Protein 7FGX (pdb70)

Structure (mmCIF, N/CA/C/O backbone):
data_7FGX
#
_entry.id   7FGX
#
_cell.length_a   68.404
_cell.length_b   102.536
_cell.length_c   106.198
_cell.angle_alpha   88.950
_cell.angle_beta   87.740
_cell.angle_gamma   84.690
#
_symmetry.space_group_name_H-M   'P 1'
#
loop_
_entity.id
_entity.type
_entity.pdbx_description
1 polymer 'Bifunctional dihydrofolate reductase-thymidylate synthase'
2 non-polymer 'NADPH DIHYDRO-NICOTINAMIDE-ADENINE-DINUCLEOTIDE PHOSPHATE'
3 non-polymer 6-hexyl-5-phenyl-pyrimidine-2,4-diamine
4 non-polymer "2'-DEOXYURIDINE 5'-MONOPHOSPHATE"
5 water water
#
loop_
_atom_site.group_PDB
_atom_site.id
_atom_site.type_symbol
_atom_site.label_atom_id
_atom_site.label_alt_id
_atom_site.label_comp_id
_atom_site.label_asym_id
_atom_site.label_entity_id
_atom_site.label_seq_id
_atom_site.pdbx_PDB_ins_code
_atom_site.Cartn_x
_atom_site.Cartn_y
_atom_site.Cartn_z
_atom_site.occupancy
_atom_site.B_iso_or_equiv
_atom_site.auth_seq_id
_atom_site.auth_comp_id
_atom_site.auth_asym_id
_atom_site.auth_atom_id
_atom_site.pdbx_PDB_model_num
ATOM 1 N N . MET A 1 1 ? -5.33000 16.13309 -33.88411 1.000 50.88645 1 MET A N 1
ATOM 2 C CA . MET A 1 1 ? -3.89623 15.98887 -34.05980 1.000 46.44972 1 MET A CA 1
ATOM 3 C C . MET A 1 1 ? -3.61616 15.06534 -35.22451 1.000 46.85192 1 MET A C 1
ATOM 4 O O . MET A 1 1 ? -4.27782 14.04084 -35.37929 1.000 45.19010 1 MET A O 1
ATOM 9 N N . GLN A 1 2 ? -2.65404 15.44252 -36.06534 1.000 45.40019 2 GLN A N 1
ATOM 10 C CA . GLN A 1 2 ? -2.14750 14.53651 -37.08860 1.000 46.70356 2 GLN A CA 1
ATOM 11 C C . GLN A 1 2 ? -0.90483 13.79329 -36.63745 1.000 43.15708 2 GLN A C 1
ATOM 12 O O . GLN A 1 2 ? -0.43594 12.91292 -37.35904 1.000 44.55494 2 GLN A O 1
ATOM 18 N N . LYS A 1 3 ? -0.36410 14.13048 -35.47042 1.000 44.13493 3 LYS A N 1
ATOM 19 C CA . LYS A 1 3 ? 0.90762 13.58950 -35.03073 1.000 41.14834 3 LYS A CA 1
ATOM 20 C C . LYS A 1 3 ? 0.70633 12.72890 -33.79873 1.000 39.32735 3 LYS A C 1
ATOM 21 O O . LYS A 1 3 ? -0.01522 13.13079 -32.87670 1.000 36.49480 3 LYS A O 1
ATOM 27 N N . PRO A 1 4 ? 1.29571 11.53843 -33.75552 1.000 42.00055 4 PRO A N 1
ATOM 28 C CA . PRO A 1 4 ? 1.12168 10.68092 -32.58285 1.000 35.91981 4 PRO A CA 1
ATOM 29 C C . PRO A 1 4 ? 1.85179 11.21067 -31.35647 1.000 35.16211 4 PRO A C 1
ATOM 30 O O . PRO A 1 4 ? 2.91983 11.83149 -31.44247 1.000 34.24364 4 PRO A O 1
ATOM 34 N N . VAL A 1 5 ? 1.25868 10.93175 -30.19962 1.000 34.67085 5 VAL A N 1
ATOM 35 C CA . VAL A 1 5 ? 1.81922 11.26896 -28.89924 1.000 36.11121 5 VAL A CA 1
ATOM 36 C C . VAL A 1 5 ? 2.02318 9.97734 -28.11459 1.000 34.47702 5 VAL A C 1
ATOM 37 O O . VAL A 1 5 ? 1.11539 9.14364 -28.04412 1.000 31.74126 5 VAL A O 1
ATOM 41 N N . CYS A 1 6 ? 3.21254 9.81555 -27.53372 1.000 31.22270 6 CYS A N 1
ATOM 42 C CA . CYS A 1 6 ? 3.53620 8.69318 -26.66551 1.000 29.31362 6 CYS A CA 1
ATOM 43 C C . CYS A 1 6 ? 4.18289 9.20822 -25.38937 1.000 31.62510 6 CYS A C 1
ATOM 44 O O . CYS A 1 6 ? 4.78527 10.28111 -25.37872 1.000 34.77225 6 CYS A O 1
ATOM 47 N N . LEU A 1 7 ? 4.03771 8.44399 -24.30713 1.000 30.69830 7 LEU A N 1
ATOM 48 C CA . LEU A 1 7 ? 4.70393 8.73720 -23.04437 1.000 28.07559 7 LEU A CA 1
ATOM 49 C C . LEU A 1 7 ? 5.88179 7.77789 -22.86648 1.000 28.43499 7 LEU A C 1
ATOM 50 O O . LEU A 1 7 ? 5.75415 6.57174 -23.10904 1.000 28.26761 7 LEU A O 1
ATOM 55 N N . VAL A 1 8 ? 7.02995 8.31289 -22.45337 1.000 27.07360 8 VAL A N 1
ATOM 56 C CA . VAL A 1 8 ? 8.20550 7.50188 -22.15050 1.000 25.09978 8 VAL A CA 1
ATOM 57 C C . VAL A 1 8 ? 8.59167 7.74820 -20.70633 1.000 26.00426 8 VAL A C 1
ATOM 58 O O . VAL A 1 8 ? 8.79985 8.90268 -20.32284 1.000 26.44511 8 VAL A O 1
ATOM 62 N N . VAL A 1 9 ? 8.75232 6.66876 -19.92726 1.000 22.37443 9 VAL A N 1
ATOM 63 C CA . VAL A 1 9 ? 8.99123 6.78236 -18.48987 1.000 22.07690 9 VAL A CA 1
ATOM 64 C C . VAL A 1 9 ? 9.61904 5.49341 -17.97137 1.000 26.66076 9 VAL A C 1
ATOM 65 O O . VAL A 1 9 ? 9.41518 4.41205 -18.53393 1.000 25.25227 9 VAL A O 1
ATOM 69 N N . ALA A 1 10 ? 10.37514 5.61688 -16.87752 1.000 23.26654 10 ALA A N 1
ATOM 70 C CA . ALA A 1 10 ? 10.85047 4.50313 -16.07056 1.000 23.81803 10 ALA A CA 1
ATOM 71 C C . ALA A 1 10 ? 10.27954 4.65398 -14.66347 1.000 25.52900 10 ALA A C 1
ATOM 72 O O . ALA A 1 10 ? 10.28911 5.76284 -14.11197 1.000 30.62346 10 ALA A O 1
ATOM 74 N N . MET A 1 11 ? 9.74439 3.56642 -14.09246 1.000 27.10292 11 MET A N 1
ATOM 75 C CA . MET A 1 11 ? 9.16313 3.65360 -12.75097 1.000 26.95994 11 MET A CA 1
ATOM 76 C C . MET A 1 11 ? 9.38417 2.36335 -11.94964 1.000 28.32113 11 MET A C 1
ATOM 77 O O . MET A 1 11 ? 9.50668 1.26946 -12.51361 1.000 29.39697 11 MET A O 1
ATOM 82 N N . THR A 1 12 ? 9.41542 2.50834 -10.61049 1.000 27.74453 12 THR A N 1
ATOM 83 C CA . THR A 1 12 ? 9.45326 1.36771 -9.68844 1.000 29.30763 12 THR A CA 1
ATOM 84 C C . THR A 1 12 ? 8.07855 0.69646 -9.69569 1.000 31.04337 12 THR A C 1
ATOM 85 O O . THR A 1 12 ? 7.13514 1.20889 -10.31744 1.000 28.18915 12 THR A O 1
ATOM 89 N N . PRO A 1 13 ? 7.92761 -0.45857 -9.03257 1.000 28.46729 13 PRO A N 1
ATOM 90 C CA . PRO A 1 13 ? 6.60903 -1.11024 -9.00493 1.000 29.78174 13 PRO A CA 1
ATOM 91 C C . PRO A 1 13 ? 5.59364 -0.34703 -8.19246 1.000 30.78263 13 PRO A C 1
ATOM 92 O O . PRO A 1 13 ? 4.40494 -0.67817 -8.25789 1.000 30.59330 13 PRO A O 1
ATOM 96 N N . LYS A 1 14 ? 6.02375 0.64153 -7.41498 1.000 27.08725 14 LYS A N 1
ATOM 97 C CA . LYS A 1 14 ? 5.10405 1.54239 -6.73235 1.000 33.07636 14 LYS A CA 1
ATOM 98 C C . LYS A 1 14 ? 4.88929 2.84425 -7.50963 1.000 33.05395 14 LYS A C 1
ATOM 99 O O . LYS A 1 14 ? 4.38008 3.81558 -6.93894 1.000 28.78305 14 LYS A O 1
ATOM 105 N N . ARG A 1 15 ? 5.27853 2.87944 -8.79506 1.000 27.26603 15 ARG A N 1
ATOM 106 C CA . ARG A 1 15 ? 5.17497 4.04836 -9.67464 1.000 31.81084 15 ARG A CA 1
ATOM 107 C C . ARG A 1 15 ? 6.13235 5.16744 -9.29476 1.000 31.90887 15 ARG A C 1
ATOM 108 O O . ARG A 1 15 ? 5.95435 6.29932 -9.74142 1.000 30.00680 15 ARG A O 1
ATOM 116 N N . GLY A 1 16 ? 7.15126 4.89085 -8.48425 1.000 28.52277 16 GLY A N 1
ATOM 117 C CA . GLY A 1 16 ? 8.12002 5.93049 -8.16402 1.000 27.55731 16 GLY A CA 1
ATOM 118 C C . GLY A 1 16 ? 8.98157 6.27159 -9.36774 1.000 28.84869 16 GLY A C 1
ATOM 119 O O . GLY A 1 16 ? 9.49011 5.37096 -10.05627 1.000 26.08806 16 GLY A O 1
ATOM 120 N N . ILE A 1 17 ? 9.15176 7.57606 -9.63457 1.000 27.25234 17 ILE A N 1
ATOM 121 C CA . ILE A 1 17 ? 9.97991 8.00375 -10.75534 1.000 26.43848 17 ILE A CA 1
ATOM 122 C C . ILE A 1 17 ? 11.11428 8.95296 -10.36244 1.000 27.71169 17 ILE A C 1
ATOM 123 O O . ILE A 1 17 ? 12.05700 9.11802 -11.15295 1.000 28.20413 17 ILE A O 1
ATOM 128 N N . GLY A 1 18 ? 11.11956 9.56814 -9.17749 1.000 26.06300 18 GLY A N 1
ATOM 129 C CA . GLY A 1 18 ? 12.17190 10.53489 -8.88626 1.000 28.24800 18 GLY A CA 1
ATOM 130 C C . GLY A 1 18 ? 12.31836 10.85736 -7.41205 1.000 30.46070 18 GLY A C 1
ATOM 131 O O . GLY A 1 18 ? 11.41678 10.60133 -6.60668 1.000 27.55461 18 GLY A O 1
ATOM 132 N N . ILE A 1 19 ? 13.46729 11.44771 -7.06921 1.000 29.15215 19 ILE A N 1
ATOM 133 C CA . ILE A 1 19 ? 13.73375 11.89332 -5.69813 1.000 31.34418 19 ILE A CA 1
ATOM 134 C C . ILE A 1 19 ? 14.77289 13.00871 -5.74350 1.000 29.46811 19 ILE A C 1
ATOM 135 O O . ILE A 1 19 ? 15.76627 12.92063 -6.47150 1.000 28.39441 19 ILE A O 1
ATOM 140 N N . ASN A 1 20 ? 14.53114 14.07063 -4.96309 1.000 31.53872 20 ASN A N 1
ATOM 141 C CA . ASN A 1 20 ? 15.42663 15.23617 -4.93647 1.000 33.80653 20 ASN A CA 1
ATOM 142 C C . ASN A 1 20 ? 15.67455 15.80241 -6.33320 1.000 35.82787 20 ASN A C 1
ATOM 143 O O . ASN A 1 20 ? 16.79172 16.20903 -6.66665 1.000 35.76137 20 ASN A O 1
ATOM 148 N N . ASN A 1 21 ? 14.62332 15.82359 -7.15372 1.000 31.65098 21 ASN A N 1
ATOM 149 C CA . ASN A 1 21 ? 14.70471 16.25154 -8.55423 1.000 33.72083 21 ASN A CA 1
ATOM 150 C C . ASN A 1 21 ? 15.78837 15.50449 -9.32970 1.000 34.61325 21 ASN A C 1
ATOM 151 O O . ASN A 1 21 ? 16.44919 16.06775 -10.20775 1.000 35.87996 21 ASN A O 1
ATOM 156 N N . GLY A 1 22 ? 15.98718 14.22663 -8.99855 1.000 33.16008 22 GLY A N 1
ATOM 157 C CA . GLY A 1 22 ? 16.85404 13.34851 -9.75750 1.000 27.43625 22 GLY A CA 1
ATOM 158 C C . GLY A 1 22 ? 16.21217 11.97938 -9.89212 1.000 30.18926 22 GLY A C 1
ATOM 159 O O . GLY A 1 22 ? 15.08117 11.76053 -9.45415 1.000 29.13251 22 GLY A O 1
ATOM 160 N N . LEU A 1 23 ? 16.94027 11.06602 -10.50897 1.000 28.86588 23 LEU A N 1
ATOM 161 C CA . LEU A 1 23 ? 16.40064 9.72482 -10.59551 1.000 30.18647 23 LEU A CA 1
ATOM 162 C C . LEU A 1 23 ? 16.66320 8.94179 -9.30653 1.000 29.66763 23 LEU A C 1
ATOM 163 O O . LEU A 1 23 ? 17.62349 9.21740 -8.58391 1.000 28.54529 23 LEU A O 1
ATOM 168 N N . PRO A 1 24 ? 15.80415 7.96768 -8.99886 1.000 25.95491 24 PRO A N 1
ATOM 169 C CA . PRO A 1 24 ? 15.90514 7.27323 -7.69332 1.000 30.24541 24 PRO A CA 1
ATOM 170 C C . PRO A 1 24 ? 16.94911 6.17794 -7.63950 1.000 29.99444 24 PRO A C 1
ATOM 171 O O . PRO A 1 24 ? 17.28846 5.74408 -6.53879 1.000 28.95226 24 PRO A O 1
ATOM 175 N N . TRP A 1 25 ? 17.45289 5.70985 -8.77855 1.000 31.37796 25 TRP A N 1
ATOM 176 C CA . TRP A 1 25 ? 18.28097 4.52181 -8.88285 1.000 30.14960 25 TRP A CA 1
ATOM 177 C C . TRP A 1 25 ? 19.63686 4.90820 -9.45363 1.000 29.57258 25 TRP A C 1
ATOM 178 O O . TRP A 1 25 ? 19.79016 5.99485 -10.01851 1.000 32.57803 25 TRP A O 1
ATOM 189 N N . PRO A 1 26 ? 20.64325 4.05429 -9.32560 1.000 30.21806 26 PRO A N 1
ATOM 190 C CA . PRO A 1 26 ? 21.88298 4.28193 -10.07407 1.000 33.79128 26 PRO A CA 1
ATOM 191 C C . PRO A 1 26 ? 21.64092 4.18717 -11.58440 1.000 32.39595 26 PRO A C 1
ATOM 192 O O . PRO A 1 26 ? 20.60025 3.72629 -12.06083 1.000 32.30782 26 PRO A O 1
ATOM 196 N N . HIS A 1 27 ? 22.61388 4.66293 -12.35551 1.000 33.33739 27 HIS A N 1
ATOM 197 C CA . HIS A 1 27 ? 22.41919 4.84198 -13.79773 1.000 38.08522 27 HIS A CA 1
ATOM 198 C C . HIS A 1 27 ? 22.07206 3.52786 -14.50148 1.000 33.52731 27 HIS A C 1
ATOM 199 O O . HIS A 1 27 ? 22.79376 2.53865 -14.37608 1.000 33.09405 27 HIS A O 1
ATOM 206 N N . LEU A 1 28 ? 20.98012 3.52757 -15.27012 1.000 30.43362 28 LEU A N 1
ATOM 207 C CA . LEU A 1 28 ? 20.53117 2.33430 -15.99495 1.000 31.57961 28 LEU A CA 1
ATOM 208 C C . LEU A 1 28 ? 20.92514 2.50104 -17.46226 1.000 31.54665 28 LEU A C 1
ATOM 209 O O . LEU A 1 28 ? 20.21764 3.14701 -18.24600 1.000 31.80514 28 LEU A O 1
ATOM 214 N N . THR A 1 29 ? 22.04851 1.87740 -17.83116 1.000 30.19818 29 THR A N 1
ATOM 215 C CA . THR A 1 29 ? 22.67659 2.11083 -19.13268 1.000 33.74905 29 THR A CA 1
ATOM 216 C C . THR A 1 29 ? 21.76682 1.71836 -20.29074 1.000 28.89716 29 THR A C 1
ATOM 217 O O . THR A 1 29 ? 21.58513 2.48281 -21.25236 1.000 31.45221 29 THR A O 1
ATOM 221 N N . THR A 1 30 ? 21.19810 0.52200 -20.22974 1.000 30.10825 30 THR A N 1
ATOM 222 C CA . THR A 1 30 ? 20.33960 0.07275 -21.31741 1.000 33.13250 30 THR A CA 1
ATOM 223 C C . THR A 1 30 ? 19.08783 0.93467 -21.44061 1.000 27.92627 30 THR A C 1
ATOM 224 O O . THR A 1 30 ? 18.65184 1.24418 -22.55547 1.000 26.07360 30 THR A O 1
ATOM 228 N N . ASP A 1 31 ? 18.50252 1.34617 -20.31436 1.000 26.69870 31 ASP A N 1
ATOM 229 C CA . ASP A 1 31 ? 17.34848 2.24459 -20.38943 1.000 28.63359 31 ASP A CA 1
ATOM 230 C C . ASP A 1 31 ? 17.72386 3.58682 -21.02369 1.000 24.21644 31 ASP A C 1
ATOM 231 O O . ASP A 1 31 ? 16.93238 4.17429 -21.75928 1.000 27.53983 31 ASP A O 1
ATOM 236 N N . PHE A 1 32 ? 18.92408 4.09191 -20.74496 1.000 28.87184 32 PHE A N 1
ATOM 237 C CA . PHE A 1 32 ? 19.37355 5.33029 -21.37368 1.000 27.70841 32 PHE A CA 1
ATOM 238 C C . PHE A 1 32 ? 19.45780 5.18911 -22.88992 1.000 33.18832 32 PHE A C 1
ATOM 239 O O . PHE A 1 32 ? 19.00945 6.08234 -23.63859 1.000 27.97591 32 PHE A O 1
ATOM 247 N N . LYS A 1 33 ? 20.01000 4.06417 -23.36786 1.000 28.43708 33 LYS A N 1
ATOM 248 C CA . LYS A 1 33 ? 20.05410 3.80947 -24.81047 1.000 28.46120 33 LYS A CA 1
ATOM 249 C C . LYS A 1 33 ? 18.64805 3.73198 -25.38957 1.000 27.11828 33 LYS A C 1
ATOM 250 O O . LYS A 1 33 ? 18.33662 4.37638 -26.40019 1.000 28.40236 33 LYS A O 1
ATOM 256 N N . HIS A 1 34 ? 17.78026 2.93969 -24.74994 1.000 29.98313 34 HIS A N 1
ATOM 257 C CA . HIS A 1 34 ? 16.37985 2.81122 -25.16191 1.000 28.54172 34 HIS A CA 1
ATOM 258 C C . HIS A 1 34 ? 15.72004 4.17976 -25.31406 1.000 29.31630 34 HIS A C 1
ATOM 259 O O . HIS A 1 34 ? 15.10024 4.48326 -26.34381 1.000 27.26314 34 HIS A O 1
ATOM 266 N N . PHE A 1 35 ? 15.89580 5.03877 -24.31609 1.000 27.98856 35 PHE A N 1
ATOM 267 C CA . PHE A 1 35 ? 15.30554 6.36393 -24.39941 1.000 29.73210 35 PHE A CA 1
ATOM 268 C C . PHE A 1 35 ? 15.84093 7.12991 -25.60268 1.000 29.53444 35 PHE A C 1
ATOM 269 O O . PHE A 1 35 ? 15.07284 7.76617 -26.33637 1.000 27.97858 35 PHE A O 1
ATOM 277 N N . SER A 1 36 ? 17.15891 7.09402 -25.81547 1.000 30.95139 36 SER A N 1
ATOM 278 C CA . SER A 1 36 ? 17.73406 7.78705 -26.96320 1.000 32.15395 36 SER A CA 1
ATOM 279 C C . SER A 1 36 ? 17.20220 7.22063 -28.26217 1.000 29.91281 36 SER A C 1
ATOM 280 O O . SER A 1 36 ? 16.83624 7.96992 -29.17220 1.000 32.98889 36 SER A O 1
ATOM 283 N N . ARG A 1 37 ? 17.16830 5.89434 -28.37348 1.000 30.75890 37 ARG A N 1
ATOM 284 C CA . ARG A 1 37 ? 16.81837 5.28380 -29.64651 1.000 32.60163 37 ARG A CA 1
ATOM 285 C C . ARG A 1 37 ? 15.35075 5.51040 -29.95633 1.000 34.67150 37 ARG A C 1
ATOM 286 O O . ARG A 1 37 ? 14.99019 5.88313 -31.08163 1.000 38.15059 37 ARG A O 1
ATOM 294 N N . VAL A 1 38 ? 14.49500 5.33540 -28.95609 1.000 28.64564 38 VAL A N 1
ATOM 295 C CA . VAL A 1 38 ? 13.07406 5.51478 -29.17900 1.000 29.95079 38 VAL A CA 1
ATOM 296 C C . VAL A 1 38 ? 12.75399 6.98214 -29.48992 1.000 34.47325 38 VAL A C 1
ATOM 297 O O . VAL A 1 38 ? 12.00738 7.26942 -30.42635 1.000 31.83078 38 VAL A O 1
ATOM 301 N N . THR A 1 39 ? 13.32848 7.94009 -28.74566 1.000 33.07189 39 THR A N 1
ATOM 302 C CA . THR A 1 39 ? 12.88384 9.30953 -28.99628 1.000 30.10999 39 THR A CA 1
ATOM 303 C C . THR A 1 39 ? 13.54290 9.94909 -30.21406 1.000 35.49229 39 THR A C 1
ATOM 304 O O . THR A 1 39 ? 13.08031 11.00181 -30.64633 1.000 31.62932 39 THR A O 1
ATOM 308 N N . LYS A 1 40 ? 14.60669 9.36640 -30.75862 1.000 35.69352 40 LYS A N 1
ATOM 309 C CA . LYS A 1 40 ? 15.24424 9.87399 -31.96931 1.000 37.00869 40 LYS A CA 1
ATOM 310 C C . LYS A 1 40 ? 14.85982 9.09037 -33.20604 1.000 42.31078 40 LYS A C 1
ATOM 311 O O . LYS A 1 40 ? 15.40296 9.34602 -34.28566 1.000 51.16292 40 LYS A O 1
ATOM 317 N N . THR A 1 41 ? 13.92358 8.16180 -33.07344 1.000 43.41829 41 THR A N 1
ATOM 318 C CA . THR A 1 41 ? 13.61962 7.22598 -34.13630 1.000 49.22270 41 THR A CA 1
ATOM 319 C C . THR A 1 41 ? 12.68820 7.87407 -35.13950 1.000 54.12923 41 THR A C 1
ATOM 320 O O . THR A 1 41 ? 11.56801 8.26022 -34.80294 1.000 55.08648 41 THR A O 1
ATOM 324 N N . THR A 1 42 ? 13.19667 8.07521 -36.35009 1.000 64.23612 42 THR A N 1
ATOM 325 C CA . THR A 1 42 ? 12.31220 8.35899 -37.46546 1.000 70.64229 42 THR A CA 1
ATOM 326 C C . THR A 1 42 ? 11.40454 7.15090 -37.67811 1.000 75.02264 42 THR A C 1
ATOM 327 O O . THR A 1 42 ? 11.84220 6.00668 -37.49579 1.000 76.84634 42 THR A O 1
ATOM 331 N N . PRO A 1 43 ? 10.13045 7.35977 -38.00451 1.000 72.99026 43 PRO A N 1
ATOM 332 C CA . PRO A 1 43 ? 9.28680 6.21153 -38.37117 1.000 73.51635 43 PRO A CA 1
ATOM 333 C C . PRO A 1 43 ? 9.85705 5.44237 -39.54911 1.000 81.35763 43 PRO A C 1
ATOM 334 O O . PRO A 1 43 ? 9.66715 4.22001 -39.63964 1.000 76.99437 43 PRO A O 1
ATOM 338 N N . GLU A 1 44 ? 10.56109 6.13679 -40.45044 1.000 81.89047 44 GLU A N 1
ATOM 339 C CA . GLU A 1 44 ? 11.27162 5.48161 -41.54331 1.000 84.21842 44 GLU A CA 1
ATOM 340 C C . GLU A 1 44 ? 12.18223 4.37554 -41.01793 1.000 80.27729 44 GLU A C 1
ATOM 341 O O . GLU A 1 44 ? 12.00865 3.19413 -41.34117 1.000 78.28239 44 GLU A O 1
ATOM 347 N N . GLU A 1 45 ? 13.13956 4.74488 -40.16958 1.000 78.52002 45 GLU A N 1
ATOM 348 C CA . GLU A 1 45 ? 14.21811 3.82738 -39.82050 1.000 80.19852 45 GLU A CA 1
ATOM 349 C C . GLU A 1 45 ? 13.69841 2.55714 -39.14389 1.000 78.31351 45 GLU A C 1
ATOM 350 O O . GLU A 1 45 ? 14.13293 1.44871 -39.47998 1.000 79.73387 45 GLU A O 1
ATOM 356 N N . ALA A 1 46 ? 12.76050 2.69598 -38.19626 1.000 76.05942 46 ALA A N 1
ATOM 357 C CA . ALA A 1 46 ? 12.41902 1.58704 -37.30016 1.000 70.33542 46 ALA A CA 1
ATOM 358 C C . ALA A 1 46 ? 11.85034 0.39537 -38.06811 1.000 71.29258 46 ALA A C 1
ATOM 359 O O . ALA A 1 46 ? 12.41881 -0.70525 -38.04388 1.000 62.68943 46 ALA A O 1
ATOM 361 N N . SER A 1 47 ? 10.72226 0.59330 -38.76038 1.000 71.66821 47 SER A N 1
ATOM 362 C CA . SER A 1 47 ? 10.14806 -0.49947 -39.54034 1.000 74.26668 47 SER A CA 1
ATOM 363 C C . SER A 1 47 ? 11.05550 -0.93125 -40.68963 1.000 76.60829 47 SER A C 1
ATOM 364 O O . SER A 1 47 ? 10.90878 -2.05800 -41.17891 1.000 75.94738 47 SER A O 1
ATOM 366 N N . ARG A 1 48 ? 11.99387 -0.07262 -41.10156 1.000 73.71111 48 ARG A N 1
ATOM 367 C CA . ARG A 1 48 ? 12.92442 -0.31769 -42.20881 1.000 76.24695 48 ARG A CA 1
ATOM 368 C C . ARG A 1 48 ? 12.20014 -0.27244 -43.55006 1.000 74.82442 48 ARG A C 1
ATOM 369 O O . ARG A 1 48 ? 11.77276 0.79055 -44.00111 1.000 76.84676 48 ARG A O 1
ATOM 377 N N . GLY A 1 71 ? 14.04599 20.20001 -45.62443 1.000 75.99424 71 GLY A N 1
ATOM 378 C CA . GLY A 1 71 ? 13.27814 18.96745 -45.63497 1.000 73.74727 71 GLY A CA 1
ATOM 379 C C . GLY A 1 71 ? 13.63229 18.02853 -44.49450 1.000 72.47763 71 GLY A C 1
ATOM 380 O O . GLY A 1 71 ? 13.33479 16.82994 -44.54108 1.000 70.95560 71 GLY A O 1
ATOM 381 N N . LYS A 1 72 ? 14.27136 18.57172 -43.46173 1.000 67.94009 72 LYS A N 1
ATOM 382 C CA . LYS A 1 72 ? 14.68749 17.76018 -42.32423 1.000 67.84935 72 LYS A CA 1
ATOM 383 C C . LYS A 1 72 ? 13.50515 17.47662 -41.40477 1.000 61.95277 72 LYS A C 1
ATOM 384 O O . LYS A 1 72 ? 12.65961 18.34604 -41.16070 1.000 60.04887 72 LYS A O 1
ATOM 390 N N . ARG A 1 73 ? 13.45195 16.25306 -40.89144 1.000 57.46659 73 ARG A N 1
ATOM 391 C CA . ARG A 1 73 ? 12.36505 15.82461 -40.03083 1.000 52.37694 73 ARG A CA 1
ATOM 392 C C . ARG A 1 73 ? 12.93059 15.31937 -38.71186 1.000 44.98957 73 ARG A C 1
ATOM 393 O O . ARG A 1 73 ? 14.01809 14.74585 -38.67172 1.000 43.82116 73 ARG A O 1
ATOM 401 N N . PHE A 1 74 ? 12.19847 15.56756 -37.62731 1.000 39.24187 74 PHE A N 1
ATOM 402 C CA . PHE A 1 74 ? 12.65180 15.19561 -36.29313 1.000 38.42289 74 PHE A CA 1
ATOM 403 C C . PHE A 1 74 ? 11.44157 14.96845 -35.40000 1.000 37.55007 74 PHE A C 1
ATOM 404 O O . PHE A 1 74 ? 10.30824 15.31274 -35.75130 1.000 33.93633 74 PHE A O 1
ATOM 412 N N . ASN A 1 75 ? 11.70034 14.37548 -34.23327 1.000 32.05201 75 ASN A N 1
ATOM 413 C CA . ASN A 1 75 ? 10.70038 14.18667 -33.19701 1.000 30.73600 75 ASN A CA 1
ATOM 414 C C . ASN A 1 75 ? 10.78311 15.31996 -32.18776 1.000 28.97264 75 ASN A C 1
ATOM 415 O O . ASN A 1 75 ? 11.78694 16.03535 -32.09508 1.000 29.42260 75 ASN A O 1
ATOM 420 N N . ALA A 1 76 ? 9.71984 15.45453 -31.40117 1.000 26.86150 76 ALA A N 1
ATOM 421 C CA . ALA A 1 76 ? 9.66359 16.40547 -30.29729 1.000 28.49454 76 ALA A CA 1
ATOM 422 C C . ALA A 1 76 ? 9.60273 15.67073 -28.95802 1.000 27.39469 76 ALA A C 1
ATOM 423 O O . ALA A 1 76 ? 8.97829 14.61138 -28.85008 1.000 27.52455 76 ALA A O 1
ATOM 425 N N . VAL A 1 77 ? 10.27702 16.21560 -27.94743 1.000 28.02957 77 VAL A N 1
ATOM 426 C CA . VAL A 1 77 ? 10.15048 15.74394 -26.56770 1.000 31.29225 77 VAL A CA 1
ATOM 427 C C . VAL A 1 77 ? 9.58582 16.88297 -25.73113 1.000 29.49726 77 VAL A C 1
ATOM 428 O O . VAL A 1 77 ? 10.11418 18.00064 -25.75650 1.000 31.81447 77 VAL A O 1
ATOM 432 N N . VAL A 1 78 ? 8.51425 16.59975 -24.99385 1.000 28.46165 78 VAL A N 1
ATOM 433 C CA . VAL A 1 78 ? 7.81367 17.59274 -24.18700 1.000 29.48758 78 VAL A CA 1
ATOM 434 C C . VAL A 1 78 ? 7.99556 17.23493 -22.70901 1.000 31.56238 78 VAL A C 1
ATOM 435 O O . VAL A 1 78 ? 7.79326 16.08181 -22.31800 1.000 28.23717 78 VAL A O 1
ATOM 439 N N . MET A 1 79 ? 8.39781 18.21578 -21.89720 1.000 28.73399 79 MET A N 1
ATOM 440 C CA . MET A 1 79 ? 8.75717 17.96407 -20.50772 1.000 31.98077 79 MET A CA 1
ATOM 441 C C . MET A 1 79 ? 8.36684 19.16318 -19.64824 1.000 32.83330 79 MET A C 1
ATOM 442 O O . MET A 1 79 ? 8.18344 20.28217 -20.14848 1.000 31.25399 79 MET A O 1
ATOM 447 N N . GLY A 1 80 ? 8.23577 18.90641 -18.32831 1.000 29.70599 80 GLY A N 1
ATOM 448 C CA . GLY A 1 80 ? 7.94756 19.94821 -17.36324 1.000 28.78553 80 GLY A CA 1
ATOM 449 C C . GLY A 1 80 ? 9.19944 20.71845 -16.98196 1.000 31.25837 80 GLY A C 1
ATOM 450 O O . GLY A 1 80 ? 10.32317 20.31067 -17.27767 1.000 29.81162 80 GLY A O 1
ATOM 451 N N . ARG A 1 81 ? 9.00108 21.85606 -16.30814 1.000 31.95985 81 ARG A N 1
ATOM 452 C CA . ARG A 1 81 ? 10.14943 22.69155 -15.95152 1.000 33.92393 81 ARG A CA 1
ATOM 453 C C . ARG A 1 81 ? 11.14558 21.94396 -15.06232 1.000 32.07549 81 ARG A C 1
ATOM 454 O O . ARG A 1 81 ? 12.36027 22.05085 -15.26113 1.000 34.14213 81 ARG A O 1
ATOM 462 N N . LYS A 1 82 ? 10.66009 21.19801 -14.06717 1.000 30.76636 82 LYS A N 1
ATOM 463 C CA . LYS A 1 82 ? 11.59337 20.54717 -13.14436 1.000 32.94688 82 LYS A CA 1
ATOM 464 C C . LYS A 1 82 ? 12.39838 19.45105 -13.84138 1.000 32.15149 82 LYS A C 1
ATOM 465 O O . LYS A 1 82 ? 13.60097 19.30346 -13.58780 1.000 35.12262 82 LYS A O 1
ATOM 471 N N . THR A 1 83 ? 11.76929 18.68668 -14.73766 1.000 29.32831 83 THR A N 1
ATOM 472 C CA . THR A 1 83 ? 12.53615 17.71773 -15.52364 1.000 29.57403 83 THR A CA 1
ATOM 473 C C . THR A 1 83 ? 13.61616 18.40685 -16.35318 1.000 34.20212 83 THR A C 1
ATOM 474 O O . THR A 1 83 ? 14.74756 17.91277 -16.44431 1.000 32.65305 83 THR A O 1
ATOM 478 N N . TRP A 1 84 ? 13.27592 19.53782 -16.98908 1.000 30.34516 84 TRP A N 1
ATOM 479 C CA . TRP A 1 84 ? 14.27440 20.31080 -17.72364 1.000 31.82470 84 TRP A CA 1
ATOM 480 C C . TRP A 1 84 ? 15.43270 20.71068 -16.81232 1.000 31.83147 84 TRP A C 1
ATOM 481 O O . TRP A 1 84 ? 16.60052 20.49237 -17.14318 1.000 34.57734 84 TRP A O 1
ATOM 492 N N . GLU A 1 85 ? 15.12602 21.27449 -15.64103 1.000 32.09980 85 GLU A N 1
ATOM 493 C CA . GLU A 1 85 ? 16.17932 21.63993 -14.68998 1.000 37.44374 85 GLU A CA 1
ATOM 494 C C . GLU A 1 85 ? 16.92982 20.42013 -14.16518 1.000 35.57291 85 GLU A C 1
ATOM 495 O O . GLU A 1 85 ? 18.10411 20.53638 -13.80070 1.000 36.06805 85 GLU A O 1
ATOM 501 N N . SER A 1 86 ? 16.27862 19.25372 -14.11882 1.000 31.96234 86 SER A N 1
ATOM 502 C CA . SER A 1 86 ? 16.93966 18.04114 -13.62407 1.000 35.60268 86 SER A CA 1
ATOM 503 C C . SER A 1 86 ? 18.03846 17.55175 -14.55279 1.000 36.09674 86 SER A C 1
ATOM 504 O O . SER A 1 86 ? 18.91213 16.80514 -14.10483 1.000 39.77373 86 SER A O 1
ATOM 507 N N . MET A 1 87 ? 18.00831 17.93154 -15.83317 1.000 36.71758 87 MET A N 1
ATOM 508 C CA . MET A 1 87 ? 18.96083 17.32864 -16.75513 1.000 35.45812 87 MET A CA 1
ATOM 509 C C . MET A 1 87 ? 20.31731 18.02216 -16.64503 1.000 37.76001 87 MET A C 1
ATOM 510 O O . MET A 1 87 ? 20.37979 19.24149 -16.49547 1.000 39.59140 87 MET A O 1
ATOM 515 N N . PRO A 1 88 ? 21.41219 17.27336 -16.73012 1.000 37.00862 88 PRO A N 1
ATOM 516 C CA . PRO A 1 88 ? 22.73160 17.90882 -16.81078 1.000 41.68049 88 PRO A CA 1
ATOM 517 C C . PRO A 1 88 ? 22.81970 18.82969 -18.02198 1.000 43.75149 88 PRO A C 1
ATOM 518 O O . PRO A 1 88 ? 22.17545 18.60706 -19.04919 1.000 41.71388 88 PRO A O 1
ATOM 522 N N . ARG A 1 89 ? 23.63743 19.87558 -17.88517 1.000 46.30811 89 ARG A N 1
ATOM 523 C CA . ARG A 1 89 ? 23.78868 20.86644 -18.94124 1.000 46.44933 89 ARG A CA 1
ATOM 524 C C . ARG A 1 89 ? 24.15456 20.23299 -20.27593 1.000 47.00922 89 ARG A C 1
ATOM 525 O O . ARG A 1 89 ? 23.69817 20.69794 -21.32733 1.000 44.56665 89 ARG A O 1
ATOM 533 N N . LYS A 1 90 ? 24.96372 19.17137 -20.25624 1.000 44.96494 90 LYS A N 1
ATOM 534 C CA . LYS A 1 90 ? 25.38881 18.52249 -21.49081 1.000 44.12704 90 LYS A CA 1
ATOM 535 C C . LYS A 1 90 ? 24.23893 17.86948 -22.24353 1.000 45.82117 90 LYS A C 1
ATOM 536 O O . LYS A 1 90 ? 24.37142 17.61477 -23.44776 1.000 49.26715 90 LYS A O 1
ATOM 542 N N . PHE A 1 91 ? 23.12881 17.56848 -21.56786 1.000 43.33551 91 PHE A N 1
ATOM 543 C CA . PHE A 1 91 ? 21.95203 17.00189 -22.21592 1.000 41.93864 91 PHE A CA 1
ATOM 544 C C . PHE A 1 91 ? 20.85578 18.02970 -22.42542 1.000 40.49209 91 PHE A C 1
ATOM 545 O O . PHE A 1 91 ? 19.74814 17.66340 -22.82669 1.000 45.64126 91 PHE A O 1
ATOM 553 N N . ARG A 1 92 ? 21.12635 19.29421 -22.15019 1.000 35.60530 92 ARG A N 1
ATOM 554 C CA . ARG A 1 92 ? 20.09387 20.31663 -22.15012 1.000 42.70808 92 ARG A CA 1
ATOM 555 C C . ARG A 1 92 ? 20.34257 21.34061 -23.25648 1.000 39.36044 92 ARG A C 1
ATOM 556 O O . ARG A 1 92 ? 21.26291 22.16195 -23.13024 1.000 42.58305 92 ARG A O 1
ATOM 564 N N . PRO A 1 93 ? 19.57200 21.35316 -24.35467 1.000 38.87009 93 PRO A N 1
ATOM 565 C CA . PRO A 1 93 ? 18.43470 20.48595 -24.69794 1.000 33.50194 93 PRO A CA 1
ATOM 566 C C . PRO A 1 93 ? 18.86729 19.11670 -25.21116 1.000 35.15812 93 PRO A C 1
ATOM 567 O O . PRO A 1 93 ? 20.03946 18.89129 -25.53464 1.000 32.61756 93 PRO A O 1
ATOM 571 N N . LEU A 1 94 ? 17.91071 18.19125 -25.30665 1.000 30.25002 94 LEU A N 1
ATOM 572 C CA . LEU A 1 94 ? 18.18518 16.86565 -25.84349 1.000 31.72850 94 LEU A CA 1
ATOM 573 C C . LEU A 1 94 ? 18.44898 16.97859 -27.34253 1.000 35.08741 94 LEU A C 1
ATOM 574 O O . LEU A 1 94 ? 17.60237 17.47791 -28.08401 1.000 29.38868 94 LEU A O 1
ATOM 579 N N . VAL A 1 95 ? 19.62323 16.51318 -27.78344 1.000 36.05178 95 VAL A N 1
ATOM 580 C CA . VAL A 1 95 ? 20.10431 16.77432 -29.14303 1.000 34.34470 95 VAL A CA 1
ATOM 581 C C . VAL A 1 95 ? 19.24248 16.05305 -30.17859 1.000 33.24793 95 VAL A C 1
ATOM 582 O O . VAL A 1 95 ? 18.70705 14.96995 -29.92885 1.000 30.91030 95 VAL A O 1
ATOM 586 N N . ASP A 1 96 ? 19.09371 16.68149 -31.35806 1.000 36.75802 96 ASP A N 1
ATOM 587 C CA . ASP A 1 96 ? 18.41860 16.15964 -32.55399 1.000 34.44685 96 ASP A CA 1
ATOM 588 C C . ASP A 1 96 ? 16.92945 15.91861 -32.34259 1.000 34.16619 96 ASP A C 1
ATOM 589 O O . ASP A 1 96 ? 16.29675 15.21289 -33.13945 1.000 31.27723 96 ASP A O 1
ATOM 594 N N . ARG A 1 97 ? 16.36378 16.45554 -31.27075 1.000 33.74710 97 ARG A N 1
ATOM 595 C CA . ARG A 1 97 ? 14.93838 16.43379 -31.00130 1.000 29.25323 97 ARG A CA 1
ATOM 596 C C . ARG A 1 97 ? 14.52774 17.85625 -30.67410 1.000 30.67700 97 ARG A C 1
ATOM 597 O O . ARG A 1 97 ? 15.30243 18.61290 -30.07050 1.000 30.99119 97 ARG A O 1
ATOM 605 N N . LEU A 1 98 ? 13.32605 18.22693 -31.08927 1.000 31.51936 98 LEU A N 1
ATOM 606 C CA . LEU A 1 98 ? 12.78043 19.52103 -30.71012 1.000 30.22603 98 LEU A CA 1
ATOM 607 C C . LEU A 1 98 ? 12.31020 19.44530 -29.26268 1.000 29.69206 98 LEU A C 1
ATOM 608 O O . LEU A 1 98 ? 11.44636 18.62913 -28.93055 1.000 30.87400 98 LEU A O 1
ATOM 613 N N . ASN A 1 99 ? 12.88155 20.28371 -28.40465 1.000 28.62655 99 ASN A N 1
ATOM 614 C CA . ASN A 1 99 ? 12.56114 20.29487 -26.98153 1.000 28.27696 99 ASN A CA 1
ATOM 615 C C . ASN A 1 99 ? 11.52240 21.36749 -26.69143 1.000 30.57145 99 ASN A C 1
ATOM 616 O O . ASN A 1 99 ? 11.68550 22.52454 -27.09633 1.000 32.49571 99 ASN A O 1
ATOM 621 N N . ILE A 1 100 ? 10.46498 20.97870 -25.99304 1.000 33.18863 100 ILE A N 1
ATOM 622 C CA . ILE A 1 100 ? 9.43350 21.88876 -25.51450 1.000 31.65655 100 ILE A CA 1
ATOM 623 C C . ILE A 1 100 ? 9.30511 21.72371 -24.00331 1.000 32.27872 100 ILE A C 1
ATOM 624 O O . ILE A 1 100 ? 9.08844 20.61011 -23.51574 1.000 30.61452 100 ILE A O 1
ATOM 629 N N . VAL A 1 101 ? 9.44425 22.82815 -23.27085 1.000 31.49357 101 VAL A N 1
ATOM 630 C CA . VAL A 1 101 ? 9.29744 22.85110 -21.82108 1.000 30.42832 101 VAL A CA 1
ATOM 631 C C . VAL A 1 101 ? 7.98015 23.52549 -21.47989 1.000 34.66387 101 VAL A C 1
ATOM 632 O O . VAL A 1 101 ? 7.70411 24.64613 -21.93534 1.000 32.63367 101 VAL A O 1
ATOM 636 N N . VAL A 1 102 ? 7.16430 22.84225 -20.69189 1.000 34.40426 102 VAL A N 1
ATOM 637 C CA . VAL A 1 102 ? 5.92365 23.41073 -20.19088 1.000 33.91578 102 VAL A CA 1
ATOM 638 C C . VAL A 1 102 ? 6.22567 24.09184 -18.86507 1.000 35.06990 102 VAL A C 1
ATOM 639 O O . VAL A 1 102 ? 6.63214 23.43755 -17.89425 1.000 32.18663 102 VAL A O 1
ATOM 643 N N . SER A 1 103 ? 6.04319 25.41205 -18.83404 1.000 32.27447 103 SER A N 1
ATOM 644 C CA . SER A 1 103 ? 6.43218 26.22748 -17.69118 1.000 35.19124 103 SER A CA 1
ATOM 645 C C . SER A 1 103 ? 5.70728 27.56588 -17.72643 1.000 40.55499 103 SER A C 1
ATOM 646 O O . SER A 1 103 ? 5.44134 28.11810 -18.79736 1.000 35.56487 103 SER A O 1
ATOM 649 N N . SER A 1 104 ? 5.41651 28.09245 -16.54134 1.000 43.00695 104 SER A N 1
ATOM 650 C CA . SER A 1 104 ? 4.88550 29.44071 -16.42957 1.000 45.65967 104 SER A CA 1
ATOM 651 C C . SER A 1 104 ? 5.95756 30.46122 -16.10078 1.000 46.39370 104 SER A C 1
ATOM 652 O O . SER A 1 104 ? 5.66820 31.66101 -16.11272 1.000 44.94728 104 SER A O 1
ATOM 655 N N . SER A 1 105 ? 7.17870 30.02146 -15.80906 1.000 42.26635 105 SER A N 1
ATOM 656 C CA . SER A 1 105 ? 8.21288 30.93891 -15.35618 1.000 47.29160 105 SER A CA 1
ATOM 657 C C . SER A 1 105 ? 9.46520 30.95400 -16.22497 1.000 48.08522 105 SER A C 1
ATOM 658 O O . SER A 1 105 ? 10.07898 32.01414 -16.35858 1.000 52.86779 105 SER A O 1
ATOM 661 N N . LEU A 1 106 ? 9.85700 29.82900 -16.82513 1.000 47.98198 106 LEU A N 1
ATOM 662 C CA . LEU A 1 106 ? 11.01108 29.82503 -17.71847 1.000 46.57688 106 LEU A CA 1
ATOM 663 C C . LEU A 1 106 ? 10.73501 30.66559 -18.95642 1.000 45.34403 106 LEU A C 1
ATOM 664 O O . LEU A 1 106 ? 9.64326 30.62163 -19.52687 1.000 48.04146 106 LEU A O 1
ATOM 669 N N . LYS A 1 107 ? 11.74431 31.41609 -19.38543 1.000 46.94683 107 LYS A N 1
ATOM 670 C CA . LYS A 1 107 ? 11.66171 32.26337 -20.56842 1.000 48.98063 107 LYS A CA 1
ATOM 671 C C . LYS A 1 107 ? 12.43114 31.60642 -21.70614 1.000 45.29889 107 LYS A C 1
ATOM 672 O O . LYS A 1 107 ? 13.56469 31.15589 -21.50216 1.000 43.81481 107 LYS A O 1
ATOM 678 N N . GLU A 1 108 ? 11.81475 31.54896 -22.89682 1.000 45.46738 108 GLU A N 1
ATOM 679 C CA . GLU A 1 108 ? 12.50650 31.01543 -24.07302 1.000 42.39889 108 GLU A CA 1
ATOM 680 C C . GLU A 1 108 ? 13.82127 31.73018 -24.31139 1.000 45.79730 108 GLU A C 1
ATOM 681 O O . GLU A 1 108 ? 14.80284 31.11681 -24.73988 1.000 43.81684 108 GLU A O 1
ATOM 687 N N . GLU A 1 109 ? 13.84807 33.04248 -24.08303 1.000 49.60368 109 GLU A N 1
ATOM 688 C CA . GLU A 1 109 ? 15.03136 33.81387 -24.43419 1.000 48.88327 109 GLU A CA 1
ATOM 689 C C . GLU A 1 109 ? 16.18474 33.50308 -23.50181 1.000 49.21750 109 GLU A C 1
ATOM 690 O O . GLU A 1 109 ? 17.33932 33.48881 -23.94121 1.000 53.57044 109 GLU A O 1
ATOM 696 N N . ASP A 1 110 ? 15.89322 33.22734 -22.22411 1.000 49.99695 110 ASP A N 1
ATOM 697 C CA . ASP A 1 110 ? 16.94286 32.82694 -21.29284 1.000 49.43878 110 ASP A CA 1
ATOM 698 C C . ASP A 1 110 ? 17.55832 31.48931 -21.69192 1.000 51.57154 110 ASP A C 1
ATOM 699 O O . ASP A 1 110 ? 18.78121 31.31665 -21.60997 1.000 53.39143 110 ASP A O 1
ATOM 704 N N . ILE A 1 111 ? 16.73037 30.53032 -22.12507 1.000 46.64380 111 ILE A N 1
ATOM 705 C CA . ILE A 1 111 ? 17.26177 29.26004 -22.61925 1.000 47.22905 111 ILE A CA 1
ATOM 706 C C . ILE A 1 111 ? 18.12632 29.48300 -23.85719 1.000 45.85161 111 ILE A C 1
ATOM 707 O O . ILE A 1 111 ? 19.20028 28.89114 -23.98824 1.000 45.81930 111 ILE A O 1
ATOM 712 N N . ALA A 1 112 ? 17.66924 30.33091 -24.79083 1.000 43.65975 112 ALA A N 1
ATOM 713 C CA . ALA A 1 112 ? 18.42159 30.53915 -26.02806 1.000 49.50952 112 ALA A CA 1
ATOM 714 C C . ALA A 1 112 ? 19.75453 31.23405 -25.77543 1.000 51.31068 112 ALA A C 1
ATOM 715 O O . ALA A 1 112 ? 20.69357 31.07744 -26.56190 1.000 51.70141 112 ALA A O 1
ATOM 717 N N . ALA A 1 113 ? 19.85543 32.00845 -24.70160 1.000 53.08211 113 ALA A N 1
ATOM 718 C CA . ALA A 1 113 ? 21.10260 32.67948 -24.36614 1.000 55.12333 113 ALA A CA 1
ATOM 719 C C . ALA A 1 113 ? 22.10164 31.76121 -23.67038 1.000 56.12270 113 ALA A C 1
ATOM 720 O O . ALA A 1 113 ? 23.27234 32.13445 -23.54258 1.000 57.72717 113 ALA A O 1
ATOM 722 N N . GLU A 1 114 ? 21.67417 30.57443 -23.22700 1.000 56.04157 114 GLU A N 1
ATOM 723 C CA . GLU A 1 114 ? 22.57252 29.65514 -22.53193 1.000 52.42941 114 GLU A CA 1
ATOM 724 C C . GLU A 1 114 ? 23.55386 28.96252 -23.47574 1.000 55.20339 114 GLU A C 1
ATOM 725 O O . GLU A 1 114 ? 24.62714 28.53275 -23.03548 1.000 56.92854 114 GLU A O 1
ATOM 731 N N . LYS A 1 115 ? 23.19659 28.78834 -24.74212 1.000 50.89089 115 LYS A N 1
ATOM 732 C CA . LYS A 1 115 ? 24.02549 28.06896 -25.69645 1.000 50.18437 115 LYS A CA 1
ATOM 733 C C . LYS A 1 115 ? 23.91872 28.74728 -27.05087 1.000 54.81448 115 LYS A C 1
ATOM 734 O O . LYS A 1 115 ? 22.94423 29.46082 -27.31451 1.000 53.22365 115 LYS A O 1
ATOM 740 N N . PRO A 1 116 ? 24.91599 28.56902 -27.92314 1.000 49.50935 116 PRO A N 1
ATOM 741 C CA . PRO A 1 116 ? 24.79532 29.11396 -29.28726 1.000 56.10618 116 PRO A CA 1
ATOM 742 C C . PRO A 1 116 ? 23.60099 28.51236 -30.01362 1.000 53.89250 116 PRO A C 1
ATOM 743 O O . PRO A 1 116 ? 23.36343 27.30225 -29.97628 1.000 52.56872 116 PRO A O 1
ATOM 747 N N . GLN A 1 117 ? 22.85071 29.38275 -30.68367 1.000 52.78739 117 GLN A N 1
ATOM 748 C CA . GLN A 1 117 ? 21.63931 28.99832 -31.40366 1.000 49.32289 117 GLN A CA 1
ATOM 749 C C . GLN A 1 117 ? 22.05849 28.61068 -32.81402 1.000 51.60276 117 GLN A C 1
ATOM 750 O O . GLN A 1 117 ? 22.14314 29.45149 -33.71910 1.000 46.71848 117 GLN A O 1
ATOM 756 N N . ALA A 1 118 ? 22.34517 27.31746 -32.99066 1.000 51.23327 118 ALA A N 1
ATOM 757 C CA . ALA A 1 118 ? 22.90347 26.79205 -34.23085 1.000 46.07559 118 ALA A CA 1
ATOM 758 C C . ALA A 1 118 ? 21.80293 26.47038 -35.22871 1.000 51.55061 118 ALA A C 1
ATOM 759 O O . ALA A 1 118 ? 20.73419 25.98122 -34.85549 1.000 54.16617 118 ALA A O 1
ATOM 761 N N . GLU A 1 119 ? 22.08691 26.71564 -36.50982 1.000 54.35659 119 GLU A N 1
ATOM 762 C CA . GLU A 1 119 ? 21.14509 26.35316 -37.56585 1.000 58.23231 119 GLU A CA 1
ATOM 763 C C . GLU A 1 119 ? 20.87575 24.84978 -37.63955 1.000 52.82953 119 GLU A C 1
ATOM 764 O O . GLU A 1 119 ? 19.81704 24.45223 -38.14237 1.000 54.30978 119 GLU A O 1
ATOM 770 N N . GLY A 1 120 ? 21.79573 24.00748 -37.14368 1.000 54.48915 120 GLY A N 1
ATOM 771 C CA . GLY A 1 120 ? 21.62147 22.55970 -37.16501 1.000 49.85226 120 GLY A CA 1
ATOM 772 C C . GLY A 1 120 ? 20.73209 21.97967 -36.07563 1.000 48.53721 120 GLY A C 1
ATOM 773 O O . GLY A 1 120 ? 20.39540 20.79146 -36.12812 1.000 47.49881 120 GLY A O 1
ATOM 774 N N . GLN A 1 121 ? 20.34289 22.77505 -35.08791 1.000 46.23231 121 GLN A N 1
ATOM 775 C CA . GLN A 1 121 ? 19.49168 22.29767 -34.01008 1.000 44.72916 121 GLN A CA 1
ATOM 776 C C . GLN A 1 121 ? 18.26892 23.20708 -33.90012 1.000 47.29063 121 GLN A C 1
ATOM 777 O O . GLN A 1 121 ? 18.20958 24.28245 -34.49810 1.000 43.12094 121 GLN A O 1
ATOM 783 N N . GLN A 1 122 ? 17.28184 22.76349 -33.12757 1.000 43.85277 122 GLN A N 1
ATOM 784 C CA . GLN A 1 122 ? 16.02171 23.47543 -32.97661 1.000 38.84779 122 GLN A CA 1
ATOM 785 C C . GLN A 1 122 ? 16.05203 24.35546 -31.73625 1.000 36.48231 122 GLN A C 1
ATOM 786 O O . GLN A 1 122 ? 16.53075 23.93806 -30.67650 1.000 36.16555 122 GLN A O 1
ATOM 792 N N . ARG A 1 123 ? 15.55387 25.58402 -31.88240 1.000 33.63780 123 ARG A N 1
ATOM 793 C CA . ARG A 1 123 ? 15.31157 26.45029 -30.72871 1.000 34.68249 123 ARG A CA 1
ATOM 794 C C . ARG A 1 123 ? 14.38556 25.76456 -29.72292 1.000 31.50596 123 ARG A C 1
ATOM 795 O O . ARG A 1 123 ? 13.34343 25.22493 -30.09700 1.000 34.81647 123 ARG A O 1
ATOM 803 N N . VAL A 1 124 ? 14.74691 25.80821 -28.43989 1.000 29.49190 124 VAL A N 1
ATOM 804 C CA . VAL A 1 124 ? 13.85971 25.29655 -27.40164 1.000 31.62859 124 VAL A CA 1
ATOM 805 C C . VAL A 1 124 ? 12.65251 26.22044 -27.25229 1.000 35.57128 124 VAL A C 1
ATOM 806 O O . VAL A 1 124 ? 12.79560 27.44428 -27.15079 1.000 35.68315 124 VAL A O 1
ATOM 810 N N . ARG A 1 125 ? 11.45193 25.64121 -27.21766 1.000 34.47218 125 ARG A N 1
ATOM 811 C CA . ARG A 1 125 ? 10.22889 26.41307 -27.03234 1.000 35.74416 125 ARG A CA 1
ATOM 812 C C . ARG A 1 125 ? 9.65962 26.19405 -25.62981 1.000 38.27884 125 ARG A C 1
ATOM 813 O O . ARG A 1 125 ? 9.76569 25.09793 -25.06187 1.000 33.72120 125 ARG A O 1
ATOM 821 N N . VAL A 1 126 ? 9.05708 27.24676 -25.06349 1.000 34.70187 126 VAL A N 1
ATOM 822 C CA . VAL A 1 126 ? 8.36859 27.17025 -23.77439 1.000 31.21830 126 VAL A CA 1
ATOM 823 C C . VAL A 1 126 ? 6.88907 27.41829 -24.01486 1.000 38.75465 126 VAL A C 1
ATOM 824 O O . VAL A 1 126 ? 6.52028 28.36200 -24.72286 1.000 37.47029 126 VAL A O 1
ATOM 828 N N . CYS A 1 127 ? 6.04062 26.58509 -23.42276 1.000 35.30898 127 CYS A N 1
ATOM 829 C CA . CYS A 1 127 ? 4.59844 26.72292 -23.56392 1.000 37.66468 127 CYS A CA 1
ATOM 830 C C . CYS A 1 127 ? 3.94810 26.66042 -22.18719 1.000 37.67775 127 CYS A C 1
ATOM 831 O O . CYS A 1 127 ? 4.44961 25.98916 -21.28245 1.000 36.58384 127 CYS A O 1
ATOM 834 N N . ALA A 1 128 ? 2.82453 27.36551 -22.03141 1.000 33.61082 128 ALA A N 1
ATOM 835 C CA . ALA A 1 128 ? 2.18454 27.45212 -20.72024 1.000 38.05783 128 ALA A CA 1
ATOM 836 C C . ALA A 1 128 ? 1.38641 26.21012 -20.33384 1.000 36.63436 128 ALA A C 1
ATOM 837 O O . ALA A 1 128 ? 1.01864 26.07333 -19.16800 1.000 36.49225 128 ALA A O 1
ATOM 839 N N . SER A 1 129 ? 1.09669 25.31021 -21.26089 1.000 38.01307 129 SER A N 1
ATOM 840 C CA . SER A 1 129 ? 0.30556 24.13443 -20.92659 1.000 37.49834 129 SER A CA 1
ATOM 841 C C . SER A 1 129 ? 0.60451 23.05209 -21.94956 1.000 36.19413 129 SER A C 1
ATOM 842 O O . SER A 1 129 ? 1.24690 23.29772 -22.97083 1.000 34.04984 129 SER A O 1
ATOM 845 N N . LEU A 1 130 ? 0.16450 21.83252 -21.63853 1.000 34.72233 130 LEU A N 1
ATOM 846 C CA . LEU A 1 130 ? 0.32335 20.74527 -22.60186 1.000 39.53817 130 LEU A CA 1
ATOM 847 C C . LEU A 1 130 ? -0.51460 20.95694 -23.85991 1.000 33.23641 130 LEU A C 1
ATOM 848 O O . LEU A 1 130 ? 0.00211 20.70796 -24.96398 1.000 32.39459 130 LEU A O 1
ATOM 853 N N . PRO A 1 131 ? -1.79735 21.35207 -23.78507 1.000 33.09277 131 PRO A N 1
ATOM 854 C CA . PRO A 1 131 ? -2.52359 21.64846 -25.03475 1.000 39.15460 131 PRO A CA 1
ATOM 855 C C . PRO A 1 131 ? -1.85400 22.72234 -25.87572 1.000 33.46899 131 PRO A C 1
ATOM 856 O O . PRO A 1 131 ? -1.88194 22.64576 -27.11245 1.000 34.65237 131 PRO A O 1
ATOM 860 N N . ALA A 1 132 ? -1.25521 23.73136 -25.23780 1.000 35.22286 132 ALA A N 1
ATOM 861 C CA . ALA A 1 132 ? -0.54505 24.75942 -25.99600 1.000 36.14556 132 ALA A CA 1
ATOM 862 C C . ALA A 1 132 ? 0.70946 24.18524 -26.64086 1.000 33.70463 132 ALA A C 1
ATOM 863 O O . ALA A 1 132 ? 1.03159 24.50781 -27.78637 1.000 29.29295 132 ALA A O 1
ATOM 865 N N . ALA A 1 133 ? 1.42792 23.32311 -25.91813 1.000 32.91521 133 ALA A N 1
ATOM 866 C CA . ALA A 1 133 ? 2.58565 22.65221 -26.49762 1.000 31.02930 133 ALA A CA 1
ATOM 867 C C . ALA A 1 133 ? 2.18137 21.79134 -27.68463 1.000 29.09567 133 ALA A C 1
ATOM 868 O O . ALA A 1 133 ? 2.86247 21.78129 -28.71463 1.000 30.97727 133 ALA A O 1
ATOM 870 N N . LEU A 1 134 ? 1.06302 21.07153 -27.56561 1.000 28.53110 134 LEU A N 1
ATOM 871 C CA . LEU A 1 134 ? 0.61655 20.22632 -28.66083 1.000 25.39311 134 LEU A CA 1
ATOM 872 C C . LEU A 1 134 ? 0.10318 21.05416 -29.84082 1.000 32.50230 134 LEU A C 1
ATOM 873 O O . LEU A 1 134 ? 0.35595 20.70021 -30.99621 1.000 32.38713 134 LEU A O 1
ATOM 878 N N . SER A 1 135 ? -0.61243 22.15724 -29.58137 1.000 32.24363 135 SER A N 1
ATOM 879 C CA . SER A 1 135 ? -1.06553 23.01532 -30.68474 1.000 32.29725 135 SER A CA 1
ATOM 880 C C . SER A 1 135 ? 0.11090 23.62602 -31.43113 1.000 32.57474 135 SER A C 1
ATOM 881 O O . SER A 1 135 ? 0.12222 23.66789 -32.66456 1.000 36.63655 135 SER A O 1
ATOM 884 N N . LEU A 1 136 ? 1.09594 24.13656 -30.69069 1.000 37.00297 136 LEU A N 1
ATOM 885 C CA . LEU A 1 136 ? 2.30087 24.67266 -31.31030 1.000 36.55577 136 LEU A CA 1
ATOM 886 C C . LEU A 1 136 ? 2.92123 23.65450 -32.25009 1.000 36.28650 136 LEU A C 1
ATOM 887 O O . LEU A 1 136 ? 3.26540 23.97423 -33.39439 1.000 36.68817 136 LEU A O 1
ATOM 892 N N . LEU A 1 137 ? 3.03750 22.40534 -31.78445 1.000 33.90851 137 LEU A N 1
ATOM 893 C CA . LEU A 1 137 ? 3.63460 21.34410 -32.59154 1.000 33.90277 137 LEU A CA 1
ATOM 894 C C . LEU A 1 137 ? 2.84697 21.08880 -33.87007 1.000 34.79104 137 LEU A C 1
ATOM 895 O O . LEU A 1 137 ? 3.43684 20.91367 -34.93746 1.000 34.24551 137 LEU A O 1
ATOM 900 N N . GLU A 1 138 ? 1.51734 21.01780 -33.77474 1.000 37.79102 138 GLU A N 1
ATOM 901 C CA . GLU A 1 138 ? 0.69652 20.75234 -34.95328 1.000 39.24253 138 GLU A CA 1
ATOM 902 C C . GLU A 1 138 ? 0.69164 21.93229 -35.92062 1.000 41.74667 138 GLU A C 1
ATOM 903 O O . GLU A 1 138 ? 0.54642 21.73634 -37.13448 1.000 42.84785 138 GLU A O 1
ATOM 909 N N . GLU A 1 139 ? 0.86623 23.15036 -35.40320 1.000 40.94002 139 GLU A N 1
ATOM 910 C CA . GLU A 1 139 ? 0.75390 24.38469 -36.17870 1.000 40.79138 139 GLU A CA 1
ATOM 911 C C . GLU A 1 139 ? 2.09100 24.82371 -36.77383 1.000 42.32323 139 GLU A C 1
ATOM 912 O O . GLU A 1 139 ? 2.23835 24.89417 -37.99724 1.000 41.93407 139 GLU A O 1
ATOM 918 N N . GLU A 1 140 ? 3.07819 25.12095 -35.91994 1.000 39.94216 140 GLU A N 1
ATOM 919 C CA . GLU A 1 140 ? 4.34218 25.67027 -36.40605 1.000 40.78935 140 GLU A CA 1
ATOM 920 C C . GLU A 1 140 ? 5.31647 24.61080 -36.90423 1.000 37.50388 140 GLU A C 1
ATOM 921 O O . GLU A 1 140 ? 6.31153 24.96719 -37.53665 1.000 39.16304 140 GLU A O 1
ATOM 927 N N . TYR A 1 141 ? 5.06681 23.32918 -36.63605 1.000 36.99827 141 TYR A N 1
ATOM 928 C CA . TYR A 1 141 ? 5.98733 22.24510 -36.97634 1.000 37.50109 141 TYR A CA 1
ATOM 929 C C . TYR A 1 141 ? 5.26424 21.16394 -37.76399 1.000 40.41901 141 TYR A C 1
ATOM 930 O O . TYR A 1 141 ? 5.64172 19.98257 -37.72397 1.000 35.61741 141 TYR A O 1
ATOM 939 N N . LYS A 1 142 ? 4.21991 21.58151 -38.48166 1.000 41.51178 142 LYS A N 1
ATOM 940 C CA . LYS A 1 142 ? 3.39766 20.69054 -39.29322 1.000 41.67212 142 LYS A CA 1
ATOM 941 C C . LYS A 1 142 ? 4.23602 19.84280 -40.24673 1.000 45.24874 142 LYS A C 1
ATOM 942 O O . LYS A 1 142 ? 3.99747 18.63771 -40.39030 1.000 43.88397 142 LYS A O 1
ATOM 948 N N . ASP A 1 143 ? 5.23045 20.44387 -40.89971 1.000 40.43732 143 ASP A N 1
ATOM 949 C CA . ASP A 1 143 ? 5.98101 19.71660 -41.90995 1.000 45.49037 143 ASP A CA 1
ATOM 950 C C . ASP A 1 143 ? 7.21439 19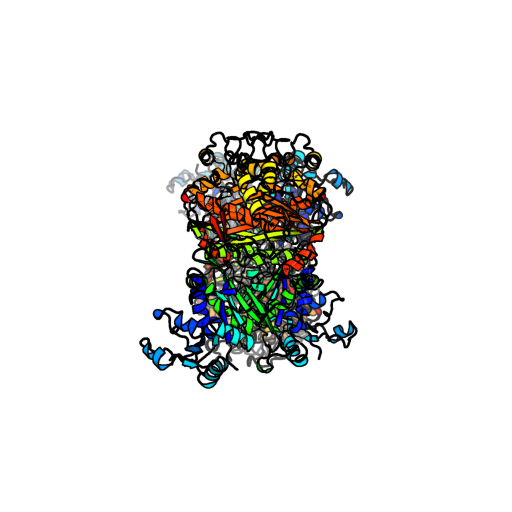.00538 -41.37295 1.000 47.86564 143 ASP A C 1
ATOM 951 O O . ASP A 1 143 ? 7.78387 18.18137 -42.09489 1.000 47.28296 143 ASP A O 1
ATOM 956 N N . SER A 1 144 ? 7.64089 19.28325 -40.13533 1.000 40.83272 144 SER A N 1
ATOM 957 C CA . SER A 1 144 ? 8.94730 18.84274 -39.67369 1.000 40.36931 144 SER A CA 1
ATOM 958 C C . SER A 1 144 ? 8.92621 17.84747 -38.51153 1.000 43.03680 144 SER A C 1
ATOM 959 O O . SER A 1 144 ? 9.87498 17.06505 -38.38305 1.000 43.56627 144 SER A O 1
ATOM 962 N N . VAL A 1 145 ? 7.88498 17.82185 -37.69280 1.000 35.24417 145 VAL A N 1
ATOM 963 C CA . VAL A 1 145 ? 7.83765 16.91238 -36.55280 1.000 37.25621 145 VAL A CA 1
ATOM 964 C C . VAL A 1 145 ? 7.12158 15.62375 -36.94926 1.000 38.02940 145 VAL A C 1
ATOM 965 O O . VAL A 1 145 ? 6.00639 15.66057 -37.48513 1.000 36.71706 145 VAL A O 1
ATOM 969 N N . ASP A 1 146 ? 7.76436 14.47684 -36.69433 1.000 35.09775 146 ASP A N 1
ATOM 970 C CA . ASP A 1 146 ? 7.11288 13.19155 -36.92406 1.000 35.37759 146 ASP A CA 1
ATOM 971 C C . ASP A 1 146 ? 6.32316 12.71675 -35.70101 1.000 36.73360 146 ASP A C 1
ATOM 972 O O . ASP A 1 146 ? 5.09613 12.59788 -35.75930 1.000 36.65427 146 ASP A O 1
ATOM 977 N N . GLN A 1 147 ? 7.01099 12.45137 -34.58658 1.000 35.96597 147 GLN A N 1
ATOM 978 C CA . GLN A 1 147 ? 6.39468 11.91531 -33.37738 1.000 34.07366 147 GLN A CA 1
ATOM 979 C C . GLN A 1 147 ? 6.61900 12.85730 -32.20491 1.000 30.30024 147 GLN A C 1
ATOM 980 O O . GLN A 1 147 ? 7.62220 13.58538 -32.14827 1.000 29.17196 147 GLN A O 1
ATOM 986 N N . ILE A 1 148 ? 5.68644 12.81394 -31.25293 1.000 28.14805 148 ILE A N 1
ATOM 987 C CA . ILE A 1 148 ? 5.75276 13.61899 -30.04120 1.000 28.58990 148 ILE A CA 1
ATOM 988 C C . ILE A 1 148 ? 5.87791 12.68606 -28.84493 1.000 27.15344 148 ILE A C 1
ATOM 989 O O . ILE A 1 148 ? 5.04435 11.78832 -28.66849 1.000 29.15098 148 ILE A O 1
ATOM 994 N N . PHE A 1 149 ? 6.88581 12.91888 -28.00874 1.000 25.23479 149 PHE A N 1
ATOM 995 C CA . PHE A 1 149 ? 7.07704 12.12645 -26.78469 1.000 26.15005 149 PHE A CA 1
ATOM 996 C C . PHE A 1 149 ? 6.94703 13.00230 -25.55110 1.000 26.41969 149 PHE A C 1
ATOM 997 O O . PHE A 1 149 ? 7.68710 13.98118 -25.40873 1.000 30.11546 149 PHE A O 1
ATOM 1005 N N . VAL A 1 150 ? 6.03598 12.63642 -24.65063 1.000 27.49264 150 VAL A N 1
ATOM 1006 C CA . VAL A 1 150 ? 5.98606 13.23285 -23.31426 1.000 28.92178 150 VAL A CA 1
ATOM 1007 C C . VAL A 1 150 ? 6.92353 12.44651 -22.39853 1.000 29.93085 150 VAL A C 1
ATOM 1008 O O . VAL A 1 150 ? 6.73634 11.24411 -22.18535 1.000 27.50280 150 VAL A O 1
ATOM 1012 N N . VAL A 1 151 ? 7.94361 13.12680 -21.86488 1.000 27.51916 151 VAL A N 1
ATOM 1013 C CA . VAL A 1 151 ? 9.05691 12.46377 -21.21057 1.000 26.15253 151 VAL A CA 1
ATOM 1014 C C . VAL A 1 151 ? 9.17005 12.84438 -19.73429 1.000 28.64692 151 VAL A C 1
ATOM 1015 O O . VAL A 1 151 ? 10.15088 12.48902 -19.08180 1.000 31.29723 151 VAL A O 1
ATOM 1019 N N . GLY A 1 152 ? 8.17150 13.52433 -19.18711 1.000 26.15510 152 GLY A N 1
ATOM 1020 C CA . GLY A 1 152 ? 8.06079 13.74477 -17.75490 1.000 29.68647 152 GLY A CA 1
ATOM 1021 C C . GLY A 1 152 ? 8.01631 15.22079 -17.39511 1.000 33.67342 152 GLY A C 1
ATOM 1022 O O . GLY A 1 152 ? 8.17388 16.10473 -18.23387 1.000 32.17825 152 GLY A O 1
ATOM 1023 N N . GLY A 1 153 ? 7.77789 15.47388 -16.10597 1.000 33.59455 153 GLY A N 1
ATOM 1024 C CA . GLY A 1 153 ? 7.56353 14.53182 -15.02521 1.000 30.19528 153 GLY A CA 1
ATOM 1025 C C . GLY A 1 153 ? 6.10467 14.25153 -14.71418 1.000 30.99174 153 GLY A C 1
ATOM 1026 O O . GLY A 1 153 ? 5.27435 14.22285 -15.61885 1.000 29.15940 153 GLY A O 1
ATOM 1027 N N . ALA A 1 154 ? 5.81464 14.03021 -13.41966 1.000 31.80864 154 ALA A N 1
ATOM 1028 C CA . ALA A 1 154 ? 4.47985 13.61701 -12.98594 1.000 34.24557 154 ALA A CA 1
ATOM 1029 C C . ALA A 1 154 ? 3.39575 14.58276 -13.45343 1.000 27.42629 154 ALA A C 1
ATOM 1030 O O . ALA A 1 154 ? 2.31888 14.15448 -13.87992 1.000 32.25198 154 ALA A O 1
ATOM 1032 N N . GLY A 1 155 ? 3.64321 15.88264 -13.35420 1.000 31.03513 155 GLY A N 1
ATOM 1033 C CA . GLY A 1 155 ? 2.62889 16.84639 -13.77836 1.000 33.23156 155 GLY A CA 1
ATOM 1034 C C . GLY A 1 155 ? 2.30097 16.74949 -15.25817 1.000 35.21503 155 GLY A C 1
ATOM 1035 O O . GLY A 1 155 ? 1.13421 16.81366 -15.65909 1.000 36.52211 155 GLY A O 1
ATOM 1036 N N . LEU A 1 156 ? 3.31865 16.57531 -16.09630 1.000 34.77763 156 LEU A N 1
ATOM 1037 C CA . LEU A 1 156 ? 3.03132 16.44340 -17.51763 1.000 30.23156 156 LEU A CA 1
ATOM 1038 C C . LEU A 1 156 ? 2.41639 15.08510 -17.84991 1.000 32.23757 156 LEU A C 1
ATOM 1039 O O . LEU A 1 156 ? 1.53996 14.99757 -18.71654 1.000 30.75772 156 LEU A O 1
ATOM 1044 N N . TYR A 1 157 ? 2.87430 14.01084 -17.18795 1.000 29.41246 157 TYR A N 1
ATOM 1045 C CA . TYR A 1 157 ? 2.28559 12.69809 -17.42104 1.000 29.68361 157 TYR A CA 1
ATOM 1046 C C . TYR A 1 157 ? 0.80202 12.68744 -17.03975 1.000 30.10923 157 TYR A C 1
ATOM 1047 O O . TYR A 1 157 ? -0.02321 12.07578 -17.72769 1.000 31.03309 157 TYR A O 1
ATOM 1056 N N . GLU A 1 158 ? 0.45337 13.29375 -15.89795 1.000 30.24923 158 GLU A N 1
ATOM 1057 C CA . GLU A 1 158 ? -0.95397 13.34195 -15.51688 1.000 34.29422 158 GLU A CA 1
ATOM 1058 C C . GLU A 1 158 ? -1.77821 14.14484 -16.53095 1.000 32.73889 158 GLU A C 1
ATOM 1059 O O . GLU A 1 158 ? -2.88468 13.73740 -16.90086 1.000 32.49868 158 GLU A O 1
ATOM 1065 N N . ALA A 1 159 ? -1.25169 15.27189 -17.01248 1.000 31.27012 159 ALA A N 1
ATOM 1066 C CA . ALA A 1 159 ? -1.99809 16.04393 -18.01502 1.000 35.00112 159 ALA A CA 1
ATOM 1067 C C . ALA A 1 159 ? -2.21249 15.23359 -19.28887 1.000 35.98099 159 ALA A C 1
ATOM 1068 O O . ALA A 1 159 ? -3.31874 15.22585 -19.84846 1.000 34.13391 159 ALA A O 1
ATOM 1070 N N . ALA A 1 160 ? -1.17457 14.50900 -19.74144 1.000 34.59807 160 ALA A N 1
ATOM 1071 C CA . ALA A 1 160 ? -1.27816 13.75755 -20.99260 1.000 27.81162 160 ALA A CA 1
ATOM 1072 C C . ALA A 1 160 ? -2.23714 12.58282 -20.86512 1.000 29.82817 160 ALA A C 1
ATOM 1073 O O . ALA A 1 160 ? -2.95520 12.24768 -21.81333 1.000 32.77899 160 ALA A O 1
ATOM 1075 N N . LEU A 1 161 ? -2.23904 11.93114 -19.71029 1.000 28.92301 161 LEU A N 1
ATOM 1076 C CA . LEU A 1 161 ? -3.16732 10.83603 -19.46017 1.000 33.27513 161 LEU A CA 1
ATOM 1077 C C . LEU A 1 161 ? -4.60436 11.33080 -19.39127 1.000 31.25364 161 LEU A C 1
ATOM 1078 O O . LEU A 1 161 ? -5.50478 10.73247 -19.98856 1.000 34.70396 161 LEU A O 1
ATOM 1083 N N . SER A 1 162 ? -4.83989 12.39713 -18.62233 1.000 32.49696 162 SER A N 1
ATOM 1084 C CA . SER A 1 162 ? -6.18455 12.94606 -18.47674 1.000 36.13324 162 SER A CA 1
ATOM 1085 C C . SER A 1 162 ? -6.69124 13.52274 -19.78441 1.000 32.98715 162 SER A C 1
ATOM 1086 O O . SER A 1 162 ? -7.89085 13.45615 -20.06296 1.000 32.20435 162 SER A O 1
ATOM 1089 N N . LEU A 1 163 ? -5.79710 14.03351 -20.62365 1.000 34.98910 163 LEU A N 1
ATOM 1090 C CA . LEU A 1 163 ? -6.23973 14.50018 -21.93880 1.000 32.31365 163 LEU A CA 1
ATOM 1091 C C . LEU A 1 163 ? -6.60213 13.33983 -22.86426 1.000 37.14599 163 LEU A C 1
ATOM 1092 O O . LEU A 1 163 ? -7.47299 13.48748 -23.72508 1.000 36.72330 163 LEU A O 1
ATOM 1097 N N . GLY A 1 164 ? -5.95826 12.18233 -22.71831 1.000 35.77406 164 GLY A N 1
ATOM 1098 C CA . GLY A 1 164 ? -6.25344 11.06031 -23.59566 1.000 31.12703 164 GLY A CA 1
ATOM 1099 C C . GLY A 1 164 ? -5.45451 10.99175 -24.87650 1.000 34.51491 164 GLY A C 1
ATOM 1100 O O . GLY A 1 164 ? -5.75492 10.14014 -25.72777 1.000 35.38937 164 GLY A O 1
ATOM 1101 N N . VAL A 1 165 ? -4.42489 11.83244 -25.03727 1.000 34.15993 165 VAL A N 1
ATOM 1102 C CA . VAL A 1 165 ? -3.74840 11.94954 -26.33112 1.000 36.16167 165 VAL A CA 1
ATOM 1103 C C . VAL A 1 165 ? -2.66585 10.90461 -26.57769 1.000 36.73420 165 VAL A C 1
ATOM 1104 O O . VAL A 1 165 ? -2.23417 10.73717 -27.73159 1.000 35.75583 165 VAL A O 1
ATOM 1108 N N . ALA A 1 166 ? -2.22074 10.18488 -25.55673 1.000 32.41031 166 ALA A N 1
ATOM 1109 C CA . ALA A 1 166 ? -1.13142 9.22230 -25.72492 1.000 37.35068 166 ALA A CA 1
ATOM 1110 C C . ALA A 1 166 ? -1.69427 7.88006 -26.18556 1.000 35.40039 166 ALA A C 1
ATOM 1111 O O . ALA A 1 166 ? -2.38547 7.19264 -25.42713 1.000 36.61294 166 ALA A O 1
ATOM 1113 N N . SER A 1 167 ? -1.37491 7.49255 -27.42143 1.000 33.55237 167 SER A N 1
ATOM 1114 C CA . SER A 1 167 ? -1.79110 6.18373 -27.89878 1.000 30.08707 167 SER A CA 1
ATOM 1115 C C . SER A 1 167 ? -0.98830 5.05631 -27.24856 1.000 31.54943 167 SER A C 1
ATOM 1116 O O . SER A 1 167 ? -1.51729 3.95422 -27.07613 1.000 31.27669 167 SER A O 1
ATOM 1119 N N . HIS A 1 168 ? 0.28149 5.29165 -26.90100 1.000 29.58710 168 HIS A N 1
ATOM 1120 C CA . HIS A 1 168 ? 1.10945 4.23815 -26.32706 1.000 30.47200 168 HIS A CA 1
ATOM 1121 C C . HIS A 1 168 ? 1.93650 4.76339 -25.16618 1.000 32.21050 168 HIS A C 1
ATOM 1122 O O . HIS A 1 168 ? 2.32925 5.92950 -25.13813 1.000 32.19164 168 HIS A O 1
ATOM 1129 N N . LEU A 1 169 ? 2.20054 3.87052 -24.20522 1.000 31.26253 169 LEU A N 1
ATOM 1130 C CA . LEU A 1 169 ? 3.07157 4.14080 -23.07349 1.000 28.79850 169 LEU A CA 1
ATOM 1131 C C . LEU A 1 169 ? 4.29943 3.24294 -23.20350 1.000 33.19404 169 LEU A C 1
ATOM 1132 O O . LEU A 1 169 ? 4.16375 2.01729 -23.28824 1.000 28.93099 169 LEU A O 1
ATOM 1137 N N . TYR A 1 170 ? 5.48577 3.84886 -23.22815 1.000 29.31831 170 TYR A N 1
ATOM 1138 C CA . TYR A 1 170 ? 6.73930 3.11661 -23.17830 1.000 25.86653 170 TYR A CA 1
ATOM 1139 C C . TYR A 1 170 ? 7.24202 3.15817 -21.73436 1.000 26.06938 170 TYR A C 1
ATOM 1140 O O . TYR A 1 170 ? 7.75086 4.18713 -21.28297 1.000 26.44922 170 TYR A O 1
ATOM 1149 N N . ILE A 1 171 ? 7.12378 2.04066 -21.01980 1.000 25.85006 171 ILE A N 1
ATOM 1150 C CA . ILE A 1 171 ? 7.39680 1.98549 -19.58083 1.000 24.65741 171 ILE A CA 1
ATOM 1151 C C . ILE A 1 171 ? 8.55670 1.03925 -19.32226 1.000 26.13729 171 ILE A C 1
ATOM 1152 O O . ILE A 1 171 ? 8.50753 -0.13737 -19.69497 1.000 24.25697 171 ILE A O 1
ATOM 1157 N N . THR A 1 172 ? 9.58853 1.55234 -18.67647 1.000 26.57380 172 THR A N 1
ATOM 1158 C CA . THR A 1 172 ? 10.67242 0.73345 -18.17458 1.000 27.38962 172 THR A CA 1
ATOM 1159 C C . THR A 1 172 ? 10.29985 0.31069 -16.75103 1.000 29.80754 172 THR A C 1
ATOM 1160 O O . THR A 1 172 ? 10.23394 1.14872 -15.85035 1.000 26.65647 172 THR A O 1
ATOM 1164 N N . ARG A 1 173 ? 10.03003 -0.97996 -16.55096 1.000 29.09242 173 ARG A N 1
ATOM 1165 C CA . ARG A 1 173 ? 9.61124 -1.50426 -15.24341 1.000 30.21704 173 ARG A CA 1
ATOM 1166 C C . ARG A 1 173 ? 10.84886 -1.79418 -14.40893 1.000 30.28876 173 ARG A C 1
ATOM 1167 O O . ARG A 1 173 ? 11.52137 -2.81297 -14.60754 1.000 27.29554 173 ARG A O 1
ATOM 1175 N N . VAL A 1 174 ? 11.15939 -0.89701 -13.47975 1.000 27.82295 174 VAL A N 1
ATOM 1176 C CA . VAL A 1 174 ? 12.26644 -1.11355 -12.55517 1.000 28.89830 174 VAL A CA 1
ATOM 1177 C C . VAL A 1 174 ? 11.78261 -2.02294 -11.42854 1.000 30.55625 174 VAL A C 1
ATOM 1178 O O . VAL A 1 174 ? 10.80194 -1.71627 -10.74600 1.000 33.09338 174 VAL A O 1
ATOM 1182 N N . ALA A 1 175 ? 12.44943 -3.16366 -11.25281 1.000 29.88872 175 ALA A N 1
ATOM 1183 C CA . ALA A 1 175 ? 11.91683 -4.20987 -10.38793 1.000 30.96001 175 ALA A CA 1
ATOM 1184 C C . ALA A 1 175 ? 12.13176 -3.94574 -8.90742 1.000 32.65520 175 ALA A C 1
ATOM 1185 O O . ALA A 1 175 ? 11.46112 -4.58191 -8.09207 1.000 34.05415 175 ALA A O 1
ATOM 1187 N N . ARG A 1 176 ? 13.06663 -3.06540 -8.53874 1.000 30.95846 176 ARG A N 1
ATOM 1188 C CA . ARG A 1 176 ? 13.32937 -2.74863 -7.14071 1.000 33.28866 176 ARG A CA 1
ATOM 1189 C C . ARG A 1 176 ? 12.51679 -1.53802 -6.72883 1.000 34.89188 176 ARG A C 1
ATOM 1190 O O . ARG A 1 176 ? 12.33436 -0.60070 -7.51768 1.000 30.30308 176 ARG A O 1
ATOM 1198 N N . GLU A 1 177 ? 12.04003 -1.54484 -5.48721 1.000 31.40607 177 GLU A N 1
ATOM 1199 C CA . GLU A 1 177 ? 11.54205 -0.31360 -4.90211 1.000 32.60644 177 GLU A CA 1
ATOM 1200 C C . GLU A 1 177 ? 12.74060 0.53705 -4.52209 1.000 37.55494 177 GLU A C 1
ATOM 1201 O O . GLU A 1 177 ? 13.71147 0.03846 -3.94969 1.000 48.07885 177 GLU A O 1
ATOM 1207 N N . PHE A 1 178 ? 12.71289 1.79090 -4.90983 1.000 37.07151 178 PHE A N 1
ATOM 1208 C CA . PHE A 1 178 ? 13.65977 2.75603 -4.39127 1.000 38.56240 178 PHE A CA 1
ATOM 1209 C C . PHE A 1 178 ? 12.87136 3.83707 -3.66302 1.000 34.98547 178 PHE A C 1
ATOM 1210 O O . PHE A 1 178 ? 11.69849 4.05266 -3.97783 1.000 40.60179 178 PHE A O 1
ATOM 1218 N N . PRO A 1 179 ? 13.46549 4.52070 -2.69061 1.000 34.16612 179 PRO A N 1
ATOM 1219 C CA . PRO A 1 179 ? 12.79558 5.69289 -2.11504 1.000 33.93894 179 PRO A CA 1
ATOM 1220 C C . PRO A 1 179 ? 12.55108 6.74075 -3.19444 1.000 32.62429 179 PRO A C 1
ATOM 1221 O O . PRO A 1 179 ? 13.46526 7.09661 -3.93496 1.000 34.00958 179 PRO A O 1
ATOM 1225 N N . CYS A 1 180 ? 11.31568 7.24832 -3.25462 1.000 29.28456 180 CYS A N 1
ATOM 1226 C CA . CYS A 1 180 ? 10.88846 8.26983 -4.20976 1.000 32.35895 180 CYS A CA 1
ATOM 1227 C C . CYS A 1 180 ? 10.04462 9.34056 -3.51954 1.000 33.08451 180 CYS A C 1
ATOM 1228 O O . CYS A 1 180 ? 9.32469 9.05223 -2.56787 1.000 33.16105 180 CYS A O 1
ATOM 1231 N N . ASP A 1 181 ? 10.10491 10.57302 -4.03547 1.000 34.99461 181 ASP A N 1
ATOM 1232 C CA . ASP A 1 181 ? 9.16665 11.62830 -3.64894 1.000 36.32078 181 ASP A CA 1
ATOM 1233 C C . ASP A 1 181 ? 8.27667 12.09711 -4.79752 1.000 35.61427 181 ASP A C 1
ATOM 1234 O O . ASP A 1 181 ? 7.39276 12.93040 -4.57319 1.000 31.77678 181 ASP A O 1
ATOM 1239 N N . VAL A 1 182 ? 8.49022 11.59491 -6.01537 1.000 30.97401 182 VAL A N 1
ATOM 1240 C CA . VAL A 1 182 ? 7.65580 11.88925 -7.17687 1.000 32.14538 182 VAL A CA 1
ATOM 1241 C C . VAL A 1 182 ? 7.22583 10.55941 -7.78588 1.000 31.14032 182 VAL A C 1
ATOM 1242 O O . VAL A 1 182 ? 8.04693 9.65049 -7.94585 1.000 30.21849 182 VAL A O 1
ATOM 1246 N N . PHE A 1 183 ? 5.93607 10.43509 -8.08661 1.000 32.60612 183 PHE A N 1
ATOM 1247 C CA . PHE A 1 183 ? 5.34602 9.19121 -8.54622 1.000 30.58914 183 PHE A CA 1
ATOM 1248 C C . PHE A 1 183 ? 4.57945 9.43200 -9.83766 1.000 32.93261 183 PHE A C 1
ATOM 1249 O O . PHE A 1 183 ? 4.03915 10.51631 -10.07104 1.000 32.83606 183 PHE A O 1
ATOM 1257 N N . PHE A 1 184 ? 4.58995 8.42185 -10.69803 1.000 30.29296 184 PHE A N 1
ATOM 1258 C CA . PHE A 1 184 ? 3.72165 8.41233 -11.86688 1.000 31.96246 184 PHE A CA 1
ATOM 1259 C C . PHE A 1 184 ? 2.27649 8.28249 -11.40545 1.000 32.08982 184 PHE A C 1
ATOM 1260 O O . PHE A 1 184 ? 2.00559 7.52856 -10.47099 1.000 32.08750 184 PHE A O 1
ATOM 1268 N N . PRO A 1 185 ? 1.33641 8.99152 -12.02811 1.000 33.20298 185 PRO A N 1
ATOM 1269 C CA . PRO A 1 185 ? -0.06819 8.89163 -11.59189 1.000 37.30611 185 PRO A CA 1
ATOM 1270 C C . PRO A 1 185 ? -0.59570 7.47540 -11.73396 1.000 37.99493 185 PRO A C 1
ATOM 1271 O O . PRO A 1 185 ? -0.24681 6.75726 -12.67187 1.000 32.96674 185 PRO A O 1
ATOM 1275 N N . ALA A 1 186 ? -1.46486 7.08458 -10.80129 1.000 35.38094 186 ALA A N 1
ATOM 1276 C CA . ALA A 1 186 ? -2.24082 5.86554 -10.98085 1.000 35.95876 186 ALA A CA 1
ATOM 1277 C C . ALA A 1 186 ? -3.02672 5.94454 -12.28195 1.000 34.74911 186 ALA A C 1
ATOM 1278 O O . ALA A 1 186 ? -3.54504 7.00017 -12.65133 1.000 40.71125 186 ALA A O 1
ATOM 1280 N N . PHE A 1 187 ? -3.09158 4.83041 -13.00095 1.000 33.61860 187 PHE A N 1
ATOM 1281 C CA . PHE A 1 187 ? -3.66519 4.85680 -14.33445 1.000 34.57246 187 PHE A CA 1
ATOM 1282 C C . PHE A 1 187 ? -4.28625 3.50186 -14.64301 1.000 35.36780 187 PHE A C 1
ATOM 1283 O O . PHE A 1 187 ? -3.87789 2.48335 -14.06227 1.000 32.51819 187 PHE A O 1
ATOM 1291 N N . PRO A 1 188 ? -5.28430 3.45427 -15.52673 1.000 33.01218 188 PRO A N 1
ATOM 1292 C CA . PRO A 1 188 ? -5.91091 2.16717 -15.85918 1.000 32.87552 188 PRO A CA 1
ATOM 1293 C C . PRO A 1 188 ? -4.94234 1.32362 -16.67418 1.000 34.71886 188 PRO A C 1
ATOM 1294 O O . PRO A 1 188 ? -4.48527 1.74286 -17.73567 1.000 33.13911 188 PRO A O 1
ATOM 1298 N N . GLY A 1 189 ? -4.61698 0.13382 -16.15474 1.000 35.19114 189 GLY A N 1
ATOM 1299 C CA . GLY A 1 189 ? -3.54849 -0.68575 -16.68085 1.000 32.66027 189 GLY A CA 1
ATOM 1300 C C . GLY A 1 189 ? -2.33738 -0.77102 -15.77531 1.000 37.21321 189 GLY A C 1
ATOM 1301 O O . GLY A 1 189 ? -1.38048 -1.47977 -16.11980 1.000 35.80414 189 GLY A O 1
ATOM 1302 N N . ASP A 1 190 ? -2.33926 -0.08635 -14.62297 1.000 35.14233 190 ASP A N 1
ATOM 1303 C CA . ASP A 1 190 ? -1.14735 -0.08215 -13.78210 1.000 34.92141 190 ASP A CA 1
ATOM 1304 C C . ASP A 1 190 ? -0.98020 -1.36235 -12.97532 1.000 31.69652 190 ASP A C 1
ATOM 1305 O O . ASP A 1 190 ? 0.04216 -1.51673 -12.30492 1.000 31.79476 190 ASP A O 1
ATOM 1310 N N . ASP A 1 191 ? -1.92824 -2.29081 -13.05512 1.000 33.23017 191 ASP A N 1
ATOM 1311 C CA . ASP A 1 191 ? -1.66747 -3.61683 -12.52288 1.000 41.47532 191 ASP A CA 1
ATOM 1312 C C . ASP A 1 191 ? -0.58172 -4.35080 -13.30480 1.000 38.90607 191 ASP A C 1
ATOM 1313 O O . ASP A 1 191 ? -0.18603 -5.44216 -12.89475 1.000 37.51315 191 ASP A O 1
ATOM 1318 N N . ILE A 1 192 ? -0.07630 -3.78414 -14.40396 1.000 35.31737 192 ILE A N 1
ATOM 1319 C CA . ILE A 1 192 ? 1.09613 -4.36929 -15.04618 1.000 37.12147 192 ILE A CA 1
ATOM 1320 C C . ILE A 1 192 ? 2.31480 -4.30207 -14.11913 1.000 35.34988 192 ILE A C 1
ATOM 1321 O O . ILE A 1 192 ? 3.28727 -5.03778 -14.31291 1.000 34.25529 192 ILE A O 1
ATOM 1326 N N . LEU A 1 193 ? 2.26741 -3.46289 -13.08632 1.000 32.63529 193 LEU A N 1
ATOM 1327 C CA . LEU A 1 193 ? 3.42456 -3.14857 -12.25815 1.000 31.82565 193 LEU A CA 1
ATOM 1328 C C . LEU A 1 193 ? 3.57127 -4.04049 -11.02558 1.000 37.59906 193 LEU A C 1
ATOM 1329 O O . LEU A 1 193 ? 4.69789 -4.31722 -10.60836 1.000 34.58896 193 LEU A O 1
ATOM 1334 N N . SER A 1 194 ? 2.46504 -4.44669 -10.40990 1.000 34.40804 194 SER A N 1
ATOM 1335 C CA . SER A 1 194 ? 2.50582 -5.12694 -9.12381 1.000 45.41997 194 SER A CA 1
ATOM 1336 C C . SER A 1 194 ? 1.11334 -5.65331 -8.80046 1.000 42.31340 194 SER A C 1
ATOM 1337 O O . SER A 1 194 ? 0.12922 -5.35432 -9.48576 1.000 41.23388 194 SER A O 1
ATOM 1340 N N . ASN A 1 195 ? 1.05984 -6.44982 -7.74097 1.000 37.02100 195 ASN A N 1
ATOM 1341 C CA . ASN A 1 195 ? -0.18022 -7.04853 -7.27443 1.000 44.99668 195 ASN A CA 1
ATOM 1342 C C . ASN A 1 195 ? -1.11361 -5.98150 -6.72015 1.000 45.84157 195 ASN A C 1
ATOM 1343 O O . ASN A 1 195 ? -0.67983 -5.02870 -6.06748 1.000 45.99419 195 ASN A O 1
ATOM 1348 N N . LYS A 1 196 ? -2.39950 -6.14126 -7.00000 1.000 53.91704 196 LYS A N 1
ATOM 1349 C CA . LYS A 1 196 ? -3.42839 -5.21947 -6.54428 1.000 70.77516 196 LYS A CA 1
ATOM 1350 C C . LYS A 1 196 ? -4.10320 -5.80381 -5.31074 1.000 76.77260 196 LYS A C 1
ATOM 1351 O O . LYS A 1 196 ? -4.54297 -6.95805 -5.33012 1.000 79.34778 196 LYS A O 1
ATOM 1357 N N . SER A 1 197 ? -4.17494 -5.01280 -4.24079 1.000 83.88436 197 SER A N 1
ATOM 1358 C CA . SER A 1 197 ? -4.81343 -5.46119 -3.00957 1.000 92.79093 197 SER A CA 1
ATOM 1359 C C . SER A 1 197 ? -6.32855 -5.56311 -3.21315 1.000 97.83882 197 SER A C 1
ATOM 1360 O O . SER A 1 197 ? -6.85464 -5.33526 -4.30839 1.000 99.60361 197 SER A O 1
ATOM 1363 N N . THR A 1 198 ? -7.04468 -5.92264 -2.13975 1.000 101.35968 198 THR A N 1
ATOM 1364 C CA . THR A 1 198 ? -8.48362 -6.16010 -2.26105 1.000 104.22666 198 THR A CA 1
ATOM 1365 C C . THR A 1 198 ? -9.23618 -4.90606 -2.69917 1.000 106.22482 198 THR A C 1
ATOM 1366 O O . THR A 1 198 ? -10.30910 -5.00941 -3.30710 1.000 107.26242 198 THR A O 1
ATOM 1370 N N . ALA A 1 199 ? -8.70155 -3.71958 -2.40004 1.000 104.58945 199 ALA A N 1
ATOM 1371 C CA . ALA A 1 199 ? -9.28233 -2.46353 -2.87543 1.000 107.05983 199 ALA A CA 1
ATOM 1372 C C . ALA A 1 199 ? -8.80432 -2.16040 -4.29953 1.000 110.15806 199 ALA A C 1
ATOM 1373 O O . ALA A 1 199 ? -8.18164 -1.13610 -4.58038 1.000 110.66894 199 ALA A O 1
ATOM 1375 N N . ALA A 1 200 ? -9.10619 -3.09553 -5.20684 1.000 109.49134 200 ALA A N 1
ATOM 1376 C CA . ALA A 1 200 ? -8.73679 -2.94384 -6.61126 1.000 107.26750 200 ALA A CA 1
ATOM 1377 C C . ALA A 1 200 ? -9.71873 -2.03817 -7.34720 1.000 112.82417 200 ALA A C 1
ATOM 1378 O O . ALA A 1 200 ? -9.31657 -1.05617 -7.98304 1.000 111.76626 200 ALA A O 1
ATOM 1380 N N . GLN A 1 201 ? -11.01123 -2.35736 -7.27454 1.000 115.55287 201 GLN A N 1
ATOM 1381 C CA . GLN A 1 201 ? -12.05446 -1.51741 -7.85104 1.000 115.92328 201 GLN A CA 1
ATOM 1382 C C . GLN A 1 201 ? -12.49812 -0.40286 -6.91012 1.000 114.16526 201 GLN A C 1
ATOM 1383 O O . GLN A 1 201 ? -13.32419 0.42743 -7.30797 1.000 114.35820 201 GLN A O 1
ATOM 1389 N N . ALA A 1 202 ? -11.95979 -0.35439 -5.68728 1.000 113.59610 202 ALA A N 1
ATOM 1390 C CA . ALA A 1 202 ? -12.48706 0.53914 -4.65895 1.000 114.21787 202 ALA A CA 1
ATOM 1391 C C . ALA A 1 202 ? -11.96999 1.96547 -4.82185 1.000 111.36086 202 ALA A C 1
ATOM 1392 O O . ALA A 1 202 ? -12.74316 2.89076 -5.09460 1.000 110.66335 202 ALA A O 1
ATOM 1394 N N . ALA A 1 203 ? -10.66322 2.16244 -4.67008 1.000 108.14135 203 ALA A N 1
ATOM 1395 C CA . ALA A 1 203 ? -10.08703 3.49805 -4.74064 1.000 105.33348 203 ALA A CA 1
ATOM 1396 C C . ALA A 1 203 ? -9.67990 3.89907 -6.15445 1.000 100.94530 203 ALA A C 1
ATOM 1397 O O . ALA A 1 203 ? -9.26353 5.04497 -6.35967 1.000 97.13338 203 ALA A O 1
ATOM 1399 N N . ALA A 1 204 ? -9.78949 2.98657 -7.13234 1.000 103.72149 204 ALA A N 1
ATOM 1400 C CA . ALA A 1 204 ? -9.35697 3.31573 -8.49101 1.000 97.68895 204 ALA A CA 1
ATOM 1401 C C . ALA A 1 204 ? -10.20047 4.42042 -9.12205 1.000 95.88275 204 ALA A C 1
ATOM 1402 O O . ALA A 1 204 ? -9.61963 5.42603 -9.56593 1.000 89.98420 204 ALA A O 1
ATOM 1404 N N . PRO A 1 205 ? -11.53845 4.33232 -9.18594 1.000 100.51648 205 PRO A N 1
ATOM 1405 C CA . PRO A 1 205 ? -12.29489 5.45830 -9.76583 1.000 100.22886 205 PRO A CA 1
ATOM 1406 C C . PRO A 1 205 ? -12.07786 6.77575 -9.03392 1.000 98.50458 205 PRO A C 1
ATOM 1407 O O . PRO A 1 205 ? -12.14894 7.84410 -9.66016 1.000 94.35541 205 PRO A O 1
ATOM 1411 N N . ALA A 1 206 ? -11.81286 6.72816 -7.72288 1.000 96.97334 206 ALA A N 1
ATOM 1412 C CA . ALA A 1 206 ? -11.53636 7.94776 -6.96756 1.000 95.30171 206 ALA A CA 1
ATOM 1413 C C . ALA A 1 206 ? -10.13852 8.48944 -7.26032 1.000 93.24202 206 ALA A C 1
ATOM 1414 O O . ALA A 1 206 ? -9.95894 9.70389 -7.40677 1.000 94.00231 206 ALA A O 1
ATOM 1416 N N . GLU A 1 207 ? -9.13330 7.61112 -7.35012 1.000 89.43398 207 GLU A N 1
ATOM 1417 C CA . GLU A 1 207 ? -7.74672 8.05471 -7.42610 1.000 86.46230 207 GLU A CA 1
ATOM 1418 C C . GLU A 1 207 ? -7.08331 7.85134 -8.78431 1.000 76.18153 207 GLU A C 1
ATOM 1419 O O . GLU A 1 207 ? -6.11084 8.55323 -9.08180 1.000 70.50065 207 GLU A O 1
ATOM 1425 N N . SER A 1 208 ? -7.55662 6.91244 -9.60075 1.000 71.12490 208 SER A N 1
ATOM 1426 C CA . SER A 1 208 ? -6.94762 6.67112 -10.90102 1.000 61.08288 208 SER A CA 1
ATOM 1427 C C . SER A 1 208 ? -7.42727 7.71397 -11.90395 1.000 53.81619 208 SER A C 1
ATOM 1428 O O . SER A 1 208 ? -8.58480 8.13656 -11.87303 1.000 51.24531 208 SER A O 1
ATOM 1431 N N . VAL A 1 209 ? -6.51825 8.14721 -12.77923 1.000 50.12464 209 VAL A N 1
ATOM 1432 C CA . VAL A 1 209 ? -6.88245 9.12386 -13.79991 1.000 43.83321 209 VAL A CA 1
ATOM 1433 C C . VAL A 1 209 ? -7.89831 8.50713 -14.74686 1.000 43.66088 209 VAL A C 1
ATOM 1434 O O . VAL A 1 209 ? -7.75388 7.35929 -15.18616 1.000 41.35897 209 VAL A O 1
ATOM 1438 N N . PHE A 1 210 ? -8.94879 9.26182 -15.04841 1.000 45.24462 210 PHE A N 1
ATOM 1439 C CA . PHE A 1 210 ? -9.81691 8.90674 -16.15835 1.000 42.50079 210 PHE A CA 1
ATOM 1440 C C . PHE A 1 210 ? -9.08745 9.19217 -17.46009 1.000 37.71173 210 PHE A C 1
ATOM 1441 O O . PHE A 1 210 ? -8.53753 10.28046 -17.65022 1.000 40.43049 210 PHE A O 1
ATOM 1449 N N . VAL A 1 211 ? -9.07950 8.21866 -18.36066 1.000 38.12595 211 VAL A N 1
ATOM 1450 C CA . VAL A 1 211 ? -8.41055 8.35190 -19.64853 1.000 33.98410 211 VAL A CA 1
ATOM 1451 C C . VAL A 1 211 ? -9.48281 8.33894 -20.73251 1.000 35.30940 211 VAL A C 1
ATOM 1452 O O . VAL A 1 211 ? -10.08205 7.28536 -20.98447 1.000 37.45256 211 VAL A O 1
ATOM 1456 N N . PRO A 1 212 ? -9.76094 9.46645 -21.39317 1.000 34.28903 212 PRO A N 1
ATOM 1457 C CA . PRO A 1 212 ? -10.69000 9.43896 -22.53021 1.000 33.54386 212 PRO A CA 1
ATOM 1458 C C . PRO A 1 212 ? -10.12635 8.61081 -23.67687 1.000 36.50617 212 PRO A C 1
ATOM 1459 O O . PRO A 1 212 ? -8.95047 8.73021 -24.02735 1.000 34.21385 212 PRO A O 1
ATOM 1463 N N . PHE A 1 213 ? -10.98461 7.77906 -24.27912 1.000 31.18202 213 PHE A N 1
ATOM 1464 C CA . PHE A 1 213 ? -10.58751 7.04857 -25.46703 1.000 33.14875 213 PHE A CA 1
ATOM 1465 C C . PHE A 1 213 ? -10.58222 7.95598 -26.70018 1.000 40.33423 213 PHE A C 1
ATOM 1466 O O . PHE A 1 213 ? -9.60677 7.98683 -27.46103 1.000 37.49036 213 PHE A O 1
ATOM 1474 N N . CYS A 1 214 ? -11.67200 8.68013 -26.92215 1.000 37.06835 214 CYS A N 1
ATOM 1475 C CA . CYS A 1 214 ? -11.67507 9.75509 -27.90064 1.000 40.89367 214 CYS A CA 1
ATOM 1476 C C . CYS A 1 214 ? -11.39808 11.03578 -27.13971 1.000 35.38306 214 CYS A C 1
ATOM 1477 O O . CYS A 1 214 ? -12.23001 11.44622 -26.31942 1.000 38.38993 214 CYS A O 1
ATOM 1480 N N . PRO A 1 215 ? -10.23974 11.66551 -27.32312 1.000 34.51483 215 PRO A N 1
ATOM 1481 C CA . PRO A 1 215 ? -9.89338 12.81255 -26.46839 1.000 40.26410 215 PRO A CA 1
ATOM 1482 C C . PRO A 1 215 ? -10.88752 13.96234 -26.56100 1.000 43.64485 215 PRO A C 1
ATOM 1483 O O . PRO A 1 215 ? -11.05227 14.71208 -25.58897 1.000 44.87938 215 PRO A O 1
ATOM 1487 N N . GLU A 1 216 ? -11.57559 14.10901 -27.68486 1.000 40.08203 216 GLU A N 1
ATOM 1488 C CA . GLU A 1 216 ? -12.49582 15.23098 -27.82971 1.000 48.96334 216 GLU A CA 1
ATOM 1489 C C . GLU A 1 216 ? -13.81193 15.02027 -27.10331 1.000 50.04717 216 GLU A C 1
ATOM 1490 O O . GLU A 1 216 ? -14.57517 15.98396 -26.96012 1.000 48.51139 216 GLU A O 1
ATOM 1496 N N . LEU A 1 217 ? -14.09847 13.80355 -26.63651 1.000 40.41720 217 LEU A N 1
ATOM 1497 C CA . LEU A 1 217 ? -15.36245 13.54580 -25.97230 1.000 38.96316 217 LEU A CA 1
ATOM 1498 C C . LEU A 1 217 ? -15.20909 13.50708 -24.45985 1.000 45.97061 217 LEU A C 1
ATOM 1499 O O . LEU A 1 217 ? -16.17554 13.20732 -23.75329 1.000 47.07744 217 LEU A O 1
ATOM 1504 N N . GLY A 1 218 ? -14.01453 13.80957 -23.95528 1.000 45.71888 218 GLY A N 1
ATOM 1505 C CA . GLY A 1 218 ? -13.83164 14.07624 -22.54287 1.000 42.71374 218 GLY A CA 1
ATOM 1506 C C . GLY A 1 218 ? -14.31223 12.94322 -21.66956 1.000 42.81475 218 GLY A C 1
ATOM 1507 O O . GLY A 1 218 ? -14.27869 11.76963 -22.05118 1.000 45.49028 218 GLY A O 1
ATOM 1508 N N . ARG A 1 219 ? -14.83593 13.30682 -20.50556 1.000 41.14629 219 ARG A N 1
ATOM 1509 C CA . ARG A 1 219 ? -15.15159 12.35679 -19.44734 1.000 45.81883 219 ARG A CA 1
ATOM 1510 C C . ARG A 1 219 ? -16.57257 11.80464 -19.55565 1.000 47.69653 219 ARG A C 1
ATOM 1511 O O . ARG A 1 219 ? -17.28721 11.71872 -18.56199 1.000 58.17207 219 ARG A O 1
ATOM 1519 N N . GLU A 1 220 ? -16.98040 11.35677 -20.73631 1.000 44.96108 220 GLU A N 1
ATOM 1520 C CA . GLU A 1 220 ? -18.26663 10.68622 -20.88442 1.000 46.32935 220 GLU A CA 1
ATOM 1521 C C . GLU A 1 220 ? -18.12667 9.22110 -20.49799 1.000 46.87502 220 GLU A C 1
ATOM 1522 O O . GLU A 1 220 ? -17.11273 8.58200 -20.79974 1.000 44.21779 220 GLU A O 1
ATOM 1528 N N . LYS A 1 221 ? -19.16640 8.68587 -19.85075 1.000 50.18624 221 LYS A N 1
ATOM 1529 C CA . LYS A 1 221 ? -19.10420 7.32869 -19.30199 1.000 53.19886 221 LYS A CA 1
ATOM 1530 C C . LYS A 1 221 ? -18.81330 6.29840 -20.38629 1.000 52.49443 221 LYS A C 1
ATOM 1531 O O . LYS A 1 221 ? -18.15607 5.28404 -20.12895 1.000 57.10671 221 LYS A O 1
ATOM 1537 N N . ASP A 1 222 ? -19.26794 6.56012 -21.60569 1.000 51.99896 222 ASP A N 1
ATOM 1538 C CA . ASP A 1 222 ? -19.03641 5.70439 -22.75815 1.000 53.39891 222 ASP A CA 1
ATOM 1539 C C . ASP A 1 222 ? -17.62756 5.80737 -23.31669 1.000 50.56054 222 ASP A C 1
ATOM 1540 O O . ASP A 1 222 ? -17.31677 5.08001 -24.26373 1.000 51.67767 222 ASP A O 1
ATOM 1545 N N . ASN A 1 223 ? -16.80171 6.72729 -22.81300 1.000 45.18931 223 ASN A N 1
ATOM 1546 C CA . ASN A 1 223 ? -15.55693 7.10472 -23.47222 1.000 41.84201 223 ASN A CA 1
ATOM 1547 C C . ASN A 1 223 ? -14.32778 6.72361 -22.64723 1.000 41.76842 223 ASN A C 1
ATOM 1548 O O . ASN A 1 223 ? -13.29809 7.40246 -22.69792 1.000 37.66989 223 ASN A O 1
ATOM 1553 N N . GLU A 1 224 ? -14.41961 5.64006 -21.87709 1.000 41.62846 224 GLU A N 1
ATOM 1554 C CA . GLU A 1 224 ? -13.35616 5.27258 -20.95120 1.000 40.77466 224 GLU A CA 1
ATOM 1555 C C . GLU A 1 224 ? -12.32396 4.36281 -21.61920 1.000 36.92670 224 GLU A C 1
ATOM 1556 O O . GLU A 1 224 ? -12.67658 3.36200 -22.25932 1.000 34.74477 224 GLU A O 1
ATOM 1562 N N . ALA A 1 225 ? -11.05225 4.72633 -21.48162 1.000 33.03376 225 ALA A N 1
ATOM 1563 C CA . ALA A 1 225 ? -9.94800 3.93838 -22.01462 1.000 37.72430 225 ALA A CA 1
ATOM 1564 C C . ALA A 1 225 ? -9.22173 3.19236 -20.89576 1.000 34.90605 225 ALA A C 1
ATOM 1565 O O . ALA A 1 225 ? -9.36384 3.51261 -19.71558 1.000 34.93878 225 ALA A O 1
ATOM 1567 N N . THR A 1 226 ? -8.42447 2.19922 -21.29196 1.000 34.07069 226 THR A N 1
ATOM 1568 C CA . THR A 1 226 ? -7.43905 1.55591 -20.41884 1.000 33.99728 226 THR A CA 1
ATOM 1569 C C . THR A 1 226 ? -6.19337 1.25008 -21.25796 1.000 36.63265 226 THR A C 1
ATOM 1570 O O . THR A 1 226 ? -6.23021 1.31280 -22.48963 1.000 32.93824 226 THR A O 1
ATOM 1574 N N . TYR A 1 227 ? -5.07465 0.95182 -20.59543 1.000 32.48387 227 TYR A N 1
ATOM 1575 C CA . TYR A 1 227 ? -3.81586 0.67026 -21.29074 1.000 34.30331 227 TYR A CA 1
ATOM 1576 C C . TYR A 1 227 ? -3.44401 -0.80214 -21.12006 1.000 30.19286 227 TYR A C 1
ATOM 1577 O O . TYR A 1 227 ? -3.30435 -1.28520 -19.99296 1.000 36.95060 227 TYR A O 1
ATOM 1586 N N . ARG A 1 228 ? -3.27325 -1.50695 -22.23570 1.000 35.83643 228 ARG A N 1
ATOM 1587 C CA . ARG A 1 228 ? -2.99854 -2.94011 -22.22853 1.000 34.13226 228 ARG A CA 1
ATOM 1588 C C . ARG A 1 228 ? -1.62490 -3.24828 -22.80937 1.000 34.46130 228 ARG A C 1
ATOM 1589 O O . ARG A 1 228 ? -1.25183 -2.68053 -23.84058 1.000 31.81950 228 ARG A O 1
ATOM 1597 N N . PRO A 1 229 ? -0.87110 -4.16999 -22.19532 1.000 36.00904 229 PRO A N 1
ATOM 1598 C CA . PRO A 1 229 ? 0.43372 -4.55629 -22.75121 1.000 36.55182 229 PRO A CA 1
ATOM 1599 C C . PRO A 1 229 ? 0.30099 -5.20356 -24.12202 1.000 31.12973 229 PRO A C 1
ATOM 1600 O O . PRO A 1 229 ? -0.55930 -6.06110 -24.33519 1.000 33.49019 229 PRO A O 1
ATOM 1604 N N . ILE A 1 230 ? 1.17317 -4.79775 -25.04418 1.000 29.97086 230 ILE A N 1
ATOM 1605 C CA . ILE A 1 230 ? 1.37129 -5.51053 -26.30646 1.000 32.53835 230 ILE A CA 1
ATOM 1606 C C . ILE A 1 230 ? 2.77725 -6.05918 -26.43954 1.000 32.43032 230 ILE A C 1
ATOM 1607 O O . ILE A 1 230 ? 3.05343 -6.79133 -27.40819 1.000 34.39952 230 ILE A O 1
ATOM 1612 N N . PHE A 1 231 ? 3.66830 -5.71902 -25.51120 1.000 32.25892 231 PHE A N 1
ATOM 1613 C CA . PHE A 1 231 ? 5.10607 -5.91950 -25.63379 1.000 32.48477 231 PHE A CA 1
ATOM 1614 C C . PHE A 1 231 ? 5.67594 -6.06909 -24.23153 1.000 30.77454 231 PHE A C 1
ATOM 1615 O O . PHE A 1 231 ? 5.46122 -5.19612 -23.38946 1.000 29.71380 231 PHE A O 1
ATOM 1623 N N . ILE A 1 232 ? 6.39821 -7.16365 -23.98681 1.000 28.02254 232 ILE A N 1
ATOM 1624 C CA . ILE A 1 232 ? 7.10895 -7.37672 -22.73024 1.000 28.55382 232 ILE A CA 1
ATOM 1625 C C . ILE A 1 232 ? 8.46118 -7.99063 -23.05781 1.000 29.92296 232 ILE A C 1
ATOM 1626 O O . ILE A 1 232 ? 8.52274 -9.10177 -23.59715 1.000 28.33379 232 ILE A O 1
ATOM 1631 N N . SER A 1 233 ? 9.54126 -7.27950 -22.73502 1.000 26.25857 233 SER A N 1
ATOM 1632 C CA . SER A 1 233 ? 10.86269 -7.74532 -23.10628 1.000 25.98517 233 SER A CA 1
ATOM 1633 C C . SER A 1 233 ? 11.43538 -8.72278 -22.07767 1.000 29.09427 233 SER A C 1
ATOM 1634 O O . SER A 1 233 ? 10.89475 -8.93135 -20.97826 1.000 26.98260 233 SER A O 1
ATOM 1637 N N . LYS A 1 234 ? 12.57878 -9.29107 -22.44508 1.000 27.62221 234 LYS A N 1
ATOM 1638 C CA . LYS A 1 234 ? 13.40113 -9.98909 -21.47000 1.000 34.20146 234 LYS A CA 1
ATOM 1639 C C . LYS A 1 234 ? 13.91496 -8.99106 -20.42914 1.000 30.36300 234 LYS A C 1
ATOM 1640 O O . LYS A 1 234 ? 13.85155 -7.76941 -20.61444 1.000 30.31234 234 LYS A O 1
ATOM 1646 N N . THR A 1 235 ? 14.40545 -9.52248 -19.31135 1.000 27.89599 235 THR A N 1
ATOM 1647 C CA . THR A 1 235 ? 14.91891 -8.69255 -18.22843 1.000 29.64705 235 THR A CA 1
ATOM 1648 C C . THR A 1 235 ? 16.35575 -8.26644 -18.50905 1.000 29.25328 235 THR A C 1
ATOM 1649 O O . THR A 1 235 ? 17.18257 -9.07247 -18.93663 1.000 30.10052 235 THR A O 1
ATOM 1653 N N . PHE A 1 236 ? 16.65397 -7.00312 -18.23023 1.000 27.78619 236 PHE A N 1
ATOM 1654 C CA . PHE A 1 236 ? 17.98781 -6.41388 -18.29796 1.000 28.02957 236 PHE A CA 1
ATOM 1655 C C . PHE A 1 236 ? 18.42689 -6.02452 -16.89705 1.000 28.62684 236 PHE A C 1
ATOM 1656 O O . PHE A 1 236 ? 17.65025 -6.11474 -15.94189 1.000 28.61057 236 PHE A O 1
ATOM 1664 N N . SER A 1 237 ? 19.67850 -5.58360 -16.77201 1.000 24.99946 237 SER A N 1
ATOM 1665 C CA . SER A 1 237 ? 20.08623 -4.97725 -15.51455 1.000 28.63441 237 SER A CA 1
ATOM 1666 C C . SER A 1 237 ? 21.36605 -4.18035 -15.70889 1.000 29.07224 237 SER A C 1
ATOM 1667 O O . SER A 1 237 ? 22.11566 -4.37532 -16.66672 1.000 28.52119 237 SER A O 1
ATOM 1670 N N . ASP A 1 238 ? 21.59411 -3.27375 -14.76842 1.000 30.94646 238 ASP A N 1
ATOM 1671 C CA . ASP A 1 238 ? 22.77354 -2.42584 -14.71679 1.000 34.04911 238 ASP A CA 1
ATOM 1672 C C . ASP A 1 238 ? 22.93276 -2.00007 -13.27064 1.000 32.00104 238 ASP A C 1
ATOM 1673 O O . ASP A 1 238 ? 21.93735 -1.72329 -12.60044 1.000 31.72044 238 ASP A O 1
ATOM 1678 N N . ASN A 1 239 ? 24.17226 -1.94805 -12.79250 1.000 33.63998 239 ASN A N 1
ATOM 1679 C CA . ASN A 1 239 ? 24.44912 -1.39057 -11.47112 1.000 35.40745 239 ASN A CA 1
ATOM 1680 C C . ASN A 1 239 ? 23.60813 -2.04745 -10.36732 1.000 37.32189 239 ASN A C 1
ATOM 1681 O O . ASN A 1 239 ? 23.24823 -1.40390 -9.37304 1.000 35.07993 239 ASN A O 1
ATOM 1686 N N . GLY A 1 240 ? 23.28575 -3.33553 -10.52584 1.000 36.64118 240 GLY A N 1
ATOM 1687 C CA . GLY A 1 240 ? 22.52777 -4.05068 -9.51447 1.000 32.25305 240 GLY A CA 1
ATOM 1688 C C . GLY A 1 240 ? 21.02218 -3.89127 -9.58229 1.000 34.02616 240 GLY A C 1
ATOM 1689 O O . GLY A 1 240 ? 20.33178 -4.30441 -8.64774 1.000 31.60823 240 GLY A O 1
ATOM 1690 N N . VAL A 1 241 ? 20.48644 -3.29733 -10.63864 1.000 31.93209 241 VAL A N 1
ATOM 1691 C CA . VAL A 1 241 ? 19.05664 -3.02243 -10.75686 1.000 29.73414 241 VAL A CA 1
ATOM 1692 C C . VAL A 1 241 ? 18.49412 -3.86405 -11.89720 1.000 30.07396 241 VAL A C 1
ATOM 1693 O O . VAL A 1 241 ? 18.85191 -3.62943 -13.05543 1.000 30.67355 241 VAL A O 1
ATOM 1697 N N . PRO A 1 242 ? 17.56294 -4.77696 -11.63914 1.000 30.33802 242 PRO A N 1
ATOM 1698 C CA . PRO A 1 242 ? 16.85704 -5.44388 -12.74021 1.000 29.09397 242 PRO A CA 1
ATOM 1699 C C . PRO A 1 242 ? 15.67318 -4.63091 -13.25377 1.000 26.90097 242 PRO A C 1
ATOM 1700 O O . PRO A 1 242 ? 15.00800 -3.89644 -12.51296 1.000 29.46133 242 PRO A O 1
ATOM 1704 N N . TYR A 1 243 ? 15.40732 -4.77142 -14.55059 1.000 28.74913 243 TYR A N 1
ATOM 1705 C CA . TYR A 1 243 ? 14.31195 -4.01605 -15.15880 1.000 26.37713 243 TYR A CA 1
ATOM 1706 C C . TYR A 1 243 ? 13.99611 -4.57891 -16.53080 1.000 28.73886 243 TYR A C 1
ATOM 1707 O O . TYR A 1 243 ? 14.84368 -5.20679 -17.16016 1.000 28.39302 243 TYR A O 1
ATOM 1716 N N . ASP A 1 244 ? 12.77330 -4.32724 -17.00403 1.000 29.33909 244 ASP A N 1
ATOM 1717 C CA . ASP A 1 244 ? 12.43943 -4.66597 -18.37572 1.000 26.98810 244 ASP A CA 1
ATOM 1718 C C . ASP A 1 244 ? 11.64172 -3.53786 -19.02027 1.000 29.68437 244 ASP A C 1
ATOM 1719 O O . ASP A 1 244 ? 11.39408 -2.47799 -18.42566 1.000 28.40903 244 ASP A O 1
ATOM 1724 N N . PHE A 1 245 ? 11.25683 -3.78377 -20.26668 1.000 28.15547 245 PHE A N 1
ATOM 1725 C CA . PHE A 1 245 ? 10.62538 -2.79928 -21.13183 1.000 26.07682 245 PHE A CA 1
ATOM 1726 C C . PHE A 1 245 ? 9.26280 -3.33550 -21.55046 1.000 28.05602 245 PHE A C 1
ATOM 1727 O O . PHE A 1 245 ? 9.14878 -4.49207 -21.96691 1.000 28.46861 245 PHE A O 1
ATOM 1735 N N . VAL A 1 246 ? 8.22028 -2.53432 -21.34667 1.000 26.67855 246 VAL A N 1
ATOM 1736 C CA . VAL A 1 246 ? 6.87936 -2.88866 -21.78553 1.000 27.12871 246 VAL A CA 1
ATOM 1737 C C . VAL A 1 246 ? 6.36126 -1.74859 -22.65050 1.000 29.89130 246 VAL A C 1
ATOM 1738 O O . VAL A 1 246 ? 6.76511 -0.59091 -22.48497 1.000 28.05877 246 VAL A O 1
ATOM 1742 N N . VAL A 1 247 ? 5.48402 -2.07749 -23.59845 1.000 26.24282 247 VAL A N 1
ATOM 1743 C CA . VAL A 1 247 ? 4.71759 -1.06235 -24.31568 1.000 26.02721 247 VAL A CA 1
ATOM 1744 C C . VAL A 1 247 ? 3.24468 -1.34663 -24.07247 1.000 28.77217 247 VAL A C 1
ATOM 1745 O O . VAL A 1 247 ? 2.77457 -2.46993 -24.29106 1.000 30.48261 247 VAL A O 1
ATOM 1749 N N . LEU A 1 248 ? 2.52903 -0.34081 -23.58978 1.000 29.70763 248 LEU A N 1
ATOM 1750 C CA . LEU A 1 248 ? 1.09625 -0.43539 -23.37674 1.000 30.37927 248 LEU A CA 1
ATOM 1751 C C . LEU A 1 248 ? 0.39490 0.36603 -24.47151 1.000 33.95611 248 LEU A C 1
ATOM 1752 O O . LEU A 1 248 ? 0.89177 1.41495 -24.90273 1.000 30.30416 248 LEU A O 1
ATOM 1757 N N . GLU A 1 249 ? -0.74637 -0.14092 -24.93094 1.000 31.97604 249 GLU A N 1
ATOM 1758 C CA . GLU A 1 249 ? -1.54315 0.49797 -25.96680 1.000 32.47130 249 GLU A CA 1
ATOM 1759 C C . GLU A 1 249 ? -2.91403 0.88637 -25.41375 1.000 32.19047 249 GLU A C 1
ATOM 1760 O O . GLU A 1 249 ? -3.53079 0.12197 -24.66763 1.000 30.63777 249 GLU A O 1
ATOM 1766 N N . LYS A 1 250 ? -3.39059 2.07528 -25.79535 1.000 33.55469 250 LYS A N 1
ATOM 1767 C CA . LYS A 1 250 ? -4.70025 2.54555 -25.36189 1.000 32.62410 250 LYS A CA 1
ATOM 1768 C C . LYS A 1 250 ? -5.80167 1.73288 -26.03256 1.000 35.16221 250 LYS A C 1
ATOM 1769 O O . LYS A 1 250 ? -5.76812 1.50314 -27.24663 1.000 37.15635 250 LYS A O 1
ATOM 1775 N N . ARG A 1 251 ? -6.78051 1.31103 -25.23593 1.000 30.55856 251 ARG A N 1
ATOM 1776 C CA . ARG A 1 251 ? -7.91656 0.50898 -25.67407 1.000 36.12315 251 ARG A CA 1
ATOM 1777 C C . ARG A 1 251 ? -9.15535 0.95810 -24.90554 1.000 35.89503 251 ARG A C 1
ATOM 1778 O O . ARG A 1 251 ? -9.05286 1.51353 -23.81640 1.000 35.62784 251 ARG A O 1
ATOM 1786 N N . ARG A 1 252 ? -10.33228 0.68093 -25.45558 1.000 37.46948 252 ARG A N 1
ATOM 1787 C CA . ARG A 1 252 ? -11.54729 0.92884 -24.69491 1.000 44.35970 252 ARG A CA 1
ATOM 1788 C C . ARG A 1 252 ? -11.63308 -0.00951 -23.49521 1.000 49.50592 252 ARG A C 1
ATOM 1789 O O . ARG A 1 252 ? -11.21489 -1.16687 -23.55436 1.000 49.86099 252 ARG A O 1
ATOM 1797 N N . LYS A 1 253 ? -12.19723 0.50277 -22.39895 1.000 44.96791 253 LYS A N 1
ATOM 1798 C CA . LYS A 1 253 ? -12.51665 -0.35222 -21.25864 1.000 50.92048 253 LYS A CA 1
ATOM 1799 C C . LYS A 1 253 ? -13.49855 -1.45288 -21.64827 1.000 62.08036 253 LYS A C 1
ATOM 1800 O O . LYS A 1 253 ? -13.37030 -2.59472 -21.19459 1.000 67.31456 253 LYS A O 1
ATOM 1806 N N . THR A 1 254 ? -14.49222 -1.12938 -22.48573 1.000 61.93416 254 THR A N 1
ATOM 1807 C CA . THR A 1 254 ? -15.59304 -2.05365 -22.76564 1.000 67.75855 254 THR A CA 1
ATOM 1808 C C . THR A 1 254 ? -15.17555 -3.25772 -23.60642 1.000 74.30861 254 THR A C 1
ATOM 1809 O O . THR A 1 254 ? -15.98146 -4.18144 -23.77005 1.000 79.15278 254 THR A O 1
ATOM 1813 N N . ASP A 1 255 ? -13.95804 -3.27497 -24.15445 1.000 72.24018 255 ASP A N 1
ATOM 1814 C CA . ASP A 1 255 ? -13.42782 -4.52477 -24.68744 1.000 75.97447 255 ASP A CA 1
ATOM 1815 C C . ASP A 1 255 ? -13.13710 -5.53153 -23.57794 1.000 82.41575 255 ASP A C 1
ATOM 1816 O O . ASP A 1 255 ? -13.01094 -6.72959 -23.86109 1.000 85.43195 255 ASP A O 1
ATOM 1821 N N . ASP A 1 256 ? -13.03159 -5.06684 -22.32879 1.000 80.41597 256 ASP A N 1
ATOM 1822 C CA . ASP A 1 256 ? -12.78407 -5.91470 -21.16842 1.000 84.47556 256 ASP A CA 1
ATOM 1823 C C . ASP A 1 256 ? -14.11564 -6.22278 -20.49219 1.000 89.63560 256 ASP A C 1
ATOM 1824 O O . ASP A 1 256 ? -14.78543 -5.30930 -19.99178 1.000 88.92967 256 ASP A O 1
ATOM 1829 N N . ALA A 1 257 ? -14.48934 -7.50327 -20.48036 1.000 94.78497 257 ALA A N 1
ATOM 1830 C CA . ALA A 1 257 ? -15.68818 -7.99294 -19.79598 1.000 97.25237 257 ALA A CA 1
ATOM 1831 C C . ALA A 1 257 ? -16.93838 -7.18085 -20.13928 1.000 97.53162 257 ALA A C 1
ATOM 1832 O O . ALA A 1 257 ? -17.83295 -7.66073 -20.83769 1.000 99.43743 257 ALA A O 1
ATOM 1834 N N . GLN A 1 282 ? 7.44438 -14.62697 -50.03074 1.000 76.89948 282 GLN A N 1
ATOM 1835 C CA . GLN A 1 282 ? 8.41561 -14.21427 -51.03949 1.000 76.17377 282 GLN A CA 1
ATOM 1836 C C . GLN A 1 282 ? 7.69578 -13.63274 -52.25864 1.000 80.09656 282 GLN A C 1
ATOM 1837 O O . GLN A 1 282 ? 6.74763 -12.86003 -52.10262 1.000 85.88143 282 GLN A O 1
ATOM 1843 N N . ALA A 1 283 ? 8.14809 -13.98352 -53.46458 1.000 77.99639 283 ALA A N 1
ATOM 1844 C CA . ALA A 1 283 ? 7.46098 -13.53124 -54.66994 1.000 77.59539 283 ALA A CA 1
ATOM 1845 C C . ALA A 1 283 ? 6.07421 -14.16995 -54.75001 1.000 74.18545 283 ALA A C 1
ATOM 1846 O O . ALA A 1 283 ? 5.90672 -15.33993 -54.37846 1.000 69.44803 283 ALA A O 1
ATOM 1848 N N . PRO A 1 284 ? 5.06219 -13.43143 -55.22861 1.000 75.31836 284 PRO A N 1
ATOM 1849 C CA . PRO A 1 284 ? 3.69087 -13.97886 -55.21585 1.000 73.20316 284 PRO A CA 1
ATOM 1850 C C . PRO A 1 284 ? 3.54336 -15.28233 -55.98274 1.000 64.18180 284 PRO A C 1
ATOM 1851 O O . PRO A 1 284 ? 2.77239 -16.15656 -55.56125 1.000 61.63091 284 PRO A O 1
ATOM 1855 N N . SER A 1 285 ? 4.25990 -15.44093 -57.09908 1.000 61.22324 285 SER A N 1
ATOM 1856 C CA . SER A 1 285 ? 4.11333 -16.65981 -57.88272 1.000 59.88520 285 SER A CA 1
ATOM 1857 C C . SER A 1 285 ? 4.59801 -17.87489 -57.10151 1.000 49.96588 285 SER A C 1
ATOM 1858 O O . SER A 1 285 ? 3.92274 -18.90667 -57.08229 1.000 48.25710 285 SER A O 1
ATOM 1861 N N . SER A 1 286 ? 5.74697 -17.76089 -56.42732 1.000 50.49714 286 SER A N 1
ATOM 1862 C CA . SER A 1 286 ? 6.23969 -18.86348 -55.60167 1.000 50.95306 286 SER A CA 1
ATOM 1863 C C . SER A 1 286 ? 5.23069 -19.23734 -54.52423 1.000 50.33117 286 SER A C 1
ATOM 1864 O O . SER A 1 286 ? 4.93333 -20.42139 -54.31950 1.000 45.50861 286 SER A O 1
ATOM 1867 N N . ALA A 1 287 ? 4.68376 -18.23154 -53.82961 1.000 50.56822 287 ALA A N 1
ATOM 1868 C CA . ALA A 1 287 ? 3.72581 -18.50307 -52.76258 1.000 49.36530 287 ALA A CA 1
ATOM 1869 C C . ALA A 1 287 ? 2.45011 -19.13617 -53.30823 1.000 46.11778 287 ALA A C 1
ATOM 1870 O O . ALA A 1 287 ? 1.89095 -20.05114 -52.69501 1.000 45.62558 287 ALA A O 1
ATOM 1872 N N . ALA A 1 288 ? 1.97562 -18.66839 -54.46224 1.000 43.81709 288 ALA A N 1
ATOM 1873 C CA . ALA A 1 288 ? 0.75104 -19.22440 -55.03197 1.000 45.37376 288 ALA A CA 1
ATOM 1874 C C . ALA A 1 288 ? 0.96576 -20.64139 -55.56563 1.000 43.64791 288 ALA A C 1
ATOM 1875 O O . ALA A 1 288 ? 0.06094 -21.48191 -55.49120 1.000 42.91273 288 ALA A O 1
ATOM 1877 N N . ALA A 1 289 ? 2.14298 -20.92569 -56.12775 1.000 42.31641 289 ALA A N 1
ATOM 1878 C CA . ALA A 1 289 ? 2.42239 -22.28786 -56.57700 1.000 42.19380 289 ALA A CA 1
ATOM 1879 C C . ALA A 1 289 ? 2.43283 -23.26000 -55.40395 1.000 42.61452 289 ALA A C 1
ATOM 1880 O O . ALA A 1 289 ? 1.94202 -24.39066 -55.51752 1.000 44.20331 289 ALA A O 1
ATOM 1882 N N . ILE A 1 290 ? 3.00158 -22.83657 -54.27517 1.000 36.91409 290 ILE A N 1
ATOM 1883 C CA . ILE A 1 290 ? 3.15180 -23.70299 -53.10479 1.000 41.76459 290 ILE A CA 1
ATOM 1884 C C . ILE A 1 290 ? 1.82459 -23.90781 -52.37481 1.000 42.88435 290 ILE A C 1
ATOM 1885 O O . ILE A 1 290 ? 1.59721 -24.96167 -51.76618 1.000 38.99058 290 ILE A O 1
ATOM 1890 N N . ALA A 1 291 ? 0.93087 -22.92002 -52.42616 1.000 44.96280 291 ALA A N 1
ATOM 1891 C CA . ALA A 1 291 ? -0.28105 -22.91139 -51.60283 1.000 44.27034 291 ALA A CA 1
ATOM 1892 C C . ALA A 1 291 ? -1.13847 -24.17168 -51.70200 1.000 44.33527 291 ALA A C 1
ATOM 1893 O O . ALA A 1 291 ? -1.52944 -24.69751 -50.64607 1.000 44.83204 291 ALA A O 1
ATOM 1895 N N . PRO A 1 292 ? -1.47704 -24.69907 -52.88800 1.000 38.48412 292 PRO A N 1
ATOM 1896 C CA . PRO A 1 292 ? -2.32246 -25.90879 -52.92050 1.000 42.04263 292 PRO A CA 1
ATOM 1897 C C . PRO A 1 292 ? -1.68027 -27.11012 -52.25379 1.000 41.09992 292 PRO A C 1
ATOM 1898 O O . PRO A 1 292 ? -2.40204 -27.95170 -51.70421 1.000 43.44296 292 PRO A O 1
ATOM 1902 N N . VAL A 1 293 ? -0.35000 -27.23600 -52.31132 1.000 37.46188 293 VAL A N 1
ATOM 1903 C CA . VAL A 1 293 ? 0.30674 -28.37045 -51.66163 1.000 37.42423 293 VAL A CA 1
ATOM 1904 C C . VAL A 1 293 ? 0.20285 -28.24930 -50.14515 1.000 41.38979 293 VAL A C 1
ATOM 1905 O O . VAL A 1 293 ? -0.09194 -29.22548 -49.44606 1.000 40.72231 293 VAL A O 1
ATOM 1909 N N . LEU A 1 294 ? 0.49091 -27.06060 -49.61276 1.000 41.22350 294 LEU A N 1
ATOM 1910 C CA . LEU A 1 294 ? 0.35759 -26.83726 -48.17688 1.000 42.63106 294 LEU A CA 1
ATOM 1911 C C . LEU A 1 294 ? -1.07831 -27.02389 -47.72651 1.000 43.56796 294 LEU A C 1
ATOM 1912 O O . LEU A 1 294 ? -1.32300 -27.49983 -46.61501 1.000 48.33640 294 LEU A O 1
ATOM 1917 N N . ALA A 1 295 ? -2.03686 -26.68616 -48.58627 1.000 43.58088 295 ALA A N 1
ATOM 1918 C CA . ALA A 1 295 ? -3.44145 -26.78222 -48.20802 1.000 48.25851 295 ALA A CA 1
ATOM 1919 C C . ALA A 1 295 ? -3.81839 -28.21267 -47.84235 1.000 47.24863 295 ALA A C 1
ATOM 1920 O O . ALA A 1 295 ? -4.45635 -28.44863 -46.80984 1.000 47.24277 295 ALA A O 1
ATOM 1922 N N . TRP A 1 296 ? -3.42557 -29.19049 -48.67277 1.000 42.94545 296 TRP A N 1
ATOM 1923 C CA . TRP A 1 296 ? -3.77375 -30.56885 -48.34782 1.000 41.81335 296 TRP A CA 1
ATOM 1924 C C . TRP A 1 296 ? -2.87045 -31.14633 -47.26666 1.000 46.91309 296 TRP A C 1
ATOM 1925 O O . TRP A 1 296 ? -3.31052 -32.01383 -46.50425 1.000 45.81949 296 TRP A O 1
ATOM 1936 N N . MET A 1 297 ? -1.61710 -30.69154 -47.18038 1.000 44.47466 297 MET A N 1
ATOM 1937 C CA . MET A 1 297 ? -0.72861 -31.21355 -46.14912 1.000 45.39170 297 MET A CA 1
ATOM 1938 C C . MET A 1 297 ? -1.19168 -30.80266 -44.75888 1.000 51.15227 297 MET A C 1
ATOM 1939 O O . MET A 1 297 ? -0.99264 -31.54612 -43.79385 1.000 49.55751 297 MET A O 1
ATOM 1944 N N . ASP A 1 298 ? -1.81917 -29.63985 -44.64658 1.000 51.60132 298 ASP A N 1
ATOM 1945 C CA . ASP A 1 298 ? -2.25953 -29.07646 -43.38253 1.000 54.65128 298 ASP A CA 1
ATOM 1946 C C . ASP A 1 298 ? -3.66553 -29.52142 -42.99357 1.000 61.70187 298 ASP A C 1
ATOM 1947 O O . ASP A 1 298 ? -4.10179 -29.23464 -41.87270 1.000 65.32524 298 ASP A O 1
ATOM 1952 N N . GLU A 1 299 ? -4.35638 -30.25718 -43.86922 1.000 57.93246 299 GLU A N 1
ATOM 1953 C CA . GLU A 1 299 ? -5.77707 -30.52860 -43.67547 1.000 61.84880 299 GLU A CA 1
ATOM 1954 C C . GLU A 1 299 ? -6.04722 -31.21116 -42.34311 1.000 71.00317 299 GLU A C 1
ATOM 1955 O O . GLU A 1 299 ? -6.93854 -30.79592 -41.59442 1.000 71.74219 299 GLU A O 1
ATOM 1961 N N . GLU A 1 300 ? -5.28903 -32.26386 -42.02780 1.000 71.80610 300 GLU A N 1
ATOM 1962 C CA . GLU A 1 300 ? -5.54215 -32.99418 -40.78999 1.000 74.19599 300 GLU A CA 1
ATOM 1963 C C . GLU A 1 300 ? -5.33530 -32.10816 -39.56972 1.000 74.93914 300 GLU A C 1
ATOM 1964 O O . GLU A 1 300 ? -6.14097 -32.13145 -38.63236 1.000 76.67694 300 GLU A O 1
ATOM 1970 N N . ASP A 1 301 ? -4.26990 -31.30827 -39.56989 1.000 73.45597 301 ASP A N 1
ATOM 1971 C CA . ASP A 1 301 ? -4.01961 -30.42413 -38.44096 1.000 73.60675 301 ASP A CA 1
ATOM 1972 C C . ASP A 1 301 ? -4.98970 -29.25107 -38.42037 1.000 77.41259 301 ASP A C 1
ATOM 1973 O O . ASP A 1 301 ? -5.31004 -28.73941 -37.34231 1.000 79.11941 301 ASP A O 1
ATOM 1978 N N . ARG A 1 302 ? -5.47001 -28.81588 -39.59160 1.000 76.67561 302 ARG A N 1
ATOM 1979 C CA . ARG A 1 302 ? -6.47377 -27.75582 -39.63299 1.000 74.53689 302 ARG A CA 1
ATOM 1980 C C . ARG A 1 302 ? -7.77195 -28.20527 -38.97873 1.000 78.19815 302 ARG A C 1
ATOM 1981 O O . ARG A 1 302 ? -8.42684 -27.42310 -38.27948 1.000 81.56619 302 ARG A O 1
ATOM 1989 N N . LYS A 1 303 ? -8.16349 -29.46280 -39.19413 1.000 75.84411 303 LYS A N 1
ATOM 1990 C CA . LYS A 1 303 ? -9.41844 -29.94385 -38.63230 1.000 80.27446 303 LYS A CA 1
ATOM 1991 C C . LYS A 1 303 ? -9.32711 -30.19799 -37.13001 1.000 84.13454 303 LYS A C 1
ATOM 1992 O O . LYS A 1 303 ? -10.35976 -30.19539 -36.45306 1.000 83.53329 303 LYS A O 1
ATOM 1998 N N . LYS A 1 304 ? -8.12655 -30.41814 -36.59005 1.000 82.36380 304 LYS A N 1
ATOM 1999 C CA . LYS A 1 304 ? -7.99585 -30.52415 -35.14078 1.000 83.84534 304 LYS A CA 1
ATOM 2000 C C . LYS A 1 304 ? -8.04396 -29.15321 -34.46993 1.000 84.58198 304 LYS A C 1
ATOM 2001 O O . LYS A 1 304 ? -8.62414 -29.01259 -33.38752 1.000 82.81307 304 LYS A O 1
ATOM 2007 N N . ARG A 1 305 ? -7.44921 -28.13224 -35.09644 1.000 81.02172 305 ARG A N 1
ATOM 2008 C CA . ARG A 1 305 ? -7.38186 -26.81487 -34.46692 1.000 81.09033 305 ARG A CA 1
ATOM 2009 C C . ARG A 1 305 ? -8.76037 -26.17758 -34.32957 1.000 83.04869 305 ARG A C 1
ATOM 2010 O O . ARG A 1 305 ? -9.04267 -25.51744 -33.32257 1.000 81.80308 305 ARG A O 1
ATOM 2018 N N . GLU A 1 306 ? -9.62380 -26.33562 -35.33611 1.000 85.48013 306 GLU A N 1
ATOM 2019 C CA . GLU A 1 306 ? -10.92553 -25.67779 -35.30032 1.000 86.40356 306 GLU A CA 1
ATOM 2020 C C . GLU A 1 306 ? -11.96435 -26.45428 -34.49274 1.000 86.56079 306 GLU A C 1
ATOM 2021 O O . GLU A 1 306 ? -13.03021 -25.90335 -34.19174 1.000 89.31703 306 GLU A O 1
ATOM 2027 N N . GLN A 1 307 ? -11.67397 -27.69675 -34.10976 1.000 83.42094 307 GLN A N 1
ATOM 2028 C CA . GLN A 1 307 ? -12.52036 -28.45648 -33.19582 1.000 86.80982 307 GLN A CA 1
ATOM 2029 C C . GLN A 1 307 ? -12.07090 -28.34330 -31.74221 1.000 86.44612 307 GLN A C 1
ATOM 2030 O O . GLN A 1 307 ? -12.65125 -29.00187 -30.87024 1.000 84.11680 307 GLN A O 1
ATOM 2036 N N . LYS A 1 308 ? -11.05010 -27.53825 -31.46568 1.000 84.37172 308 LYS A N 1
ATOM 2037 C CA . LYS A 1 308 ? -10.52255 -27.34947 -30.12549 1.000 76.65512 308 LYS A CA 1
ATOM 2038 C C . LYS A 1 308 ? -10.55573 -25.87202 -29.77485 1.000 75.76124 308 LYS A C 1
ATOM 2039 O O . LYS A 1 308 ? -10.30852 -25.01359 -30.62984 1.000 72.68968 308 LYS A O 1
ATOM 2045 N N . GLU A 1 309 ? -10.88401 -25.58373 -28.51861 1.000 75.73767 309 GLU A N 1
ATOM 2046 C CA . GLU A 1 309 ? -10.66275 -24.25788 -27.95671 1.000 77.14092 309 GLU A CA 1
ATOM 2047 C C . GLU A 1 309 ? -9.19474 -24.18074 -27.55344 1.000 68.07015 309 GLU A C 1
ATOM 2048 O O . GLU A 1 309 ? -8.78325 -24.80914 -26.57298 1.000 68.25904 309 GLU A O 1
ATOM 2054 N N . LEU A 1 310 ? -8.39728 -23.43719 -28.31732 1.000 60.21338 310 LEU A N 1
ATOM 2055 C CA . LEU A 1 310 ? -6.95874 -23.40700 -28.09530 1.000 57.66760 310 LEU A CA 1
ATOM 2056 C C . LEU A 1 310 ? -6.61081 -22.44442 -26.96829 1.000 54.01279 310 LEU A C 1
ATOM 2057 O O . LEU A 1 310 ? -7.08542 -21.30737 -26.94090 1.000 59.45143 310 LEU A O 1
ATOM 2062 N N . ILE A 1 311 ? -5.78720 -22.90872 -26.04747 1.000 43.58511 311 ILE A N 1
ATOM 2063 C CA . ILE A 1 311 ? -5.33422 -22.15355 -24.88806 1.000 45.35162 311 ILE A CA 1
ATOM 2064 C C . ILE A 1 311 ? -4.10758 -21.34257 -25.27902 1.000 43.10444 311 ILE A C 1
ATOM 2065 O O . ILE A 1 311 ? -3.26642 -21.79842 -26.05842 1.000 39.28937 311 ILE A O 1
ATOM 2070 N N . ARG A 1 312 ? -4.00564 -20.13061 -24.74176 1.000 44.97492 312 ARG A N 1
ATOM 2071 C CA . ARG A 1 312 ? -2.93178 -19.21574 -25.09900 1.000 42.29444 312 ARG A CA 1
ATOM 2072 C C . ARG A 1 312 ? -2.68652 -18.28892 -23.92014 1.000 41.25317 312 ARG A C 1
ATOM 2073 O O . ARG A 1 312 ? -3.63691 -17.74406 -23.35682 1.000 44.35320 312 ARG A O 1
ATOM 2081 N N . ALA A 1 313 ? -1.42796 -18.11695 -23.53694 1.000 41.28614 313 ALA A N 1
ATOM 2082 C CA . ALA A 1 313 ? -1.11101 -17.23713 -22.42281 1.000 39.24333 313 ALA A CA 1
ATOM 2083 C C . ALA A 1 313 ? -1.10890 -15.79092 -22.90036 1.000 39.91897 313 ALA A C 1
ATOM 2084 O O . ALA A 1 313 ? -0.47965 -15.48305 -23.91304 1.000 39.61538 313 ALA A O 1
ATOM 2086 N N . VAL A 1 314 ? -1.82591 -14.92630 -22.17680 1.000 37.01512 314 VAL A N 1
ATOM 2087 C CA . VAL A 1 314 ? -1.95986 -13.47862 -22.40007 1.000 35.05689 314 VAL A CA 1
ATOM 2088 C C . VAL A 1 314 ? -1.84671 -13.14583 -23.88895 1.000 34.74135 314 VAL A C 1
ATOM 2089 O O . VAL A 1 314 ? -0.87033 -12.51723 -24.32545 1.000 33.16353 314 VAL A O 1
ATOM 2093 N N . PRO A 1 315 ? -2.80632 -13.58717 -24.70446 1.000 35.55790 315 PRO A N 1
ATOM 2094 C CA . PRO A 1 315 ? -2.64969 -13.47215 -26.16673 1.000 34.00444 315 PRO A CA 1
ATOM 2095 C C . PRO A 1 315 ? -2.60442 -12.04098 -26.68488 1.000 35.25021 315 PRO A C 1
ATOM 2096 O O . PRO A 1 315 ? -2.14976 -11.82410 -27.81728 1.000 33.14905 315 PRO A O 1
ATOM 2100 N N . HIS A 1 316 ? -3.05316 -11.05915 -25.90453 1.000 32.11083 316 HIS A N 1
ATOM 2101 C CA . HIS A 1 316 ? -2.93767 -9.66402 -26.32240 1.000 36.29756 316 HIS A CA 1
ATOM 2102 C C . HIS A 1 316 ? -1.49398 -9.18521 -26.34559 1.000 36.85602 316 HIS A C 1
ATOM 2103 O O . HIS A 1 316 ? -1.22635 -8.10958 -26.88057 1.000 33.91419 316 HIS A O 1
ATOM 2110 N N . VAL A 1 317 ? -0.56469 -9.91805 -25.73493 1.000 33.98682 317 VAL A N 1
ATOM 2111 C CA . VAL A 1 317 ? 0.83931 -9.52156 -25.76592 1.000 31.45178 317 VAL A CA 1
ATOM 2112 C C . VAL A 1 317 ? 1.40461 -10.06617 -27.06738 1.000 37.91103 317 VAL A C 1
ATOM 2113 O O . VAL A 1 317 ? 1.51482 -11.28525 -27.23010 1.000 37.58022 317 VAL A O 1
ATOM 2117 N N . HIS A 1 318 ? 1.75341 -9.16543 -28.00212 1.000 34.67740 318 HIS A N 1
ATOM 2118 C CA . HIS A 1 318 ? 2.22663 -9.59183 -29.31574 1.000 37.88979 318 HIS A CA 1
ATOM 2119 C C . HIS A 1 318 ? 3.71565 -9.89351 -29.31267 1.000 34.84863 318 HIS A C 1
ATOM 2120 O O . HIS A 1 318 ? 4.14168 -10.92262 -29.84805 1.000 36.43723 318 HIS A O 1
ATOM 2127 N N . PHE A 1 319 ? 4.53520 -8.98722 -28.78055 1.000 32.43074 319 PHE A N 1
ATOM 2128 C CA . PHE A 1 319 ? 5.96256 -9.25640 -28.68402 1.000 34.56105 319 PHE A CA 1
ATOM 2129 C C . PHE A 1 319 ? 6.24659 -9.86717 -27.31976 1.000 33.04140 319 PHE A C 1
ATOM 2130 O O . PHE A 1 319 ? 6.02652 -9.22880 -26.28279 1.000 31.02181 319 PHE A O 1
ATOM 2138 N N . ARG A 1 320 ? 6.78314 -11.08115 -27.32838 1.000 32.95937 320 ARG A N 1
ATOM 2139 C CA . ARG A 1 320 ? 6.83994 -11.92262 -26.14011 1.000 31.36188 320 ARG A CA 1
ATOM 2140 C C . ARG A 1 320 ? 8.29099 -12.20186 -25.80126 1.000 29.75676 320 ARG A C 1
ATOM 2141 O O . ARG A 1 320 ? 8.72284 -13.35511 -25.83216 1.000 35.61107 320 ARG A O 1
ATOM 2149 N N . GLY A 1 321 ? 9.07680 -11.13936 -25.61563 1.000 28.31491 321 GLY A N 1
ATOM 2150 C CA . GLY A 1 321 ? 10.49794 -11.30606 -25.36488 1.000 28.50436 321 GLY A CA 1
ATOM 2151 C C . GLY A 1 321 ? 10.82393 -11.89724 -23.99949 1.000 31.19286 321 GLY A C 1
ATOM 2152 O O . GLY A 1 321 ? 11.87203 -12.51627 -23.83408 1.000 32.53886 321 GLY A O 1
ATOM 2153 N N . HIS A 1 322 ? 9.95439 -11.70956 -23.00877 1.000 27.24603 322 HIS A N 1
ATOM 2154 C CA . HIS A 1 322 ? 10.23786 -12.21001 -21.66616 1.000 28.74215 322 HIS A CA 1
ATOM 2155 C C . HIS A 1 322 ? 10.48978 -13.72400 -21.68584 1.000 28.15641 322 HIS A C 1
ATOM 2156 O O . HIS A 1 322 ? 9.71081 -14.48770 -22.25575 1.000 29.76417 322 HIS A O 1
ATOM 2163 N N . GLU A 1 323 ? 11.56758 -14.17121 -21.04590 1.000 30.37218 323 GLU A N 1
ATOM 2164 C CA . GLU A 1 323 ? 11.90732 -15.60124 -21.16389 1.000 33.13586 323 GLU A CA 1
ATOM 2165 C C . GLU A 1 323 ? 10.89556 -16.51308 -20.48260 1.000 30.88551 323 GLU A C 1
ATOM 2166 O O . GLU A 1 323 ? 10.77919 -17.68005 -20.87021 1.000 26.52156 323 GLU A O 1
ATOM 2172 N N . GLU A 1 324 ? 10.12499 -15.99723 -19.51781 1.000 27.98855 324 GLU A N 1
ATOM 2173 C CA . GLU A 1 324 ? 9.05990 -16.78097 -18.90616 1.000 25.82536 324 GLU A CA 1
ATOM 2174 C C . GLU A 1 324 ? 7.97059 -17.17522 -19.90686 1.000 28.49390 324 GLU A C 1
ATOM 2175 O O . GLU A 1 324 ? 7.23834 -18.13966 -19.65301 1.000 28.10492 324 GLU A O 1
ATOM 2181 N N . PHE A 1 325 ? 7.85090 -16.48495 -21.05640 1.000 28.94013 325 PHE A N 1
ATOM 2182 C CA . PHE A 1 325 ? 6.89266 -16.94393 -22.06282 1.000 28.20049 325 PHE A CA 1
ATOM 2183 C C . PHE A 1 325 ? 7.19273 -18.37031 -22.53672 1.000 29.59933 325 PHE A C 1
ATOM 2184 O O . PHE A 1 325 ? 6.27160 -19.11599 -22.88718 1.000 28.21333 325 PHE A O 1
ATOM 2192 N N . GLN A 1 326 ? 8.45854 -18.78371 -22.51869 1.000 29.29151 326 GLN A N 1
ATOM 2193 C CA . GLN A 1 326 ? 8.77106 -20.18955 -22.78561 1.000 33.96796 326 GLN A CA 1
ATOM 2194 C C . GLN A 1 326 ? 7.96224 -21.11130 -21.89649 1.000 31.56307 326 GLN A C 1
ATOM 2195 O O . GLN A 1 326 ? 7.43543 -22.13989 -22.34700 1.000 28.66599 326 GLN A O 1
ATOM 2201 N N . TYR A 1 327 ? 7.87553 -20.75780 -20.61851 1.000 31.25478 327 TYR A N 1
ATOM 2202 C CA . TYR A 1 327 ? 7.21128 -21.60056 -19.64707 1.000 25.90721 327 TYR A CA 1
ATOM 2203 C C . TYR A 1 327 ? 5.70376 -21.58700 -19.85079 1.000 31.02875 327 TYR A C 1
ATOM 2204 O O . TYR A 1 327 ? 5.06380 -22.64933 -19.89617 1.000 28.57487 327 TYR A O 1
ATOM 2213 N N . LEU A 1 328 ? 5.12016 -20.38470 -19.99904 1.000 28.30045 328 LEU A N 1
ATOM 2214 C CA . LEU A 1 328 ? 3.68560 -20.27292 -20.23443 1.000 30.92343 328 LEU A CA 1
ATOM 2215 C C . LEU A 1 328 ? 3.29060 -20.91890 -21.56133 1.000 33.28617 328 LEU A C 1
ATOM 2216 O O . LEU A 1 328 ? 2.25325 -21.58936 -21.65162 1.000 31.50855 328 LEU A O 1
ATOM 2221 N N . ASP A 1 329 ? 4.08874 -20.70378 -22.61309 1.000 29.48472 329 ASP A N 1
ATOM 2222 C CA . ASP A 1 329 ? 3.80955 -21.36123 -23.88290 1.000 32.51288 329 ASP A CA 1
ATOM 2223 C C . ASP A 1 329 ? 3.86643 -22.88281 -23.75034 1.000 33.43065 329 ASP A C 1
ATOM 2224 O O . ASP A 1 329 ? 3.05476 -23.60569 -24.35050 1.000 32.36872 329 ASP A O 1
ATOM 2229 N N . LEU A 1 330 ? 4.82653 -23.39484 -22.98090 1.000 33.06740 330 LEU A N 1
ATOM 2230 C CA . LEU A 1 330 ? 4.91396 -24.83959 -22.82118 1.000 27.90367 330 LEU A CA 1
ATOM 2231 C C . LEU A 1 330 ? 3.65174 -25.38426 -22.16428 1.000 31.79229 330 LEU A C 1
ATOM 2232 O O . LEU A 1 330 ? 3.08627 -26.39275 -22.61247 1.000 29.47589 330 LEU A O 1
ATOM 2237 N N . ILE A 1 331 ? 3.17797 -24.71288 -21.10915 1.000 30.89860 331 ILE A N 1
ATOM 2238 C CA . ILE A 1 331 ? 1.96024 -25.16297 -20.45024 1.000 29.53668 331 ILE A CA 1
ATOM 2239 C C . ILE A 1 331 ? 0.82509 -25.23682 -21.44901 1.000 31.13666 331 ILE A C 1
ATOM 2240 O O . ILE A 1 331 ? 0.11055 -26.24349 -21.52566 1.000 33.57184 331 ILE A O 1
ATOM 2245 N N . ALA A 1 332 ? 0.65022 -24.16814 -22.24303 1.000 32.26175 332 ALA A N 1
ATOM 2246 C CA . ALA A 1 332 ? -0.39424 -24.15238 -23.26151 1.000 35.56178 332 ALA A CA 1
ATOM 2247 C C . ALA A 1 332 ? -0.20212 -25.27412 -24.27405 1.000 33.35077 332 ALA A C 1
ATOM 2248 O O . ALA A 1 332 ? -1.16513 -25.95568 -24.65157 1.000 34.72985 332 ALA A O 1
ATOM 2250 N N . ASP A 1 333 ? 1.02465 -25.46107 -24.76094 1.000 30.85405 333 ASP A N 1
ATOM 2251 C CA . ASP A 1 333 ? 1.22082 -26.49629 -25.77757 1.000 37.40291 333 ASP A CA 1
ATOM 2252 C C . ASP A 1 333 ? 0.89819 -27.88662 -25.22936 1.000 36.96027 333 ASP A C 1
ATOM 2253 O O . ASP A 1 333 ? 0.26349 -28.69286 -25.91798 1.000 37.47875 333 ASP A O 1
ATOM 2258 N N . ILE A 1 334 ? 1.29685 -28.17434 -23.98491 1.000 30.42183 334 ILE A N 1
ATOM 2259 C CA . ILE A 1 334 ? 0.91859 -29.44456 -23.36777 1.000 33.40956 334 ILE A CA 1
ATOM 2260 C C . ILE A 1 334 ? -0.60051 -29.58461 -23.32932 1.000 35.17595 334 ILE A C 1
ATOM 2261 O O . ILE A 1 334 ? -1.15569 -30.58621 -23.79210 1.000 34.70060 334 ILE A O 1
ATOM 2266 N N . ILE A 1 335 ? -1.30507 -28.55911 -22.82957 1.000 35.37294 335 ILE A N 1
ATOM 2267 C CA . ILE A 1 335 ? -2.76004 -28.67196 -22.73258 1.000 36.62547 335 ILE A CA 1
ATOM 2268 C C . ILE A 1 335 ? -3.39402 -28.78876 -24.12055 1.000 40.26085 335 ILE A C 1
ATOM 2269 O O . ILE A 1 335 ? -4.34897 -29.55054 -24.31494 1.000 42.50730 335 ILE A O 1
ATOM 2274 N N . ASN A 1 336 ? -2.87948 -28.05245 -25.11316 1.000 38.89930 336 ASN A N 1
ATOM 2275 C CA . ASN A 1 336 ? -3.49645 -28.12566 -26.43459 1.000 39.82481 336 ASN A CA 1
ATOM 2276 C C . ASN A 1 336 ? -3.16201 -29.42892 -27.14778 1.000 41.95173 336 ASN A C 1
ATOM 2277 O O . ASN A 1 336 ? -4.00774 -29.97217 -27.86687 1.000 45.75628 336 ASN A O 1
ATOM 2282 N N . ASN A 1 337 ? -1.92713 -29.92997 -26.99184 1.000 36.25280 337 ASN A N 1
ATOM 2283 C CA . ASN A 1 337 ? -1.39604 -30.95881 -27.88233 1.000 37.07463 337 ASN A CA 1
ATOM 2284 C C . ASN A 1 337 ? -0.84164 -32.19563 -27.19011 1.000 38.26832 337 ASN A C 1
ATOM 2285 O O . ASN A 1 337 ? -0.41116 -33.12799 -27.88434 1.000 41.75515 337 ASN A O 1
ATOM 2290 N N . GLY A 1 338 ? -0.80495 -32.22328 -25.86460 1.000 38.64958 338 GLY A N 1
ATOM 2291 C CA . GLY A 1 338 ? -0.37839 -33.40994 -25.15932 1.000 36.55582 338 GLY A CA 1
ATOM 2292 C C . GLY A 1 338 ? -1.43105 -34.49597 -25.22594 1.000 38.51225 338 GLY A C 1
ATOM 2293 O O . GLY A 1 338 ? -2.56446 -34.28636 -25.65081 1.000 41.50839 338 GLY A O 1
ATOM 2294 N N . ARG A 1 339 ? -1.03261 -35.69374 -24.81993 1.000 37.56170 339 ARG A N 1
ATOM 2295 C CA . ARG A 1 339 ? -1.90036 -36.86009 -24.84053 1.000 39.65553 339 ARG A CA 1
ATOM 2296 C C . ARG A 1 339 ? -2.21858 -37.24336 -23.41110 1.000 41.89100 339 ARG A C 1
ATOM 2297 O O . ARG A 1 339 ? -1.33879 -37.20774 -22.54727 1.000 37.21041 339 ARG A O 1
ATOM 2305 N N . THR A 1 340 ? -3.47739 -37.59194 -23.16318 1.000 42.93520 340 THR A N 1
ATOM 2306 C CA . THR A 1 340 ? -3.92067 -37.92470 -21.82071 1.000 45.97723 340 THR A CA 1
ATOM 2307 C C . THR A 1 340 ? -3.73958 -39.41925 -21.57449 1.000 47.36397 340 THR A C 1
ATOM 2308 O O . THR A 1 340 ? -4.11971 -40.24540 -22.40864 1.000 48.49513 340 THR A O 1
ATOM 2312 N N . MET A 1 341 ? -3.12172 -39.74805 -20.44430 1.000 47.51523 341 MET A N 1
ATOM 2313 C CA . MET A 1 341 ? -2.93130 -41.11735 -19.98853 1.000 52.27462 341 MET A CA 1
ATOM 2314 C C . MET A 1 341 ? -2.96890 -41.10642 -18.46980 1.000 56.16846 341 MET A C 1
ATOM 2315 O O . MET A 1 341 ? -2.74346 -40.07043 -17.83812 1.000 54.78663 341 MET A O 1
ATOM 2320 N N . ASP A 1 342 ? -3.24864 -42.26908 -17.88216 1.000 61.01284 342 ASP A N 1
ATOM 2321 C CA . ASP A 1 342 ? -3.22834 -42.41774 -16.43242 1.000 63.59712 342 ASP A CA 1
ATOM 2322 C C . ASP A 1 342 ? -1.83289 -42.82609 -15.98786 1.000 66.57981 342 ASP A C 1
ATOM 2323 O O . ASP A 1 342 ? -1.27164 -43.79394 -16.50950 1.000 70.41908 342 ASP A O 1
ATOM 2328 N N . ASP A 1 343 ? -1.27508 -42.09949 -15.02629 1.000 66.61364 343 ASP A N 1
ATOM 2329 C CA . ASP A 1 343 ? 0.07698 -42.39513 -14.57335 1.000 71.65022 343 ASP A CA 1
ATOM 2330 C C . ASP A 1 343 ? 0.03664 -43.37445 -13.39897 1.000 73.02120 343 ASP A C 1
ATOM 2331 O O . ASP A 1 343 ? -0.99453 -43.99132 -13.11125 1.000 72.25134 343 ASP A O 1
ATOM 2336 N N . ARG A 1 344 ? 1.18495 -43.52797 -12.72556 1.000 73.59491 344 ARG A N 1
ATOM 2337 C CA . ARG A 1 344 ? 1.33533 -44.45898 -11.60640 1.000 75.72268 344 ARG A CA 1
ATOM 2338 C C . ARG A 1 344 ? 0.11834 -44.48383 -10.69475 1.000 76.93295 344 ARG A C 1
ATOM 2339 O O . ARG A 1 344 ? -0.45616 -45.54403 -10.42376 1.000 75.85154 344 ARG A O 1
ATOM 2347 N N . THR A 1 345 ? -0.28362 -43.30932 -10.21718 1.000 77.44720 345 THR A N 1
ATOM 2348 C CA . THR A 1 345 ? -1.39160 -43.17838 -9.28465 1.000 79.00385 345 THR A CA 1
ATOM 2349 C C . THR A 1 345 ? -2.75660 -43.20917 -9.96784 1.000 76.80828 345 THR A C 1
ATOM 2350 O O . THR A 1 345 ? -3.77694 -43.30171 -9.27574 1.000 78.35542 345 THR A O 1
ATOM 2354 N N . GLY A 1 346 ? -2.80107 -43.15390 -11.29757 1.000 80.02710 346 GLY A N 1
ATOM 2355 C CA . GLY A 1 346 ? -4.05874 -43.20859 -12.01549 1.000 77.24195 346 GLY A CA 1
ATOM 2356 C C . GLY A 1 346 ? -4.88630 -41.94862 -11.95815 1.000 74.71363 346 GLY A C 1
ATOM 2357 O O . GLY A 1 346 ? -6.10297 -42.01183 -12.16751 1.000 76.73757 346 GLY A O 1
ATOM 2358 N N . VAL A 1 347 ? -4.26273 -40.79642 -11.70574 1.000 73.86320 347 VAL A N 1
ATOM 2359 C CA . VAL A 1 347 ? -5.01371 -39.56497 -11.48153 1.000 72.74298 347 VAL A CA 1
ATOM 2360 C C . VAL A 1 347 ? -5.31144 -38.76338 -12.75220 1.000 70.95128 347 VAL A C 1
ATOM 2361 O O . VAL A 1 347 ? -6.18269 -37.87812 -12.71852 1.000 71.63507 347 VAL A O 1
ATOM 2365 N N . GLY A 1 348 ? -4.62008 -39.03897 -13.86467 1.000 65.47029 348 GLY A N 1
ATOM 2366 C CA . GLY A 1 348 ? -4.79374 -38.27122 -15.09287 1.000 56.82138 348 GLY A CA 1
ATOM 2367 C C . GLY A 1 348 ? -3.63409 -37.33942 -15.41034 1.000 50.57026 348 GLY A C 1
ATOM 2368 O O . GLY A 1 348 ? -3.40231 -36.37374 -14.68150 1.000 47.61805 348 GLY A O 1
ATOM 2369 N N . VAL A 1 349 ? -2.86544 -37.61437 -16.46754 1.000 49.18584 349 VAL A N 1
ATOM 2370 C CA . VAL A 1 349 ? -1.76670 -36.73175 -16.84569 1.000 47.11870 349 VAL A CA 1
ATOM 2371 C C . VAL A 1 349 ? -1.79606 -36.47831 -18.34913 1.000 44.98735 349 VAL A C 1
ATOM 2372 O O . VAL A 1 349 ? -2.17581 -37.34625 -19.14120 1.000 43.23804 349 VAL A O 1
ATOM 2376 N N . ILE A 1 350 ? -1.38770 -35.27231 -18.73902 1.000 36.81206 350 ILE A N 1
ATOM 2377 C CA . ILE A 1 350 ? -1.29997 -34.86350 -20.13580 1.000 34.17266 350 ILE A CA 1
ATOM 2378 C C . ILE A 1 350 ? 0.16514 -34.61187 -20.42963 1.000 32.41689 350 ILE A C 1
ATOM 2379 O O . ILE A 1 350 ? 0.80687 -33.84081 -19.71351 1.000 33.98798 350 ILE A O 1
ATOM 2384 N N . SER A 1 351 ? 0.69853 -35.23707 -21.47876 1.000 32.27835 351 SER A N 1
ATOM 2385 C CA . SER A 1 351 ? 2.14674 -35.22932 -21.63912 1.000 32.49200 351 SER A CA 1
ATOM 2386 C C . SER A 1 351 ? 2.55238 -35.03498 -23.09092 1.000 32.91456 351 SER A C 1
ATOM 2387 O O . SER A 1 351 ? 1.85786 -35.45600 -24.01761 1.000 32.10713 351 SER A O 1
ATOM 2390 N N . LYS A 1 352 ? 3.68149 -34.35556 -23.26175 1.000 36.97068 352 LYS A N 1
ATOM 2391 C CA . LYS A 1 352 ? 4.50212 -34.37255 -24.46021 1.000 35.88047 352 LYS A CA 1
ATOM 2392 C C . LYS A 1 352 ? 5.82678 -35.03589 -24.10879 1.000 31.30231 352 LYS A C 1
ATOM 2393 O O . LYS A 1 352 ? 6.13031 -35.29319 -22.94053 1.000 34.19989 352 LYS A O 1
ATOM 2399 N N . PHE A 1 353 ? 6.64106 -35.28648 -25.12578 1.000 32.20190 353 PHE A N 1
ATOM 2400 C CA . PHE A 1 353 ? 7.94651 -35.88631 -24.91512 1.000 30.41258 353 PHE A CA 1
ATOM 2401 C C . PHE A 1 353 ? 8.98974 -35.08639 -25.67253 1.000 30.61250 353 PHE A C 1
ATOM 2402 O O . PHE A 1 353 ? 8.87045 -34.91401 -26.88923 1.000 31.35948 353 PHE A O 1
ATOM 2410 N N . GLY A 1 354 ? 10.04476 -34.67214 -24.97353 1.000 30.88446 354 GLY A N 1
ATOM 2411 C CA . GLY A 1 354 ? 11.11665 -33.94401 -25.62412 1.000 28.80673 354 GLY A CA 1
ATOM 2412 C C . GLY A 1 354 ? 10.91754 -32.44710 -25.78221 1.000 33.65782 354 GLY A C 1
ATOM 2413 O O . GLY A 1 354 ? 10.57396 -32.00291 -26.87902 1.000 31.58097 354 GLY A O 1
ATOM 2414 N N . CYS A 1 355 ? 11.02574 -31.67494 -24.69476 1.000 30.12510 355 CYS A N 1
ATOM 2415 C CA . CYS A 1 355 ? 10.85148 -30.22040 -24.72691 1.000 34.04677 355 CYS A CA 1
ATOM 2416 C C . CYS A 1 355 ? 12.10255 -29.51962 -24.18762 1.000 31.22289 355 CYS A C 1
ATOM 2417 O O . CYS A 1 355 ? 12.93081 -30.12187 -23.49764 1.000 30.25137 355 CYS A O 1
ATOM 2420 N N . THR A 1 356 ? 12.27007 -28.24690 -24.54689 1.000 27.61037 356 THR A N 1
ATOM 2421 C CA . THR A 1 356 ? 13.46788 -27.48997 -24.18229 1.000 27.27179 356 THR A CA 1
ATOM 2422 C C . THR A 1 356 ? 13.07459 -26.07285 -23.79439 1.000 33.06009 356 THR A C 1
ATOM 2423 O O . THR A 1 356 ? 12.06865 -25.55532 -24.27518 1.000 27.03599 356 THR A O 1
ATOM 2427 N N . MET A 1 357 ? 13.87336 -25.46127 -22.91266 1.000 30.05209 357 MET A N 1
ATOM 2428 C CA . MET A 1 357 ? 13.82556 -24.03165 -22.62129 1.000 28.19048 357 MET A CA 1
ATOM 2429 C C . MET A 1 357 ? 15.24853 -23.57105 -22.33853 1.000 27.77006 357 MET A C 1
ATOM 2430 O O . MET A 1 357 ? 16.10926 -24.37061 -21.96176 1.000 28.29350 357 MET A O 1
ATOM 2435 N N . ARG A 1 358 ? 15.49448 -22.27620 -22.49610 1.000 25.24390 358 ARG A N 1
ATOM 2436 C CA . ARG A 1 358 ? 16.80153 -21.69933 -22.18814 1.000 30.23389 358 ARG A CA 1
ATOM 2437 C C . ARG A 1 358 ? 16.61668 -20.38638 -21.43812 1.000 29.92977 358 ARG A C 1
ATOM 2438 O O . ARG A 1 358 ? 15.79924 -19.55165 -21.83697 1.000 32.21515 358 ARG A O 1
ATOM 2446 N N . TYR A 1 359 ? 17.43768 -20.16355 -20.41236 1.000 29.65243 359 TYR A N 1
ATOM 2447 C CA . TYR A 1 359 ? 17.31918 -18.97323 -19.58282 1.000 29.98946 359 TYR A CA 1
ATOM 2448 C C . TYR A 1 359 ? 18.65762 -18.26305 -19.48018 1.000 30.23567 359 TYR A C 1
ATOM 2449 O O . TYR A 1 359 ? 19.67325 -18.88711 -19.17206 1.000 30.52482 359 TYR A O 1
ATOM 2458 N N . SER A 1 360 ? 18.65895 -16.95982 -19.74282 1.000 29.57189 360 SER A N 1
ATOM 2459 C CA . SER A 1 360 ? 19.87541 -16.17167 -19.60928 1.000 30.36550 360 SER A CA 1
ATOM 2460 C C . SER A 1 360 ? 20.16861 -15.92229 -18.14220 1.000 30.30234 360 SER A C 1
ATOM 2461 O O . SER A 1 360 ? 19.25753 -15.77592 -17.32392 1.000 33.54162 360 SER A O 1
ATOM 2464 N N . LEU A 1 361 ? 21.45506 -15.87387 -17.81133 1.000 29.01701 361 LEU A N 1
ATOM 2465 C CA . LEU A 1 361 ? 21.89331 -15.68175 -16.43069 1.000 33.60678 361 LEU A CA 1
ATOM 2466 C C . LEU A 1 361 ? 22.83047 -14.49779 -16.29800 1.000 32.60164 361 LEU A C 1
ATOM 2467 O O . LEU A 1 361 ? 23.37003 -14.27347 -15.20940 1.000 33.76239 361 LEU A O 1
ATOM 2472 N N . ASP A 1 362 ? 23.07004 -13.76111 -17.37915 1.000 32.44176 362 ASP A N 1
ATOM 2473 C CA . ASP A 1 362 ? 24.05793 -12.69132 -17.34979 1.000 39.13871 362 ASP A CA 1
ATOM 2474 C C . ASP A 1 362 ? 23.50314 -11.36734 -16.84885 1.000 37.98570 362 ASP A C 1
ATOM 2475 O O . ASP A 1 362 ? 24.28890 -10.49840 -16.45232 1.000 39.00675 362 ASP A O 1
ATOM 2480 N N . GLN A 1 363 ? 22.19584 -11.17560 -16.86071 1.000 31.18881 363 GLN A N 1
ATOM 2481 C CA . GLN A 1 363 ? 21.68405 -9.90752 -16.35356 1.000 33.10454 363 GLN A CA 1
ATOM 2482 C C . GLN A 1 363 ? 20.72697 -10.06773 -15.19656 1.000 30.56567 363 GLN A C 1
ATOM 2483 O O . GLN A 1 363 ? 20.74691 -9.24840 -14.28935 1.000 34.54592 363 GLN A O 1
ATOM 2489 N N . ALA A 1 364 ? 19.86977 -11.08244 -15.22985 1.000 32.39743 364 ALA A N 1
ATOM 2490 C CA . ALA A 1 364 ? 18.92671 -11.35479 -14.16005 1.000 35.87242 364 ALA A CA 1
ATOM 2491 C C . ALA A 1 364 ? 18.89549 -12.85876 -13.91967 1.000 32.77991 364 ALA A C 1
ATOM 2492 O O . ALA A 1 364 ? 19.58839 -13.62951 -14.59749 1.000 31.43292 364 ALA A O 1
ATOM 2494 N N . PHE A 1 365 ? 18.06581 -13.27998 -12.96635 1.000 28.43099 365 PHE A N 1
ATOM 2495 C CA . PHE A 1 365 ? 17.99640 -14.66809 -12.55834 1.000 27.81920 365 PHE A CA 1
ATOM 2496 C C . PHE A 1 365 ? 16.58901 -15.20204 -12.79799 1.000 29.12802 365 PHE A C 1
ATOM 2497 O O . PHE A 1 365 ? 15.61064 -14.55669 -12.39486 1.000 30.42510 365 PHE A O 1
ATOM 2505 N N . PRO A 1 366 ? 16.43840 -16.37793 -13.43038 1.000 30.03520 366 PRO A N 1
ATOM 2506 C CA . PRO A 1 366 ? 15.10468 -16.89484 -13.83162 1.000 28.70052 366 PRO A CA 1
ATOM 2507 C C . PRO A 1 366 ? 14.31097 -17.51241 -12.68564 1.000 31.13010 366 PRO A C 1
ATOM 2508 O O . PRO A 1 366 ? 14.01734 -18.70914 -12.63837 1.000 32.76227 366 PRO A O 1
ATOM 2512 N N . LEU A 1 367 ? 13.92143 -16.67742 -11.72353 1.000 29.77089 367 LEU A N 1
ATOM 2513 C CA . LEU A 1 367 ? 12.97620 -17.07917 -10.69383 1.000 32.05247 367 LEU A CA 1
ATOM 2514 C C . LEU A 1 367 ? 11.58702 -16.66723 -11.16837 1.000 32.65820 367 LEU A C 1
ATOM 2515 O O . LEU A 1 367 ? 11.26582 -15.47147 -11.18637 1.000 31.12782 367 LEU A O 1
ATOM 2520 N N . LEU A 1 368 ? 10.75955 -17.64689 -11.54012 1.000 29.63313 368 LEU A N 1
ATOM 2521 C CA . LEU A 1 368 ? 9.57030 -17.33242 -12.32471 1.000 34.22076 368 LEU A CA 1
ATOM 2522 C C . LEU A 1 368 ? 8.61612 -16.43811 -11.53966 1.000 34.54341 368 LEU A C 1
ATOM 2523 O O . LEU A 1 368 ? 8.57179 -16.46243 -10.30640 1.000 34.48187 368 LEU A O 1
ATOM 2528 N N . THR A 1 369 ? 7.85469 -15.61940 -12.27259 1.000 33.89853 369 THR A N 1
ATOM 2529 C CA . THR A 1 369 ? 7.06075 -14.58131 -11.63734 1.000 34.09156 369 THR A CA 1
ATOM 2530 C C . THR A 1 369 ? 5.55807 -14.80873 -11.68777 1.000 33.74098 369 THR A C 1
ATOM 2531 O O . THR A 1 369 ? 4.83491 -14.16128 -10.92125 1.000 34.23937 369 THR A O 1
ATOM 2535 N N . THR A 1 370 ? 5.05577 -15.67070 -12.57013 1.000 30.03077 370 THR A N 1
ATOM 2536 C CA . THR A 1 370 ? 3.60856 -15.81460 -12.59132 1.000 31.21832 370 THR A CA 1
ATOM 2537 C C . 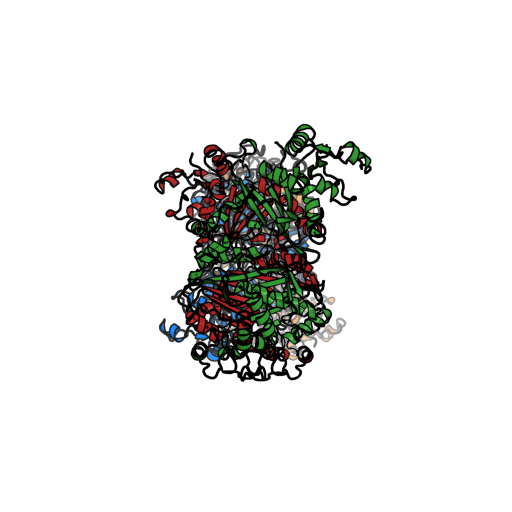THR A 1 370 ? 3.08984 -16.64095 -11.42347 1.000 35.06440 370 THR A C 1
ATOM 2538 O O . THR A 1 370 ? 1.87197 -16.70014 -11.21940 1.000 34.43796 370 THR A O 1
ATOM 2542 N N . LYS A 1 371 ? 3.98652 -17.26365 -10.65972 1.000 36.09269 371 LYS A N 1
ATOM 2543 C CA . LYS A 1 371 ? 3.66962 -17.94464 -9.41200 1.000 39.99157 371 LYS A CA 1
ATOM 2544 C C . LYS A 1 371 ? 4.93676 -17.95810 -8.58045 1.000 38.74150 371 LYS A C 1
ATOM 2545 O O . LYS A 1 371 ? 6.01521 -18.21193 -9.11815 1.000 37.43002 371 LYS A O 1
ATOM 2551 N N . ARG A 1 372 ? 4.81823 -17.66639 -7.28464 1.000 32.37812 372 ARG A N 1
ATOM 2552 C CA . ARG A 1 372 ? 6.01422 -17.57106 -6.46047 1.000 34.97164 372 ARG A CA 1
ATOM 2553 C C . ARG A 1 372 ? 6.72135 -18.92352 -6.42188 1.000 35.57572 372 ARG A C 1
ATOM 2554 O O . ARG A 1 372 ? 6.08042 -19.97284 -6.39504 1.000 36.53106 372 ARG A O 1
ATOM 2562 N N . VAL A 1 373 ? 8.04683 -18.89605 -6.47482 1.000 31.84056 373 VAL A N 1
ATOM 2563 C CA . VAL A 1 373 ? 8.87144 -20.09098 -6.32108 1.000 32.67899 373 VAL A CA 1
ATOM 2564 C C . VAL A 1 373 ? 9.38319 -20.14418 -4.88852 1.000 34.22988 373 VAL A C 1
ATOM 2565 O O . VAL A 1 373 ? 9.75386 -19.11059 -4.32116 1.000 34.88575 373 VAL A O 1
ATOM 2569 N N . PHE A 1 374 ? 9.46004 -21.35302 -4.31678 1.000 34.31922 374 PHE A N 1
ATOM 2570 C CA . PHE A 1 374 ? 9.96748 -21.54333 -2.95306 1.000 32.55203 374 PHE A CA 1
ATOM 2571 C C . PHE A 1 374 ? 11.49052 -21.40220 -2.93263 1.000 36.15134 374 PHE A C 1
ATOM 2572 O O . PHE A 1 374 ? 12.24769 -22.38240 -2.87581 1.000 33.37777 374 PHE A O 1
ATOM 2580 N N . TRP A 1 375 ? 11.94368 -20.14946 -2.90578 1.000 28.96669 375 TRP A N 1
ATOM 2581 C CA . TRP A 1 375 ? 13.37726 -19.87812 -2.99982 1.000 32.02457 375 TRP A CA 1
ATOM 2582 C C . TRP A 1 375 ? 14.15803 -20.52877 -1.86667 1.000 34.98310 375 TRP A C 1
ATOM 2583 O O . TRP A 1 375 ? 15.22009 -21.12211 -2.09446 1.000 33.66348 375 TRP A O 1
ATOM 2594 N N . LYS A 1 376 ? 13.67592 -20.37572 -0.62456 1.000 35.45942 376 LYS A N 1
ATOM 2595 C CA . LYS A 1 376 ? 14.38617 -20.94891 0.51462 1.000 35.51246 376 LYS A CA 1
ATOM 2596 C C . LYS A 1 376 ? 14.57846 -22.45020 0.33603 1.000 31.99913 376 LYS A C 1
ATOM 2597 O O . LYS A 1 376 ? 15.66224 -22.98204 0.60882 1.000 35.23893 376 LYS A O 1
ATOM 2603 N N . GLY A 1 377 ? 13.53308 -23.14830 -0.11752 1.000 29.17937 377 GLY A N 1
ATOM 2604 C CA . GLY A 1 377 ? 13.67428 -24.55292 -0.44076 1.000 32.90056 377 GLY A CA 1
ATOM 2605 C C . GLY A 1 377 ? 14.71636 -24.81601 -1.50940 1.000 36.84625 377 GLY A C 1
ATOM 2606 O O . GLY A 1 377 ? 15.50264 -25.76445 -1.39624 1.000 34.03372 377 GLY A O 1
ATOM 2607 N N . VAL A 1 378 ? 14.71727 -23.99823 -2.57597 1.000 31.96351 378 VAL A N 1
ATOM 2608 C CA . VAL A 1 378 ? 15.66923 -24.17870 -3.66759 1.000 31.49920 378 VAL A CA 1
ATOM 2609 C C . VAL A 1 378 ? 17.09462 -24.13293 -3.13716 1.000 30.68970 378 VAL A C 1
ATOM 2610 O O . VAL A 1 378 ? 17.91805 -25.01121 -3.42752 1.000 32.60903 378 VAL A O 1
ATOM 2614 N N . LEU A 1 379 ? 17.40257 -23.10158 -2.35096 1.000 29.69974 379 LEU A N 1
ATOM 2615 C CA . LEU A 1 379 ? 18.76995 -22.87541 -1.89647 1.000 35.65553 379 LEU A CA 1
ATOM 2616 C C . LEU A 1 379 ? 19.19415 -23.91142 -0.84673 1.000 36.65508 379 LEU A C 1
ATOM 2617 O O . LEU A 1 379 ? 20.31173 -24.43669 -0.90302 1.000 32.54960 379 LEU A O 1
ATOM 2622 N N . GLU A 1 380 ? 18.32329 -24.21204 0.11672 1.000 34.61688 380 GLU A N 1
ATOM 2623 C CA . GLU A 1 380 ? 18.68885 -25.17806 1.15174 1.000 37.75398 380 GLU A CA 1
ATOM 2624 C C . GLU A 1 380 ? 18.90877 -26.56792 0.55995 1.000 33.21013 380 GLU A C 1
ATOM 2625 O O . GLU A 1 380 ? 19.90559 -27.22816 0.86759 1.000 37.46053 380 GLU A O 1
ATOM 2631 N N . GLU A 1 381 ? 18.00666 -27.01285 -0.32420 1.000 37.66530 381 GLU A N 1
ATOM 2632 C CA . GLU A 1 381 ? 18.16201 -28.33036 -0.94079 1.000 35.71889 381 GLU A CA 1
ATOM 2633 C C . GLU A 1 381 ? 19.42944 -28.41416 -1.78459 1.000 33.44159 381 GLU A C 1
ATOM 2634 O O . GLU A 1 381 ? 20.09651 -29.45637 -1.80373 1.000 36.05711 381 GLU A O 1
ATOM 2640 N N . LEU A 1 382 ? 19.77509 -27.34502 -2.50464 1.000 32.24374 382 LEU A N 1
ATOM 2641 C CA . LEU A 1 382 ? 21.00102 -27.37621 -3.30131 1.000 36.35504 382 LEU A CA 1
ATOM 2642 C C . LEU A 1 382 ? 22.23950 -27.44192 -2.41362 1.000 35.81554 382 LEU A C 1
ATOM 2643 O O . LEU A 1 382 ? 23.20484 -28.13819 -2.74473 1.000 34.97545 382 LEU A O 1
ATOM 2648 N N . LEU A 1 383 ? 22.24487 -26.69555 -1.30665 1.000 34.53039 383 LEU A N 1
ATOM 2649 C CA . LEU A 1 383 ? 23.36401 -26.75888 -0.36644 1.000 37.19912 383 LEU A CA 1
ATOM 2650 C C . LEU A 1 383 ? 23.49910 -28.15625 0.22855 1.000 35.30363 383 LEU A C 1
ATOM 2651 O O . LEU A 1 383 ? 24.61050 -28.65009 0.42549 1.000 31.75516 383 LEU A O 1
ATOM 2656 N N . TRP A 1 384 ? 22.35980 -28.78280 0.52079 1.000 32.87142 384 TRP A N 1
ATOM 2657 C CA . TRP A 1 384 ? 22.26806 -30.15931 0.98587 1.000 34.10076 384 TRP A CA 1
ATOM 2658 C C . TRP A 1 384 ? 22.82981 -31.14066 -0.04324 1.000 36.79903 384 TRP A C 1
ATOM 2659 O O . TRP A 1 384 ? 23.57786 -32.06560 0.30615 1.000 34.23565 384 TRP A O 1
ATOM 2670 N N . PHE A 1 385 ? 22.47751 -30.95028 -1.31953 1.000 33.03882 385 PHE A N 1
ATOM 2671 C CA . PHE A 1 385 ? 23.04157 -31.74946 -2.40542 1.000 32.67978 385 PHE A CA 1
ATOM 2672 C C . PHE A 1 385 ? 24.55755 -31.64924 -2.42163 1.000 35.33911 385 PHE A C 1
ATOM 2673 O O . PHE A 1 385 ? 25.26727 -32.66422 -2.47751 1.000 36.24433 385 PHE A O 1
ATOM 2681 N N . ILE A 1 386 ? 25.07011 -30.41898 -2.38649 1.000 32.56505 386 ILE A N 1
ATOM 2682 C CA . ILE A 1 386 ? 26.50239 -30.18202 -2.53533 1.000 32.51649 386 ILE A CA 1
ATOM 2683 C C . ILE A 1 386 ? 27.29086 -30.84260 -1.41058 1.000 40.37087 386 ILE A C 1
ATOM 2684 O O . ILE A 1 386 ? 28.42776 -31.29212 -1.61700 1.000 37.97266 386 ILE A O 1
ATOM 2689 N N . ARG A 1 387 ? 26.71033 -30.90251 -0.20429 1.000 37.21229 387 ARG A N 1
ATOM 2690 C CA . ARG A 1 387 ? 27.34604 -31.55545 0.93005 1.000 40.21433 387 ARG A CA 1
ATOM 2691 C C . ARG A 1 387 ? 27.40157 -33.06851 0.79064 1.000 40.58231 387 ARG A C 1
ATOM 2692 O O . ARG A 1 387 ? 28.09652 -33.71117 1.57950 1.000 40.99900 387 ARG A O 1
ATOM 2700 N N . GLY A 1 388 ? 26.69554 -33.64711 -0.17766 1.000 40.97654 388 GLY A N 1
ATOM 2701 C CA . GLY A 1 388 ? 26.54590 -35.08630 -0.23619 1.000 41.27879 388 GLY A CA 1
ATOM 2702 C C . GLY A 1 388 ? 25.58725 -35.64314 0.78827 1.000 41.68292 388 GLY A C 1
ATOM 2703 O O . GLY A 1 388 ? 25.59160 -36.85399 1.03116 1.000 40.69805 388 GLY A O 1
ATOM 2704 N N . ASP A 1 389 ? 24.75308 -34.79160 1.38582 1.000 40.47884 389 ASP A N 1
ATOM 2705 C CA . ASP A 1 389 ? 23.87555 -35.18294 2.48354 1.000 39.73462 389 ASP A CA 1
ATOM 2706 C C . ASP A 1 389 ? 22.66607 -35.95640 1.97613 1.000 38.56917 389 ASP A C 1
ATOM 2707 O O . ASP A 1 389 ? 22.04001 -35.58131 0.98552 1.000 38.43684 389 ASP A O 1
ATOM 2712 N N . THR A 1 390 ? 22.32782 -37.03964 2.66584 1.000 36.48519 390 THR A N 1
ATOM 2713 C CA . THR A 1 390 ? 21.17597 -37.85474 2.29582 1.000 35.51302 390 THR A CA 1
ATOM 2714 C C . THR A 1 390 ? 20.12659 -37.92034 3.39309 1.000 35.64519 390 THR A C 1
ATOM 2715 O O . THR A 1 390 ? 19.16549 -38.69995 3.28111 1.000 34.93713 390 THR A O 1
ATOM 2719 N N . ASN A 1 391 ? 20.26798 -37.09573 4.42478 1.000 35.89800 391 ASN A N 1
ATOM 2720 C CA . ASN A 1 391 ? 19.35605 -37.05275 5.56143 1.000 38.68870 391 ASN A CA 1
ATOM 2721 C C . ASN A 1 391 ? 18.39330 -35.88866 5.34303 1.000 35.63298 391 ASN A C 1
ATOM 2722 O O . ASN A 1 391 ? 18.75356 -34.72601 5.55107 1.000 32.96929 391 ASN A O 1
ATOM 2727 N N . ALA A 1 392 ? 17.15550 -36.20712 4.95399 1.000 36.73360 392 ALA A N 1
ATOM 2728 C CA . ALA A 1 392 ? 16.15360 -35.17274 4.70245 1.000 40.88973 392 ALA A CA 1
ATOM 2729 C C . ALA A 1 392 ? 15.73627 -34.44150 5.97519 1.000 42.51444 392 ALA A C 1
ATOM 2730 O O . ALA A 1 392 ? 15.15983 -33.34418 5.88956 1.000 40.65963 392 ALA A O 1
ATOM 2732 N N . ASN A 1 393 ? 15.99907 -35.03521 7.14648 1.000 39.43392 393 ASN A N 1
ATOM 2733 C CA . ASN A 1 393 ? 15.69509 -34.37931 8.41143 1.000 39.25995 393 ASN A CA 1
ATOM 2734 C C . ASN A 1 393 ? 16.46063 -33.07477 8.55254 1.000 38.66658 393 ASN A C 1
ATOM 2735 O O . ASN A 1 393 ? 15.95002 -32.12272 9.15521 1.000 42.80982 393 ASN A O 1
ATOM 2740 N N . HIS A 1 394 ? 17.68933 -33.01475 8.02591 1.000 37.91101 394 HIS A N 1
ATOM 2741 C CA . HIS A 1 394 ? 18.43052 -31.75474 8.03280 1.000 41.29678 394 HIS A CA 1
ATOM 2742 C C . HIS A 1 394 ? 17.67104 -30.65456 7.28676 1.000 44.97960 394 HIS A C 1
ATOM 2743 O O . HIS A 1 394 ? 17.69511 -29.48928 7.69717 1.000 42.86562 394 HIS A O 1
ATOM 2750 N N . LEU A 1 395 ? 16.98600 -31.00302 6.19510 1.000 41.47375 395 LEU A N 1
ATOM 2751 C CA . LEU A 1 395 ? 16.16005 -30.01443 5.50670 1.000 44.76475 395 LEU A CA 1
ATOM 2752 C C . LEU A 1 395 ? 14.91486 -29.67913 6.31823 1.000 43.04025 395 LEU A C 1
ATOM 2753 O O . LEU A 1 395 ? 14.57849 -28.50079 6.50981 1.000 38.67908 395 LEU A O 1
ATOM 2758 N N . SER A 1 396 ? 14.21930 -30.71630 6.79510 1.000 41.03137 396 SER A N 1
ATOM 2759 C CA . SER A 1 396 ? 12.93761 -30.53759 7.47138 1.000 47.41997 396 SER A CA 1
ATOM 2760 C C . SER A 1 396 ? 13.07375 -29.66401 8.71650 1.000 46.50557 396 SER A C 1
ATOM 2761 O O . SER A 1 396 ? 12.18476 -28.85535 9.02340 1.000 43.47198 396 SER A O 1
ATOM 2764 N N . GLU A 1 397 ? 14.17372 -29.80488 9.44746 1.000 44.23185 397 GLU A N 1
ATOM 2765 C CA . GLU A 1 397 ? 14.32526 -28.95642 10.62187 1.000 51.43002 397 GLU A CA 1
ATOM 2766 C C . GLU A 1 397 ? 14.69882 -27.52165 10.25730 1.000 50.90882 397 GLU A C 1
ATOM 2767 O O . GLU A 1 397 ? 14.69428 -26.65057 11.13344 1.000 49.68009 397 GLU A O 1
ATOM 2773 N N . LYS A 1 398 ? 15.01197 -27.25172 8.99083 1.000 47.84232 398 LYS A N 1
ATOM 2774 C CA . LYS A 1 398 ? 15.22253 -25.89420 8.50496 1.000 43.36348 398 LYS A CA 1
ATOM 2775 C C . LYS A 1 398 ? 13.94904 -25.27715 7.94843 1.000 44.31799 398 LYS A C 1
ATOM 2776 O O . LYS A 1 398 ? 13.98517 -24.13957 7.47537 1.000 47.69161 398 LYS A O 1
ATOM 2782 N N . GLY A 1 399 ? 12.82687 -25.98853 8.00145 1.000 39.42045 399 GLY A N 1
ATOM 2783 C CA . GLY A 1 399 ? 11.59795 -25.49661 7.42314 1.000 38.97989 399 GLY A CA 1
ATOM 2784 C C . GLY A 1 399 ? 11.38277 -25.86143 5.97185 1.000 41.07374 399 GLY A C 1
ATOM 2785 O O . GLY A 1 399 ? 10.51005 -25.27463 5.32745 1.000 40.90212 399 GLY A O 1
ATOM 2786 N N . VAL A 1 400 ? 12.14477 -26.80853 5.43978 1.000 42.13088 400 VAL A N 1
ATOM 2787 C CA . VAL A 1 400 ? 12.03227 -27.24691 4.05605 1.000 40.86276 400 VAL A CA 1
ATOM 2788 C C . VAL A 1 400 ? 11.49220 -28.67029 4.09302 1.000 38.26043 400 VAL A C 1
ATOM 2789 O O . VAL A 1 400 ? 12.22946 -29.61564 4.37996 1.000 39.21487 400 VAL A O 1
ATOM 2793 N N . LYS A 1 401 ? 10.20939 -28.83424 3.78654 1.000 41.48596 401 LYS A N 1
ATOM 2794 C CA . LYS A 1 401 ? 9.49678 -30.09194 3.98943 1.000 44.44923 401 LYS A CA 1
ATOM 2795 C C . LYS A 1 401 ? 9.31535 -30.89842 2.70533 1.000 44.29552 401 LYS A C 1
ATOM 2796 O O . LYS A 1 401 ? 8.62076 -31.92849 2.72188 1.000 44.45969 401 LYS A O 1
ATOM 2802 N N . ILE A 1 402 ? 9.93289 -30.46243 1.60358 1.000 37.85715 402 ILE A N 1
ATOM 2803 C CA . ILE A 1 402 ? 9.60715 -30.98736 0.27670 1.000 42.35763 402 ILE A CA 1
ATOM 2804 C C . ILE A 1 402 ? 9.90036 -32.48175 0.16011 1.000 42.65022 402 ILE A C 1
ATOM 2805 O O . ILE A 1 402 ? 9.23675 -33.18811 -0.60489 1.000 41.78023 402 ILE A O 1
ATOM 2810 N N . TRP A 1 403 ? 10.85990 -32.99815 0.92738 1.000 39.87057 403 TRP A N 1
ATOM 2811 C CA . TRP A 1 403 ? 11.17585 -34.42221 0.88398 1.000 44.78852 403 TRP A CA 1
ATOM 2812 C C . TRP A 1 403 ? 10.40728 -35.25763 1.90350 1.000 47.84594 403 TRP A C 1
ATOM 2813 O O . TRP A 1 403 ? 10.54163 -36.48833 1.88872 1.000 45.13425 403 TRP A O 1
ATOM 2824 N N . ASP A 1 404 ? 9.62062 -34.63074 2.78438 1.000 43.49396 404 ASP A N 1
ATOM 2825 C CA . ASP A 1 404 ? 9.09554 -35.34286 3.94900 1.000 46.60579 404 ASP A CA 1
ATOM 2826 C C . ASP A 1 404 ? 8.18311 -36.49422 3.54854 1.000 45.17711 404 ASP A C 1
ATOM 2827 O O . ASP A 1 404 ? 8.26592 -37.58854 4.12621 1.000 41.62785 404 ASP A O 1
ATOM 2832 N N . LYS A 1 405 ? 7.32776 -36.28166 2.54473 1.000 40.39756 405 LYS A N 1
ATOM 2833 C CA . LYS A 1 405 ? 6.36214 -37.30806 2.15768 1.000 46.07515 405 LYS A CA 1
ATOM 2834 C C . LYS A 1 405 ? 7.01066 -38.52221 1.50217 1.000 49.33660 405 LYS A C 1
ATOM 2835 O O . LYS A 1 405 ? 6.34648 -39.55147 1.33053 1.000 49.71618 405 LYS A O 1
ATOM 2841 N N . ASN A 1 406 ? 8.27834 -38.43057 1.12547 1.000 43.71754 406 ASN A N 1
ATOM 2842 C CA . ASN A 1 406 ? 8.93732 -39.50558 0.40921 1.000 46.16492 406 ASN A CA 1
ATOM 2843 C C . ASN A 1 406 ? 9.97811 -40.19048 1.27119 1.000 43.94022 406 ASN A C 1
ATOM 2844 O O . ASN A 1 406 ? 10.79361 -40.94457 0.74868 1.000 45.52783 406 ASN A O 1
ATOM 2849 N N . VAL A 1 407 ? 9.98476 -39.91031 2.57520 1.000 41.47670 407 VAL A N 1
ATOM 2850 C CA . VAL A 1 407 ? 10.93851 -40.48699 3.51373 1.000 42.90274 407 VAL A CA 1
ATOM 2851 C C . VAL A 1 407 ? 10.23829 -40.95112 4.78986 1.000 45.36294 407 VAL A C 1
ATOM 2852 O O . VAL A 1 407 ? 10.89654 -41.17868 5.81929 1.000 42.70108 407 VAL A O 1
ATOM 2856 N N . THR A 1 408 ? 8.90705 -41.06458 4.74469 1.000 42.73860 408 THR A N 1
ATOM 2857 C CA . THR A 1 408 ? 8.15659 -41.59586 5.87335 1.000 46.72654 408 THR A CA 1
ATOM 2858 C C . THR A 1 408 ? 8.32540 -43.10846 5.95582 1.000 48.85874 408 THR A C 1
ATOM 2859 O O . THR A 1 408 ? 8.69461 -43.77383 4.98192 1.000 44.76693 408 THR A O 1
ATOM 2863 N N . ARG A 1 409 ? 8.01852 -43.65115 7.14041 1.000 51.87725 409 ARG A N 1
ATOM 2864 C CA . ARG A 1 409 ? 8.06297 -45.09741 7.33371 1.000 46.54164 409 ARG A CA 1
ATOM 2865 C C . ARG A 1 409 ? 7.20739 -45.82127 6.30160 1.000 50.89668 409 ARG A C 1
ATOM 2866 O O . ARG A 1 409 ? 7.65265 -46.79992 5.69272 1.000 50.83034 409 ARG A O 1
ATOM 2874 N N . GLU A 1 410 ? 5.99227 -45.32804 6.05677 1.000 54.80315 410 GLU A N 1
ATOM 2875 C CA . GLU A 1 410 ? 5.11044 -45.97241 5.08615 1.000 55.88472 410 GLU A CA 1
ATOM 2876 C C . GLU A 1 410 ? 5.71035 -45.94735 3.68537 1.000 54.91523 410 GLU A C 1
ATOM 2877 O O . GLU A 1 410 ? 5.69209 -46.95872 2.97385 1.000 54.10494 410 GLU A O 1
ATOM 2883 N N . PHE A 1 411 ? 6.23305 -44.79373 3.26116 1.000 49.21744 411 PHE A N 1
ATOM 2884 C CA . PHE A 1 411 ? 6.68730 -44.69271 1.87941 1.000 49.18257 411 PHE A CA 1
ATOM 2885 C C . PHE A 1 411 ? 7.95299 -45.50834 1.65487 1.000 48.24129 411 PHE A C 1
ATOM 2886 O O . PHE A 1 411 ? 8.10644 -46.15260 0.61164 1.000 49.19916 411 PHE A O 1
ATOM 2894 N N . LEU A 1 412 ? 8.87663 -45.47515 2.61280 1.000 48.53577 412 LEU A N 1
ATOM 2895 C CA . LEU A 1 412 ? 10.07696 -46.29061 2.50909 1.000 46.93088 412 LEU A CA 1
ATOM 2896 C C . LEU A 1 412 ? 9.73091 -47.77299 2.49370 1.000 53.19936 412 LEU A C 1
ATOM 2897 O O . LEU A 1 412 ? 10.33158 -48.55145 1.74178 1.000 53.24708 412 LEU A O 1
ATOM 2902 N N . ASP A 1 413 ? 8.76878 -48.18481 3.32664 1.000 57.25216 413 ASP A N 1
ATOM 2903 C CA . ASP A 1 413 ? 8.35759 -49.58471 3.33708 1.000 55.58408 413 ASP A CA 1
ATOM 2904 C C . ASP A 1 413 ? 7.78474 -49.99077 1.98801 1.000 54.95827 413 ASP A C 1
ATOM 2905 O O . ASP A 1 413 ? 7.99567 -51.12073 1.53665 1.000 54.45886 413 ASP A O 1
ATOM 2910 N N . SER A 1 414 ? 7.07509 -49.07511 1.31721 1.000 50.75517 414 SER A N 1
ATOM 2911 C CA . SER A 1 414 ? 6.54313 -49.38897 -0.00602 1.000 51.95802 414 SER A CA 1
ATOM 2912 C C . SER A 1 414 ? 7.65245 -49.52656 -1.04226 1.000 54.28766 414 SER A C 1
ATOM 2913 O O . SER A 1 414 ? 7.47681 -50.22676 -2.04282 1.000 58.46738 414 SER A O 1
ATOM 2916 N N . ARG A 1 415 ? 8.78678 -48.85844 -0.83733 1.000 52.94889 415 ARG A N 1
ATOM 2917 C CA . ARG A 1 415 ? 9.95472 -49.03913 -1.69085 1.000 50.64968 415 ARG A CA 1
ATOM 2918 C C . ARG A 1 415 ? 10.72625 -50.29720 -1.34763 1.000 52.82451 415 ARG A C 1
ATOM 2919 O O . ARG A 1 415 ? 11.84978 -50.46682 -1.83179 1.000 50.73838 415 ARG A O 1
ATOM 2927 N N . ASN A 1 416 ? 10.15172 -51.16333 -0.51254 1.000 52.68299 416 ASN A N 1
ATOM 2928 C CA . ASN A 1 416 ? 10.84861 -52.32609 0.02717 1.000 53.67054 416 ASN A CA 1
ATOM 2929 C C . ASN A 1 416 ? 12.16291 -51.90964 0.67212 1.000 50.70798 416 ASN A C 1
ATOM 2930 O O . ASN A 1 416 ? 13.20778 -52.53099 0.48051 1.000 50.45113 416 ASN A O 1
ATOM 2935 N N . LEU A 1 417 ? 12.10513 -50.83532 1.45161 1.000 49.06457 417 LEU A N 1
ATOM 2936 C CA . LEU A 1 417 ? 13.24343 -50.36248 2.23389 1.000 47.96729 417 LEU A CA 1
ATOM 2937 C C . LEU A 1 417 ? 12.86663 -50.32579 3.71501 1.000 50.73978 417 LEU A C 1
ATOM 2938 O O . LEU A 1 417 ? 12.95982 -49.27569 4.36268 1.000 48.28339 417 LEU A O 1
ATOM 2943 N N . PRO A 1 418 ? 12.44524 -51.46228 4.29097 1.000 54.06228 418 PRO A N 1
ATOM 2944 C CA . PRO A 1 418 ? 12.07592 -51.45166 5.71747 1.000 51.11089 418 PRO A CA 1
ATOM 2945 C C . PRO A 1 418 ? 13.24699 -51.11907 6.62588 1.000 47.73477 418 PRO A C 1
ATOM 2946 O O . PRO A 1 418 ? 13.03599 -50.59466 7.72621 1.000 50.60300 418 PRO A O 1
ATOM 2950 N N . HIS A 1 419 ? 14.47763 -51.37749 6.18535 1.000 45.41967 419 HIS A N 1
ATOM 2951 C CA . HIS A 1 419 ? 15.67067 -51.10889 6.97696 1.000 45.76320 419 HIS A CA 1
ATOM 2952 C C . HIS A 1 419 ? 16.11396 -49.65122 6.92716 1.000 46.87665 419 HIS A C 1
ATOM 2953 O O . HIS A 1 419 ? 17.05241 -49.28418 7.64162 1.000 49.41669 419 HIS A O 1
ATOM 2960 N N . ARG A 1 420 ? 15.47988 -48.81207 6.10960 1.000 49.85230 420 ARG A N 1
ATOM 2961 C CA . ARG A 1 420 ? 15.81224 -47.39175 6.08353 1.000 44.35224 420 ARG A CA 1
ATOM 2962 C C . ARG A 1 420 ? 15.18146 -46.67866 7.27038 1.000 42.81410 420 ARG A C 1
ATOM 2963 O O . ARG A 1 420 ? 13.98953 -46.84602 7.54262 1.000 45.14024 420 ARG A O 1
ATOM 2971 N N . GLU A 1 421 ? 15.98786 -45.87397 7.95737 1.000 42.91252 421 GLU A N 1
ATOM 2972 C CA . GLU A 1 421 ? 15.51161 -44.94773 8.97617 1.000 45.45778 421 GLU A CA 1
ATOM 2973 C C . GLU A 1 421 ? 14.71087 -43.81973 8.31984 1.000 43.60760 421 GLU A C 1
ATOM 2974 O O . GLU A 1 421 ? 15.00512 -43.39921 7.20095 1.000 41.88510 421 GLU A O 1
ATOM 2980 N N . VAL A 1 422 ? 13.67362 -43.34292 9.01590 1.000 48.05954 422 VAL A N 1
ATOM 2981 C CA . VAL A 1 422 ? 12.84162 -42.25457 8.48946 1.000 43.59884 422 VAL A CA 1
ATOM 2982 C C . VAL A 1 422 ? 13.71285 -41.04472 8.17766 1.000 45.21780 422 VAL A C 1
ATOM 2983 O O . VAL A 1 422 ? 14.57518 -40.65888 8.97615 1.000 44.57999 422 VAL A O 1
ATOM 2987 N N . GLY A 1 423 ? 13.51668 -40.45256 6.98836 1.000 44.46387 423 GLY A N 1
ATOM 2988 C CA . GLY A 1 423 ? 14.34713 -39.35033 6.54567 1.000 39.54712 423 GLY A CA 1
ATOM 2989 C C . GLY A 1 423 ? 15.48901 -39.71330 5.60207 1.000 43.73729 423 GLY A C 1
ATOM 2990 O O . GLY A 1 423 ? 16.06000 -38.80483 4.98772 1.000 39.58533 423 GLY A O 1
ATOM 2991 N N . ASP A 1 424 ? 15.83985 -41.00099 5.46740 1.000 36.31118 424 ASP A N 1
ATOM 2992 C CA . ASP A 1 424 ? 17.00092 -41.43306 4.68738 1.000 37.16665 424 ASP A CA 1
ATOM 2993 C C . ASP A 1 424 ? 16.57352 -41.59578 3.22748 1.000 40.94612 424 ASP A C 1
ATOM 2994 O O . ASP A 1 424 ? 15.75190 -42.46945 2.90853 1.000 38.66193 424 ASP A O 1
ATOM 2999 N N . ILE A 1 425 ? 17.12364 -40.75093 2.33938 1.000 35.61932 425 ILE A N 1
ATOM 3000 C CA . ILE A 1 425 ? 16.76622 -40.81090 0.91967 1.000 37.50024 425 ILE A CA 1
ATOM 3001 C C . ILE A 1 425 ? 17.59311 -41.82747 0.13743 1.000 38.82430 425 ILE A C 1
ATOM 3002 O O . ILE A 1 425 ? 17.37676 -41.98334 -1.07358 1.000 37.15868 425 ILE A O 1
ATOM 3007 N N . GLY A 1 426 ? 18.50434 -42.54852 0.78434 1.000 35.23973 426 GLY A N 1
ATOM 3008 C CA . GLY A 1 426 ? 19.30737 -43.53206 0.09684 1.000 37.09187 426 GLY A CA 1
ATOM 3009 C C . GLY A 1 426 ? 20.46776 -42.90899 -0.65322 1.000 38.67314 426 GLY A C 1
ATOM 3010 O O . GLY A 1 426 ? 20.79813 -41.73073 -0.46021 1.000 41.34878 426 GLY A O 1
ATOM 3011 N N . PRO A 1 427 ? 21.13078 -43.69280 -1.52326 1.000 37.29403 427 PRO A N 1
ATOM 3012 C CA . PRO A 1 427 ? 22.27075 -43.14966 -2.28336 1.000 39.10161 427 PRO A CA 1
ATOM 3013 C C . PRO A 1 427 ? 21.81336 -42.30186 -3.47045 1.000 39.03724 427 PRO A C 1
ATOM 3014 O O . PRO A 1 427 ? 22.11150 -42.60773 -4.62463 1.000 36.17844 427 PRO A O 1
ATOM 3018 N N . GLY A 1 428 ? 21.06886 -41.23253 -3.17540 1.000 37.68144 428 GLY A N 1
ATOM 3019 C CA . GLY A 1 428 ? 20.48059 -40.35673 -4.16972 1.000 37.62960 428 GLY A CA 1
ATOM 3020 C C . GLY A 1 428 ? 21.29593 -39.10151 -4.42489 1.000 40.14105 428 GLY A C 1
ATOM 3021 O O . GLY A 1 428 ? 22.48086 -39.02092 -4.08148 1.000 41.64225 428 GLY A O 1
ATOM 3022 N N . TYR A 1 429 ? 20.60935 -38.05851 -4.93227 1.000 43.29613 429 TYR A N 1
ATOM 3023 C CA . TYR A 1 429 ? 21.19315 -36.99537 -5.75304 1.000 34.74856 429 TYR A CA 1
ATOM 3024 C C . TYR A 1 429 ? 22.59337 -36.56629 -5.33976 1.000 38.05755 429 TYR A C 1
ATOM 3025 O O . TYR A 1 429 ? 23.57493 -36.83931 -6.04785 1.000 34.63808 429 TYR A O 1
ATOM 3034 N N . GLY A 1 430 ? 22.70304 -35.95577 -4.16047 1.000 38.63563 430 GLY A N 1
ATOM 3035 C CA . GLY A 1 430 ? 23.98058 -35.40987 -3.74604 1.000 40.45916 430 GLY A CA 1
ATOM 3036 C C . GLY A 1 430 ? 24.98934 -36.47822 -3.37144 1.000 36.75374 430 GLY A C 1
ATOM 3037 O O . GLY A 1 430 ? 26.19993 -36.25834 -3.47221 1.000 35.90498 430 GLY A O 1
ATOM 3038 N N . PHE A 1 431 ? 24.51851 -37.64603 -2.94986 1.000 37.11840 431 PHE A N 1
ATOM 3039 C CA . PHE A 1 431 ? 25.44218 -38.75989 -2.75069 1.000 37.88218 431 PHE A CA 1
ATOM 3040 C C . PHE A 1 431 ? 26.10482 -39.15775 -4.07001 1.000 34.90412 431 PHE A C 1
ATOM 3041 O O . PHE A 1 431 ? 27.33224 -39.32483 -4.13917 1.000 35.00748 431 PHE A O 1
ATOM 3049 N N . GLN A 1 432 ? 25.30990 -39.27344 -5.13884 1.000 34.30073 432 GLN A N 1
ATOM 3050 C CA . GLN A 1 432 ? 25.87600 -39.61005 -6.44597 1.000 36.19007 432 GLN A CA 1
ATOM 3051 C C . GLN A 1 432 ? 26.77298 -38.49883 -6.96788 1.000 33.17047 432 GLN A C 1
ATOM 3052 O O . GLN A 1 432 ? 27.81221 -38.78142 -7.56877 1.000 33.75633 432 GLN A O 1
ATOM 3058 N N . TRP A 1 433 ? 26.42377 -37.23313 -6.70557 1.000 35.75708 433 TRP A N 1
ATOM 3059 C CA . TRP A 1 433 ? 27.27666 -36.12751 -7.14778 1.000 38.46608 433 TRP A CA 1
ATOM 3060 C C . TRP A 1 433 ? 28.67177 -36.23226 -6.54800 1.000 33.11443 433 TRP A C 1
ATOM 3061 O O . TRP A 1 433 ? 29.67091 -36.04743 -7.24849 1.000 36.91486 433 TRP A O 1
ATOM 3072 N N . ARG A 1 434 ? 28.75636 -36.47517 -5.23153 1.000 35.12289 434 ARG A N 1
ATOM 3073 C CA . ARG A 1 434 ? 30.02337 -36.42502 -4.50712 1.000 34.36843 434 ARG A CA 1
ATOM 3074 C C . ARG A 1 434 ? 30.65436 -37.79820 -4.27850 1.000 37.16685 434 ARG A C 1
ATOM 3075 O O . ARG A 1 434 ? 31.85501 -37.85644 -3.99428 1.000 36.63899 434 ARG A O 1
ATOM 3083 N N . HIS A 1 435 ? 29.88878 -38.89228 -4.37718 1.000 33.00702 435 HIS A N 1
ATOM 3084 C CA . HIS A 1 435 ? 30.43694 -40.23722 -4.13678 1.000 39.53832 435 HIS A CA 1
ATOM 3085 C C . HIS A 1 435 ? 29.92184 -41.24322 -5.16263 1.000 40.39421 435 HIS A C 1
ATOM 3086 O O . HIS A 1 435 ? 29.54558 -42.36747 -4.80095 1.000 36.58172 435 HIS A O 1
ATOM 3093 N N . PHE A 1 436 ? 29.88891 -40.87121 -6.45720 1.000 37.94505 436 PHE A N 1
ATOM 3094 C CA . PHE A 1 436 ? 29.29652 -41.78086 -7.43280 1.000 36.05930 436 PHE A CA 1
ATOM 3095 C C . PHE A 1 436 ? 29.94280 -43.15542 -7.31545 1.000 34.78860 436 PHE A C 1
ATOM 3096 O O . PHE A 1 436 ? 31.16971 -43.27643 -7.32471 1.000 33.89230 436 PHE A O 1
ATOM 3104 N N . GLY A 1 437 ? 29.10192 -44.18639 -7.23210 1.000 32.60377 437 GLY A N 1
ATOM 3105 C CA . GLY A 1 437 ? 29.54656 -45.55882 -7.25251 1.000 39.62971 437 GLY A CA 1
ATOM 3106 C C . GLY A 1 437 ? 29.83424 -46.17140 -5.89485 1.000 43.49160 437 GLY A C 1
ATOM 3107 O O . GLY A 1 437 ? 29.92038 -47.39686 -5.79972 1.000 46.76455 437 GLY A O 1
ATOM 3108 N N . ALA A 1 438 ? 29.99034 -45.35886 -4.84975 1.000 41.90982 438 ALA A N 1
ATOM 3109 C CA . ALA A 1 438 ? 30.22984 -45.88087 -3.50910 1.000 41.00387 438 ALA A CA 1
ATOM 3110 C C . ALA A 1 438 ? 29.02274 -46.66315 -3.01534 1.000 43.04175 438 ALA A C 1
ATOM 3111 O O . ALA A 1 438 ? 27.87524 -46.35772 -3.34691 1.000 39.32220 438 ALA A O 1
ATOM 3113 N N . ALA A 1 439 ? 29.28550 -47.69173 -2.21379 1.000 42.39489 439 ALA A N 1
ATOM 3114 C CA . ALA A 1 439 ? 28.20077 -48.46645 -1.63867 1.000 39.08067 439 ALA A CA 1
ATOM 3115 C C . ALA A 1 439 ? 27.61602 -47.72099 -0.45463 1.000 39.77373 439 ALA A C 1
ATOM 3116 O O . ALA A 1 439 ? 28.33758 -47.09808 0.32727 1.000 43.14968 439 ALA A O 1
ATOM 3118 N N . TYR A 1 440 ? 26.29986 -47.76057 -0.33872 1.000 40.70055 440 TYR A N 1
ATOM 3119 C CA . TYR A 1 440 ? 25.59964 -46.97430 0.65748 1.000 39.65891 440 TYR A CA 1
ATOM 3120 C C . TYR A 1 440 ? 25.34950 -47.85285 1.86960 1.000 39.41975 440 TYR A C 1
ATOM 3121 O O . TYR A 1 440 ? 25.03616 -49.03588 1.72575 1.000 42.89756 440 TYR A O 1
ATOM 3130 N N . LYS A 1 441 ? 25.51391 -47.28485 3.05805 1.000 42.86242 441 LYS A N 1
ATOM 3131 C CA . LYS A 1 441 ? 25.03764 -47.94344 4.26904 1.000 43.59459 441 LYS A CA 1
ATOM 3132 C C . LYS A 1 441 ? 23.88941 -47.16467 4.89589 1.000 36.01456 441 LYS A C 1
ATOM 3133 O O . LYS A 1 441 ? 22.74905 -47.63280 4.87364 1.000 40.43608 441 LYS A O 1
ATOM 3139 N N . ASP A 1 442 ? 24.11783 -45.93299 5.33021 1.000 39.24677 442 ASP A N 1
ATOM 3140 C CA . ASP A 1 442 ? 23.01293 -45.11440 5.81741 1.000 40.49279 442 ASP A CA 1
ATOM 3141 C C . ASP A 1 442 ? 23.40323 -43.64301 5.72616 1.000 36.51886 442 ASP A C 1
ATOM 3142 O O . ASP A 1 442 ? 24.53735 -43.30121 5.37334 1.000 35.85511 442 ASP A O 1
ATOM 3147 N N . MET A 1 443 ? 22.45894 -42.77395 6.10066 1.000 40.39735 443 MET A N 1
ATOM 3148 C CA . MET A 1 443 ? 22.64794 -41.32575 6.01205 1.000 42.65088 443 MET A CA 1
ATOM 3149 C C . MET A 1 443 ? 23.59335 -40.76088 7.07045 1.000 46.17096 443 MET A C 1
ATOM 3150 O O . MET A 1 443 ? 23.94261 -39.57709 6.97975 1.000 38.90480 443 MET A O 1
ATOM 3155 N N . HIS A 1 444 ? 24.00464 -41.56060 8.07330 1.000 43.24968 444 HIS A N 1
ATOM 3156 C CA . HIS A 1 444 ? 24.93362 -41.10162 9.10539 1.000 41.55718 444 HIS A CA 1
ATOM 3157 C C . HIS A 1 444 ? 26.39408 -41.38161 8.76664 1.000 42.63613 444 HIS A C 1
ATOM 3158 O O . HIS A 1 444 ? 27.28774 -40.76190 9.35935 1.000 44.63972 444 HIS A O 1
ATOM 3165 N N . THR A 1 445 ? 26.64363 -42.27683 7.81404 1.000 44.58458 445 THR A N 1
ATOM 3166 C CA . THR A 1 445 ? 27.98777 -42.71515 7.46066 1.000 39.92739 445 THR A CA 1
ATOM 3167 C C . THR A 1 445 ? 28.82683 -41.58703 6.87246 1.000 45.77495 445 THR A C 1
ATOM 3168 O O . THR A 1 445 ? 28.33539 -40.76908 6.08316 1.000 45.65889 445 THR A O 1
ATOM 3172 N N . ASP A 1 446 ? 30.11075 -41.55573 7.23427 1.000 39.81560 446 ASP A N 1
ATOM 3173 C CA . ASP A 1 446 ? 31.06265 -40.64386 6.60347 1.000 43.80997 446 ASP A CA 1
ATOM 3174 C C . ASP A 1 446 ? 31.63064 -41.31854 5.35827 1.000 45.97544 446 ASP A C 1
ATOM 3175 O O . ASP A 1 446 ? 32.30719 -42.35109 5.44834 1.000 41.16486 446 ASP A O 1
ATOM 3180 N N . TYR A 1 447 ? 31.36098 -40.72651 4.19567 1.000 45.61626 447 TYR A N 1
ATOM 3181 C CA . TYR A 1 447 ? 31.76336 -41.30318 2.92453 1.000 42.23831 447 TYR A CA 1
ATOM 3182 C C . TYR A 1 447 ? 32.94716 -40.58046 2.30230 1.000 45.07371 447 TYR A C 1
ATOM 3183 O O . TYR A 1 447 ? 33.17638 -40.71714 1.09862 1.000 45.63121 447 TYR A O 1
ATOM 3192 N N . THR A 1 448 ? 33.70277 -39.81639 3.09114 1.000 44.07242 448 THR A N 1
ATOM 3193 C CA . THR A 1 448 ? 34.84298 -39.08138 2.55388 1.000 44.69168 448 THR A CA 1
ATOM 3194 C C . THR A 1 448 ? 35.79036 -40.02027 1.81843 1.000 47.70687 448 THR A C 1
ATOM 3195 O O . THR A 1 448 ? 36.12764 -41.09751 2.31257 1.000 46.01922 448 THR A O 1
ATOM 3199 N N . GLY A 1 449 ? 36.19651 -39.61427 0.61559 1.000 47.44392 449 GLY A N 1
ATOM 3200 C CA . GLY A 1 449 ? 37.12619 -40.38117 -0.17822 1.000 42.26509 449 GLY A CA 1
ATOM 3201 C C . GLY A 1 449 ? 36.53608 -41.56801 -0.90157 1.000 46.20767 449 GLY A C 1
ATOM 3202 O O . GLY A 1 449 ? 37.27432 -42.25634 -1.61437 1.000 51.46155 449 GLY A O 1
ATOM 3203 N N . GLN A 1 450 ? 35.24237 -41.83821 -0.74791 1.000 43.01568 450 GLN A N 1
ATOM 3204 C CA . GLN A 1 450 ? 34.59746 -42.97213 -1.39987 1.000 43.23521 450 GLN A CA 1
ATOM 3205 C C . GLN A 1 450 ? 33.83816 -42.51330 -2.64270 1.000 46.51964 450 GLN A C 1
ATOM 3206 O O . GLN A 1 450 ? 33.17652 -41.47322 -2.62146 1.000 41.37998 450 GLN A O 1
ATOM 3212 N N . GLY A 1 451 ? 33.93290 -43.29729 -3.71870 1.000 44.48993 451 GLY A N 1
ATOM 3213 C CA . GLY A 1 451 ? 33.22236 -43.00230 -4.95160 1.000 39.04152 451 GLY A CA 1
ATOM 3214 C C . GLY A 1 451 ? 33.89647 -41.90954 -5.75247 1.000 41.44934 451 GLY A C 1
ATOM 3215 O O . GLY A 1 451 ? 34.95422 -41.39094 -5.38861 1.000 45.18341 451 GLY A O 1
ATOM 3216 N N . VAL A 1 452 ? 33.27575 -41.55016 -6.88124 1.000 39.90675 452 VAL A N 1
ATOM 3217 C CA . VAL A 1 452 ? 33.78957 -40.46255 -7.70801 1.000 38.06002 452 VAL A CA 1
ATOM 3218 C C . VAL A 1 452 ? 33.13773 -39.16172 -7.26559 1.000 38.17394 452 VAL A C 1
ATOM 3219 O O . VAL A 1 452 ? 31.90783 -39.08195 -7.15674 1.000 37.96534 452 VAL A O 1
ATOM 3223 N N . ASP A 1 453 ? 33.96716 -38.14527 -6.99490 1.000 35.23490 453 ASP A N 1
ATOM 3224 C CA . ASP A 1 453 ? 33.49018 -36.80900 -6.63620 1.000 37.11910 453 ASP A CA 1
ATOM 3225 C C . ASP A 1 453 ? 33.35262 -36.00443 -7.93046 1.000 36.13995 453 ASP A C 1
ATOM 3226 O O . ASP A 1 453 ? 34.26131 -35.28611 -8.35676 1.000 34.98717 453 ASP A O 1
ATOM 3231 N N . GLN A 1 454 ? 32.19287 -36.15845 -8.57988 1.000 33.88759 454 GLN A N 1
ATOM 3232 C CA . GLN A 1 454 ? 31.97765 -35.52066 -9.88627 1.000 36.75867 454 GLN A CA 1
ATOM 3233 C C . GLN A 1 454 ? 32.05180 -34.00537 -9.78782 1.000 35.82614 454 GLN A C 1
ATOM 3234 O O . GLN A 1 454 ? 32.63974 -33.34805 -10.65220 1.000 39.52586 454 GLN A O 1
ATOM 3240 N N . LEU A 1 455 ? 31.43593 -33.42863 -8.75087 1.000 37.16757 455 LEU A N 1
ATOM 3241 C CA . LEU A 1 455 ? 31.43686 -31.97607 -8.60731 1.000 37.01204 455 LEU A CA 1
ATOM 3242 C C . LEU A 1 455 ? 32.85872 -31.43666 -8.52159 1.000 37.71624 455 LEU A C 1
ATOM 3243 O O . LEU A 1 455 ? 33.18459 -30.41994 -9.14168 1.000 37.35253 455 LEU A O 1
ATOM 3248 N N . LYS A 1 456 ? 33.72596 -32.11067 -7.76560 1.000 40.01041 456 LYS A N 1
ATOM 3249 C CA . LYS A 1 456 ? 35.11453 -31.67157 -7.68633 1.000 38.35726 456 LYS A CA 1
ATOM 3250 C C . LYS A 1 456 ? 35.80389 -31.78412 -9.04351 1.000 37.43240 456 LYS A C 1
ATOM 3251 O O . LYS A 1 456 ? 36.56007 -30.88664 -9.43576 1.000 41.63177 456 LYS A O 1
ATOM 3257 N N . ASN A 1 457 ? 35.54610 -32.87355 -9.78171 1.000 37.88577 457 ASN A N 1
ATOM 3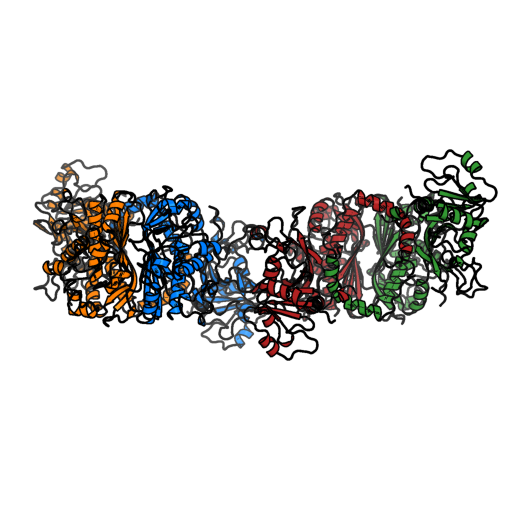258 C CA . ASN A 1 457 ? 36.18895 -33.06184 -11.08415 1.000 36.17644 457 ASN A CA 1
ATOM 3259 C C . ASN A 1 457 ? 35.75731 -31.98756 -12.07160 1.000 35.89611 457 ASN A C 1
ATOM 3260 O O . ASN A 1 457 ? 36.56600 -31.50567 -12.87297 1.000 39.49901 457 ASN A O 1
ATOM 3265 N N . VAL A 1 458 ? 34.47788 -31.62247 -12.04503 1.000 36.46163 458 VAL A N 1
ATOM 3266 C CA . VAL A 1 458 ? 33.98709 -30.57763 -12.94447 1.000 37.31289 458 VAL A CA 1
ATOM 3267 C C . VAL A 1 458 ? 34.63684 -29.23861 -12.61510 1.000 35.69665 458 VAL A C 1
ATOM 3268 O O . VAL A 1 458 ? 35.08655 -28.51734 -13.51080 1.000 38.46822 458 VAL A O 1
ATOM 3272 N N . ILE A 1 459 ? 34.70339 -28.88308 -11.32515 1.000 39.02179 459 ILE A N 1
ATOM 3273 C CA . ILE A 1 459 ? 35.30440 -27.59829 -10.95621 1.000 38.42050 459 ILE A CA 1
ATOM 3274 C C . ILE A 1 459 ? 36.77583 -27.55923 -11.35458 1.000 41.10367 459 ILE A C 1
ATOM 3275 O O . ILE A 1 459 ? 37.25474 -26.57272 -11.93191 1.000 41.65986 459 ILE A O 1
ATOM 3280 N N . GLN A 1 460 ? 37.50653 -28.64655 -11.09373 1.000 45.20997 460 GLN A N 1
ATOM 3281 C CA . GLN A 1 460 ? 38.91716 -28.69393 -11.47033 1.000 41.92737 460 GLN A CA 1
ATOM 3282 C C . GLN A 1 460 ? 39.10629 -28.60396 -12.97361 1.000 37.98779 460 GLN A C 1
ATOM 3283 O O . GLN A 1 460 ? 40.04397 -27.95440 -13.44926 1.000 38.48481 460 GLN A O 1
ATOM 3289 N N . MET A 1 461 ? 38.24978 -29.26472 -13.74193 1.000 39.91484 461 MET A N 1
ATOM 3290 C CA . MET A 1 461 ? 38.37535 -29.16291 -15.19428 1.000 39.35953 461 MET A CA 1
ATOM 3291 C C . MET A 1 461 ? 38.05719 -27.75156 -15.68950 1.000 41.81758 461 MET A C 1
ATOM 3292 O O . MET A 1 461 ? 38.70233 -27.25649 -16.62789 1.000 42.01984 461 MET A O 1
ATOM 3297 N N . LEU A 1 462 ? 37.06367 -27.08273 -15.08673 1.000 39.60718 462 LEU A N 1
ATOM 3298 C CA . LEU A 1 462 ? 36.74981 -25.71707 -15.51999 1.000 40.99650 462 LEU A CA 1
ATOM 3299 C C . LEU A 1 462 ? 37.89902 -24.75871 -15.22216 1.000 41.86221 462 LEU A C 1
ATOM 3300 O O . LEU A 1 462 ? 38.13634 -23.80879 -15.98301 1.000 37.38921 462 LEU A O 1
ATOM 3305 N N . ARG A 1 463 ? 38.63197 -25.00891 -14.13254 1.000 40.78098 463 ARG A N 1
ATOM 3306 C CA . ARG A 1 463 ? 39.75380 -24.15849 -13.74621 1.000 42.07727 463 ARG A CA 1
ATOM 3307 C C . ARG A 1 463 ? 40.99827 -24.39776 -14.58559 1.000 42.92635 463 ARG A C 1
ATOM 3308 O O . ARG A 1 463 ? 41.82009 -23.48762 -14.73018 1.000 45.19558 463 ARG A O 1
ATOM 3316 N N . THR A 1 464 ? 41.16847 -25.60108 -15.12813 1.000 44.57843 464 THR A N 1
ATOM 3317 C CA . THR A 1 464 ? 42.41205 -25.97104 -15.78802 1.000 45.98630 464 THR A CA 1
ATOM 3318 C C . THR A 1 464 ? 42.28422 -26.19343 -17.28371 1.000 47.13641 464 THR A C 1
ATOM 3319 O O . THR A 1 464 ? 43.25536 -25.97175 -18.00438 1.000 50.20185 464 THR A O 1
ATOM 3323 N N . ASN A 1 465 ? 41.12908 -26.63765 -17.77739 1.000 47.25118 465 ASN A N 1
ATOM 3324 C CA . ASN A 1 465 ? 40.97931 -26.99568 -19.19058 1.000 48.25193 465 ASN A CA 1
ATOM 3325 C C . ASN A 1 465 ? 39.53012 -26.78903 -19.61025 1.000 43.31418 465 ASN A C 1
ATOM 3326 O O . ASN A 1 465 ? 38.80991 -27.73994 -19.92082 1.000 44.04285 465 ASN A O 1
ATOM 3331 N N . PRO A 1 466 ? 39.06874 -25.53818 -19.63991 1.000 43.23787 466 PRO A N 1
ATOM 3332 C CA . PRO A 1 466 ? 37.62534 -25.28966 -19.79155 1.000 40.98613 466 PRO A CA 1
ATOM 3333 C C . PRO A 1 466 ? 37.04614 -25.66491 -21.15593 1.000 47.81531 466 PRO A C 1
ATOM 3334 O O . PRO A 1 466 ? 35.81502 -25.67813 -21.28800 1.000 45.30232 466 PRO A O 1
ATOM 3338 N N . THR A 1 467 ? 37.86712 -25.95655 -22.17180 1.000 46.86309 467 THR A N 1
ATOM 3339 C CA . THR A 1 467 ? 37.34690 -26.41139 -23.46157 1.000 45.33082 467 THR A CA 1
ATOM 3340 C C . THR A 1 467 ? 37.04697 -27.90686 -23.48634 1.000 44.08517 467 THR A C 1
ATOM 3341 O O . THR A 1 467 ? 36.63640 -28.41706 -24.53294 1.000 40.41409 467 THR A O 1
ATOM 3345 N N . ASP A 1 468 ? 37.26451 -28.61075 -22.37520 1.000 38.80118 468 ASP A N 1
ATOM 3346 C CA . ASP A 1 468 ? 36.98790 -30.03882 -22.29020 1.000 39.15532 468 ASP A CA 1
ATOM 3347 C C . ASP A 1 468 ? 35.50229 -30.31196 -22.49044 1.000 40.35728 468 ASP A C 1
ATOM 3348 O O . ASP A 1 468 ? 34.64275 -29.56612 -22.00745 1.000 40.79333 468 ASP A O 1
ATOM 3353 N N . ARG A 1 469 ? 35.19394 -31.41569 -23.16852 1.000 37.56364 469 ARG A N 1
ATOM 3354 C CA . ARG A 1 469 ? 33.82102 -31.72981 -23.53652 1.000 36.77800 469 ARG A CA 1
ATOM 3355 C C . ARG A 1 469 ? 33.22959 -32.87627 -22.71387 1.000 40.22896 469 ARG A C 1
ATOM 3356 O O . ARG A 1 469 ? 32.20600 -33.44420 -23.11181 1.000 38.69321 469 ARG A O 1
ATOM 3364 N N . ARG A 1 470 ? 33.83087 -33.19205 -21.54622 1.000 38.75821 470 ARG A N 1
ATOM 3365 C CA . ARG A 1 470 ? 33.38699 -34.25382 -20.64257 1.000 39.22388 470 ARG A CA 1
ATOM 3366 C C . ARG A 1 470 ? 33.02553 -33.72940 -19.25154 1.000 39.54551 470 ARG A C 1
ATOM 3367 O O . ARG A 1 470 ? 33.04831 -34.49983 -18.28211 1.000 34.80214 470 ARG A O 1
ATOM 3375 N N . MET A 1 471 ? 32.70458 -32.44052 -19.12749 1.000 35.85236 471 MET A N 1
ATOM 3376 C CA . MET A 1 471 ? 32.41952 -31.81493 -17.83072 1.000 37.71147 471 MET A CA 1
ATOM 3377 C C . MET A 1 471 ? 30.96299 -32.07415 -17.46880 1.000 34.91110 471 MET A C 1
ATOM 3378 O O . MET A 1 471 ? 30.08678 -31.21083 -17.59637 1.000 32.46271 471 MET A O 1
ATOM 3383 N N . LEU A 1 472 ? 30.70450 -33.29961 -17.02484 1.000 34.11375 472 LEU A N 1
ATOM 3384 C CA . LEU A 1 472 ? 29.36320 -33.75740 -16.70968 1.000 34.76785 472 LEU A CA 1
ATOM 3385 C C . LEU A 1 472 ? 29.27289 -34.21994 -15.26084 1.000 35.32428 472 LEU A C 1
ATOM 3386 O O . LEU A 1 472 ? 30.27208 -34.49579 -14.60020 1.000 37.08044 472 LEU A O 1
ATOM 3391 N N . MET A 1 473 ? 28.04182 -34.27092 -14.77271 1.000 35.55169 473 MET A N 1
ATOM 3392 C CA . MET A 1 473 ? 27.72614 -34.75026 -13.43598 1.000 39.79373 473 MET A CA 1
ATOM 3393 C C . MET A 1 473 ? 26.42201 -35.51607 -13.56532 1.000 38.25676 473 MET A C 1
ATOM 3394 O O . MET A 1 473 ? 25.47682 -35.01842 -14.17847 1.000 36.66787 473 MET A O 1
ATOM 3399 N N . THR A 1 474 ? 26.37224 -36.72999 -13.05041 1.000 33.55104 474 THR A N 1
ATOM 3400 C CA . THR A 1 474 ? 25.16591 -37.52282 -13.20802 1.000 34.65172 474 THR A CA 1
ATOM 3401 C C . THR A 1 474 ? 24.72281 -38.12981 -11.88296 1.000 37.16223 474 THR A C 1
ATOM 3402 O O . THR A 1 474 ? 25.54103 -38.57279 -11.05969 1.000 38.98776 474 THR A O 1
ATOM 3406 N N . ALA A 1 475 ? 23.41066 -38.14067 -11.68716 1.000 37.78507 475 ALA A N 1
ATOM 3407 C CA . ALA A 1 475 ? 22.79795 -38.80562 -10.55386 1.000 34.51123 475 ALA A CA 1
ATOM 3408 C C . ALA A 1 475 ? 22.18410 -40.13786 -10.94124 1.000 38.38212 475 ALA A C 1
ATOM 3409 O O . ALA A 1 475 ? 21.83030 -40.92176 -10.05757 1.000 37.51623 475 ALA A O 1
ATOM 3411 N N . TRP A 1 476 ? 22.08281 -40.43111 -12.23405 1.000 36.17391 476 TRP A N 1
ATOM 3412 C CA . TRP A 1 476 ? 21.46505 -41.67637 -12.67478 1.000 36.39257 476 TRP A CA 1
ATOM 3413 C C . TRP A 1 476 ? 22.46115 -42.81524 -12.50877 1.000 34.37167 476 TRP A C 1
ATOM 3414 O O . TRP A 1 476 ? 23.30633 -43.05280 -13.38030 1.000 36.93652 476 TRP A O 1
ATOM 3425 N N . ASN A 1 477 ? 22.35943 -43.53317 -11.39980 1.000 35.39952 477 ASN A N 1
ATOM 3426 C CA . ASN A 1 477 ? 23.15846 -44.74256 -11.20506 1.000 33.84738 477 ASN A CA 1
ATOM 3427 C C . ASN A 1 477 ? 22.22739 -45.94427 -11.22194 1.000 34.55664 477 ASN A C 1
ATOM 3428 O O . ASN A 1 477 ? 21.58553 -46.24288 -10.20765 1.000 35.12149 477 ASN A O 1
ATOM 3433 N N . PRO A 1 478 ? 22.13505 -46.67970 -12.32948 1.000 34.55233 478 PRO A N 1
ATOM 3434 C CA . PRO A 1 478 ? 21.16836 -47.79043 -12.39424 1.000 34.87097 478 PRO A CA 1
ATOM 3435 C C . PRO A 1 478 ? 21.41019 -48.87453 -11.35733 1.000 35.91314 478 PRO A C 1
ATOM 3436 O O . PRO A 1 478 ? 20.47770 -49.62053 -11.03561 1.000 35.31370 478 PRO A O 1
ATOM 3440 N N . ALA A 1 479 ? 22.62860 -49.00338 -10.83587 1.000 30.59843 479 ALA A N 1
ATOM 3441 C CA . ALA A 1 479 ? 22.88059 -50.01785 -9.80796 1.000 36.79568 479 ALA A CA 1
ATOM 3442 C C . ALA A 1 479 ? 22.40207 -49.58069 -8.42787 1.000 41.72815 479 ALA A C 1
ATOM 3443 O O . ALA A 1 479 ? 22.25395 -50.42212 -7.53385 1.000 40.97735 479 ALA A O 1
ATOM 3445 N N . ALA A 1 480 ? 22.16096 -48.28565 -8.23516 1.000 37.22885 480 ALA A N 1
ATOM 3446 C CA . ALA A 1 480 ? 21.74343 -47.76516 -6.94705 1.000 37.22400 480 ALA A CA 1
ATOM 3447 C C . ALA A 1 480 ? 20.27015 -47.40019 -6.89476 1.000 39.49496 480 ALA A C 1
ATOM 3448 O O . ALA A 1 480 ? 19.77298 -47.08193 -5.81224 1.000 41.30562 480 ALA A O 1
ATOM 3450 N N . LEU A 1 481 ? 19.55944 -47.45367 -8.02469 1.000 42.00921 481 LEU A N 1
ATOM 3451 C CA . LEU A 1 481 ? 18.20912 -46.89838 -8.09561 1.000 41.03552 481 LEU A CA 1
ATOM 3452 C C . LEU A 1 481 ? 17.27435 -47.55896 -7.09076 1.000 43.33838 481 LEU A C 1
ATOM 3453 O O . LEU A 1 481 ? 16.40112 -46.89588 -6.52101 1.000 40.63155 481 LEU A O 1
ATOM 3458 N N . ASP A 1 482 ? 17.42881 -48.86820 -6.86759 1.000 43.17155 482 ASP A N 1
ATOM 3459 C CA . ASP A 1 482 ? 16.50248 -49.56134 -5.97783 1.000 43.97731 482 ASP A CA 1
ATOM 3460 C C . ASP A 1 482 ? 16.76381 -49.25876 -4.50806 1.000 43.02059 482 ASP A C 1
ATOM 3461 O O . ASP A 1 482 ? 15.88887 -49.51079 -3.67359 1.000 42.56769 482 ASP A O 1
ATOM 3466 N N . GLU A 1 483 ? 17.92873 -48.70108 -4.18225 1.000 42.84718 483 GLU A N 1
ATOM 3467 C CA . GLU A 1 483 ? 18.26298 -48.28911 -2.82869 1.000 40.98269 483 GLU A CA 1
ATOM 3468 C C . GLU A 1 483 ? 17.82068 -46.86802 -2.51032 1.000 42.91899 483 GLU A C 1
ATOM 3469 O O . GLU A 1 483 ? 17.89846 -46.46026 -1.34396 1.000 37.60603 483 GLU A O 1
ATOM 3475 N N . MET A 1 484 ? 17.35441 -46.10948 -3.50639 1.000 40.24494 484 MET A N 1
ATOM 3476 C CA . MET A 1 484 ? 16.92528 -44.73055 -3.31108 1.000 36.02804 484 MET A CA 1
ATOM 3477 C C . MET A 1 484 ? 15.43563 -44.66697 -2.99318 1.000 38.54358 484 MET A C 1
ATOM 3478 O O . MET A 1 484 ? 14.64185 -45.46268 -3.49914 1.000 40.08972 484 MET A O 1
ATOM 3483 N N . ALA A 1 485 ? 15.05935 -43.70031 -2.14442 1.000 36.98591 485 ALA A N 1
ATOM 3484 C CA . ALA A 1 485 ? 13.64429 -43.40959 -1.94889 1.000 40.41196 485 ALA A CA 1
ATOM 3485 C C . ALA A 1 485 ? 12.97207 -43.03675 -3.27223 1.000 41.10605 485 ALA A C 1
ATOM 3486 O O . ALA A 1 485 ? 11.88144 -43.52990 -3.58914 1.000 42.79302 485 ALA A O 1
ATOM 3488 N N . LEU A 1 486 ? 13.60565 -42.15967 -4.05406 1.000 35.94559 486 LEU A N 1
ATOM 3489 C CA . LEU A 1 486 ? 13.08549 -41.73759 -5.35743 1.000 38.70492 486 LEU A CA 1
ATOM 3490 C C . LEU A 1 486 ? 14.17061 -41.87056 -6.42112 1.000 38.45922 486 LEU A C 1
ATOM 3491 O O . LEU A 1 486 ? 15.28728 -41.35924 -6.22606 1.000 40.27597 486 LEU A O 1
ATOM 3496 N N . PRO A 1 487 ? 13.89668 -42.51136 -7.55634 1.000 40.94168 487 PRO A N 1
ATOM 3497 C CA . PRO A 1 487 ? 14.83067 -42.42292 -8.70490 1.000 40.58095 487 PRO A CA 1
ATOM 3498 C C . PRO A 1 487 ? 14.98446 -40.97992 -9.15714 1.000 41.30540 487 PRO A C 1
ATOM 3499 O O . PRO A 1 487 ? 13.99337 -40.24290 -9.23789 1.000 35.60012 487 PRO A O 1
ATOM 3503 N N . PRO A 1 488 ? 16.20854 -40.54007 -9.45287 1.000 38.78784 488 PRO A N 1
ATOM 3504 C CA . PRO A 1 488 ? 16.44451 -39.11458 -9.69818 1.000 38.14095 488 PRO A CA 1
ATOM 3505 C C . PRO A 1 488 ? 15.63400 -38.59882 -10.87988 1.000 42.16570 488 PRO A C 1
ATOM 3506 O O . PRO A 1 488 ? 15.39018 -39.30564 -11.85903 1.000 36.58682 488 PRO A O 1
ATOM 3510 N N . CYS A 1 489 ? 15.20384 -37.35153 -10.76396 1.000 37.93318 489 CYS A N 1
ATOM 3511 C CA . CYS A 1 489 ? 14.45137 -36.68345 -11.81488 1.000 41.04541 489 CYS A CA 1
ATOM 3512 C C . CYS A 1 489 ? 15.35912 -35.81204 -12.66863 1.000 38.21894 489 CYS A C 1
ATOM 3513 O O . CYS A 1 489 ? 15.42872 -35.97781 -13.89279 1.000 35.72700 489 CYS A O 1
ATOM 3516 N N . HIS A 1 490 ? 16.05084 -34.87578 -12.03465 1.000 36.96028 490 HIS A N 1
ATOM 3517 C CA . HIS A 1 490 ? 17.08527 -34.09997 -12.70105 1.000 36.74114 490 HIS A CA 1
ATOM 3518 C C . HIS A 1 490 ? 18.35135 -34.92968 -12.59742 1.000 39.73784 490 HIS A C 1
ATOM 3519 O O . HIS A 1 490 ? 18.97542 -35.00289 -11.54019 1.000 41.06980 490 HIS A O 1
ATOM 3526 N N . LEU A 1 491 ? 18.73313 -35.58019 -13.69875 1.000 38.67998 491 LEU A N 1
ATOM 3527 C CA . LEU A 1 491 ? 19.65484 -36.70078 -13.58862 1.000 41.04033 491 LEU A CA 1
ATOM 3528 C C . LEU A 1 491 ? 21.00827 -36.48053 -14.24003 1.000 40.42169 491 LEU A C 1
ATOM 3529 O O . LEU A 1 491 ? 21.94472 -37.21531 -13.92283 1.000 38.74554 491 LEU A O 1
ATOM 3534 N N . LEU A 1 492 ? 21.13888 -35.49733 -15.12328 1.000 36.34596 492 LEU A N 1
ATOM 3535 C CA . LEU A 1 492 ? 22.41473 -35.17851 -15.73261 1.000 33.95891 492 LEU A CA 1
ATOM 3536 C C . LEU A 1 492 ? 22.54356 -33.66905 -15.91284 1.000 32.92050 492 LEU A C 1
ATOM 3537 O O . LEU A 1 492 ? 21.56862 -33.00050 -16.26135 1.000 29.42087 492 LEU A O 1
ATOM 3542 N N . CYS A 1 493 ? 23.73549 -33.12788 -15.67002 1.000 29.06192 493 CYS A N 1
ATOM 3543 C CA . CYS A 1 493 ? 24.01978 -31.76591 -16.09266 1.000 29.46612 493 CYS A CA 1
ATOM 3544 C C . CYS A 1 493 ? 25.41708 -31.69862 -16.70465 1.000 35.02112 493 CYS A C 1
ATOM 3545 O O . CYS A 1 493 ? 26.32521 -32.40258 -16.26489 1.000 33.43623 493 CYS A O 1
ATOM 3548 N N . GLN A 1 494 ? 25.56713 -30.89299 -17.76434 1.000 31.28324 494 GLN A N 1
ATOM 3549 C CA . GLN A 1 494 ? 26.83781 -30.68395 -18.44758 1.000 28.38085 494 GLN A CA 1
ATOM 3550 C C . GLN A 1 494 ? 27.17556 -29.19806 -18.48351 1.000 29.11272 494 GLN A C 1
ATOM 3551 O O . GLN A 1 494 ? 26.29427 -28.34969 -18.61306 1.000 30.35843 494 GLN A O 1
ATOM 3557 N N . PHE A 1 495 ? 28.46158 -28.88114 -18.39733 1.000 30.09124 495 PHE A N 1
ATOM 3558 C CA . PHE A 1 495 ? 28.92108 -27.50031 -18.40545 1.000 30.28657 495 PHE A CA 1
ATOM 3559 C C . PHE A 1 495 ? 29.70355 -27.17966 -19.67538 1.000 32.32467 495 PHE A C 1
ATOM 3560 O O . PHE A 1 495 ? 30.22962 -28.06740 -20.34440 1.000 32.08719 495 PHE A O 1
ATOM 3568 N N . TYR A 1 496 ? 29.77674 -25.88769 -19.99353 1.000 30.89606 496 TYR A N 1
ATOM 3569 C CA . TYR A 1 496 ? 30.40529 -25.40463 -21.22565 1.000 32.73608 496 TYR A CA 1
ATOM 3570 C C . TYR A 1 496 ? 30.95974 -24.00673 -20.99412 1.000 32.55790 496 TYR A C 1
ATOM 3571 O O . TYR A 1 496 ? 30.29497 -23.17696 -20.37019 1.000 33.72444 496 TYR A O 1
ATOM 3580 N N . VAL A 1 497 ? 32.16694 -23.74411 -21.50004 1.000 33.00354 497 VAL A N 1
ATOM 3581 C CA . VAL A 1 497 ? 32.76669 -22.41086 -21.45993 1.000 34.32539 497 VAL A CA 1
ATOM 3582 C C . VAL A 1 497 ? 33.06021 -21.96383 -22.88997 1.000 38.08848 497 VAL A C 1
ATOM 3583 O O . VAL A 1 497 ? 33.58856 -22.73808 -23.69555 1.000 38.52124 497 VAL A O 1
ATOM 3587 N N . ASN A 1 498 ? 32.71737 -20.72020 -23.20615 1.000 39.76271 498 ASN A N 1
ATOM 3588 C CA . ASN A 1 498 ? 32.94022 -20.19070 -24.54504 1.000 40.61368 498 ASN A CA 1
ATOM 3589 C C . ASN A 1 498 ? 34.29444 -19.47312 -24.59465 1.000 43.87109 498 ASN A C 1
ATOM 3590 O O . ASN A 1 498 ? 35.14773 -19.65717 -23.72234 1.000 39.68429 498 ASN A O 1
ATOM 3595 N N . ASP A 1 499 ? 34.51022 -18.66513 -25.63064 1.000 45.75605 499 ASP A N 1
ATOM 3596 C CA . ASP A 1 499 ? 35.75545 -17.92949 -25.80308 1.000 46.74913 499 ASP A CA 1
ATOM 3597 C C . ASP A 1 499 ? 35.85227 -16.69790 -24.91150 1.000 48.37701 499 ASP A C 1
ATOM 3598 O O . ASP A 1 499 ? 36.85948 -15.98559 -24.98121 1.000 49.03027 499 ASP A O 1
ATOM 3603 N N . GLN A 1 500 ? 34.84446 -16.43560 -24.07436 1.000 44.52123 500 GLN A N 1
ATOM 3604 C CA . GLN A 1 500 ? 34.77271 -15.20604 -23.29339 1.000 45.98181 500 GLN A CA 1
ATOM 3605 C C . GLN A 1 500 ? 34.63943 -15.47287 -21.80052 1.000 43.26011 500 GLN A C 1
ATOM 3606 O O . GLN A 1 500 ? 34.13406 -14.61560 -21.07331 1.000 41.81755 500 GLN A O 1
ATOM 3612 N N . LYS A 1 501 ? 35.07225 -16.64649 -21.33022 1.000 41.93993 501 LYS A N 1
ATOM 3613 C CA . LYS A 1 501 ? 34.99206 -17.02195 -19.91696 1.000 41.70606 501 LYS A CA 1
ATOM 3614 C C . LYS A 1 501 ? 33.55236 -17.02490 -19.40516 1.000 38.41512 501 LYS A C 1
ATOM 3615 O O . LYS A 1 501 ? 33.28890 -16.74829 -18.23404 1.000 41.57850 501 LYS A O 1
ATOM 3621 N N . GLU A 1 502 ? 32.61223 -17.37162 -20.26683 1.000 39.43971 502 GLU A N 1
ATOM 3622 C CA . GLU A 1 502 ? 31.20267 -17.39909 -19.91626 1.000 37.78666 502 GLU A CA 1
ATOM 3623 C C . GLU A 1 502 ? 30.74112 -18.84547 -19.80994 1.000 35.28895 502 GLU A C 1
ATOM 3624 O O . GLU A 1 502 ? 30.94201 -19.63305 -20.74315 1.000 34.20175 502 GLU A O 1
ATOM 3630 N N . LEU A 1 503 ? 30.09801 -19.17009 -18.68661 1.000 30.63736 503 LEU A N 1
ATOM 3631 C CA . LEU A 1 503 ? 29.69735 -20.51821 -18.32411 1.000 32.91823 503 LEU A CA 1
ATOM 3632 C C . LEU A 1 503 ? 28.22162 -20.77118 -18.62451 1.000 31.59804 503 LEU A C 1
ATOM 3633 O O . LEU A 1 503 ? 27.35818 -20.01061 -18.17956 1.000 32.34645 503 LEU A O 1
ATOM 3638 N N . SER A 1 504 ? 27.93138 -21.89848 -19.27497 1.000 32.19104 504 SER A N 1
ATOM 3639 C CA . SER A 1 504 ? 26.56887 -22.36896 -19.49291 1.000 29.49232 504 SER A CA 1
ATOM 3640 C C . SER A 1 504 ? 26.40284 -23.79107 -18.96549 1.000 32.04048 504 SER A C 1
ATOM 3641 O O . SER A 1 504 ? 27.36278 -24.55406 -18.82093 1.000 29.22002 504 SER A O 1
ATOM 3644 N N . CYS A 1 505 ? 25.15287 -24.15121 -18.69981 1.000 29.70240 505 CYS A N 1
ATOM 3645 C CA . CYS A 1 505 ? 24.83678 -25.44036 -18.10313 1.000 30.19076 505 CYS A CA 1
ATOM 3646 C C . CYS A 1 505 ? 23.60742 -26.02022 -18.78205 1.000 31.77793 505 CYS A C 1
ATOM 3647 O O . CYS A 1 505 ? 22.60211 -25.32205 -18.96119 1.000 28.81114 505 CYS A O 1
ATOM 3650 N N . ILE A 1 506 ? 23.67912 -27.29656 -19.13163 1.000 26.77025 506 ILE A N 1
ATOM 3651 C CA . ILE A 1 506 ? 22.51807 -28.05950 -19.56894 1.000 26.93760 506 ILE A CA 1
ATOM 3652 C C . ILE A 1 506 ? 22.13451 -28.98963 -18.44210 1.000 29.10780 506 ILE A C 1
ATOM 3653 O O . ILE A 1 506 ? 23.01333 -29.59153 -17.82198 1.000 27.36638 506 ILE A O 1
ATOM 3658 N N . MET A 1 507 ? 20.83325 -29.12345 -18.18160 1.000 26.24093 507 MET A N 1
ATOM 3659 C CA . MET A 1 507 ? 20.35893 -30.17775 -17.30361 1.000 28.95601 507 MET A CA 1
ATOM 3660 C C . MET A 1 507 ? 19.29414 -30.97304 -18.03378 1.000 27.14527 507 MET A C 1
ATOM 3661 O O . MET A 1 507 ? 18.43102 -30.40421 -18.70941 1.000 26.96101 507 MET A O 1
ATOM 3666 N N . TYR A 1 508 ? 19.37429 -32.28825 -17.91308 1.000 24.55895 508 TYR A N 1
ATOM 3667 C CA . TYR A 1 508 ? 18.41206 -33.20313 -18.50744 1.000 27.71248 508 TYR A CA 1
ATOM 3668 C C . TYR A 1 508 ? 17.54097 -33.75713 -17.40065 1.000 30.08014 508 TYR A C 1
ATOM 3669 O O . TYR A 1 508 ? 18.05415 -34.34825 -16.44086 1.000 30.62949 508 TYR A O 1
ATOM 3678 N N . GLN A 1 509 ? 16.23243 -33.64794 -17.57117 1.000 30.20589 509 GLN A N 1
ATOM 3679 C CA . GLN A 1 509 ? 15.27910 -34.13327 -16.58312 1.000 31.39889 509 GLN A CA 1
ATOM 3680 C C . GLN A 1 509 ? 14.34102 -35.09867 -17.28489 1.000 28.81141 509 GLN A C 1
ATOM 3681 O O . GLN A 1 509 ? 13.73417 -34.74777 -18.29560 1.000 31.09039 509 GLN A O 1
ATOM 3687 N N . ARG A 1 510 ? 14.24193 -36.31494 -16.76162 1.000 27.74166 510 ARG A N 1
ATOM 3688 C CA . ARG A 1 510 ? 13.47273 -37.37670 -17.40079 1.000 29.19113 510 ARG A CA 1
ATOM 3689 C C . ARG A 1 510 ? 11.97799 -37.15640 -17.27731 1.000 29.70104 510 ARG A C 1
ATOM 3690 O O . ARG A 1 510 ? 11.22207 -37.69343 -18.08858 1.000 27.73172 510 ARG A O 1
ATOM 3698 N N . SER A 1 511 ? 11.53537 -36.40543 -16.26534 1.000 32.29477 511 SER A N 1
ATOM 3699 C CA . SER A 1 511 ? 10.12220 -36.32624 -15.91035 1.000 33.91492 511 SER A CA 1
ATOM 3700 C C . SER A 1 511 ? 9.87402 -34.96242 -15.28791 1.000 35.88222 511 SER A C 1
ATOM 3701 O O . SER A 1 511 ? 10.53492 -34.59948 -14.31709 1.000 39.47347 511 SER A O 1
ATOM 3704 N N . CYS A 1 512 ? 8.94268 -34.20375 -15.84805 1.000 35.17449 512 CYS A N 1
ATOM 3705 C CA . CYS A 1 512 ? 8.80477 -32.78641 -15.52483 1.000 33.45130 512 CYS A CA 1
ATOM 3706 C C . CYS A 1 512 ? 7.32555 -32.50639 -15.33861 1.000 34.01811 512 CYS A C 1
ATOM 3707 O O . CYS A 1 512 ? 6.56451 -32.49612 -16.31059 1.000 35.82973 512 CYS A O 1
ATOM 3710 N N . ASP A 1 513 ? 6.92326 -32.30493 -14.09815 1.000 36.98785 513 ASP A N 1
ATOM 3711 C CA . ASP A 1 513 ? 5.62205 -31.73274 -13.78873 1.000 37.92696 513 ASP A CA 1
ATOM 3712 C C . ASP A 1 513 ? 5.76365 -30.23263 -13.97894 1.000 33.60941 513 ASP A C 1
ATOM 3713 O O . ASP A 1 513 ? 6.32850 -29.53186 -13.13196 1.000 35.48751 513 ASP A O 1
ATOM 3718 N N . VAL A 1 514 ? 5.28681 -29.74173 -15.11709 1.000 35.63143 514 VAL A N 1
ATOM 3719 C CA . VAL A 1 514 ? 5.50497 -28.34411 -15.45824 1.000 35.16451 514 VAL A CA 1
ATOM 3720 C C . VAL A 1 514 ? 4.78966 -27.43795 -14.46424 1.000 36.60841 514 VAL A C 1
ATOM 3721 O O . VAL A 1 514 ? 5.29620 -26.36838 -14.10734 1.000 36.30113 514 VAL A O 1
ATOM 3725 N N . GLY A 1 515 ? 3.62052 -27.86889 -13.97959 1.000 36.31095 515 GLY A N 1
ATOM 3726 C CA . GLY A 1 515 ? 2.87803 -27.06763 -13.01311 1.000 38.77114 515 GLY A CA 1
ATOM 3727 C C . GLY A 1 515 ? 3.63764 -26.82069 -11.72304 1.000 42.17135 515 GLY A C 1
ATOM 3728 O O . GLY A 1 515 ? 3.79170 -25.67511 -11.29424 1.000 48.32890 515 GLY A O 1
ATOM 3729 N N . LEU A 1 516 ? 4.16326 -27.88196 -11.10393 1.000 41.30166 516 LEU A N 1
ATOM 3730 C CA . LEU A 1 516 ? 4.68808 -27.77675 -9.74578 1.000 44.46211 516 LEU A CA 1
ATOM 3731 C C . LEU A 1 516 ? 6.19491 -27.94619 -9.60680 1.000 43.80334 516 LEU A C 1
ATOM 3732 O O . LEU A 1 516 ? 6.76124 -27.41387 -8.65545 1.000 41.98272 516 LEU A O 1
ATOM 3737 N N . GLY A 1 517 ? 6.86249 -28.69699 -10.47912 1.000 39.58818 517 GLY A N 1
ATOM 3738 C CA . GLY A 1 517 ? 8.27759 -28.95556 -10.25432 1.000 34.73053 517 GLY A CA 1
ATOM 3739 C C . GLY A 1 517 ? 9.24644 -28.10971 -11.05946 1.000 33.85460 517 GLY A C 1
ATOM 3740 O O . GLY A 1 517 ? 10.33293 -27.75313 -10.58130 1.000 33.18731 517 GLY A O 1
ATOM 3741 N N . VAL A 1 518 ? 8.85568 -27.78388 -12.29407 1.000 32.83139 518 VAL A N 1
ATOM 3742 C CA . VAL A 1 518 ? 9.78887 -27.17762 -13.25632 1.000 29.43447 518 VAL A CA 1
ATOM 3743 C C . VAL A 1 518 ? 10.34038 -25.83573 -12.78083 1.000 30.87561 518 VAL A C 1
ATOM 3744 O O . VAL A 1 518 ? 11.56525 -25.61645 -12.90031 1.000 28.50219 518 VAL A O 1
ATOM 3748 N N . PRO A 1 519 ? 9.53152 -24.87153 -12.27282 1.000 31.89619 519 PRO A N 1
ATOM 3749 C CA . PRO A 1 519 ? 10.12092 -23.59281 -11.84286 1.000 29.07480 519 PRO A CA 1
ATOM 3750 C C . PRO A 1 519 ? 11.15446 -23.76176 -10.75473 1.000 30.15179 519 PRO A C 1
ATOM 3751 O O . PRO A 1 519 ? 12.19269 -23.09168 -10.76250 1.000 32.31167 519 PRO A O 1
ATOM 3755 N N . PHE A 1 520 ? 10.89494 -24.66267 -9.81030 1.000 33.02281 520 PHE A N 1
ATOM 3756 C CA . PHE A 1 520 ? 11.88211 -24.99156 -8.79451 1.000 30.22384 520 PHE A CA 1
ATOM 3757 C C . PHE A 1 520 ? 13.15437 -25.53751 -9.43648 1.000 30.37220 520 PHE A C 1
ATOM 3758 O O . PHE A 1 520 ? 14.26399 -25.06307 -9.15144 1.000 29.01180 520 PHE A O 1
ATOM 3766 N N . ASN A 1 521 ? 13.00574 -26.50788 -10.34555 1.000 28.09873 521 ASN A N 1
ATOM 3767 C CA . ASN A 1 521 ? 14.16611 -27.07676 -11.03382 1.000 27.14156 521 ASN A CA 1
ATOM 3768 C C . ASN A 1 521 ? 14.95345 -26.02416 -11.80278 1.000 33.91882 521 ASN A C 1
ATOM 3769 O O . ASN A 1 521 ? 16.19365 -26.06779 -11.82110 1.000 27.32694 521 ASN A O 1
ATOM 3774 N N . ILE A 1 522 ? 14.25389 -25.08915 -12.48514 1.000 29.09043 522 ILE A N 1
ATOM 3775 C CA . ILE A 1 522 ? 14.95921 -24.04379 -13.21579 1.000 26.82679 522 ILE A CA 1
ATOM 3776 C C . ILE A 1 522 ? 15.83207 -23.24662 -12.26236 1.000 27.11282 522 ILE A C 1
ATOM 3777 O O . ILE A 1 522 ? 17.00038 -22.96444 -12.54385 1.000 28.90931 522 ILE A O 1
ATOM 3782 N N . ALA A 1 523 ? 15.26437 -22.85396 -11.12174 1.000 27.48293 523 ALA A N 1
ATOM 3783 C CA . ALA A 1 523 ? 16.02333 -22.08591 -10.14186 1.000 29.70005 523 ALA A CA 1
ATOM 3784 C C . ALA A 1 523 ? 17.20422 -22.88718 -9.56665 1.000 26.37660 523 ALA A C 1
ATOM 3785 O O . ALA A 1 523 ? 18.29506 -22.33222 -9.36472 1.000 29.71508 523 ALA A O 1
ATOM 3787 N N . SER A 1 524 ? 17.02379 -24.18402 -9.29006 1.000 26.33436 524 SER A N 1
ATOM 3788 C CA . SER A 1 524 ? 18.13297 -24.95833 -8.69302 1.000 26.19394 524 SER A CA 1
ATOM 3789 C C . SER A 1 524 ? 19.38505 -24.95672 -9.57843 1.000 28.06235 524 SER A C 1
ATOM 3790 O O . SER A 1 524 ? 20.48910 -24.62009 -9.12508 1.000 25.39101 524 SER A O 1
ATOM 3793 N N . TYR A 1 525 ? 19.23968 -25.31099 -10.85462 1.000 29.61137 525 TYR A N 1
ATOM 3794 C CA . TYR A 1 525 ? 20.43430 -25.40944 -11.68510 1.000 31.29574 525 TYR A CA 1
ATOM 3795 C C . TYR A 1 525 ? 20.95864 -24.05901 -12.15460 1.000 32.49880 525 TYR A C 1
ATOM 3796 O O . TYR A 1 525 ? 22.15820 -23.94519 -12.45441 1.000 32.68501 525 TYR A O 1
ATOM 3805 N N . SER A 1 526 ? 20.10640 -23.03219 -12.20855 1.000 30.25451 526 SER A N 1
ATOM 3806 C CA . SER A 1 526 ? 20.61813 -21.69200 -12.45910 1.000 31.47487 526 SER A CA 1
ATOM 3807 C C . SER A 1 526 ? 21.45120 -21.20347 -11.28010 1.000 29.51199 526 SER A C 1
ATOM 3808 O O . SER A 1 526 ? 22.53985 -20.64011 -11.46644 1.000 29.94025 526 SER A O 1
ATOM 3811 N N . LEU A 1 527 ? 20.97244 -21.43536 -10.05512 1.000 28.12453 527 LEU A N 1
ATOM 3812 C CA . LEU A 1 527 ? 21.79462 -21.12107 -8.88779 1.000 31.73552 527 LEU A CA 1
ATOM 3813 C C . LEU A 1 527 ? 23.08806 -21.94159 -8.88332 1.000 29.49967 527 LEU A C 1
ATOM 3814 O O . LEU A 1 527 ? 24.17345 -21.41481 -8.59421 1.000 29.47350 527 LEU A O 1
ATOM 3819 N N . LEU A 1 528 ? 23.00450 -23.22927 -9.20820 1.000 29.19181 528 LEU A N 1
ATOM 3820 C CA . LEU A 1 528 ? 24.23757 -24.02363 -9.28325 1.000 31.71607 528 LEU A CA 1
ATOM 3821 C C . LEU A 1 528 ? 25.22921 -23.41633 -10.27417 1.000 33.95258 528 LEU A C 1
ATOM 3822 O O . LEU A 1 528 ? 26.43206 -23.34872 -9.99053 1.000 33.80881 528 LEU A O 1
ATOM 3827 N N . THR A 1 529 ? 24.74043 -22.93430 -11.43121 1.000 30.47025 529 THR A N 1
ATOM 3828 C CA . THR A 1 529 ? 25.63383 -22.33572 -12.41656 1.000 29.58567 529 THR A CA 1
ATOM 3829 C C . THR A 1 529 ? 26.28248 -21.05868 -11.88339 1.000 31.49611 529 THR A C 1
ATOM 3830 O O . THR A 1 529 ? 27.47372 -20.82452 -12.10943 1.000 30.10034 529 THR A O 1
ATOM 3834 N N . LEU A 1 530 ? 25.51457 -20.21437 -11.18036 1.000 31.05477 530 LEU A N 1
ATOM 3835 C CA . LEU A 1 530 ? 26.10305 -19.04891 -10.51373 1.000 31.70043 530 LEU A CA 1
ATOM 3836 C C . LEU A 1 530 ? 27.20120 -19.46582 -9.53014 1.000 33.68099 530 LEU A C 1
ATOM 3837 O O . LEU A 1 530 ? 28.28364 -18.86681 -9.49043 1.000 33.81477 530 LEU A O 1
ATOM 3842 N N . MET A 1 531 ? 26.93374 -20.48693 -8.71500 1.000 32.47833 531 MET A N 1
ATOM 3843 C CA . MET A 1 531 ? 27.92575 -20.91332 -7.72755 1.000 33.51915 531 MET A CA 1
ATOM 3844 C C . MET A 1 531 ? 29.18233 -21.44199 -8.40400 1.000 34.34564 531 MET A C 1
ATOM 3845 O O . MET A 1 531 ? 30.29970 -21.02036 -8.08540 1.000 36.02593 531 MET A O 1
ATOM 3850 N N . VAL A 1 532 ? 29.01303 -22.33592 -9.37567 1.000 33.41260 532 VAL A N 1
ATOM 3851 C CA . VAL A 1 532 ? 30.16148 -22.91393 -10.06739 1.000 32.97337 532 VAL A CA 1
ATOM 3852 C C . VAL A 1 532 ? 30.97447 -21.83386 -10.76896 1.000 38.74956 532 VAL A C 1
ATOM 3853 O O . VAL A 1 532 ? 32.21356 -21.80469 -10.67229 1.000 35.38754 532 VAL A O 1
ATOM 3857 N N . ALA A 1 533 ? 30.29069 -20.90913 -11.46608 1.000 34.26910 533 ALA A N 1
ATOM 3858 C CA . ALA A 1 533 ? 30.99254 -19.85553 -12.18306 1.000 32.71133 533 ALA A CA 1
ATOM 3859 C C . ALA A 1 533 ? 31.81428 -18.99367 -11.24148 1.000 34.24297 533 ALA A C 1
ATOM 3860 O O . ALA A 1 533 ? 32.92265 -18.56659 -11.59741 1.000 35.53168 533 ALA A O 1
ATOM 3862 N N . HIS A 1 534 ? 31.26723 -18.67862 -10.05786 1.000 30.97768 534 HIS A N 1
ATOM 3863 C CA . HIS A 1 534 ? 32.01251 -17.85600 -9.10435 1.000 40.61684 534 HIS A CA 1
ATOM 3864 C C . HIS A 1 534 ? 33.30353 -18.54162 -8.65157 1.000 39.00942 534 HIS A C 1
ATOM 3865 O O . HIS A 1 534 ? 34.37637 -17.92726 -8.66281 1.000 38.19532 534 HIS A O 1
ATOM 3872 N N . VAL A 1 535 ? 33.22428 -19.80461 -8.21074 1.000 37.22922 535 VAL A N 1
ATOM 3873 C CA . VAL A 1 535 ? 34.44355 -20.43802 -7.69912 1.000 38.76519 535 VAL A CA 1
ATOM 3874 C C . VAL A 1 535 ? 35.37836 -20.88013 -8.81235 1.000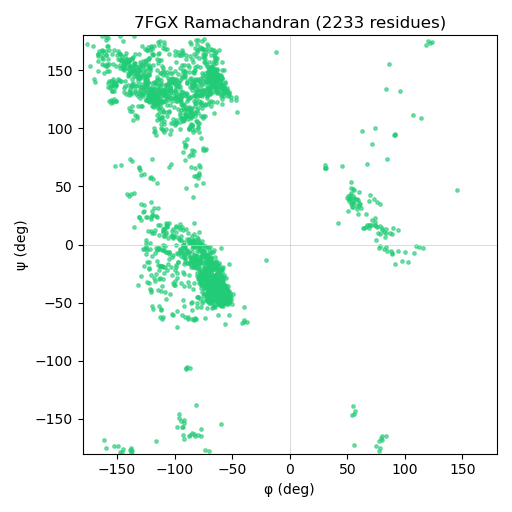 41.18860 535 VAL A C 1
ATOM 3875 O O . VAL A 1 535 ? 36.45265 -21.41640 -8.52428 1.000 42.79365 535 VAL A O 1
ATOM 3879 N N . CYS A 1 536 ? 35.02066 -20.65101 -10.07318 1.000 37.71664 536 CYS A N 1
ATOM 3880 C CA . CYS A 1 536 ? 35.90414 -20.92857 -11.19464 1.000 42.03482 536 CYS A CA 1
ATOM 3881 C C . CYS A 1 536 ? 36.33518 -19.65863 -11.90800 1.000 39.57526 536 CYS A C 1
ATOM 3882 O O . CYS A 1 536 ? 36.96465 -19.73917 -12.96489 1.000 43.21544 536 CYS A O 1
ATOM 3885 N N . ASN A 1 537 ? 36.01742 -18.49173 -11.34855 1.000 41.40938 537 ASN A N 1
ATOM 3886 C CA . ASN A 1 537 ? 36.34179 -17.20347 -11.95631 1.000 42.72220 537 ASN A CA 1
ATOM 3887 C C . ASN A 1 537 ? 35.77111 -17.11549 -13.37450 1.000 40.06510 537 ASN A C 1
ATOM 3888 O O . ASN A 1 537 ? 36.45628 -16.74390 -14.32610 1.000 38.98474 537 ASN A O 1
ATOM 3893 N N . LEU A 1 538 ? 34.50592 -17.49024 -13.51114 1.000 38.31657 538 LEU A N 1
ATOM 3894 C CA . LEU A 1 538 ? 33.79278 -17.41310 -14.77261 1.000 37.80719 538 LEU A CA 1
ATOM 3895 C C . LEU A 1 538 ? 32.56094 -16.52108 -14.62078 1.000 35.38167 538 LEU A C 1
ATOM 3896 O O . LEU A 1 538 ? 32.14911 -16.15860 -13.51535 1.000 33.64016 538 LEU A O 1
ATOM 3901 N N . LYS A 1 539 ? 31.96737 -16.14914 -15.75377 1.000 38.67458 539 LYS A N 1
ATOM 3902 C CA . LYS A 1 539 ? 30.73741 -15.37094 -15.72286 1.000 38.26213 539 LYS A CA 1
ATOM 3903 C C . LYS A 1 539 ? 29.55431 -16.25787 -16.08510 1.000 35.63720 539 LYS A C 1
ATOM 3904 O O . LYS A 1 539 ? 29.60443 -16.93329 -17.12045 1.000 38.08184 539 LYS A O 1
ATOM 3910 N N . PRO A 1 540 ? 28.48544 -16.30226 -15.28899 1.000 32.04118 540 PRO A N 1
ATOM 3911 C CA . PRO A 1 540 ? 27.34725 -17.17459 -15.63975 1.000 31.68507 540 PRO A CA 1
ATOM 3912 C C . PRO A 1 540 ? 26.60020 -16.64852 -16.86156 1.000 34.19579 540 PRO A C 1
ATOM 3913 O O . PRO A 1 540 ? 26.21916 -15.47601 -16.91313 1.000 34.90912 540 PRO A O 1
ATOM 3917 N N . LYS A 1 541 ? 26.36876 -17.52537 -17.84034 1.000 32.63325 541 LYS A N 1
ATOM 3918 C CA . LYS A 1 541 ? 25.79162 -17.10341 -19.11103 1.000 31.97796 541 LYS A CA 1
ATOM 3919 C C . LYS A 1 541 ? 24.37866 -17.63385 -19.32274 1.000 31.79483 541 LYS A C 1
ATOM 3920 O O . LYS A 1 541 ? 23.45142 -16.85210 -19.54790 1.000 30.07962 541 LYS A O 1
ATOM 3926 N N . GLU A 1 542 ? 24.17099 -18.94096 -19.25935 1.000 27.70881 542 GLU A N 1
ATOM 3927 C CA . GLU A 1 542 ? 22.90623 -19.47429 -19.73999 1.000 29.47121 542 GLU A CA 1
ATOM 3928 C C . GLU A 1 542 ? 22.62291 -20.79914 -19.05709 1.000 31.78591 542 GLU A C 1
ATOM 3929 O O . GLU A 1 542 ? 23.53778 -21.59467 -18.86272 1.000 32.97262 542 GLU A O 1
ATOM 3935 N N . PHE A 1 543 ? 21.36115 -21.03870 -18.70393 1.000 29.35495 543 PHE A N 1
ATOM 3936 C CA . PHE A 1 543 ? 20.92120 -22.35212 -18.25890 1.000 31.16598 543 PHE A CA 1
ATOM 3937 C C . PHE A 1 543 ? 19.97053 -22.91601 -19.30605 1.000 32.50926 543 PHE A C 1
ATOM 3938 O O . PHE A 1 543 ? 19.04632 -22.22338 -19.74999 1.000 29.16196 543 PHE A O 1
ATOM 3946 N N . ILE A 1 544 ? 20.21922 -24.16399 -19.71347 1.000 29.21173 544 ILE A N 1
ATOM 3947 C CA . ILE A 1 544 ? 19.47897 -24.84000 -20.76824 1.000 24.18711 544 ILE A CA 1
ATOM 3948 C C . ILE A 1 544 ? 18.79603 -26.04829 -20.15968 1.000 29.59637 544 ILE A C 1
ATOM 3949 O O . ILE A 1 544 ? 19.46899 -26.93035 -19.60764 1.000 30.95836 544 ILE A O 1
ATOM 3954 N N . HIS A 1 545 ? 17.47620 -26.12405 -20.30513 1.000 29.43558 545 HIS A N 1
ATOM 3955 C CA . HIS A 1 545 ? 16.66857 -27.17886 -19.69741 1.000 30.53804 545 HIS A CA 1
ATOM 3956 C C . HIS A 1 545 ? 16.22498 -28.16434 -20.77475 1.000 29.62819 545 HIS A C 1
ATOM 3957 O O . HIS A 1 545 ? 15.42384 -27.81589 -21.64458 1.000 29.50387 545 HIS A O 1
ATOM 3964 N N . PHE A 1 546 ? 16.76923 -29.38291 -20.74378 1.000 28.75357 546 PHE A N 1
ATOM 3965 C CA . PHE A 1 546 ? 16.32669 -30.46132 -21.62341 1.000 27.50101 546 PHE A CA 1
ATOM 3966 C C . PHE A 1 546 ? 15.37811 -31.36564 -20.85622 1.000 29.08224 546 PHE A C 1
ATOM 3967 O O . PHE A 1 546 ? 15.70912 -31.80864 -19.74884 1.000 31.04035 546 PHE A O 1
ATOM 3975 N N . MET A 1 547 ? 14.22810 -31.67456 -21.45779 1.000 27.60239 547 MET A N 1
ATOM 3976 C CA . MET A 1 547 ? 13.12622 -32.32301 -20.75354 1.000 31.98296 547 MET A CA 1
ATOM 3977 C C . MET A 1 547 ? 12.61627 -33.53914 -21.51208 1.000 28.53319 547 MET A C 1
ATOM 3978 O O . MET A 1 547 ? 12.35783 -33.46834 -22.71770 1.000 28.31641 547 MET A O 1
ATOM 3983 N N . GLY A 1 548 ? 12.39458 -34.62492 -20.77809 1.000 30.61709 548 GLY A N 1
ATOM 3984 C CA . GLY A 1 548 ? 11.91584 -35.87867 -21.32749 1.000 29.30036 548 GLY A CA 1
ATOM 3985 C C . GLY A 1 548 ? 10.40192 -35.89799 -21.30806 1.000 29.74886 548 GLY A C 1
ATOM 3986 O O . GLY A 1 548 ? 9.76291 -35.21079 -22.11837 1.000 27.14539 548 GLY A O 1
ATOM 3987 N N . ASN A 1 549 ? 9.82032 -36.66484 -20.39096 1.000 31.45312 549 ASN A N 1
ATOM 3988 C CA . ASN A 1 549 ? 8.36864 -36.74651 -20.26644 1.000 32.24425 549 ASN A CA 1
ATOM 3989 C C . ASN A 1 549 ? 7.88821 -35.49016 -19.55234 1.000 29.50464 549 ASN A C 1
ATOM 3990 O O . ASN A 1 549 ? 8.13917 -35.30155 -18.36412 1.000 30.26199 549 ASN A O 1
ATOM 3995 N N . THR A 1 550 ? 7.19995 -34.62676 -20.29324 1.000 33.88174 550 THR A N 1
ATOM 3996 C CA . THR A 1 550 ? 6.88653 -33.26562 -19.87877 1.000 32.07988 550 THR A CA 1
ATOM 3997 C C . THR A 1 550 ? 5.37163 -33.14992 -19.79351 1.000 33.23609 550 THR A C 1
ATOM 3998 O O . THR A 1 550 ? 4.67804 -33.31641 -20.80431 1.000 32.84661 550 THR A O 1
ATOM 4002 N N . HIS A 1 551 ? 4.85100 -32.86822 -18.59943 1.000 32.61046 551 HIS A N 1
ATOM 4003 C CA . HIS A 1 551 ? 3.42785 -33.11055 -18.40360 1.000 34.06464 551 HIS A CA 1
ATOM 4004 C C . HIS A 1 551 ? 2.78957 -32.11463 -17.43265 1.000 32.99249 551 HIS A C 1
ATOM 4005 O O . HIS A 1 551 ? 3.46476 -31.39338 -16.69832 1.000 31.41157 551 HIS A O 1
ATOM 4012 N N . VAL A 1 552 ? 1.46448 -32.07098 -17.46697 1.000 32.33481 552 VAL A N 1
ATOM 4013 C CA . VAL A 1 552 ? 0.66607 -31.44058 -16.42360 1.000 36.99701 552 VAL A CA 1
ATOM 4014 C C . VAL A 1 552 ? -0.43111 -32.41993 -16.01016 1.000 40.17143 552 VAL A C 1
ATOM 4015 O O . VAL A 1 552 ? -0.94807 -33.17888 -16.83825 1.000 37.50864 552 VAL A O 1
ATOM 4019 N N . TYR A 1 553 ? -0.76673 -32.42647 -14.72135 1.000 40.86948 553 TYR A N 1
ATOM 4020 C CA . TYR A 1 553 ? -1.86826 -33.25271 -14.24200 1.000 43.27090 553 TYR A CA 1
ATOM 4021 C C . TYR A 1 553 ? -3.19807 -32.62130 -14.62891 1.000 44.39450 553 TYR A C 1
ATOM 4022 O O . TYR A 1 553 ? -3.34774 -31.39558 -14.60445 1.000 40.77230 553 TYR A O 1
ATOM 4031 N N . THR A 1 554 ? -4.15036 -33.46985 -15.03758 1.000 44.83501 554 THR A N 1
ATOM 4032 C CA . THR A 1 554 ? -5.42102 -32.98136 -15.57773 1.000 48.91450 554 THR A CA 1
ATOM 4033 C C . THR A 1 554 ? -6.18952 -32.14581 -14.56588 1.000 49.52762 554 THR A C 1
ATOM 4034 O O . THR A 1 554 ? -6.91966 -31.22584 -14.94864 1.000 49.14102 554 THR A O 1
ATOM 4038 N N . ASN A 1 555 ? -6.05132 -32.45566 -13.28081 1.000 46.06754 555 ASN A N 1
ATOM 4039 C CA . ASN A 1 555 ? -6.76525 -31.72444 -12.24767 1.000 52.93925 555 ASN A CA 1
ATOM 4040 C C . ASN A 1 555 ? -6.09775 -30.39956 -11.88865 1.000 54.25124 555 ASN A C 1
ATOM 4041 O O . ASN A 1 555 ? -6.61026 -29.68804 -11.01743 1.000 53.85111 555 ASN A O 1
ATOM 4046 N N . HIS A 1 556 ? -4.96462 -30.06349 -12.50991 1.000 45.48332 556 HIS A N 1
ATOM 4047 C CA . HIS A 1 556 ? -4.35509 -28.74878 -12.36661 1.000 47.34747 556 HIS A CA 1
ATOM 4048 C C . HIS A 1 556 ? -4.67272 -27.82591 -13.53016 1.000 44.87520 556 HIS A C 1
ATOM 4049 O O . HIS A 1 556 ? -4.22232 -26.67828 -13.53110 1.000 47.09317 556 HIS A O 1
ATOM 4056 N N . VAL A 1 557 ? -5.43572 -28.29645 -14.51302 1.000 43.12826 557 VAL A N 1
ATOM 4057 C CA . VAL A 1 557 ? -5.60354 -27.55029 -15.75405 1.000 46.28511 557 VAL A CA 1
ATOM 4058 C C . VAL A 1 557 ? -6.31422 -26.22648 -15.50259 1.000 47.94329 557 VAL A C 1
ATOM 4059 O O . VAL A 1 557 ? -5.90869 -25.18004 -16.01820 1.000 45.81573 557 VAL A O 1
ATOM 4063 N N . GLU A 1 558 ? -7.39887 -26.24949 -14.72634 1.000 48.61108 558 GLU A N 1
ATOM 4064 C CA . GLU A 1 558 ? -8.12768 -25.00394 -14.50054 1.000 47.86818 558 GLU A CA 1
ATOM 4065 C C . GLU A 1 558 ? -7.27217 -24.00914 -13.72320 1.000 46.16112 558 GLU A C 1
ATOM 4066 O O . GLU A 1 558 ? -7.23010 -22.82652 -14.06606 1.000 43.88951 558 GLU A O 1
ATOM 4072 N N . ALA A 1 559 ? -6.54504 -24.47456 -12.70620 1.000 39.65455 559 ALA A N 1
ATOM 4073 C CA . ALA A 1 559 ? -5.60526 -23.59350 -12.02516 1.000 41.35759 559 ALA A CA 1
ATOM 4074 C C . ALA A 1 559 ? -4.55159 -23.05861 -12.99011 1.000 42.65222 559 ALA A C 1
ATOM 4075 O O . ALA A 1 559 ? -4.20241 -21.87470 -12.93793 1.000 41.52664 559 ALA A O 1
ATOM 4077 N N . LEU A 1 560 ? -4.04256 -23.91340 -13.88957 1.000 41.65272 560 LEU A N 1
ATOM 4078 C CA . LEU A 1 560 ? -3.03448 -23.47154 -14.85318 1.000 40.39017 560 LEU A CA 1
ATOM 4079 C C . LEU A 1 560 ? -3.58718 -22.42567 -15.81365 1.000 39.47692 560 LEU A C 1
ATOM 4080 O O . LEU A 1 560 ? -2.88071 -21.47667 -16.17099 1.000 37.78230 560 LEU A O 1
ATOM 4085 N N . LYS A 1 561 ? -4.83715 -22.58740 -16.26646 1.000 41.26909 561 LYS A N 1
ATOM 4086 C CA . LYS A 1 561 ? -5.42151 -21.58516 -17.15635 1.000 42.54050 561 LYS A CA 1
ATOM 4087 C C . LYS A 1 561 ? -5.48806 -20.22618 -16.47329 1.000 42.75244 561 LYS A C 1
ATOM 4088 O O . LYS A 1 561 ? -5.30351 -19.18711 -17.11450 1.000 43.71461 561 LYS A O 1
ATOM 4094 N N . GLU A 1 562 ? -5.77058 -20.21650 -15.17353 1.000 42.17795 562 GLU A N 1
ATOM 4095 C CA . GLU A 1 562 ? -5.78385 -18.96662 -14.42464 1.000 44.68347 562 GLU A CA 1
ATOM 4096 C C . GLU A 1 562 ? -4.40761 -18.31484 -14.43478 1.000 41.24129 562 GLU A C 1
ATOM 4097 O O . GLU A 1 562 ? -4.27658 -17.10507 -14.65231 1.000 42.25730 562 GLU A O 1
ATOM 4103 N N . GLN A 1 563 ? -3.36597 -19.10993 -14.20540 1.000 40.10023 563 GLN A N 1
ATOM 4104 C CA . GLN A 1 563 ? -2.00699 -18.58350 -14.22209 1.000 41.98409 563 GLN A CA 1
ATOM 4105 C C . GLN A 1 563 ? -1.62624 -18.08623 -15.61364 1.000 36.54374 563 GLN A C 1
ATOM 4106 O O . GLN A 1 563 ? -0.83998 -17.14345 -15.75030 1.000 36.37369 563 GLN A O 1
ATOM 4112 N N . LEU A 1 564 ? -2.19644 -18.67803 -16.65435 1.000 36.09303 564 LEU A N 1
ATOM 4113 C CA . LEU A 1 564 ? -1.84423 -18.24267 -17.98892 1.000 36.93133 564 LEU A CA 1
ATOM 4114 C C . LEU A 1 564 ? -2.47993 -16.90630 -18.34351 1.000 34.71572 564 LEU A C 1
ATOM 4115 O O . LEU A 1 564 ? -2.16815 -16.36527 -19.40367 1.000 34.89625 564 LEU A O 1
ATOM 4120 N N . ARG A 1 565 ? -3.33616 -16.36560 -17.48370 1.000 34.00795 565 ARG A N 1
ATOM 4121 C CA . ARG A 1 565 ? -3.82914 -15.01206 -17.67851 1.000 39.82351 565 ARG A CA 1
ATOM 4122 C C . ARG A 1 565 ? -2.89480 -13.96360 -17.09694 1.000 38.67264 565 ARG A C 1
ATOM 4123 O O . ARG A 1 565 ? -3.19319 -12.77440 -17.19142 1.000 38.06088 565 ARG A O 1
ATOM 4131 N N . ARG A 1 566 ? -1.76660 -14.35545 -16.52470 1.000 34.69958 566 ARG A N 1
ATOM 4132 C CA . ARG A 1 566 ? -0.90494 -13.40758 -15.83499 1.000 37.09127 566 ARG A CA 1
ATOM 4133 C C . ARG A 1 566 ? 0.26844 -12.99008 -16.70972 1.000 39.08926 566 ARG A C 1
ATOM 4134 O O . ARG A 1 566 ? 0.93718 -13.83900 -17.31833 1.000 32.96524 566 ARG A O 1
ATOM 4142 N N . GLU A 1 567 ? 0.51653 -11.68204 -16.75778 1.000 32.45739 567 GLU A N 1
ATOM 4143 C CA . GLU A 1 567 ? 1.65888 -11.16047 -17.49036 1.000 34.52002 567 GLU A CA 1
ATOM 4144 C C . GLU A 1 567 ? 2.91002 -11.26460 -16.63236 1.000 31.64797 567 GLU A C 1
ATOM 4145 O O . GLU A 1 567 ? 2.90366 -10.81560 -15.48524 1.000 33.07887 567 GLU A O 1
ATOM 4151 N N . PRO A 1 568 ? 3.98498 -11.86368 -17.13343 1.000 34.46104 568 PRO A N 1
ATOM 4152 C CA . PRO A 1 568 ? 5.18629 -12.00792 -16.30252 1.000 33.97077 568 PRO A CA 1
ATOM 4153 C C . PRO A 1 568 ? 5.75795 -10.64739 -15.92777 1.000 31.64300 568 PRO A C 1
ATOM 4154 O O . PRO A 1 568 ? 5.59699 -9.66222 -16.64965 1.000 29.66226 568 PRO A O 1
ATOM 4158 N N . ARG A 1 569 ? 6.39401 -10.59862 -14.76179 1.000 29.08015 569 ARG A N 1
ATOM 4159 C CA . ARG A 1 569 ? 7.10275 -9.43400 -14.25389 1.000 28.82121 569 ARG A CA 1
ATOM 4160 C C . ARG A 1 569 ? 8.59009 -9.56460 -14.55794 1.000 27.42150 569 ARG A C 1
ATOM 4161 O O . ARG A 1 569 ? 9.06930 -10.64754 -14.89087 1.000 30.59124 569 ARG A O 1
ATOM 4169 N N . PRO A 1 570 ? 9.36439 -8.48678 -14.44273 1.000 26.82449 570 PRO A N 1
ATOM 4170 C CA . PRO A 1 570 ? 10.80980 -8.62462 -14.63860 1.000 25.76997 570 PRO A CA 1
ATOM 4171 C C . PRO A 1 570 ? 11.41247 -9.59031 -13.61710 1.000 31.37980 570 PRO A C 1
ATOM 4172 O O . PRO A 1 570 ? 10.96240 -9.68700 -12.46660 1.000 25.80465 570 PRO A O 1
ATOM 4176 N N . PHE A 1 571 ? 12.40727 -10.35006 -14.07550 1.000 28.65198 571 PHE A N 1
ATOM 4177 C CA . PHE A 1 571 ? 13.08066 -11.30300 -13.20388 1.000 28.44215 571 PHE A CA 1
ATOM 4178 C C . PHE A 1 571 ? 13.87755 -10.55272 -12.14120 1.000 28.58372 571 PHE A C 1
ATOM 4179 O O . PHE A 1 571 ? 14.30924 -9.41852 -12.36574 1.000 28.90570 571 PHE A O 1
ATOM 4187 N N . PRO A 1 572 ? 14.09671 -11.16699 -10.98363 1.000 28.28629 572 PRO A N 1
ATOM 4188 C CA . PRO A 1 572 ? 14.95007 -10.56754 -9.95622 1.000 27.24819 572 PRO A CA 1
ATOM 4189 C C . PRO A 1 572 ? 16.42422 -10.77847 -10.27563 1.000 30.84531 572 PRO A C 1
ATOM 4190 O O . PRO A 1 572 ? 16.79215 -11.45805 -11.24106 1.000 31.15723 572 PRO A O 1
ATOM 4194 N N . ILE A 1 573 ? 17.27148 -10.18552 -9.43878 1.000 29.72650 573 ILE A N 1
ATOM 4195 C CA . ILE A 1 573 ? 18.70163 -10.47737 -9.41082 1.000 34.06400 573 ILE A CA 1
ATOM 4196 C C . ILE A 1 573 ? 19.02158 -11.35332 -8.19538 1.000 33.66239 573 ILE A C 1
ATOM 4197 O O . ILE A 1 573 ? 18.46154 -11.16602 -7.10681 1.000 31.38532 573 ILE A O 1
ATOM 4202 N N . VAL A 1 574 ? 19.90221 -12.33276 -8.38810 1.000 32.57672 574 VAL A N 1
ATOM 4203 C CA . VAL A 1 574 ? 20.45082 -13.14201 -7.29164 1.000 32.39366 574 VAL A CA 1
ATOM 4204 C C . VAL A 1 574 ? 21.91234 -12.74971 -7.13967 1.000 31.84392 574 VAL A C 1
ATOM 4205 O O . VAL A 1 574 ? 22.71279 -12.93330 -8.06922 1.000 34.27075 574 VAL A O 1
ATOM 4209 N N . ASN A 1 575 ? 22.25282 -12.14690 -6.00419 1.000 29.76461 575 ASN A N 1
ATOM 4210 C CA . ASN A 1 575 ? 23.62746 -11.74915 -5.72009 1.000 36.34484 575 ASN A CA 1
ATOM 4211 C C . ASN A 1 575 ? 24.28289 -12.76179 -4.78312 1.000 40.24397 575 ASN A C 1
ATOM 4212 O O . ASN A 1 575 ? 23.64245 -13.27534 -3.86366 1.000 34.65223 575 ASN A O 1
ATOM 4217 N N . ILE A 1 576 ? 25.56104 -13.02970 -5.02109 1.000 39.95112 576 ILE A N 1
ATOM 4218 C CA . ILE A 1 576 ? 26.38269 -13.79436 -4.09750 1.000 40.43799 576 ILE A CA 1
ATOM 4219 C C . ILE A 1 576 ? 27.10531 -12.80423 -3.19754 1.000 42.48389 576 ILE A C 1
ATOM 4220 O O . ILE A 1 576 ? 27.85646 -11.94940 -3.68168 1.000 41.49869 576 ILE A O 1
ATOM 4225 N N . LEU A 1 577 ? 26.86948 -12.92094 -1.89188 1.000 41.82598 577 LEU A N 1
ATOM 4226 C CA . LEU A 1 577 ? 27.48310 -12.07107 -0.88227 1.000 47.68700 577 LEU A CA 1
ATOM 4227 C C . LEU A 1 577 ? 28.76929 -12.70452 -0.36222 1.000 45.78923 577 LEU A C 1
ATOM 4228 O O . LEU A 1 577 ? 28.93936 -13.92589 -0.40841 1.000 44.34861 577 LEU A O 1
ATOM 4233 N N . ASN A 1 578 ? 29.67643 -11.85405 0.12888 1.000 40.24188 578 ASN A N 1
ATOM 4234 C CA . ASN A 1 578 ? 30.93526 -12.29439 0.73473 1.000 50.45494 578 ASN A CA 1
ATOM 4235 C C . ASN A 1 578 ? 31.78821 -13.09259 -0.25024 1.000 51.93637 578 ASN A C 1
ATOM 4236 O O . ASN A 1 578 ? 32.35745 -14.12641 0.10538 1.000 51.42043 578 ASN A O 1
ATOM 4241 N N . LYS A 1 579 ? 31.90025 -12.58873 -1.48702 1.000 44.95292 579 LYS A N 1
ATOM 4242 C CA . LYS A 1 579 ? 32.53832 -13.35054 -2.56258 1.000 49.12917 579 LYS A CA 1
ATOM 4243 C C . LYS A 1 579 ? 33.99955 -13.65551 -2.26111 1.000 51.45730 579 LYS A C 1
ATOM 4244 O O . LYS A 1 579 ? 34.48986 -14.74922 -2.56401 1.000 46.40009 579 LYS A O 1
ATOM 4250 N N . GLU A 1 580 ? 34.72847 -12.68295 -1.71932 1.000 54.78494 580 GLU A N 1
ATOM 4251 C CA . GLU A 1 580 ? 36.14874 -12.88368 -1.46367 1.000 53.69053 580 GLU A CA 1
ATOM 4252 C C . GLU A 1 580 ? 36.39237 -13.92482 -0.37910 1.000 54.05140 580 GLU A C 1
ATOM 4253 O O . GLU A 1 580 ? 37.48766 -14.48844 -0.31594 1.000 54.05179 580 GLU A O 1
ATOM 4259 N N . ARG A 1 581 ? 35.39374 -14.19949 0.45986 1.000 51.64638 581 ARG A N 1
ATOM 4260 C CA . ARG A 1 581 ? 35.46285 -15.25887 1.45862 1.000 52.60212 581 ARG A CA 1
ATOM 4261 C C . ARG A 1 581 ? 35.18899 -16.64321 0.87935 1.000 52.98518 581 ARG A C 1
ATOM 4262 O O . ARG A 1 581 ? 35.41265 -17.64399 1.56568 1.000 50.88187 581 ARG A O 1
ATOM 4270 N N . ILE A 1 582 ? 34.70023 -16.73311 -0.35169 1.000 50.34531 582 ILE A N 1
ATOM 4271 C CA . ILE A 1 582 ? 34.19120 -17.98276 -0.90478 1.000 49.42326 582 ILE A CA 1
ATOM 4272 C C . ILE A 1 582 ? 35.14201 -18.41149 -2.01345 1.000 48.59316 582 ILE A C 1
ATOM 4273 O O . ILE A 1 582 ? 35.17950 -17.79415 -3.08757 1.000 47.08887 582 ILE A O 1
ATOM 4278 N N . LYS A 1 583 ? 35.93779 -19.45090 -1.74041 1.000 38.99507 583 LYS A N 1
ATOM 4279 C CA . LYS A 1 583 ? 36.95756 -19.91221 -2.67142 1.000 43.23676 583 LYS A CA 1
ATOM 4280 C C . LYS A 1 583 ? 36.63545 -21.25627 -3.29286 1.000 42.76030 583 LYS A C 1
ATOM 4281 O O . LYS A 1 583 ? 37.22444 -21.59671 -4.32328 1.000 45.94343 583 LYS A O 1
ATOM 4287 N N . GLU A 1 584 ? 35.74856 -22.03262 -2.67723 1.000 40.99304 584 GLU A N 1
ATOM 4288 C CA . GLU A 1 584 ? 35.46211 -23.39091 -3.10235 1.000 44.89090 584 GLU A CA 1
ATOM 4289 C C . GLU A 1 584 ? 33.97054 -23.63359 -2.96942 1.000 43.54364 584 GLU A C 1
ATOM 4290 O O . GLU A 1 584 ? 33.28663 -22.98837 -2.17191 1.000 42.74567 584 GLU A O 1
ATOM 4296 N N . ILE A 1 585 ? 33.48160 -24.61362 -3.73131 1.000 38.43076 585 ILE A N 1
ATOM 4297 C CA . ILE A 1 585 ? 32.04402 -24.84684 -3.80088 1.000 42.23549 585 ILE A CA 1
ATOM 4298 C C . ILE A 1 585 ? 31.46716 -25.18249 -2.42934 1.000 44.00955 585 ILE A C 1
ATOM 4299 O O . ILE A 1 585 ? 30.30574 -24.86069 -2.14115 1.000 40.95346 585 ILE A O 1
ATOM 4304 N N . ASP A 1 586 ? 32.25829 -25.81364 -1.55558 1.000 41.83773 586 ASP A N 1
ATOM 4305 C CA . ASP A 1 586 ? 31.77204 -26.15338 -0.22313 1.000 41.35374 586 ASP A CA 1
ATOM 4306 C C . ASP A 1 586 ? 31.66308 -24.94529 0.70832 1.000 41.24022 586 ASP A C 1
ATOM 4307 O O . ASP A 1 586 ? 31.06146 -25.07584 1.77491 1.000 43.17157 586 ASP A O 1
ATOM 4312 N N . ASP A 1 587 ? 32.20041 -23.77715 0.33130 1.000 43.67324 587 ASP A N 1
ATOM 4313 C CA . ASP A 1 587 ? 32.20029 -22.60998 1.21202 1.000 43.26884 587 ASP A CA 1
ATOM 4314 C C . ASP A 1 587 ? 30.88213 -21.83956 1.23737 1.000 44.38514 587 ASP A C 1
ATOM 4315 O O . ASP A 1 587 ? 30.68962 -21.01927 2.13686 1.000 40.56179 587 ASP A O 1
ATOM 4320 N N . PHE A 1 588 ? 29.98823 -22.04248 0.26849 1.000 46.65051 588 PHE A N 1
ATOM 4321 C CA . PHE A 1 588 ? 28.72925 -21.30181 0.26406 1.000 43.53539 588 PHE A CA 1
ATOM 4322 C C . PHE A 1 588 ? 27.86832 -21.70740 1.45206 1.000 40.36311 588 PHE A C 1
ATOM 4323 O O . PHE A 1 588 ? 27.73624 -22.88872 1.75679 1.000 38.95567 588 PHE A O 1
ATOM 4331 N N . THR A 1 589 ? 27.26496 -20.72061 2.11232 1.000 41.53042 589 THR A N 1
ATOM 4332 C CA . THR A 1 589 ? 26.22609 -20.94476 3.10580 1.000 43.28077 589 THR A CA 1
ATOM 4333 C C . THR A 1 589 ? 24.95988 -20.22461 2.66184 1.000 41.82628 589 THR A C 1
ATOM 4334 O O . THR A 1 589 ? 24.96873 -19.43650 1.71600 1.000 42.97252 589 THR A O 1
ATOM 4338 N N . ALA A 1 590 ? 23.85869 -20.50837 3.35750 1.000 42.40756 590 ALA A N 1
ATOM 4339 C CA . ALA A 1 590 ? 22.57867 -19.91687 3.00048 1.000 43.27581 590 ALA A CA 1
ATOM 4340 C C . ALA A 1 590 ? 22.58146 -18.39620 3.12038 1.000 47.26049 590 ALA A C 1
ATOM 4341 O O . ALA A 1 590 ? 21.81056 -17.72803 2.41962 1.000 46.62000 590 ALA A O 1
ATOM 4343 N N . GLU A 1 591 ? 23.44464 -17.83160 3.95786 1.000 46.14231 591 GLU A N 1
ATOM 4344 C CA . GLU A 1 591 ? 23.47687 -16.38693 4.15597 1.000 47.29525 591 GLU A CA 1
ATOM 4345 C C . GLU A 1 591 ? 24.28913 -15.66649 3.09419 1.000 42.89529 591 GLU A C 1
ATOM 4346 O O . GLU A 1 591 ? 24.41818 -14.44025 3.16080 1.000 43.91973 591 GLU A O 1
ATOM 4352 N N . ASP A 1 592 ? 24.84519 -16.38259 2.12589 1.000 40.88602 592 ASP A N 1
ATOM 4353 C CA . ASP A 1 592 ? 25.66939 -15.75542 1.10180 1.000 44.76226 592 ASP A CA 1
ATOM 4354 C C . ASP A 1 592 ? 24.88932 -15.35897 -0.15225 1.000 42.96387 592 ASP A C 1
ATOM 4355 O O . ASP A 1 592 ? 25.50471 -15.01879 -1.17011 1.000 41.07357 592 ASP A O 1
ATOM 4360 N N . PHE A 1 593 ? 23.56143 -15.38444 -0.10157 1.000 38.34181 593 PHE A N 1
ATOM 4361 C CA . PHE A 1 593 ? 22.73769 -15.09512 -1.26589 1.000 40.74371 593 PHE A CA 1
ATOM 4362 C C . PHE A 1 593 ? 21.66634 -14.06725 -0.91599 1.000 37.64307 593 PHE A C 1
ATOM 4363 O O . PHE A 1 593 ? 21.10646 -14.09079 0.18216 1.000 40.57478 593 PHE A O 1
ATOM 4371 N N . GLU A 1 594 ? 21.36635 -13.17355 -1.85001 1.000 35.09295 594 GLU A N 1
ATOM 4372 C CA . GLU A 1 594 ? 20.21883 -12.29388 -1.66875 1.000 39.30811 594 GLU A CA 1
ATOM 4373 C C . GLU A 1 594 ? 19.45968 -12.19271 -2.98112 1.000 38.03050 594 GLU A C 1
ATOM 4374 O O . GLU A 1 594 ? 20.06256 -12.09486 -4.05244 1.000 32.51211 594 GLU A O 1
ATOM 4380 N N . VAL A 1 595 ? 18.13992 -12.26736 -2.88792 1.000 35.25770 595 VAL A N 1
ATOM 4381 C CA . VAL A 1 595 ? 17.26457 -12.11279 -4.03288 1.000 35.12255 595 VAL A CA 1
ATOM 4382 C C . VAL A 1 595 ? 16.79947 -10.66528 -4.04676 1.000 36.65868 595 VAL A C 1
ATOM 4383 O O . VAL A 1 595 ? 16.24075 -10.17922 -3.05608 1.000 33.40827 595 VAL A O 1
ATOM 4387 N N . VAL A 1 596 ? 17.01873 -9.98151 -5.16754 1.000 33.60237 596 VAL A N 1
ATOM 4388 C CA . VAL A 1 596 ? 16.78887 -8.54484 -5.27324 1.000 38.53397 596 VAL A CA 1
ATOM 4389 C C . VAL A 1 596 ? 15.70739 -8.29598 -6.31636 1.000 36.39481 596 VAL A C 1
ATOM 4390 O O . VAL A 1 596 ? 15.85112 -8.70447 -7.47406 1.000 31.17767 596 VAL A O 1
ATOM 4394 N N . GLY A 1 597 ? 14.63913 -7.60998 -5.90767 1.000 35.64452 597 GLY A N 1
ATOM 4395 C CA . GLY A 1 597 ? 13.60156 -7.16889 -6.82350 1.000 31.49297 597 GLY A CA 1
ATOM 4396 C C . GLY A 1 597 ? 12.64515 -8.24030 -7.29363 1.000 34.35549 597 GLY A C 1
ATOM 4397 O O . GLY A 1 597 ? 12.23021 -8.22928 -8.45900 1.000 35.09883 597 GLY A O 1
ATOM 4398 N N . TYR A 1 598 ? 12.29883 -9.18290 -6.43034 1.000 32.94518 598 TYR A N 1
ATOM 4399 C CA . TYR A 1 598 ? 11.43176 -10.28998 -6.80669 1.000 34.43000 598 TYR A CA 1
ATOM 4400 C C . TYR A 1 598 ? 9.99687 -9.88962 -6.50000 1.000 35.06535 598 TYR A C 1
ATOM 4401 O O . TYR A 1 598 ? 9.64326 -9.67389 -5.34543 1.000 36.77696 598 TYR A O 1
ATOM 4410 N N . VAL A 1 599 ? 9.17654 -9.77938 -7.53594 1.000 38.09168 599 VAL A N 1
ATOM 4411 C CA . VAL A 1 599 ? 7.82379 -9.25505 -7.40717 1.000 37.56106 599 VAL A CA 1
ATOM 4412 C C . VAL A 1 599 ? 6.85239 -10.21024 -8.09788 1.000 35.90655 599 VAL A C 1
ATOM 4413 O O . VAL A 1 599 ? 6.24387 -9.85108 -9.11855 1.000 40.03127 599 VAL A O 1
ATOM 4417 N N . PRO A 1 600 ? 6.67812 -11.42509 -7.59329 1.000 36.03065 600 PRO A N 1
ATOM 4418 C CA . PRO A 1 600 ? 5.83177 -12.40491 -8.28208 1.000 33.60843 600 PRO A CA 1
ATOM 4419 C C . PRO A 1 600 ? 4.34690 -12.16509 -8.04882 1.000 35.53495 600 PRO A C 1
ATOM 4420 O O . PRO A 1 600 ? 3.92933 -11.52079 -7.08255 1.000 37.99618 600 PRO A O 1
ATOM 4424 N N . HIS A 1 601 ? 3.54121 -12.74088 -8.93664 1.000 32.72154 601 HIS A N 1
ATOM 4425 C CA . HIS A 1 601 ? 2.10214 -12.73597 -8.71839 1.000 36.85679 601 HIS A CA 1
ATOM 4426 C C . HIS A 1 601 ? 1.74835 -13.54210 -7.46725 1.000 40.37528 601 HIS A C 1
ATOM 4427 O O . HIS A 1 601 ? 2.49065 -14.43197 -7.04392 1.000 35.55403 601 HIS A O 1
ATOM 4434 N N . GLY A 1 602 ? 0.58714 -13.23063 -6.88326 1.000 38.60207 602 GLY A N 1
ATOM 4435 C CA . GLY A 1 602 ? 0.13946 -13.88219 -5.66191 1.000 45.86753 602 GLY A CA 1
ATOM 4436 C C . GLY A 1 602 ? -0.41133 -15.27858 -5.88984 1.000 48.56671 602 GLY A C 1
ATOM 4437 O O . GLY A 1 602 ? -0.12793 -15.93179 -6.89678 1.000 47.86930 602 GLY A O 1
ATOM 4438 N N . ARG A 1 603 ? -1.21315 -15.74554 -4.93151 1.000 53.00361 603 ARG A N 1
ATOM 4439 C CA . ARG A 1 603 ? -1.74863 -17.10288 -5.00191 1.000 59.39017 603 ARG A CA 1
ATOM 4440 C C . ARG A 1 603 ? -2.85396 -17.20601 -6.05560 1.000 58.15145 603 ARG A C 1
ATOM 4441 O O . ARG A 1 603 ? -3.46093 -16.21480 -6.46201 1.000 54.66397 603 ARG A O 1
ATOM 4449 N N . ILE A 1 604 ? -3.11186 -18.43699 -6.49322 1.000 58.44880 604 ILE A N 1
ATOM 4450 C CA . ILE A 1 604 ? -4.12373 -18.73017 -7.50565 1.000 64.43549 604 ILE A CA 1
ATOM 4451 C C . ILE A 1 604 ? -5.46827 -18.97779 -6.82638 1.000 70.87129 604 ILE A C 1
ATOM 4452 O O . ILE A 1 604 ? -5.54016 -19.62554 -5.77271 1.000 73.55537 604 ILE A O 1
ATOM 4457 N N . GLN A 1 605 ? -6.54419 -18.45137 -7.42519 1.000 76.25483 605 GLN A N 1
ATOM 4458 C CA . GLN A 1 605 ? -7.88775 -18.73745 -6.91951 1.000 81.97467 605 GLN A CA 1
ATOM 4459 C C . GLN A 1 605 ? -8.29571 -20.18408 -7.19928 1.000 83.83375 605 GLN A C 1
ATOM 4460 O O . GLN A 1 605 ? -8.85152 -20.85786 -6.32080 1.000 83.95224 605 GLN A O 1
ATOM 4466 N N . MET A 1 606 ? -8.01931 -20.67864 -8.40962 1.000 82.91111 606 MET A N 1
ATOM 4467 C CA . MET A 1 606 ? -8.36976 -22.04639 -8.81814 1.000 78.81813 606 MET A CA 1
ATOM 4468 C C . MET A 1 606 ? -7.26220 -23.04281 -8.47188 1.000 73.09877 606 MET A C 1
ATOM 4469 O O . MET A 1 606 ? -7.46011 -23.96939 -7.68431 1.000 74.13629 606 MET A O 1
ATOM 4474 N N . MET B 1 1 ? -0.00620 -15.45142 -73.48333 1.000 53.35969 1 MET B N 1
ATOM 4475 C CA . MET B 1 1 ? -0.78973 -16.24628 -72.53366 1.000 52.36436 1 MET B CA 1
ATOM 4476 C C . MET B 1 1 ? -1.03575 -15.50767 -71.23419 1.000 53.54970 1 MET B C 1
ATOM 4477 O O . MET B 1 1 ? -0.12801 -14.90897 -70.66538 1.000 55.27618 1 MET B O 1
ATOM 4482 N N . GLN B 1 2 ? -2.27680 -15.56035 -70.76292 1.000 48.63114 2 GLN B N 1
ATOM 4483 C CA . GLN B 1 2 ? -2.59714 -15.09715 -69.42856 1.000 53.32382 2 GLN B CA 1
ATOM 4484 C C . GLN B 1 2 ? -2.90720 -16.22394 -68.46353 1.000 51.26674 2 GLN B C 1
ATOM 4485 O O . GLN B 1 2 ? -3.08074 -15.95111 -67.27885 1.000 49.24837 2 GLN B O 1
ATOM 4491 N N . LYS B 1 3 ? -2.99248 -17.47023 -68.93211 1.000 50.75227 3 LYS B N 1
ATOM 4492 C CA . LYS B 1 3 ? -3.26625 -18.42952 -67.86617 1.000 48.02994 3 LYS B CA 1
ATOM 4493 C C . LYS B 1 3 ? -1.99268 -19.16649 -67.48246 1.000 42.36373 3 LYS B C 1
ATOM 4494 O O . LYS B 1 3 ? -1.15897 -19.45473 -68.34397 1.000 42.43479 3 LYS B O 1
ATOM 4500 N N . PRO B 1 4 ? -1.80880 -19.45881 -66.20023 1.000 41.75483 4 PRO B N 1
ATOM 4501 C CA . PRO B 1 4 ? -0.60079 -20.17720 -65.77518 1.000 42.11237 4 PRO B CA 1
ATOM 4502 C C . PRO B 1 4 ? -0.62595 -21.63327 -66.22001 1.000 40.05537 4 PRO B C 1
ATOM 4503 O O . PRO B 1 4 ? -1.65862 -22.31013 -66.14794 1.000 36.72485 4 PRO B O 1
ATOM 4507 N N . VAL B 1 5 ? 0.52985 -22.11812 -66.67306 1.000 36.97409 5 VAL B N 1
ATOM 4508 C CA . VAL B 1 5 ? 0.69892 -23.52095 -67.03163 1.000 36.80092 5 VAL B CA 1
ATOM 4509 C C . VAL B 1 5 ? 1.65783 -24.17302 -66.04128 1.000 36.49092 5 VAL B C 1
ATOM 4510 O O . VAL B 1 5 ? 2.70807 -23.60638 -65.69574 1.000 35.23045 5 VAL B O 1
ATOM 4514 N N . CYS B 1 6 ? 1.29728 -25.37739 -65.60176 1.000 36.33980 6 CYS B N 1
ATOM 4515 C CA . CYS B 1 6 ? 2.10859 -26.17257 -64.69155 1.000 36.00320 6 CYS B CA 1
ATOM 4516 C C . CYS B 1 6 ? 2.14572 -27.61377 -65.18428 1.000 36.40499 6 CYS B C 1
ATOM 4517 O O . CYS B 1 6 ? 1.24914 -28.06232 -65.90473 1.000 37.21011 6 CYS B O 1
ATOM 4520 N N . LEU B 1 7 ? 3.20030 -28.33434 -64.78863 1.000 36.42299 7 LEU B N 1
ATOM 4521 C CA . LEU B 1 7 ? 3.33941 -29.76941 -65.02540 1.000 33.12858 7 LEU B CA 1
ATOM 4522 C C . LEU B 1 7 ? 3.21064 -30.50319 -63.69232 1.000 33.52927 7 LEU B C 1
ATOM 4523 O O . LEU B 1 7 ? 3.81847 -30.09322 -62.70463 1.000 34.01814 7 LEU B O 1
ATOM 4528 N N . VAL B 1 8 ? 2.42391 -31.58085 -63.66750 1.000 33.41821 8 VAL B N 1
ATOM 4529 C CA . VAL B 1 8 ? 2.30777 -32.46299 -62.51238 1.000 32.59005 8 VAL B CA 1
ATOM 4530 C C . VAL B 1 8 ? 2.75650 -33.85703 -62.93581 1.000 34.51298 8 VAL B C 1
ATOM 4531 O O . VAL B 1 8 ? 2.27025 -34.38023 -63.94547 1.000 34.98971 8 VAL B O 1
ATOM 4535 N N . VAL B 1 9 ? 3.67740 -34.45538 -62.17277 1.000 28.77267 9 VAL B N 1
ATOM 4536 C CA . VAL B 1 9 ? 4.28089 -35.72938 -62.56110 1.000 27.95967 9 VAL B CA 1
ATOM 4537 C C . VAL B 1 9 ? 4.85748 -36.41932 -61.32867 1.000 31.45285 9 VAL B C 1
ATOM 4538 O O . VAL B 1 9 ? 5.29677 -35.76438 -60.37884 1.000 31.82044 9 VAL B O 1
ATOM 4542 N N . ALA B 1 10 ? 4.85149 -37.75563 -61.35387 1.000 26.73706 10 ALA B N 1
ATOM 4543 C CA . ALA B 1 10 ? 5.59215 -38.60382 -60.42114 1.000 29.38121 10 ALA B CA 1
ATOM 4544 C C . ALA B 1 10 ? 6.62838 -39.41606 -61.19944 1.000 30.22562 10 ALA B C 1
ATOM 4545 O O . ALA B 1 10 ? 6.29933 -40.00361 -62.24108 1.000 28.14788 10 ALA B O 1
ATOM 4547 N N . MET B 1 11 ? 7.88886 -39.41774 -60.72203 1.000 32.29428 11 MET B N 1
ATOM 4548 C CA . MET B 1 11 ? 8.97001 -40.11176 -61.42653 1.000 31.52029 11 MET B CA 1
ATOM 4549 C C . MET B 1 11 ? 9.98299 -40.74485 -60.46564 1.000 31.14772 11 MET B C 1
ATOM 4550 O O . MET B 1 11 ? 10.16623 -40.29682 -59.32545 1.000 29.10234 11 MET B O 1
ATOM 4555 N N . THR B 1 12 ? 10.64878 -41.79983 -60.94970 1.000 28.81368 12 THR B N 1
ATOM 4556 C CA . THR B 1 12 ? 11.73517 -42.45001 -60.21527 1.000 29.33333 12 THR B CA 1
ATOM 4557 C C . THR B 1 12 ? 12.99840 -41.60780 -60.34730 1.000 32.89038 12 THR B C 1
ATOM 4558 O O . THR B 1 12 ? 13.03460 -40.64681 -61.13691 1.000 33.13382 12 THR B O 1
ATOM 4562 N N . PRO B 1 13 ? 14.05830 -41.91989 -59.58447 1.000 32.58796 13 PRO B N 1
ATOM 4563 C CA . PRO B 1 13 ? 15.27952 -41.09720 -59.68232 1.000 34.08004 13 PRO B CA 1
ATOM 4564 C C . PRO B 1 13 ? 15.92530 -41.14046 -61.05152 1.000 33.67105 13 PRO B C 1
ATOM 4565 O O . PRO B 1 13 ? 16.76258 -40.28163 -61.35822 1.000 39.02347 13 PRO B O 1
ATOM 4569 N N . LYS B 1 14 ? 15.58719 -42.12090 -61.87967 1.000 31.64686 14 LYS B N 1
ATOM 4570 C CA . LYS B 1 14 ? 16.08612 -42.16121 -63.24229 1.000 34.83071 14 LYS B CA 1
ATOM 4571 C C . LYS B 1 14 ? 15.05777 -41.62655 -64.23212 1.000 33.76660 14 LYS B C 1
ATOM 4572 O O . LYS B 1 14 ? 15.18761 -41.86375 -65.43469 1.000 32.86867 14 LYS B O 1
ATOM 4578 N N . ARG B 1 15 ? 14.03579 -40.92666 -63.73231 1.000 29.34667 15 ARG B N 1
ATOM 4579 C CA . ARG B 1 15 ? 12.99429 -40.26452 -64.52017 1.000 34.73557 15 ARG B CA 1
ATOM 4580 C C . ARG B 1 15 ? 11.99248 -41.24032 -65.10956 1.000 33.33038 15 ARG B C 1
ATOM 4581 O O . ARG B 1 15 ? 11.29350 -40.89789 -66.06185 1.000 28.95518 15 ARG B O 1
ATOM 4589 N N . GLY B 1 16 ? 11.89832 -42.45762 -64.58221 1.000 29.36618 16 GLY B N 1
ATOM 4590 C CA . GLY B 1 16 ? 10.91614 -43.39257 -65.11169 1.000 30.74326 16 GLY B CA 1
ATOM 4591 C C . GLY B 1 16 ? 9.51438 -43.02235 -64.66369 1.000 30.08929 16 GLY B C 1
ATOM 4592 O O . GLY B 1 16 ? 9.28556 -42.75376 -63.47867 1.000 26.46332 16 GLY B O 1
ATOM 4593 N N . ILE B 1 17 ? 8.56457 -42.99541 -65.60453 1.000 30.13400 17 ILE B N 1
ATOM 4594 C CA . ILE B 1 17 ? 7.19096 -42.63121 -65.26757 1.000 29.53652 17 ILE B CA 1
ATOM 4595 C C . ILE B 1 17 ? 6.16454 -43.69856 -65.61996 1.000 28.68238 17 ILE B C 1
ATOM 4596 O O . ILE B 1 17 ? 5.05491 -43.66779 -65.06791 1.000 31.51996 17 ILE B O 1
ATOM 4601 N N . GLY B 1 18 ? 6.44690 -44.62557 -66.52303 1.000 29.74443 18 GLY B N 1
ATOM 4602 C CA . GLY B 1 18 ? 5.44975 -45.64318 -66.79906 1.000 30.55821 18 GLY B CA 1
ATOM 4603 C C . GLY B 1 18 ? 6.07696 -46.87735 -67.41035 1.000 30.74422 18 GLY B C 1
ATOM 4604 O O . GLY B 1 18 ? 7.25236 -46.89828 -67.77413 1.000 27.86955 18 GLY B O 1
ATOM 4605 N N . ILE B 1 19 ? 5.26322 -47.91926 -67.51283 1.000 31.62951 19 ILE B N 1
ATOM 4606 C CA . ILE B 1 19 ? 5.66804 -49.13945 -68.20260 1.000 32.15432 19 ILE B CA 1
ATOM 4607 C C . ILE B 1 19 ? 4.40162 -49.84517 -68.66267 1.000 31.25282 19 ILE B C 1
ATOM 4608 O O . ILE B 1 19 ? 3.42036 -49.92190 -67.91477 1.000 31.52946 19 ILE B O 1
ATOM 4613 N N . ASN B 1 20 ? 4.39618 -50.30965 -69.91552 1.000 36.50712 20 ASN B N 1
ATOM 4614 C CA . ASN B 1 20 ? 3.23967 -51.00289 -70.49540 1.000 36.73101 20 ASN B CA 1
ATOM 4615 C C . ASN B 1 20 ? 1.96188 -50.18066 -70.32498 1.000 36.47924 20 ASN B C 1
ATOM 4616 O O . ASN B 1 20 ? 0.90422 -50.70402 -69.97445 1.000 38.49816 20 ASN B O 1
ATOM 4621 N N . ASN B 1 21 ? 2.07366 -48.86650 -70.55573 1.000 37.16699 21 ASN B N 1
ATOM 4622 C CA . ASN B 1 21 ? 0.95520 -47.91772 -70.42090 1.000 38.19591 21 ASN B CA 1
ATOM 4623 C C . ASN B 1 21 ? 0.28624 -47.97784 -69.04794 1.000 38.22333 21 ASN B C 1
ATOM 4624 O O . ASN B 1 21 ? -0.92187 -47.76262 -68.92310 1.000 40.88376 21 ASN B O 1
ATOM 4629 N N . GLY B 1 22 ? 1.06283 -48.28441 -68.00755 1.000 36.27229 22 GLY B N 1
ATOM 4630 C CA . GLY B 1 22 ? 0.61191 -48.16518 -66.63766 1.000 33.30318 22 GLY B CA 1
ATOM 4631 C C . GLY B 1 22 ? 1.69311 -47.50825 -65.80486 1.000 32.89956 22 GLY B C 1
ATOM 4632 O O . GLY B 1 22 ? 2.76184 -47.16471 -66.31483 1.000 34.14171 22 GLY B O 1
ATOM 4633 N N . LEU B 1 23 ? 1.38811 -47.31985 -64.51091 1.000 34.56481 23 LEU B N 1
ATOM 4634 C CA . LEU B 1 23 ? 2.38186 -46.77956 -63.59684 1.000 36.11052 23 LEU B CA 1
ATOM 4635 C C . LEU B 1 23 ? 3.35133 -47.87692 -63.14109 1.000 39.07759 23 LEU B C 1
ATOM 4636 O O . LEU B 1 23 ? 3.00602 -49.06118 -63.13141 1.000 35.84944 23 LEU B O 1
ATOM 4641 N N . PRO B 1 24 ? 4.57946 -47.50528 -62.77405 1.000 35.66682 24 PRO B N 1
ATOM 4642 C CA . PRO B 1 24 ? 5.62193 -48.50860 -62.51773 1.000 31.36907 24 PRO B CA 1
ATOM 4643 C C . PRO B 1 24 ? 5.66101 -49.08401 -61.10953 1.000 38.93481 24 PRO B C 1
ATOM 4644 O O . PRO B 1 24 ? 6.31122 -50.12315 -60.90731 1.000 36.07741 24 PRO B O 1
ATOM 4648 N N . TRP B 1 25 ? 4.97885 -48.46246 -60.15661 1.000 33.97505 25 TRP B N 1
ATOM 4649 C CA . TRP B 1 25 ? 5.04027 -48.75688 -58.73893 1.000 32.65057 25 TRP B CA 1
ATOM 4650 C C . TRP B 1 25 ? 3.67300 -49.19339 -58.24132 1.000 33.11412 25 TRP B C 1
ATOM 4651 O O . TRP B 1 25 ? 2.66318 -48.98697 -58.92152 1.000 36.16566 25 TRP B O 1
ATOM 4662 N N . PRO B 1 26 ? 3.60225 -49.81918 -57.06526 1.000 37.31785 26 PRO B N 1
ATOM 4663 C CA . PRO B 1 26 ? 2.30064 -50.00382 -56.40828 1.000 37.32790 26 PRO B CA 1
ATOM 4664 C C . PRO B 1 26 ? 1.66918 -48.65996 -56.05124 1.000 36.45003 26 PRO B C 1
ATOM 4665 O O . PRO B 1 26 ? 2.34094 -47.63149 -55.95804 1.000 37.76028 26 PRO B O 1
ATOM 4669 N N . HIS B 1 27 ? 0.35667 -48.68607 -55.83699 1.000 35.10940 27 HIS B N 1
ATOM 4670 C CA . HIS B 1 27 ? -0.41294 -47.46195 -55.64439 1.000 42.79660 27 HIS B CA 1
ATOM 4671 C C . HIS B 1 27 ? 0.14639 -46.60126 -54.51332 1.000 41.28033 27 HIS B C 1
ATOM 4672 O O . HIS B 1 27 ? 0.43125 -47.09232 -53.41246 1.000 38.04777 27 HIS B O 1
ATOM 4679 N N . LEU B 1 28 ? 0.30922 -45.30567 -54.79538 1.000 36.38662 28 LEU B N 1
ATOM 4680 C CA . LEU B 1 28 ? 0.85705 -44.34494 -53.83683 1.000 35.24937 28 LEU B CA 1
ATOM 4681 C C . LEU B 1 28 ? -0.27917 -43.43373 -53.38919 1.000 39.41009 28 LEU B C 1
ATOM 4682 O O . LEU B 1 28 ? -0.59093 -42.44120 -54.06099 1.000 36.91965 28 LEU B O 1
ATOM 4687 N N . THR B 1 29 ? -0.86627 -43.77140 -52.23246 1.000 35.59739 29 THR B N 1
ATOM 4688 C CA . THR B 1 29 ? -2.12080 -43.16938 -51.78371 1.000 38.81626 29 THR B CA 1
ATOM 4689 C C . THR B 1 29 ? -1.98202 -41.67035 -51.54562 1.000 37.21186 29 THR B C 1
ATOM 4690 O O . THR B 1 29 ? -2.84993 -40.88462 -51.94894 1.000 37.58845 29 THR B O 1
ATOM 4694 N N . THR B 1 30 ? -0.90641 -41.24878 -50.88260 1.000 35.67727 30 THR B N 1
ATOM 4695 C CA . THR B 1 30 ? -0.74929 -39.81989 -50.65245 1.000 36.06189 30 THR B CA 1
ATOM 4696 C C . THR B 1 30 ? -0.51873 -39.06718 -51.96919 1.000 35.43114 30 THR B C 1
ATOM 4697 O O . THR B 1 30 ? -1.11147 -38.00322 -52.18124 1.000 34.94837 30 THR B O 1
ATOM 4701 N N . ASP B 1 31 ? 0.29515 -39.61381 -52.88932 1.000 34.04426 31 ASP B N 1
ATOM 4702 C CA . ASP B 1 31 ? 0.51134 -38.91613 -54.16195 1.000 34.41118 31 ASP B CA 1
ATOM 4703 C C . ASP B 1 31 ? -0.78707 -38.78947 -54.95308 1.000 35.61759 31 ASP B C 1
ATOM 4704 O O . ASP B 1 31 ? -1.02916 -37.76951 -55.60936 1.000 35.53554 31 ASP B O 1
ATOM 4709 N N . PHE B 1 32 ? -1.63578 -39.81467 -54.90559 1.000 34.87556 32 PHE B N 1
ATOM 4710 C CA . PHE B 1 32 ? -2.93563 -39.71950 -55.55781 1.000 34.16718 32 PHE B CA 1
ATOM 4711 C C . PHE B 1 32 ? -3.75080 -38.55090 -55.00434 1.000 37.64150 32 PHE B C 1
ATOM 4712 O O . PHE B 1 32 ? -4.36221 -37.78721 -55.77142 1.000 39.68859 32 PHE B O 1
ATOM 4720 N N . LYS B 1 33 ? -3.77174 -38.39353 -53.67626 1.000 35.08963 33 LYS B N 1
ATOM 4721 C CA . LYS B 1 33 ? -4.49379 -37.27969 -53.06109 1.000 37.13681 33 LYS B CA 1
ATOM 4722 C C . LYS B 1 33 ? -3.90073 -35.93872 -53.48005 1.000 37.05307 33 LYS B C 1
ATOM 4723 O O . LYS B 1 33 ? -4.62444 -35.02400 -53.88805 1.000 40.84725 33 LYS B O 1
ATOM 4729 N N . HIS B 1 34 ? -2.57496 -35.81671 -53.39965 1.000 35.76035 34 HIS B N 1
ATOM 4730 C CA . HIS B 1 34 ? -1.87784 -34.61027 -53.82692 1.000 34.99076 34 HIS B CA 1
ATOM 4731 C C . HIS B 1 34 ? -2.23215 -34.23122 -55.25968 1.000 39.13785 34 HIS B C 1
ATOM 4732 O O . HIS B 1 34 ? -2.54527 -33.06806 -55.54609 1.000 37.29112 34 HIS B O 1
ATOM 4739 N N . PHE B 1 35 ? -2.21343 -35.20739 -56.17228 1.000 37.84197 35 PHE B N 1
ATOM 4740 C CA . PHE B 1 35 ? -2.58222 -34.91856 -57.55533 1.000 37.39565 35 PHE B CA 1
ATOM 4741 C C . PHE B 1 35 ? -3.98465 -34.31864 -57.62600 1.000 38.99545 35 PHE B C 1
ATOM 4742 O O . PHE B 1 35 ? -4.21147 -33.30742 -58.30669 1.000 36.53029 35 PHE B O 1
ATOM 4750 N N . SER B 1 36 ? -4.93411 -34.92620 -56.90574 1.000 39.88459 36 SER B N 1
ATOM 4751 C CA . SER B 1 36 ? -6.31409 -34.45410 -56.92373 1.000 42.13846 36 SER B CA 1
ATOM 4752 C C . SER B 1 36 ? -6.42855 -33.06517 -56.31585 1.000 41.60025 36 SER B C 1
ATOM 4753 O O . SER B 1 36 ? -7.07398 -32.17903 -56.88445 1.000 44.55034 36 SER B O 1
ATOM 4756 N N . ARG B 1 37 ? -5.81447 -32.85220 -55.15702 1.000 39.98739 37 ARG B N 1
ATOM 4757 C CA . ARG B 1 37 ? -5.94482 -31.54944 -54.51791 1.000 45.04768 37 ARG B CA 1
ATOM 4758 C C . ARG B 1 37 ? -5.29732 -30.46077 -55.35562 1.000 44.28372 37 ARG B C 1
ATOM 4759 O O . ARG B 1 37 ? -5.87664 -29.38840 -55.52357 1.000 43.08768 37 ARG B O 1
ATOM 4767 N N . VAL B 1 38 ? -4.11115 -30.71988 -55.90893 1.000 40.05656 38 VAL B N 1
ATOM 4768 C CA . VAL B 1 38 ? -3.42962 -29.68789 -56.68703 1.000 42.75939 38 VAL B CA 1
ATOM 4769 C C . VAL B 1 38 ? -4.21168 -29.35730 -57.96091 1.000 43.57781 38 VAL B C 1
ATOM 4770 O O . VAL B 1 38 ? -4.39786 -28.18441 -58.30744 1.000 42.72814 38 VAL B O 1
ATOM 4774 N N . THR B 1 39 ? -4.67145 -30.37659 -58.68709 1.000 43.40999 39 THR B N 1
ATOM 4775 C CA . THR B 1 39 ? -5.32535 -30.08956 -59.95491 1.000 38.71512 39 THR B CA 1
ATOM 4776 C C . THR B 1 39 ? -6.76153 -29.62568 -59.78663 1.000 42.38304 39 THR B C 1
ATOM 4777 O O . THR B 1 39 ? -7.28390 -28.96489 -60.68921 1.000 40.32653 39 THR B O 1
ATOM 4781 N N . LYS B 1 40 ? -7.40169 -29.92705 -58.65645 1.000 42.75514 40 LYS B N 1
ATOM 4782 C CA . LYS B 1 40 ? -8.78423 -29.51179 -58.44025 1.000 47.67596 40 LYS B CA 1
ATOM 4783 C C . LYS B 1 40 ? -8.91903 -28.18272 -57.71432 1.000 51.12098 40 LYS B C 1
ATOM 4784 O O . LYS B 1 40 ? -9.95456 -27.52232 -57.85287 1.000 51.88884 40 LYS B O 1
ATOM 4790 N N . THR B 1 41 ? -7.91508 -27.76957 -56.95108 1.000 52.11355 41 THR B N 1
ATOM 4791 C CA . THR B 1 41 ? -8.08042 -26.62042 -56.06881 1.000 56.60204 41 THR B CA 1
ATOM 4792 C C . THR B 1 41 ? -8.00355 -25.32890 -56.87072 1.000 60.30857 41 THR B C 1
ATOM 4793 O O . THR B 1 41 ? -7.00902 -25.06259 -57.55647 1.000 57.90816 41 THR B O 1
ATOM 4797 N N . THR B 1 42 ? -9.06050 -24.53213 -56.77806 1.000 65.23704 42 THR B N 1
ATOM 4798 C CA . THR B 1 42 ? -9.03197 -23.19639 -57.33273 1.000 70.20638 42 THR B CA 1
ATOM 4799 C C . THR B 1 42 ? -7.96342 -22.37501 -56.60966 1.000 72.94642 42 THR B C 1
ATOM 4800 O O . THR B 1 42 ? -7.71872 -22.57859 -55.41566 1.000 74.08935 42 THR B O 1
ATOM 4804 N N . PRO B 1 43 ? -7.28949 -21.45977 -57.31181 1.000 70.54426 43 PRO B N 1
ATOM 4805 C CA . PRO B 1 43 ? -6.25542 -20.65489 -56.64120 1.000 71.16212 43 PRO B CA 1
ATOM 4806 C C . PRO B 1 43 ? -6.80309 -19.85153 -55.48005 1.000 78.40722 43 PRO B C 1
ATOM 4807 O O . PRO B 1 43 ? -6.06331 -19.55580 -54.53244 1.000 81.45813 43 PRO B O 1
ATOM 4811 N N . GLU B 1 44 ? -8.08920 -19.49697 -55.52589 1.000 78.84386 44 GLU B N 1
ATOM 4812 C CA . GLU B 1 44 ? -8.69167 -18.71441 -54.45204 1.000 81.84511 44 GLU B CA 1
ATOM 4813 C C . GLU B 1 44 ? -8.80089 -19.51993 -53.15632 1.000 82.59338 44 GLU B C 1
ATOM 4814 O O . GLU B 1 44 ? -8.55892 -18.98594 -52.06678 1.000 82.67853 44 GLU B O 1
ATOM 4820 N N . GLU B 1 45 ? -9.15699 -20.80517 -53.24553 1.000 80.84910 45 GLU B N 1
ATOM 4821 C CA . GLU B 1 45 ? -9.37997 -21.58098 -52.02845 1.000 82.66094 45 GLU B CA 1
ATOM 4822 C C . GLU B 1 45 ? -8.07715 -22.00623 -51.35878 1.000 80.42454 45 GLU B C 1
ATOM 4823 O O . GLU B 1 45 ? -8.05744 -22.21765 -50.13986 1.000 80.26454 45 GLU B O 1
ATOM 4829 N N . ALA B 1 46 ? -6.98962 -22.14027 -52.12711 1.000 80.58253 46 ALA B N 1
ATOM 4830 C CA . ALA B 1 46 ? -5.70805 -22.53394 -51.54165 1.000 76.72586 46 ALA B CA 1
ATOM 4831 C C . ALA B 1 46 ? -5.16383 -21.45766 -50.60458 1.000 80.00412 46 ALA B C 1
ATOM 4832 O O . ALA B 1 46 ? -4.61905 -21.77451 -49.53631 1.000 75.68969 46 ALA B O 1
ATOM 4834 N N . SER B 1 47 ? -5.29943 -20.18031 -50.98862 1.000 78.35561 47 SER B N 1
ATOM 4835 C CA . SER B 1 47 ? -4.79081 -19.09404 -50.15391 1.000 80.88055 47 SER B CA 1
ATOM 4836 C C . SER B 1 47 ? -5.46649 -19.06670 -48.78388 1.000 80.65254 47 SER B C 1
ATOM 4837 O O . SER B 1 47 ? -4.84895 -18.63910 -47.79965 1.000 79.30746 47 SER B O 1
ATOM 4840 N N . ARG B 1 48 ? -6.72137 -19.50944 -48.70163 1.000 81.13080 48 ARG B N 1
ATOM 4841 C CA . ARG B 1 48 ? -7.36267 -19.81084 -47.42334 1.000 82.63395 48 ARG B CA 1
ATOM 4842 C C . ARG B 1 48 ? -7.58091 -18.56196 -46.57012 1.000 88.36874 48 ARG B C 1
ATOM 4843 O O . ARG B 1 48 ? -7.80731 -18.64879 -45.35919 1.000 91.76081 48 ARG B O 1
ATOM 4851 N N . GLY B 1 71 ? -20.40635 -18.43515 -63.81368 1.000 74.54806 71 GLY B N 1
ATOM 4852 C CA . GLY B 1 71 ? -19.73005 -18.21066 -62.54739 1.000 74.32535 71 GLY B CA 1
ATOM 4853 C C . GLY B 1 71 ? -18.88437 -19.38557 -62.08640 1.000 72.16983 71 GLY B C 1
ATOM 4854 O O . GLY B 1 71 ? -18.07741 -19.25865 -61.16013 1.000 72.37874 71 GLY B O 1
ATOM 4855 N N . LYS B 1 72 ? -19.07462 -20.53738 -62.72846 1.000 71.51866 72 LYS B N 1
ATOM 4856 C CA . LYS B 1 72 ? -18.29647 -21.72578 -62.39703 1.000 70.48101 72 LYS B CA 1
ATOM 4857 C C . LYS B 1 72 ? -16.87624 -21.56871 -62.93021 1.000 66.43329 72 LYS B C 1
ATOM 4858 O O . LYS B 1 72 ? -16.67260 -21.37056 -64.13549 1.000 62.87600 72 LYS B O 1
ATOM 4864 N N . ARG B 1 73 ? -15.89801 -21.62437 -62.03155 1.000 59.65962 73 ARG B N 1
ATOM 4865 C CA . ARG B 1 73 ? -14.49285 -21.53650 -62.39670 1.000 59.68434 73 ARG B CA 1
ATOM 4866 C C . ARG B 1 73 ? -13.80098 -22.83540 -62.00914 1.000 54.55047 73 ARG B C 1
ATOM 4867 O O . ARG B 1 73 ? -14.07831 -23.40380 -60.95231 1.000 57.73341 73 ARG B O 1
ATOM 4875 N N . PHE B 1 74 ? -12.91211 -23.31044 -62.87545 1.000 54.59978 74 PHE B N 1
ATOM 4876 C CA . PHE B 1 74 ? -12.32850 -24.63689 -62.71991 1.000 48.57226 74 PHE B CA 1
ATOM 4877 C C . PHE B 1 74 ? -10.97326 -24.65611 -63.41472 1.000 45.50158 74 PHE B C 1
ATOM 4878 O O . PHE B 1 74 ? -10.65829 -23.77508 -64.21504 1.000 44.13312 74 PHE B O 1
ATOM 4886 N N . ASN B 1 75 ? -10.16640 -25.66449 -63.08439 1.000 39.82919 75 ASN B N 1
ATOM 4887 C CA . ASN B 1 75 ? -8.87631 -25.85026 -63.72924 1.000 38.14403 75 ASN B CA 1
ATOM 4888 C C . ASN B 1 75 ? -9.00032 -26.78817 -64.92899 1.000 37.44785 75 ASN B C 1
ATOM 4889 O O . ASN B 1 75 ? -9.98212 -27.51923 -65.09489 1.000 38.39883 75 ASN B O 1
ATOM 4894 N N . ALA B 1 76 ? -7.97314 -26.77400 -65.76797 1.000 33.28236 76 ALA B N 1
ATOM 4895 C CA . ALA B 1 76 ? -7.89817 -27.67083 -66.91035 1.000 35.40111 76 ALA B CA 1
ATOM 4896 C C . ALA B 1 76 ? -6.72129 -28.63217 -66.76195 1.000 35.07440 76 ALA B C 1
ATOM 4897 O O . ALA B 1 76 ? -5.64451 -28.24696 -66.28931 1.000 33.87580 76 ALA B O 1
ATOM 4899 N N . VAL B 1 77 ? -6.92493 -29.88121 -67.17786 1.000 35.30638 77 VAL B N 1
ATOM 4900 C CA . VAL B 1 77 ? -5.85668 -30.87327 -67.25447 1.000 38.04390 77 VAL B CA 1
ATOM 4901 C C . VAL B 1 77 ? -5.68820 -31.27304 -68.71581 1.000 36.46331 77 VAL B C 1
ATOM 4902 O O . VAL B 1 77 ? -6.66491 -31.63662 -69.38308 1.000 39.74271 77 VAL B O 1
ATOM 4906 N N . VAL B 1 78 ? -4.45473 -31.19821 -69.20946 1.000 32.55925 78 VAL B N 1
ATOM 4907 C CA . VAL B 1 78 ? -4.12626 -31.50795 -70.59590 1.000 36.20689 78 VAL B CA 1
ATOM 4908 C C . VAL B 1 78 ? -3.22985 -32.74284 -70.61285 1.000 36.05735 78 VAL B C 1
ATOM 4909 O O . VAL B 1 78 ? -2.19877 -32.77691 -69.93336 1.000 37.12853 78 VAL B O 1
ATOM 4913 N N . MET B 1 79 ? -3.61207 -33.75114 -71.39215 1.000 39.48224 79 MET B N 1
ATOM 4914 C CA . MET B 1 79 ? -2.86621 -34.99919 -71.42912 1.000 38.20089 79 MET B CA 1
ATOM 4915 C C . MET B 1 79 ? -2.74985 -35.51915 -72.86137 1.000 39.20826 79 MET B C 1
ATOM 4916 O O . MET B 1 79 ? -3.50844 -35.12339 -73.75398 1.000 39.53127 79 MET B O 1
ATOM 4921 N N . GLY B 1 80 ? -1.75939 -36.40190 -73.07356 1.000 35.80966 80 GLY B N 1
ATOM 4922 C CA . GLY B 1 80 ? -1.61538 -37.11468 -74.32945 1.000 38.13468 80 GLY B CA 1
ATOM 4923 C C . GLY B 1 80 ? -2.64769 -38.22857 -74.46248 1.000 39.24205 80 GLY B C 1
ATOM 4924 O O . GLY B 1 80 ? -3.34283 -38.57971 -73.51457 1.000 36.11532 80 GLY B O 1
ATOM 4925 N N . ARG B 1 81 ? -2.77025 -38.78213 -75.68031 1.000 39.63082 81 ARG B N 1
ATOM 4926 C CA . ARG B 1 81 ? -3.78118 -39.81737 -75.91029 1.000 38.28098 81 ARG B CA 1
ATOM 4927 C C . ARG B 1 81 ? -3.51500 -41.06990 -75.07222 1.000 35.41408 81 ARG B C 1
ATOM 4928 O O . ARG B 1 81 ? -4.45311 -41.70212 -74.57163 1.000 41.32193 81 ARG B O 1
ATOM 4936 N N . LYS B 1 82 ? -2.25549 -41.46332 -74.92047 1.000 36.94059 82 LYS B N 1
ATOM 4937 C CA . LYS B 1 82 ? -1.97965 -42.72074 -74.21357 1.000 40.39534 82 LYS B CA 1
ATOM 4938 C C . LYS B 1 82 ? -2.28010 -42.60979 -72.71773 1.000 39.91155 82 LYS B C 1
ATOM 4939 O O . LYS B 1 82 ? -2.81978 -43.54661 -72.11002 1.000 36.10289 82 LYS B O 1
ATOM 4945 N N . THR B 1 83 ? -1.95604 -41.46461 -72.11408 1.000 39.02846 83 THR B N 1
ATOM 4946 C CA . THR B 1 83 ? -2.30089 -41.22771 -70.71332 1.000 36.13713 83 THR B CA 1
ATOM 4947 C C . THR B 1 83 ? -3.80915 -41.27723 -70.49922 1.000 38.75711 83 THR B C 1
ATOM 4948 O O . THR B 1 83 ? -4.28615 -41.86225 -69.51985 1.000 39.88449 83 THR B O 1
ATOM 4952 N N . TRP B 1 84 ? -4.57850 -40.67498 -71.41294 1.000 38.58438 84 TRP B N 1
ATOM 4953 C CA . TRP B 1 84 ? -6.03356 -40.77596 -71.34036 1.000 39.25881 84 TRP B CA 1
ATOM 4954 C C . TRP B 1 84 ? -6.48335 -42.23466 -71.36439 1.000 40.37957 84 TRP B C 1
ATOM 4955 O O . TRP B 1 84 ? -7.26560 -42.66957 -70.51288 1.000 40.35699 84 TRP B O 1
ATOM 4966 N N . GLU B 1 85 ? -5.98783 -43.00643 -72.33507 1.000 38.71365 85 GLU B N 1
ATOM 4967 C CA . GLU B 1 85 ? -6.34850 -44.41897 -72.43308 1.000 43.83460 85 GLU B CA 1
ATOM 4968 C C . GLU B 1 85 ? -5.81801 -45.23075 -71.25326 1.000 43.36645 85 GLU B C 1
ATOM 4969 O O . GLU B 1 85 ? -6.43804 -46.22947 -70.87545 1.000 43.87007 85 GLU B O 1
ATOM 4975 N N . SER B 1 86 ? -4.70172 -44.80613 -70.64219 1.000 42.13403 86 SER B N 1
ATOM 4976 C CA . SER B 1 86 ? -4.12807 -45.51860 -69.49505 1.000 41.62480 86 SER B CA 1
ATOM 4977 C C . SER B 1 86 ? -5.01191 -45.45531 -68.25281 1.000 44.80691 86 SER B C 1
ATOM 4978 O O . SER B 1 86 ? -4.83044 -46.26384 -67.33455 1.000 44.22975 86 SER B O 1
ATOM 4981 N N . MET B 1 87 ? -5.94624 -44.50672 -68.18829 1.000 44.06854 87 MET B N 1
ATOM 4982 C CA . MET B 1 87 ? -6.76643 -44.37200 -66.98785 1.000 46.08545 87 MET B CA 1
ATOM 4983 C C . MET B 1 87 ? -7.95586 -45.31891 -67.04495 1.000 50.73659 87 MET B C 1
ATOM 4984 O O . MET B 1 87 ? -8.58569 -45.45507 -68.09811 1.000 50.70995 87 MET B O 1
ATOM 4989 N N . PRO B 1 88 ? -8.28673 -45.94762 -65.91662 1.000 52.00603 88 PRO B N 1
ATOM 4990 C CA . PRO B 1 88 ? -9.53524 -46.71433 -65.84714 1.000 54.44134 88 PRO B CA 1
ATOM 4991 C C . PRO B 1 88 ? -10.69964 -45.81196 -66.21294 1.000 56.09597 88 PRO B C 1
ATOM 4992 O O . PRO B 1 88 ? -10.75036 -44.64940 -65.80980 1.000 57.85610 88 PRO B O 1
ATOM 4996 N N . ARG B 1 89 ? -11.64360 -46.35869 -66.98206 1.000 59.56782 89 ARG B N 1
ATOM 4997 C CA . ARG B 1 89 ? -12.75387 -45.55543 -67.48667 1.000 58.75128 89 ARG B CA 1
ATOM 4998 C C . ARG B 1 89 ? -13.54656 -44.92637 -66.34666 1.000 59.64866 89 ARG B C 1
ATOM 4999 O O . ARG B 1 89 ? -14.22294 -43.91046 -66.55325 1.000 58.61259 89 ARG B O 1
ATOM 5007 N N . LYS B 1 90 ? -13.43847 -45.50408 -65.14653 1.000 58.06289 90 LYS B N 1
ATOM 5008 C CA . LYS B 1 90 ? -14.05562 -44.95102 -63.94565 1.000 60.21334 90 LYS B CA 1
ATOM 5009 C C . LYS B 1 90 ? -13.54436 -43.54527 -63.65197 1.000 56.54602 90 LYS B C 1
ATOM 5010 O O . LYS B 1 90 ? -14.32190 -42.65633 -63.29301 1.000 55.42103 90 LYS B O 1
ATOM 5016 N N . PHE B 1 91 ? -12.23432 -43.33389 -63.77661 1.000 56.69988 91 PHE B N 1
ATOM 5017 C CA . PHE B 1 91 ? -11.59935 -42.07498 -63.41435 1.000 53.09966 91 PHE B CA 1
ATOM 5018 C C . PHE B 1 91 ? -11.58614 -41.05293 -64.54798 1.000 50.87320 91 PHE B C 1
ATOM 5019 O O . PHE B 1 91 ? -11.16198 -39.91389 -64.32425 1.000 47.73430 91 PHE B O 1
ATOM 5027 N N . ARG B 1 92 ? -12.01492 -41.41668 -65.75388 1.000 46.21132 92 ARG B N 1
ATOM 5028 C CA . ARG B 1 92 ? -11.87039 -40.49586 -66.87014 1.000 49.66202 92 ARG B CA 1
ATOM 5029 C C . ARG B 1 92 ? -13.23208 -40.08426 -67.42378 1.000 48.21168 92 ARG B C 1
ATOM 5030 O O . ARG B 1 92 ? -14.11820 -40.93305 -67.59281 1.000 49.70064 92 ARG B O 1
ATOM 5038 N N . PRO B 1 93 ? -13.45072 -38.79140 -67.68085 1.000 49.95418 93 PRO B N 1
ATOM 5039 C CA . PRO B 1 93 ? -12.49553 -37.68969 -67.48739 1.000 46.83592 93 PRO B CA 1
ATOM 5040 C C . PRO B 1 93 ? -12.26508 -37.42578 -66.00845 1.000 43.89455 93 PRO B C 1
ATOM 5041 O O . PRO B 1 93 ? -13.08135 -37.80366 -65.16756 1.000 42.27127 93 PRO B O 1
ATOM 5045 N N . LEU B 1 94 ? -11.13346 -36.81681 -65.66680 1.000 44.15896 94 LEU B N 1
ATOM 5046 C CA . LEU B 1 94 ? -10.90120 -36.39732 -64.29527 1.000 39.78607 94 LEU B CA 1
ATOM 5047 C C . LEU B 1 94 ? -12.00293 -35.42913 -63.87980 1.000 42.85468 94 LEU B C 1
ATOM 5048 O O . LEU B 1 94 ? -12.20308 -34.38784 -64.51429 1.000 42.28219 94 LEU B O 1
ATOM 5053 N N . VAL B 1 95 ? -12.73021 -35.78730 -62.82291 1.000 45.23115 95 VAL B N 1
ATOM 5054 C CA . VAL B 1 95 ? -13.93303 -35.05767 -62.44624 1.000 46.69071 95 VAL B CA 1
ATOM 5055 C C . VAL B 1 95 ? -13.56781 -33.65580 -61.97054 1.000 44.00075 95 VAL B C 1
ATOM 5056 O O . VAL B 1 95 ? -12.51324 -33.44330 -61.35864 1.000 41.87389 95 VAL B O 1
ATOM 5060 N N . ASP B 1 96 ? -14.43567 -32.68380 -62.28394 1.000 46.80015 96 ASP B N 1
ATOM 5061 C CA . ASP B 1 96 ? -14.37331 -31.30179 -61.80123 1.000 44.54827 96 ASP B CA 1
ATOM 5062 C C . ASP B 1 96 ? -13.19672 -30.52378 -62.36585 1.000 44.77722 96 ASP B C 1
ATOM 5063 O O . ASP B 1 96 ? -12.84969 -29.45235 -61.84979 1.000 41.60640 96 ASP B O 1
ATOM 5068 N N . ARG B 1 97 ? -12.56445 -31.04546 -63.40677 1.000 44.75705 97 ARG B N 1
ATOM 5069 C CA . ARG B 1 97 ? -11.55304 -30.32423 -64.15636 1.000 41.10726 97 ARG B CA 1
ATOM 5070 C C . ARG B 1 97 ? -11.90047 -30.45187 -65.62493 1.000 40.85772 97 ARG B C 1
ATOM 5071 O O . ARG B 1 97 ? -12.51635 -31.43362 -66.04599 1.000 45.69917 97 ARG B O 1
ATOM 5079 N N . LEU B 1 98 ? -11.53220 -29.44467 -66.40252 1.000 42.80723 98 LEU B N 1
ATOM 5080 C CA . LEU B 1 98 ? -11.73233 -29.51466 -67.84063 1.000 39.97608 98 LEU B CA 1
ATOM 5081 C C . LEU B 1 98 ? -10.64021 -30.39199 -68.43278 1.000 39.35157 98 LEU B C 1
ATOM 5082 O O . LEU B 1 98 ? -9.45269 -30.09093 -68.27779 1.000 41.73068 98 LEU B O 1
ATOM 5087 N N . ASN B 1 99 ? -11.02972 -31.46884 -69.10143 1.000 37.31433 99 ASN B N 1
ATOM 5088 C CA . ASN B 1 99 ? -10.08094 -32.41928 -69.67170 1.000 40.50343 99 ASN B CA 1
ATOM 5089 C C . ASN B 1 99 ? -9.84353 -32.07362 -71.13381 1.000 37.76057 99 ASN B C 1
ATOM 5090 O O . ASN B 1 99 ? -10.79690 -31.99432 -71.91490 1.000 42.32458 99 ASN B O 1
ATOM 5095 N N . ILE B 1 100 ? -8.58063 -31.87591 -71.50292 1.000 38.41126 100 ILE B N 1
ATOM 5096 C CA . ILE B 1 100 ? -8.17073 -31.73337 -72.89407 1.000 38.29880 100 ILE B CA 1
ATOM 5097 C C . ILE B 1 100 ? -7.22831 -32.87996 -73.22113 1.000 39.88602 100 ILE B C 1
ATOM 5098 O O . ILE B 1 100 ? -6.24579 -33.09507 -72.50304 1.000 40.52895 100 ILE B O 1
ATOM 5103 N N . VAL B 1 101 ? -7.50411 -33.58869 -74.31851 1.000 37.97487 101 VAL B N 1
ATOM 5104 C CA . VAL B 1 101 ? -6.65501 -34.66779 -74.80879 1.000 37.21677 101 VAL B CA 1
ATOM 5105 C C . VAL B 1 101 ? -5.99670 -34.21171 -76.09847 1.000 38.83099 101 VAL B C 1
ATOM 5106 O O . VAL B 1 101 ? -6.67600 -33.73090 -77.01544 1.000 39.78683 101 VAL B O 1
ATOM 5110 N N . VAL B 1 102 ? -4.67848 -34.34416 -76.16719 1.000 38.43188 102 VAL B N 1
ATOM 5111 C CA . VAL B 1 102 ? -3.93314 -34.03838 -77.38135 1.000 38.31219 102 VAL B CA 1
ATOM 5112 C C . VAL B 1 102 ? -3.75201 -35.33605 -78.16267 1.000 41.62540 102 VAL B C 1
ATOM 5113 O O . VAL B 1 102 ? -3.21234 -36.31819 -77.63658 1.000 38.76418 102 VAL B O 1
ATOM 5117 N N . SER B 1 103 ? -4.21002 -35.34533 -79.41441 1.000 38.74254 103 SER B N 1
ATOM 5118 C CA . SER B 1 103 ? -4.31757 -36.57553 -80.19695 1.000 41.73916 103 SER B CA 1
ATOM 5119 C C . SER B 1 103 ? -4.70820 -36.22924 -81.62448 1.000 48.43370 103 SER B C 1
ATOM 5120 O O . SER B 1 103 ? -5.37524 -35.22446 -81.87073 1.000 46.78589 103 SER B O 1
ATOM 5123 N N . SER B 1 104 ? -4.32453 -37.10026 -82.55805 1.000 51.72316 104 SER B N 1
ATOM 5124 C CA . SER B 1 104 ? -4.74852 -36.96965 -83.94710 1.000 49.93209 104 SER B CA 1
ATOM 5125 C C . SER B 1 104 ? -5.82295 -37.96903 -84.34731 1.000 52.06653 104 SER B C 1
ATOM 5126 O O . SER B 1 104 ? -6.43624 -37.79997 -85.40470 1.000 55.52725 104 SER B O 1
ATOM 5129 N N . SER B 1 105 ? -6.08437 -38.98522 -83.53139 1.000 52.15487 105 SER B N 1
ATOM 5130 C CA . SER B 1 105 ? -7.02827 -40.03546 -83.88238 1.000 53.40307 105 SER B CA 1
ATOM 5131 C C . SER B 1 105 ? -8.29829 -40.01975 -83.04963 1.000 57.00096 105 SER B C 1
ATOM 5132 O O . SER B 1 105 ? -9.37102 -40.32012 -83.57308 1.000 61.74746 105 SER B O 1
ATOM 5135 N N . LEU B 1 106 ? -8.21246 -39.67283 -81.77157 1.000 53.38002 106 LEU B N 1
ATOM 5136 C CA . LEU B 1 106 ? -9.38100 -39.69923 -80.90356 1.000 53.57331 106 LEU B CA 1
ATOM 5137 C C . LEU B 1 106 ? -10.36881 -38.60265 -81.27657 1.000 54.86870 106 LEU B C 1
ATOM 5138 O O . LEU B 1 106 ? -9.98284 -37.46987 -81.56308 1.000 53.58531 106 LEU B O 1
ATOM 5143 N N . LYS B 1 107 ? -11.65293 -38.93185 -81.22223 1.000 53.98329 107 LYS B N 1
ATOM 5144 C CA . LYS B 1 107 ? -12.71234 -38.01126 -81.59949 1.000 60.94183 107 LYS B CA 1
ATOM 5145 C C . LYS B 1 107 ? -13.50333 -37.60923 -80.36149 1.000 61.23822 107 LYS B C 1
ATOM 5146 O O . LYS B 1 107 ? -13.74190 -38.43283 -79.46858 1.000 60.18070 107 LYS B O 1
ATOM 5152 N N . GLU B 1 108 ? -13.89437 -36.33214 -80.30830 1.000 57.70017 108 GLU B N 1
ATOM 5153 C CA . GLU B 1 108 ? -14.61845 -35.82310 -79.14718 1.000 57.38505 108 GLU B CA 1
ATOM 5154 C C . GLU B 1 108 ? -15.93281 -36.56397 -78.94260 1.000 61.46870 108 GLU B C 1
ATOM 5155 O O . GLU B 1 108 ? -16.34825 -36.80626 -77.80300 1.000 61.38316 108 GLU B O 1
ATOM 5161 N N . GLU B 1 109 ? -16.61618 -36.90869 -80.03497 1.000 64.40035 109 GLU B N 1
ATOM 5162 C CA . GLU B 1 109 ? -17.92602 -37.53941 -79.91260 1.000 67.03600 109 GLU B CA 1
ATOM 5163 C C . GLU B 1 109 ? -17.81394 -38.93837 -79.32147 1.000 63.45441 109 GLU B C 1
ATOM 5164 O O . GLU B 1 109 ? -18.70026 -39.37444 -78.57939 1.000 66.41461 109 GLU B O 1
ATOM 5170 N N . ASP B 1 110 ? -16.74441 -39.66513 -79.66001 1.000 64.26806 110 ASP B N 1
ATOM 5171 C CA . ASP B 1 110 ? -16.53039 -40.98977 -79.08167 1.000 67.22733 110 ASP B CA 1
ATOM 5172 C C . ASP B 1 110 ? -16.34202 -40.90604 -77.57440 1.000 67.30560 110 ASP B C 1
ATOM 5173 O O . ASP B 1 110 ? -16.87339 -41.73445 -76.82311 1.000 70.37129 110 ASP B O 1
ATOM 5178 N N . ILE B 1 111 ? -15.57131 -39.91537 -77.12042 1.000 64.77209 111 ILE B N 1
ATOM 5179 C CA . ILE B 1 111 ? -15.31447 -39.74454 -75.69648 1.000 63.61701 111 ILE B CA 1
ATOM 5180 C C . ILE B 1 111 ? -16.60986 -39.43810 -74.96126 1.000 64.44070 111 ILE B C 1
ATOM 5181 O O . ILE B 1 111 ? -16.87420 -39.98171 -73.87985 1.000 65.46563 111 ILE B O 1
ATOM 5186 N N . ALA B 1 112 ? -17.44656 -38.57791 -75.54357 1.000 60.98676 112 ALA B N 1
ATOM 5187 C CA . ALA B 1 112 ? -18.73661 -38.28060 -74.92908 1.000 66.61605 112 ALA B CA 1
ATOM 5188 C C . ALA B 1 112 ? -19.59769 -39.53434 -74.84348 1.000 68.35219 112 ALA B C 1
ATOM 5189 O O . ALA B 1 112 ? -20.26894 -39.77193 -73.83117 1.000 66.28641 112 ALA B O 1
ATOM 5191 N N . ALA B 1 113 ? -19.55823 -40.36875 -75.88269 1.000 68.32846 113 ALA B N 1
ATOM 5192 C CA . ALA B 1 113 ? -20.32029 -41.61108 -75.91853 1.000 69.88616 113 ALA B CA 1
ATOM 5193 C C . ALA B 1 113 ? -19.69317 -42.73181 -75.08924 1.000 72.25612 113 ALA B C 1
ATOM 5194 O O . ALA B 1 113 ? -20.25009 -43.83720 -75.05088 1.000 72.85465 113 ALA B O 1
ATOM 5196 N N . GLU B 1 114 ? -18.54868 -42.49120 -74.44226 1.000 72.01514 114 GLU B N 1
ATOM 5197 C CA . GLU B 1 114 ? -17.95203 -43.52758 -73.60326 1.000 69.42331 114 GLU B CA 1
ATOM 5198 C C . GLU B 1 114 ? -18.82131 -43.82871 -72.39083 1.000 72.70838 114 GLU B C 1
ATOM 5199 O O . GLU B 1 114 ? -18.98141 -44.99434 -72.00775 1.000 74.84488 114 GLU B O 1
ATOM 5205 N N . LYS B 1 115 ? -19.36831 -42.79548 -71.76078 1.000 67.96355 115 LYS B N 1
ATOM 5206 C CA . LYS B 1 115 ? -20.17093 -42.96667 -70.56231 1.000 69.90143 115 LYS B CA 1
ATOM 5207 C C . LYS B 1 115 ? -20.98837 -41.70339 -70.35886 1.000 72.26307 115 LYS B C 1
ATOM 5208 O O . LYS B 1 115 ? -20.65419 -40.65200 -70.92014 1.000 73.38116 115 LYS B O 1
ATOM 5214 N N . PRO B 1 116 ? -22.07608 -41.77666 -69.58627 1.000 74.71434 116 PRO B N 1
ATOM 5215 C CA . PRO B 1 116 ? -22.92832 -40.59427 -69.39964 1.000 73.57879 116 PRO B CA 1
ATOM 5216 C C . PRO B 1 116 ? -22.18165 -39.43072 -68.76019 1.000 73.87950 116 PRO B C 1
ATOM 5217 O O . PRO B 1 116 ? -21.36075 -39.60368 -67.85549 1.000 71.49727 116 PRO B O 1
ATOM 5221 N N . GLN B 1 117 ? -22.49535 -38.23303 -69.24150 1.000 73.46986 117 GLN B N 1
ATOM 5222 C CA . GLN B 1 117 ? -21.88337 -36.99558 -68.77189 1.000 76.06618 117 GLN B CA 1
ATOM 5223 C C . GLN B 1 117 ? -22.64942 -36.50970 -67.54400 1.000 76.15339 117 GLN B C 1
ATOM 5224 O O . GLN B 1 117 ? -23.82696 -36.14501 -67.63984 1.000 77.74039 117 GLN B O 1
ATOM 5230 N N . ALA B 1 118 ? -21.98927 -36.51444 -66.38793 1.000 72.78241 118 ALA B N 1
ATOM 5231 C CA . ALA B 1 118 ? -22.64511 -36.05961 -65.17101 1.000 75.13495 118 ALA B CA 1
ATOM 5232 C C . ALA B 1 118 ? -22.97229 -34.56766 -65.26337 1.000 76.30132 118 ALA B C 1
ATOM 5233 O O . ALA B 1 118 ? -22.41540 -33.82937 -66.08119 1.000 76.50865 118 ALA B O 1
ATOM 5235 N N . GLU B 1 119 ? -23.90660 -34.13005 -64.41943 1.000 78.68782 119 GLU B N 1
ATOM 5236 C CA . GLU B 1 119 ? -24.36589 -32.74563 -64.45577 1.000 81.17273 119 GLU B CA 1
ATOM 5237 C C . GLU B 1 119 ? -23.27558 -31.79061 -63.98990 1.000 75.19795 119 GLU B C 1
ATOM 5238 O O . GLU B 1 119 ? -22.55425 -32.06404 -63.02536 1.000 75.83639 119 GLU B O 1
ATOM 5244 N N . GLY B 1 120 ? -23.16605 -30.65757 -64.67853 1.000 74.35734 120 GLY B N 1
ATOM 5245 C CA . GLY B 1 120 ? -22.19858 -29.64068 -64.32704 1.000 73.79968 120 GLY B CA 1
ATOM 5246 C C . GLY B 1 120 ? -20.77162 -29.92534 -64.74849 1.000 70.86218 120 GLY B C 1
ATOM 5247 O O . GLY B 1 120 ? -19.90155 -29.07131 -64.53286 1.000 70.85722 120 GLY B O 1
ATOM 5248 N N . GLN B 1 121 ? -20.49804 -31.08618 -65.33990 1.000 66.53449 121 GLN B N 1
ATOM 5249 C CA . GLN B 1 121 ? -19.15723 -31.38373 -65.81595 1.000 63.28877 121 GLN B CA 1
ATOM 5250 C C . GLN B 1 121 ? -18.94068 -30.79865 -67.21101 1.000 64.93900 121 GLN B C 1
ATOM 5251 O O . GLN B 1 121 ? -19.88301 -30.53943 -67.96482 1.000 65.88464 121 GLN B O 1
ATOM 5257 N N . GLN B 1 122 ? -17.67399 -30.58498 -67.54411 1.000 58.19560 122 GLN B N 1
ATOM 5258 C CA . GLN B 1 122 ? -17.29621 -30.00069 -68.81833 1.000 52.13129 122 GLN B CA 1
ATOM 5259 C C . GLN B 1 122 ? -17.10906 -31.08033 -69.86849 1.000 54.58509 122 GLN B C 1
ATOM 5260 O O . GLN B 1 122 ? -16.57653 -32.15874 -69.58658 1.000 50.42120 122 GLN B O 1
ATOM 5266 N N . ARG B 1 123 ? -17.55723 -30.77524 -71.08170 1.000 51.23811 123 ARG B N 1
ATOM 5267 C CA . ARG B 1 123 ? -17.34147 -31.65496 -72.21592 1.000 48.35349 123 ARG B CA 1
ATOM 5268 C C . ARG B 1 123 ? -15.84953 -31.76300 -72.52518 1.000 47.92757 123 ARG B C 1
ATOM 5269 O O . ARG B 1 123 ? -15.12615 -30.76357 -72.54895 1.000 44.53260 123 ARG B O 1
ATOM 5277 N N . VAL B 1 124 ? -15.39142 -32.98813 -72.77545 1.000 48.07120 124 VAL B N 1
ATOM 5278 C CA . VAL B 1 124 ? -13.97800 -33.25308 -73.02766 1.000 43.60816 124 VAL B CA 1
ATOM 5279 C C . VAL B 1 124 ? -13.61803 -32.81809 -74.44007 1.000 44.31229 124 VAL B C 1
ATOM 5280 O O . VAL B 1 124 ? -14.27049 -33.22044 -75.40970 1.000 46.49354 124 VAL B O 1
ATOM 5284 N N . ARG B 1 125 ? -12.55095 -32.03172 -74.56866 1.000 42.97383 125 ARG B N 1
ATOM 5285 C CA . ARG B 1 125 ? -12.10310 -31.54487 -75.86702 1.000 46.30453 125 ARG B CA 1
ATOM 5286 C C . ARG B 1 125 ? -10.86742 -32.30366 -76.33333 1.000 45.17549 125 ARG B C 1
ATOM 5287 O O . ARG B 1 125 ? -10.07188 -32.77938 -75.52461 1.000 40.62125 125 ARG B O 1
ATOM 5295 N N . VAL B 1 126 ? -10.70430 -32.39402 -77.65215 1.000 43.60173 126 VAL B N 1
ATOM 5296 C CA . VAL B 1 126 ? -9.54992 -33.03621 -78.27241 1.000 44.40339 126 VAL B CA 1
ATOM 5297 C C . VAL B 1 126 ? -8.86251 -32.03427 -79.18261 1.000 41.90508 126 VAL B C 1
ATOM 5298 O O . VAL B 1 126 ? -9.49953 -31.47807 -80.08343 1.000 47.72855 126 VAL B O 1
ATOM 5302 N N . CYS B 1 127 ? -7.55738 -31.85391 -78.99433 1.000 39.19774 127 CYS B N 1
ATOM 5303 C CA . CYS B 1 127 ? -6.77552 -30.90213 -79.77178 1.000 43.95157 127 CYS B CA 1
ATOM 5304 C C . CYS B 1 127 ? -5.59450 -31.59130 -80.43926 1.000 43.40879 127 CYS B C 1
ATOM 5305 O O . CYS B 1 127 ? -5.10907 -32.62211 -79.96978 1.000 41.24603 127 CYS B O 1
ATOM 5308 N N . ALA B 1 128 ? -5.12600 -30.99844 -81.53881 1.000 42.42365 128 ALA B N 1
ATOM 5309 C CA . ALA B 1 128 ? -4.10515 -31.60203 -82.38709 1.000 40.19937 128 ALA B CA 1
ATOM 5310 C C . ALA B 1 128 ? -2.68088 -31.32302 -81.92855 1.000 41.87425 128 ALA B C 1
ATOM 5311 O O . ALA B 1 128 ? -1.74928 -31.95673 -82.43341 1.000 46.64990 128 ALA B O 1
ATOM 5313 N N . SER B 1 129 ? -2.47669 -30.39952 -81.00097 1.000 41.23689 129 SER B N 1
ATOM 5314 C CA . SER B 1 129 ? -1.13947 -30.11927 -80.49558 1.000 41.22527 129 SER B CA 1
ATOM 5315 C C . SER B 1 129 ? -1.27844 -29.43321 -79.14405 1.000 41.57089 129 SER B C 1
ATOM 5316 O O . SER B 1 129 ? -2.38772 -29.13661 -78.68697 1.000 39.27470 129 SER B O 1
ATOM 5319 N N . LEU B 1 130 ? -0.13896 -29.17750 -78.50345 1.000 42.32214 130 LEU B N 1
ATOM 5320 C CA . LEU B 1 130 ? -0.19321 -28.42546 -77.25601 1.000 43.41221 130 LEU B CA 1
ATOM 5321 C C . LEU B 1 130 ? -0.45817 -26.94142 -77.51478 1.000 39.56061 130 LEU B C 1
ATOM 5322 O O . LEU B 1 130 ? -1.25592 -26.34719 -76.77922 1.000 40.00593 130 LEU B O 1
ATOM 5327 N N . PRO B 1 131 ? 0.16731 -26.29694 -78.51749 1.000 43.20017 131 PRO B N 1
ATOM 5328 C CA . PRO B 1 131 ? -0.23251 -24.90085 -78.81906 1.000 43.55410 131 PRO B CA 1
ATOM 5329 C C . PRO B 1 131 ? -1.71921 -24.75125 -79.09237 1.000 39.88581 131 PRO B C 1
ATOM 5330 O O . PRO B 1 131 ? -2.34013 -23.79230 -78.61819 1.000 42.70185 131 PRO B O 1
ATOM 5334 N N . ALA B 1 132 ? -2.31318 -25.70187 -79.81516 1.000 40.64458 132 ALA B N 1
ATOM 5335 C CA . ALA B 1 132 ? -3.74526 -25.65524 -80.08258 1.000 39.32668 132 ALA B CA 1
ATOM 5336 C C . ALA B 1 132 ? -4.54928 -25.80307 -78.80741 1.000 39.29301 132 ALA B C 1
ATOM 5337 O O . ALA B 1 132 ? -5.53442 -25.08438 -78.60279 1.000 35.99436 132 ALA B O 1
ATOM 5339 N N . ALA B 1 133 ? -4.14700 -26.73334 -77.93176 1.000 40.73735 133 ALA B N 1
ATOM 5340 C CA . ALA B 1 133 ? -4.84148 -26.89659 -76.66082 1.000 37.07592 133 ALA B CA 1
ATOM 5341 C C . ALA B 1 133 ? -4.79432 -25.61309 -75.84697 1.000 34.69079 133 ALA B C 1
ATOM 5342 O O . ALA B 1 133 ? -5.81133 -25.17235 -75.30630 1.000 34.35015 133 ALA B O 1
ATOM 5344 N N . LEU B 1 134 ? -3.61378 -24.99892 -75.74839 1.000 33.96443 134 LEU B N 1
ATOM 5345 C CA . LEU B 1 134 ? -3.48473 -23.77603 -74.96181 1.000 35.12317 134 LEU B CA 1
ATOM 5346 C C . LEU B 1 134 ? -4.21577 -22.60220 -75.63030 1.000 40.02470 134 LEU B C 1
ATOM 5347 O O . LEU B 1 134 ? -4.83146 -21.77236 -74.94984 1.000 40.13892 134 LEU B O 1
ATOM 5352 N N . SER B 1 135 ? -4.16165 -22.51466 -76.96051 1.000 36.65109 135 SER B N 1
ATOM 5353 C CA . SER B 1 135 ? -4.86658 -21.43050 -77.64170 1.000 42.60435 135 SER B CA 1
ATOM 5354 C C . SER B 1 135 ? -6.36994 -21.54639 -77.42559 1.000 41.92343 135 SER B C 1
ATOM 5355 O O . SER B 1 135 ? -7.04832 -20.54421 -77.16365 1.000 42.15758 135 SER B O 1
ATOM 5358 N N . LEU B 1 136 ? -6.89786 -22.77341 -77.48769 1.000 40.68118 136 LEU B N 1
ATOM 5359 C CA . LEU B 1 136 ? -8.30553 -23.00568 -77.17620 1.000 42.34760 136 LEU B CA 1
ATOM 5360 C C . LEU B 1 136 ? -8.64109 -22.56389 -75.75836 1.000 45.54710 136 LEU B C 1
ATOM 5361 O O . LEU B 1 136 ? -9.67165 -21.92095 -75.52668 1.000 45.31750 136 LEU B O 1
ATOM 5366 N N . LEU B 1 137 ? -7.78830 -22.90646 -74.79026 1.000 42.93355 137 LEU B N 1
ATOM 5367 C CA . LEU B 1 137 ? -8.06601 -22.51831 -73.41188 1.000 42.93505 137 LEU B CA 1
ATOM 5368 C C . LEU B 1 137 ? -8.04820 -21.00502 -73.25056 1.000 43.39260 137 LEU B C 1
ATOM 5369 O O . LEU B 1 137 ? -8.91155 -20.44078 -72.56949 1.000 42.38712 137 LEU B O 1
ATOM 5374 N N . GLU B 1 138 ? -7.07057 -20.32902 -73.86525 1.000 43.39012 138 GLU B N 1
ATOM 5375 C CA . GLU B 1 138 ? -6.98496 -18.87274 -73.73201 1.000 46.86413 138 GLU B CA 1
ATOM 5376 C C . GLU B 1 138 ? -8.18826 -18.17244 -74.36986 1.000 49.13870 138 GLU B C 1
ATOM 5377 O O . GLU B 1 138 ? -8.72054 -17.20418 -73.81393 1.000 48.48332 138 GLU B O 1
ATOM 5383 N N . GLU B 1 139 ? -8.63339 -18.65144 -75.53258 1.000 50.59117 139 GLU B N 1
ATOM 5384 C CA . GLU B 1 139 ? -9.68695 -17.99391 -76.30436 1.000 51.97282 139 GLU B CA 1
ATOM 5385 C C . GLU B 1 139 ? -11.08692 -18.40183 -75.84102 1.000 51.20976 139 GLU B C 1
ATOM 5386 O O . GLU B 1 139 ? -11.90238 -17.54920 -75.47680 1.000 51.64647 139 GLU B O 1
ATOM 5392 N N . GLU B 1 140 ? -11.37355 -19.70180 -75.84845 1.000 46.29241 140 GLU B N 1
ATOM 5393 C CA . GLU B 1 140 ? -12.72473 -20.19519 -75.61736 1.000 46.08273 140 GLU B CA 1
ATOM 5394 C C . GLU B 1 140 ? -13.07343 -20.33806 -74.13718 1.000 49.74384 140 GLU B C 1
ATOM 5395 O O . GLU B 1 140 ? -14.25981 -20.37917 -73.80392 1.000 50.38995 140 GLU B O 1
ATOM 5401 N N . TYR B 1 141 ? -12.08612 -20.40431 -73.24006 1.000 47.93683 141 TYR B N 1
ATOM 5402 C CA . TYR B 1 141 ? -12.33030 -20.57418 -71.80897 1.000 46.86227 141 TYR B CA 1
ATOM 5403 C C . TYR B 1 141 ? -11.74665 -19.41493 -71.00968 1.000 49.03399 141 TYR B C 1
ATOM 5404 O O . TYR B 1 141 ? -11.26198 -19.58352 -69.88050 1.000 46.92816 141 TYR B O 1
ATOM 5413 N N . LYS B 1 142 ? -11.82064 -18.21108 -71.58525 1.000 48.62148 142 LYS B N 1
ATOM 5414 C CA . LYS B 1 142 ? -11.20779 -17.04416 -70.96005 1.000 50.77440 142 LYS B CA 1
ATOM 5415 C C . LYS B 1 142 ? -11.81076 -16.76459 -69.58964 1.000 50.03066 142 LYS B C 1
ATOM 5416 O O . LYS B 1 142 ? -11.09036 -16.42265 -68.64263 1.000 53.09676 142 LYS B O 1
ATOM 5422 N N . ASP B 1 143 ? -13.12439 -16.91705 -69.45225 1.000 50.25158 143 ASP B N 1
ATOM 5423 C CA . ASP B 1 143 ? -13.77667 -16.55707 -68.20012 1.000 51.73122 143 ASP B CA 1
ATOM 5424 C C . ASP B 1 143 ? -13.85963 -17.70627 -67.21267 1.000 55.55680 143 ASP B C 1
ATOM 5425 O O . ASP B 1 143 ? -14.22401 -17.47935 -66.05602 1.000 55.65752 143 ASP B O 1
ATOM 5430 N N . SER B 1 144 ? -13.52379 -18.92407 -67.61345 1.000 49.70590 144 SER B N 1
ATOM 5431 C CA . SER B 1 144 ? -13.87331 -20.06330 -66.78198 1.000 52.23846 144 SER B CA 1
ATOM 5432 C C . SER B 1 144 ? -12.68645 -20.87274 -66.25862 1.000 49.88044 144 SER B C 1
ATOM 5433 O O . SER B 1 144 ? -12.79452 -21.45148 -65.17761 1.000 53.84251 144 SER B O 1
ATOM 5436 N N . VAL B 1 145 ? -11.56419 -20.92196 -66.96604 1.000 46.63980 145 VAL B N 1
ATOM 5437 C CA . VAL B 1 145 ? -10.42477 -21.72821 -66.54167 1.000 48.53557 145 VAL B CA 1
ATOM 5438 C C . VAL B 1 145 ? -9.45514 -20.86492 -65.74479 1.000 44.94888 145 VAL B C 1
ATOM 5439 O O . VAL B 1 145 ? -9.02996 -19.80703 -66.20899 1.000 43.44443 145 VAL B O 1
ATOM 5443 N N . ASP B 1 146 ? -9.11707 -21.30355 -64.52880 1.000 46.75898 146 ASP B N 1
ATOM 5444 C CA . ASP B 1 146 ? -8.10936 -20.58508 -63.75079 1.000 44.31375 146 ASP B CA 1
ATOM 5445 C C . ASP B 1 146 ? -6.69499 -21.03171 -64.11247 1.000 42.63735 146 ASP B C 1
ATOM 5446 O O . ASP B 1 146 ? -5.90471 -20.24841 -64.65163 1.000 44.71558 146 ASP B O 1
ATOM 5451 N N . GLN B 1 147 ? -6.36851 -22.30247 -63.85008 1.000 41.48960 147 GLN B N 1
ATOM 5452 C CA . GLN B 1 147 ? -5.02626 -22.83134 -64.05907 1.000 39.44254 147 GLN B CA 1
ATOM 5453 C C . GLN B 1 147 ? -5.05363 -24.00976 -65.01621 1.000 34.93697 147 GLN B C 1
ATOM 5454 O O . GLN B 1 147 ? -6.04331 -24.74979 -65.09587 1.000 33.89368 147 GLN B O 1
ATOM 5460 N N . ILE B 1 148 ? -3.93592 -24.20403 -65.70774 1.000 32.63384 148 ILE B N 1
ATOM 5461 C CA . ILE B 1 148 ? -3.77780 -25.28769 -66.66885 1.000 32.93132 148 ILE B CA 1
ATOM 5462 C C . ILE B 1 148 ? -2.70067 -26.24490 -66.15202 1.000 33.36467 148 ILE B C 1
ATOM 5463 O O . ILE B 1 148 ? -1.59252 -25.81360 -65.80903 1.000 32.14698 148 ILE B O 1
ATOM 5468 N N . PHE B 1 149 ? -3.01082 -27.54261 -66.11900 1.000 32.38700 149 PHE B N 1
ATOM 5469 C CA . PHE B 1 149 ? -2.05968 -28.55977 -65.64621 1.000 34.03105 149 PHE B CA 1
ATOM 5470 C C . PHE B 1 149 ? -1.76687 -29.56895 -66.74453 1.000 33.25913 149 PHE B C 1
ATOM 5471 O O . PHE B 1 149 ? -2.67507 -30.27036 -67.20132 1.000 36.47078 149 PHE B O 1
ATOM 5479 N N . VAL B 1 150 ? -0.50605 -29.66466 -67.14894 1.000 31.33914 150 VAL B N 1
ATOM 5480 C CA . VAL B 1 150 ? -0.07289 -30.71306 -68.06728 1.000 30.22065 150 VAL B CA 1
ATOM 5481 C C . VAL B 1 150 ? 0.26604 -31.94224 -67.21849 1.000 31.56058 150 VAL B C 1
ATOM 5482 O O . VAL B 1 150 ? 1.22027 -31.91238 -66.44516 1.000 31.92624 150 VAL B O 1
ATOM 5486 N N . VAL B 1 151 ? -0.51190 -33.01873 -67.36322 1.000 33.07674 151 VAL B N 1
ATOM 5487 C CA . VAL B 1 151 ? -0.43957 -34.17744 -66.47340 1.000 29.51773 151 VAL B CA 1
ATOM 5488 C C . VAL B 1 151 ? 0.09372 -35.43314 -67.18085 1.000 35.50897 151 VAL B C 1
ATOM 5489 O O . VAL B 1 151 ? -0.06631 -36.54397 -66.65985 1.000 37.15110 151 VAL B O 1
ATOM 5493 N N . GLY B 1 152 ? 0.73680 -35.30386 -68.33479 1.000 35.53662 152 GLY B N 1
ATOM 5494 C CA . GLY B 1 152 ? 1.39495 -36.42847 -68.97848 1.000 37.39290 152 GLY B CA 1
ATOM 5495 C C . GLY B 1 152 ? 0.81637 -36.74118 -70.35281 1.000 40.34126 152 GLY B C 1
ATOM 5496 O O . GLY B 1 152 ? -0.21258 -36.21663 -70.76242 1.000 36.11228 152 GLY B O 1
ATOM 5497 N N . GLY B 1 153 ? 1.49273 -37.65573 -71.05746 1.000 37.94948 153 GLY B N 1
ATOM 5498 C CA . GLY B 1 153 ? 2.66890 -38.43764 -70.73474 1.000 30.70663 153 GLY B CA 1
ATOM 5499 C C . GLY B 1 153 ? 3.94280 -37.78759 -71.22764 1.000 36.05941 153 GLY B C 1
ATOM 5500 O O . GLY B 1 153 ? 4.00717 -36.55708 -71.34552 1.000 32.57016 153 GLY B O 1
ATOM 5501 N N . ALA B 1 154 ? 4.95578 -38.61495 -71.52216 1.000 34.64183 154 ALA B N 1
ATOM 5502 C CA . ALA B 1 154 ? 6.25385 -38.08916 -71.94764 1.000 33.59672 154 ALA B CA 1
ATOM 5503 C C . ALA B 1 154 ? 6.13000 -37.20029 -73.18281 1.000 36.40548 154 ALA B C 1
ATOM 5504 O O . ALA B 1 154 ? 6.84812 -36.19637 -73.30769 1.000 35.76509 154 ALA B O 1
ATOM 5506 N N . GLY B 1 155 ? 5.26513 -37.57471 -74.12680 1.000 33.56409 155 GLY B N 1
ATOM 5507 C CA . GLY B 1 155 ? 5.10169 -36.74970 -75.31775 1.000 39.77376 155 GLY B CA 1
ATOM 5508 C C . GLY B 1 155 ? 4.66292 -35.33617 -74.98521 1.000 36.65730 155 GLY B C 1
ATOM 5509 O O . GLY B 1 155 ? 5.24294 -34.36124 -75.45953 1.000 40.55400 155 GLY B O 1
ATOM 5510 N N . LEU B 1 156 ? 3.65642 -35.20374 -74.12786 1.000 38.70005 156 LEU B N 1
ATOM 5511 C CA . LEU B 1 156 ? 3.16646 -33.87023 -73.81114 1.000 37.59154 156 LEU B CA 1
ATOM 5512 C C . LEU B 1 156 ? 4.08692 -33.13450 -72.84716 1.000 37.36576 156 LEU B C 1
ATOM 5513 O O . LEU B 1 156 ? 4.19886 -31.91133 -72.93187 1.000 35.62651 156 LEU B O 1
ATOM 5518 N N . TYR B 1 157 ? 4.74359 -33.84662 -71.91899 1.000 36.62028 157 TYR B N 1
ATOM 5519 C CA . TYR B 1 157 ? 5.73234 -33.19543 -71.06402 1.000 33.00383 157 TYR B CA 1
ATOM 5520 C C . TYR B 1 157 ? 6.86432 -32.60315 -71.89085 1.000 32.67625 157 TYR B C 1
ATOM 5521 O O . TYR B 1 157 ? 7.30968 -31.47719 -71.63403 1.000 34.90838 157 TYR B O 1
ATOM 5530 N N . GLU B 1 158 ? 7.36365 -33.36176 -72.87218 1.000 32.96789 158 GLU B N 1
ATOM 5531 C CA . GLU B 1 158 ? 8.42347 -32.85222 -73.73795 1.000 34.51873 158 GLU B CA 1
ATOM 5532 C C . GLU B 1 158 ? 7.96148 -31.60593 -74.47958 1.000 36.01889 158 GLU B C 1
ATOM 5533 O O . GLU B 1 158 ? 8.69857 -30.61741 -74.55636 1.000 33.95064 158 GLU B O 1
ATOM 5539 N N . ALA B 1 159 ? 6.73809 -31.63320 -75.01608 1.000 33.81993 159 ALA B N 1
ATOM 5540 C CA . ALA B 1 159 ? 6.22652 -30.48284 -75.76157 1.000 38.84636 159 ALA B CA 1
ATOM 5541 C C . ALA B 1 159 ? 6.16841 -29.24476 -74.87468 1.000 36.67777 159 ALA B C 1
ATOM 5542 O O . ALA B 1 159 ? 6.64675 -28.17316 -75.25609 1.000 34.78934 159 ALA B O 1
ATOM 5544 N N . ALA B 1 160 ? 5.63947 -29.39713 -73.65168 1.000 39.88142 160 ALA B N 1
ATOM 5545 C CA . ALA B 1 160 ? 5.45208 -28.25502 -72.75711 1.000 34.73445 160 ALA B CA 1
ATOM 5546 C C . ALA B 1 160 ? 6.77915 -27.70793 -72.24888 1.000 38.29048 160 ALA B C 1
ATOM 5547 O O . ALA B 1 160 ? 6.91127 -26.50301 -72.03580 1.000 33.77033 160 ALA B O 1
ATOM 5549 N N . LEU B 1 161 ? 7.76685 -28.57143 -72.03995 1.000 38.32622 161 LEU B N 1
ATOM 5550 C CA . LEU B 1 161 ? 9.08144 -28.09352 -71.62916 1.000 39.80178 161 LEU B CA 1
ATOM 5551 C C . LEU B 1 161 ? 9.78278 -27.36188 -72.77034 1.000 36.89719 161 LEU B C 1
ATOM 5552 O O . LEU B 1 161 ? 10.37815 -26.29991 -72.56251 1.000 38.41328 161 LEU B O 1
ATOM 5557 N N . SER B 1 162 ? 9.76636 -27.94244 -73.97550 1.000 38.78235 162 SER B N 1
ATOM 5558 C CA . SER B 1 162 ? 10.41958 -27.30283 -75.11686 1.000 40.86740 162 SER B CA 1
ATOM 5559 C C . SER B 1 162 ? 9.75162 -25.98749 -75.48686 1.000 41.13361 162 SER B C 1
ATOM 5560 O O . SER B 1 162 ? 10.40100 -25.09979 -76.04910 1.000 39.02282 162 SER B O 1
ATOM 5563 N N . LEU B 1 163 ? 8.45523 -25.86136 -75.22539 1.000 39.99129 163 LEU B N 1
ATOM 5564 C CA . LEU B 1 163 ? 7.75635 -24.60920 -75.49260 1.000 41.22513 163 LEU B CA 1
ATOM 5565 C C . LEU B 1 163 ? 8.05960 -23.54070 -74.45604 1.000 39.69877 163 LEU B C 1
ATOM 5566 O O . LEU B 1 163 ? 7.92012 -22.35275 -74.76036 1.000 38.37635 163 LEU B O 1
ATOM 5571 N N . GLY B 1 164 ? 8.47843 -23.93390 -73.24965 1.000 38.89435 164 GLY B N 1
ATOM 5572 C CA . GLY B 1 164 ? 8.79599 -22.99606 -72.19652 1.000 34.73724 164 GLY B CA 1
ATOM 5573 C C . GLY B 1 164 ? 7.60772 -22.44469 -71.44324 1.000 35.42364 164 GLY B C 1
ATOM 5574 O O . GLY B 1 164 ? 7.76116 -21.45124 -70.72221 1.000 34.98711 164 GLY B O 1
ATOM 5575 N N . VAL B 1 165 ? 6.42165 -23.04975 -71.57619 1.000 34.30440 165 VAL B N 1
ATOM 5576 C CA . VAL B 1 165 ? 5.23142 -22.45259 -70.97460 1.000 32.95458 165 VAL B CA 1
ATOM 5577 C C . VAL B 1 165 ? 5.02444 -22.82842 -69.51215 1.000 37.87996 165 VAL B C 1
ATOM 5578 O O . VAL B 1 165 ? 4.20555 -22.18591 -68.82871 1.000 37.96833 165 VAL B O 1
ATOM 5582 N N . ALA B 1 166 ? 5.73414 -23.83573 -69.00137 1.000 34.75387 166 ALA B N 1
ATOM 5583 C CA . ALA B 1 166 ? 5.53146 -24.27721 -67.62215 1.000 35.68896 166 ALA B CA 1
ATOM 5584 C C . ALA B 1 166 ? 6.30876 -23.37150 -66.68151 1.000 35.27802 166 ALA B C 1
ATOM 5585 O O . ALA B 1 166 ? 7.54380 -23.36718 -66.68885 1.000 33.63804 166 ALA B O 1
ATOM 5587 N N . SER B 1 167 ? 5.58796 -22.61112 -65.85779 1.000 34.28441 167 SER B N 1
ATOM 5588 C CA . SER B 1 167 ? 6.25413 -21.82337 -64.83139 1.000 35.78192 167 SER B CA 1
ATOM 5589 C C . SER B 1 167 ? 6.68343 -22.68187 -63.62845 1.000 35.74751 167 SER B C 1
ATOM 5590 O O . SER B 1 167 ? 7.72714 -22.41147 -63.01422 1.000 33.25024 167 SER B O 1
ATOM 5593 N N . HIS B 1 168 ? 5.93119 -23.73097 -63.29741 1.000 34.06816 168 HIS B N 1
ATOM 5594 C CA . HIS B 1 168 ? 6.28752 -24.58648 -62.16652 1.000 36.12094 168 HIS B CA 1
ATOM 5595 C C . HIS B 1 168 ? 6.11104 -26.05509 -62.52706 1.000 34.87852 168 HIS B C 1
ATOM 5596 O O . HIS B 1 168 ? 5.22071 -26.42464 -63.29347 1.000 37.58338 168 HIS B O 1
ATOM 5603 N N . LEU B 1 169 ? 6.95590 -26.90103 -61.93897 1.000 34.84937 169 LEU B N 1
ATOM 5604 C CA . LEU B 1 169 ? 6.82144 -28.34617 -62.05883 1.000 30.78896 169 LEU B CA 1
ATOM 5605 C C . LEU B 1 169 ? 6.50193 -28.91379 -60.68239 1.000 34.09696 169 LEU B C 1
ATOM 5606 O O . LEU B 1 169 ? 7.25798 -28.69662 -59.72863 1.000 31.48817 169 LEU B O 1
ATOM 5611 N N . TYR B 1 170 ? 5.37791 -29.62036 -60.57503 1.000 31.38896 170 TYR B N 1
ATOM 5612 C CA . TYR B 1 170 ? 5.06692 -30.39972 -59.38797 1.000 30.47618 170 TYR B CA 1
ATOM 5613 C C . TYR B 1 170 ? 5.59603 -31.81740 -59.61076 1.000 28.82361 170 TYR B C 1
ATOM 5614 O O . TYR B 1 170 ? 5.02095 -32.58070 -60.39050 1.000 29.80973 170 TYR B O 1
ATOM 5623 N N . ILE B 1 171 ? 6.67007 -32.17871 -58.90904 1.000 27.44723 171 ILE B N 1
ATOM 5624 C CA . ILE B 1 171 ? 7.30697 -33.48560 -59.06371 1.000 29.13559 171 ILE B CA 1
ATOM 5625 C C . ILE B 1 171 ? 7.19462 -34.26774 -57.76193 1.000 31.40943 171 ILE B C 1
ATOM 5626 O O . ILE B 1 171 ? 7.69200 -33.82700 -56.71930 1.000 29.62384 171 ILE B O 1
ATOM 5631 N N . THR B 1 172 ? 6.55766 -35.43475 -57.83461 1.000 29.88067 172 THR B N 1
ATOM 5632 C CA . THR B 1 172 ? 6.62856 -36.43387 -56.78525 1.000 27.81537 172 THR B CA 1
ATOM 5633 C C . THR B 1 172 ? 7.88616 -37.26980 -57.01937 1.000 26.84686 172 THR B C 1
ATOM 5634 O O . THR B 1 172 ? 7.98529 -37.97966 -58.01806 1.000 28.79610 172 THR B O 1
ATOM 5638 N N . ARG B 1 173 ? 8.88037 -37.13854 -56.14562 1.000 27.69195 173 ARG B N 1
ATOM 5639 C CA . ARG B 1 173 ? 10.13064 -37.88517 -56.28725 1.000 30.39316 173 ARG B CA 1
ATOM 5640 C C . ARG B 1 173 ? 9.95667 -39.25331 -55.64679 1.000 33.70624 173 ARG B C 1
ATOM 5641 O O . ARG B 1 173 ? 10.01568 -39.39575 -54.42067 1.000 31.99849 173 ARG B O 1
ATOM 5649 N N . VAL B 1 174 ? 9.76567 -40.27182 -56.47575 1.000 30.36266 174 VAL B N 1
ATOM 5650 C CA . VAL B 1 174 ? 9.74364 -41.64939 -55.99298 1.000 29.50037 174 VAL B CA 1
ATOM 5651 C C . VAL B 1 174 ? 11.18343 -42.11039 -55.77552 1.000 33.18173 174 VAL B C 1
ATOM 5652 O O . VAL B 1 174 ? 11.99367 -42.08171 -56.70512 1.000 33.63811 174 VAL B O 1
ATOM 5656 N N . ALA B 1 175 ? 11.50387 -42.55655 -54.54492 1.000 31.41494 175 ALA B N 1
ATOM 5657 C CA . ALA B 1 175 ? 12.89361 -42.83252 -54.18075 1.000 32.64073 175 ALA B CA 1
ATOM 5658 C C . ALA B 1 175 ? 13.38462 -44.19547 -54.65875 1.000 34.65287 175 ALA B C 1
ATOM 5659 O O . ALA B 1 175 ? 14.60034 -44.40050 -54.73902 1.000 32.29212 175 ALA B O 1
ATOM 5661 N N . ARG B 1 176 ? 12.47747 -45.12149 -54.96297 1.000 33.07644 176 ARG B N 1
ATOM 5662 C CA . ARG B 1 176 ? 12.83339 -46.43127 -55.47775 1.000 35.19107 176 ARG B CA 1
ATOM 5663 C C . ARG B 1 176 ? 12.83609 -46.43240 -56.99879 1.000 36.96414 176 ARG B C 1
ATOM 5664 O O . ARG B 1 176 ? 12.05942 -45.72341 -57.64970 1.000 38.37407 176 ARG B O 1
ATOM 5672 N N . GLU B 1 177 ? 13.70678 -47.25258 -57.56419 1.000 34.18432 177 GLU B N 1
ATOM 5673 C CA . GLU B 1 177 ? 13.68595 -47.47474 -58.99794 1.000 36.11494 177 GLU B CA 1
ATOM 5674 C C . GLU B 1 177 ? 12.81072 -48.68349 -59.33360 1.000 38.29841 177 GLU B C 1
ATOM 5675 O O . GLU B 1 177 ? 12.75139 -49.65804 -58.57961 1.000 34.90559 177 GLU B O 1
ATOM 5681 N N . PHE B 1 178 ? 12.12090 -48.60587 -60.46527 1.000 35.65283 178 PHE B N 1
ATOM 5682 C CA . PHE B 1 178 ? 11.28177 -49.68098 -60.97244 1.000 34.04348 178 PHE B CA 1
ATOM 5683 C C . PHE B 1 178 ? 11.55313 -49.86194 -62.45942 1.000 40.25252 178 PHE B C 1
ATOM 5684 O O . PHE B 1 178 ? 12.01937 -48.93099 -63.12830 1.000 40.85483 178 PHE B O 1
ATOM 5692 N N . PRO B 1 179 ? 11.27928 -51.05124 -63.00601 1.000 33.27268 179 PRO B N 1
ATOM 5693 C CA . PRO B 1 179 ? 11.31757 -51.21077 -64.46674 1.000 35.27779 179 PRO B CA 1
ATOM 5694 C C . PRO B 1 179 ? 10.36601 -50.23159 -65.14427 1.000 35.78914 179 PRO B C 1
ATOM 5695 O O . PRO B 1 179 ? 9.18354 -50.15555 -64.80451 1.000 34.41990 179 PRO B O 1
ATOM 5699 N N . CYS B 1 180 ? 10.89344 -49.48596 -66.10841 1.000 33.24853 180 CYS B N 1
ATOM 5700 C CA . CYS B 1 180 ? 10.12791 -48.49469 -66.85325 1.000 33.71262 180 CYS B CA 1
ATOM 5701 C C . CYS B 1 180 ? 10.50480 -48.56622 -68.32146 1.000 37.11521 180 CYS B C 1
ATOM 5702 O O . CYS B 1 180 ? 11.62441 -48.94395 -68.65688 1.000 35.69613 180 CYS B O 1
ATOM 5705 N N . ASP B 1 181 ? 9.56762 -48.16351 -69.19542 1.000 36.74085 181 ASP B N 1
ATOM 5706 C CA . ASP B 1 181 ? 9.84126 -48.02114 -70.62205 1.000 34.67173 181 ASP B CA 1
ATOM 5707 C C . ASP B 1 181 ? 9.47148 -46.64349 -71.15596 1.000 35.90071 181 ASP B C 1
ATOM 5708 O O . ASP B 1 181 ? 9.69930 -46.37760 -72.33712 1.000 37.19682 181 ASP B O 1
ATOM 5713 N N . VAL B 1 182 ? 8.89066 -45.78158 -70.32695 1.000 35.84018 182 VAL B N 1
ATOM 5714 C CA . VAL B 1 182 ? 8.62675 -44.38827 -70.64819 1.000 33.23501 182 VAL B CA 1
ATOM 5715 C C . VAL B 1 182 ? 9.23570 -43.52621 -69.54472 1.000 34.03740 182 VAL B C 1
ATOM 5716 O O . VAL B 1 182 ? 9.06193 -43.80750 -68.35243 1.000 34.61922 182 VAL B O 1
ATOM 5720 N N . PHE B 1 183 ? 9.95859 -42.49278 -69.94472 1.000 31.86204 183 PHE B N 1
ATOM 5721 C CA . PHE B 1 183 ? 10.72776 -41.65405 -69.04992 1.000 31.51633 183 PHE B CA 1
ATOM 5722 C C . PHE B 1 183 ? 10.31867 -40.20244 -69.26025 1.000 34.01360 183 PHE B C 1
ATOM 5723 O O . PHE B 1 183 ? 9.99118 -39.79740 -70.37909 1.000 31.68544 183 PHE B O 1
ATOM 5731 N N . PHE B 1 184 ? 10.28758 -39.44625 -68.17328 1.000 28.85841 184 PHE B N 1
ATOM 5732 C CA . PHE B 1 184 ? 10.21741 -37.99561 -68.25355 1.000 33.24296 184 PHE B CA 1
ATOM 5733 C C . PHE B 1 184 ? 11.48279 -37.45744 -68.92340 1.000 36.58197 184 PHE B C 1
ATOM 5734 O O . PHE B 1 184 ? 12.57268 -37.99703 -68.70254 1.000 37.51902 184 PHE B O 1
ATOM 5742 N N . PRO B 1 185 ? 11.37806 -36.43132 -69.76995 1.000 30.43695 185 PRO B N 1
ATOM 5743 C CA . PRO B 1 185 ? 12.56035 -35.96496 -70.51061 1.000 34.71580 185 PRO B CA 1
ATOM 5744 C C . PRO B 1 185 ? 13.62506 -35.41697 -69.57631 1.000 36.41654 185 PRO B C 1
ATOM 5745 O O . PRO B 1 185 ? 13.32757 -34.86093 -68.51959 1.000 32.26819 185 PRO B O 1
ATOM 5749 N N . ALA B 1 186 ? 14.88196 -35.56312 -69.97895 1.000 33.30640 186 ALA B N 1
ATOM 5750 C CA . ALA B 1 186 ? 15.94036 -34.86022 -69.26973 1.000 38.78840 186 ALA B CA 1
ATOM 5751 C C . ALA B 1 186 ? 15.68141 -33.36423 -69.36152 1.000 38.78916 186 ALA B C 1
ATOM 5752 O O . ALA B 1 186 ? 15.21066 -32.86152 -70.38684 1.000 39.76367 186 ALA B O 1
ATOM 5754 N N . PHE B 1 187 ? 15.92472 -32.65089 -68.26796 1.000 38.21194 187 PHE B N 1
ATOM 5755 C CA . PHE B 1 187 ? 15.54344 -31.24245 -68.23564 1.000 37.66869 187 PHE B CA 1
ATOM 5756 C C . PHE B 1 187 ? 16.53732 -30.48444 -67.37150 1.000 38.01752 187 PHE B C 1
ATOM 5757 O O . PHE B 1 187 ? 17.17416 -31.08286 -66.49048 1.000 36.02316 187 PHE B O 1
ATOM 5765 N N . PRO B 1 188 ? 16.70699 -29.18087 -67.60123 1.000 36.49346 188 PRO B N 1
ATOM 5766 C CA . PRO B 1 188 ? 17.63085 -28.40106 -66.76254 1.000 35.75141 188 PRO B CA 1
ATOM 5767 C C . PRO B 1 188 ? 17.07526 -28.28469 -65.34931 1.000 38.58552 188 PRO B C 1
ATOM 5768 O O . PRO B 1 188 ? 15.98506 -27.75473 -65.13036 1.000 34.71571 188 PRO B O 1
ATOM 5772 N N . GLY B 1 189 ? 17.82581 -28.80724 -64.38914 1.000 38.01758 189 GLY B N 1
ATOM 5773 C CA . GLY B 1 189 ? 17.34206 -28.93194 -63.03364 1.000 36.48268 189 GLY B CA 1
ATOM 5774 C C . GLY B 1 189 ? 17.14039 -30.36260 -62.59457 1.000 43.23683 189 GLY B C 1
ATOM 5775 O O . GLY B 1 189 ? 16.80256 -30.58492 -61.42506 1.000 35.13896 189 GLY B O 1
ATOM 5776 N N . ASP B 1 190 ? 17.36673 -31.34552 -63.47947 1.000 39.26309 190 ASP B N 1
ATOM 5777 C CA . ASP B 1 190 ? 17.09466 -32.72819 -63.11919 1.000 39.33967 190 ASP B CA 1
ATOM 5778 C C . ASP B 1 190 ? 18.14910 -33.31557 -62.18175 1.000 37.67838 190 ASP B C 1
ATOM 5779 O O . ASP B 1 190 ? 18.00792 -34.46110 -61.76164 1.000 37.26943 190 ASP B O 1
ATOM 5784 N N . ASP B 1 191 ? 19.17397 -32.54430 -61.81428 1.000 41.04129 191 ASP B N 1
ATOM 5785 C CA . ASP B 1 191 ? 20.06465 -32.92756 -60.72748 1.000 39.16999 191 ASP B CA 1
ATOM 5786 C C . ASP B 1 191 ? 19.32235 -33.05192 -59.40373 1.000 43.49866 191 ASP B C 1
ATOM 5787 O O . ASP B 1 191 ? 19.84392 -33.66521 -58.46565 1.000 41.96544 191 ASP B O 1
ATOM 5792 N N . ILE B 1 192 ? 18.11608 -32.48290 -59.30487 1.000 41.44281 192 ILE B N 1
ATOM 5793 C CA . ILE B 1 192 ? 17.28584 -32.69184 -58.13171 1.000 42.35432 192 ILE B CA 1
ATOM 5794 C C . ILE B 1 192 ? 16.92705 -34.16433 -57.93893 1.000 38.13383 192 ILE B C 1
ATOM 5795 O O . ILE B 1 192 ? 16.47398 -34.54467 -56.86026 1.000 36.71315 192 ILE B O 1
ATOM 5800 N N . LEU B 1 193 ? 17.09728 -35.00489 -58.95871 1.000 37.30663 193 LEU B N 1
ATOM 5801 C CA . LEU B 1 193 ? 16.64862 -36.38816 -58.85030 1.000 40.12968 193 LEU B CA 1
ATOM 5802 C C . LEU B 1 193 ? 17.75685 -37.37660 -58.51545 1.000 38.21976 193 LEU B C 1
ATOM 5803 O O . LEU B 1 193 ? 17.49864 -38.34378 -57.80617 1.000 36.04990 193 LEU B O 1
ATOM 5808 N N . SER B 1 194 ? 18.97090 -37.15684 -59.01062 1.000 41.45257 194 SER B N 1
ATOM 5809 C CA . SER B 1 194 ? 20.06494 -38.10949 -58.88550 1.000 42.46478 194 SER B CA 1
ATOM 5810 C C . SER B 1 194 ? 21.36974 -37.34810 -59.07132 1.000 42.15664 194 SER B C 1
ATOM 5811 O O . SER B 1 194 ? 21.37693 -36.16954 -59.44586 1.000 43.62453 194 SER B O 1
ATOM 5814 N N . ASN B 1 195 ? 22.47382 -38.03332 -58.80772 1.000 35.08916 195 ASN B N 1
ATOM 5815 C CA . ASN B 1 195 ? 23.78087 -37.39614 -58.90882 1.000 46.29957 195 ASN B CA 1
ATOM 5816 C C . ASN B 1 195 ? 24.17261 -37.16778 -60.36990 1.000 48.54695 195 ASN B C 1
ATOM 5817 O O . ASN B 1 195 ? 23.92340 -38.00735 -61.24031 1.000 39.04855 195 ASN B O 1
ATOM 5822 N N . LYS B 1 196 ? 24.79489 -36.01920 -60.62740 1.000 52.56922 196 LYS B N 1
ATOM 5823 C CA . LYS B 1 196 ? 25.30413 -35.65643 -61.94528 1.000 63.72806 196 LYS B CA 1
ATOM 5824 C C . LYS B 1 196 ? 26.80514 -35.42496 -61.83973 1.000 68.27395 196 LYS B C 1
ATOM 5825 O O . LYS B 1 196 ? 27.26023 -34.68436 -60.95982 1.000 67.81463 196 LYS B O 1
ATOM 5831 N N . SER B 1 197 ? 27.56572 -36.01064 -62.76680 1.000 74.79812 197 SER B N 1
ATOM 5832 C CA . SER B 1 197 ? 29.02274 -35.97767 -62.69092 1.000 79.85605 197 SER B CA 1
ATOM 5833 C C . SER B 1 197 ? 29.58677 -34.61447 -63.08464 1.000 86.74886 197 SER B C 1
ATOM 5834 O O . SER B 1 197 ? 30.47556 -34.53084 -63.93944 1.000 90.13810 197 SER B O 1
ATOM 5836 N N . THR B 1 198 ? 29.08836 -33.54993 -62.44253 1.000 84.14734 198 THR B N 1
ATOM 5837 C CA . THR B 1 198 ? 29.56795 -32.17641 -62.59549 1.000 88.62297 198 THR B CA 1
ATOM 5838 C C . THR B 1 198 ? 29.55656 -31.68259 -64.03977 1.000 94.27480 198 THR B C 1
ATOM 5839 O O . THR B 1 198 ? 29.01529 -32.34450 -64.93336 1.000 93.11863 198 THR B O 1
ATOM 5841 N N . ALA B 1 199 ? 30.12617 -30.49603 -64.26416 1.000 94.45255 199 ALA B N 1
ATOM 5842 C CA . ALA B 1 199 ? 30.44096 -30.00903 -65.60023 1.000 94.15595 199 ALA B CA 1
ATOM 5843 C C . ALA B 1 199 ? 31.94110 -29.88862 -65.82035 1.000 94.94600 199 ALA B C 1
ATOM 5844 O O . ALA B 1 199 ? 32.36670 -29.53916 -66.92545 1.000 94.11139 199 ALA B O 1
ATOM 5846 N N . ALA B 1 200 ? 32.74940 -30.15139 -64.78885 1.000 97.88131 200 ALA B N 1
ATOM 5847 C CA . ALA B 1 200 ? 34.19302 -30.30180 -64.91963 1.000 97.40483 200 ALA B CA 1
ATOM 5848 C C . ALA B 1 200 ? 34.62466 -31.75958 -65.01699 1.000 99.32682 200 ALA B C 1
ATOM 5849 O O . ALA B 1 200 ? 35.77409 -32.02610 -65.38802 1.000 99.54738 200 ALA B O 1
ATOM 5851 N N . GLN B 1 201 ? 33.73918 -32.70306 -64.67954 1.000 98.65867 201 GLN B N 1
ATOM 5852 C CA . GLN B 1 201 ? 33.99117 -34.12425 -64.87603 1.000 98.50995 201 GLN B CA 1
ATOM 5853 C C . GLN B 1 201 ? 33.04353 -34.75064 -65.89203 1.000 94.59539 201 GLN B C 1
ATOM 5854 O O . GLN B 1 201 ? 33.19193 -35.93666 -66.21100 1.000 92.64737 201 GLN B O 1
ATOM 5860 N N . ALA B 1 202 ? 32.08414 -33.99179 -66.41511 1.000 92.13842 202 ALA B N 1
ATOM 5861 C CA . ALA B 1 202 ? 31.21213 -34.50540 -67.46096 1.000 94.03488 202 ALA B CA 1
ATOM 5862 C C . ALA B 1 202 ? 31.98632 -34.68760 -68.76655 1.000 96.79579 202 ALA B C 1
ATOM 5863 O O . ALA B 1 202 ? 32.86450 -33.88774 -69.10854 1.000 94.80799 202 ALA B O 1
ATOM 5865 N N . ALA B 1 203 ? 31.66593 -35.76400 -69.49181 1.000 93.18050 203 ALA B N 1
ATOM 5866 C CA . ALA B 1 203 ? 32.28853 -35.99435 -70.79281 1.000 90.46620 203 ALA B CA 1
ATOM 5867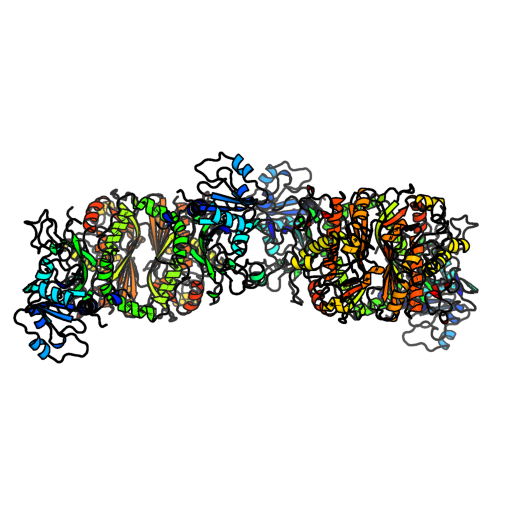 C C . ALA B 1 203 ? 31.87588 -34.92509 -71.80254 1.000 88.64948 203 ALA B C 1
ATOM 5868 O O . ALA B 1 203 ? 32.71238 -34.41919 -72.56140 1.000 86.69483 203 ALA B O 1
ATOM 5870 N N . ALA B 1 204 ? 30.59817 -34.56484 -71.81383 1.000 89.43152 204 ALA B N 1
ATOM 5871 C CA . ALA B 1 204 ? 30.04924 -33.57855 -72.73400 1.000 85.48036 204 ALA B CA 1
ATOM 5872 C C . ALA B 1 204 ? 28.89280 -32.89232 -72.02579 1.000 91.54838 204 ALA B C 1
ATOM 5873 O O . ALA B 1 204 ? 28.44174 -33.35694 -70.96986 1.000 91.18937 204 ALA B O 1
ATOM 5875 N N . PRO B 1 205 ? 28.40552 -31.76478 -72.55752 1.000 93.75298 205 PRO B N 1
ATOM 5876 C CA . PRO B 1 205 ? 27.21937 -31.13638 -71.95483 1.000 91.82531 205 PRO B CA 1
ATOM 5877 C C . PRO B 1 205 ? 26.06609 -32.12722 -71.86033 1.000 89.92974 205 PRO B C 1
ATOM 5878 O O . PRO B 1 205 ? 25.72904 -32.81001 -72.83160 1.000 89.95474 205 PRO B O 1
ATOM 5882 N N . ALA B 1 206 ? 25.46446 -32.21076 -70.67292 1.000 86.05875 206 ALA B N 1
ATOM 5883 C CA . ALA B 1 206 ? 24.45036 -33.22764 -70.42000 1.000 82.95006 206 ALA B CA 1
ATOM 5884 C C . ALA B 1 206 ? 23.23334 -33.01405 -71.31353 1.000 80.81377 206 ALA B C 1
ATOM 5885 O O . ALA B 1 206 ? 22.79382 -31.88005 -71.53263 1.000 82.63185 206 ALA B O 1
ATOM 5887 N N . GLU B 1 207 ? 22.69366 -34.11783 -71.83519 1.000 76.36283 207 GLU B N 1
ATOM 5888 C CA . GLU B 1 207 ? 21.54885 -34.04963 -72.73681 1.000 75.80436 207 GLU B CA 1
ATOM 5889 C C . GLU B 1 207 ? 20.31415 -33.53329 -72.00079 1.000 71.57164 207 GLU B C 1
ATOM 5890 O O . GLU B 1 207 ? 20.04637 -33.91694 -70.85646 1.000 71.70403 207 GLU B O 1
ATOM 5896 N N . SER B 1 208 ? 19.55630 -32.66025 -72.66544 1.000 58.28298 208 SER B N 1
ATOM 5897 C CA . SER B 1 208 ? 18.49815 -31.92191 -71.99204 1.000 55.42645 208 SER B CA 1
ATOM 5898 C C . SER B 1 208 ? 17.64758 -31.20439 -73.02927 1.000 54.89386 208 SER B C 1
ATOM 5899 O O . SER B 1 208 ? 18.17492 -30.70663 -74.02645 1.000 56.77626 208 SER B O 1
ATOM 5902 N N . VAL B 1 209 ? 16.33334 -31.15506 -72.79938 1.000 52.20323 209 VAL B N 1
ATOM 5903 C CA . VAL B 1 209 ? 15.52738 -30.22121 -73.57047 1.000 51.51939 209 VAL B CA 1
ATOM 5904 C C . VAL B 1 209 ? 16.04795 -28.82987 -73.28243 1.000 49.45067 209 VAL B C 1
ATOM 5905 O O . VAL B 1 209 ? 16.46600 -28.52138 -72.15629 1.000 43.87473 209 VAL B O 1
ATOM 5909 N N . PHE B 1 210 ? 16.07025 -27.99520 -74.31588 1.000 45.71627 210 PHE B N 1
ATOM 5910 C CA . PHE B 1 210 ? 16.21714 -26.56533 -74.11944 1.000 44.62142 210 PHE B CA 1
ATOM 5911 C C . PHE B 1 210 ? 14.89051 -26.02390 -73.61629 1.000 41.62560 210 PHE B C 1
ATOM 5912 O O . PHE B 1 210 ? 13.83687 -26.30876 -74.19621 1.000 42.85452 210 PHE B O 1
ATOM 5920 N N . VAL B 1 211 ? 14.93290 -25.26592 -72.52858 1.000 36.01268 211 VAL B N 1
ATOM 5921 C CA . VAL B 1 211 ? 13.72857 -24.64030 -72.00083 1.000 37.03967 211 VAL B CA 1
ATOM 5922 C C . VAL B 1 211 ? 13.87027 -23.13816 -72.21858 1.000 38.68518 211 VAL B C 1
ATOM 5923 O O . VAL B 1 211 ? 14.72403 -22.49877 -71.58687 1.000 37.60336 211 VAL B O 1
ATOM 5927 N N . PRO B 1 212 ? 13.09139 -22.54855 -73.12051 1.000 36.22640 212 PRO B N 1
ATOM 5928 C CA . PRO B 1 212 ? 13.12501 -21.08667 -73.29825 1.000 37.51725 212 PRO B CA 1
ATOM 5929 C C . PRO B 1 212 ? 12.58926 -20.36884 -72.06884 1.000 38.07612 212 PRO B C 1
ATOM 5930 O O . PRO B 1 212 ? 11.51371 -20.69797 -71.56377 1.000 40.82832 212 PRO B O 1
ATOM 5934 N N . PHE B 1 213 ? 13.33993 -19.37408 -71.58517 1.000 37.23384 213 PHE B N 1
ATOM 5935 C CA . PHE B 1 213 ? 12.82395 -18.57173 -70.48211 1.000 36.57427 213 PHE B CA 1
ATOM 5936 C C . PHE B 1 213 ? 11.66609 -17.69446 -70.93303 1.000 39.54501 213 PHE B C 1
ATOM 5937 O O . PHE B 1 213 ? 10.60299 -17.67576 -70.30240 1.000 39.14787 213 PHE B O 1
ATOM 5945 N N . CYS B 1 214 ? 11.86152 -16.95195 -72.02401 1.000 42.32415 214 CYS B N 1
ATOM 5946 C CA . CYS B 1 214 ? 10.78570 -16.20410 -72.65682 1.000 39.46272 214 CYS B CA 1
ATOM 5947 C C . CYS B 1 214 ? 10.29630 -17.04299 -73.81844 1.000 34.22956 214 CYS B C 1
ATOM 5948 O O . CYS B 1 214 ? 11.00780 -17.15200 -74.82435 1.000 36.00602 214 CYS B O 1
ATOM 5951 N N . PRO B 1 215 ? 9.11962 -17.66108 -73.73228 1.000 33.50805 215 PRO B N 1
ATOM 5952 C CA . PRO B 1 215 ? 8.74403 -18.63894 -74.76573 1.000 37.41017 215 PRO B CA 1
ATOM 5953 C C . PRO B 1 215 ? 8.69472 -18.04536 -76.16695 1.000 44.89234 215 PRO B C 1
ATOM 5954 O O . PRO B 1 215 ? 9.06179 -18.72012 -77.13928 1.000 47.73048 215 PRO B O 1
ATOM 5958 N N . GLU B 1 216 ? 8.28240 -16.77999 -76.29714 1.000 45.57226 216 GLU B N 1
ATOM 5959 C CA . GLU B 1 216 ? 8.18294 -16.17933 -77.62678 1.000 48.37984 216 GLU B CA 1
ATOM 5960 C C . GLU B 1 216 ? 9.53931 -16.00880 -78.29342 1.000 47.99993 216 GLU B C 1
ATOM 5961 O O . GLU B 1 216 ? 9.59656 -15.89682 -79.52291 1.000 49.99642 216 GLU B O 1
ATOM 5967 N N . LEU B 1 217 ? 10.63243 -16.00630 -77.53342 1.000 41.93737 217 LEU B N 1
ATOM 5968 C CA . LEU B 1 217 ? 11.93834 -15.90529 -78.16534 1.000 39.35169 217 LEU B CA 1
ATOM 5969 C C . LEU B 1 217 ? 12.52910 -17.26887 -78.48983 1.000 45.45174 217 LEU B C 1
ATOM 5970 O O . LEU B 1 217 ? 13.62543 -17.33076 -79.05085 1.000 45.79186 217 LEU B O 1
ATOM 5975 N N . GLY B 1 218 ? 11.82777 -18.35396 -78.15920 1.000 45.34436 218 GLY B N 1
ATOM 5976 C CA . GLY B 1 218 ? 12.25686 -19.68507 -78.55076 1.000 43.58974 218 GLY B CA 1
ATOM 5977 C C . GLY B 1 218 ? 13.68131 -20.00194 -78.13607 1.000 43.90864 218 GLY B C 1
ATOM 5978 O O . GLY B 1 218 ? 14.19203 -19.50879 -77.12487 1.000 44.17218 218 GLY B O 1
ATOM 5979 N N . ARG B 1 219 ? 14.35668 -20.78978 -78.96475 1.000 45.24558 219 ARG B N 1
ATOM 5980 C CA . ARG B 1 219 ? 15.68241 -21.31730 -78.65451 1.000 47.55911 219 ARG B CA 1
ATOM 5981 C C . ARG B 1 219 ? 16.74344 -20.31411 -79.10128 1.000 45.53786 219 ARG B C 1
ATOM 5982 O O . ARG B 1 219 ? 17.08617 -20.24008 -80.28010 1.000 54.83356 219 ARG B O 1
ATOM 5990 N N . GLU B 1 220 ? 17.25857 -19.53101 -78.16154 1.000 44.18791 220 GLU B N 1
ATOM 5991 C CA . GLU B 1 220 ? 18.35396 -18.60298 -78.39836 1.000 43.31999 220 GLU B CA 1
ATOM 5992 C C . GLU B 1 220 ? 19.30808 -18.70464 -77.22108 1.000 47.64131 220 GLU B C 1
ATOM 5993 O O . GLU B 1 220 ? 18.87837 -18.93789 -76.08744 1.000 43.58856 220 GLU B O 1
ATOM 5999 N N . LYS B 1 221 ? 20.59956 -18.48219 -77.48134 1.000 48.58771 221 LYS B N 1
ATOM 6000 C CA . LYS B 1 221 ? 21.60350 -18.70339 -76.43886 1.000 52.70291 221 LYS B CA 1
ATOM 6001 C C . LYS B 1 221 ? 21.30736 -17.89456 -75.18499 1.000 51.10782 221 LYS B C 1
ATOM 6002 O O . LYS B 1 221 ? 21.56048 -18.36060 -74.06860 1.000 55.81375 221 LYS B O 1
ATOM 6008 N N . ASP B 1 222 ? 20.75754 -16.70366 -75.34150 1.000 47.76642 222 ASP B N 1
ATOM 6009 C CA . ASP B 1 222 ? 20.49422 -15.80826 -74.22742 1.000 48.82912 222 ASP B CA 1
ATOM 6010 C C . ASP B 1 222 ? 19.10974 -16.00389 -73.62511 1.000 47.08123 222 ASP B C 1
ATOM 6011 O O . ASP B 1 222 ? 18.64009 -15.13240 -72.88607 1.000 47.89315 222 ASP B O 1
ATOM 6016 N N . ASN B 1 223 ? 18.42657 -17.09691 -73.96166 1.000 45.88279 223 ASN B N 1
ATOM 6017 C CA . ASN B 1 223 ? 17.05601 -17.31314 -73.51512 1.000 45.33713 223 ASN B CA 1
ATOM 6018 C C . ASN B 1 223 ? 16.91733 -18.66300 -72.81729 1.000 38.51156 223 ASN B C 1
ATOM 6019 O O . ASN B 1 223 ? 15.84719 -19.27874 -72.84204 1.000 35.71145 223 ASN B O 1
ATOM 6024 N N . GLU B 1 224 ? 17.99672 -19.14090 -72.20697 1.000 39.94431 224 GLU B N 1
ATOM 6025 C CA . GLU B 1 224 ? 18.01497 -20.46880 -71.59716 1.000 41.39073 224 GLU B CA 1
ATOM 6026 C C . GLU B 1 224 ? 17.49219 -20.41645 -70.16470 1.000 39.49578 224 GLU B C 1
ATOM 6027 O O . GLU B 1 224 ? 17.98064 -19.62978 -69.34527 1.000 40.35111 224 GLU B O 1
ATOM 6033 N N . ALA B 1 225 ? 16.51156 -21.26450 -69.86453 1.000 36.22710 225 ALA B N 1
ATOM 6034 C CA . ALA B 1 225 ? 15.93844 -21.36847 -68.53077 1.000 38.68372 225 ALA B CA 1
ATOM 6035 C C . ALA B 1 225 ? 16.40016 -22.65655 -67.84534 1.000 35.70225 225 ALA B C 1
ATOM 6036 O O . ALA B 1 225 ? 16.99270 -23.53843 -68.45830 1.000 36.00835 225 ALA B O 1
ATOM 6038 N N . THR B 1 226 ? 16.13572 -22.72950 -66.54281 1.000 36.42671 226 THR B N 1
ATOM 6039 C CA . THR B 1 226 ? 16.34673 -23.92082 -65.72600 1.000 37.33185 226 THR B CA 1
ATOM 6040 C C . THR B 1 226 ? 15.30007 -23.90506 -64.61945 1.000 40.55546 226 THR B C 1
ATOM 6041 O O . THR B 1 226 ? 14.71815 -22.85773 -64.30652 1.000 34.71158 226 THR B O 1
ATOM 6045 N N . TYR B 1 227 ? 15.05411 -25.07316 -64.02971 1.000 33.05288 227 TYR B N 1
ATOM 6046 C CA . TYR B 1 227 ? 14.06860 -25.21535 -62.96358 1.000 36.94830 227 TYR B CA 1
ATOM 6047 C C . TYR B 1 227 ? 14.79150 -25.45619 -61.64413 1.000 36.03083 227 TYR B C 1
ATOM 6048 O O . TYR B 1 227 ? 15.57097 -26.40888 -61.52752 1.000 35.68998 227 TYR B O 1
ATOM 6057 N N . ARG B 1 228 ? 14.53307 -24.59776 -60.66106 1.000 36.32306 228 ARG B N 1
ATOM 6058 C CA . ARG B 1 228 ? 15.13097 -24.61301 -59.32832 1.000 38.56548 228 ARG B CA 1
ATOM 6059 C C . ARG B 1 228 ? 14.07394 -24.94636 -58.28497 1.000 34.32837 228 ARG B C 1
ATOM 6060 O O . ARG B 1 228 ? 12.95221 -24.44374 -58.37954 1.000 31.56776 228 ARG B O 1
ATOM 6068 N N . PRO B 1 229 ? 14.38894 -25.78261 -57.28242 1.000 34.47419 229 PRO B N 1
ATOM 6069 C CA . PRO B 1 229 ? 13.37459 -26.14047 -56.28474 1.000 33.33822 229 PRO B CA 1
ATOM 6070 C C . PRO B 1 229 ? 13.09633 -24.98795 -55.34016 1.000 34.06722 229 PRO B C 1
ATOM 6071 O O . PRO B 1 229 ? 14.01513 -24.30420 -54.88168 1.000 36.05868 229 PRO B O 1
ATOM 6075 N N . ILE B 1 230 ? 11.81584 -24.78281 -55.03891 1.000 33.61126 230 ILE B N 1
ATOM 6076 C CA . ILE B 1 230 ? 11.39962 -23.81307 -54.03253 1.000 34.66468 230 ILE B CA 1
ATOM 6077 C C . ILE B 1 230 ? 10.70950 -24.47170 -52.85562 1.000 33.25240 230 ILE B C 1
ATOM 6078 O O . ILE B 1 230 ? 10.37445 -23.78597 -51.88235 1.000 32.58168 230 ILE B O 1
ATOM 6083 N N . PHE B 1 231 ? 10.51363 -25.78833 -52.90648 1.000 33.62876 231 PHE B N 1
ATOM 6084 C CA . PHE B 1 231 ? 9.65382 -26.52249 -51.98480 1.000 33.43345 231 PHE B CA 1
ATOM 6085 C C . PHE B 1 231 ? 10.16413 -27.95192 -51.95694 1.000 32.57576 231 PHE B C 1
ATOM 6086 O O . PHE B 1 231 ? 10.28395 -28.56298 -53.02498 1.000 29.51592 231 PHE B O 1
ATOM 6094 N N . ILE B 1 232 ? 10.48753 -28.46770 -50.76028 1.000 30.34338 232 ILE B N 1
ATOM 6095 C CA . ILE B 1 232 ? 10.83158 -29.88100 -50.56934 1.000 29.48126 232 ILE B CA 1
ATOM 6096 C C . ILE B 1 232 ? 10.16295 -30.35891 -49.28216 1.000 30.74150 232 ILE B C 1
ATOM 6097 O O . ILE B 1 232 ? 10.50221 -29.88689 -48.19074 1.000 29.15872 232 ILE B O 1
ATOM 6102 N N . SER B 1 233 ? 9.22363 -31.29827 -49.40495 1.000 30.59323 233 SER B N 1
ATOM 6103 C CA . SER B 1 233 ? 8.45684 -31.77982 -48.26896 1.000 31.38053 233 SER B CA 1
ATOM 6104 C C . SER B 1 233 ? 9.23255 -32.84283 -47.48783 1.000 31.06616 233 SER B C 1
ATOM 6105 O O . SER B 1 233 ? 10.26362 -33.36142 -47.93150 1.000 29.72963 233 SER B O 1
ATOM 6108 N N . LYS B 1 234 ? 8.70608 -33.17618 -46.31017 1.000 29.41377 234 LYS B N 1
ATOM 6109 C CA . LYS B 1 234 ? 9.15107 -34.37580 -45.61668 1.000 31.64365 234 LYS B CA 1
ATOM 6110 C C . LYS B 1 234 ? 8.84629 -35.61401 -46.47220 1.000 32.30133 234 LYS B C 1
ATOM 6111 O O . LYS B 1 234 ? 8.09956 -35.55449 -47.46432 1.000 33.60962 234 LYS B O 1
ATOM 6117 N N . THR B 1 235 ? 9.42703 -36.75279 -46.08047 1.000 33.09001 235 THR B N 1
ATOM 6118 C CA . THR B 1 235 ? 9.26305 -37.98129 -46.85030 1.000 31.17936 235 THR B CA 1
ATOM 6119 C C . THR B 1 235 ? 7.98082 -38.70105 -46.44728 1.000 31.89615 235 THR B C 1
ATOM 6120 O O . THR B 1 235 ? 7.64372 -38.79671 -45.26360 1.000 33.90764 235 THR B O 1
ATOM 6124 N N . PHE B 1 236 ? 7.25924 -39.18241 -47.44454 1.000 30.29610 236 PHE B N 1
ATOM 6125 C CA . PHE B 1 236 ? 6.08421 -40.02166 -47.27623 1.000 33.07747 236 PHE B CA 1
ATOM 6126 C C . PHE B 1 236 ? 6.40827 -41.43056 -47.75249 1.000 33.26855 236 PHE B C 1
ATOM 6127 O O . PHE B 1 236 ? 7.44190 -41.66502 -48.37979 1.000 31.38268 236 PHE B O 1
ATOM 6135 N N . SER B 1 237 ? 5.51134 -42.37444 -47.46051 1.000 35.10009 237 SER B N 1
ATOM 6136 C CA . SER B 1 237 ? 5.62510 -43.69440 -48.06215 1.000 33.34667 237 SER B CA 1
ATOM 6137 C C . SER B 1 237 ? 4.25122 -44.34582 -48.13203 1.000 34.91702 237 SER B C 1
ATOM 6138 O O . SER B 1 237 ? 3.34612 -44.02515 -47.36434 1.000 36.67089 237 SER B O 1
ATOM 6141 N N . ASP B 1 238 ? 4.11239 -45.26707 -49.07723 1.000 36.60709 238 ASP B N 1
ATOM 6142 C CA . ASP B 1 238 ? 2.94073 -46.11789 -49.20568 1.000 36.54234 238 ASP B CA 1
ATOM 6143 C C . ASP B 1 238 ? 3.39698 -47.38965 -49.89567 1.000 35.70412 238 ASP B C 1
ATOM 6144 O O . ASP B 1 238 ? 4.26773 -47.34046 -50.76825 1.000 32.77566 238 ASP B O 1
ATOM 6149 N N . ASN B 1 239 ? 2.85658 -48.52395 -49.44729 1.000 37.48744 239 ASN B N 1
ATOM 6150 C CA . ASN B 1 239 ? 3.14778 -49.83201 -50.03182 1.000 34.46348 239 ASN B CA 1
ATOM 6151 C C . ASN B 1 239 ? 4.64991 -50.08772 -50.13794 1.000 34.38134 239 ASN B C 1
ATOM 6152 O O . ASN B 1 239 ? 5.13371 -50.67377 -51.10352 1.000 37.34947 239 ASN B O 1
ATOM 6157 N N . GLY B 1 240 ? 5.40418 -49.63266 -49.14231 1.000 35.52879 240 GLY B N 1
ATOM 6158 C CA . GLY B 1 240 ? 6.83863 -49.86697 -49.14908 1.000 36.51589 240 GLY B CA 1
ATOM 6159 C C . GLY B 1 240 ? 7.65356 -49.00693 -50.09733 1.000 33.76407 240 GLY B C 1
ATOM 6160 O O . GLY B 1 240 ? 8.81511 -49.33858 -50.37501 1.000 32.71631 240 GLY B O 1
ATOM 6161 N N . VAL B 1 241 ? 7.08288 -47.92886 -50.61701 1.000 31.96816 241 VAL B N 1
ATOM 6162 C CA . VAL B 1 241 ? 7.73989 -47.02135 -51.55409 1.000 32.63882 241 VAL B CA 1
ATOM 6163 C C . VAL B 1 241 ? 7.90918 -45.68137 -50.84675 1.000 31.70354 241 VAL B C 1
ATOM 6164 O O . VAL B 1 241 ? 6.90260 -45.04860 -50.51503 1.000 30.47555 241 VAL B O 1
ATOM 6168 N N . PRO B 1 242 ? 9.13076 -45.20400 -50.60801 1.000 27.95970 242 PRO B N 1
ATOM 6169 C CA . PRO B 1 242 ? 9.30426 -43.83576 -50.09827 1.000 29.69753 242 PRO B CA 1
ATOM 6170 C C . PRO B 1 242 ? 9.28166 -42.81402 -51.22667 1.000 32.44694 242 PRO B C 1
ATOM 6171 O O . PRO B 1 242 ? 9.68676 -43.09217 -52.36045 1.000 30.26344 242 PRO B O 1
ATOM 6175 N N . TYR B 1 243 ? 8.79307 -41.61993 -50.89967 1.000 30.09053 243 TYR B N 1
ATOM 6176 C CA . TYR B 1 243 ? 8.71615 -40.53805 -51.87628 1.000 29.56913 243 TYR B CA 1
ATOM 6177 C C . TYR B 1 243 ? 8.43151 -39.22038 -51.17335 1.000 31.34618 243 TYR B C 1
ATOM 6178 O O . TYR B 1 243 ? 8.00837 -39.19354 -50.01085 1.000 28.59006 243 TYR B O 1
ATOM 6187 N N . ASP B 1 244 ? 8.67023 -38.12196 -51.89537 1.000 31.76943 244 ASP B N 1
ATOM 6188 C CA . ASP B 1 244 ? 8.33472 -36.79835 -51.38217 1.000 30.60290 244 ASP B CA 1
ATOM 6189 C C . ASP B 1 244 ? 7.88931 -35.91160 -52.54249 1.000 33.96937 244 ASP B C 1
ATOM 6190 O O . ASP B 1 244 ? 7.82449 -36.33676 -53.69967 1.000 31.11641 244 ASP B O 1
ATOM 6195 N N . PHE B 1 245 ? 7.57802 -34.66748 -52.20974 1.000 31.86006 245 PHE B N 1
ATOM 6196 C CA . PHE B 1 245 ? 6.96790 -33.71853 -53.12753 1.000 33.57858 245 PHE B CA 1
ATOM 6197 C C . PHE B 1 245 ? 7.87779 -32.51524 -53.25610 1.000 31.75902 245 PHE B C 1
ATOM 6198 O O . PHE B 1 245 ? 8.30849 -31.94827 -52.24940 1.000 30.44399 245 PHE B O 1
ATOM 6206 N N . VAL B 1 246 ? 8.19511 -32.13970 -54.48233 1.000 26.33020 246 VAL B N 1
ATOM 6207 C CA . VAL B 1 246 ? 8.95271 -30.92099 -54.67454 1.000 29.79641 246 VAL B CA 1
ATOM 6208 C C . VAL B 1 246 ? 8.21248 -30.06988 -55.69653 1.000 30.32626 246 VAL B C 1
ATOM 6209 O O . VAL B 1 246 ? 7.39927 -30.57543 -56.48084 1.000 30.95582 246 VAL B O 1
ATOM 6213 N N . VAL B 1 247 ? 8.43744 -28.75923 -55.61828 1.000 28.35087 247 VAL B N 1
ATOM 6214 C CA . VAL B 1 247 ? 7.96693 -27.80005 -56.61875 1.000 28.49207 247 VAL B CA 1
ATOM 6215 C C . VAL B 1 247 ? 9.19189 -27.07230 -57.14238 1.000 30.83247 247 VAL B C 1
ATOM 6216 O O . VAL B 1 247 ? 9.95168 -26.48408 -56.35654 1.000 32.29849 247 VAL B O 1
ATOM 6220 N N . LEU B 1 248 ? 9.39957 -27.13820 -58.45912 1.000 30.70195 248 LEU B N 1
ATOM 6221 C CA . LEU B 1 248 ? 10.44557 -26.39880 -59.14558 1.000 29.56470 248 LEU B CA 1
ATOM 6222 C C . LEU B 1 248 ? 9.83328 -25.18594 -59.84599 1.000 33.97601 248 LEU B C 1
ATOM 6223 O O . LEU B 1 248 ? 8.68916 -25.22675 -60.29886 1.000 30.23450 248 LEU B O 1
ATOM 6228 N N . GLU B 1 249 ? 10.61076 -24.10784 -59.92897 1.000 29.61569 249 GLU B N 1
ATOM 6229 C CA . GLU B 1 249 ? 10.19554 -22.86820 -60.56522 1.000 33.99588 249 GLU B CA 1
ATOM 6230 C C . GLU B 1 249 ? 11.12727 -22.54611 -61.73015 1.000 35.83773 249 GLU B C 1
ATOM 6231 O O . GLU B 1 249 ? 12.34817 -22.73386 -61.63556 1.000 34.51137 249 GLU B O 1
ATOM 6237 N N . LYS B 1 250 ? 10.55360 -22.06857 -62.83717 1.000 34.02312 250 LYS B N 1
ATOM 6238 C CA . LYS B 1 250 ? 11.38323 -21.67005 -63.96468 1.000 34.40592 250 LYS B CA 1
ATOM 6239 C C . LYS B 1 250 ? 12.17102 -20.40535 -63.62344 1.000 35.98957 250 LYS B C 1
ATOM 6240 O O . LYS B 1 250 ? 11.60572 -19.41289 -63.15218 1.000 39.08992 250 LYS B O 1
ATOM 6246 N N . ARG B 1 251 ? 13.48150 -20.44901 -63.85926 1.000 33.45797 251 ARG B N 1
ATOM 6247 C CA . ARG B 1 251 ? 14.38403 -19.32795 -63.62962 1.000 39.22410 251 ARG B CA 1
ATOM 6248 C C . ARG B 1 251 ? 15.28818 -19.18795 -64.84293 1.000 37.62146 251 ARG B C 1
ATOM 6249 O O . ARG B 1 251 ? 15.39397 -20.10231 -65.65612 1.000 35.65876 251 ARG B O 1
ATOM 6257 N N . ARG B 1 252 ? 15.94688 -18.03738 -64.95660 1.000 43.38007 252 ARG B N 1
ATOM 6258 C CA . ARG B 1 252 ? 17.03118 -17.90550 -65.92138 1.000 44.18628 252 ARG B CA 1
ATOM 6259 C C . ARG B 1 252 ? 18.22086 -18.73592 -65.47647 1.000 45.00856 252 ARG B C 1
ATOM 6260 O O . ARG B 1 252 ? 18.54391 -18.78859 -64.29205 1.000 49.99551 252 ARG B O 1
ATOM 6268 N N . LYS B 1 253 ? 18.90095 -19.34913 -66.44333 1.000 47.30466 253 LYS B N 1
ATOM 6269 C CA . LYS B 1 253 ? 20.09286 -20.12972 -66.14097 1.000 50.54084 253 LYS B CA 1
ATOM 6270 C C . LYS B 1 253 ? 21.17579 -19.27478 -65.48583 1.000 58.38525 253 LYS B C 1
ATOM 6271 O O . LYS B 1 253 ? 21.88061 -19.73916 -64.58192 1.000 61.95033 253 LYS B O 1
ATOM 6277 N N . THR B 1 254 ? 21.32068 -18.02423 -65.91583 1.000 56.82330 254 THR B N 1
ATOM 6278 C CA . THR B 1 254 ? 22.34303 -17.14213 -65.35759 1.000 59.92844 254 THR B CA 1
ATOM 6279 C C . THR B 1 254 ? 21.90208 -16.44982 -64.07034 1.000 63.29090 254 THR B C 1
ATOM 6280 O O . THR B 1 254 ? 22.67709 -15.65611 -63.52071 1.000 64.63413 254 THR B O 1
ATOM 6284 N N . ASP B 1 255 ? 20.68824 -16.72066 -63.58775 1.000 60.99932 255 ASP B N 1
ATOM 6285 C CA . ASP B 1 255 ? 20.11157 -16.03442 -62.42803 1.000 61.06965 255 ASP B CA 1
ATOM 6286 C C . ASP B 1 255 ? 20.93133 -16.20379 -61.15347 1.000 65.44775 255 ASP B C 1
ATOM 6287 O O . ASP B 1 255 ? 21.11107 -17.31648 -60.66424 1.000 68.39089 255 ASP B O 1
ATOM 6292 N N . GLY B 1 280 ? 5.06085 -13.55299 -37.42011 1.000 89.75223 280 GLY B N 1
ATOM 6293 C CA . GLY B 1 280 ? 5.03798 -12.30179 -36.68550 1.000 93.96874 280 GLY B CA 1
ATOM 6294 C C . GLY B 1 280 ? 4.24275 -11.20095 -37.36800 1.000 99.24670 280 GLY B C 1
ATOM 6295 O O . GLY B 1 280 ? 4.73092 -10.54558 -38.29622 1.000 96.86400 280 GLY B O 1
ATOM 6296 N N . LEU B 1 281 ? 3.00717 -10.99961 -36.90701 1.000 97.46062 281 LEU B N 1
ATOM 6297 C CA . LEU B 1 281 ? 2.13927 -9.95152 -37.42664 1.000 95.74588 281 LEU B CA 1
ATOM 6298 C C . LEU B 1 281 ? 1.28980 -9.39105 -36.29158 1.000 96.07901 281 LEU B C 1
ATOM 6299 O O . LEU B 1 281 ? 1.00770 -10.08187 -35.30574 1.000 95.04865 281 LEU B O 1
ATOM 6304 N N . GLN B 1 282 ? 0.90114 -8.12448 -36.43385 1.000 92.96109 282 GLN B N 1
ATOM 6305 C CA . GLN B 1 282 ? -0.00593 -7.45721 -35.50144 1.000 85.40164 282 GLN B CA 1
ATOM 6306 C C . GLN B 1 282 ? -0.58342 -6.22605 -36.20242 1.000 85.39582 282 GLN B C 1
ATOM 6307 O O . GLN B 1 282 ? -0.45722 -6.07130 -37.42346 1.000 88.12295 282 GLN B O 1
ATOM 6313 N N . ALA B 1 283 ? -1.23829 -5.35522 -35.42838 1.000 81.48662 283 ALA B N 1
ATOM 6314 C CA . ALA B 1 283 ? -1.89586 -4.18317 -35.99305 1.000 78.24065 283 ALA B CA 1
ATOM 6315 C C . ALA B 1 283 ? -0.87152 -3.18659 -36.54306 1.000 75.28581 283 ALA B C 1
ATOM 6316 O O . ALA B 1 283 ? 0.23938 -3.06925 -36.01644 1.000 71.19185 283 ALA B O 1
ATOM 6318 N N . PRO B 1 284 ? -1.22440 -2.44963 -37.60424 1.000 78.82648 284 PRO B N 1
ATOM 6319 C CA . PRO B 1 284 ? -0.31487 -1.39644 -38.09477 1.000 76.80537 284 PRO B CA 1
ATOM 6320 C C . PRO B 1 284 ? -0.02172 -0.31362 -37.06333 1.000 70.45203 284 PRO B C 1
ATOM 6321 O O . PRO B 1 284 ? 1.03368 0.32914 -37.15835 1.000 66.54795 284 PRO B O 1
ATOM 6325 N N . SER B 1 285 ? -0.87044 -0.12046 -36.04975 1.000 65.38005 285 SER B N 1
ATOM 6326 C CA . SER B 1 285 ? -0.45837 0.73892 -34.94438 1.000 61.10304 285 SER B CA 1
ATOM 6327 C C . SER B 1 285 ? 0.45600 -0.01472 -33.97629 1.000 53.94729 285 SER B C 1
ATOM 6328 O O . SER B 1 285 ? 1.50691 0.50710 -33.58149 1.000 48.20667 285 SER B O 1
ATOM 6331 N N . SER B 1 286 ? 0.09973 -1.25661 -33.62160 1.000 57.13650 286 SER B N 1
ATOM 6332 C CA . SER B 1 286 ? 0.89328 -2.02546 -32.65646 1.000 55.73298 286 SER B CA 1
ATOM 6333 C C . SER B 1 286 ? 2.31799 -2.26272 -33.14989 1.000 53.55170 286 SER B C 1
ATOM 6334 O O . SER B 1 286 ? 3.28338 -1.97615 -32.43906 1.000 44.82479 286 SER B O 1
ATOM 6337 N N . ALA B 1 287 ? 2.46680 -2.77736 -34.37496 1.000 55.64532 287 ALA B N 1
ATOM 6338 C CA . ALA B 1 287 ? 3.79251 -3.10850 -34.89496 1.000 54.52555 287 ALA B CA 1
ATOM 6339 C C . ALA B 1 287 ? 4.65140 -1.85969 -35.06173 1.000 43.89429 287 ALA B C 1
ATOM 6340 O O . ALA B 1 287 ? 5.87095 -1.91545 -34.87794 1.000 42.52827 287 ALA B O 1
ATOM 6342 N N . ALA B 1 288 ? 4.04135 -0.72585 -35.41361 1.000 46.65137 288 ALA B N 1
ATOM 6343 C CA . ALA B 1 288 ? 4.79876 0.51532 -35.55551 1.000 42.65250 288 ALA B CA 1
ATOM 6344 C C . ALA B 1 288 ? 5.26648 1.04933 -34.20104 1.000 41.41340 288 ALA B C 1
ATOM 6345 O O . ALA B 1 288 ? 6.39569 1.53706 -34.08383 1.000 41.82267 288 ALA B O 1
ATOM 6347 N N . ALA B 1 289 ? 4.40937 0.98767 -33.17428 1.000 38.44119 289 ALA B N 1
ATOM 6348 C CA . ALA B 1 289 ? 4.83021 1.36978 -31.82107 1.000 40.19536 289 ALA B CA 1
ATOM 6349 C C . ALA B 1 289 ? 5.98089 0.49680 -31.32335 1.000 39.70598 289 ALA B C 1
ATOM 6350 O O . ALA B 1 289 ? 6.88259 0.97561 -30.62698 1.000 38.60751 289 ALA B O 1
ATOM 6352 N N . ILE B 1 290 ? 5.95297 -0.79019 -31.65957 1.000 35.14147 290 ILE B N 1
ATOM 6353 C CA . ILE B 1 290 ? 6.92671 -1.75265 -31.14501 1.000 39.26376 290 ILE B CA 1
ATOM 6354 C C . ILE B 1 290 ? 8.26519 -1.66672 -31.89130 1.000 39.78624 290 ILE B C 1
ATOM 6355 O O . ILE B 1 290 ? 9.32294 -1.92821 -31.30086 1.000 34.30476 290 ILE B O 1
ATOM 6360 N N . ALA B 1 291 ? 8.24217 -1.23858 -33.16242 1.000 37.17118 291 ALA B N 1
ATOM 6361 C CA . ALA B 1 291 ? 9.42085 -1.32123 -34.02713 1.000 36.05248 291 ALA B CA 1
ATOM 6362 C C . ALA B 1 291 ? 10.65374 -0.57805 -33.51818 1.000 34.91292 291 ALA B C 1
ATOM 6363 O O . ALA B 1 291 ? 11.75417 -1.14479 -33.62121 1.000 33.10130 291 ALA B O 1
ATOM 6365 N N . PRO B 1 292 ? 10.57110 0.67107 -33.02835 1.000 33.96593 292 PRO B N 1
ATOM 6366 C CA . PRO B 1 292 ? 11.77874 1.32046 -32.48577 1.000 35.00929 292 PRO B CA 1
ATOM 6367 C C . PRO B 1 292 ? 12.41295 0.54594 -31.33900 1.000 36.54802 292 PRO B C 1
ATOM 6368 O O . PRO B 1 292 ? 13.62623 0.66168 -31.11979 1.000 34.40746 292 PRO B O 1
ATOM 6372 N N . VAL B 1 293 ? 11.62539 -0.20613 -30.57080 1.000 30.82948 293 VAL B N 1
ATOM 6373 C CA . VAL B 1 293 ? 12.20926 -0.93726 -29.44765 1.000 32.92554 293 VAL B CA 1
ATOM 6374 C C . VAL B 1 293 ? 12.86914 -2.22369 -29.94081 1.000 35.41204 293 VAL B C 1
ATOM 6375 O O . VAL B 1 293 ? 13.99904 -2.53751 -29.55483 1.000 36.53438 293 VAL B O 1
ATOM 6379 N N . LEU B 1 294 ? 12.18539 -2.97260 -30.81793 1.000 36.15784 294 LEU B N 1
ATOM 6380 C CA . LEU B 1 294 ? 12.81896 -4.11207 -31.47945 1.000 39.10134 294 LEU B CA 1
ATOM 6381 C C . LEU B 1 294 ? 14.10989 -3.70532 -32.16403 1.000 37.87563 294 LEU B C 1
ATOM 6382 O O . LEU B 1 294 ? 15.10067 -4.43501 -32.11878 1.000 41.91553 294 LEU B O 1
ATOM 6387 N N . ALA B 1 295 ? 14.10867 -2.54990 -32.81904 1.000 38.90567 295 ALA B N 1
ATOM 6388 C CA . ALA B 1 295 ? 15.27109 -2.13320 -33.59151 1.000 38.88943 295 ALA B CA 1
ATOM 6389 C C . ALA B 1 295 ? 16.51760 -2.05370 -32.71699 1.000 38.41149 295 ALA B C 1
ATOM 6390 O O . ALA B 1 295 ? 17.56579 -2.60990 -33.06814 1.000 34.74020 295 ALA B O 1
ATOM 6392 N N . TRP B 1 296 ? 16.42916 -1.39730 -31.55233 1.000 33.53576 296 TRP B N 1
ATOM 6393 C CA . TRP B 1 296 ? 17.63640 -1.34386 -30.73112 1.000 34.19775 296 TRP B CA 1
ATOM 6394 C C . TRP B 1 296 ? 17.93368 -2.69014 -30.07434 1.000 35.20372 296 TRP B C 1
ATOM 6395 O O . TRP B 1 296 ? 19.10486 -3.03971 -29.90484 1.000 34.25445 296 TRP B O 1
ATOM 6406 N N . MET B 1 297 ? 16.90609 -3.46667 -29.73060 1.000 33.43020 297 MET B N 1
ATOM 6407 C CA . MET B 1 297 ? 17.14491 -4.77426 -29.11823 1.000 36.46697 297 MET B CA 1
ATOM 6408 C C . MET B 1 297 ? 17.73734 -5.76773 -30.10368 1.000 42.67643 297 MET B C 1
ATOM 6409 O O . MET B 1 297 ? 18.44259 -6.69537 -29.69493 1.000 37.25001 297 MET B O 1
ATOM 6414 N N . ASP B 1 298 ? 17.43375 -5.60204 -31.38873 1.000 39.59434 298 ASP B N 1
ATOM 6415 C CA . ASP B 1 298 ? 17.89411 -6.45852 -32.47169 1.000 44.77875 298 ASP B CA 1
ATOM 6416 C C . ASP B 1 298 ? 19.24128 -6.01851 -33.03569 1.000 48.08576 298 ASP B C 1
ATOM 6417 O O . ASP B 1 298 ? 19.71829 -6.62660 -33.99852 1.000 52.42821 298 ASP B O 1
ATOM 6422 N N . GLU B 1 299 ? 19.85464 -4.97176 -32.47097 1.000 44.90542 299 GLU B N 1
ATOM 6423 C CA . GLU B 1 299 ? 21.04807 -4.38655 -33.07767 1.000 50.78938 299 GLU B CA 1
ATOM 6424 C C . GLU B 1 299 ? 22.18482 -5.39793 -33.14854 1.000 61.67085 299 GLU B C 1
ATOM 6425 O O . GLU B 1 299 ? 22.76717 -5.61824 -34.21640 1.000 62.33254 299 GLU B O 1
ATOM 6431 N N . GLU B 1 300 ? 22.48862 -6.04883 -32.02271 1.000 61.72701 300 GLU B N 1
ATOM 6432 C CA . GLU B 1 300 ? 23.65916 -6.91905 -31.95580 1.000 68.85517 300 GLU B CA 1
ATOM 6433 C C . GLU B 1 300 ? 23.55174 -8.07151 -32.94485 1.000 7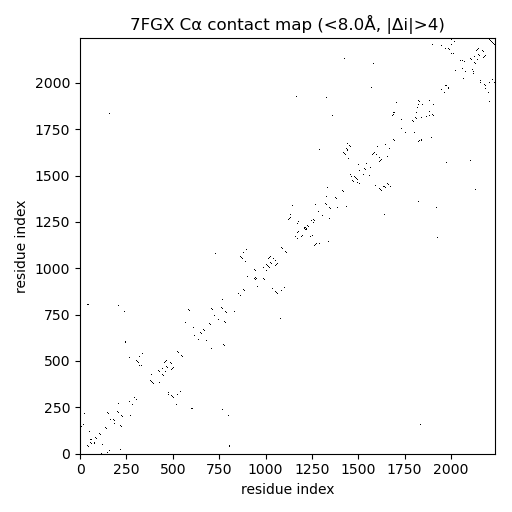0.04239 300 GLU B C 1
ATOM 6434 O O . GLU B 1 300 ? 24.52714 -8.40537 -33.62772 1.000 73.45101 300 GLU B O 1
ATOM 6440 N N . ASP B 1 301 ? 22.36830 -8.67559 -33.05376 1.000 67.12756 301 ASP B N 1
ATOM 6441 C CA . ASP B 1 301 ? 22.17004 -9.70731 -34.06008 1.000 67.92020 301 ASP B CA 1
ATOM 6442 C C . ASP B 1 301 ? 22.53255 -9.17998 -35.43915 1.000 78.43055 301 ASP B C 1
ATOM 6443 O O . ASP B 1 301 ? 23.31523 -9.80447 -36.16012 1.000 85.21894 301 ASP B O 1
ATOM 6448 N N . ARG B 1 302 ? 22.02122 -7.99757 -35.80146 1.000 74.92901 302 ARG B N 1
ATOM 6449 C CA . ARG B 1 302 ? 22.33776 -7.42780 -37.11007 1.000 76.92638 302 ARG B CA 1
ATOM 6450 C C . ARG B 1 302 ? 23.81177 -7.04773 -37.21866 1.000 79.20642 302 ARG B C 1
ATOM 6451 O O . ARG B 1 302 ? 24.47422 -7.38740 -38.20341 1.000 85.83464 302 ARG B O 1
ATOM 6459 N N . LYS B 1 303 ? 24.34990 -6.36834 -36.20107 1.000 78.27690 303 LYS B N 1
ATOM 6460 C CA . LYS B 1 303 ? 25.69503 -5.80695 -36.28864 1.000 77.82398 303 LYS B CA 1
ATOM 6461 C C . LYS B 1 303 ? 26.77647 -6.87939 -36.44234 1.000 86.02618 303 LYS B C 1
ATOM 6462 O O . LYS B 1 303 ? 27.84325 -6.58696 -36.99013 1.000 90.30925 303 LYS B O 1
ATOM 6468 N N . LYS B 1 304 ? 26.53790 -8.12206 -36.01254 1.000 90.41718 304 LYS B N 1
ATOM 6469 C CA . LYS B 1 304 ? 27.48445 -9.19244 -36.31819 1.000 90.52107 304 LYS B CA 1
ATOM 6470 C C . LYS B 1 304 ? 26.99500 -10.13823 -37.41082 1.000 91.82919 304 LYS B C 1
ATOM 6471 O O . LYS B 1 304 ? 27.78381 -10.96440 -37.88758 1.000 93.74179 304 LYS B O 1
ATOM 6477 N N . ARG B 1 305 ? 25.73662 -10.01649 -37.84661 1.000 87.89894 305 ARG B N 1
ATOM 6478 C CA . ARG B 1 305 ? 25.21286 -10.90071 -38.88566 1.000 89.11380 305 ARG B CA 1
ATOM 6479 C C . ARG B 1 305 ? 25.78167 -10.54907 -40.25740 1.000 92.85136 305 ARG B C 1
ATOM 6480 O O . ARG B 1 305 ? 26.51414 -11.34322 -40.86120 1.000 93.18284 305 ARG B O 1
ATOM 6488 N N . GLU B 1 306 ? 25.49090 -9.34145 -40.75259 1.000 96.26531 306 GLU B N 1
ATOM 6489 C CA . GLU B 1 306 ? 25.93002 -8.96436 -42.09577 1.000 96.31345 306 GLU B CA 1
ATOM 6490 C C . GLU B 1 306 ? 27.44679 -8.77315 -42.19510 1.000 100.83568 306 GLU B C 1
ATOM 6491 O O . GLU B 1 306 ? 27.94180 -8.50330 -43.29980 1.000 101.72437 306 GLU B O 1
ATOM 6497 N N . GLN B 1 307 ? 28.18037 -8.91341 -41.07680 1.000 99.75713 307 GLN B N 1
ATOM 6498 C CA . GLN B 1 307 ? 29.62982 -8.71736 -41.00366 1.000 98.15922 307 GLN B CA 1
ATOM 6499 C C . GLN B 1 307 ? 30.35603 -9.60486 -42.00118 1.000 98.43534 307 GLN B C 1
ATOM 6500 O O . GLN B 1 307 ? 30.93130 -9.12075 -42.98318 1.000 97.27035 307 GLN B O 1
ATOM 6506 N N . LYS B 1 308 ? 30.31585 -10.90960 -41.75391 1.000 96.62265 308 LYS B N 1
ATOM 6507 C CA . LYS B 1 308 ? 30.65468 -11.88519 -42.77101 1.000 92.43585 308 LYS B CA 1
ATOM 6508 C C . LYS B 1 308 ? 29.43465 -12.13274 -43.65250 1.000 91.61624 308 LYS B C 1
ATOM 6509 O O . LYS B 1 308 ? 28.30094 -11.77622 -43.31099 1.000 88.55059 308 LYS B O 1
ATOM 6515 N N . GLU B 1 309 ? 29.67354 -12.72871 -44.81233 1.000 86.90731 309 GLU B N 1
ATOM 6516 C CA . GLU B 1 309 ? 28.57029 -13.20952 -45.62504 1.000 79.83474 309 GLU B CA 1
ATOM 6517 C C . GLU B 1 309 ? 28.10704 -14.54853 -45.05289 1.000 74.93896 309 GLU B C 1
ATOM 6518 O O . GLU B 1 309 ? 28.87631 -15.51584 -45.00713 1.000 70.92343 309 GLU B O 1
ATOM 6524 N N . LEU B 1 310 ? 26.86030 -14.58942 -44.58651 1.000 70.14232 310 LEU B N 1
ATOM 6525 C CA . LEU B 1 310 ? 26.36820 -15.73722 -43.83798 1.000 63.81754 310 LEU B CA 1
ATOM 6526 C C . LEU B 1 310 ? 26.31379 -16.99304 -44.70031 1.000 59.85699 310 LEU B C 1
ATOM 6527 O O . LEU B 1 310 ? 25.99097 -16.93834 -45.89003 1.000 61.40097 310 LEU B O 1
ATOM 6532 N N . ILE B 1 311 ? 26.63427 -18.13529 -44.08586 1.000 53.17100 311 ILE B N 1
ATOM 6533 C CA . ILE B 1 311 ? 26.36137 -19.42468 -44.70753 1.000 46.63015 311 ILE B CA 1
ATOM 6534 C C . ILE B 1 311 ? 24.86150 -19.68948 -44.67652 1.000 48.40008 311 ILE B C 1
ATOM 6535 O O . ILE B 1 311 ? 24.16559 -19.34213 -43.70944 1.000 43.56241 311 ILE B O 1
ATOM 6540 N N . ARG B 1 312 ? 24.34850 -20.30362 -45.73839 1.000 46.32218 312 ARG B N 1
ATOM 6541 C CA . ARG B 1 312 ? 22.96074 -20.74028 -45.75214 1.000 45.09088 312 ARG B CA 1
ATOM 6542 C C . ARG B 1 312 ? 22.82504 -21.91138 -46.71339 1.000 46.68626 312 ARG B C 1
ATOM 6543 O O . ARG B 1 312 ? 23.38679 -21.89078 -47.81065 1.000 46.16792 312 ARG B O 1
ATOM 6551 N N . ALA B 1 313 ? 22.06801 -22.92263 -46.29974 1.000 46.46144 313 ALA B N 1
ATOM 6552 C CA . ALA B 1 313 ? 21.87558 -24.12034 -47.11008 1.000 45.72299 313 ALA B CA 1
ATOM 6553 C C . ALA B 1 313 ? 20.79836 -23.87519 -48.16217 1.000 38.38677 313 ALA B C 1
ATOM 6554 O O . ALA B 1 313 ? 19.67304 -23.52585 -47.80678 1.000 42.38241 313 ALA B O 1
ATOM 6556 N N . VAL B 1 314 ? 21.12696 -24.10124 -49.43697 1.000 40.51296 314 VAL B N 1
ATOM 6557 C CA . VAL B 1 314 ? 20.20321 -23.97373 -50.57827 1.000 42.02393 314 VAL B CA 1
ATOM 6558 C C . VAL B 1 314 ? 19.15321 -22.88915 -50.32035 1.000 38.69982 314 VAL B C 1
ATOM 6559 O O . VAL B 1 314 ? 17.95375 -23.18403 -50.18903 1.000 34.11946 314 VAL B O 1
ATOM 6563 N N . PRO B 1 315 ? 19.56725 -21.62398 -50.23123 1.000 36.78251 315 PRO B N 1
ATOM 6564 C CA . PRO B 1 315 ? 18.63064 -20.55525 -49.82917 1.000 41.87283 315 PRO B CA 1
ATOM 6565 C C . PRO B 1 315 ? 17.42004 -20.38663 -50.73964 1.000 39.32446 315 PRO B C 1
ATOM 6566 O O . PRO B 1 315 ? 16.42960 -19.78874 -50.30574 1.000 42.23904 315 PRO B O 1
ATOM 6570 N N . HIS B 1 316 ? 17.46524 -20.86549 -51.98589 1.000 38.24217 316 HIS B N 1
ATOM 6571 C CA . HIS B 1 316 ? 16.33240 -20.72276 -52.90127 1.000 36.95539 316 HIS B CA 1
ATOM 6572 C C . HIS B 1 316 ? 15.14314 -21.59822 -52.51449 1.000 39.67584 316 HIS B C 1
ATOM 6573 O O . HIS B 1 316 ? 14.04110 -21.39459 -53.03720 1.000 35.39801 316 HIS B O 1
ATOM 6580 N N . VAL B 1 317 ? 15.33575 -22.57824 -51.63280 1.000 36.66885 317 VAL B N 1
ATOM 6581 C CA . VAL B 1 317 ? 14.24159 -23.44106 -51.20431 1.000 34.10194 317 VAL B CA 1
ATOM 6582 C C . VAL B 1 317 ? 13.49417 -22.69309 -50.10047 1.000 39.69795 317 VAL B C 1
ATOM 6583 O O . VAL B 1 317 ? 14.01769 -22.50245 -49.00058 1.000 41.53239 317 VAL B O 1
ATOM 6587 N N . HIS B 1 318 ? 12.26800 -22.25535 -50.40318 1.000 39.25703 318 HIS B N 1
ATOM 6588 C CA . HIS B 1 318 ? 11.47069 -21.47844 -49.45950 1.000 44.60869 318 HIS B CA 1
ATOM 6589 C C . HIS B 1 318 ? 10.78249 -22.37511 -48.43725 1.000 40.16295 318 HIS B C 1
ATOM 6590 O O . HIS B 1 318 ? 10.82998 -22.10165 -47.23850 1.000 38.50864 318 HIS B O 1
ATOM 6597 N N . PHE B 1 319 ? 10.09098 -23.41801 -48.88898 1.000 37.03903 319 PHE B N 1
ATOM 6598 C CA . PHE B 1 319 ? 9.45830 -24.34513 -47.96842 1.000 38.04717 319 PHE B CA 1
ATOM 6599 C C . PHE B 1 319 ? 10.41603 -25.50269 -47.69200 1.000 35.45940 319 PHE B C 1
ATOM 6600 O O . PHE B 1 319 ? 10.74108 -26.28409 -48.59399 1.000 34.45258 319 PHE B O 1
ATOM 6608 N N . ARG B 1 320 ? 10.80884 -25.64316 -46.43535 1.000 32.59037 320 ARG B N 1
ATOM 6609 C CA . ARG B 1 320 ? 11.93498 -26.48368 -46.06022 1.000 37.30954 320 ARG B CA 1
ATOM 6610 C C . ARG B 1 320 ? 11.40207 -27.61732 -45.20780 1.000 33.11540 320 ARG B C 1
ATOM 6611 O O . ARG B 1 320 ? 11.82834 -27.81600 -44.07181 1.000 37.01241 320 ARG B O 1
ATOM 6619 N N . GLY B 1 321 ? 10.39360 -28.30801 -45.75456 1.000 36.36853 321 GLY B N 1
ATOM 6620 C CA . GLY B 1 321 ? 9.74060 -29.39380 -45.04728 1.000 32.84147 321 GLY B CA 1
ATOM 6621 C C . GLY B 1 321 ? 10.62688 -30.59364 -44.77019 1.000 33.56534 321 GLY B C 1
ATOM 6622 O O . GLY B 1 321 ? 10.45508 -31.25825 -43.74898 1.000 34.62813 321 GLY B O 1
ATOM 6623 N N . HIS B 1 322 ? 11.57169 -30.89549 -45.65955 1.000 30.61965 322 HIS B N 1
ATOM 6624 C CA . HIS B 1 322 ? 12.43045 -32.07002 -45.46048 1.000 31.27122 322 HIS B CA 1
ATOM 6625 C C . HIS B 1 322 ? 13.11811 -32.01640 -44.09912 1.000 32.54421 322 HIS B C 1
ATOM 6626 O O . HIS B 1 322 ? 13.65951 -30.98069 -43.69793 1.000 31.25767 322 HIS B O 1
ATOM 6633 N N . GLU B 1 323 ? 13.12146 -33.14453 -43.37980 1.000 33.03616 323 GLU B N 1
ATOM 6634 C CA . GLU B 1 323 ? 13.64275 -33.07452 -42.01825 1.000 31.02706 323 GLU B CA 1
ATOM 6635 C C . GLU B 1 323 ? 15.15221 -32.91509 -41.99081 1.000 30.61946 323 GLU B C 1
ATOM 6636 O O . GLU B 1 323 ? 15.68515 -32.45131 -40.98531 1.000 28.86680 323 GLU B O 1
ATOM 6642 N N . GLU B 1 324 ? 15.84137 -33.21552 -43.09495 1.000 26.76997 324 GLU B N 1
ATOM 6643 C CA . GLU B 1 324 ? 17.28257 -32.99872 -43.16473 1.000 26.56741 324 GLU B CA 1
ATOM 6644 C C . GLU B 1 324 ? 17.66563 -31.51277 -43.14998 1.000 31.35110 324 GLU B C 1
ATOM 6645 O O . GLU B 1 324 ? 18.83476 -31.18367 -42.88949 1.000 28.23701 324 GLU B O 1
ATOM 6651 N N . PHE B 1 325 ? 16.71688 -30.59873 -43.43217 1.000 32.38225 325 PHE B N 1
ATOM 6652 C CA . PHE B 1 325 ? 17.00911 -29.17551 -43.28022 1.000 32.01461 325 PHE B CA 1
ATOM 6653 C C . PHE B 1 325 ? 17.35097 -28.80835 -41.83377 1.000 31.79290 325 PHE B C 1
ATOM 6654 O O . PHE B 1 325 ? 18.12808 -27.87396 -41.60423 1.000 33.89399 325 PHE B O 1
ATOM 6662 N N . GLN B 1 326 ? 16.81701 -29.53359 -40.84619 1.000 33.90220 326 GLN B N 1
ATOM 6663 C CA . GLN B 1 326 ? 17.30182 -29.34146 -39.47548 1.000 32.37897 326 GLN B CA 1
ATOM 6664 C C . GLN B 1 326 ? 18.81442 -29.48302 -39.41267 1.000 31.23497 326 GLN B C 1
ATOM 6665 O O . GLN B 1 326 ? 19.51166 -28.66217 -38.80591 1.000 32.51309 326 GLN B O 1
ATOM 6671 N N . TYR B 1 327 ? 19.33410 -30.52332 -40.06061 1.000 33.22694 327 TYR B N 1
ATOM 6672 C CA . TYR B 1 327 ? 20.75878 -30.81173 -40.02598 1.000 30.31791 327 TYR B CA 1
ATOM 6673 C C . TYR B 1 327 ? 21.56058 -29.77500 -40.80520 1.000 31.50205 327 TYR B C 1
ATOM 6674 O O . TYR B 1 327 ? 22.58979 -29.28547 -40.32314 1.000 31.45098 327 TYR B O 1
ATOM 6683 N N . LEU B 1 328 ? 21.10916 -29.43311 -42.02050 1.000 32.86342 328 LEU B N 1
ATOM 6684 C CA . LEU B 1 328 ? 21.80351 -28.42115 -42.81149 1.000 33.12324 328 LEU B CA 1
ATOM 6685 C C . LEU B 1 328 ? 21.79533 -27.06764 -42.11313 1.000 34.00921 328 LEU B C 1
ATOM 6686 O O . LEU B 1 328 ? 22.80477 -26.34371 -42.12157 1.000 29.34485 328 LEU B O 1
ATOM 6691 N N . ASP B 1 329 ? 20.65882 -26.69753 -41.51819 1.000 32.21775 329 ASP B N 1
ATOM 6692 C CA . ASP B 1 329 ? 20.59488 -25.40972 -40.85065 1.000 32.44205 329 ASP B CA 1
ATOM 6693 C C . ASP B 1 329 ? 21.47404 -25.40195 -39.60628 1.000 34.58481 329 ASP B C 1
ATOM 6694 O O . ASP B 1 329 ? 22.04969 -24.36420 -39.25675 1.000 32.73921 329 ASP B O 1
ATOM 6699 N N . LEU B 1 330 ? 21.62573 -26.55620 -38.94708 1.000 33.82827 330 LEU B N 1
ATOM 6700 C CA . LEU B 1 330 ? 22.51382 -26.61725 -37.79231 1.000 32.01113 330 LEU B CA 1
ATOM 6701 C C . LEU B 1 330 ? 23.95664 -26.33083 -38.19558 1.000 32.39976 330 LEU B C 1
ATOM 6702 O O . LEU B 1 330 ? 24.66043 -25.56343 -37.52161 1.000 32.13809 330 LEU B O 1
ATOM 6707 N N . ILE B 1 331 ? 24.40709 -26.91604 -39.30792 1.000 28.33228 331 ILE B N 1
ATOM 6708 C CA . ILE B 1 331 ? 25.76260 -26.64874 -39.79336 1.000 30.81044 331 ILE B CA 1
ATOM 6709 C C . ILE B 1 331 ? 25.95489 -25.15782 -40.06029 1.000 32.98231 331 ILE B C 1
ATOM 6710 O O . ILE B 1 331 ? 26.94550 -24.55296 -39.63033 1.000 33.86497 331 ILE B O 1
ATOM 6715 N N . ALA B 1 332 ? 25.01350 -24.54556 -40.78521 1.000 32.79292 332 ALA B N 1
ATOM 6716 C CA . ALA B 1 332 ? 25.12215 -23.11951 -41.08472 1.000 36.30010 332 ALA B CA 1
ATOM 6717 C C . ALA B 1 332 ? 25.13357 -22.29494 -39.80707 1.000 38.04879 332 ALA B C 1
ATOM 6718 O O . ALA B 1 332 ? 25.93955 -21.36401 -39.66323 1.000 34.35379 332 ALA B O 1
ATOM 6720 N N . ASP B 1 333 ? 24.25174 -22.65212 -38.86430 1.000 35.61361 333 ASP B N 1
ATOM 6721 C CA . ASP B 1 333 ? 24.14668 -21.97164 -37.57390 1.000 40.77822 333 ASP B CA 1
ATOM 6722 C C . ASP B 1 333 ? 25.46424 -22.01456 -36.80644 1.000 39.93394 333 ASP B C 1
ATOM 6723 O O . ASP B 1 333 ? 25.86567 -21.01719 -36.19206 1.000 40.43811 333 ASP B O 1
ATOM 6728 N N . ILE B 1 334 ? 26.15083 -23.15887 -36.82146 1.000 35.81021 334 ILE B N 1
ATOM 6729 C CA . ILE B 1 334 ? 27.40629 -23.25559 -36.08963 1.000 37.29250 334 ILE B CA 1
ATOM 6730 C C . ILE B 1 334 ? 28.48255 -22.41009 -36.75769 1.000 34.89674 334 ILE B C 1
ATOM 6731 O O . ILE B 1 334 ? 29.18285 -21.64011 -36.09340 1.000 36.39323 334 ILE B O 1
ATOM 6736 N N . ILE B 1 335 ? 28.62234 -22.51994 -38.08457 1.000 36.99521 335 ILE B N 1
ATOM 6737 C CA . ILE B 1 335 ? 29.62741 -21.71318 -38.77816 1.000 37.28020 335 ILE B CA 1
ATOM 6738 C C . ILE B 1 335 ? 29.33796 -20.21923 -38.61560 1.000 38.00825 335 ILE B C 1
ATOM 6739 O O . ILE B 1 335 ? 30.25100 -19.41865 -38.37861 1.000 39.95480 335 ILE B O 1
ATOM 6744 N N . ASN B 1 336 ? 28.07464 -19.81498 -38.74366 1.000 37.26406 336 ASN B N 1
ATOM 6745 C CA . ASN B 1 336 ? 27.74736 -18.39033 -38.61981 1.000 41.70247 336 ASN B CA 1
ATOM 6746 C C . ASN B 1 336 ? 27.91896 -17.88015 -37.19386 1.000 44.49771 336 ASN B C 1
ATOM 6747 O O . ASN B 1 336 ? 28.46498 -16.79266 -36.98620 1.000 46.98363 336 ASN B O 1
ATOM 6752 N N . ASN B 1 337 ? 27.44993 -18.63769 -36.19745 1.000 41.26524 337 ASN B N 1
ATOM 6753 C CA . ASN B 1 337 ? 27.25752 -18.09281 -34.85981 1.000 44.88781 337 ASN B CA 1
ATOM 6754 C C . ASN B 1 337 ? 28.07029 -18.77254 -33.76635 1.000 46.62824 337 ASN B C 1
ATOM 6755 O O . ASN B 1 337 ? 28.10138 -18.25833 -32.64011 1.000 45.84281 337 ASN B O 1
ATOM 6760 N N . GLY B 1 338 ? 28.72025 -19.89515 -34.04707 1.000 39.78615 338 GLY B N 1
ATOM 6761 C CA . GLY B 1 338 ? 29.50474 -20.55752 -33.02627 1.000 42.90283 338 GLY B CA 1
ATOM 6762 C C . GLY B 1 338 ? 30.76366 -19.78402 -32.68441 1.000 41.87086 338 GLY B C 1
ATOM 6763 O O . GLY B 1 338 ? 31.16553 -18.84800 -33.37370 1.000 42.57993 338 GLY B O 1
ATOM 6764 N N . ARG B 1 339 ? 31.38579 -20.17465 -31.57224 1.000 40.97083 339 ARG B N 1
ATOM 6765 C CA . ARG B 1 339 ? 32.64561 -19.59096 -31.13529 1.000 41.51288 339 ARG B CA 1
ATOM 6766 C C . ARG B 1 339 ? 33.78240 -20.54683 -31.44920 1.000 43.91071 339 ARG B C 1
ATOM 6767 O O . ARG B 1 339 ? 33.65149 -21.76383 -31.26800 1.000 39.00466 339 ARG B O 1
ATOM 6775 N N . THR B 1 340 ? 34.90260 -19.98725 -31.90152 1.000 42.26069 340 THR B N 1
ATOM 6776 C CA . THR B 1 340 ? 36.07766 -20.77427 -32.23779 1.000 45.89497 340 THR B CA 1
ATOM 6777 C C . THR B 1 340 ? 36.99574 -20.85023 -31.02775 1.000 48.77741 340 THR B C 1
ATOM 6778 O O . THR B 1 340 ? 37.28405 -19.83142 -30.39475 1.000 54.53627 340 THR B O 1
ATOM 6782 N N . MET B 1 341 ? 37.43272 -22.06111 -30.70046 1.000 50.72357 341 MET B N 1
ATOM 6783 C CA . MET B 1 341 ? 38.40556 -22.30110 -29.64551 1.000 56.31759 341 MET B CA 1
ATOM 6784 C C . MET B 1 341 ? 39.25956 -23.48969 -30.05987 1.000 58.74979 341 MET B C 1
ATOM 6785 O O . MET B 1 341 ? 38.86749 -24.28981 -30.91150 1.000 56.63472 341 MET B O 1
ATOM 6790 N N . ASP B 1 342 ? 40.44052 -23.59207 -29.46442 1.000 63.48119 342 ASP B N 1
ATOM 6791 C CA . ASP B 1 342 ? 41.23537 -24.79968 -29.62542 1.000 67.29508 342 ASP B CA 1
ATOM 6792 C C . ASP B 1 342 ? 40.75575 -25.86661 -28.65183 1.000 66.24486 342 ASP B C 1
ATOM 6793 O O . ASP B 1 342 ? 40.25580 -25.56480 -27.56360 1.000 68.45631 342 ASP B O 1
ATOM 6798 N N . ASP B 1 343 ? 40.90546 -27.12241 -29.05494 1.000 70.29381 343 ASP B N 1
ATOM 6799 C CA . ASP B 1 343 ? 40.48667 -28.26639 -28.25169 1.000 73.07167 343 ASP B CA 1
ATOM 6800 C C . ASP B 1 343 ? 41.71905 -29.09408 -27.88497 1.000 74.57909 343 ASP B C 1
ATOM 6801 O O . ASP B 1 343 ? 42.86006 -28.65705 -28.07678 1.000 76.46454 343 ASP B O 1
ATOM 6806 N N . ARG B 1 344 ? 41.47516 -30.29692 -27.34866 1.000 73.55840 344 ARG B N 1
ATOM 6807 C CA . ARG B 1 344 ? 42.56225 -31.13005 -26.83665 1.000 73.87110 344 ARG B CA 1
ATOM 6808 C C . ARG B 1 344 ? 43.59851 -31.44393 -27.91631 1.000 75.78490 344 ARG B C 1
ATOM 6809 O O . ARG B 1 344 ? 44.80771 -31.33440 -27.67981 1.000 76.59508 344 ARG B O 1
ATOM 6817 N N . THR B 1 345 ? 43.14875 -31.82339 -29.11486 1.000 77.22607 345 THR B N 1
ATOM 6818 C CA . THR B 1 345 ? 44.08429 -32.12288 -30.19383 1.000 75.42447 345 THR B CA 1
ATOM 6819 C C . THR B 1 345 ? 44.69837 -30.87036 -30.81706 1.000 76.68816 345 THR B C 1
ATOM 6820 O O . THR B 1 345 ? 45.58061 -30.99647 -31.67455 1.000 78.52696 345 THR B O 1
ATOM 6824 N N . GLY B 1 346 ? 44.25511 -29.67528 -30.42071 1.000 77.95131 346 GLY B N 1
ATOM 6825 C CA . GLY B 1 346 ? 44.79478 -28.43443 -30.94717 1.000 75.49345 346 GLY B CA 1
ATOM 6826 C C . GLY B 1 346 ? 44.29374 -28.03690 -32.31793 1.000 75.22554 346 GLY B C 1
ATOM 6827 O O . GLY B 1 346 ? 44.82152 -27.07926 -32.89839 1.000 74.16272 346 GLY B O 1
ATOM 6828 N N . VAL B 1 347 ? 43.28253 -28.73128 -32.84647 1.000 73.90723 347 VAL B N 1
ATOM 6829 C CA . VAL B 1 347 ? 42.84896 -28.50657 -34.22189 1.000 73.57987 347 VAL B CA 1
ATOM 6830 C C . VAL B 1 347 ? 42.21926 -27.12531 -34.38129 1.000 73.06746 347 VAL B C 1
ATOM 6831 O O . VAL B 1 347 ? 42.63241 -26.33313 -35.23605 1.000 77.63068 347 VAL B O 1
ATOM 6835 N N . GLY B 1 348 ? 41.21371 -26.81482 -33.56834 1.000 71.14107 348 GLY B N 1
ATOM 6836 C CA . GLY B 1 348 ? 40.36743 -25.66706 -33.84499 1.000 65.18132 348 GLY B CA 1
ATOM 6837 C C . GLY B 1 348 ? 38.94858 -26.08911 -34.17639 1.000 57.48844 348 GLY B C 1
ATOM 6838 O O . GLY B 1 348 ? 38.69686 -26.67046 -35.23559 1.000 54.85536 348 GLY B O 1
ATOM 6839 N N . VAL B 1 349 ? 38.02204 -25.81372 -33.25677 1.000 54.13684 349 VAL B N 1
ATOM 6840 C CA . VAL B 1 349 ? 36.61235 -26.18155 -33.34493 1.000 48.91670 349 VAL B CA 1
ATOM 6841 C C . VAL B 1 349 ? 35.78680 -24.91173 -33.28137 1.000 45.39666 349 VAL B C 1
ATOM 6842 O O . VAL B 1 349 ? 36.18261 -23.93267 -32.64505 1.000 45.90096 349 VAL B O 1
ATOM 6846 N N . ILE B 1 350 ? 34.61942 -24.94078 -33.91734 1.000 43.54629 350 ILE B N 1
ATOM 6847 C CA . ILE B 1 350 ? 33.61574 -23.89054 -33.78337 1.000 39.53300 350 ILE B CA 1
ATOM 6848 C C . ILE B 1 350 ? 32.41202 -24.53827 -33.13098 1.000 37.09257 350 ILE B C 1
ATOM 6849 O O . ILE B 1 350 ? 31.87260 -25.50966 -33.66783 1.000 35.52090 350 ILE B O 1
ATOM 6854 N N . SER B 1 351 ? 31.98043 -24.01658 -31.98572 1.000 35.38007 351 SER B N 1
ATOM 6855 C CA . SER B 1 351 ? 30.98441 -24.73580 -31.20553 1.000 33.74572 351 SER B CA 1
ATOM 6856 C C . SER B 1 351 ? 29.84493 -23.83366 -30.75324 1.000 34.76666 351 SER B C 1
ATOM 6857 O O . SER B 1 351 ? 30.01465 -22.62614 -30.55580 1.000 34.42617 351 SER B O 1
ATOM 6860 N N . LYS B 1 352 ? 28.67324 -24.45266 -30.61482 1.000 37.33602 352 LYS B N 1
ATOM 6861 C CA . LYS B 1 352 ? 27.52799 -23.96498 -29.85072 1.000 36.93416 352 LYS B CA 1
ATOM 6862 C C . LYS B 1 352 ? 27.21650 -24.97802 -28.75217 1.000 36.10332 352 LYS B C 1
ATOM 6863 O O . LYS B 1 352 ? 27.71833 -26.10191 -28.76329 1.000 33.35265 352 LYS B O 1
ATOM 6869 N N . PHE B 1 353 ? 26.36195 -24.60349 -27.80123 1.000 31.68506 353 PHE B N 1
ATOM 6870 C CA . PHE B 1 353 ? 26.04723 -25.48842 -26.68751 1.000 29.38492 353 PHE B CA 1
ATOM 6871 C C . PHE B 1 353 ? 24.53888 -25.62730 -26.55711 1.000 32.31362 353 PHE B C 1
ATOM 6872 O O . PHE B 1 353 ? 23.83061 -24.62838 -26.40254 1.000 36.17131 353 PHE B O 1
ATOM 6880 N N . GLY B 1 354 ? 24.04463 -26.84629 -26.70142 1.000 27.94642 354 GLY B N 1
ATOM 6881 C CA . GLY B 1 354 ? 22.64616 -27.15122 -26.45936 1.000 28.09740 354 GLY B CA 1
ATOM 6882 C C . GLY B 1 354 ? 21.85123 -27.00422 -27.73922 1.000 34.75593 354 GLY B C 1
ATOM 6883 O O . GLY B 1 354 ? 21.36948 -25.90742 -28.03013 1.000 36.62484 354 GLY B O 1
ATOM 6884 N N . CYS B 1 355 ? 21.64205 -28.09011 -28.47577 1.000 30.38313 355 CYS B N 1
ATOM 6885 C CA . CYS B 1 355 ? 20.98296 -28.03350 -29.77827 1.000 30.80583 355 CYS B CA 1
ATOM 6886 C C . CYS B 1 355 ? 20.10624 -29.26549 -29.86866 1.000 30.80240 355 CYS B C 1
ATOM 6887 O O . CYS B 1 355 ? 20.32025 -30.23894 -29.14136 1.000 31.11797 355 CYS B O 1
ATOM 6890 N N . THR B 1 356 ? 19.06699 -29.20052 -30.69497 1.000 27.29427 356 THR B N 1
ATOM 6891 C CA . THR B 1 356 ? 18.13478 -30.31980 -30.81768 1.000 32.73695 356 THR B CA 1
ATOM 6892 C C . THR B 1 356 ? 17.69158 -30.49667 -32.26893 1.000 32.92730 356 THR B C 1
ATOM 6893 O O . THR B 1 356 ? 17.65869 -29.54066 -33.04362 1.000 31.76416 356 THR B O 1
ATOM 6897 N N . MET B 1 357 ? 17.35359 -31.74112 -32.61778 1.000 33.02449 357 MET B N 1
ATOM 6898 C CA . MET B 1 357 ? 16.66165 -32.10499 -33.84698 1.000 28.40755 357 MET B CA 1
ATOM 6899 C C . MET B 1 357 ? 15.67881 -33.21986 -33.51379 1.000 30.11551 357 MET B C 1
ATOM 6900 O O . MET B 1 357 ? 15.83953 -33.92969 -32.51416 1.000 31.52389 357 MET B O 1
ATOM 6905 N N . ARG B 1 358 ? 14.67316 -33.39517 -34.36546 1.000 27.47137 358 ARG B N 1
ATOM 6906 C CA . ARG B 1 358 ? 13.69000 -34.47259 -34.22495 1.000 30.67048 358 ARG B CA 1
ATOM 6907 C C . ARG B 1 358 ? 13.43687 -35.12127 -35.58014 1.000 30.60021 358 ARG B C 1
ATOM 6908 O O . ARG B 1 358 ? 13.23740 -34.41588 -36.57236 1.000 31.01176 358 ARG B O 1
ATOM 6916 N N . TYR B 1 359 ? 13.36947 -36.45058 -35.62267 1.000 29.47923 359 TYR B N 1
ATOM 6917 C CA . TYR B 1 359 ? 13.14036 -37.16326 -36.88277 1.000 31.70009 359 TYR B CA 1
ATOM 6918 C C . TYR B 1 359 ? 11.96249 -38.13155 -36.75599 1.000 31.58836 359 TYR B C 1
ATOM 6919 O O . TYR B 1 359 ? 11.92164 -38.94567 -35.83226 1.000 33.32922 359 TYR B O 1
ATOM 6928 N N . SER B 1 360 ? 11.00700 -38.03540 -37.67838 1.000 31.77295 360 SER B N 1
ATOM 6929 C CA . SER B 1 360 ? 9.89346 -38.98038 -37.74848 1.000 32.49465 360 SER B CA 1
ATOM 6930 C C . SER B 1 360 ? 10.37385 -40.35430 -38.19684 1.000 34.49312 360 SER B C 1
ATOM 6931 O O . SER B 1 360 ? 11.25664 -40.47153 -39.04773 1.000 33.07802 360 SER B O 1
ATOM 6934 N N . LEU B 1 361 ? 9.74234 -41.40074 -37.65750 1.000 31.21298 361 LEU B N 1
ATOM 6935 C CA . LEU B 1 361 ? 10.11221 -42.77884 -37.98333 1.000 33.30431 361 LEU B CA 1
ATOM 6936 C C . LEU B 1 361 ? 8.96798 -43.59091 -38.57798 1.000 30.99298 361 LEU B C 1
ATOM 6937 O O . LEU B 1 361 ? 9.14398 -44.79065 -38.81091 1.000 34.69421 361 LEU B O 1
ATOM 6942 N N . ASP B 1 362 ? 7.78941 -43.00039 -38.76459 1.000 30.26476 362 ASP B N 1
ATOM 6943 C CA . ASP B 1 362 ? 6.59243 -43.75516 -39.12322 1.000 32.65359 362 ASP B CA 1
ATOM 6944 C C . ASP B 1 362 ? 6.35461 -43.88809 -40.63058 1.000 37.13054 362 ASP B C 1
ATOM 6945 O O . ASP B 1 362 ? 5.51407 -44.70414 -41.03215 1.000 38.86447 362 ASP B O 1
ATOM 6950 N N . GLN B 1 363 ? 7.02070 -43.09244 -41.47127 1.000 33.39392 363 GLN B N 1
ATOM 6951 C CA . GLN B 1 363 ? 6.89611 -43.23131 -42.92304 1.000 32.12278 363 GLN B CA 1
ATOM 6952 C C . GLN B 1 363 ? 8.17709 -43.67124 -43.59134 1.000 33.41498 363 GLN B C 1
ATOM 6953 O O . GLN B 1 363 ? 8.13028 -44.43249 -44.55543 1.000 34.09705 363 GLN B O 1
ATOM 6959 N N . ALA B 1 364 ? 9.31217 -43.15204 -43.13600 1.000 31.42393 364 ALA B N 1
ATOM 6960 C CA . ALA B 1 364 ? 10.61200 -43.41231 -43.73072 1.000 29.51855 364 ALA B CA 1
ATOM 6961 C C . ALA B 1 364 ? 11.63837 -43.34717 -42.60857 1.000 32.47177 364 ALA B C 1
ATOM 6962 O O . ALA B 1 364 ? 11.28323 -43.20574 -41.43446 1.000 30.82037 364 ALA B O 1
ATOM 6964 N N . PHE B 1 365 ? 12.91627 -43.41652 -42.96965 1.000 30.11569 365 PHE B N 1
ATOM 6965 C CA . PHE B 1 365 ? 13.98161 -43.57047 -41.99355 1.000 32.48570 365 PHE B CA 1
ATOM 6966 C C . PHE B 1 365 ? 15.04850 -42.51277 -42.23499 1.000 32.47155 365 PHE B C 1
ATOM 6967 O O . PHE B 1 365 ? 15.46475 -42.30773 -43.38640 1.000 32.61248 365 PHE B O 1
ATOM 6975 N N . PRO B 1 366 ? 15.54851 -41.86088 -41.17647 1.000 29.50285 366 PRO B N 1
ATOM 6976 C CA . PRO B 1 366 ? 16.42064 -40.66993 -41.36236 1.000 32.26564 366 PRO B CA 1
ATOM 6977 C C . PRO B 1 366 ? 17.89185 -41.01000 -41.57174 1.000 30.60115 366 PRO B C 1
ATOM 6978 O O . PRO B 1 366 ? 18.78184 -40.71690 -40.75734 1.000 33.19604 366 PRO B O 1
ATOM 6982 N N . LEU B 1 367 ? 18.16550 -41.64740 -42.70081 1.000 34.54103 367 LEU B N 1
ATOM 6983 C CA . LEU B 1 367 ? 19.52624 -41.82999 -43.19073 1.000 31.97024 367 LEU B CA 1
ATOM 6984 C C . LEU B 1 367 ? 19.82884 -40.64085 -44.09684 1.000 31.43902 367 LEU B C 1
ATOM 6985 O O . LEU B 1 367 ? 19.23503 -40.51613 -45.17336 1.000 32.51823 367 LEU B O 1
ATOM 6990 N N . LEU B 1 368 ? 20.74309 -39.77432 -43.67154 1.000 29.81854 368 LEU B N 1
ATOM 6991 C CA . LEU B 1 368 ? 20.87608 -38.47025 -44.30700 1.000 33.71280 368 LEU B CA 1
ATOM 6992 C C . LEU B 1 368 ? 21.37317 -38.61784 -45.74459 1.000 33.46098 368 LEU B C 1
ATOM 6993 O O . LEU B 1 368 ? 22.12024 -39.54788 -46.07701 1.000 34.58717 368 LEU B O 1
ATOM 6998 N N . THR B 1 369 ? 20.91748 -37.70030 -46.61134 1.000 34.03112 369 THR B N 1
ATOM 6999 C CA . THR B 1 369 ? 21.14808 -37.81334 -48.04763 1.000 35.77192 369 THR B CA 1
ATOM 7000 C C . THR B 1 369 ? 22.14746 -36.81857 -48.63052 1.000 37.59568 369 THR B C 1
ATOM 7001 O O . THR B 1 369 ? 22.65463 -37.06654 -49.73017 1.000 36.41836 369 THR B O 1
ATOM 7005 N N . THR B 1 370 ? 22.45089 -35.70983 -47.95495 1.000 33.07701 370 THR B N 1
ATOM 7006 C CA . THR B 1 370 ? 23.39537 -34.78210 -48.57349 1.000 35.34979 370 THR B CA 1
ATOM 7007 C C . THR B 1 370 ? 24.82755 -35.26592 -48.48495 1.000 37.86776 370 THR B C 1
ATOM 7008 O O . THR B 1 370 ? 25.71695 -34.63605 -49.05929 1.000 37.03318 370 THR B O 1
ATOM 7012 N N . LYS B 1 371 ? 25.06584 -36.36359 -47.77795 1.000 38.84265 371 LYS B N 1
ATOM 7013 C CA . LYS B 1 371 ? 26.33558 -37.06610 -47.80410 1.000 38.24888 371 LYS B CA 1
ATOM 7014 C C . LYS B 1 371 ? 26.03621 -38.48426 -47.35114 1.000 39.32302 371 LYS B C 1
ATOM 7015 O O . LYS B 1 371 ? 25.22028 -38.68300 -46.44848 1.000 36.56193 371 LYS B O 1
ATOM 7021 N N . ARG B 1 372 ? 26.64837 -39.45741 -48.01181 1.000 35.53380 372 ARG B N 1
ATOM 7022 C CA . ARG B 1 372 ? 26.32333 -40.85295 -47.75161 1.000 35.97328 372 ARG B CA 1
ATOM 7023 C C . ARG B 1 372 ? 26.68411 -41.24634 -46.31966 1.000 37.19832 372 ARG B C 1
ATOM 7024 O O . ARG B 1 372 ? 27.76506 -40.91351 -45.81687 1.000 36.12646 372 ARG B O 1
ATOM 7032 N N . VAL B 1 373 ? 25.76937 -41.95364 -45.66008 1.000 31.96168 373 VAL B N 1
ATOM 7033 C CA . VAL B 1 373 ? 25.99460 -42.47062 -44.31328 1.000 30.89372 373 VAL B CA 1
ATOM 7034 C C . VAL B 1 373 ? 26.41958 -43.93007 -44.41655 1.000 32.22293 373 VAL B C 1
ATOM 7035 O O . VAL B 1 373 ? 25.82886 -44.70550 -45.17877 1.000 32.95457 373 VAL B O 1
ATOM 7039 N N . PHE B 1 374 ? 27.43332 -44.30808 -43.63254 1.000 35.21451 374 PHE B N 1
ATOM 7040 C CA . PHE B 1 374 ? 27.99499 -45.66492 -43.62199 1.000 32.67722 374 PHE B CA 1
ATOM 7041 C C . PHE B 1 374 ? 27.03579 -46.58448 -42.86904 1.000 33.23280 374 PHE B C 1
ATOM 7042 O O . PHE B 1 374 ? 27.21270 -46.90064 -41.68694 1.000 39.09672 374 PHE B O 1
ATOM 7050 N N . TRP B 1 375 ? 26.01226 -47.05142 -43.59144 1.000 34.05307 375 TRP B N 1
ATOM 7051 C CA . TRP B 1 375 ? 24.93666 -47.83007 -42.97284 1.000 31.14595 375 TRP B CA 1
ATOM 7052 C C . TRP B 1 375 ? 25.44986 -49.12533 -42.36093 1.000 35.39636 375 TRP B C 1
ATOM 7053 O O . TRP B 1 375 ? 25.00414 -49.52667 -41.27645 1.000 33.57793 375 TRP B O 1
ATOM 7064 N N . LYS B 1 376 ? 26.36252 -49.81544 -43.05792 1.000 35.31723 376 LYS B N 1
ATOM 7065 C CA . LYS B 1 376 ? 26.89196 -51.07882 -42.54184 1.000 41.20819 376 LYS B CA 1
ATOM 7066 C C . LYS B 1 376 ? 27.57933 -50.88369 -41.19809 1.000 33.05340 376 LYS B C 1
ATOM 7067 O O . LYS B 1 376 ? 27.45355 -51.72286 -40.30168 1.000 38.29747 376 LYS B O 1
ATOM 7073 N N . GLY B 1 377 ? 28.32553 -49.78989 -41.04624 1.000 35.28776 377 GLY B N 1
ATOM 7074 C CA . GLY B 1 377 ? 28.89738 -49.47539 -39.75027 1.000 35.97713 377 GLY B CA 1
ATOM 7075 C C . GLY B 1 377 ? 27.83595 -49.23833 -38.68872 1.000 30.03954 377 GLY B C 1
ATOM 7076 O O . GLY B 1 377 ? 27.94975 -49.73140 -37.57199 1.000 32.36745 377 GLY B O 1
ATOM 7077 N N . VAL B 1 378 ? 26.78871 -48.49280 -39.03046 1.000 33.14501 378 VAL B N 1
ATOM 7078 C CA . VAL B 1 378 ? 25.70500 -48.23820 -38.08016 1.000 33.77784 378 VAL B CA 1
ATOM 7079 C C . VAL B 1 378 ? 25.12408 -49.55288 -37.58398 1.000 32.43503 378 VAL B C 1
ATOM 7080 O O . VAL B 1 378 ? 24.94009 -49.76243 -36.38079 1.000 29.86933 378 VAL B O 1
ATOM 7084 N N . LEU B 1 379 ? 24.82564 -50.45311 -38.51767 1.000 33.38912 379 LEU B N 1
ATOM 7085 C CA . LEU B 1 379 ? 24.13982 -51.69174 -38.18665 1.000 32.28506 379 LEU B CA 1
ATOM 7086 C C . LEU B 1 379 ? 25.04077 -52.60847 -37.37708 1.000 33.86437 379 LEU B C 1
ATOM 7087 O O . LEU B 1 379 ? 24.66661 -53.07232 -36.29524 1.000 32.72011 379 LEU B O 1
ATOM 7092 N N . GLU B 1 380 ? 26.25575 -52.83585 -37.86120 1.000 33.29947 380 GLU B N 1
ATOM 7093 C CA . GLU B 1 380 ? 27.15211 -53.74104 -37.15841 1.000 35.89270 380 GLU B CA 1
ATOM 7094 C C . GLU B 1 380 ? 27.52474 -53.20420 -35.78557 1.000 32.93629 380 GLU B C 1
ATOM 7095 O O . GLU B 1 380 ? 27.63117 -53.97624 -34.83213 1.000 32.43592 380 GLU B O 1
ATOM 7101 N N . GLU B 1 381 ? 27.72483 -51.89158 -35.65004 1.000 33.94543 381 GLU B N 1
ATOM 7102 C CA . GLU B 1 381 ? 28.14616 -51.39390 -34.33902 1.000 34.15317 381 GLU B CA 1
ATOM 7103 C C . GLU B 1 381 ? 26.99469 -51.45060 -33.33886 1.000 34.50822 381 GLU B C 1
ATOM 7104 O O . GLU B 1 381 ? 27.19873 -51.74095 -32.14594 1.000 32.61646 381 GLU B O 1
ATOM 7110 N N . LEU B 1 382 ? 25.77172 -51.21542 -33.80753 1.000 34.11090 382 LEU B N 1
ATOM 7111 C CA . LEU B 1 382 ? 24.63468 -51.32093 -32.89861 1.000 34.13998 382 LEU B CA 1
ATOM 7112 C C . LEU B 1 382 ? 24.42348 -52.76455 -32.44678 1.000 33.79795 382 LEU B C 1
ATOM 7113 O O . LEU B 1 382 ? 24.15889 -53.01375 -31.26958 1.000 32.01900 382 LEU B O 1
ATOM 7118 N N . LEU B 1 383 ? 24.56728 -53.73312 -33.35514 1.000 36.83987 383 LEU B N 1
ATOM 7119 C CA . LEU B 1 383 ? 24.42841 -55.13610 -32.96335 1.000 34.88010 383 LEU B CA 1
ATOM 7120 C C . LEU B 1 383 ? 25.49080 -55.53906 -31.94919 1.000 34.12455 383 LEU B C 1
ATOM 7121 O O . LEU B 1 383 ? 25.24581 -56.37210 -31.06046 1.000 37.35097 383 LEU B O 1
ATOM 7126 N N . TRP B 1 384 ? 26.67360 -54.95137 -32.08374 1.000 33.70915 384 TRP B N 1
ATOM 7127 C CA . TRP B 1 384 ? 27.79270 -55.16251 -31.17969 1.000 32.74673 384 TRP B CA 1
ATOM 7128 C C . TRP B 1 384 ? 27.50556 -54.59248 -29.78368 1.000 35.08062 384 TRP B C 1
ATOM 7129 O O . TRP B 1 384 ? 27.66707 -55.28865 -28.76863 1.000 31.74752 384 TRP B O 1
ATOM 7140 N N . PHE B 1 385 ? 27.03824 -53.33871 -29.72621 1.000 30.67101 385 PHE B N 1
ATOM 7141 C CA . PHE B 1 385 ? 26.54481 -52.73287 -28.48452 1.000 33.79092 385 PHE B CA 1
ATOM 7142 C C . PHE B 1 385 ? 25.53356 -53.63671 -27.78958 1.000 29.05114 385 PHE B C 1
ATOM 7143 O O . PHE B 1 385 ? 25.64367 -53.92091 -26.59320 1.000 37.35301 385 PHE B O 1
ATOM 7151 N N . ILE B 1 386 ? 24.52818 -54.09392 -28.53762 1.000 31.70821 386 ILE B N 1
ATOM 7152 C CA . ILE B 1 386 ? 23.45789 -54.90588 -27.97049 1.000 30.36164 386 ILE B CA 1
ATOM 7153 C C . ILE B 1 386 ? 23.99790 -56.20611 -27.39044 1.000 35.91425 386 ILE B C 1
ATOM 7154 O O . ILE B 1 386 ? 23.49178 -56.68898 -26.37051 1.000 34.82284 386 ILE B O 1
ATOM 7159 N N . ARG B 1 387 ? 25.04657 -56.78124 -28.00425 1.000 34.77813 387 ARG B N 1
ATOM 7160 C CA . ARG B 1 387 ? 25.67321 -57.99758 -27.48287 1.000 38.25394 387 ARG B CA 1
ATOM 7161 C C . ARG B 1 387 ? 26.49964 -57.75717 -26.22128 1.000 37.35138 387 ARG B C 1
ATOM 7162 O O . ARG B 1 387 ? 26.96012 -58.73018 -25.60550 1.000 37.57583 387 ARG B O 1
ATOM 7170 N N . GLY B 1 388 ? 26.72020 -56.50386 -25.83178 1.000 37.17602 388 GLY B N 1
ATOM 7171 C CA . GLY B 1 388 ? 27.60486 -56.24009 -24.71749 1.000 38.93520 388 GLY B CA 1
ATOM 7172 C C . GLY B 1 388 ? 29.06922 -56.41386 -25.03990 1.000 36.66480 388 GLY B C 1
ATOM 7173 O O . GLY B 1 388 ? 29.88551 -56.47580 -24.12703 1.000 34.54934 388 GLY B O 1
ATOM 7174 N N . ASP B 1 389 ? 29.42424 -56.43763 -26.32344 1.000 35.79924 389 ASP B N 1
ATOM 7175 C CA . ASP B 1 389 ? 30.76816 -56.78724 -26.76246 1.000 33.97349 389 ASP B CA 1
ATOM 7176 C C . ASP B 1 389 ? 31.70005 -55.57570 -26.72724 1.000 34.10419 389 ASP B C 1
ATOM 7177 O O . ASP B 1 389 ? 31.33284 -54.47432 -27.15352 1.000 34.13029 389 ASP B O 1
ATOM 7182 N N . THR B 1 390 ? 32.91484 -55.78527 -26.21264 1.000 32.36520 390 THR B N 1
ATOM 7183 C CA . THR B 1 390 ? 33.91861 -54.72878 -26.09435 1.000 33.64975 390 THR B CA 1
ATOM 7184 C C . THR B 1 390 ? 35.16535 -55.01729 -26.92952 1.000 34.02352 390 THR B C 1
ATOM 7185 O O . THR B 1 390 ? 36.19388 -54.33523 -26.76761 1.000 32.44815 390 THR B O 1
ATOM 7189 N N . ASN B 1 391 ? 35.09693 -55.99458 -27.81991 1.000 32.52881 391 ASN B N 1
ATOM 7190 C CA . ASN B 1 391 ? 36.22521 -56.38560 -28.66077 1.000 34.38163 391 ASN B CA 1
ATOM 7191 C C . ASN B 1 391 ? 36.03129 -55.73555 -30.02506 1.000 33.70368 391 ASN B C 1
ATOM 7192 O O . ASN B 1 391 ? 35.23830 -56.20658 -30.84399 1.000 34.76518 391 ASN B O 1
ATOM 7197 N N . ALA B 1 392 ? 36.77710 -54.65955 -30.27639 1.000 33.57043 392 ALA B N 1
ATOM 7198 C CA . ALA B 1 392 ? 36.60857 -53.92678 -31.52676 1.000 39.64815 392 ALA B CA 1
ATOM 7199 C C . ALA B 1 392 ? 37.15925 -54.69536 -32.72084 1.000 41.82182 392 ALA B C 1
ATOM 7200 O O . ALA B 1 392 ? 36.83494 -54.35323 -33.86212 1.000 38.92758 392 ALA B O 1
ATOM 7202 N N . ASN B 1 393 ? 37.96813 -55.73560 -32.48674 1.000 37.19044 393 ASN B N 1
ATOM 7203 C CA . ASN B 1 393 ? 38.41324 -56.56253 -33.60221 1.000 36.91326 393 ASN B CA 1
ATOM 7204 C C . ASN B 1 393 ? 37.23786 -57.28205 -34.24388 1.000 40.13398 393 ASN B C 1
ATOM 7205 O O . ASN B 1 393 ? 37.26513 -57.56261 -35.44914 1.000 44.69508 393 ASN B O 1
ATOM 7210 N N . HIS B 1 394 ? 36.19697 -57.59348 -33.46577 1.000 33.52531 394 HIS B N 1
ATOM 7211 C CA . HIS B 1 394 ? 35.00885 -58.18508 -34.07157 1.000 36.57827 394 HIS B CA 1
ATOM 7212 C C . HIS B 1 394 ? 34.37209 -57.23318 -35.07420 1.000 36.35223 394 HIS B C 1
ATOM 7213 O O . HIS B 1 394 ? 33.75347 -57.67994 -36.04401 1.000 41.15439 394 HIS B O 1
ATOM 7220 N N . LEU B 1 395 ? 34.51334 -55.92360 -34.86100 1.000 36.41747 395 LEU B N 1
ATOM 7221 C CA . LEU B 1 395 ? 34.03397 -54.96575 -35.85322 1.000 40.50117 395 LEU B CA 1
ATOM 7222 C C . LEU B 1 395 ? 34.99885 -54.87445 -37.03039 1.000 38.02923 395 LEU B C 1
ATOM 7223 O O . LEU B 1 395 ? 34.60374 -55.05544 -38.18447 1.000 38.98354 395 LEU B O 1
ATOM 7228 N N . SER B 1 396 ? 36.27081 -54.61117 -36.73236 1.000 41.91375 396 SER B N 1
ATOM 7229 C CA . SER B 1 396 ? 37.30096 -54.47739 -37.75301 1.000 44.43840 396 SER B CA 1
ATOM 7230 C C . SER B 1 396 ? 37.27096 -55.64679 -38.72735 1.000 45.70027 396 SER B C 1
ATOM 7231 O O . SER B 1 396 ? 37.34419 -55.45237 -39.94613 1.000 44.41349 396 SER B O 1
ATOM 7234 N N . GLU B 1 397 ? 37.10304 -56.86715 -38.21173 1.000 41.22494 397 GLU B N 1
ATOM 7235 C CA . GLU B 1 397 ? 37.09373 -58.04588 -39.07011 1.000 46.45750 397 GLU B CA 1
ATOM 7236 C C . GLU B 1 397 ? 35.86654 -58.10868 -39.97880 1.000 50.64185 397 GLU B C 1
ATOM 7237 O O . GLU B 1 397 ? 35.84139 -58.93237 -40.90154 1.000 48.78085 397 GLU B O 1
ATOM 7243 N N . LYS B 1 398 ? 34.86655 -57.25282 -39.76383 1.000 45.88372 398 LYS B N 1
ATOM 7244 C CA . LYS B 1 398 ? 33.72000 -57.14167 -40.65943 1.000 46.65210 398 LYS B CA 1
ATOM 7245 C C . LYS B 1 398 ? 33.84232 -55.97756 -41.63426 1.000 42.65335 398 LYS B C 1
ATOM 7246 O O . LYS B 1 398 ? 32.85848 -55.63080 -42.28940 1.000 47.36756 398 LYS B O 1
ATOM 7252 N N . GLY B 1 399 ? 35.00784 -55.34362 -41.72461 1.000 41.13730 399 GLY B N 1
ATOM 7253 C CA . GLY B 1 399 ? 35.12658 -54.15516 -42.53954 1.000 41.48383 399 GLY B CA 1
ATOM 7254 C C . GLY B 1 399 ? 34.57388 -52.89972 -41.91136 1.000 42.61284 399 GLY B C 1
ATOM 7255 O O . GLY B 1 399 ? 34.33786 -51.91866 -42.61786 1.000 42.05494 399 GLY B O 1
ATOM 7256 N N . VAL B 1 400 ? 34.33786 -52.90776 -40.60845 1.000 42.89673 400 VAL B N 1
ATOM 7257 C CA . VAL B 1 400 ? 33.85825 -51.74712 -39.87015 1.000 36.88624 400 VAL B CA 1
ATOM 7258 C C . VAL B 1 400 ? 35.01918 -51.29304 -38.99682 1.000 39.69642 400 VAL B C 1
ATOM 7259 O O . VAL B 1 400 ? 35.24839 -51.85111 -37.91730 1.000 43.36201 400 VAL B O 1
ATOM 7263 N N . LYS B 1 401 ? 35.75942 -50.28279 -39.45292 1.000 40.58944 401 LYS B N 1
ATOM 7264 C CA . LYS B 1 401 ? 37.01942 -49.89023 -38.82849 1.000 44.49973 401 LYS B CA 1
ATOM 7265 C C . LYS B 1 401 ? 36.89917 -48.65437 -37.94769 1.000 42.60816 401 LYS B C 1
ATOM 7266 O O . LYS B 1 401 ? 37.92415 -48.10345 -37.53064 1.000 44.11390 401 LYS B O 1
ATOM 7272 N N . ILE B 1 402 ? 35.68009 -48.20966 -37.64468 1.000 43.30189 402 ILE B N 1
ATOM 7273 C CA . ILE B 1 402 ? 35.50711 -46.89168 -37.03084 1.000 44.81641 402 ILE B CA 1
ATOM 7274 C C . ILE B 1 402 ? 36.20242 -46.80061 -35.67456 1.000 44.34875 402 ILE B C 1
ATOM 7275 O O . ILE B 1 402 ? 36.62932 -45.71555 -35.25912 1.000 44.91292 402 ILE B O 1
ATOM 7280 N N . TRP B 1 403 ? 36.34082 -47.91786 -34.97099 1.000 40.29959 403 TRP B N 1
ATOM 7281 C CA . TRP B 1 403 ? 36.95570 -47.90800 -33.64919 1.000 43.48338 403 TRP B CA 1
ATOM 7282 C C . TRP B 1 403 ? 38.47195 -48.07309 -33.66357 1.000 46.58101 403 TRP B C 1
ATOM 7283 O O . TRP B 1 403 ? 39.11325 -47.76820 -32.65251 1.000 46.92927 403 TRP B O 1
ATOM 7294 N N . ASP B 1 404 ? 39.06661 -48.51712 -34.77794 1.000 45.03730 404 ASP B N 1
ATOM 7295 C CA . ASP B 1 404 ? 40.41983 -49.07152 -34.71397 1.000 49.99270 404 ASP B CA 1
ATOM 7296 C C . ASP B 1 404 ? 41.47650 -48.03984 -34.33058 1.000 50.39044 404 ASP B C 1
ATOM 7297 O O . ASP B 1 404 ? 42.43260 -48.38104 -33.62158 1.000 52.01380 404 ASP B O 1
ATOM 7302 N N . LYS B 1 405 ? 41.32058 -46.78420 -34.74600 1.000 48.34252 405 LYS B N 1
ATOM 7303 C CA . LYS B 1 405 ? 42.30723 -45.77085 -34.38342 1.000 50.03914 405 LYS B CA 1
ATOM 7304 C C . LYS B 1 405 ? 42.33827 -45.49792 -32.88548 1.000 55.26928 405 LYS B C 1
ATOM 7305 O O . LYS B 1 405 ? 43.29707 -44.88498 -32.40076 1.000 55.52811 405 LYS B O 1
ATOM 7311 N N . ASN B 1 406 ? 41.31984 -45.92869 -32.14017 1.000 49.16369 406 ASN B N 1
ATOM 7312 C CA . ASN B 1 406 ? 41.24670 -45.64277 -30.71467 1.000 49.88249 406 ASN B CA 1
ATOM 7313 C C . ASN B 1 406 ? 41.56207 -46.85638 -29.84608 1.000 49.89183 406 ASN B C 1
ATOM 7314 O O . ASN B 1 406 ? 41.43548 -46.77201 -28.62628 1.000 46.61047 406 ASN B O 1
ATOM 7319 N N . VAL B 1 407 ? 41.96451 -47.98303 -30.43598 1.000 50.15381 407 VAL B N 1
ATOM 7320 C CA . VAL B 1 407 ? 42.35755 -49.14391 -29.64187 1.000 48.14649 407 VAL B CA 1
ATOM 7321 C C . VAL B 1 407 ? 43.69245 -49.69517 -30.12455 1.000 52.00412 407 VAL B C 1
ATOM 7322 O O . VAL B 1 407 ? 43.98896 -50.88322 -29.93753 1.000 47.69131 407 VAL B O 1
ATOM 7326 N N . THR B 1 408 ? 44.49218 -48.84309 -30.76312 1.000 51.73059 408 THR B N 1
ATOM 7327 C CA . THR B 1 408 ? 45.87096 -49.19207 -31.04963 1.000 53.91950 408 THR B CA 1
ATOM 7328 C C . THR B 1 408 ? 46.65421 -49.30168 -29.74617 1.000 55.11565 408 THR B C 1
ATOM 7329 O O . THR B 1 408 ? 46.27673 -48.73901 -28.71408 1.000 52.97177 408 THR B O 1
ATOM 7333 N N . ARG B 1 409 ? 47.75100 -50.05935 -29.79824 1.000 56.72416 409 ARG B N 1
ATOM 7334 C CA . ARG B 1 409 ? 48.64697 -50.13398 -28.64855 1.000 57.08809 409 ARG B CA 1
ATOM 7335 C C . ARG B 1 409 ? 49.13401 -48.74580 -28.25607 1.000 58.44171 409 ARG B C 1
ATOM 7336 O O . ARG B 1 409 ? 49.29710 -48.44798 -27.06581 1.000 57.75651 409 ARG B O 1
ATOM 7344 N N . GLU B 1 410 ? 49.33777 -47.87358 -29.24769 1.000 57.60232 410 GLU B N 1
ATOM 7345 C CA . GLU B 1 410 ? 49.75806 -46.50293 -28.97507 1.000 58.57630 410 GLU B CA 1
ATOM 7346 C C . GLU B 1 410 ? 48.68365 -45.73723 -28.21143 1.000 59.93520 410 GLU B C 1
ATOM 7347 O O . GLU B 1 410 ? 48.95609 -45.14130 -27.16146 1.000 61.05257 410 GLU B O 1
ATOM 7353 N N . PHE B 1 411 ? 47.44939 -45.74076 -28.72606 1.000 59.31909 411 PHE B N 1
ATOM 7354 C CA . PHE B 1 411 ? 46.38848 -44.97579 -28.07766 1.000 56.83696 411 PHE B CA 1
ATOM 7355 C C . PHE B 1 411 ? 46.10103 -45.51113 -26.68213 1.000 55.89836 411 PHE B C 1
ATOM 7356 O O . PHE B 1 411 ? 45.87085 -44.73572 -25.74784 1.000 55.06032 411 PHE B O 1
ATOM 7364 N N . LEU B 1 412 ? 46.08439 -46.83628 -26.52841 1.000 56.98367 412 LEU B N 1
ATOM 7365 C CA . LEU B 1 412 ? 45.83705 -47.41675 -25.21496 1.000 55.10056 412 LEU B CA 1
ATOM 7366 C C . LEU B 1 412 ? 46.93333 -47.02851 -24.23233 1.000 58.08425 412 LEU B C 1
ATOM 7367 O O . LEU B 1 412 ? 46.65116 -46.69633 -23.07399 1.000 56.94829 412 LEU B O 1
ATOM 7372 N N . ASP B 1 413 ? 48.19093 -47.05070 -24.67866 1.000 58.77659 413 ASP B N 1
ATOM 7373 C CA . ASP B 1 413 ? 49.28085 -46.62588 -23.80836 1.000 60.45581 413 ASP B CA 1
ATOM 7374 C C . ASP B 1 413 ? 49.14652 -45.15556 -23.44527 1.000 58.80688 413 ASP B C 1
ATOM 7375 O O . ASP B 1 413 ? 49.42285 -44.76264 -22.30586 1.000 61.75575 413 ASP B O 1
ATOM 7380 N N . SER B 1 414 ? 48.70725 -44.32968 -24.39770 1.000 58.59079 414 SER B N 1
ATOM 7381 C CA . SER B 1 414 ? 48.49777 -42.91505 -24.11132 1.000 58.69840 414 SER B CA 1
ATOM 7382 C C . SER B 1 414 ? 47.44367 -42.71399 -23.03317 1.000 58.45941 414 SER B C 1
ATOM 7383 O O . SER B 1 414 ? 47.46027 -41.69983 -22.32952 1.000 61.41064 414 SER B O 1
ATOM 7386 N N . ARG B 1 415 ? 46.51787 -43.65773 -22.89706 1.000 58.95043 415 ARG B N 1
ATOM 7387 C CA . ARG B 1 415 ? 45.50917 -43.63287 -21.85069 1.000 58.39739 415 ARG B CA 1
ATOM 7388 C C . ARG B 1 415 ? 46.00890 -44.23561 -20.54879 1.000 60.66254 415 ARG B C 1
ATOM 7389 O O . ARG B 1 415 ? 45.21766 -44.40514 -19.61573 1.000 58.91153 415 ARG B O 1
ATOM 7397 N N . ASN B 1 416 ? 47.29598 -44.56587 -20.47050 1.000 59.85864 416 ASN B N 1
ATOM 7398 C CA . ASN B 1 416 ? 47.84167 -45.33526 -19.36048 1.000 61.66255 416 ASN B CA 1
ATOM 7399 C C . ASN B 1 416 ? 47.03885 -46.61741 -19.17586 1.000 61.88510 416 ASN B C 1
ATOM 7400 O O . ASN B 1 416 ? 46.61280 -46.97423 -18.07423 1.000 60.57029 416 ASN B O 1
ATOM 7405 N N . LEU B 1 417 ? 46.82330 -47.31130 -20.28910 1.000 59.60387 417 LEU B N 1
ATOM 7406 C CA . LEU B 1 417 ? 46.19400 -48.63130 -20.28705 1.000 58.09032 417 LEU B CA 1
ATOM 7407 C C . LEU B 1 417 ? 47.09039 -49.61713 -21.03154 1.000 56.92470 417 LEU B C 1
ATOM 7408 O O . LEU B 1 417 ? 46.68625 -50.21602 -22.03318 1.000 56.47708 417 LEU B O 1
ATOM 7413 N N . PRO B 1 418 ? 48.32185 -49.83077 -20.54476 1.000 59.73514 418 PRO B N 1
ATOM 7414 C CA . PRO B 1 418 ? 49.21765 -50.77834 -21.21712 1.000 55.28783 418 PRO B CA 1
ATOM 7415 C C . PRO B 1 418 ? 48.82110 -52.21882 -20.99592 1.000 54.90791 418 PRO B C 1
ATOM 7416 O O . PRO B 1 418 ? 49.29960 -53.09610 -21.71930 1.000 56.02446 418 PRO B O 1
ATOM 7420 N N . HIS B 1 419 ? 47.96006 -52.49116 -20.02736 1.000 54.85779 419 HIS B N 1
ATOM 7421 C CA . HIS B 1 419 ? 47.47997 -53.84134 -19.79196 1.000 52.47681 419 HIS B CA 1
ATOM 7422 C C . HIS B 1 419 ? 46.32921 -54.23800 -20.71052 1.000 53.99785 419 HIS B C 1
ATOM 7423 O O . HIS B 1 419 ? 45.87245 -55.38194 -20.62500 1.000 54.74908 419 HIS B O 1
ATOM 7430 N N . ARG B 1 420 ? 45.85593 -53.33944 -21.58229 1.000 49.48334 420 ARG B N 1
ATOM 7431 C CA . ARG B 1 420 ? 44.78967 -53.66631 -22.52931 1.000 47.64635 420 ARG B CA 1
ATOM 7432 C C . ARG B 1 420 ? 45.34415 -54.33223 -23.78750 1.000 47.73482 420 ARG B C 1
ATOM 7433 O O . ARG B 1 420 ? 46.32956 -53.86213 -24.37280 1.000 49.49805 420 ARG B O 1
ATOM 7441 N N . GLU B 1 421 ? 44.68311 -55.40078 -24.22328 1.000 46.83718 421 GLU B N 1
ATOM 7442 C CA . GLU B 1 421 ? 44.96665 -55.96038 -25.53119 1.000 47.61220 421 GLU B CA 1
ATOM 7443 C C . GLU B 1 421 ? 44.51590 -54.97927 -26.62183 1.000 50.58132 421 GLU B C 1
ATOM 7444 O O . GLU B 1 421 ? 43.63288 -54.14734 -26.40848 1.000 51.04430 421 GLU B O 1
ATOM 7450 N N . VAL B 1 422 ? 45.19905 -55.01716 -27.77152 1.000 47.89174 422 VAL B N 1
ATOM 7451 C CA . VAL B 1 422 ? 44.78394 -54.21143 -28.91489 1.000 50.87136 422 VAL B CA 1
ATOM 7452 C C . VAL B 1 422 ? 43.36102 -54.59756 -29.29292 1.000 46.10036 422 VAL B C 1
ATOM 7453 O O . VAL B 1 422 ? 43.05041 -55.78109 -29.46923 1.000 44.21440 422 VAL B O 1
ATOM 7457 N N . GLY B 1 423 ? 42.48297 -53.59378 -29.41365 1.000 49.49715 423 GLY B N 1
ATOM 7458 C CA . GLY B 1 423 ? 41.08153 -53.80376 -29.73123 1.000 46.27194 423 GLY B CA 1
ATOM 7459 C C . GLY B 1 423 ? 40.10490 -53.68561 -28.56913 1.000 45.41187 423 GLY B C 1
ATOM 7460 O O . GLY B 1 423 ? 38.89065 -53.56273 -28.81206 1.000 42.70072 423 GLY B O 1
ATOM 7461 N N . ASP B 1 424 ? 40.58978 -53.70451 -27.32709 1.000 39.24082 424 ASP B N 1
ATOM 7462 C CA . ASP B 1 424 ? 39.74129 -53.76523 -26.13605 1.000 38.17958 424 ASP B CA 1
ATOM 7463 C C . ASP B 1 424 ? 39.34126 -52.34362 -25.74537 1.000 41.52139 424 ASP B C 1
ATOM 7464 O O . ASP B 1 424 ? 40.18185 -51.55275 -25.29202 1.000 40.07071 424 ASP B O 1
ATOM 7469 N N . ILE B 1 425 ? 38.05884 -52.00726 -25.92998 1.000 39.24051 425 ILE B N 1
ATOM 7470 C CA . ILE B 1 425 ? 37.61003 -50.64156 -25.64586 1.000 38.49964 425 ILE B CA 1
ATOM 7471 C C . ILE B 1 425 ? 37.38629 -50.39919 -24.16088 1.000 40.76746 425 ILE B C 1
ATOM 7472 O O . ILE B 1 425 ? 37.00225 -49.28321 -23.77499 1.000 35.34710 425 ILE B O 1
ATOM 7477 N N . GLY B 1 426 ? 37.63830 -51.39966 -23.30793 1.000 36.79745 426 GLY B N 1
ATOM 7478 C CA . GLY B 1 426 ? 37.34770 -51.27540 -21.89934 1.000 33.98445 426 GLY B CA 1
ATOM 7479 C C . GLY B 1 426 ? 35.87702 -51.51576 -21.61286 1.000 34.41689 426 GLY B C 1
ATOM 7480 O O . GLY B 1 426 ? 35.13873 -52.04659 -22.45592 1.000 34.15386 426 GLY B O 1
ATOM 7481 N N . PRO B 1 427 ? 35.40946 -51.12376 -20.39156 1.000 35.18712 427 PRO B N 1
ATOM 7482 C CA . PRO B 1 427 ? 33.98103 -51.26311 -20.04097 1.000 35.78015 427 PRO B CA 1
ATOM 7483 C C . PRO B 1 427 ? 33.12373 -50.14136 -20.63087 1.000 37.27964 427 PRO B C 1
ATOM 7484 O O . PRO B 1 427 ? 32.44772 -49.38517 -19.91716 1.000 36.65769 427 PRO B O 1
ATOM 7488 N N . GLY B 1 428 ? 33.13711 -50.04082 -21.96081 1.000 34.93857 428 GLY B N 1
ATOM 7489 C CA . GLY B 1 428 ? 32.43182 -49.00340 -22.68332 1.000 36.16133 428 GLY B CA 1
ATOM 7490 C C . GLY B 1 428 ? 31.04229 -49.41863 -23.12600 1.000 39.18752 428 GLY B C 1
ATOM 7491 O O . GLY B 1 428 ? 30.45584 -50.36546 -22.60008 1.000 42.62679 428 GLY B O 1
ATOM 7492 N N . TYR B 1 429 ? 30.54722 -48.73579 -24.17004 1.000 39.01939 429 TYR B N 1
ATOM 7493 C CA . TYR B 1 429 ? 29.12256 -48.55455 -24.43833 1.000 38.86279 429 TYR B CA 1
ATOM 7494 C C . TYR B 1 429 ? 28.23160 -49.76272 -24.17872 1.000 38.39908 429 TYR B C 1
ATOM 7495 O O . TYR B 1 429 ? 27.35780 -49.72444 -23.29909 1.000 36.96842 429 TYR B O 1
ATOM 7504 N N . GLY B 1 430 ? 28.43153 -50.83736 -24.94437 1.000 36.17065 430 GLY B N 1
ATOM 7505 C CA . GLY B 1 430 ? 27.55724 -51.98947 -24.80310 1.000 35.47913 430 GLY B CA 1
ATOM 7506 C C . GLY B 1 430 ? 27.74193 -52.72075 -23.48927 1.000 34.64534 430 GLY B C 1
ATOM 7507 O O . GLY B 1 430 ? 26.82862 -53.42654 -23.04033 1.000 30.86387 430 GLY B O 1
ATOM 7508 N N . PHE B 1 431 ? 28.90801 -52.57147 -22.86712 1.000 31.22277 431 PHE B N 1
ATOM 7509 C CA . PHE B 1 431 ? 29.12940 -53.21014 -21.57586 1.000 33.57950 431 PHE B CA 1
ATOM 7510 C C . PHE B 1 431 ? 28.30240 -52.52747 -20.48688 1.000 33.33364 431 PHE B C 1
ATOM 7511 O O . PHE B 1 431 ? 27.71351 -53.19450 -19.63145 1.000 31.81616 431 PHE B O 1
ATOM 7519 N N . GLN B 1 432 ? 28.22424 -51.19351 -20.51905 1.000 34.62456 432 GLN B N 1
ATOM 7520 C CA . GLN B 1 432 ? 27.38014 -50.50097 -19.54641 1.000 32.98710 432 GLN B CA 1
ATOM 7521 C C . GLN B 1 432 ? 25.89970 -50.72514 -19.83569 1.000 31.38588 432 GLN B C 1
ATOM 7522 O O . GLN B 1 432 ? 25.09984 -50.79764 -18.90384 1.000 29.69394 432 GLN B O 1
ATOM 7528 N N . TRP B 1 433 ? 25.52442 -50.85933 -21.11401 1.000 34.12483 433 TRP B N 1
ATOM 7529 C CA . TRP B 1 433 ? 24.13103 -51.12869 -21.47248 1.000 32.88363 433 TRP B CA 1
ATOM 7530 C C . TRP B 1 433 ? 23.64265 -52.43538 -20.86775 1.000 34.26278 433 TRP B C 1
ATOM 7531 O O . TRP B 1 433 ? 22.48805 -52.53545 -20.42947 1.000 32.45182 433 TRP B O 1
ATOM 7542 N N . ARG B 1 434 ? 24.47795 -53.47451 -20.91629 1.000 30.96117 434 ARG B N 1
ATOM 7543 C CA . ARG B 1 434 ? 24.04365 -54.81053 -20.52992 1.000 35.89041 434 ARG B CA 1
ATOM 7544 C C . ARG B 1 434 ? 24.57905 -55.25997 -19.17770 1.000 31.22226 434 ARG B C 1
ATOM 7545 O O . ARG B 1 434 ? 24.06745 -56.23642 -18.63741 1.000 30.39295 434 ARG B O 1
ATOM 7553 N N . HIS B 1 435 ? 25.61807 -54.60937 -18.65212 1.000 33.02703 435 HIS B N 1
ATOM 7554 C CA . HIS B 1 435 ? 26.26247 -55.01413 -17.40047 1.000 32.37631 435 HIS B CA 1
ATOM 7555 C C . HIS B 1 435 ? 26.65756 -53.79744 -16.57116 1.000 34.89992 435 HIS B C 1
ATOM 7556 O O . HIS B 1 435 ? 27.76698 -53.74157 -16.02528 1.000 34.67954 435 HIS B O 1
ATOM 7563 N N . PHE B 1 436 ? 25.77881 -52.79160 -16.47452 1.000 32.67532 436 PHE B N 1
ATOM 7564 C CA . PHE B 1 436 ? 26.16976 -51.55499 -15.79478 1.000 30.61969 436 PHE B CA 1
ATOM 7565 C C . PHE B 1 436 ? 26.72020 -51.84495 -14.40477 1.000 31.26709 436 PHE B C 1
ATOM 7566 O O . PHE B 1 436 ? 26.07687 -52.52135 -13.60772 1.000 30.04855 436 PHE B O 1
ATOM 7574 N N . GLY B 1 437 ? 27.90621 -51.29572 -14.12000 1.000 31.14155 437 GLY B N 1
ATOM 7575 C CA . GLY B 1 437 ? 28.51858 -51.36331 -12.81709 1.000 30.28202 437 GLY B CA 1
ATOM 7576 C C . GLY B 1 437 ? 29.31205 -52.62882 -12.52640 1.000 37.23230 437 GLY B C 1
ATOM 7577 O O . GLY B 1 437 ? 29.97753 -52.69343 -11.48525 1.000 35.46962 437 GLY B O 1
ATOM 7578 N N . ALA B 1 438 ? 29.29111 -53.61669 -13.42047 1.000 38.10260 438 ALA B N 1
ATOM 7579 C CA . ALA B 1 438 ? 30.05812 -54.83516 -13.21591 1.000 37.76159 438 ALA B CA 1
ATOM 7580 C C . ALA B 1 438 ? 31.55368 -54.56303 -13.31833 1.000 37.33783 438 ALA B C 1
ATOM 7581 O O . ALA B 1 438 ? 32.00289 -53.63958 -14.00790 1.000 34.95526 438 ALA B O 1
ATOM 7583 N N . ALA B 1 439 ? 32.32081 -55.36325 -12.57844 1.000 35.34060 439 ALA B N 1
ATOM 7584 C CA . ALA B 1 439 ? 33.77381 -55.30318 -12.63246 1.000 38.00204 439 ALA B CA 1
ATOM 7585 C C . ALA B 1 439 ? 34.26386 -55.82033 -13.98323 1.000 38.61399 439 ALA B C 1
ATOM 7586 O O . ALA B 1 439 ? 33.82493 -56.87189 -14.45232 1.000 41.61916 439 ALA B O 1
ATOM 7588 N N . TYR B 1 440 ? 35.16935 -55.07995 -14.60792 1.000 40.00593 440 TYR B N 1
ATOM 7589 C CA . TYR B 1 440 ? 35.64915 -55.38819 -15.94857 1.000 42.34605 440 TYR B CA 1
ATOM 7590 C C . TYR B 1 440 ? 37.03762 -56.00195 -15.85671 1.000 41.75854 440 TYR B C 1
ATOM 7591 O O . TYR B 1 440 ? 37.90438 -55.46247 -15.16091 1.000 45.41619 440 TYR B O 1
ATOM 7600 N N . LYS B 1 441 ? 37.25956 -57.10585 -16.57550 1.000 41.01311 441 LYS B N 1
ATOM 7601 C CA . LYS B 1 441 ? 38.59689 -57.68135 -16.66304 1.000 44.73655 441 LYS B CA 1
ATOM 7602 C C . LYS B 1 441 ? 39.20082 -57.50799 -18.04930 1.000 40.47165 441 LYS B C 1
ATOM 7603 O O . LYS B 1 441 ? 40.17317 -56.76178 -18.19809 1.000 41.53236 441 LYS B O 1
ATOM 7609 N N . ASP B 1 442 ? 38.59541 -58.07820 -19.08361 1.000 41.16623 442 ASP B N 1
ATOM 7610 C CA . ASP B 1 442 ? 39.08760 -57.85708 -20.43780 1.000 41.41222 442 ASP B CA 1
ATOM 7611 C C . ASP B 1 442 ? 37.96503 -58.16743 -21.41453 1.000 40.48186 442 ASP B C 1
ATOM 7612 O O . ASP B 1 442 ? 36.87767 -58.59788 -21.02270 1.000 39.06379 442 ASP B O 1
ATOM 7617 N N . MET B 1 443 ? 38.25578 -57.98272 -22.70659 1.000 38.87942 443 MET B N 1
ATOM 7618 C CA . MET B 1 443 ? 37.23081 -58.17077 -23.72159 1.000 40.43858 443 MET B CA 1
ATOM 7619 C C . MET B 1 443 ? 36.85320 -59.62905 -23.94280 1.000 41.70965 443 MET B C 1
ATOM 7620 O O . MET B 1 443 ? 35.86987 -59.89798 -24.63665 1.000 38.37160 443 MET B O 1
ATOM 7625 N N . HIS B 1 444 ? 37.58920 -60.58168 -23.38038 1.000 44.87589 444 HIS B N 1
ATOM 7626 C CA . HIS B 1 444 ? 37.25060 -61.98115 -23.58833 1.000 44.58619 444 HIS B CA 1
ATOM 7627 C C . HIS B 1 444 ? 36.42191 -62.57657 -22.46082 1.000 44.75318 444 HIS B C 1
ATOM 7628 O O . HIS B 1 444 ? 35.93101 -63.69937 -22.60427 1.000 49.71008 444 HIS B O 1
ATOM 7635 N N . THR B 1 445 ? 36.23481 -61.85276 -21.36314 1.000 46.29092 445 THR B N 1
ATOM 7636 C CA . THR B 1 445 ? 35.59397 -62.41712 -20.18050 1.000 41.89344 445 THR B CA 1
ATOM 7637 C C . THR B 1 445 ? 34.09716 -62.59920 -20.40167 1.000 44.17629 445 THR B C 1
ATOM 7638 O O . THR B 1 445 ? 33.44958 -61.79075 -21.07371 1.000 42.16200 445 THR B O 1
ATOM 7642 N N . ASP B 1 446 ? 33.53528 -63.65941 -19.83008 1.000 39.55190 446 ASP B N 1
ATOM 7643 C CA . ASP B 1 446 ? 32.08975 -63.83004 -19.86442 1.000 40.99214 446 ASP B CA 1
ATOM 7644 C C . ASP B 1 446 ? 31.46814 -63.05549 -18.70367 1.000 46.14152 446 ASP B C 1
ATOM 7645 O O . ASP B 1 446 ? 31.74295 -63.35220 -17.53609 1.000 42.67371 446 ASP B O 1
ATOM 7650 N N . TYR B 1 447 ? 30.63250 -62.06305 -19.02267 1.000 40.54624 447 TYR B N 1
ATOM 7651 C CA . TYR B 1 447 ? 30.01171 -61.20856 -18.01600 1.000 40.96515 447 TYR B CA 1
ATOM 7652 C C . TYR B 1 447 ? 28.55892 -61.56564 -17.73260 1.000 40.90803 447 TYR B C 1
ATOM 7653 O O . TYR B 1 447 ? 27.90017 -60.84337 -16.97955 1.000 45.34399 447 TYR B O 1
ATOM 7662 N N . THR B 1 448 ? 28.06058 -62.67458 -18.27998 1.000 41.92714 448 THR B N 1
ATOM 7663 C CA . THR B 1 448 ? 26.66691 -63.07660 -18.09028 1.000 40.44747 448 THR B CA 1
ATOM 7664 C C . THR B 1 448 ? 26.22879 -62.98999 -16.63286 1.000 44.67003 448 THR B C 1
ATOM 7665 O O . THR B 1 448 ? 26.84949 -63.57933 -15.73656 1.000 45.62114 448 THR B O 1
ATOM 7669 N N . GLY B 1 449 ? 25.12781 -62.27974 -16.40576 1.000 47.29375 449 GLY B N 1
ATOM 7670 C CA . GLY B 1 449 ? 24.54492 -62.16246 -15.08479 1.000 44.03026 449 GLY B CA 1
ATOM 7671 C C . GLY B 1 449 ? 25.17316 -61.12267 -14.19007 1.000 44.14915 449 GLY B C 1
ATOM 7672 O O . GLY B 1 449 ? 24.67523 -60.91641 -13.07368 1.000 44.53044 449 GLY B O 1
ATOM 7673 N N . GLN B 1 450 ? 26.23930 -60.45583 -14.63543 1.000 40.71045 450 GLN B N 1
ATOM 7674 C CA . GLN B 1 450 ? 26.90955 -59.43677 -13.83801 1.000 42.46104 450 GLN B CA 1
ATOM 7675 C C . GLN B 1 450 ? 26.41799 -58.05158 -14.23903 1.000 43.19570 450 GLN B C 1
ATOM 7676 O O . GLN B 1 450 ? 26.22372 -57.77294 -15.42590 1.000 36.71895 450 GLN B O 1
ATOM 7682 N N . GLY B 1 451 ? 26.21451 -57.19011 -13.23583 1.000 39.05838 451 GLY B N 1
ATOM 7683 C CA . GLY B 1 451 ? 25.82907 -55.81162 -13.46809 1.000 37.61466 451 GLY B CA 1
ATOM 7684 C C . GLY B 1 451 ? 24.35385 -55.67372 -13.78908 1.000 36.39924 451 GLY B C 1
ATOM 7685 O O . GLY B 1 451 ? 23.57803 -56.62924 -13.76118 1.000 39.62640 451 GLY B O 1
ATOM 7686 N N . VAL B 1 452 ? 23.95992 -54.44816 -14.11329 1.000 33.10067 452 VAL B N 1
ATOM 7687 C CA . VAL B 1 452 ? 22.57115 -54.15963 -14.43864 1.000 32.65100 452 VAL B CA 1
ATOM 7688 C C . VAL B 1 452 ? 22.39117 -54.23987 -15.94583 1.000 32.82659 452 VAL B C 1
ATOM 7689 O O . VAL B 1 452 ? 23.15197 -53.61199 -16.69758 1.000 29.38990 452 VAL B O 1
ATOM 7693 N N . ASP B 1 453 ? 21.39399 -55.02458 -16.38344 1.000 27.77786 453 ASP B N 1
ATOM 7694 C CA . ASP B 1 453 ? 21.01273 -55.10668 -17.78983 1.000 34.04955 453 ASP B CA 1
ATOM 7695 C C . ASP B 1 453 ? 19.92105 -54.07274 -18.07458 1.000 31.36838 453 ASP B C 1
ATOM 7696 O O . ASP B 1 453 ? 18.72167 -54.36884 -18.09112 1.000 32.26343 453 ASP B O 1
ATOM 7701 N N . GLN B 1 454 ? 20.35570 -52.83382 -18.32615 1.000 32.05259 454 GLN B N 1
ATOM 7702 C CA . GLN B 1 454 ? 19.39975 -51.74466 -18.56656 1.000 31.06396 454 GLN B CA 1
ATOM 7703 C C . GLN B 1 454 ? 18.50879 -52.01117 -19.77832 1.000 33.16490 454 GLN B C 1
ATOM 7704 O O . GLN B 1 454 ? 17.30466 -51.73934 -19.73579 1.000 33.20480 454 GLN B O 1
ATOM 7710 N N . LEU B 1 455 ? 19.08361 -52.53355 -20.87300 1.000 32.94214 455 LEU B N 1
ATOM 7711 C CA . LEU B 1 455 ? 18.30482 -52.80099 -22.08388 1.000 30.75251 455 LEU B CA 1
ATOM 7712 C C . LEU B 1 455 ? 17.16042 -53.78317 -21.82190 1.000 29.43316 455 LEU B C 1
ATOM 7713 O O . LEU B 1 455 ? 16.02778 -53.56462 -22.25904 1.000 28.63707 455 LEU B O 1
ATOM 7718 N N . LYS B 1 456 ? 17.43661 -54.87431 -21.10501 1.000 28.95173 456 LYS B N 1
ATOM 7719 C CA . LYS B 1 456 ? 16.37832 -55.80761 -20.72371 1.000 35.91575 456 LYS B CA 1
ATOM 7720 C C . LYS B 1 456 ? 15.33056 -55.13496 -19.82265 1.000 32.67796 456 LYS B C 1
ATOM 7721 O O . LYS B 1 456 ? 14.12167 -55.36065 -19.97489 1.000 32.72282 456 LYS B O 1
ATOM 7727 N N . ASN B 1 457 ? 15.77283 -54.31146 -18.87754 1.000 30.29492 457 ASN B N 1
ATOM 7728 C CA . ASN B 1 457 ? 14.81195 -53.59958 -18.03675 1.000 34.91455 457 ASN B CA 1
ATOM 7729 C C . ASN B 1 457 ? 13.94654 -52.64420 -18.86476 1.000 30.93271 457 ASN B C 1
ATOM 7730 O O . ASN B 1 457 ? 12.72942 -52.58041 -18.67096 1.000 33.06131 457 ASN B O 1
ATOM 7735 N N . VAL B 1 458 ? 14.53804 -51.94445 -19.83261 1.000 32.74857 458 VAL B N 1
ATOM 7736 C CA . VAL B 1 458 ? 13.74833 -51.03228 -20.68339 1.000 31.44571 458 VAL B CA 1
ATOM 7737 C C . VAL B 1 458 ? 12.67369 -51.80259 -21.45230 1.000 33.81869 458 VAL B C 1
ATOM 7738 O O . VAL B 1 458 ? 11.48483 -51.46331 -21.40848 1.000 33.72083 458 VAL B O 1
ATOM 7742 N N . ILE B 1 459 ? 13.06934 -52.87573 -22.13587 1.000 32.08790 459 ILE B N 1
ATOM 7743 C CA . ILE B 1 459 ? 12.11376 -53.65886 -22.91178 1.000 29.97685 459 ILE B CA 1
ATOM 7744 C C . ILE B 1 459 ? 11.02781 -54.25878 -22.02024 1.000 31.51621 459 ILE B C 1
ATOM 7745 O O . ILE B 1 459 ? 9.85345 -54.29788 -22.39744 1.000 30.96478 459 ILE B O 1
ATOM 7750 N N . GLN B 1 460 ? 11.40564 -54.79327 -20.85350 1.000 31.06755 460 GLN B N 1
ATOM 7751 C CA . GLN B 1 460 ? 10.39423 -55.36496 -19.97200 1.000 37.21442 460 GLN B CA 1
ATOM 7752 C C . GLN B 1 460 ? 9.42089 -54.29722 -19.47739 1.000 34.60206 460 GLN B C 1
ATOM 7753 O O . GLN B 1 460 ? 8.21030 -54.53957 -19.40027 1.000 36.39457 460 GLN B O 1
ATOM 7759 N N . MET B 1 461 ? 9.93067 -53.10530 -19.14740 1.000 31.38088 461 MET B N 1
ATOM 7760 C CA . MET B 1 461 ? 9.05234 -52.00177 -18.73864 1.000 33.07283 461 MET B CA 1
ATOM 7761 C C . MET B 1 461 ? 8.13019 -51.55877 -19.87664 1.000 39.30996 461 MET B C 1
ATOM 7762 O O . MET B 1 461 ? 6.94324 -51.29004 -19.64361 1.000 34.11811 461 MET B O 1
ATOM 7767 N N . LEU B 1 462 ? 8.63746 -51.49632 -21.12026 1.000 33.27115 462 LEU B N 1
ATOM 7768 C CA . LEU B 1 462 ? 7.77368 -51.11347 -22.23444 1.000 33.66282 462 LEU B CA 1
ATOM 7769 C C . LEU B 1 462 ? 6.69703 -52.15491 -22.47588 1.000 36.46479 462 LEU B C 1
ATOM 7770 O O . LEU B 1 462 ? 5.60079 -51.82592 -22.94821 1.000 34.01055 462 LEU B O 1
ATOM 7775 N N . ARG B 1 463 ? 6.99810 -53.41758 -22.17553 1.000 32.93544 463 ARG B N 1
ATOM 7776 C CA . ARG B 1 463 ? 6.05641 -54.49644 -22.44044 1.000 35.61536 463 ARG B CA 1
ATOM 7777 C C . ARG B 1 463 ? 4.94563 -54.59952 -21.40673 1.000 38.12284 463 ARG B C 1
ATOM 7778 O O . ARG B 1 463 ? 3.90346 -55.19158 -21.70383 1.000 40.21039 463 ARG B O 1
ATOM 7786 N N . THR B 1 464 ? 5.13902 -54.05391 -20.21126 1.000 36.84545 464 THR B N 1
ATOM 7787 C CA . THR B 1 464 ? 4.19490 -54.26885 -19.12658 1.000 43.89911 464 THR B CA 1
ATOM 7788 C C . THR B 1 464 ? 3.58781 -52.97979 -18.58524 1.000 45.43203 464 THR B C 1
ATOM 7789 O O . THR B 1 464 ? 2.39456 -52.95502 -18.28615 1.000 44.04473 464 THR B O 1
ATOM 7793 N N . ASN B 1 465 ? 4.36649 -51.89821 -18.46686 1.000 42.05415 465 ASN B N 1
ATOM 7794 C CA . ASN B 1 465 ? 3.87308 -50.61183 -17.96709 1.000 43.83694 465 ASN B CA 1
ATOM 7795 C C . ASN B 1 465 ? 4.45289 -49.45667 -18.80057 1.000 40.83716 465 ASN B C 1
ATOM 7796 O O . ASN B 1 465 ? 5.32893 -48.70503 -18.35601 1.000 38.56642 465 ASN B O 1
ATOM 7801 N N . PRO B 1 466 ? 3.96731 -49.29041 -20.03141 1.000 38.28115 466 PRO B N 1
ATOM 7802 C CA . PRO B 1 466 ? 4.60250 -48.33453 -20.95434 1.000 42.43215 466 PRO B CA 1
ATOM 7803 C C . PRO B 1 466 ? 4.48136 -46.85942 -20.56802 1.000 43.89140 466 PRO B C 1
ATOM 7804 O O . PRO B 1 466 ? 5.22811 -46.04706 -21.12622 1.000 38.34290 466 PRO B O 1
ATOM 7808 N N . THR B 1 467 ? 3.58056 -46.47675 -19.66464 1.000 43.74696 467 THR B N 1
ATOM 7809 C CA . THR B 1 467 ? 3.52666 -45.08835 -19.21928 1.000 43.85177 467 THR B CA 1
ATOM 7810 C C . THR B 1 467 ? 4.59630 -44.76219 -18.18752 1.000 42.94644 467 THR B C 1
ATOM 7811 O O . THR B 1 467 ? 4.66339 -43.61732 -17.73341 1.000 40.25786 467 THR B O 1
ATOM 7815 N N . ASP B 1 468 ? 5.40688 -45.73900 -17.78302 1.000 37.95975 468 ASP B N 1
ATOM 7816 C CA . ASP B 1 468 ? 6.45259 -45.48486 -16.80063 1.000 37.70710 468 ASP B CA 1
ATOM 7817 C C . ASP B 1 468 ? 7.41498 -44.40916 -17.30677 1.000 39.35133 468 ASP B C 1
ATOM 7818 O O . ASP B 1 468 ? 7.70970 -44.31922 -18.50138 1.000 38.10017 468 ASP B O 1
ATOM 7823 N N . ARG B 1 469 ? 7.89265 -43.56401 -16.39651 1.000 37.69025 469 ARG B N 1
ATOM 7824 C CA . ARG B 1 469 ? 8.68735 -42.40323 -16.78003 1.000 37.30000 469 ARG B CA 1
ATOM 7825 C C . ARG B 1 469 ? 10.16029 -42.57656 -16.45503 1.000 35.90302 469 ARG B C 1
ATOM 7826 O O . ARG B 1 469 ? 10.90045 -41.59061 -16.44090 1.000 33.91078 469 ARG B O 1
ATOM 7834 N N . ARG B 1 470 ? 10.58874 -43.81309 -16.16742 1.000 36.06131 470 ARG B N 1
ATOM 7835 C CA . ARG B 1 470 ? 11.97092 -44.14869 -15.83875 1.000 35.43747 470 ARG B CA 1
ATOM 7836 C C . ARG B 1 470 ? 12.60841 -45.07117 -16.88042 1.000 34.13042 470 ARG B C 1
ATOM 7837 O O . ARG B 1 470 ? 13.54300 -45.80509 -16.55658 1.000 30.99393 470 ARG B O 1
ATOM 7845 N N . MET B 1 471 ? 12.11092 -45.08766 -18.11474 1.000 34.46455 471 MET B N 1
ATOM 7846 C CA . MET B 1 471 ? 12.62568 -46.02912 -19.11867 1.000 32.86572 471 MET B CA 1
ATOM 7847 C C . MET B 1 471 ? 13.85827 -45.43071 -19.78268 1.000 31.30924 471 MET B C 1
ATOM 7848 O O . MET B 1 471 ? 13.81262 -44.85136 -20.87678 1.000 30.42995 471 MET B O 1
ATOM 7853 N N . LEU B 1 472 ? 14.98332 -45.57642 -19.09236 1.000 28.90477 472 LEU B N 1
ATOM 7854 C CA . LEU B 1 472 ? 16.24136 -44.95549 -19.48204 1.000 30.67444 472 LEU B CA 1
ATOM 7855 C C . LEU B 1 472 ? 17.34691 -45.99030 -19.59152 1.000 36.00413 472 LEU B C 1
ATOM 7856 O O . LEU B 1 472 ? 17.30924 -47.04210 -18.94721 1.000 33.53226 472 LEU B O 1
ATOM 7861 N N . MET B 1 473 ? 18.34661 -45.66758 -20.40286 1.000 33.56947 473 MET B N 1
ATOM 7862 C CA . MET B 1 473 ? 19.55168 -46.47776 -20.49055 1.000 33.25941 473 MET B CA 1
ATOM 7863 C C . MET B 1 473 ? 20.71643 -45.50915 -20.57938 1.000 36.01522 473 MET B C 1
ATOM 7864 O O . MET B 1 473 ? 20.68412 -44.57614 -21.38816 1.000 35.01236 473 MET B O 1
ATOM 7869 N N . THR B 1 474 ? 21.71613 -45.69261 -19.73223 1.000 29.21817 474 THR B N 1
ATOM 7870 C CA . THR B 1 474 ? 22.86025 -44.80072 -19.72824 1.000 27.65764 474 THR B CA 1
ATOM 7871 C C . THR B 1 474 ? 24.14208 -45.59401 -19.88619 1.000 32.16733 474 THR B C 1
ATOM 7872 O O . THR B 1 474 ? 24.28087 -46.70801 -19.36996 1.000 38.24512 474 THR B O 1
ATOM 7876 N N . ALA B 1 475 ? 25.08303 -44.98854 -20.57923 1.000 32.38306 475 ALA B N 1
ATOM 7877 C CA . ALA B 1 475 ? 26.42534 -45.50746 -20.73096 1.000 35.92421 475 ALA B CA 1
ATOM 7878 C C . ALA B 1 475 ? 27.43174 -44.66280 -19.97492 1.000 33.12750 475 ALA B C 1
ATOM 7879 O O . ALA B 1 475 ? 28.62666 -44.96928 -20.00055 1.000 38.57669 475 ALA B O 1
ATOM 7881 N N . TRP B 1 476 ? 26.98583 -43.60168 -19.31175 1.000 33.83348 476 TRP B N 1
ATOM 7882 C CA . TRP B 1 476 ? 27.89201 -42.71373 -18.58428 1.000 34.14339 476 TRP B CA 1
ATOM 7883 C C . TRP B 1 476 ? 28.07973 -43.26284 -17.17424 1.000 36.68741 476 TRP B C 1
ATOM 7884 O O . TRP B 1 476 ? 27.22879 -43.08127 -16.29767 1.000 37.07527 476 TRP B O 1
ATOM 7895 N N . ASN B 1 477 ? 29.19722 -43.94475 -16.95732 1.000 38.78764 477 ASN B N 1
ATOM 7896 C CA . ASN B 1 477 ? 29.53729 -44.49244 -15.64401 1.000 34.27390 477 ASN B CA 1
ATOM 7897 C C . ASN B 1 477 ? 30.81417 -43.81918 -15.15801 1.000 38.15134 477 ASN B C 1
ATOM 7898 O O . ASN B 1 477 ? 31.92393 -44.22539 -15.54629 1.000 36.02344 477 ASN B O 1
ATOM 7903 N N . PRO B 1 478 ? 30.71447 -42.79503 -14.31127 1.000 35.57295 478 PRO B N 1
ATOM 7904 C CA . PRO B 1 478 ? 31.92263 -42.06829 -13.89262 1.000 39.30760 478 PRO B CA 1
ATOM 7905 C C . PRO B 1 478 ? 32.95269 -42.95123 -13.20303 1.000 38.53873 478 PRO B C 1
ATOM 7906 O O . PRO B 1 478 ? 34.14889 -42.64269 -13.25241 1.000 40.20972 478 PRO B O 1
ATOM 7910 N N . ALA B 1 479 ? 32.52298 -44.02654 -12.54650 1.000 34.03814 479 ALA B N 1
ATOM 7911 C CA . ALA B 1 479 ? 33.46999 -44.92735 -11.88486 1.000 42.24182 479 ALA B CA 1
ATOM 7912 C C . ALA B 1 479 ? 34.31145 -45.72641 -12.87303 1.000 41.92146 479 ALA B C 1
ATOM 7913 O O . ALA B 1 479 ? 35.34618 -46.27150 -12.48424 1.000 43.43618 479 ALA B O 1
ATOM 7915 N N . ALA B 1 480 ? 33.90497 -45.78912 -14.13814 1.000 38.57848 480 ALA B N 1
ATOM 7916 C CA . ALA B 1 480 ? 34.56230 -46.61789 -15.13151 1.000 40.27224 480 ALA B CA 1
ATOM 7917 C C . ALA B 1 480 ? 35.30410 -45.83596 -16.20414 1.000 41.83040 480 ALA B C 1
ATOM 7918 O O . ALA B 1 480 ? 35.97240 -46.46323 -17.03597 1.000 41.79284 480 ALA B O 1
ATOM 7920 N N . LEU B 1 481 ? 35.22271 -44.49450 -16.20654 1.000 42.11062 481 LEU B N 1
ATOM 7921 C CA . LEU B 1 481 ? 35.68908 -43.71897 -17.35885 1.000 41.74672 481 LEU B CA 1
ATOM 7922 C C . LEU B 1 481 ? 37.17230 -43.93726 -17.61973 1.000 44.60887 481 LEU B C 1
ATOM 7923 O O . LEU B 1 481 ? 37.59190 -44.06050 -18.77298 1.000 40.45592 481 LEU B O 1
ATOM 7928 N N . ASP B 1 482 ? 37.98333 -43.98220 -16.56399 1.000 42.78928 482 ASP B N 1
ATOM 7929 C CA . ASP B 1 482 ? 39.41464 -44.18128 -16.74366 1.000 45.56013 482 ASP B CA 1
ATOM 7930 C C . ASP B 1 482 ? 39.76602 -45.57577 -17.24781 1.000 43.55947 482 ASP B C 1
ATOM 7931 O O . ASP B 1 482 ? 40.91181 -45.80004 -17.64802 1.000 44.73491 482 ASP B O 1
ATOM 7936 N N . GLU B 1 483 ? 38.83409 -46.51880 -17.22604 1.000 42.01474 483 GLU B N 1
ATOM 7937 C CA . GLU B 1 483 ? 39.11649 -47.83947 -17.76555 1.000 42.01302 483 GLU B CA 1
ATOM 7938 C C . GLU B 1 483 ? 38.74591 -47.98004 -19.23301 1.000 46.02723 483 GLU B C 1
ATOM 7939 O O . GLU B 1 483 ? 39.09234 -48.99934 -19.84996 1.000 40.82387 483 GLU B O 1
ATOM 7945 N N . MET B 1 484 ? 38.06652 -46.98601 -19.80531 1.000 39.22943 484 MET B N 1
ATOM 7946 C CA . MET B 1 484 ? 37.58053 -47.07214 -21.17161 1.000 36.99337 484 MET B CA 1
ATOM 7947 C C . MET B 1 484 ? 38.62089 -46.51574 -22.13393 1.000 43.71840 484 MET B C 1
ATOM 7948 O O . MET B 1 484 ? 39.39027 -45.61277 -21.79161 1.000 42.18364 484 MET B O 1
ATOM 7953 N N . ALA B 1 485 ? 38.63863 -47.06374 -23.35372 1.000 43.83186 485 ALA B N 1
ATOM 7954 C CA . ALA B 1 485 ? 39.40781 -46.43068 -24.41863 1.000 46.42847 485 ALA B CA 1
ATOM 7955 C C . ALA B 1 485 ? 38.92557 -45.00164 -24.65587 1.000 44.90624 485 ALA B C 1
ATOM 7956 O O . ALA B 1 485 ? 39.73144 -44.07563 -24.76562 1.000 45.55451 485 ALA B O 1
ATOM 7958 N N . LEU B 1 486 ? 37.60432 -44.80127 -24.71450 1.000 44.82752 486 LEU B N 1
ATOM 7959 C CA . LEU B 1 486 ? 37.00575 -43.48424 -24.96357 1.000 45.29574 486 LEU B CA 1
ATOM 7960 C C . LEU B 1 486 ? 35.80698 -43.26330 -24.04162 1.000 41.25103 486 LEU B C 1
ATOM 7961 O O . LEU B 1 486 ? 34.91218 -44.13108 -23.96523 1.000 40.29376 486 LEU B O 1
ATOM 7966 N N . PRO B 1 487 ? 35.73490 -42.12997 -23.35757 1.000 39.68453 487 PRO B N 1
ATOM 7967 C CA . PRO B 1 487 ? 34.51313 -41.79089 -22.61075 1.000 42.40058 487 PRO B CA 1
ATOM 7968 C C . PRO B 1 487 ? 33.31600 -41.72353 -23.54084 1.000 41.34204 487 PRO B C 1
ATOM 7969 O O . PRO B 1 487 ? 33.40277 -41.15880 -24.64035 1.000 41.15317 487 PRO B O 1
ATOM 7973 N N . PRO B 1 488 ? 32.17796 -42.27478 -23.12728 1.000 38.90548 488 PRO B N 1
ATOM 7974 C CA . PRO B 1 488 ? 31.03603 -42.39146 -24.03955 1.000 36.23125 488 PRO B CA 1
ATOM 7975 C C . PRO B 1 488 ? 30.55387 -41.02566 -24.52560 1.000 40.07632 488 PRO B C 1
ATOM 7976 O O . PRO B 1 488 ? 30.59992 -40.01971 -23.81480 1.000 35.71343 488 PRO B O 1
ATOM 7980 N N . CYS B 1 489 ? 30.10172 -41.00145 -25.77113 1.000 36.16300 489 CYS B N 1
ATOM 7981 C CA . CYS B 1 489 ? 29.69003 -39.76773 -26.41683 1.000 40.54516 489 CYS B CA 1
ATOM 7982 C C . CYS B 1 489 ? 28.17282 -39.62708 -26.44201 1.000 40.39971 489 CYS B C 1
ATOM 7983 O O . CYS B 1 489 ? 27.62156 -38.65855 -25.90423 1.000 34.86486 489 CYS B O 1
ATOM 7986 N N . HIS B 1 490 ? 27.49169 -40.57293 -27.08748 1.000 38.63875 490 HIS B N 1
ATOM 7987 C CA . HIS B 1 490 ? 26.05410 -40.73136 -26.92299 1.000 36.88276 490 HIS B CA 1
ATOM 7988 C C . HIS B 1 490 ? 25.85614 -41.49155 -25.62033 1.000 42.64165 490 HIS B C 1
ATOM 7989 O O . HIS B 1 490 ? 26.29150 -42.63971 -25.47824 1.000 39.56692 490 HIS B O 1
ATOM 7996 N N . LEU B 1 491 ? 25.28561 -40.83335 -24.62856 1.000 39.15424 491 LEU B N 1
ATOM 7997 C CA . LEU B 1 491 ? 25.47203 -41.34326 -23.29392 1.000 40.34978 491 LEU B CA 1
ATOM 7998 C C . LEU B 1 491 ? 24.17961 -41.66357 -22.56400 1.000 40.12995 491 LEU B C 1
ATOM 7999 O O . LEU B 1 491 ? 24.21732 -42.41928 -21.59033 1.000 37.21551 491 LEU B O 1
ATOM 8004 N N . LEU B 1 492 ? 23.04075 -41.18661 -23.04187 1.000 36.54180 492 LEU B N 1
ATOM 8005 C CA . LEU B 1 492 ? 21.78863 -41.47649 -22.37395 1.000 33.36174 492 LEU B CA 1
ATOM 8006 C C . LEU B 1 492 ? 20.68039 -41.57675 -23.40256 1.000 32.53783 492 LEU B C 1
ATOM 8007 O O . LEU B 1 492 ? 20.64213 -40.78205 -24.34554 1.000 31.83758 492 LEU B O 1
ATOM 8012 N N . CYS B 1 493 ? 19.76681 -42.52782 -23.22677 1.000 31.23411 493 CYS B N 1
ATOM 8013 C CA . CYS B 1 493 ? 18.55702 -42.49407 -24.04254 1.000 31.76694 493 CYS B CA 1
ATOM 8014 C C . CYS B 1 493 ? 17.34970 -42.85040 -23.18697 1.000 35.75616 493 CYS B C 1
ATOM 8015 O O . CYS B 1 493 ? 17.45908 -43.57181 -22.18626 1.000 30.43853 493 CYS B O 1
ATOM 8018 N N . GLN B 1 494 ? 16.20006 -42.27066 -23.55272 1.000 26.31015 494 GLN B N 1
ATOM 8019 C CA . GLN B 1 494 ? 14.96112 -42.44955 -22.81242 1.000 26.23394 494 GLN B CA 1
ATOM 8020 C C . GLN B 1 494 ? 13.87198 -42.78832 -23.80095 1.000 26.90419 494 GLN B C 1
ATOM 8021 O O . GLN B 1 494 ? 13.82669 -42.21865 -24.89288 1.000 29.86948 494 GLN B O 1
ATOM 8027 N N . PHE B 1 495 ? 12.96646 -43.66690 -23.40398 1.000 26.68111 495 PHE B N 1
ATOM 8028 C CA . PHE B 1 495 ? 11.87453 -44.05306 -24.27793 1.000 27.16543 495 PHE B CA 1
ATOM 8029 C C . PHE B 1 495 ? 10.54913 -43.58609 -23.70944 1.000 30.57452 495 PHE B C 1
ATOM 8030 O O . PHE B 1 495 ? 10.40747 -43.36153 -22.50531 1.000 29.98309 495 PHE B O 1
ATOM 8038 N N . TYR B 1 496 ? 9.56801 -43.48832 -24.60271 1.000 32.08047 496 TYR B N 1
ATOM 8039 C CA . TYR B 1 496 ? 8.26709 -42.92707 -24.28541 1.000 29.25765 496 TYR B CA 1
ATOM 8040 C C . TYR B 1 496 ? 7.24186 -43.56726 -25.19702 1.000 26.59139 496 TYR B C 1
ATOM 8041 O O . TYR B 1 496 ? 7.49806 -43.76105 -26.38620 1.000 29.70057 496 TYR B O 1
ATOM 8050 N N . VAL B 1 497 ? 6.09223 -43.91380 -24.64337 1.000 27.94501 497 VAL B N 1
ATOM 8051 C CA . VAL B 1 497 ? 4.98414 -44.44339 -25.42812 1.000 29.77900 497 VAL B CA 1
ATOM 8052 C C . VAL B 1 497 ? 3.79903 -43.51339 -25.22985 1.000 34.73888 497 VAL B C 1
ATOM 8053 O O . VAL B 1 497 ? 3.45926 -43.17760 -24.09396 1.000 39.81171 497 VAL B O 1
ATOM 8057 N N . ASN B 1 498 ? 3.16658 -43.10562 -26.32251 1.000 35.46595 498 ASN B N 1
ATOM 8058 C CA . ASN B 1 498 ? 1.97883 -42.26483 -26.20373 1.000 42.59732 498 ASN B CA 1
ATOM 8059 C C . ASN B 1 498 ? 0.72919 -43.12263 -25.98838 1.000 43.97738 498 ASN B C 1
ATOM 8060 O O . ASN B 1 498 ? 0.82383 -44.28304 -25.57416 1.000 42.83035 498 ASN B O 1
ATOM 8065 N N . ASP B 1 499 ? -0.44742 -42.55270 -26.23002 1.000 43.52868 499 ASP B N 1
ATOM 8066 C CA . ASP B 1 499 ? -1.70166 -43.27604 -26.06486 1.000 46.47900 499 ASP B CA 1
ATOM 8067 C C . ASP B 1 499 ? -2.07628 -44.13219 -27.27085 1.000 45.55334 499 ASP B C 1
ATOM 8068 O O . ASP B 1 499 ? -3.15974 -44.72007 -27.27460 1.000 50.10138 499 ASP B O 1
ATOM 8073 N N . GLN B 1 500 ? -1.23772 -44.21423 -28.30286 1.000 43.60416 500 GLN B N 1
ATOM 8074 C CA . GLN B 1 500 ? -1.58302 -44.99398 -29.48427 1.000 41.52627 500 GLN B CA 1
ATOM 8075 C C . GLN B 1 500 ? -0.49304 -46.00978 -29.83090 1.000 42.08948 500 GLN B C 1
ATOM 8076 O O . GLN B 1 500 ? -0.26351 -46.29961 -31.00429 1.000 40.75770 500 GLN B O 1
ATOM 8082 N N . LYS B 1 501 ? 0.17447 -46.56269 -28.81125 1.000 38.13094 501 LYS B N 1
ATOM 8083 C CA . LYS B 1 501 ? 1.20376 -47.59714 -28.97039 1.000 44.47966 501 LYS B CA 1
ATOM 8084 C C . LYS B 1 501 ? 2.35179 -47.13462 -29.86353 1.000 43.08609 501 LYS B C 1
ATOM 8085 O O . LYS B 1 501 ? 2.99702 -47.94629 -30.54175 1.000 40.56169 501 LYS B O 1
ATOM 8091 N N . GLU B 1 502 ? 2.62358 -45.83320 -29.85626 1.000 36.00322 502 GLU B N 1
ATOM 8092 C CA . GLU B 1 502 ? 3.68384 -45.25256 -30.66188 1.000 37.90602 502 GLU B CA 1
ATOM 8093 C C . GLU B 1 502 ? 4.85693 -44.90633 -29.75804 1.000 31.94166 502 GLU B C 1
ATOM 8094 O O . GLU B 1 502 ? 4.68342 -44.27640 -28.71465 1.000 32.84815 502 GLU B O 1
ATOM 8100 N N . LEU B 1 503 ? 6.04678 -45.28283 -30.18828 1.000 30.54454 503 LEU B N 1
ATOM 8101 C CA . LEU B 1 503 ? 7.24563 -45.22912 -29.37838 1.000 31.99218 503 LEU B CA 1
ATOM 8102 C C . LEU B 1 503 ? 8.14513 -44.09713 -29.84508 1.000 26.74100 503 LEU B C 1
ATOM 8103 O O . LEU B 1 503 ? 8.39436 -43.93692 -31.04495 1.000 29.11553 503 LEU B O 1
ATOM 8108 N N . SER B 1 504 ? 8.69367 -43.36463 -28.88702 1.000 27.92983 504 SER B N 1
ATOM 8109 C CA . SER B 1 504 ? 9.65524 -42.32248 -29.18204 1.000 28.98321 504 SER B CA 1
ATOM 8110 C C . SER B 1 504 ? 10.87913 -42.51993 -28.31581 1.000 28.09384 504 SER B C 1
ATOM 8111 O O . SER B 1 504 ? 10.82883 -43.12703 -27.24083 1.000 26.62121 504 SER B O 1
ATOM 8114 N N . CYS B 1 505 ? 11.98747 -41.99796 -28.80992 1.000 29.30017 505 CYS B N 1
ATOM 8115 C CA . CYS B 1 505 ? 13.24418 -42.12483 -28.11113 1.000 32.22362 505 CYS B CA 1
ATOM 8116 C C . CYS B 1 505 ? 13.95445 -40.78691 -28.15430 1.000 28.52994 505 CYS B C 1
ATOM 8117 O O . CYS B 1 505 ? 13.91847 -40.08753 -29.16764 1.000 28.03290 505 CYS B O 1
ATOM 8120 N N . ILE B 1 506 ? 14.56325 -40.42881 -27.03660 1.000 27.03818 506 ILE B N 1
ATOM 8121 C CA . ILE B 1 506 ? 15.44914 -39.27981 -26.92322 1.000 25.90154 506 ILE B CA 1
ATOM 8122 C C . ILE B 1 506 ? 16.83429 -39.81711 -26.65637 1.000 29.13811 506 ILE B C 1
ATOM 8123 O O . ILE B 1 506 ? 16.99890 -40.72779 -25.83081 1.000 29.14847 506 ILE B O 1
ATOM 8128 N N . MET B 1 507 ? 17.83390 -39.24654 -27.30923 1.000 27.50749 507 MET B N 1
ATOM 8129 C CA . MET B 1 507 ? 19.20070 -39.57643 -26.93776 1.000 31.21168 507 MET B CA 1
ATOM 8130 C C . MET B 1 507 ? 19.94378 -38.28249 -26.64254 1.000 27.28806 507 MET B C 1
ATOM 8131 O O . MET B 1 507 ? 19.76507 -37.29312 -27.34711 1.000 26.34604 507 MET B O 1
ATOM 8136 N N . TYR B 1 508 ? 20.76705 -38.28957 -25.60116 1.000 27.15216 508 TYR B N 1
ATOM 8137 C CA . TYR B 1 508 ? 21.55604 -37.12799 -25.19789 1.000 29.01848 508 TYR B CA 1
ATOM 8138 C C . TYR B 1 508 ? 23.01816 -37.38919 -25.51720 1.000 31.45285 508 TYR B C 1
ATOM 8139 O O . TYR B 1 508 ? 23.60466 -38.36183 -25.01500 1.000 27.48449 508 TYR B O 1
ATOM 8148 N N . GLN B 1 509 ? 23.61218 -36.49452 -26.30645 1.000 27.35653 509 GLN B N 1
ATOM 8149 C CA . GLN B 1 509 ? 24.99969 -36.60042 -26.72898 1.000 33.53830 509 GLN B CA 1
ATOM 8150 C C . GLN B 1 509 ? 25.78547 -35.41033 -26.18811 1.000 30.54002 509 GLN B C 1
ATOM 8151 O O . GLN B 1 509 ? 25.43799 -34.25487 -26.45774 1.000 31.45548 509 GLN B O 1
ATOM 8157 N N . ARG B 1 510 ? 26.85108 -35.69255 -25.43285 1.000 28.82406 510 ARG B N 1
ATOM 8158 C CA . ARG B 1 510 ? 27.61813 -34.62525 -24.78949 1.000 30.44885 510 ARG B CA 1
ATOM 8159 C C . ARG B 1 510 ? 28.46587 -33.84139 -25.78291 1.000 34.10635 510 ARG B C 1
ATOM 8160 O O . ARG B 1 510 ? 28.79315 -32.67808 -25.53110 1.000 33.26343 510 ARG B O 1
ATOM 8168 N N . SER B 1 511 ? 28.85009 -34.46303 -26.89719 1.000 34.15642 511 SER B N 1
ATOM 8169 C CA . SER B 1 511 ? 29.82097 -33.87743 -27.81301 1.000 35.44178 511 SER B CA 1
ATOM 8170 C C . SER B 1 511 ? 29.50059 -34.39120 -29.20342 1.000 37.55154 511 SER B C 1
ATOM 8171 O O . SER B 1 511 ? 29.43033 -35.60664 -29.40520 1.000 34.98293 511 SER B O 1
ATOM 8174 N N . CYS B 1 512 ? 29.27213 -33.48016 -30.14612 1.000 33.84547 512 CYS B N 1
ATOM 8175 C CA . CYS B 1 512 ? 28.76586 -33.85249 -31.46558 1.000 40.03655 512 CYS B CA 1
ATOM 8176 C C . CYS B 1 512 ? 29.57872 -33.15669 -32.54934 1.000 37.94642 512 CYS B C 1
ATOM 8177 O O . CYS B 1 512 ? 29.47287 -31.93677 -32.72548 1.000 35.40058 512 CYS B O 1
ATOM 8180 N N . ASP B 1 513 ? 30.36477 -33.93086 -33.28898 1.000 37.11847 513 ASP B N 1
ATOM 8181 C CA . ASP B 1 513 ? 30.91405 -33.44620 -34.55378 1.000 36.86303 513 ASP B CA 1
ATOM 8182 C C . ASP B 1 513 ? 29.80581 -33.54477 -35.59574 1.000 40.05561 513 ASP B C 1
ATOM 8183 O O . ASP B 1 513 ? 29.48736 -34.63530 -36.08466 1.000 36.58776 513 ASP B O 1
ATOM 8188 N N . VAL B 1 514 ? 29.22720 -32.38812 -35.94644 1.000 36.60133 514 VAL B N 1
ATOM 8189 C CA . VAL B 1 514 ? 28.11065 -32.36173 -36.87929 1.000 36.01997 514 VAL B CA 1
ATOM 8190 C C . VAL B 1 514 ? 28.54812 -32.87211 -38.25127 1.000 38.57930 514 VAL B C 1
ATOM 8191 O O . VAL B 1 514 ? 27.79347 -33.57742 -38.93555 1.000 35.26958 514 VAL B O 1
ATOM 8195 N N . GLY B 1 515 ? 29.78272 -32.55325 -38.65527 1.000 37.60922 515 GLY B N 1
ATOM 8196 C CA . GLY B 1 515 ? 30.26928 -32.98892 -39.95712 1.000 41.01914 515 GLY B CA 1
ATOM 8197 C C . GLY B 1 515 ? 30.28086 -34.49972 -40.12966 1.000 42.46625 515 GLY B C 1
ATOM 8198 O O . GLY B 1 515 ? 29.70931 -35.02913 -41.08392 1.000 49.12265 515 GLY B O 1
ATOM 8199 N N . LEU B 1 516 ? 30.90678 -35.22056 -39.20310 1.000 43.46309 516 LEU B N 1
ATOM 8200 C CA . LEU B 1 516 ? 31.16913 -36.64665 -39.40174 1.000 46.53183 516 LEU B CA 1
ATOM 8201 C C . LEU B 1 516 ? 30.29652 -37.56401 -38.55369 1.000 44.29045 516 LEU B C 1
ATOM 8202 O O . LEU B 1 516 ? 29.74585 -38.54968 -39.06543 1.000 41.49158 516 LEU B O 1
ATOM 8207 N N . GLY B 1 517 ? 30.15467 -37.27689 -37.26295 1.000 41.11893 517 GLY B N 1
ATOM 8208 C CA . GLY B 1 517 ? 29.53458 -38.23492 -36.36318 1.000 34.73510 517 GLY B CA 1
ATOM 8209 C C . GLY B 1 517 ? 28.02795 -38.15766 -36.23155 1.000 36.62270 517 GLY B C 1
ATOM 8210 O O . GLY B 1 517 ? 27.37531 -39.18930 -36.03518 1.000 37.74112 517 GLY B O 1
ATOM 8211 N N . VAL B 1 518 ? 27.46971 -36.93935 -36.34407 1.000 36.47830 518 VAL B N 1
ATOM 8212 C CA . VAL B 1 518 ? 26.04193 -36.74105 -36.07415 1.000 31.74607 518 VAL B CA 1
ATOM 8213 C C . VAL B 1 518 ? 25.13967 -37.54966 -37.00273 1.000 32.77704 518 VAL B C 1
ATOM 8214 O O . VAL B 1 518 ? 24.17490 -38.16252 -36.50677 1.000 33.25579 518 VAL B O 1
ATOM 8218 N N . PRO B 1 519 ? 25.34647 -37.58330 -38.33842 1.000 33.80182 519 PRO B N 1
ATOM 8219 C CA . PRO B 1 519 ? 24.44825 -38.41373 -39.17206 1.000 30.44066 519 PRO B CA 1
ATOM 8220 C C . PRO B 1 519 ? 24.50356 -39.88839 -38.80557 1.000 30.35634 519 PRO B C 1
ATOM 8221 O O . PRO B 1 519 ? 23.48068 -40.58266 -38.84022 1.000 32.70535 519 PRO B O 1
ATOM 8225 N N . PHE B 1 520 ? 25.68800 -40.37830 -38.45113 1.000 31.09438 520 PHE B N 1
ATOM 8226 C CA . PHE B 1 520 ? 25.83139 -41.74317 -37.94933 1.000 30.41733 520 PHE B CA 1
ATOM 8227 C C . PHE B 1 520 ? 25.05416 -41.93470 -36.64292 1.000 29.66726 520 PHE B C 1
ATOM 8228 O O . PHE B 1 520 ? 24.31530 -42.91658 -36.49470 1.000 29.33183 520 PHE B O 1
ATOM 8236 N N . ASN B 1 521 ? 25.15676 -40.98481 -35.70330 1.000 31.48004 521 ASN B N 1
ATOM 8237 C CA . ASN B 1 521 ? 24.45382 -41.16115 -34.42242 1.000 32.48046 521 ASN B CA 1
ATOM 8238 C C . ASN B 1 521 ? 22.93939 -41.16216 -34.61287 1.000 30.89862 521 ASN B C 1
ATOM 8239 O O . ASN B 1 521 ? 22.22692 -41.88023 -33.90847 1.000 25.72625 521 ASN B O 1
ATOM 8244 N N . ILE B 1 522 ? 22.43523 -40.35437 -35.55933 1.000 30.69911 522 ILE B N 1
ATOM 8245 C CA . ILE B 1 522 ? 21.00113 -40.30730 -35.84183 1.000 30.23965 522 ILE B CA 1
ATOM 8246 C C . ILE B 1 522 ? 20.50937 -41.65756 -36.33853 1.000 27.87013 522 ILE B C 1
ATOM 8247 O O . ILE B 1 522 ? 19.43073 -42.12861 -35.95444 1.000 30.04528 522 ILE B O 1
ATOM 8252 N N . ALA B 1 523 ? 21.24680 -42.25263 -37.28067 1.000 26.97533 523 ALA B N 1
ATOM 8253 C CA . ALA B 1 523 ? 20.86946 -43.56648 -37.77145 1.000 29.24617 523 ALA B CA 1
ATOM 8254 C C . ALA B 1 523 ? 20.92706 -44.61881 -36.65408 1.000 25.16882 523 ALA B C 1
ATOM 8255 O O . ALA B 1 523 ? 20.02572 -45.45919 -36.54765 1.000 27.07822 523 ALA B O 1
ATOM 8257 N N . SER B 1 524 ? 21.94429 -44.57009 -35.78809 1.000 25.72037 524 SER B N 1
ATOM 8258 C CA . SER B 1 524 ? 22.07292 -45.62803 -34.76359 1.000 28.96124 524 SER B CA 1
ATOM 8259 C C . SER B 1 524 ? 20.86204 -45.66370 -33.83618 1.000 28.97001 524 SER B C 1
ATOM 8260 O O . SER B 1 524 ? 20.28086 -46.72790 -33.59125 1.000 27.01951 524 SER B O 1
ATOM 8263 N N . TYR B 1 525 ? 20.46333 -44.50030 -33.30932 1.000 30.36265 525 TYR B N 1
ATOM 8264 C CA . TYR B 1 525 ? 19.39468 -44.49511 -32.32131 1.000 27.30471 525 TYR B CA 1
ATOM 8265 C C . TYR B 1 525 ? 18.02584 -44.58940 -32.95765 1.000 27.69947 525 TYR B C 1
ATOM 8266 O O . TYR B 1 525 ? 17.10260 -45.12370 -32.33547 1.000 27.55062 525 TYR B O 1
ATOM 8275 N N . SER B 1 526 ? 17.88408 -44.12237 -34.20552 1.000 28.98320 526 SER B N 1
ATOM 8276 C CA . SER B 1 526 ? 16.66991 -44.39303 -34.95810 1.000 25.99698 526 SER B CA 1
ATOM 8277 C C . SER B 1 526 ? 16.49602 -45.88364 -35.19526 1.000 26.26120 526 SER B C 1
ATOM 8278 O O . SER B 1 526 ? 15.37754 -46.40319 -35.12356 1.000 26.43363 526 SER B O 1
ATOM 8281 N N . LEU B 1 527 ? 17.57778 -46.56039 -35.59430 1.000 26.97224 527 LEU B N 1
ATOM 8282 C CA . LEU B 1 527 ? 17.54588 -48.00549 -35.75850 1.000 28.88463 527 LEU B CA 1
ATOM 8283 C C . LEU B 1 527 ? 17.23612 -48.69153 -34.43300 1.000 27.21087 527 LEU B C 1
ATOM 8284 O O . LEU B 1 527 ? 16.41125 -49.61629 -34.37116 1.000 28.58481 527 LEU B O 1
ATOM 8289 N N . LEU B 1 528 ? 17.90229 -48.26816 -33.36242 1.000 25.41646 528 LEU B N 1
ATOM 8290 C CA . LEU B 1 528 ? 17.56712 -48.84147 -32.05344 1.000 27.15223 528 LEU B CA 1
ATOM 8291 C C . LEU B 1 528 ? 16.07478 -48.70004 -31.77902 1.000 29.25126 528 LEU B C 1
ATOM 8292 O O . LEU B 1 528 ? 15.43320 -49.65677 -31.34474 1.000 26.56325 528 LEU B O 1
ATOM 8297 N N . THR B 1 529 ? 15.48090 -47.54325 -32.13316 1.000 29.16363 529 THR B N 1
ATOM 8298 C CA . THR B 1 529 ? 14.05415 -47.32869 -31.86181 1.000 26.78035 529 THR B CA 1
ATOM 8299 C C . THR B 1 529 ? 13.16844 -48.27650 -32.68027 1.000 27.27041 529 THR B C 1
ATOM 8300 O O . THR B 1 529 ? 12.11676 -48.70845 -32.20042 1.000 27.65283 529 THR B O 1
ATOM 8304 N N . LEU B 1 530 ? 13.54637 -48.58314 -33.93495 1.000 26.22036 530 LEU B N 1
ATOM 8305 C CA . LEU B 1 530 ? 12.80089 -49.57513 -34.72454 1.000 30.57535 530 LEU B CA 1
ATOM 8306 C C . LEU B 1 530 ? 12.86949 -50.97380 -34.09112 1.000 27.07470 530 LEU B C 1
ATOM 8307 O O . LEU B 1 530 ? 11.87130 -51.70934 -34.05910 1.000 27.31047 530 LEU B O 1
ATOM 8312 N N . MET B 1 531 ? 14.04456 -51.36998 -33.62698 1.000 24.38519 531 MET B N 1
ATOM 8313 C CA . MET B 1 531 ? 14.21081 -52.71633 -33.06216 1.000 32.10820 531 MET B CA 1
ATOM 8314 C C . MET B 1 531 ? 13.43529 -52.87016 -31.75512 1.000 30.27301 531 MET B C 1
ATOM 8315 O O . MET B 1 531 ? 12.63863 -53.80099 -31.59514 1.000 29.46416 531 MET B O 1
ATOM 8320 N N . VAL B 1 532 ? 13.61249 -51.92657 -30.83661 1.000 30.93497 532 VAL B N 1
ATOM 8321 C CA . VAL B 1 532 ? 12.84897 -51.94029 -29.58718 1.000 30.46108 532 VAL B CA 1
ATOM 8322 C C . VAL B 1 532 ? 11.35661 -51.93998 -29.87568 1.000 32.51575 532 VAL B C 1
ATOM 8323 O O . VAL B 1 532 ? 10.59788 -52.69213 -29.26271 1.000 29.23633 532 VAL B O 1
ATOM 8327 N N . ALA B 1 533 ? 10.91062 -51.10414 -30.82824 1.000 29.43836 533 ALA B N 1
ATOM 8328 C CA . ALA B 1 533 ? 9.48811 -51.03399 -31.12781 1.000 29.22018 533 ALA B CA 1
ATOM 8329 C C . ALA B 1 533 ? 8.95435 -52.37017 -31.62628 1.000 31.94977 533 ALA B C 1
ATOM 8330 O O . ALA B 1 533 ? 7.85442 -52.78743 -31.24125 1.000 29.22740 533 ALA B O 1
ATOM 8332 N N . HIS B 1 534 ? 9.68645 -53.02967 -32.53019 1.000 30.99028 534 HIS B N 1
ATOM 8333 C CA . HIS B 1 534 ? 9.23710 -54.32731 -33.01494 1.000 30.28131 534 HIS B CA 1
ATOM 8334 C C . HIS B 1 534 ? 9.17165 -55.35825 -31.88332 1.000 29.89376 534 HIS B C 1
ATOM 8335 O O . HIS B 1 534 ? 8.19564 -56.10752 -31.76840 1.000 32.79922 534 HIS B O 1
ATOM 8342 N N . VAL B 1 535 ? 10.19867 -55.43242 -31.03704 1.000 26.56424 535 VAL B N 1
ATOM 8343 C CA . VAL B 1 535 ? 10.13309 -56.49623 -30.02293 1.000 31.85057 535 VAL B CA 1
ATOM 8344 C C . VAL B 1 535 ? 9.17525 -56.15929 -28.88586 1.000 35.84214 535 VAL B C 1
ATOM 8345 O O . VAL B 1 535 ? 8.84826 -57.04344 -28.08755 1.000 29.66981 535 VAL B O 1
ATOM 8349 N N . CYS B 1 536 ? 8.66523 -54.92806 -28.81643 1.000 33.32608 536 CYS B N 1
ATOM 8350 C CA . CYS B 1 536 ? 7.69204 -54.56350 -27.79349 1.000 34.35024 536 CYS B CA 1
ATOM 8351 C C . CYS B 1 536 ? 6.29767 -54.40363 -28.37506 1.000 34.08765 536 CYS B C 1
ATOM 8352 O O . CYS B 1 536 ? 5.40937 -53.88386 -27.70118 1.000 33.46033 536 CYS B O 1
ATOM 8355 N N . ASN B 1 537 ? 6.09649 -54.80870 -29.61981 1.000 33.68760 537 ASN B N 1
ATOM 8356 C CA . ASN B 1 537 ? 4.78945 -54.71830 -30.26239 1.000 38.99496 537 ASN B CA 1
ATOM 8357 C C . ASN B 1 537 ? 4.28578 -53.26942 -30.35781 1.000 37.43958 537 ASN B C 1
ATOM 8358 O O . ASN B 1 537 ? 3.08522 -53.01007 -30.24914 1.000 33.08782 537 ASN B O 1
ATOM 8363 N N . LEU B 1 538 ? 5.20668 -52.32182 -30.55450 1.000 34.87486 538 LEU B N 1
ATOM 8364 C CA . LEU B 1 538 ? 4.90733 -50.89996 -30.69948 1.000 31.94659 538 LEU B CA 1
ATOM 8365 C C . LEU B 1 538 ? 5.23099 -50.42982 -32.10953 1.000 36.26076 538 LEU B C 1
ATOM 8366 O O . LEU B 1 538 ? 5.93009 -51.10101 -32.87361 1.000 34.62164 538 LEU B O 1
ATOM 8371 N N . LYS B 1 539 ? 4.69725 -49.24059 -32.45404 1.000 36.88910 539 LYS B N 1
ATOM 8372 C CA . LYS B 1 539 ? 4.99023 -48.61403 -33.73459 1.000 34.67972 539 LYS B CA 1
ATOM 8373 C C . LYS B 1 539 ? 5.98611 -47.48590 -33.53546 1.000 35.12460 539 LYS B C 1
ATOM 8374 O O . LYS B 1 539 ? 5.73880 -46.59260 -32.70586 1.000 35.42194 539 LYS B O 1
ATOM 8380 N N . PRO B 1 540 ? 7.10497 -47.48941 -34.26288 1.000 30.82621 540 PRO B N 1
ATOM 8381 C CA . PRO B 1 540 ? 8.11253 -46.42877 -34.08999 1.000 31.29305 540 PRO B CA 1
ATOM 8382 C C . PRO B 1 540 ? 7.60723 -45.08984 -34.62629 1.000 30.03049 540 PRO B C 1
ATOM 8383 O O . PRO B 1 540 ? 7.05372 -45.01427 -35.72415 1.000 33.07161 540 PRO B O 1
ATOM 8387 N N . LYS B 1 541 ? 7.81515 -44.02714 -33.84526 1.000 33.28869 541 LYS B N 1
ATOM 8388 C CA . LYS B 1 541 ? 7.24236 -42.71861 -34.14698 1.000 32.43454 541 LYS B CA 1
ATOM 8389 C C . LYS B 1 541 ? 8.27477 -41.62395 -34.37028 1.000 29.53144 541 LYS B C 1
ATOM 8390 O O . LYS B 1 541 ? 8.25036 -40.96109 -35.41390 1.000 31.69175 541 LYS B O 1
ATOM 8396 N N . GLU B 1 542 ? 9.17038 -41.39751 -33.41744 1.000 29.86152 542 GLU B N 1
ATOM 8397 C CA . GLU B 1 542 ? 10.00963 -40.20834 -33.42075 1.000 31.13428 542 GLU B CA 1
ATOM 8398 C C . GLU B 1 542 ? 11.32453 -40.53288 -32.73975 1.000 30.17846 542 GLU B C 1
ATOM 8399 O O . GLU B 1 542 ? 11.34237 -41.20146 -31.70302 1.000 29.83623 542 GLU B O 1
ATOM 8405 N N . PHE B 1 543 ? 12.41719 -40.06534 -33.33435 1.000 30.52329 543 PHE B N 1
ATOM 8406 C CA . PHE B 1 543 ? 13.71866 -40.03222 -32.68437 1.000 28.93269 543 PHE B CA 1
ATOM 8407 C C . PHE B 1 543 ? 14.07476 -38.58028 -32.42357 1.000 26.61798 543 PHE B C 1
ATOM 8408 O O . PHE B 1 543 ? 14.03364 -37.76936 -33.34446 1.000 26.94169 543 PHE B O 1
ATOM 8416 N N . ILE B 1 544 ? 14.42834 -38.25716 -31.18211 1.000 27.56725 544 ILE B N 1
ATOM 8417 C CA . ILE B 1 544 ? 14.73027 -36.89165 -30.76273 1.000 24.16657 544 ILE B CA 1
ATOM 8418 C C . ILE B 1 544 ? 16.18430 -36.83167 -30.32448 1.000 28.52433 544 ILE B C 1
ATOM 8419 O O . ILE B 1 544 ? 16.61290 -37.62607 -29.47457 1.000 25.85302 544 ILE B O 1
ATOM 8424 N N . HIS B 1 545 ? 16.91991 -35.85307 -30.83369 1.000 27.35003 545 HIS B N 1
ATOM 8425 C CA . HIS B 1 545 ? 18.36693 -35.76857 -30.61897 1.000 29.24874 545 HIS B CA 1
ATOM 8426 C C . HIS B 1 545 ? 18.68168 -34.53391 -29.77311 1.000 30.63983 545 HIS B C 1
ATOM 8427 O O . HIS B 1 545 ? 18.47618 -33.40544 -30.22075 1.000 28.21779 545 HIS B O 1
ATOM 8434 N N . PHE B 1 546 ? 19.16164 -34.74532 -28.54146 1.000 27.67264 546 PHE B N 1
ATOM 8435 C CA . PHE B 1 546 ? 19.59902 -33.65690 -27.67483 1.000 26.19476 546 PHE B CA 1
ATOM 8436 C C . PHE B 1 546 ? 21.12100 -33.59651 -27.65897 1.000 28.85318 546 PHE B C 1
ATOM 8437 O O . PHE B 1 546 ? 21.79034 -34.61406 -27.44248 1.000 27.50865 546 PHE B O 1
ATOM 8445 N N . MET B 1 547 ? 21.67164 -32.40236 -27.82932 1.000 28.54252 547 MET B N 1
ATOM 8446 C CA . MET B 1 547 ? 23.10344 -32.27154 -28.07517 1.000 32.27628 547 MET B CA 1
ATOM 8447 C C . MET B 1 547 ? 23.72897 -31.24404 -27.14305 1.000 32.63591 547 MET B C 1
ATOM 8448 O O . MET B 1 547 ? 23.25943 -30.10381 -27.05901 1.000 28.67244 547 MET B O 1
ATOM 8453 N N . GLY B 1 548 ? 24.85571 -31.61889 -26.54544 1.000 32.13427 548 GLY B N 1
ATOM 8454 C CA . GLY B 1 548 ? 25.59047 -30.76067 -25.64114 1.000 28.02312 548 GLY B CA 1
ATOM 8455 C C . GLY B 1 548 ? 26.54306 -29.90317 -26.44800 1.000 33.89550 548 GLY B C 1
ATOM 8456 O O . GLY B 1 548 ? 26.09164 -28.94488 -27.09154 1.000 29.74764 548 GLY B O 1
ATOM 8457 N N . ASN B 1 549 ? 27.84472 -30.18256 -26.40805 1.000 31.65461 549 ASN B N 1
ATOM 8458 C CA . ASN B 1 549 ? 28.79855 -29.38069 -27.17352 1.000 32.54112 549 ASN B CA 1
ATOM 8459 C C . ASN B 1 549 ? 28.68266 -29.79016 -28.64161 1.000 35.77774 549 ASN B C 1
ATOM 8460 O O . ASN B 1 549 ? 29.07380 -30.89846 -29.02467 1.000 35.31572 549 ASN B O 1
ATOM 8465 N N . THR B 1 550 ? 28.12697 -28.90369 -29.46728 1.000 34.20193 550 THR B N 1
ATOM 8466 C CA . THR B 1 550 ? 27.84317 -29.20435 -30.86664 1.000 35.01489 550 THR B CA 1
ATOM 8467 C C . THR B 1 550 ? 28.75957 -28.34862 -31.73731 1.000 34.33918 550 THR B C 1
ATOM 8468 O O . THR B 1 550 ? 28.73108 -27.11317 -31.65369 1.000 36.08243 550 THR B O 1
ATOM 8472 N N . HIS B 1 551 ? 29.58014 -29.00338 -32.56117 1.000 35.31880 551 HIS B N 1
ATOM 8473 C CA . HIS B 1 551 ? 30.71015 -28.31141 -33.16403 1.000 34.94802 551 HIS B CA 1
ATOM 8474 C C . HIS B 1 551 ? 31.04094 -28.84996 -34.55661 1.000 37.67325 551 HIS B C 1
ATOM 8475 O O . HIS B 1 551 ? 30.58974 -29.92213 -34.97359 1.000 39.39405 551 HIS B O 1
ATOM 8482 N N . VAL B 1 552 ? 31.81850 -28.05754 -35.28558 1.000 34.38986 552 VAL B N 1
ATOM 8483 C CA . VAL B 1 552 ? 32.43943 -28.47454 -36.53473 1.000 40.77211 552 VAL B CA 1
ATOM 8484 C C . VAL B 1 552 ? 33.90584 -28.08025 -36.44351 1.000 42.17092 552 VAL B C 1
ATOM 8485 O O . VAL B 1 552 ? 34.27029 -27.12091 -35.75651 1.000 38.22973 552 VAL B O 1
ATOM 8489 N N . TYR B 1 553 ? 34.75838 -28.84158 -37.11416 1.000 39.76365 553 TYR B N 1
ATOM 8490 C CA . TYR B 1 553 ? 36.16664 -28.50009 -37.11698 1.000 45.94819 553 TYR B CA 1
ATOM 8491 C C . TYR B 1 553 ? 36.42629 -27.44385 -38.17701 1.000 45.81296 553 TYR B C 1
ATOM 8492 O O . TYR B 1 553 ? 35.81309 -27.45712 -39.24725 1.000 44.53547 553 TYR B O 1
ATOM 8501 N N . THR B 1 554 ? 37.29937 -26.49063 -37.84522 1.000 47.41825 554 THR B N 1
ATOM 8502 C CA . THR B 1 554 ? 37.54098 -25.36288 -38.73860 1.000 49.20300 554 THR B CA 1
ATOM 8503 C C . THR B 1 554 ? 38.05479 -25.82926 -40.09889 1.000 49.33610 554 THR B C 1
ATOM 8504 O O . THR B 1 554 ? 37.68769 -25.26330 -41.13426 1.000 46.25381 554 THR B O 1
ATOM 8508 N N . ASN B 1 555 ? 38.88075 -26.87408 -40.11743 1.000 48.83450 555 ASN B N 1
ATOM 8509 C CA . ASN B 1 555 ? 39.42537 -27.39198 -41.36617 1.000 52.27133 555 ASN B CA 1
ATOM 8510 C C . ASN B 1 555 ? 38.38599 -28.11737 -42.21296 1.000 54.50230 555 ASN B C 1
ATOM 8511 O O . ASN B 1 555 ? 38.69296 -28.47706 -43.35446 1.000 52.74643 555 ASN B O 1
ATOM 8516 N N . HIS B 1 556 ? 37.18576 -28.36000 -41.69065 1.000 47.94988 556 HIS B N 1
ATOM 8517 C CA . HIS B 1 556 ? 36.11342 -28.95946 -42.47476 1.000 47.60880 556 HIS B CA 1
ATOM 8518 C C . HIS B 1 556 ? 35.17052 -27.92985 -43.07624 1.000 43.38878 556 HIS B C 1
ATOM 8519 O O . HIS B 1 556 ? 34.25148 -28.30499 -43.81462 1.000 43.11210 556 HIS B O 1
ATOM 8526 N N . VAL B 1 557 ? 35.36852 -26.64882 -42.76630 1.000 44.01119 557 VAL B N 1
ATOM 8527 C CA . VAL B 1 557 ? 34.35797 -25.64069 -43.06683 1.000 43.93937 557 VAL B CA 1
ATOM 8528 C C . VAL B 1 557 ? 34.11899 -25.53832 -44.56740 1.000 47.81971 557 VAL B C 1
ATOM 8529 O O . VAL B 1 557 ? 32.96980 -25.44685 -45.02199 1.000 47.35212 557 VAL B O 1
ATOM 8533 N N . GLU B 1 558 ? 35.19365 -25.53068 -45.36180 1.000 48.51126 558 GLU B N 1
ATOM 8534 C CA . GLU B 1 558 ? 35.02386 -25.38827 -46.80583 1.000 51.57186 558 GLU B CA 1
ATOM 8535 C C . GLU B 1 558 ? 34.25339 -26.56867 -47.38882 1.000 47.01632 558 GLU B C 1
ATOM 8536 O O . GLU B 1 558 ? 33.34476 -26.38167 -48.20715 1.000 43.10632 558 GLU B O 1
ATOM 8542 N N . ALA B 1 559 ? 34.57798 -27.78767 -46.95492 1.000 40.34190 559 ALA B N 1
ATOM 8543 C CA . ALA B 1 559 ? 33.83530 -28.95338 -47.41934 1.000 42.17966 559 ALA B CA 1
ATOM 8544 C C . ALA B 1 559 ? 32.36377 -28.87553 -47.02167 1.000 41.36950 559 ALA B C 1
ATOM 8545 O O . ALA B 1 559 ? 31.48155 -29.27192 -47.79453 1.000 40.11018 559 ALA B O 1
ATOM 8547 N N . LEU B 1 560 ? 32.07867 -28.38111 -45.81117 1.000 42.31965 560 LEU B N 1
ATOM 8548 C CA . LEU B 1 560 ? 30.69286 -28.25816 -45.37549 1.000 39.62544 560 LEU B CA 1
ATOM 8549 C C . LEU B 1 560 ? 29.94233 -27.22086 -46.20306 1.000 39.26203 560 LEU B C 1
ATOM 8550 O O . LEU B 1 560 ? 28.76102 -27.40760 -46.51197 1.000 37.09479 560 LEU B O 1
ATOM 8555 N N . LYS B 1 561 ? 30.60738 -26.12363 -46.57827 1.000 43.02065 561 LYS B N 1
ATOM 8556 C CA . LYS B 1 561 ? 29.95756 -25.13259 -47.43429 1.000 43.08759 561 LYS B CA 1
ATOM 8557 C C . LYS B 1 561 ? 29.55773 -25.74686 -48.76992 1.000 43.57660 561 LYS B C 1
ATOM 8558 O O . LYS B 1 561 ? 28.49266 -25.42808 -49.31742 1.000 42.28950 561 LYS B O 1
ATOM 8564 N N . GLU B 1 562 ? 30.40498 -26.62274 -49.31931 1.000 42.76898 562 GLU B N 1
ATOM 8565 C CA . GLU B 1 562 ? 30.03624 -27.29583 -50.55906 1.000 42.90088 562 GLU B CA 1
ATOM 8566 C C . GLU B 1 562 ? 28.84157 -28.22085 -50.33973 1.000 42.74801 562 GLU B C 1
ATOM 8567 O O . GLU B 1 562 ? 27.90881 -28.24099 -51.15077 1.000 37.61707 562 GLU B O 1
ATOM 8573 N N . GLN B 1 563 ? 28.83108 -28.96128 -49.22373 1.000 37.95145 563 GLN B N 1
ATOM 8574 C CA . GLN B 1 563 ? 27.69600 -29.82785 -48.90615 1.000 38.46835 563 GLN B CA 1
ATOM 8575 C C . GLN B 1 563 ? 26.40394 -29.02116 -48.76388 1.000 34.86595 563 GLN B C 1
ATOM 8576 O O . GLN B 1 563 ? 25.32131 -29.47836 -49.15851 1.000 33.07312 563 GLN B O 1
ATOM 8582 N N . LEU B 1 564 ? 26.48784 -27.82840 -48.18869 1.000 35.68330 564 LEU B N 1
ATOM 8583 C CA . LEU B 1 564 ? 25.26862 -27.04569 -48.02207 1.000 34.27509 564 LEU B CA 1
ATOM 8584 C C . LEU B 1 564 ? 24.72225 -26.48774 -49.34451 1.000 38.69254 564 LEU B C 1
ATOM 8585 O O . LEU B 1 564 ? 23.65907 -25.85358 -49.34137 1.000 37.86435 564 LEU B O 1
ATOM 8590 N N . ARG B 1 565 ? 25.38740 -26.70386 -50.47692 1.000 34.14996 565 ARG B N 1
ATOM 8591 C CA . ARG B 1 565 ? 24.72538 -26.40171 -51.74547 1.000 39.66976 565 ARG B CA 1
ATOM 8592 C C . ARG B 1 565 ? 23.82628 -27.53537 -52.23504 1.000 40.35872 565 ARG B C 1
ATOM 8593 O O . ARG B 1 565 ? 23.19347 -27.38523 -53.28132 1.000 39.57358 565 ARG B O 1
ATOM 8601 N N . ARG B 1 566 ? 23.75138 -28.65758 -51.52408 1.000 35.55776 566 ARG B N 1
ATOM 8602 C CA . ARG B 1 566 ? 23.04026 -29.84209 -51.99889 1.000 37.06632 566 ARG B CA 1
ATOM 8603 C C . ARG B 1 566 ? 21.61538 -29.87053 -51.45715 1.000 37.02890 566 ARG B C 1
ATOM 8604 O O . ARG B 1 566 ? 21.39828 -29.66821 -50.26090 1.000 36.32904 566 ARG B O 1
ATOM 8612 N N . GLU B 1 567 ? 20.66643 -30.15598 -52.31733 1.000 36.72619 567 GLU B N 1
ATOM 8613 C CA . GLU B 1 567 ? 19.29678 -30.34192 -51.85508 1.000 34.47901 567 GLU B CA 1
ATOM 8614 C C . GLU B 1 567 ? 19.10599 -31.76707 -51.34553 1.000 35.21085 567 GLU B C 1
ATOM 8615 O O . GLU B 1 567 ? 19.60134 -32.71234 -51.96216 1.000 34.14364 567 GLU B O 1
ATOM 8621 N N . PRO B 1 568 ? 18.40481 -31.94444 -50.22619 1.000 33.18193 568 PRO B N 1
ATOM 8622 C CA . PRO B 1 568 ? 18.18708 -33.29807 -49.71027 1.000 35.31598 568 PRO B CA 1
ATOM 8623 C C . PRO B 1 568 ? 17.24036 -34.08058 -50.60553 1.000 35.85839 568 PRO B C 1
ATOM 8624 O O . PRO B 1 568 ? 16.32566 -33.52929 -51.22863 1.000 34.63846 568 PRO B O 1
ATOM 8628 N N . ARG B 1 569 ? 17.51326 -35.37270 -50.69478 1.000 34.50245 569 ARG B N 1
ATOM 8629 C CA . ARG B 1 569 ? 16.70338 -36.33170 -51.42482 1.000 30.62098 569 ARG B CA 1
ATOM 8630 C C . ARG B 1 569 ? 15.71674 -36.97618 -50.48055 1.000 28.66205 569 ARG B C 1
ATOM 8631 O O . ARG B 1 569 ? 15.81816 -36.83719 -49.26473 1.000 35.65471 569 ARG B O 1
ATOM 8639 N N . PRO B 1 570 ? 14.72304 -37.68411 -50.99448 1.000 29.59193 570 PRO B N 1
ATOM 8640 C CA . PRO B 1 570 ? 13.79640 -38.35321 -50.08208 1.000 27.30581 570 PRO B CA 1
ATOM 8641 C C . PRO B 1 570 ? 14.53960 -39.41299 -49.27317 1.000 30.66670 570 PRO B C 1
ATOM 8642 O O . PRO B 1 570 ? 15.52886 -39.99185 -49.73630 1.000 31.28048 570 PRO B O 1
ATOM 8646 N N . PHE B 1 571 ? 14.09053 -39.60436 -48.02779 1.000 28.69535 571 PHE B N 1
ATOM 8647 C CA . PHE B 1 571 ? 14.67736 -40.59686 -47.12523 1.000 29.36548 571 PHE B CA 1
ATOM 8648 C C . PHE B 1 571 ? 14.32619 -42.01380 -47.57765 1.000 29.32689 571 PHE B C 1
ATOM 8649 O O . PHE B 1 571 ? 13.22478 -42.25360 -48.07792 1.000 29.79934 571 PHE B O 1
ATOM 8657 N N . PRO B 1 572 ? 15.20511 -42.98774 -47.33136 1.000 34.65629 572 PRO B N 1
ATOM 8658 C CA . PRO B 1 572 ? 14.88609 -44.38399 -47.65227 1.000 31.35881 572 PRO B CA 1
ATOM 8659 C C . PRO B 1 572 ? 13.92200 -44.95242 -46.62046 1.000 33.35782 572 PRO B C 1
ATOM 8660 O O . PRO B 1 572 ? 13.57633 -44.30960 -45.63072 1.000 33.48410 572 PRO B O 1
ATOM 8664 N N . ILE B 1 573 ? 13.48322 -46.17749 -46.87363 1.000 32.21380 573 ILE B N 1
ATOM 8665 C CA . ILE B 1 573 ? 12.74090 -46.96731 -45.90451 1.000 31.51322 573 ILE B CA 1
ATOM 8666 C C . ILE B 1 573 ? 13.67734 -48.04973 -45.38473 1.000 31.88037 573 ILE B C 1
ATOM 8667 O O . ILE B 1 573 ? 14.42254 -48.65114 -46.16297 1.000 30.87395 573 ILE B O 1
ATOM 8672 N N . VAL B 1 574 ? 13.64860 -48.29332 -44.07368 1.000 34.44978 574 VAL B N 1
ATOM 8673 C CA . VAL B 1 574 ? 14.34493 -49.42787 -43.46288 1.000 31.22508 574 VAL B CA 1
ATOM 8674 C C . VAL B 1 574 ? 13.29884 -50.45353 -43.05373 1.000 33.37035 574 VAL B C 1
ATOM 8675 O O . VAL B 1 574 ? 12.47880 -50.18953 -42.16568 1.000 34.69383 574 VAL B O 1
ATOM 8679 N N . ASN B 1 575 ? 13.32164 -51.62296 -43.69179 1.000 29.61568 575 ASN B N 1
ATOM 8680 C CA . ASN B 1 575 ? 12.42486 -52.71013 -43.33004 1.000 29.23081 575 ASN B CA 1
ATOM 8681 C C . ASN B 1 575 ? 13.15731 -53.70176 -42.43044 1.000 33.38645 575 ASN B C 1
ATOM 8682 O O . ASN B 1 575 ? 14.35117 -53.96155 -42.62325 1.000 30.77235 575 ASN B O 1
ATOM 8687 N N . ILE B 1 576 ? 12.43837 -54.23174 -41.43831 1.000 31.99248 576 ILE B N 1
ATOM 8688 C CA . ILE B 1 576 ? 12.89634 -55.36637 -40.63995 1.000 30.29838 576 ILE B CA 1
ATOM 8689 C C . ILE B 1 576 ? 12.37567 -56.62634 -41.31581 1.000 34.17216 576 ILE B C 1
ATOM 8690 O O . ILE B 1 576 ? 11.16368 -56.79596 -41.48848 1.000 34.81561 576 ILE B O 1
ATOM 8695 N N . LEU B 1 577 ? 13.28579 -57.50489 -41.70458 1.000 34.91303 577 LEU B N 1
ATOM 8696 C CA . LEU B 1 577 ? 12.93736 -58.76627 -42.33945 1.000 35.90174 577 LEU B CA 1
ATOM 8697 C C . LEU B 1 577 ? 12.75489 -59.84778 -41.27935 1.000 36.58057 577 LEU B C 1
ATOM 8698 O O . LEU B 1 577 ? 13.21390 -59.71024 -40.14704 1.000 34.01912 577 LEU B O 1
ATOM 8703 N N . ASN B 1 578 ? 12.04286 -60.91652 -41.64847 1.000 33.96426 578 ASN B N 1
ATOM 8704 C CA . ASN B 1 578 ? 11.91132 -62.09017 -40.77958 1.000 39.38697 578 ASN B CA 1
ATOM 8705 C C . ASN B 1 578 ? 11.30716 -61.73073 -39.42343 1.000 39.57593 578 ASN B C 1
ATOM 8706 O O . ASN B 1 578 ? 11.70937 -62.26813 -38.38477 1.000 33.77384 578 ASN B O 1
ATOM 8711 N N . LYS B 1 579 ? 10.32069 -60.82823 -39.43369 1.000 31.65126 579 LYS B N 1
ATOM 8712 C CA . LYS B 1 579 ? 9.75662 -60.33832 -38.17344 1.000 36.58642 579 LYS B CA 1
ATOM 8713 C C . LYS B 1 579 ? 9.21387 -61.47620 -37.31840 1.000 36.12191 579 LYS B C 1
ATOM 8714 O O . LYS B 1 579 ? 9.33533 -61.45148 -36.09299 1.000 32.31234 579 LYS B O 1
ATOM 8720 N N . GLU B 1 580 ? 8.59382 -62.46995 -37.95039 1.000 39.34252 580 GLU B N 1
ATOM 8721 C CA . GLU B 1 580 ? 7.99544 -63.57395 -37.21078 1.000 42.21186 580 GLU B CA 1
ATOM 8722 C C . GLU B 1 580 ? 9.03647 -64.34913 -36.39166 1.000 40.90463 580 GLU B C 1
ATOM 8723 O O . GLU B 1 580 ? 8.71142 -64.90266 -35.33569 1.000 44.28781 580 GLU B O 1
ATOM 8729 N N . ARG B 1 581 ? 10.29914 -64.34227 -36.81859 1.000 39.13095 581 ARG B N 1
ATOM 8730 C CA . ARG B 1 581 ? 11.36696 -65.02574 -36.10322 1.000 37.86968 581 ARG B CA 1
ATOM 8731 C C . ARG B 1 581 ? 11.94483 -64.21420 -34.95027 1.000 39.50029 581 ARG B C 1
ATOM 8732 O O . ARG B 1 581 ? 12.57782 -64.78963 -34.06104 1.000 34.11187 581 ARG B O 1
ATOM 8740 N N . ILE B 1 582 ? 11.75802 -62.90301 -34.92680 1.000 35.94569 582 ILE B N 1
ATOM 8741 C CA . ILE B 1 582 ? 12.50907 -62.04282 -34.01780 1.000 34.95515 582 ILE B CA 1
ATOM 8742 C C . ILE B 1 582 ? 11.58468 -61.67349 -32.86114 1.000 35.91660 582 ILE B C 1
ATOM 8743 O O . ILE B 1 582 ? 10.68841 -60.83903 -33.00698 1.000 38.13028 582 ILE B O 1
ATOM 8748 N N . LYS B 1 583 ? 11.81135 -62.30231 -31.70590 1.000 37.94594 583 LYS B N 1
ATOM 8749 C CA . LYS B 1 583 ? 10.99918 -62.12011 -30.50552 1.000 39.42184 583 LYS B CA 1
ATOM 8750 C C . LYS B 1 583 ? 11.65515 -61.22630 -29.47408 1.000 35.25869 583 LYS B C 1
ATOM 8751 O O . LYS B 1 583 ? 10.95297 -60.61278 -28.67289 1.000 36.93377 583 LYS B O 1
ATOM 8757 N N . GLU B 1 584 ? 12.98067 -61.15753 -29.47029 1.000 32.26826 584 GLU B N 1
ATOM 8758 C CA . GLU B 1 584 ? 13.73714 -60.47373 -28.44190 1.000 34.15251 584 GLU B CA 1
ATOM 8759 C C . GLU B 1 584 ? 14.84084 -59.67164 -29.10964 1.000 35.20914 584 GLU B C 1
ATOM 8760 O O . GLU B 1 584 ? 15.24016 -59.95063 -30.24291 1.000 34.78775 584 GLU B O 1
ATOM 8766 N N . ILE B 1 585 ? 15.35511 -58.68016 -28.38314 1.000 32.59068 585 ILE B N 1
ATOM 8767 C CA . ILE B 1 585 ? 16.33709 -57.78342 -28.98601 1.000 34.80659 585 ILE B CA 1
ATOM 8768 C C . ILE B 1 585 ? 17.58541 -58.54793 -29.41915 1.000 36.95370 585 ILE B C 1
ATOM 8769 O O . ILE B 1 585 ? 18.21085 -58.20742 -30.43227 1.000 30.84497 585 ILE B O 1
ATOM 8774 N N . ASP B 1 586 ? 17.94929 -59.61506 -28.69733 1.000 31.54007 586 ASP B N 1
ATOM 8775 C CA . ASP B 1 586 ? 19.13643 -60.37418 -29.06580 1.000 32.48792 586 ASP B CA 1
ATOM 8776 C C . ASP B 1 586 ? 18.94691 -61.22002 -30.32104 1.000 35.38546 586 ASP B C 1
ATOM 8777 O O . ASP B 1 586 ? 19.94310 -61.71346 -30.85170 1.000 40.90759 586 ASP B O 1
ATOM 8782 N N . ASP B 1 587 ? 17.71366 -61.39282 -30.81523 1.000 32.08024 587 ASP B N 1
ATOM 8783 C CA . ASP B 1 587 ? 17.47564 -62.19921 -32.01350 1.000 33.06905 587 ASP B CA 1
ATOM 8784 C C . ASP B 1 587 ? 17.88722 -61.50034 -33.31720 1.000 36.15157 587 ASP B C 1
ATOM 8785 O O . ASP B 1 587 ? 18.15037 -62.19421 -34.30547 1.000 34.24538 587 ASP B O 1
ATOM 8790 N N . PHE B 1 588 ? 17.91243 -60.15509 -33.37242 1.000 32.72150 588 PHE B N 1
ATOM 8791 C CA . PHE B 1 588 ? 18.25126 -59.46954 -34.62192 1.000 33.66167 588 PHE B CA 1
ATOM 8792 C C . PHE B 1 588 ? 19.65305 -59.84905 -35.09870 1.000 30.88062 588 PHE B C 1
ATOM 8793 O O . PHE B 1 588 ? 20.58207 -59.97789 -34.29997 1.000 32.54901 588 PHE B O 1
ATOM 8801 N N . THR B 1 589 ? 19.80766 -60.00084 -36.41380 1.000 31.11070 589 THR B N 1
ATOM 8802 C CA . THR B 1 589 ? 21.11904 -60.14705 -37.04475 1.000 36.50178 589 THR B CA 1
ATOM 8803 C C . THR B 1 589 ? 21.24236 -59.13318 -38.17323 1.000 33.31253 589 THR B C 1
ATOM 8804 O O . THR B 1 589 ? 20.26547 -58.50105 -38.57167 1.000 34.32244 589 THR B O 1
ATOM 8808 N N . ALA B 1 590 ? 22.46054 -59.02242 -38.71636 1.000 37.85836 590 ALA B N 1
ATOM 8809 C CA . ALA B 1 590 ? 22.73455 -58.05372 -39.77359 1.000 40.47948 590 ALA B CA 1
ATOM 8810 C C . ALA B 1 590 ? 21.93906 -58.34114 -41.03890 1.000 37.59182 590 ALA B C 1
ATOM 8811 O O . ALA B 1 590 ? 21.61704 -57.41288 -41.78562 1.000 37.42741 590 ALA B O 1
ATOM 8813 N N . GLU B 1 591 ? 21.58633 -59.59728 -41.27999 1.000 33.76402 591 GLU B N 1
ATOM 8814 C CA . GLU B 1 591 ? 20.80255 -59.96318 -42.45013 1.000 35.91899 591 GLU B CA 1
ATOM 8815 C C . GLU B 1 591 ? 19.31024 -59.76691 -42.24204 1.000 32.50316 591 GLU B C 1
ATOM 8816 O O . GLU B 1 591 ? 18.53395 -60.10107 -43.13922 1.000 34.98576 591 GLU B O 1
ATOM 8822 N N . ASP B 1 592 ? 18.87579 -59.23861 -41.09635 1.000 30.17647 592 ASP B N 1
ATOM 8823 C CA . ASP B 1 592 ? 17.45383 -58.99474 -40.86663 1.000 31.90941 592 ASP B CA 1
ATOM 8824 C C . ASP B 1 592 ? 17.00600 -57.56722 -41.24040 1.000 32.60185 592 ASP B C 1
ATOM 8825 O O . ASP B 1 592 ? 15.90007 -57.15689 -40.85914 1.000 34.57381 592 ASP B O 1
ATOM 8830 N N . PHE B 1 593 ? 17.81855 -56.81875 -41.98668 1.000 30.94029 593 PHE B N 1
ATOM 8831 C CA . PHE B 1 593 ? 17.47812 -55.44168 -42.34817 1.000 33.05538 593 PHE B CA 1
ATOM 8832 C C . PHE B 1 593 ? 17.67351 -55.19701 -43.84017 1.000 34.69638 593 PHE B C 1
ATOM 8833 O O . PHE B 1 593 ? 18.59555 -55.72976 -44.45465 1.000 34.01624 593 PHE B O 1
ATOM 8841 N N . GLU B 1 594 ? 16.81739 -54.35476 -44.42494 1.000 34.20074 594 GLU B N 1
ATOM 8842 C CA . GLU B 1 594 ? 17.08316 -53.87607 -45.77421 1.000 34.93911 594 GLU B CA 1
ATOM 8843 C C . GLU B 1 594 ? 16.76912 -52.38926 -45.87120 1.000 35.42237 594 GLU B C 1
ATOM 8844 O O . GLU B 1 594 ? 15.75835 -51.91847 -45.33060 1.000 35.52389 594 GLU B O 1
ATOM 8850 N N . VAL B 1 595 ? 17.67051 -51.65985 -46.52693 1.000 30.42744 595 VAL B N 1
ATOM 8851 C CA . VAL B 1 595 ? 17.51841 -50.23572 -46.80339 1.000 35.20847 595 VAL B CA 1
ATOM 8852 C C . VAL B 1 595 ? 17.01315 -50.09352 -48.23313 1.000 36.73622 595 VAL B C 1
ATOM 8853 O O . VAL B 1 595 ? 17.65509 -50.56662 -49.17441 1.000 35.37604 595 VAL B O 1
ATOM 8857 N N . VAL B 1 596 ? 15.88570 -49.41942 -48.39957 1.000 33.87034 596 VAL B N 1
ATOM 8858 C CA . VAL B 1 596 ? 15.15902 -49.39136 -49.65946 1.000 39.49584 596 VAL B CA 1
ATOM 8859 C C . VAL B 1 596 ? 15.04463 -47.93657 -50.13048 1.000 35.35289 596 VAL B C 1
ATOM 8860 O O . VAL B 1 596 ? 14.54394 -47.07535 -49.39695 1.000 32.10785 596 VAL B O 1
ATOM 8864 N N . GLY B 1 597 ? 15.53159 -47.66359 -51.33798 1.000 36.72570 597 GLY B N 1
ATOM 8865 C CA . GLY B 1 597 ? 15.39536 -46.34092 -51.92562 1.000 34.94758 597 GLY B CA 1
ATOM 8866 C C . GLY B 1 597 ? 16.36779 -45.30731 -51.40121 1.000 34.80086 597 GLY B C 1
ATOM 8867 O O . GLY B 1 597 ? 16.00149 -44.14804 -51.25338 1.000 37.18100 597 GLY B O 1
ATOM 8868 N N . TYR B 1 598 ? 17.59182 -45.69351 -51.08106 1.000 34.17019 598 TYR B N 1
ATOM 8869 C CA . TYR B 1 598 ? 18.56320 -44.75650 -50.53811 1.000 31.47593 598 TYR B CA 1
ATOM 8870 C C . TYR B 1 598 ? 19.33241 -44.12776 -51.69583 1.000 39.43940 598 TYR B C 1
ATOM 8871 O O . TYR B 1 598 ? 20.01886 -44.83106 -52.44048 1.000 38.67773 598 TYR B O 1
ATOM 8880 N N . VAL B 1 599 ? 19.19717 -42.81324 -51.87193 1.000 36.32847 599 VAL B N 1
ATOM 8881 C CA . VAL B 1 599 ? 19.80837 -42.15988 -53.02952 1.000 37.97242 599 VAL B CA 1
ATOM 8882 C C . VAL B 1 599 ? 20.61536 -40.94333 -52.58230 1.000 35.66637 599 VAL B C 1
ATOM 8883 O O . VAL B 1 599 ? 20.27963 -39.80694 -52.94961 1.000 39.01192 599 VAL B O 1
ATOM 8887 N N . PRO B 1 600 ? 21.67955 -41.12648 -51.80759 1.000 36.78289 600 PRO B N 1
ATOM 8888 C CA . PRO B 1 600 ? 22.42833 -39.97912 -51.29552 1.000 33.80390 600 PRO B CA 1
ATOM 8889 C C . PRO B 1 600 ? 23.28339 -39.33602 -52.37213 1.000 36.92126 600 PRO B C 1
ATOM 8890 O O . PRO B 1 600 ? 23.66251 -39.95999 -53.36412 1.000 40.21099 600 PRO B O 1
ATOM 8894 N N . HIS B 1 601 ? 23.59934 -38.06412 -52.13872 1.000 36.22757 601 HIS B N 1
ATOM 8895 C CA . HIS B 1 601 ? 24.62213 -37.38130 -52.90971 1.000 39.59596 601 HIS B CA 1
ATOM 8896 C C . HIS B 1 601 ? 25.95306 -38.11324 -52.78360 1.000 43.66949 601 HIS B C 1
ATOM 8897 O O . HIS B 1 601 ? 26.19795 -38.85592 -51.82636 1.000 45.72664 601 HIS B O 1
ATOM 8904 N N . GLY B 1 602 ? 26.81529 -37.89964 -53.77584 1.000 47.22734 602 GLY B N 1
ATOM 8905 C CA . GLY B 1 602 ? 28.11168 -38.54156 -53.83421 1.000 51.68560 602 GLY B CA 1
ATOM 8906 C C . GLY B 1 602 ? 29.15924 -37.84272 -52.97890 1.000 61.00506 602 GLY B C 1
ATOM 8907 O O . GLY B 1 602 ? 28.86449 -37.01784 -52.11040 1.000 57.08255 602 GLY B O 1
ATOM 8908 N N . ARG B 1 603 ? 30.41885 -38.19405 -53.24208 1.000 69.41769 603 ARG B N 1
ATOM 8909 C CA . ARG B 1 603 ? 31.52281 -37.70096 -52.42827 1.000 73.40008 603 ARG B CA 1
ATOM 8910 C C . ARG B 1 603 ? 31.73012 -36.19754 -52.63650 1.000 69.20939 603 ARG B C 1
ATOM 8911 O O . ARG B 1 603 ? 31.23992 -35.59768 -53.59892 1.000 67.79083 603 ARG B O 1
ATOM 8919 N N . ILE B 1 604 ? 32.46431 -35.58770 -51.69873 1.000 72.01106 604 ILE B N 1
ATOM 8920 C CA . ILE B 1 604 ? 32.68956 -34.14539 -51.67602 1.000 76.32506 604 ILE B CA 1
ATOM 8921 C C . ILE B 1 604 ? 33.86552 -33.79286 -52.58463 1.000 82.30073 604 ILE B C 1
ATOM 8922 O O . ILE B 1 604 ? 34.90211 -34.47206 -52.58532 1.000 82.45492 604 ILE B O 1
ATOM 8927 N N . GLN B 1 605 ? 33.70688 -32.70370 -53.34921 1.000 84.13523 605 GLN B N 1
ATOM 8928 C CA . GLN B 1 605 ? 34.69153 -32.21874 -54.31717 1.000 86.81247 605 GLN B CA 1
ATOM 8929 C C . GLN B 1 605 ? 36.03872 -31.87493 -53.68461 1.000 91.67847 605 GLN B C 1
ATOM 8930 O O . GLN B 1 605 ? 36.97503 -31.48822 -54.39403 1.000 93.43911 605 GLN B O 1
ATOM 8936 N N . MET B 1 606 ? 36.13941 -31.98433 -52.35911 1.000 93.49739 606 MET B N 1
ATOM 8937 C CA . MET B 1 606 ? 37.38733 -31.73584 -51.63861 1.000 93.17128 606 MET B CA 1
ATOM 8938 C C . MET B 1 606 ? 37.84744 -32.97868 -50.87326 1.000 92.21135 606 MET B C 1
ATOM 8939 O O . MET B 1 606 ? 38.27267 -33.97030 -51.46903 1.000 92.61637 606 MET B O 1
ATOM 8944 N N . MET C 1 1 ? -8.38856 11.52074 74.20905 1.000 50.79371 1 MET C N 1
ATOM 8945 C CA . MET C 1 1 ? -9.47980 11.15192 73.30492 1.000 49.30600 1 MET C CA 1
ATOM 8946 C C . MET C 1 1 ? -8.95180 10.48365 72.05856 1.000 48.39944 1 MET C C 1
ATOM 8947 O O . MET C 1 1 ? -7.99331 10.94241 71.45085 1.000 51.81380 1 MET C O 1
ATOM 8952 N N . GLN C 1 2 ? -9.61094 9.38972 71.69185 1.000 45.57967 2 GLN C N 1
ATOM 8953 C CA . GLN C 1 2 ? -9.38467 8.74996 70.41250 1.000 48.31066 2 GLN C CA 1
ATOM 8954 C C . GLN C 1 2 ? -10.42941 9.12899 69.37554 1.000 46.58095 2 GLN C C 1
ATOM 8955 O O . GLN C 1 2 ? -10.18788 8.93826 68.18180 1.000 42.88687 2 GLN C O 1
ATOM 8961 N N . LYS C 1 3 ? -11.57633 9.66369 69.80218 1.000 40.20904 3 LYS C N 1
ATOM 8962 C CA . LYS C 1 3 ? -12.62094 9.92040 68.82244 1.000 43.58483 3 LYS C CA 1
ATOM 8963 C C . LYS C 1 3 ? -12.64642 11.39411 68.44510 1.000 34.72646 3 LYS C C 1
ATOM 8964 O O . LYS C 1 3 ? -12.40108 12.25650 69.29507 1.000 38.72192 3 LYS C O 1
ATOM 8970 N N . PRO C 1 4 ? -12.90048 11.70135 67.17745 1.000 38.35790 4 PRO C N 1
ATOM 8971 C CA . PRO C 1 4 ? -12.95160 13.10515 66.75657 1.000 37.59072 4 PRO C CA 1
ATOM 8972 C C . PRO C 1 4 ? -14.23262 13.79022 67.19898 1.000 37.63692 4 PRO C C 1
ATOM 8973 O O . PRO C 1 4 ? -15.32053 13.20104 67.18512 1.000 34.28045 4 PRO C O 1
ATOM 8977 N N . VAL C 1 5 ? -14.09089 15.06527 67.56381 1.000 32.85919 5 VAL C N 1
ATOM 8978 C CA . VAL C 1 5 ? -15.21381 15.91130 67.95067 1.000 35.40938 5 VAL C CA 1
ATOM 8979 C C . VAL C 1 5 ? -15.32282 17.06706 66.95362 1.000 34.19319 5 VAL C C 1
ATOM 8980 O O . VAL C 1 5 ? -14.32692 17.74460 66.66094 1.000 32.34964 5 VAL C O 1
ATOM 8984 N N . CYS C 1 6 ? -16.52783 17.28304 66.42933 1.000 31.53053 6 CYS C N 1
ATOM 8985 C CA . CYS C 1 6 ? -16.82858 18.44531 65.59515 1.000 32.00915 6 CYS C CA 1
ATOM 8986 C C . CYS C 1 6 ? -18.05041 19.19143 66.12629 1.000 31.53575 6 CYS C C 1
ATOM 8987 O O . CYS C 1 6 ? -18.86312 18.63803 66.87098 1.000 35.83283 6 CYS C O 1
ATOM 8990 N N . LEU C 1 7 ? -18.15029 20.47038 65.74893 1.000 31.01778 7 LEU C N 1
ATOM 8991 C CA . LEU C 1 7 ? -19.30435 21.32119 66.03404 1.000 29.51966 7 LEU C CA 1
ATOM 8992 C C . LEU C 1 7 ? -20.07829 21.53164 64.73981 1.000 30.70981 7 LEU C C 1
ATOM 8993 O O . LEU C 1 7 ? -19.48251 21.85490 63.71204 1.000 32.02624 7 LEU C O 1
ATOM 8998 N N . VAL C 1 8 ? -21.39504 21.34732 64.79173 1.000 30.09410 8 VAL C N 1
ATOM 8999 C CA . VAL C 1 8 ? -22.29322 21.60764 63.67166 1.000 24.91172 8 VAL C CA 1
ATOM 9000 C C . VAL C 1 8 ? -23.30108 22.65786 64.12124 1.000 29.62538 8 VAL C C 1
ATOM 9001 O O . VAL C 1 8 ? -23.95340 22.47753 65.16118 1.000 27.86339 8 VAL C O 1
ATOM 9005 N N . VAL C 1 9 ? -23.45083 23.72535 63.32563 1.000 24.23296 9 VAL C N 1
ATOM 9006 C CA . VAL C 1 9 ? -24.24523 24.89181 63.71292 1.000 23.14199 9 VAL C CA 1
ATOM 9007 C C . VAL C 1 9 ? -24.58930 25.69114 62.45921 1.000 24.20071 9 VAL C C 1
ATOM 9008 O O . VAL C 1 9 ? -23.89478 25.61506 61.44477 1.000 25.14153 9 VAL C O 1
ATOM 9012 N N . ALA C 1 10 ? -25.68646 26.43381 62.52937 1.000 24.31496 10 ALA C N 1
ATOM 9013 C CA . ALA C 1 10 ? -26.07898 27.42988 61.53449 1.000 25.40423 10 ALA C CA 1
ATOM 9014 C C . ALA C 1 10 ? -26.23937 28.75573 62.25576 1.000 26.10720 10 ALA C C 1
ATOM 9015 O O . ALA C 1 10 ? -26.83168 28.79661 63.34303 1.000 27.98177 10 ALA C O 1
ATOM 9017 N N . MET C 1 11 ? -25.67319 29.82845 61.70183 1.000 27.13501 11 MET C N 1
ATOM 9018 C CA . MET C 1 11 ? -25.75671 31.11446 62.38428 1.000 25.88299 11 MET C CA 1
ATOM 9019 C C . MET C 1 11 ? -25.90756 32.26376 61.39275 1.000 28.00595 11 MET C C 1
ATOM 9020 O O . MET C 1 11 ? -25.49378 32.16986 60.22898 1.000 26.58542 11 MET C O 1
ATOM 9025 N N . THR C 1 12 ? -26.49519 33.36293 61.87009 1.000 26.09757 12 THR C N 1
ATOM 9026 C CA . THR C 1 12 ? -26.55600 34.60685 61.09809 1.000 27.10386 12 THR C CA 1
ATOM 9027 C C . THR C 1 12 ? -25.18684 35.28280 61.13853 1.000 29.10139 12 THR C C 1
ATOM 9028 O O . THR C 1 12 ? -24.32532 34.88557 61.93542 1.000 27.66602 12 THR C O 1
ATOM 9032 N N . PRO C 1 13 ? -24.96490 36.32446 60.31878 1.000 30.47108 13 PRO C N 1
ATOM 9033 C CA . PRO C 1 13 ? -23.65310 36.99833 60.32822 1.000 28.69933 13 PRO C CA 1
ATOM 9034 C C . PRO C 1 13 ? -23.28626 37.57729 61.66246 1.000 28.76452 13 PRO C C 1
ATOM 9035 O O . PRO C 1 13 ? -22.09977 37.81503 61.91022 1.000 32.21418 13 PRO C O 1
ATOM 9039 N N . LYS C 1 14 ? -24.25720 37.83963 62.53429 1.000 27.65006 14 LYS C N 1
ATOM 9040 C CA . LYS C 1 14 ? -23.94200 38.32675 63.85983 1.000 29.01475 14 LYS C CA 1
ATOM 9041 C C . LYS C 1 14 ? -23.88147 37.19481 64.87569 1.000 28.72260 14 LYS C C 1
ATOM 9042 O O . LYS C 1 14 ? -23.93764 37.46339 66.07366 1.000 28.43201 14 LYS C O 1
ATOM 9048 N N . ARG C 1 15 ? -23.75575 35.94136 64.40622 1.000 28.27304 15 ARG C N 1
ATOM 9049 C CA . ARG C 1 15 ? -23.67981 34.73499 65.23259 1.000 32.32792 15 ARG C CA 1
ATOM 9050 C C . ARG C 1 15 ? -25.01561 34.38401 65.87635 1.000 32.19415 15 ARG C C 1
ATOM 9051 O O . ARG C 1 15 ? -25.04798 33.67553 66.89594 1.000 27.57753 15 ARG C O 1
ATOM 9059 N N . GLY C 1 16 ? -26.12537 34.87519 65.32802 1.000 29.09340 16 GLY C N 1
ATOM 9060 C CA . GLY C 1 16 ? -27.42742 34.54378 65.89956 1.000 29.34279 16 GLY C CA 1
ATOM 9061 C C . GLY C 1 16 ? -27.79297 33.10035 65.60439 1.000 29.98931 16 GLY C C 1
ATOM 9062 O O . GLY C 1 16 ? -27.68811 32.65107 64.45762 1.000 26.88769 16 GLY C O 1
ATOM 9063 N N . ILE C 1 17 ? -28.17336 32.34373 66.64290 1.000 26.14038 17 ILE C N 1
ATOM 9064 C CA . ILE C 1 17 ? -28.55954 30.94934 66.43373 1.000 27.92773 17 ILE C CA 1
ATOM 9065 C C . ILE C 1 17 ? -29.97169 30.60614 66.90535 1.000 25.76548 17 ILE C C 1
ATOM 9066 O O . ILE C 1 17 ? -30.50695 29.57631 66.46808 1.000 26.98323 17 ILE C O 1
ATOM 9071 N N . GLY C 1 18 ? -30.60359 31.37213 67.80151 1.000 27.81672 18 GLY C N 1
ATOM 9072 C CA . GLY C 1 18 ? -31.95226 30.98268 68.19409 1.000 25.98747 18 GLY C CA 1
ATOM 9073 C C . GLY C 1 18 ? -32.73338 32.13212 68.80662 1.000 27.26980 18 GLY C C 1
ATOM 9074 O O . GLY C 1 18 ? -32.17442 33.16620 69.18019 1.000 25.74543 18 GLY C O 1
ATOM 9075 N N . ILE C 1 19 ? -34.04619 31.92702 68.93203 1.000 25.94578 19 ILE C N 1
ATOM 9076 C CA . ILE C 1 19 ? -34.89161 32.86217 69.66825 1.000 25.99476 19 ILE C CA 1
ATOM 9077 C C . ILE C 1 19 ? -36.09496 32.12610 70.24433 1.000 25.30632 19 ILE C C 1
ATOM 9078 O O . ILE C 1 19 ? -36.72709 31.31035 69.56843 1.000 26.17604 19 ILE C O 1
ATOM 9083 N N . ASN C 1 20 ? -36.39947 32.41317 71.51863 1.000 33.04013 20 ASN C N 1
ATOM 9084 C CA . ASN C 1 20 ? -37.48783 31.74961 72.24346 1.000 30.91480 20 ASN C CA 1
ATOM 9085 C C . ASN C 1 20 ? -37.38096 30.22798 72.11633 1.000 31.00033 20 ASN C C 1
ATOM 9086 O O . ASN C 1 20 ? -38.36917 29.52644 71.89637 1.000 31.11557 20 ASN C O 1
ATOM 9091 N N . ASN C 1 21 ? -36.15506 29.71742 72.21460 1.000 26.21406 21 ASN C N 1
ATOM 9092 C CA . ASN C 1 21 ? -35.89263 28.26826 72.12648 1.000 30.17678 21 ASN C CA 1
ATOM 9093 C C . ASN C 1 21 ? -36.37634 27.64918 70.81443 1.000 31.57702 21 ASN C C 1
ATOM 9094 O O . ASN C 1 21 ? -36.83917 26.50093 70.79195 1.000 28.17960 21 ASN C O 1
ATOM 9099 N N . GLY C 1 22 ? -36.32076 28.42461 69.72587 1.000 28.32457 22 GLY C N 1
ATOM 9100 C CA . GLY C 1 22 ? -36.48350 27.90806 68.37906 1.000 25.38964 22 GLY C CA 1
ATOM 9101 C C . GLY C 1 22 ? -35.46007 28.54763 67.46153 1.000 23.62962 22 GLY C C 1
ATOM 9102 O O . GLY C 1 22 ? -34.58946 29.29418 67.90733 1.000 24.89062 22 GLY C O 1
ATOM 9103 N N . LEU C 1 23 ? -35.56765 28.22909 66.17403 1.000 24.96227 23 LEU C N 1
ATOM 9104 C CA . LEU C 1 23 ? -34.64330 28.81907 65.22398 1.000 27.71210 23 LEU C CA 1
ATOM 9105 C C . LEU C 1 23 ? -35.19211 30.15858 64.74266 1.000 29.99648 23 LEU C C 1
ATOM 9106 O O . LEU C 1 23 ? -36.40908 30.37275 64.75274 1.000 28.55410 23 LEU C O 1
ATOM 9111 N N . PRO C 1 24 ? -34.30201 31.06956 64.34104 1.000 28.47225 24 PRO C N 1
ATOM 9112 C CA . PRO C 1 24 ? -34.73421 32.45698 64.04209 1.000 29.21804 24 PRO C CA 1
ATOM 9113 C C . PRO C 1 24 ? -35.26884 32.69005 62.63040 1.000 29.39258 24 PRO C C 1
ATOM 9114 O O . PRO C 1 24 ? -35.90858 33.72619 62.40542 1.000 30.13129 24 PRO C O 1
ATOM 9118 N N . TRP C 1 25 ? -35.04812 31.77716 61.68871 1.000 29.60860 25 TRP C N 1
ATOM 9119 C CA . TRP C 1 25 ? -35.37325 31.91582 60.27118 1.000 30.27454 25 TRP C CA 1
ATOM 9120 C C . TRP C 1 25 ? -36.45501 30.91546 59.88763 1.000 29.86969 25 TRP C C 1
ATOM 9121 O O . TRP C 1 25 ? -36.69366 29.95057 60.61874 1.000 30.29448 25 TRP C O 1
ATOM 9132 N N . PRO C 1 26 ? -37.11755 31.09291 58.74135 1.000 34.88990 26 PRO C N 1
ATOM 9133 C CA . PRO C 1 26 ? -37.97359 30.01952 58.21285 1.000 34.95970 26 PRO C CA 1
ATOM 9134 C C . PRO C 1 26 ? -37.13871 28.80636 57.82312 1.000 32.11434 26 PRO C C 1
ATOM 9135 O O . PRO C 1 26 ? -35.91743 28.87793 57.71123 1.000 32.47020 26 PRO C O 1
ATOM 9139 N N . HIS C 1 27 ? -37.82648 27.68864 57.58195 1.000 32.72025 27 HIS C N 1
ATOM 9140 C CA . HIS C 1 27 ? -37.15878 26.38949 57.48430 1.000 36.96740 27 HIS C CA 1
ATOM 9141 C C . HIS C 1 27 ? -36.17824 26.35518 56.31515 1.000 36.62920 27 HIS C C 1
ATOM 9142 O O . HIS C 1 27 ? -36.52684 26.72800 55.18872 1.000 36.90108 27 HIS C O 1
ATOM 9149 N N . LEU C 1 28 ? -34.94613 25.90602 56.58295 1.000 31.93029 28 LEU C N 1
ATOM 9150 C CA . LEU C 1 28 ? -33.89135 25.84108 55.56362 1.000 31.61004 28 LEU C CA 1
ATOM 9151 C C . LEU C 1 28 ? -33.73767 24.38193 55.15217 1.000 32.15732 28 LEU C C 1
ATOM 9152 O O . LEU C 1 28 ? -33.02353 23.59966 55.79902 1.000 32.50836 28 LEU C O 1
ATOM 9157 N N . THR C 1 29 ? -34.42714 24.02197 54.07064 1.000 29.58847 29 THR C N 1
ATOM 9158 C CA . THR C 1 29 ? -34.56835 22.62455 53.66975 1.000 35.26120 29 THR C CA 1
ATOM 9159 C C . THR C 1 29 ? -33.21756 21.96879 53.36215 1.000 36.51198 29 THR C C 1
ATOM 9160 O O . THR C 1 29 ? -32.94913 20.83017 53.78649 1.000 34.00484 29 THR C O 1
ATOM 9164 N N . THR C 1 30 ? -32.35603 22.65907 52.60557 1.000 35.58299 30 THR C N 1
ATOM 9165 C CA . THR C 1 30 ? -31.06446 22.05837 52.27753 1.000 31.87319 30 THR C CA 1
ATOM 9166 C C . THR C 1 30 ? -30.18711 21.93274 53.51938 1.000 30.25653 30 THR C C 1
ATOM 9167 O O . THR C 1 30 ? -29.49378 20.92396 53.69259 1.000 28.53294 30 THR C O 1
ATOM 9171 N N . ASP C 1 31 ? -30.22465 22.92326 54.41351 1.000 32.76245 31 ASP C N 1
ATOM 9172 C CA . ASP C 1 31 ? -29.42994 22.80360 55.63394 1.000 31.62723 31 ASP C CA 1
ATOM 9173 C C . ASP C 1 31 ? -29.88846 21.63015 56.50267 1.000 30.05680 31 ASP C C 1
ATOM 9174 O O . ASP C 1 31 ? -29.06011 20.97502 57.14101 1.000 30.73352 31 ASP C O 1
ATOM 9179 N N . PHE C 1 32 ? -31.19271 21.33725 56.52989 1.000 29.68827 32 PHE C N 1
ATOM 9180 C CA . PHE C 1 32 ? -31.67213 20.16431 57.25628 1.000 30.36826 32 PHE C CA 1
ATOM 9181 C C . PHE C 1 32 ? -31.06826 18.87773 56.70091 1.000 31.37945 32 PHE C C 1
ATOM 9182 O O . PHE C 1 32 ? -30.63954 17.99661 57.46290 1.000 29.40641 32 PHE C O 1
ATOM 9190 N N . LYS C 1 33 ? -31.05087 18.73960 55.37439 1.000 28.03581 33 LYS C N 1
ATOM 9191 C CA . LYS C 1 33 ? -30.40801 17.59139 54.73882 1.000 29.32855 33 LYS C CA 1
ATOM 9192 C C . LYS C 1 33 ? -28.91763 17.53945 55.05719 1.000 31.21961 33 LYS C C 1
ATOM 9193 O O . LYS C 1 33 ? -28.38105 16.48013 55.40335 1.000 34.30348 33 LYS C O 1
ATOM 9199 N N . HIS C 1 34 ? -28.23027 18.67683 54.93565 1.000 28.25518 34 HIS C N 1
ATOM 9200 C CA . HIS C 1 34 ? -26.81974 18.74450 55.30194 1.000 26.92272 34 HIS C CA 1
ATOM 9201 C C . HIS C 1 34 ? -26.58502 18.23255 56.72152 1.000 33.40767 34 HIS C C 1
ATOM 9202 O O . HIS C 1 34 ? -25.71731 17.37593 56.95298 1.000 29.83852 34 HIS C O 1
ATOM 9209 N N . PHE C 1 35 ? -27.37609 18.72583 57.68308 1.000 28.45152 35 PHE C N 1
ATOM 9210 C CA . PHE C 1 35 ? -27.23028 18.26556 59.06137 1.000 29.09759 35 PHE C CA 1
ATOM 9211 C C . PHE C 1 35 ? -27.44459 16.76227 59.16920 1.000 29.62148 35 PHE C C 1
ATOM 9212 O O . PHE C 1 35 ? -26.69423 16.07253 59.85848 1.000 33.20517 35 PHE C O 1
ATOM 9220 N N . SER C 1 36 ? -28.48419 16.23671 58.52240 1.000 31.20847 36 SER C N 1
ATOM 9221 C CA . SER C 1 36 ? -28.75323 14.80887 58.62510 1.000 33.84667 36 SER C CA 1
ATOM 9222 C C . SER C 1 36 ? -27.60188 14.00268 58.03875 1.000 33.47687 36 SER C C 1
ATOM 9223 O O . SER C 1 36 ? -27.09934 13.06733 58.66589 1.000 34.05560 36 SER C O 1
ATOM 9226 N N . ARG C 1 37 ? -27.14542 14.39256 56.85232 1.000 33.03560 37 ARG C N 1
ATOM 9227 C CA . ARG C 1 37 ? -26.10549 13.64858 56.15312 1.000 35.66375 37 ARG C CA 1
ATOM 9228 C C . ARG C 1 37 ? -24.78547 13.68172 56.90077 1.000 36.29637 37 ARG C C 1
ATOM 9229 O O . ARG C 1 37 ? -24.10755 12.65847 57.00650 1.000 36.46176 37 ARG C O 1
ATOM 9237 N N . VAL C 1 38 ? -24.38452 14.85315 57.39995 1.000 34.26175 38 VAL C N 1
ATOM 9238 C CA . VAL C 1 38 ? -23.10359 14.94651 58.09269 1.000 32.98243 38 VAL C CA 1
ATOM 9239 C C . VAL C 1 38 ? -23.13829 14.15644 59.40225 1.000 35.40712 38 VAL C C 1
ATOM 9240 O O . VAL C 1 38 ? -22.20309 13.41635 59.72229 1.000 34.83622 38 VAL C O 1
ATOM 9244 N N . THR C 1 39 ? -24.20721 14.30200 60.18937 1.000 32.61169 39 THR C N 1
ATOM 9245 C CA . THR C 1 39 ? -24.22334 13.62150 61.47631 1.000 30.97412 39 THR C CA 1
ATOM 9246 C C . THR C 1 39 ? -24.52296 12.13473 61.34222 1.000 30.65468 39 THR C C 1
ATOM 9247 O O . THR C 1 39 ? -24.12715 11.36109 62.21588 1.000 32.26741 39 THR C O 1
ATOM 9251 N N . LYS C 1 40 ? -25.19449 11.71323 60.27457 1.000 32.90328 40 LYS C N 1
ATOM 9252 C CA . LYS C 1 40 ? -25.53839 10.30657 60.12057 1.000 37.93553 40 LYS C CA 1
ATOM 9253 C C . LYS C 1 40 ? -24.45694 9.47689 59.43791 1.000 40.89145 40 LYS C C 1
ATOM 9254 O O . LYS C 1 40 ? -24.38789 8.26187 59.65992 1.000 41.52981 40 LYS C O 1
ATOM 9260 N N . THR C 1 41 ? -23.61217 10.08278 58.61362 1.000 44.83005 41 THR C N 1
ATOM 9261 C CA . THR C 1 41 ? -22.75429 9.29759 57.73182 1.000 47.13368 41 THR C CA 1
ATOM 9262 C C . THR C 1 41 ? -21.50012 8.83065 58.47048 1.000 49.16424 41 THR C C 1
ATOM 9263 O O . THR C 1 41 ? -20.74675 9.64164 59.02109 1.000 48.39399 41 THR C O 1
ATOM 9267 N N . THR C 1 42 ? -21.27328 7.52409 58.48336 1.000 50.76883 42 THR C N 1
ATOM 9268 C CA . THR C 1 42 ? -20.02586 7.02584 59.03611 1.000 63.05805 42 THR C CA 1
ATOM 9269 C C . THR C 1 42 ? -18.87442 7.37246 58.09100 1.000 64.01581 42 THR C C 1
ATOM 9270 O O . THR C 1 42 ? -19.08624 7.56884 56.89112 1.000 62.70162 42 THR C O 1
ATOM 9274 N N . PRO C 1 43 ? -17.65383 7.51233 58.61625 1.000 61.54359 43 PRO C N 1
ATOM 9275 C CA . PRO C 1 43 ? -16.54108 7.94603 57.75519 1.000 61.96105 43 PRO C CA 1
ATOM 9276 C C . PRO C 1 43 ? -16.19193 6.94333 56.67027 1.000 69.46149 43 PRO C C 1
ATOM 9277 O O . PRO C 1 43 ? -15.58206 7.32962 55.66374 1.000 68.65257 43 PRO C O 1
ATOM 9281 N N . GLU C 1 44 ? -16.55732 5.66852 56.83873 1.000 72.25862 44 GLU C N 1
ATOM 9282 C CA . GLU C 1 44 ? -16.38649 4.70753 55.75318 1.000 74.02143 44 GLU C CA 1
ATOM 9283 C C . GLU C 1 44 ? -17.36108 4.98888 54.61354 1.000 75.08373 44 GLU C C 1
ATOM 9284 O O . GLU C 1 44 ? -16.99591 4.87877 53.43617 1.000 75.67301 44 GLU C O 1
ATOM 9290 N N . GLU C 1 45 ? -18.60250 5.35970 54.94349 1.000 72.04393 45 GLU C N 1
ATOM 9291 C CA . GLU C 1 45 ? -19.59390 5.64454 53.90956 1.000 74.04661 45 GLU C CA 1
ATOM 9292 C C . GLU C 1 45 ? -19.15168 6.80822 53.03407 1.000 73.88112 45 GLU C C 1
ATOM 9293 O O . GLU C 1 45 ? -19.16934 6.71374 51.80099 1.000 75.91629 45 GLU C O 1
ATOM 9299 N N . ALA C 1 46 ? -18.72422 7.91091 53.66199 1.000 73.17456 46 ALA C N 1
ATOM 9300 C CA . ALA C 1 46 ? -18.44152 9.13849 52.91966 1.000 72.61115 46 ALA C CA 1
ATOM 9301 C C . ALA C 1 46 ? -17.29147 8.95907 51.93323 1.000 76.63088 46 ALA C C 1
ATOM 9302 O O . ALA C 1 46 ? -17.22979 9.66897 50.91974 1.000 67.26848 46 ALA C O 1
ATOM 9304 N N . SER C 1 47 ? -16.38593 8.00981 52.20537 1.000 75.15616 47 SER C N 1
ATOM 9305 C CA . SER C 1 47 ? -15.23532 7.79539 51.33187 1.000 77.48989 47 SER C CA 1
ATOM 9306 C C . SER C 1 47 ? -15.67028 7.39776 49.92690 1.000 79.26374 47 SER C C 1
ATOM 9307 O O . SER C 1 47 ? -15.11351 7.89479 48.94040 1.000 81.36952 47 SER C O 1
ATOM 9310 N N . ARG C 1 48 ? -16.65958 6.50741 49.81741 1.000 78.56142 48 ARG C N 1
ATOM 9311 C CA . ARG C 1 48 ? -17.36880 6.25470 48.55413 1.000 82.71577 48 ARG C CA 1
ATOM 9312 C C . ARG C 1 48 ? -16.46275 6.09929 47.33041 1.000 84.96132 48 ARG C C 1
ATOM 9313 O O . ARG C 1 48 ? -16.28503 7.04428 46.55426 1.000 86.43797 48 ARG C O 1
ATOM 9321 N N . GLY C 1 71 ? -19.64283 -5.26124 64.51450 1.000 72.60181 71 GLY C N 1
ATOM 9322 C CA . GLY C 1 71 ? -20.87452 -4.68048 65.01977 1.000 71.46251 71 GLY C CA 1
ATOM 9323 C C . GLY C 1 71 ? -21.29924 -3.37923 64.35341 1.000 68.22225 71 GLY C C 1
ATOM 9324 O O . GLY C 1 71 ? -20.52183 -2.74289 63.63449 1.000 70.06723 71 GLY C O 1
ATOM 9325 N N . LYS C 1 72 ? -22.55193 -2.99661 64.59440 1.000 66.44990 72 LYS C N 1
ATOM 9326 C CA . LYS C 1 72 ? -23.09199 -1.75140 64.06436 1.000 64.84547 72 LYS C CA 1
ATOM 9327 C C . LYS C 1 72 ? -22.30446 -0.55040 64.58517 1.000 58.72518 72 LYS C C 1
ATOM 9328 O O . LYS C 1 72 ? -22.00607 -0.45468 65.78064 1.000 57.74865 72 LYS C O 1
ATOM 9334 N N . ARG C 1 73 ? -21.95835 0.36153 63.67857 1.000 55.89928 73 ARG C N 1
ATOM 9335 C CA . ARG C 1 73 ? -21.24566 1.58496 64.02185 1.000 52.54983 73 ARG C CA 1
ATOM 9336 C C . ARG C 1 73 ? -22.12110 2.79679 63.73040 1.000 43.72674 73 ARG C C 1
ATOM 9337 O O . ARG C 1 73 ? -22.97236 2.76455 62.83972 1.000 43.55198 73 ARG C O 1
ATOM 9345 N N . PHE C 1 74 ? -21.91171 3.86144 64.49936 1.000 40.99738 74 PHE C N 1
ATOM 9346 C CA . PHE C 1 74 ? -22.76864 5.03683 64.41871 1.000 39.39779 74 PHE C CA 1
ATOM 9347 C C . PHE C 1 74 ? -22.02588 6.22715 65.00921 1.000 37.01420 74 PHE C C 1
ATOM 9348 O O . PHE C 1 74 ? -21.03249 6.06898 65.71868 1.000 37.35567 74 PHE C O 1
ATOM 9356 N N . ASN C 1 75 ? -22.51262 7.42597 64.69697 1.000 32.94495 75 ASN C N 1
ATOM 9357 C CA . ASN C 1 75 ? -21.95575 8.63813 65.27865 1.000 31.08955 75 ASN C CA 1
ATOM 9358 C C . ASN C 1 75 ? -22.74797 9.03269 66.52085 1.000 30.14804 75 ASN C C 1
ATOM 9359 O O . ASN C 1 75 ? -23.86986 8.56951 66.74603 1.000 31.14147 75 ASN C O 1
ATOM 9364 N N . ALA C 1 76 ? -22.17172 9.93239 67.31577 1.000 27.16455 76 ALA C N 1
ATOM 9365 C CA . ALA C 1 76 ? -22.88014 10.51952 68.44459 1.000 27.50973 76 ALA C CA 1
ATOM 9366 C C . ALA C 1 76 ? -23.19345 11.99600 68.18299 1.000 30.87716 76 ALA C C 1
ATOM 9367 O O . ALA C 1 76 ? -22.43200 12.70056 67.50016 1.000 27.80705 76 ALA C O 1
ATOM 9369 N N . VAL C 1 77 ? -24.34373 12.45444 68.69903 1.000 29.45350 77 VAL C N 1
ATOM 9370 C CA . VAL C 1 77 ? -24.67487 13.88048 68.75644 1.000 30.66476 77 VAL C CA 1
ATOM 9371 C C . VAL C 1 77 ? -24.89037 14.25483 70.22230 1.000 30.75166 77 VAL C C 1
ATOM 9372 O O . VAL C 1 77 ? -25.69059 13.62577 70.91867 1.000 30.71651 77 VAL C O 1
ATOM 9376 N N . VAL C 1 78 ? -24.16319 15.27067 70.68011 1.000 28.64382 78 VAL C N 1
ATOM 9377 C CA . VAL C 1 78 ? -24.23901 15.77881 72.03655 1.000 28.35878 78 VAL C CA 1
ATOM 9378 C C . VAL C 1 78 ? -24.89177 17.16214 71.99869 1.000 32.59073 78 VAL C C 1
ATOM 9379 O O . VAL C 1 78 ? -24.52159 18.01597 71.17670 1.000 29.83844 78 VAL C O 1
ATOM 9383 N N . MET C 1 79 ? -25.87092 17.38234 72.87608 1.000 29.43339 79 MET C N 1
ATOM 9384 C CA . MET C 1 79 ? -26.61620 18.63085 72.87334 1.000 28.50812 79 MET C CA 1
ATOM 9385 C C . MET C 1 79 ? -26.98349 19.02324 74.30057 1.000 28.93446 79 MET C C 1
ATOM 9386 O O . MET C 1 79 ? -27.01478 18.18473 75.20827 1.000 28.05642 79 MET C O 1
ATOM 9391 N N . GLY C 1 80 ? -27.25821 20.32790 74.47295 1.000 23.79479 80 GLY C N 1
ATOM 9392 C CA . GLY C 1 80 ? -27.75028 20.84412 75.73030 1.000 26.74734 80 GLY C CA 1
ATOM 9393 C C . GLY C 1 80 ? -29.20992 20.50430 75.93564 1.000 25.92200 80 GLY C C 1
ATOM 9394 O O . GLY C 1 80 ? -29.89983 20.09086 75.01468 1.000 26.10583 80 GLY C O 1
ATOM 9395 N N . ARG C 1 81 ? -29.66847 20.62888 77.19077 1.000 28.27579 81 ARG C N 1
ATOM 9396 C CA . ARG C 1 81 ? -31.05089 20.27107 77.50346 1.000 25.79565 81 ARG C CA 1
ATOM 9397 C C . ARG C 1 81 ? -32.03791 21.12693 76.71130 1.000 28.25340 81 ARG C C 1
ATOM 9398 O O . ARG C 1 81 ? -33.05387 20.62642 76.21720 1.000 28.94353 81 ARG C O 1
ATOM 9406 N N . LYS C 1 82 ? -31.78158 22.42189 76.61340 1.000 23.85344 82 LYS C N 1
ATOM 9407 C CA . LYS C 1 82 ? -32.72379 23.28818 75.89018 1.000 30.90704 82 LYS C CA 1
ATOM 9408 C C . LYS C 1 82 ? -32.77811 22.95124 74.39920 1.000 30.08776 82 LYS C C 1
ATOM 9409 O O . LYS C 1 82 ? -33.86364 22.93683 73.80120 1.000 28.64830 82 LYS C O 1
ATOM 9415 N N . THR C 1 83 ? -31.62694 22.65937 73.78172 1.000 26.34498 83 THR C N 1
ATOM 9416 C CA . THR C 1 83 ? -31.64982 22.22882 72.37423 1.000 23.72367 83 THR C CA 1
ATOM 9417 C C . THR C 1 83 ? -32.44866 20.94425 72.21655 1.000 26.39685 83 THR C C 1
ATOM 9418 O O . THR C 1 83 ? -33.23921 20.81105 71.28017 1.000 27.21297 83 THR C O 1
ATOM 9422 N N . TRP C 1 84 ? -32.26285 19.98490 73.13837 1.000 26.79344 84 TRP C N 1
ATOM 9423 C CA . TRP C 1 84 ? -33.04171 18.75015 73.08654 1.000 28.45187 84 TRP C CA 1
ATOM 9424 C C . TRP C 1 84 ? -34.53478 19.05484 73.14224 1.000 32.04138 84 TRP C C 1
ATOM 9425 O O . TRP C 1 84 ? -35.30253 18.57567 72.30381 1.000 30.48170 84 TRP C O 1
ATOM 9436 N N . GLU C 1 85 ? -34.95761 19.90162 74.09809 1.000 29.26448 85 GLU C N 1
ATOM 9437 C CA . GLU C 1 85 ? -36.37173 20.25799 74.22245 1.000 31.15740 85 GLU C CA 1
ATOM 9438 C C . GLU C 1 85 ? -36.88569 21.03584 73.01079 1.000 33.73592 85 GLU C C 1
ATOM 9439 O O . GLU C 1 85 ? -38.06476 20.90896 72.64690 1.000 32.28050 85 GLU C O 1
ATOM 9445 N N . SER C 1 86 ? -36.02349 21.82568 72.37144 1.000 29.64543 86 SER C N 1
ATOM 9446 C CA . SER C 1 86 ? -36.43961 22.64191 71.22525 1.000 31.20157 86 SER C CA 1
ATOM 9447 C C . SER C 1 86 ? -36.72440 21.80949 69.97920 1.000 34.19616 86 SER C C 1
ATOM 9448 O O . SER C 1 86 ? -37.37513 22.30646 69.05600 1.000 33.22207 86 SER C O 1
ATOM 9451 N N . MET C 1 87 ? -36.22476 20.57595 69.91019 1.000 31.44617 87 MET C N 1
ATOM 9452 C CA . MET C 1 87 ? -36.41356 19.77279 68.71009 1.000 33.36279 87 MET C CA 1
ATOM 9453 C C . MET C 1 87 ? -37.85863 19.28621 68.62300 1.000 35.42750 87 MET C C 1
ATOM 9454 O O . MET C 1 87 ? -38.50761 19.06615 69.64611 1.000 35.00575 87 MET C O 1
ATOM 9459 N N . PRO C 1 88 ? -38.39435 19.14239 67.41564 1.000 38.44244 88 PRO C N 1
ATOM 9460 C CA . PRO C 1 88 ? -39.73597 18.57237 67.27925 1.000 38.46985 88 PRO C CA 1
ATOM 9461 C C . PRO C 1 88 ? -39.75020 17.10820 67.69031 1.000 40.31493 88 PRO C C 1
ATOM 9462 O O . PRO C 1 88 ? -38.76151 16.38229 67.54109 1.000 39.97821 88 PRO C O 1
ATOM 9466 N N . ARG C 1 89 ? -40.91660 16.67646 68.17594 1.000 39.05705 89 ARG C N 1
ATOM 9467 C CA . ARG C 1 89 ? -41.07886 15.33722 68.73758 1.000 38.57826 89 ARG C CA 1
ATOM 9468 C C . ARG C 1 89 ? -40.64399 14.23834 67.76517 1.000 38.77998 89 ARG C C 1
ATOM 9469 O O . ARG C 1 89 ? -40.05231 13.22773 68.17040 1.000 36.97151 89 ARG C O 1
ATOM 9477 N N . LYS C 1 90 ? -40.94996 14.40572 66.48236 1.000 37.69767 90 LYS C N 1
ATOM 9478 C CA . LYS C 1 90 ? -40.56772 13.41789 65.47617 1.000 42.21646 90 LYS C CA 1
ATOM 9479 C C . LYS C 1 90 ? -39.05592 13.23875 65.38983 1.000 40.36494 90 LYS C C 1
ATOM 9480 O O . LYS C 1 90 ? -38.59076 12.19913 64.91726 1.000 45.75498 90 LYS C O 1
ATOM 9486 N N . PHE C 1 91 ? -38.28225 14.22686 65.83713 1.000 39.21037 91 PHE C N 1
ATOM 9487 C CA . PHE C 1 91 ? -36.82846 14.19867 65.77400 1.000 37.98972 91 PHE C CA 1
ATOM 9488 C C . PHE C 1 91 ? -36.17168 14.02651 67.14636 1.000 40.67584 91 PHE C C 1
ATOM 9489 O O . PHE C 1 91 ? -34.96348 14.24707 67.27384 1.000 40.97127 91 PHE C O 1
ATOM 9497 N N . ARG C 1 92 ? -36.93437 13.65249 68.17431 1.000 35.25964 92 ARG C N 1
ATOM 9498 C CA . ARG C 1 92 ? -36.42721 13.50449 69.54179 1.000 38.36702 92 ARG C CA 1
ATOM 9499 C C . ARG C 1 92 ? -36.59139 12.06296 69.99189 1.000 36.05198 92 ARG C C 1
ATOM 9500 O O . ARG C 1 92 ? -37.69303 11.66844 70.41285 1.000 38.67430 92 ARG C O 1
ATOM 9508 N N . PRO C 1 93 ? -35.53906 11.24035 69.96342 1.000 33.76184 93 PRO C N 1
ATOM 9509 C CA . PRO C 1 93 ? -34.15593 11.52775 69.56790 1.000 35.23855 93 PRO C CA 1
ATOM 9510 C C . PRO C 1 93 ? -33.93810 11.52109 68.05215 1.000 31.98311 93 PRO C C 1
ATOM 9511 O O . PRO C 1 93 ? -34.77408 11.05623 67.29520 1.000 33.18267 93 PRO C O 1
ATOM 9515 N N . LEU C 1 94 ? -32.79975 12.05045 67.61219 1.000 29.77949 94 LEU C N 1
ATOM 9516 C CA . LEU C 1 94 ? -32.36476 11.93655 66.22226 1.000 32.72237 94 LEU C CA 1
ATOM 9517 C C . LEU C 1 94 ? -32.04908 10.47434 65.90207 1.000 35.83592 94 LEU C C 1
ATOM 9518 O O . LEU C 1 94 ? -31.22400 9.85177 66.57523 1.000 34.23228 94 LEU C O 1
ATOM 9523 N N . VAL C 1 95 ? -32.71511 9.90994 64.89274 1.000 32.37913 95 VAL C N 1
ATOM 9524 C CA . VAL C 1 95 ? -32.56526 8.47669 64.63925 1.000 40.85362 95 VAL C CA 1
ATOM 9525 C C . VAL C 1 95 ? -31.18303 8.17349 64.06119 1.000 38.42628 95 VAL C C 1
ATOM 9526 O O . VAL C 1 95 ? -30.53243 9.03290 63.44260 1.000 35.71474 95 VAL C O 1
ATOM 9530 N N . ASP C 1 96 ? -30.72765 6.93284 64.29261 1.000 38.32405 96 ASP C N 1
ATOM 9531 C CA . ASP C 1 96 ? -29.50488 6.35187 63.73366 1.000 40.53026 96 ASP C CA 1
ATOM 9532 C C . ASP C 1 96 ? -28.23729 7.02519 64.22630 1.000 39.11749 96 ASP C C 1
ATOM 9533 O O . ASP C 1 96 ? -27.17289 6.85249 63.62684 1.000 38.79545 96 ASP C O 1
ATOM 9538 N N . ARG C 1 97 ? -28.34938 7.80628 65.29485 1.000 34.59420 97 ARG C N 1
ATOM 9539 C CA . ARG C 1 97 ? -27.22865 8.43234 65.96866 1.000 31.07056 97 ARG C CA 1
ATOM 9540 C C . ARG C 1 97 ? -27.43754 8.24977 67.45267 1.000 30.17686 97 ARG C C 1
ATOM 9541 O O . ARG C 1 97 ? -28.57440 8.18827 67.91949 1.000 34.69616 97 ARG C O 1
ATOM 9549 N N . LEU C 1 98 ? -26.34261 8.16406 68.19262 1.000 31.07915 98 LEU C N 1
ATOM 9550 C CA . LEU C 1 98 ? -26.42818 8.08572 69.64442 1.000 32.66910 98 LEU C CA 1
ATOM 9551 C C . LEU C 1 98 ? -26.60025 9.49789 70.19946 1.000 32.47403 98 LEU C C 1
ATOM 9552 O O . LEU C 1 98 ? -25.74445 10.35173 69.97317 1.000 33.64752 98 LEU C O 1
ATOM 9557 N N . ASN C 1 99 ? -27.68267 9.73444 70.93937 1.000 31.60708 99 ASN C N 1
ATOM 9558 C CA . ASN C 1 99 ? -28.03584 11.06251 71.43872 1.000 32.89354 99 ASN C CA 1
ATOM 9559 C C . ASN C 1 99 ? -27.57076 11.18526 72.88070 1.000 30.10612 99 ASN C C 1
ATOM 9560 O O . ASN C 1 99 ? -27.90353 10.33394 73.70631 1.000 30.28777 99 ASN C O 1
ATOM 9565 N N . ILE C 1 100 ? -26.81612 12.24273 73.18232 1.000 32.50050 100 ILE C N 1
ATOM 9566 C CA . ILE C 1 100 ? -26.36294 12.53443 74.53808 1.000 28.32985 100 ILE C CA 1
ATOM 9567 C C . ILE C 1 100 ? -26.86924 13.91729 74.90804 1.000 29.32214 100 ILE C C 1
ATOM 9568 O O . ILE C 1 100 ? -26.56979 14.89121 74.21910 1.000 29.91759 100 ILE C O 1
ATOM 9573 N N . VAL C 1 101 ? -27.59774 14.01406 76.00595 1.000 30.66451 101 VAL C N 1
ATOM 9574 C CA . VAL C 1 101 ? -28.10967 15.28678 76.49003 1.000 27.41296 101 VAL C CA 1
ATOM 9575 C C . VAL C 1 101 ? -27.32140 15.66133 77.72856 1.000 31.17319 101 VAL C C 1
ATOM 9576 O O . VAL C 1 101 ? -27.17767 14.84397 78.65547 1.000 28.80313 101 VAL C O 1
ATOM 9580 N N . VAL C 1 102 ? -26.78074 16.87439 77.72935 1.000 26.99150 102 VAL C N 1
ATOM 9581 C CA . VAL C 1 102 ? -26.10107 17.41764 78.89622 1.000 27.40995 102 VAL C CA 1
ATOM 9582 C C . VAL C 1 102 ? -27.11070 18.22918 79.69956 1.000 29.31157 102 VAL C C 1
ATOM 9583 O O . VAL C 1 102 ? -27.66899 19.22235 79.20408 1.000 27.30752 102 VAL C O 1
ATOM 9587 N N . SER C 1 103 ? -27.32660 17.82113 80.94704 1.000 30.36708 103 SER C N 1
ATOM 9588 C CA . SER C 1 103 ? -28.38919 18.35371 81.79211 1.000 30.64828 103 SER C CA 1
ATOM 9589 C C . SER C 1 103 ? -28.13695 17.92229 83.22942 1.000 37.02059 103 SER C C 1
ATOM 9590 O O . SER C 1 103 ? -27.61399 16.83630 83.46809 1.000 35.31496 103 SER C O 1
ATOM 9593 N N . SER C 1 104 ? -28.55321 18.75979 84.17730 1.000 36.55594 104 SER C N 1
ATOM 9594 C CA . SER C 1 104 ? -28.58466 18.36342 85.58118 1.000 38.49522 104 SER C CA 1
ATOM 9595 C C . SER C 1 104 ? -29.98060 17.99033 86.06911 1.000 38.34817 104 SER C C 1
ATOM 9596 O O . SER C 1 104 ? -30.10923 17.45714 87.17116 1.000 44.34290 104 SER C O 1
ATOM 9599 N N . SER C 1 105 ? -31.01702 18.22053 85.27769 1.000 35.01818 105 SER C N 1
ATOM 9600 C CA . SER C 1 105 ? -32.38352 17.94511 85.70711 1.000 41.70035 105 SER C CA 1
ATOM 9601 C C . SER C 1 105 ? -33.01401 16.73953 85.02499 1.000 39.28648 105 SER C C 1
ATOM 9602 O O . SER C 1 105 ? -33.67819 15.94830 85.68704 1.000 41.62547 105 SER C O 1
ATOM 9605 N N . LEU C 1 106 ? -32.80043 16.55805 83.72691 1.000 41.14790 106 LEU C N 1
ATOM 9606 C CA . LEU C 1 106 ? -33.37356 15.42484 83.01207 1.000 40.48244 106 LEU C CA 1
ATOM 9607 C C . LEU C 1 106 ? -32.70267 14.12276 83.42557 1.000 37.90449 106 LEU C C 1
ATOM 9608 O O . LEU C 1 106 ? -31.50144 14.07856 83.69478 1.000 39.46086 106 LEU C O 1
ATOM 9613 N N . LYS C 1 107 ? -33.50244 13.05722 83.46326 1.000 33.79599 107 LYS C N 1
ATOM 9614 C CA . LYS C 1 107 ? -33.06680 11.71239 83.80961 1.000 41.26523 107 LYS C CA 1
ATOM 9615 C C . LYS C 1 107 ? -33.24313 10.80864 82.60108 1.000 39.28876 107 LYS C C 1
ATOM 9616 O O . LYS C 1 107 ? -34.21251 10.96004 81.85153 1.000 38.32464 107 LYS C O 1
ATOM 9622 N N . GLU C 1 108 ? -32.32159 9.85271 82.42529 1.000 35.89363 108 GLU C N 1
ATOM 9623 C CA . GLU C 1 108 ? -32.42677 8.93807 81.28950 1.000 37.36192 108 GLU C CA 1
ATOM 9624 C C . GLU C 1 108 ? -33.74909 8.18767 81.30184 1.000 41.82133 108 GLU C C 1
ATOM 9625 O O . GLU C 1 108 ? -34.32795 7.92183 80.24047 1.000 36.39994 108 GLU C O 1
ATOM 9631 N N . GLU C 1 109 ? -34.24827 7.83946 82.49543 1.000 41.33133 109 GLU C N 1
ATOM 9632 C CA . GLU C 1 109 ? -35.51742 7.12513 82.57513 1.000 41.65198 109 GLU C CA 1
ATOM 9633 C C . GLU C 1 109 ? -36.68323 8.00548 82.16066 1.000 38.09616 109 GLU C C 1
ATOM 9634 O O . GLU C 1 109 ? -37.64756 7.49101 81.59286 1.000 45.94471 109 GLU C O 1
ATOM 9640 N N . ASP C 1 110 ? -36.62456 9.31880 82.43374 1.000 38.23080 110 ASP C N 1
ATOM 9641 C CA . ASP C 1 110 ? -37.65786 10.23033 81.93369 1.000 42.27139 110 ASP C CA 1
ATOM 9642 C C . ASP C 1 110 ? -37.73641 10.16846 80.41773 1.000 41.97939 110 ASP C C 1
ATOM 9643 O O . ASP C 1 110 ? -38.82935 10.11472 79.83479 1.000 43.86433 110 ASP C O 1
ATOM 9648 N N . ILE C 1 111 ? -36.57646 10.27080 79.76196 1.000 40.36123 111 ILE C N 1
ATOM 9649 C CA . ILE C 1 111 ? -36.54126 10.32398 78.30823 1.000 35.18577 111 ILE C CA 1
ATOM 9650 C C . ILE C 1 111 ? -37.03585 9.01282 77.72764 1.000 36.46602 111 ILE C C 1
ATOM 9651 O O . ILE C 1 111 ? -37.80549 8.99988 76.76427 1.000 40.13827 111 ILE C O 1
ATOM 9656 N N . ALA C 1 112 ? -36.61426 7.89093 78.31969 1.000 37.99623 112 ALA C N 1
ATOM 9657 C CA . ALA C 1 112 ? -37.00029 6.57492 77.81743 1.000 38.60454 112 ALA C CA 1
ATOM 9658 C C . ALA C 1 112 ? -38.50022 6.33507 77.94277 1.000 43.68833 112 ALA C C 1
ATOM 9659 O O . ALA C 1 112 ? -39.09782 5.65048 77.09881 1.000 38.80391 112 ALA C O 1
ATOM 9661 N N . ALA C 1 113 ? -39.12462 6.86495 79.00618 1.000 39.87762 113 ALA C N 1
ATOM 9662 C CA . ALA C 1 113 ? -40.56914 6.70662 79.16316 1.000 37.98969 113 ALA C CA 1
ATOM 9663 C C . ALA C 1 113 ? -41.34530 7.39907 78.04733 1.000 42.11425 113 ALA C C 1
ATOM 9664 O O . ALA C 1 113 ? -42.44055 6.94745 77.68402 1.000 42.11485 113 ALA C O 1
ATOM 9666 N N . GLU C 1 114 ? -40.79147 8.47860 77.48086 1.000 42.36423 114 GLU C N 1
ATOM 9667 C CA . GLU C 1 114 ? -41.57208 9.36151 76.60597 1.000 40.48810 114 GLU C CA 1
ATOM 9668 C C . GLU C 1 114 ? -41.99761 8.67629 75.31019 1.000 44.09467 114 GLU C C 1
ATOM 9669 O O . GLU C 1 114 ? -43.14519 8.81974 74.87873 1.000 46.45282 114 GLU C O 1
ATOM 9675 N N . LYS C 1 115 ? -41.08770 7.95204 74.65960 1.000 42.63209 115 LYS C N 1
ATOM 9676 C CA . LYS C 1 115 ? -41.32898 7.42169 73.32927 1.000 42.02511 115 LYS C CA 1
ATOM 9677 C C . LYS C 1 115 ? -40.74794 6.01743 73.22301 1.000 42.56051 115 LYS C C 1
ATOM 9678 O O . LYS C 1 115 ? -39.63430 5.77422 73.71286 1.000 42.93201 115 LYS C O 1
ATOM 9684 N N . PRO C 1 116 ? -41.47169 5.07544 72.60706 1.000 43.30533 116 PRO C N 1
ATOM 9685 C CA . PRO C 1 116 ? -40.88547 3.75596 72.34192 1.000 43.88006 116 PRO C CA 1
ATOM 9686 C C . PRO C 1 116 ? -39.64269 3.87024 71.47021 1.000 44.64143 116 PRO C C 1
ATOM 9687 O O . PRO C 1 116 ? -39.52835 4.74662 70.61379 1.000 41.68874 116 PRO C O 1
ATOM 9691 N N . GLN C 1 117 ? -38.69063 2.98900 71.72299 1.000 50.71728 117 GLN C N 1
ATOM 9692 C CA . GLN C 1 117 ? -37.41872 2.98503 71.01651 1.000 53.00280 117 GLN C CA 1
ATOM 9693 C C . GLN C 1 117 ? -37.44597 1.88580 69.96707 1.000 55.38567 117 GLN C C 1
ATOM 9694 O O . GLN C 1 117 ? -37.70195 0.72100 70.29489 1.000 54.05618 117 GLN C O 1
ATOM 9700 N N . ALA C 1 118 ? -37.20668 2.25955 68.70997 1.000 55.09720 118 ALA C N 1
ATOM 9701 C CA . ALA C 1 118 ? -37.10592 1.27232 67.64031 1.000 58.39228 118 ALA C CA 1
ATOM 9702 C C . ALA C 1 118 ? -35.86555 0.39794 67.81433 1.000 59.05219 118 ALA C C 1
ATOM 9703 O O . ALA C 1 118 ? -34.82602 0.83474 68.30761 1.000 59.18210 118 ALA C O 1
ATOM 9705 N N . GLU C 1 119 ? -35.98254 -0.85218 67.39112 1.000 65.29897 119 GLU C N 1
ATOM 9706 C CA . GLU C 1 119 ? -34.88213 -1.79654 67.52367 1.000 71.01822 119 GLU C CA 1
ATOM 9707 C C . GLU C 1 119 ? -33.66333 -1.36408 66.71659 1.000 67.25727 119 GLU C C 1
ATOM 9708 O O . GLU C 1 119 ? -33.77584 -0.78375 65.63228 1.000 62.19296 119 GLU C O 1
ATOM 9714 N N . GLY C 1 120 ? -32.48451 -1.66798 67.25732 1.000 63.95557 120 GLY C N 1
ATOM 9715 C CA . GLY C 1 120 ? -31.24636 -1.21320 66.66500 1.000 64.48953 120 GLY C CA 1
ATOM 9716 C C . GLY C 1 120 ? -30.94179 0.25406 66.87033 1.000 62.93796 120 GLY C C 1
ATOM 9717 O O . GLY C 1 120 ? -29.95471 0.74888 66.31040 1.000 61.19545 120 GLY C O 1
ATOM 9718 N N . GLN C 1 121 ? -31.76531 0.97017 67.63099 1.000 54.05095 121 GLN C N 1
ATOM 9719 C CA . GLN C 1 121 ? -31.46615 2.33123 68.04306 1.000 51.44827 121 GLN C CA 1
ATOM 9720 C C . GLN C 1 121 ? -30.78238 2.31511 69.40643 1.000 48.97620 121 GLN C C 1
ATOM 9721 O O . GLN C 1 121 ? -30.79976 1.31029 70.12036 1.000 47.10910 121 GLN C O 1
ATOM 9727 N N . GLN C 1 122 ? -30.14761 3.42998 69.75264 1.000 41.23648 122 GLN C N 1
ATOM 9728 C CA . GLN C 1 122 ? -29.42697 3.53011 71.01238 1.000 39.37888 122 GLN C CA 1
ATOM 9729 C C . GLN C 1 122 ? -30.26734 4.25575 72.05487 1.000 40.88288 122 GLN C C 1
ATOM 9730 O O . GLN C 1 122 ? -30.95338 5.23260 71.74689 1.000 37.36304 122 GLN C O 1
ATOM 9736 N N . ARG C 1 123 ? -30.20899 3.76793 73.29208 1.000 36.98096 123 ARG C N 1
ATOM 9737 C CA . ARG C 1 123 ? -30.82747 4.46813 74.41321 1.000 36.77694 123 ARG C CA 1
ATOM 9738 C C . ARG C 1 123 ? -30.20998 5.85727 74.58662 1.000 35.53244 123 ARG C C 1
ATOM 9739 O O . ARG C 1 123 ? -28.98558 6.01423 74.54423 1.000 34.42005 123 ARG C O 1
ATOM 9747 N N . VAL C 1 124 ? -31.05450 6.86959 74.79243 1.000 32.17763 124 VAL C N 1
ATOM 9748 C CA . VAL C 1 124 ? -30.55568 8.22488 75.01056 1.000 31.90495 124 VAL C CA 1
ATOM 9749 C C . VAL C 1 124 ? -29.87255 8.30503 76.37224 1.000 33.02452 124 VAL C C 1
ATOM 9750 O O . VAL C 1 124 ? -30.39424 7.81070 77.38038 1.000 35.67923 124 VAL C O 1
ATOM 9754 N N . ARG C 1 125 ? -28.70490 8.94073 76.41160 1.000 33.06764 125 ARG C N 1
ATOM 9755 C CA . ARG C 1 125 ? -27.90620 9.05484 77.62015 1.000 32.18709 125 ARG C CA 1
ATOM 9756 C C . ARG C 1 125 ? -27.89252 10.50246 78.08749 1.000 33.46987 125 ARG C C 1
ATOM 9757 O O . ARG C 1 125 ? -27.94068 11.43414 77.27672 1.000 27.22060 125 ARG C O 1
ATOM 9765 N N . VAL C 1 126 ? -27.81479 10.68490 79.40560 1.000 29.94061 126 VAL C N 1
ATOM 9766 C CA . VAL C 1 126 ? -27.77198 12.00662 80.02085 1.000 31.27002 126 VAL C CA 1
ATOM 9767 C C . VAL C 1 126 ? -26.48983 12.11522 80.82847 1.000 35.39001 126 VAL C C 1
ATOM 9768 O O . VAL C 1 126 ? -26.17047 11.21183 81.61168 1.000 31.74977 126 VAL C O 1
ATOM 9772 N N . CYS C 1 127 ? -25.78050 13.23022 80.66261 1.000 29.67552 127 CYS C N 1
ATOM 9773 C CA . CYS C 1 127 ? -24.50944 13.47938 81.32339 1.000 30.24293 127 CYS C CA 1
ATOM 9774 C C . CYS C 1 127 ? -24.52168 14.85664 81.97366 1.000 32.63790 127 CYS C C 1
ATOM 9775 O O . CYS C 1 127 ? -25.22009 15.76412 81.52505 1.000 31.84077 127 CYS C O 1
ATOM 9778 N N . ALA C 1 128 ? -23.73125 15.00952 83.03363 1.000 36.52917 128 ALA C N 1
ATOM 9779 C CA . ALA C 1 128 ? -23.70771 16.25377 83.79968 1.000 33.26165 128 ALA C CA 1
ATOM 9780 C C . ALA C 1 128 ? -22.84099 17.34723 83.17895 1.000 35.27037 128 ALA C C 1
ATOM 9781 O O . ALA C 1 128 ? -22.92753 18.50257 83.61622 1.000 35.82091 128 ALA C O 1
ATOM 9783 N N . SER C 1 129 ? -21.99418 17.02561 82.20242 1.000 30.95215 129 SER C N 1
ATOM 9784 C CA . SER C 1 129 ? -21.13280 18.03430 81.59652 1.000 33.74574 129 SER C CA 1
ATOM 9785 C C . SER C 1 129 ? -20.63106 17.50083 80.26452 1.000 32.53583 129 SER C C 1
ATOM 9786 O O . SER C 1 129 ? -20.73662 16.30647 79.97651 1.000 32.12060 129 SER C O 1
ATOM 9789 N N . LEU C 1 130 ? -20.06274 18.39542 79.45393 1.000 35.60622 130 LEU C N 1
ATOM 9790 C CA . LEU C 1 130 ? -19.43318 17.92535 78.21943 1.000 34.62545 130 LEU C CA 1
ATOM 9791 C C . LEU C 1 130 ? -18.27509 16.96660 78.48141 1.000 33.17345 130 LEU C C 1
ATOM 9792 O O . LEU C 1 130 ? -18.21478 15.92743 77.80482 1.000 34.23007 130 LEU C O 1
ATOM 9797 N N . PRO C 1 131 ? -17.32758 17.24021 79.39734 1.000 36.19977 131 PRO C N 1
ATOM 9798 C CA . PRO C 1 131 ? -16.27395 16.23120 79.67110 1.000 37.06404 131 PRO C CA 1
ATOM 9799 C C . PRO C 1 131 ? -16.81682 14.89362 80.13714 1.000 34.46106 131 PRO C C 1
ATOM 9800 O O . PRO C 1 131 ? -16.27586 13.84599 79.76064 1.000 35.86248 131 PRO C O 1
ATOM 9804 N N . ALA C 1 132 ? -17.87551 14.89768 80.94750 1.000 35.04508 132 ALA C N 1
ATOM 9805 C CA . ALA C 1 132 ? -18.52929 13.64527 81.31246 1.000 34.29452 132 ALA C CA 1
ATOM 9806 C C . ALA C 1 132 ? -19.11050 12.95393 80.08928 1.000 35.53725 132 ALA C C 1
ATOM 9807 O O . ALA C 1 132 ? -18.97802 11.73243 79.93687 1.000 29.84311 132 ALA C O 1
ATOM 9809 N N . ALA C 1 133 ? -19.73827 13.71909 79.18521 1.000 31.71407 133 ALA C N 1
ATOM 9810 C CA . ALA C 1 133 ? -20.29751 13.11407 77.98223 1.000 26.74191 133 ALA C CA 1
ATOM 9811 C C . ALA C 1 133 ? -19.20952 12.49335 77.10699 1.000 33.13844 133 ALA C C 1
ATOM 9812 O O . ALA C 1 133 ? -19.38547 11.38894 76.57230 1.000 29.86892 133 ALA C O 1
ATOM 9814 N N . LEU C 1 134 ? -18.09028 13.20609 76.92002 1.000 28.79048 134 LEU C N 1
ATOM 9815 C CA . LEU C 1 134 ? -17.02127 12.70417 76.06839 1.000 28.11027 134 LEU C CA 1
ATOM 9816 C C . LEU C 1 134 ? -16.31988 11.50449 76.71614 1.000 32.28869 134 LEU C C 1
ATOM 9817 O O . LEU C 1 134 ? -15.93321 10.55986 76.02800 1.000 32.02177 134 LEU C O 1
ATOM 9822 N N . SER C 1 135 ? -16.15391 11.52961 78.04133 1.000 30.95559 135 SER C N 1
ATOM 9823 C CA . SER C 1 135 ? -15.55177 10.39819 78.74014 1.000 33.66067 135 SER C CA 1
ATOM 9824 C C . SER C 1 135 ? -16.43086 9.15988 78.62150 1.000 36.47777 135 SER C C 1
ATOM 9825 O O . SER C 1 135 ? -15.93703 8.06142 78.33998 1.000 38.74823 135 SER C O 1
ATOM 9828 N N . LEU C 1 136 ? -17.74537 9.32671 78.79229 1.000 36.25760 136 LEU C N 1
ATOM 9829 C CA . LEU C 1 136 ? -18.68599 8.22865 78.57664 1.000 37.09421 136 LEU C CA 1
ATOM 9830 C C . LEU C 1 136 ? -18.53798 7.63662 77.18230 1.000 34.98983 136 LEU C C 1
ATOM 9831 O O . LEU C 1 136 ? -18.46000 6.41495 77.02057 1.000 34.36629 136 LEU C O 1
ATOM 9836 N N . LEU C 1 137 ? -18.50093 8.49755 76.15943 1.000 31.64200 137 LEU C N 1
ATOM 9837 C CA . LEU C 1 137 ? -18.34088 8.02965 74.78295 1.000 34.73749 137 LEU C CA 1
ATOM 9838 C C . LEU C 1 137 ? -17.02341 7.28913 74.58466 1.000 36.07772 137 LEU C C 1
ATOM 9839 O O . LEU C 1 137 ? -16.99660 6.23267 73.94363 1.000 33.52342 137 LEU C O 1
ATOM 9844 N N . GLU C 1 138 ? -15.91607 7.83815 75.10556 1.000 34.96074 138 GLU C N 1
ATOM 9845 C CA . GLU C 1 138 ? -14.62414 7.17054 74.95504 1.000 39.34125 138 GLU C CA 1
ATOM 9846 C C . GLU C 1 138 ? -14.62850 5.80221 75.63184 1.000 41.40732 138 GLU C C 1
ATOM 9847 O O . GLU C 1 138 ? -14.08447 4.83671 75.08772 1.000 45.19527 138 GLU C O 1
ATOM 9853 N N . GLU C 1 139 ? -15.27761 5.70104 76.79988 1.000 40.55156 139 GLU C N 1
ATOM 9854 C CA . GLU C 1 139 ? -15.24881 4.51237 77.64934 1.000 40.79087 139 GLU C CA 1
ATOM 9855 C C . GLU C 1 139 ? -16.25157 3.44594 77.20312 1.000 42.89327 139 GLU C C 1
ATOM 9856 O O . GLU C 1 139 ? -15.86189 2.34467 76.81102 1.000 46.05014 139 GLU C O 1
ATOM 9862 N N . GLU C 1 140 ? -17.55283 3.75300 77.24963 1.000 42.76354 140 GLU C N 1
ATOM 9863 C CA . GLU C 1 140 ? -18.57877 2.72763 77.05245 1.000 38.64103 140 GLU C CA 1
ATOM 9864 C C . GLU C 1 140 ? -18.92098 2.48779 75.59443 1.000 37.07128 140 GLU C C 1
ATOM 9865 O O . GLU C 1 140 ? -19.54399 1.46857 75.28191 1.000 41.36868 140 GLU C O 1
ATOM 9871 N N . TYR C 1 141 ? -18.56159 3.40239 74.70309 1.000 36.98719 141 TYR C N 1
ATOM 9872 C CA . TYR C 1 141 ? -18.90407 3.30413 73.28856 1.000 38.99592 141 TYR C CA 1
ATOM 9873 C C . TYR C 1 141 ? -17.64195 3.21226 72.43643 1.000 40.51493 141 TYR C C 1
ATOM 9874 O O . TYR C 1 141 ? -17.60938 3.67562 71.28948 1.000 39.07705 141 TYR C O 1
ATOM 9883 N N . LYS C 1 142 ? -16.59709 2.60769 73.00630 1.000 39.41597 142 LYS C N 1
ATOM 9884 C CA . LYS C 1 142 ? -15.27734 2.60429 72.38163 1.000 45.29956 142 LYS C CA 1
ATOM 9885 C C . LYS C 1 142 ? -15.31089 1.96824 70.99998 1.000 43.98714 142 LYS C C 1
ATOM 9886 O O . LYS C 1 142 ? -14.68442 2.47442 70.06163 1.000 46.94836 142 LYS C O 1
ATOM 9892 N N . ASP C 1 143 ? -16.04414 0.86584 70.85193 1.000 43.02666 143 ASP C N 1
ATOM 9893 C CA . ASP C 1 143 ? -16.07322 0.11457 69.60686 1.000 45.27788 143 ASP C CA 1
ATOM 9894 C C . ASP C 1 143 ? -17.20400 0.52159 68.67524 1.000 50.82516 143 ASP C C 1
ATOM 9895 O O . ASP C 1 143 ? -17.19685 0.11599 67.50880 1.000 49.76663 143 ASP C O 1
ATOM 9900 N N . SER C 1 144 ? -18.15762 1.33068 69.13737 1.000 45.40330 144 SER C N 1
ATOM 9901 C CA . SER C 1 144 ? -19.35288 1.59163 68.34788 1.000 46.03297 144 SER C CA 1
ATOM 9902 C C . SER C 1 144 ? -19.45067 3.00837 67.78486 1.000 41.43934 144 SER C C 1
ATOM 9903 O O . SER C 1 144 ? -20.03026 3.18763 66.71275 1.000 42.27539 144 SER C O 1
ATOM 9906 N N . VAL C 1 145 ? -18.88962 4.01371 68.44621 1.000 40.50956 145 VAL C N 1
ATOM 9907 C CA . VAL C 1 145 ? -19.04388 5.39391 67.99550 1.000 40.23836 145 VAL C CA 1
ATOM 9908 C C . VAL C 1 145 ? -17.85272 5.78673 67.13149 1.000 38.95366 145 VAL C C 1
ATOM 9909 O O . VAL C 1 145 ? -16.70603 5.73079 67.58224 1.000 37.68268 145 VAL C O 1
ATOM 9913 N N . ASP C 1 146 ? -18.13349 6.22797 65.89981 1.000 42.35036 146 ASP C N 1
ATOM 9914 C CA . ASP C 1 146 ? -17.08791 6.73913 65.01592 1.000 41.57789 146 ASP C CA 1
ATOM 9915 C C . ASP C 1 146 ? -16.76394 8.20364 65.30392 1.000 39.08570 146 ASP C C 1
ATOM 9916 O O . ASP C 1 146 ? -15.64990 8.53853 65.71671 1.000 42.51444 146 ASP C O 1
ATOM 9921 N N . GLN C 1 147 ? -17.72566 9.09547 65.09269 1.000 41.07502 147 GLN C N 1
ATOM 9922 C CA . GLN C 1 147 ? -17.50944 10.52527 65.26483 1.000 34.95223 147 GLN C CA 1
ATOM 9923 C C . GLN C 1 147 ? -18.48867 11.09246 66.27124 1.000 29.66375 147 GLN C C 1
ATOM 9924 O O . GLN C 1 147 ? -19.60328 10.58284 66.42390 1.000 29.98701 147 GLN C O 1
ATOM 9930 N N . ILE C 1 148 ? -18.06834 12.17063 66.93001 1.000 28.42253 148 ILE C N 1
ATOM 9931 C CA . ILE C 1 148 ? -18.87757 12.87289 67.91842 1.000 29.76389 148 ILE C CA 1
ATOM 9932 C C . ILE C 1 148 ? -19.21245 14.26228 67.36828 1.000 29.95287 148 ILE C C 1
ATOM 9933 O O . ILE C 1 148 ? -18.30295 15.02474 67.01112 1.000 29.01416 148 ILE C O 1
ATOM 9938 N N . PHE C 1 149 ? -20.50470 14.61006 67.33452 1.000 26.02749 149 PHE C N 1
ATOM 9939 C CA . PHE C 1 149 ? -20.93572 15.94754 66.88065 1.000 28.83006 149 PHE C CA 1
ATOM 9940 C C . PHE C 1 149 ? -21.61732 16.70274 68.01823 1.000 29.34806 149 PHE C C 1
ATOM 9941 O O . PHE C 1 149 ? -22.64105 16.24776 68.54069 1.000 32.55859 149 PHE C O 1
ATOM 9949 N N . VAL C 1 150 ? -21.07813 17.86436 68.38179 1.000 26.68057 150 VAL C N 1
ATOM 9950 C CA . VAL C 1 150 ? -21.76568 18.77822 69.29495 1.000 25.67179 150 VAL C CA 1
ATOM 9951 C C . VAL C 1 150 ? -22.70532 19.65567 68.47375 1.000 27.58691 150 VAL C C 1
ATOM 9952 O O . VAL C 1 150 ? -22.25637 20.42884 67.63048 1.000 31.02117 150 VAL C O 1
ATOM 9956 N N . VAL C 1 151 ? -24.00800 19.54583 68.72345 1.000 29.96648 151 VAL C N 1
ATOM 9957 C CA . VAL C 1 151 ? -25.00386 20.14204 67.85127 1.000 29.83192 151 VAL C CA 1
ATOM 9958 C C . VAL C 1 151 ? -25.78922 21.25390 68.55501 1.000 28.39802 151 VAL C C 1
ATOM 9959 O O . VAL C 1 151 ? -26.83628 21.67083 68.05732 1.000 30.74342 151 VAL C O 1
ATOM 9963 N N . GLY C 1 152 ? -25.29024 21.77034 69.67342 1.000 29.81494 152 GLY C N 1
ATOM 9964 C CA . GLY C 1 152 ? -25.86520 22.94481 70.30700 1.000 30.76637 152 GLY C CA 1
ATOM 9965 C C . GLY C 1 152 ? -26.34567 22.66813 71.72329 1.000 31.63758 152 GLY C C 1
ATOM 9966 O O . GLY C 1 152 ? -26.32494 21.54177 72.21208 1.000 28.58650 152 GLY C O 1
ATOM 9967 N N . GLY C 1 153 ? -26.78182 23.74321 72.38756 1.000 28.13134 153 GLY C N 1
ATOM 9968 C CA . GLY C 1 153 ? -26.86344 25.13685 71.99317 1.000 29.25076 153 GLY C CA 1
ATOM 9969 C C . GLY C 1 153 ? -25.62133 25.92649 72.37939 1.000 31.24498 153 GLY C C 1
ATOM 9970 O O . GLY C 1 153 ? -24.53847 25.35968 72.44940 1.000 27.62181 153 GLY C O 1
ATOM 9971 N N . ALA C 1 154 ? -25.77867 27.23606 72.62681 1.000 29.65875 154 ALA C N 1
ATOM 9972 C CA . ALA C 1 154 ? -24.62311 28.08293 72.93807 1.000 29.18903 154 ALA C CA 1
ATOM 9973 C C . ALA C 1 154 ? -23.86885 27.59024 74.17305 1.000 32.66577 154 ALA C C 1
ATOM 9974 O O . ALA C 1 154 ? -22.63899 27.71949 74.24795 1.000 34.36557 154 ALA C O 1
ATOM 9976 N N . GLY C 1 155 ? -24.58835 27.07078 75.17258 1.000 30.87720 155 GLY C N 1
ATOM 9977 C CA . GLY C 1 155 ? -23.91024 26.58424 76.36894 1.000 30.59523 155 GLY C CA 1
ATOM 9978 C C . GLY C 1 155 ? -22.91676 25.48294 76.05397 1.000 32.28015 155 GLY C C 1
ATOM 9979 O O . GLY C 1 155 ? -21.75322 25.53868 76.45409 1.000 34.57618 155 GLY C O 1
ATOM 9980 N N . LEU C 1 156 ? -23.34475 24.49356 75.27882 1.000 28.02315 156 LEU C N 1
ATOM 9981 C CA . LEU C 1 156 ? -22.42548 23.42497 74.92327 1.000 30.95458 156 LEU C CA 1
ATOM 9982 C C . LEU C 1 156 ? -21.37135 23.87974 73.91929 1.000 32.43205 156 LEU C C 1
ATOM 9983 O O . LEU C 1 156 ? -20.24263 23.39545 73.97312 1.000 31.29833 156 LEU C O 1
ATOM 9988 N N . TYR C 1 157 ? -21.71467 24.77820 72.97961 1.000 29.63409 157 TYR C N 1
ATOM 9989 C CA . TYR C 1 157 ? -20.70818 25.28939 72.04399 1.000 31.16016 157 TYR C CA 1
ATOM 9990 C C . TYR C 1 157 ? -19.59399 26.02778 72.78218 1.000 28.44621 157 TYR C C 1
ATOM 9991 O O . TYR C 1 157 ? -18.41114 25.86013 72.47699 1.000 30.19205 157 TYR C O 1
ATOM 10000 N N . GLU C 1 158 ? -19.95999 26.88929 73.73132 1.000 30.95225 158 GLU C N 1
ATOM 10001 C CA . GLU C 1 158 ? -18.94913 27.57827 74.53090 1.000 37.34939 158 GLU C CA 1
ATOM 10002 C C . GLU C 1 158 ? -18.05554 26.57552 75.27036 1.000 34.51807 158 GLU C C 1
ATOM 10003 O O . GLU C 1 158 ? -16.82769 26.73139 75.31120 1.000 32.27470 158 GLU C O 1
ATOM 10009 N N . ALA C 1 159 ? -18.65543 25.54128 75.85414 1.000 27.68586 159 ALA C N 1
ATOM 10010 C CA . ALA C 1 159 ? -17.86198 24.54639 76.59034 1.000 34.91499 159 ALA C CA 1
ATOM 10011 C C . ALA C 1 159 ? -16.89317 23.80764 75.66776 1.000 32.70191 159 ALA C C 1
ATOM 10012 O O . ALA C 1 159 ? -15.71111 23.65694 75.98900 1.000 33.39175 159 ALA C O 1
ATOM 10014 N N . ALA C 1 160 ? -17.37295 23.36830 74.50013 1.000 33.83915 160 ALA C N 1
ATOM 10015 C CA . ALA C 1 160 ? -16.51150 22.66439 73.55437 1.000 31.16678 160 ALA C CA 1
ATOM 10016 C C . ALA C 1 160 ? -15.40403 23.56812 73.02636 1.000 34.76273 160 ALA C C 1
ATOM 10017 O O . ALA C 1 160 ? -14.26246 23.13048 72.86624 1.000 33.52583 160 ALA C O 1
ATOM 10019 N N . LEU C 1 161 ? -15.72393 24.83580 72.74506 1.000 34.83723 161 LEU C N 1
ATOM 10020 C CA . LEU C 1 161 ? -14.70553 25.76593 72.26816 1.000 38.92033 161 LEU C CA 1
ATOM 10021 C C . LEU C 1 161 ? -13.66494 26.05313 73.34428 1.000 34.40103 161 LEU C C 1
ATOM 10022 O O . LEU C 1 161 ? -12.47175 26.12883 73.04919 1.000 36.48335 161 LEU C O 1
ATOM 10027 N N . SER C 1 162 ? -14.10108 26.28685 74.58169 1.000 31.83440 162 SER C N 1
ATOM 10028 C CA . SER C 1 162 ? -13.15100 26.58244 75.65104 1.000 41.18818 162 SER C CA 1
ATOM 10029 C C . SER C 1 162 ? -12.32089 25.36917 76.02119 1.000 35.38837 162 SER C C 1
ATOM 10030 O O . SER C 1 162 ? -11.20298 25.51655 76.52204 1.000 38.01079 162 SER C O 1
ATOM 10033 N N . LEU C 1 163 ? -12.85383 24.17484 75.79880 1.000 35.30168 163 LEU C N 1
ATOM 10034 C CA . LEU C 1 163 ? -12.08784 22.95562 76.04233 1.000 37.62022 163 LEU C CA 1
ATOM 10035 C C . LEU C 1 163 ? -11.06639 22.68898 74.93797 1.000 39.00547 163 LEU C C 1
ATOM 10036 O O . LEU C 1 163 ? -10.02189 22.07887 75.19801 1.000 39.19959 163 LEU C O 1
ATOM 10041 N N . GLY C 1 164 ? -11.33174 23.14942 73.71312 1.000 37.34519 164 GLY C N 1
ATOM 10042 C CA . GLY C 1 164 ? -10.42879 22.90945 72.61018 1.000 32.73552 164 GLY C CA 1
ATOM 10043 C C . GLY C 1 164 ? -10.58750 21.57746 71.91268 1.000 38.36774 164 GLY C C 1
ATOM 10044 O O . GLY C 1 164 ? -9.71262 21.20984 71.11660 1.000 35.18165 164 GLY C O 1
ATOM 10045 N N . VAL C 1 165 ? -11.68153 20.84507 72.16025 1.000 34.96378 165 VAL C N 1
ATOM 10046 C CA . VAL C 1 165 ? -11.79180 19.48481 71.62743 1.000 34.41332 165 VAL C CA 1
ATOM 10047 C C . VAL C 1 165 ? -12.29093 19.40494 70.19372 1.000 34.91725 165 VAL C C 1
ATOM 10048 O O . VAL C 1 165 ? -12.18617 18.33012 69.57379 1.000 35.40899 165 VAL C O 1
ATOM 10052 N N . ALA C 1 166 ? -12.82401 20.49606 69.63623 1.000 33.49614 166 ALA C N 1
ATOM 10053 C CA . ALA C 1 166 ? -13.41922 20.46665 68.30102 1.000 31.44017 166 ALA C CA 1
ATOM 10054 C C . ALA C 1 166 ? -12.33024 20.66592 67.25187 1.000 32.07765 166 ALA C C 1
ATOM 10055 O O . ALA C 1 166 ? -11.73538 21.74231 67.15671 1.000 33.31510 166 ALA C O 1
ATOM 10057 N N . SER C 1 167 ? -12.06060 19.63547 66.46288 1.000 32.12677 167 SER C N 1
ATOM 10058 C CA . SER C 1 167 ? -11.08065 19.81095 65.39625 1.000 32.69878 167 SER C CA 1
ATOM 10059 C C . SER C 1 167 ? -11.66611 20.57014 64.20378 1.000 32.39865 167 SER C C 1
ATOM 10060 O O . SER C 1 167 ? -10.93909 21.29281 63.51113 1.000 30.92621 167 SER C O 1
ATOM 10063 N N . HIS C 1 168 ? -12.96655 20.43115 63.94951 1.000 32.41218 168 HIS C N 1
ATOM 10064 C CA . HIS C 1 168 ? -13.59574 21.11549 62.83001 1.000 32.35770 168 HIS C CA 1
ATOM 10065 C C . HIS C 1 168 ? -14.92214 21.73445 63.25102 1.000 31.31880 168 HIS C C 1
ATOM 10066 O O . HIS C 1 168 ? -15.60588 21.23053 64.14267 1.000 32.09723 168 HIS C O 1
ATOM 10073 N N . LEU C 1 169 ? -15.28029 22.83645 62.59025 1.000 28.46879 169 LEU C N 1
ATOM 10074 C CA . LEU C 1 169 ? -16.57105 23.48770 62.78041 1.000 29.04740 169 LEU C CA 1
ATOM 10075 C C . LEU C 1 169 ? -17.32610 23.47047 61.45378 1.000 31.48596 169 LEU C C 1
ATOM 10076 O O . LEU C 1 169 ? -16.84003 24.01801 60.46095 1.000 28.52053 169 LEU C O 1
ATOM 10081 N N . TYR C 1 170 ? -18.49352 22.81866 61.43523 1.000 28.70182 170 TYR C N 1
ATOM 10082 C CA . TYR C 1 170 ? -19.37315 22.81793 60.27653 1.000 28.10398 170 TYR C CA 1
ATOM 10083 C C . TYR C 1 170 ? -20.37188 23.95872 60.45757 1.000 31.14026 170 TYR C C 1
ATOM 10084 O O . TYR C 1 170 ? -21.28512 23.85647 61.27633 1.000 28.46489 170 TYR C O 1
ATOM 10093 N N . ILE C 1 171 ? -20.21243 25.03499 59.68983 1.000 28.59407 171 ILE C N 1
ATOM 10094 C CA . ILE C 1 171 ? -21.01592 26.24011 59.87130 1.000 28.77193 171 ILE C CA 1
ATOM 10095 C C . ILE C 1 171 ? -21.82708 26.50041 58.61504 1.000 29.90655 171 ILE C C 1
ATOM 10096 O O . ILE C 1 171 ? -21.27847 26.57087 57.50427 1.000 28.21032 171 ILE C O 1
ATOM 10101 N N . THR C 1 172 ? -23.13652 26.61765 58.79114 1.000 27.31130 172 THR C N 1
ATOM 10102 C CA . THR C 1 172 ? -24.01310 27.14498 57.76224 1.000 27.67413 172 THR C CA 1
ATOM 10103 C C . THR C 1 172 ? -24.09998 28.65512 57.95712 1.000 26.66129 172 THR C C 1
ATOM 10104 O O . THR C 1 172 ? -24.65595 29.13233 58.95354 1.000 24.84350 172 THR C O 1
ATOM 10108 N N . ARG C 1 173 ? -23.52937 29.41856 57.03716 1.000 27.96442 173 ARG C N 1
ATOM 10109 C CA . ARG C 1 173 ? -23.57288 30.87390 57.16026 1.000 31.00417 173 ARG C CA 1
ATOM 10110 C C . ARG C 1 173 ? -24.88699 31.34185 56.56345 1.000 33.03548 173 ARG C C 1
ATOM 10111 O O . ARG C 1 173 ? -25.03578 31.42841 55.34415 1.000 30.83083 173 ARG C O 1
ATOM 10119 N N . VAL C 1 174 ? -25.84367 31.66724 57.42313 1.000 29.83912 174 VAL C N 1
ATOM 10120 C CA . VAL C 1 174 ? -27.08921 32.27727 56.97195 1.000 29.16886 174 VAL C CA 1
ATOM 10121 C C . VAL C 1 174 ? -26.81847 33.74491 56.64360 1.000 29.28468 174 VAL C C 1
ATOM 10122 O O . VAL C 1 174 ? -26.22742 34.46570 57.44930 1.000 30.76529 174 VAL C O 1
ATOM 10126 N N . ALA C 1 175 ? -27.20668 34.19660 55.43726 1.000 27.53924 175 ALA C N 1
ATOM 10127 C CA . ALA C 1 175 ? -26.74748 35.51389 55.00312 1.000 29.45080 175 ALA C CA 1
ATOM 10128 C C . ALA C 1 175 ? -27.61602 36.65527 55.52096 1.000 33.74643 175 ALA C C 1
ATOM 10129 O O . ALA C 1 175 ? -27.15758 37.80354 55.52377 1.000 32.40254 175 ALA C O 1
ATOM 10131 N N . ARG C 1 176 ? -28.84313 36.37337 55.95336 1.000 31.98612 176 ARG C N 1
ATOM 10132 C CA . ARG C 1 176 ? -29.74569 37.38878 56.48656 1.000 33.60897 176 ARG C CA 1
ATOM 10133 C C . ARG C 1 176 ? -29.67094 37.43824 58.00209 1.000 33.13703 176 ARG C C 1
ATOM 10134 O O . ARG C 1 176 ? -29.39243 36.43848 58.66353 1.000 31.08969 176 ARG C O 1
ATOM 10142 N N . GLU C 1 177 ? -29.94610 38.61168 58.55069 1.000 33.06260 177 GLU C N 1
ATOM 10143 C CA . GLU C 1 177 ? -30.05165 38.76716 59.98539 1.000 33.25992 177 GLU C CA 1
ATOM 10144 C C . GLU C 1 177 ? -31.51295 38.59204 60.40348 1.000 33.43391 177 GLU C C 1
ATOM 10145 O O . GLU C 1 177 ? -32.43231 38.81619 59.61667 1.000 32.02330 177 GLU C O 1
ATOM 10151 N N . PHE C 1 178 ? -31.71636 38.10313 61.61765 1.000 35.34381 178 PHE C N 1
ATOM 10152 C CA . PHE C 1 178 ? -33.03224 37.85423 62.19295 1.000 34.24167 178 PHE C CA 1
ATOM 10153 C C . PHE C 1 178 ? -32.97867 38.22800 63.66466 1.000 33.26065 178 PHE C C 1
ATOM 10154 O O . PHE C 1 178 ? -31.89345 38.28234 64.25332 1.000 36.43723 178 PHE C O 1
ATOM 10162 N N . PRO C 1 179 ? -34.12814 38.50253 64.28520 1.000 32.94746 179 PRO C N 1
ATOM 10163 C CA . PRO C 1 179 ? -34.15187 38.63360 65.75102 1.000 32.27753 179 PRO C CA 1
ATOM 10164 C C . PRO C 1 179 ? -33.66954 37.34424 66.41811 1.000 31.88912 179 PRO C C 1
ATOM 10165 O O . PRO C 1 179 ? -34.20964 36.25856 66.17130 1.000 30.20065 179 PRO C O 1
ATOM 10169 N N . CYS C 1 180 ? -32.65633 37.47246 67.27630 1.000 27.61726 180 CYS C N 1
ATOM 10170 C CA . CYS C 1 180 ? -32.14489 36.35482 68.06588 1.000 31.25988 180 CYS C CA 1
ATOM 10171 C C . CYS C 1 180 ? -31.94844 36.77062 69.51756 1.000 29.47463 180 CYS C C 1
ATOM 10172 O O . CYS C 1 180 ? -31.70698 37.93655 69.82005 1.000 36.14928 180 CYS C O 1
ATOM 10175 N N . ASP C 1 181 ? -32.02202 35.79430 70.41498 1.000 29.10236 181 ASP C N 1
ATOM 10176 C CA . ASP C 1 181 ? -31.68936 36.01322 71.80985 1.000 32.02380 181 ASP C CA 1
ATOM 10177 C C . ASP C 1 181 ? -30.62813 35.04121 72.31944 1.000 31.24958 181 ASP C C 1
ATOM 10178 O O . ASP C 1 181 ? -30.26335 35.12359 73.48875 1.000 31.01548 181 ASP C O 1
ATOM 10183 N N . VAL C 1 182 ? -30.14560 34.11836 71.47996 1.000 30.69464 182 VAL C N 1
ATOM 10184 C CA . VAL C 1 182 ? -29.04530 33.20516 71.79344 1.000 29.49518 182 VAL C CA 1
ATOM 10185 C C . VAL C 1 182 ? -28.05371 33.25441 70.63485 1.000 28.79250 182 VAL C C 1
ATOM 10186 O O . VAL C 1 182 ? -28.44970 33.19448 69.46494 1.000 29.21857 182 VAL C O 1
ATOM 10190 N N . PHE C 1 183 ? -26.77731 33.42344 70.95570 1.000 32.60586 183 PHE C N 1
ATOM 10191 C CA . PHE C 1 183 ? -25.73398 33.61730 69.96162 1.000 31.47250 183 PHE C CA 1
ATOM 10192 C C . PHE C 1 183 ? -24.65551 32.54563 70.10874 1.000 31.08667 183 PHE C C 1
ATOM 10193 O O . PHE C 1 183 ? -24.39596 32.04463 71.21320 1.000 32.27042 183 PHE C O 1
ATOM 10201 N N . PHE C 1 184 ? -24.06991 32.16244 68.98012 1.000 27.85271 184 PHE C N 1
ATOM 10202 C CA . PHE C 1 184 ? -22.84571 31.36967 69.00780 1.000 32.07732 184 PHE C CA 1
ATOM 10203 C C . PHE C 1 184 ? -21.73229 32.20677 69.63739 1.000 30.98191 184 PHE C C 1
ATOM 10204 O O . PHE C 1 184 ? -21.69755 33.42922 69.45025 1.000 30.05934 184 PHE C O 1
ATOM 10212 N N . PRO C 1 185 ? -20.86531 31.61380 70.44828 1.000 28.88013 185 PRO C N 1
ATOM 10213 C CA . PRO C 1 185 ? -19.82824 32.41191 71.11393 1.000 33.29702 185 PRO C CA 1
ATOM 10214 C C . PRO C 1 185 ? -18.87963 33.03303 70.10224 1.000 35.60111 185 PRO C C 1
ATOM 10215 O O . PRO C 1 185 ? -18.59016 32.45160 69.05659 1.000 33.68697 185 PRO C O 1
ATOM 10219 N N . ALA C 1 186 ? -18.37030 34.21700 70.43477 1.000 36.32528 186 ALA C N 1
ATOM 10220 C CA . ALA C 1 186 ? -17.29070 34.79499 69.64113 1.000 39.87919 186 ALA C CA 1
ATOM 10221 C C . ALA C 1 186 ? -16.08877 33.85580 69.65229 1.000 38.12889 186 ALA C C 1
ATOM 10222 O O . ALA C 1 186 ? -15.75801 33.25903 70.67795 1.000 39.63273 186 ALA C O 1
ATOM 10224 N N . PHE C 1 187 ? -15.44199 33.68998 68.50202 1.000 38.50113 187 PHE C N 1
ATOM 10225 C CA . PHE C 1 187 ? -14.39878 32.67584 68.44615 1.000 37.87524 187 PHE C CA 1
ATOM 10226 C C . PHE C 1 187 ? -13.29701 33.11300 67.48872 1.000 37.92484 187 PHE C C 1
ATOM 10227 O O . PHE C 1 187 ? -13.55743 33.86277 66.53549 1.000 34.10499 187 PHE C O 1
ATOM 10235 N N . PRO C 1 188 ? -12.05762 32.66448 67.71560 1.000 36.04559 188 PRO C N 1
ATOM 10236 C CA . PRO C 1 188 ? -10.95922 33.05890 66.83014 1.000 37.77828 188 PRO C CA 1
ATOM 10237 C C . PRO C 1 188 ? -11.17766 32.49018 65.43714 1.000 36.86668 188 PRO C C 1
ATOM 10238 O O . PRO C 1 188 ? -11.17548 31.27275 65.24135 1.000 32.35411 188 PRO C O 1
ATOM 10242 N N . GLY C 1 189 ? -11.41117 33.36713 64.46630 1.000 34.07058 189 GLY C N 1
ATOM 10243 C CA . GLY C 1 189 ? -11.83018 32.95113 63.14138 1.000 35.58328 189 GLY C CA 1
ATOM 10244 C C . GLY C 1 189 ? -13.22367 33.41580 62.76226 1.000 37.37412 189 GLY C C 1
ATOM 10245 O O . GLY C 1 189 ? -13.64923 33.16135 61.62561 1.000 34.15128 189 GLY C O 1
ATOM 10246 N N . ASP C 1 190 ? -13.95386 34.09541 63.65373 1.000 33.94257 190 ASP C N 1
ATOM 10247 C CA . ASP C 1 190 ? -15.30378 34.53296 63.32154 1.000 37.49854 190 ASP C CA 1
ATOM 10248 C C . ASP C 1 190 ? -15.32220 35.70882 62.33424 1.000 34.92101 190 ASP C C 1
ATOM 10249 O O . ASP C 1 190 ? -16.40430 36.10996 61.90954 1.000 36.95806 190 ASP C O 1
ATOM 10254 N N . ASP C 1 191 ? -14.15829 36.20778 61.90694 1.000 34.26907 191 ASP C N 1
ATOM 10255 C CA . ASP C 1 191 ? -14.08812 37.08362 60.73475 1.000 41.78384 191 ASP C CA 1
ATOM 10256 C C . ASP C 1 191 ? -14.62708 36.41986 59.46512 1.000 39.03519 191 ASP C C 1
ATOM 10257 O O . ASP C 1 191 ? -14.99253 37.12207 58.51995 1.000 36.49612 191 ASP C O 1
ATOM 10262 N N . ILE C 1 192 ? -14.68881 35.08709 59.41396 1.000 36.01714 192 ILE C N 1
ATOM 10263 C CA . ILE C 1 192 ? -15.36792 34.41424 58.30834 1.000 36.58238 192 ILE C CA 1
ATOM 10264 C C . ILE C 1 192 ? -16.83279 34.83914 58.18141 1.000 34.32775 192 ILE C C 1
ATOM 10265 O O . ILE C 1 192 ? -17.45065 34.63532 57.13142 1.000 32.99154 192 ILE C O 1
ATOM 10270 N N . LEU C 1 193 ? -17.42374 35.39963 59.23240 1.000 34.99229 193 LEU C N 1
ATOM 10271 C CA . LEU C 1 193 ? -18.84553 35.71648 59.17718 1.000 36.67956 193 LEU C CA 1
ATOM 10272 C C . LEU C 1 193 ? -19.13672 37.14293 58.74886 1.000 34.04252 193 LEU C C 1
ATOM 10273 O O . LEU C 1 193 ? -20.17960 37.38146 58.13701 1.000 36.64950 193 LEU C O 1
ATOM 10278 N N . SER C 1 194 ? -18.27229 38.09386 59.10040 1.000 34.82875 194 SER C N 1
ATOM 10279 C CA . SER C 1 194 ? -18.57810 39.51287 58.96046 1.000 38.66724 194 SER C CA 1
ATOM 10280 C C . SER C 1 194 ? -17.28390 40.30137 59.09991 1.000 42.69585 194 SER C C 1
ATOM 10281 O O . SER C 1 194 ? -16.25121 39.77335 59.52991 1.000 38.70073 194 SER C O 1
ATOM 10284 N N . ASN C 1 195 ? -17.36063 41.57917 58.72587 1.000 36.90010 195 ASN C N 1
ATOM 10285 C CA . ASN C 1 195 ? -16.19252 42.44673 58.71724 1.000 42.01985 195 ASN C CA 1
ATOM 10286 C C . ASN C 1 195 ? -15.72948 42.75555 60.13431 1.000 44.51152 195 ASN C C 1
ATOM 10287 O O . ASN C 1 195 ? -16.53751 43.00172 61.03377 1.000 42.06280 195 ASN C O 1
ATOM 10292 N N . LYS C 1 196 ? -14.41593 42.75997 60.31945 1.000 49.44061 196 LYS C N 1
ATOM 10293 C CA . LYS C 1 196 ? -13.78465 43.06708 61.59297 1.000 62.16858 196 LYS C CA 1
ATOM 10294 C C . LYS C 1 196 ? -12.81962 44.23077 61.41112 1.000 73.48536 196 LYS C C 1
ATOM 10295 O O . LYS C 1 196 ? -12.10066 44.30188 60.40736 1.000 74.51438 196 LYS C O 1
ATOM 10301 N N . SER C 1 197 ? -12.81457 45.14646 62.38391 1.000 80.17452 197 SER C N 1
ATOM 10302 C CA . SER C 1 197 ? -11.83469 46.22736 62.43044 1.000 87.01957 197 SER C CA 1
ATOM 10303 C C . SER C 1 197 ? -10.53053 45.72219 63.03596 1.000 93.64039 197 SER C C 1
ATOM 10304 O O . SER C 1 197 ? -10.01308 46.31328 63.98966 1.000 97.32795 197 SER C O 1
ATOM 10307 N N . THR C 1 198 ? -10.00916 44.61029 62.50922 1.000 93.54935 198 THR C N 1
ATOM 10308 C CA . THR C 1 198 ? -8.73818 44.07730 62.98819 1.000 93.72521 198 THR C CA 1
ATOM 10309 C C . THR C 1 198 ? -7.56135 44.89309 62.46545 1.000 96.59083 198 THR C C 1
ATOM 10310 O O . THR C 1 198 ? -6.64393 45.22088 63.22778 1.000 95.62304 198 THR C O 1
ATOM 10314 N N . ALA C 1 199 ? -7.58886 45.24666 61.17721 1.000 96.10185 199 ALA C N 1
ATOM 10315 C CA . ALA C 1 199 ? -6.54198 46.03650 60.53670 1.000 100.31173 199 ALA C CA 1
ATOM 10316 C C . ALA C 1 199 ? -6.84805 47.53104 60.58781 1.000 103.07491 199 ALA C C 1
ATOM 10317 O O . ALA C 1 199 ? -6.00294 48.32239 61.02055 1.000 103.94002 199 ALA C O 1
ATOM 10319 N N . ALA C 1 200 ? -8.03691 47.93607 60.13601 1.000 102.86702 200 ALA C N 1
ATOM 10320 C CA . ALA C 1 200 ? -8.52511 49.26846 60.46460 1.000 103.27837 200 ALA C CA 1
ATOM 10321 C C . ALA C 1 200 ? -8.54000 49.40296 61.98025 1.000 106.63892 200 ALA C C 1
ATOM 10322 O O . ALA C 1 200 ? -9.05505 48.52472 62.67997 1.000 103.95438 200 ALA C O 1
ATOM 10324 N N . GLN C 1 201 ? -7.97782 50.50700 62.48160 1.000 107.69079 201 GLN C N 1
ATOM 10325 C CA . GLN C 1 201 ? -7.46622 50.57956 63.85004 1.000 108.14175 201 GLN C CA 1
ATOM 10326 C C . GLN C 1 201 ? -8.43057 49.99987 64.88373 1.000 106.36484 201 GLN C C 1
ATOM 10327 O O . GLN C 1 201 ? -9.52197 50.53629 65.10653 1.000 105.91099 201 GLN C O 1
ATOM 10333 N N . ALA C 1 202 ? -8.02178 48.90248 65.52040 1.000 102.67651 202 ALA C N 1
ATOM 10334 C CA . ALA C 1 202 ? -8.87823 48.18966 66.45709 1.000 98.62245 202 ALA C CA 1
ATOM 10335 C C . ALA C 1 202 ? -8.87728 48.87362 67.81836 1.000 98.25223 202 ALA C C 1
ATOM 10336 O O . ALA C 1 202 ? -7.82780 49.28018 68.32752 1.000 95.85817 202 ALA C O 1
ATOM 10338 N N . ALA C 1 203 ? -10.07035 49.00034 68.40547 1.000 97.31631 203 ALA C N 1
ATOM 10339 C CA . ALA C 1 203 ? -10.18757 49.61125 69.72585 1.000 93.47220 203 ALA C CA 1
ATOM 10340 C C . ALA C 1 203 ? -9.54481 48.74109 70.80318 1.000 92.49047 203 ALA C C 1
ATOM 10341 O O . ALA C 1 203 ? -8.86755 49.25668 71.70030 1.000 91.05111 203 ALA C O 1
ATOM 10343 N N . ALA C 1 204 ? -9.73531 47.42531 70.72514 1.000 92.94641 204 ALA C N 1
ATOM 10344 C CA . ALA C 1 204 ? -9.24423 46.48829 71.72729 1.000 86.70783 204 ALA C CA 1
ATOM 10345 C C . ALA C 1 204 ? -9.17392 45.10276 71.09177 1.000 89.73525 204 ALA C C 1
ATOM 10346 O O . ALA C 1 204 ? -9.76433 44.87947 70.02551 1.000 89.09714 204 ALA C O 1
ATOM 10348 N N . PRO C 1 205 ? -8.44270 44.15856 71.70095 1.000 90.20247 205 PRO C N 1
ATOM 10349 C CA . PRO C 1 205 ? -8.48982 42.77823 71.19973 1.000 87.06920 205 PRO C CA 1
ATOM 10350 C C . PRO C 1 205 ? -9.92360 42.26374 71.19160 1.000 85.81709 205 PRO C C 1
ATOM 10351 O O . PRO C 1 205 ? -10.67797 42.45736 72.14965 1.000 81.82668 205 PRO C O 1
ATOM 10355 N N . ALA C 1 206 ? -10.29609 41.61501 70.08618 1.000 82.42301 206 ALA C N 1
ATOM 10356 C CA . ALA C 1 206 ? -11.67671 41.18874 69.89406 1.000 77.20084 206 ALA C CA 1
ATOM 10357 C C . ALA C 1 206 ? -12.09721 40.21030 70.98346 1.000 73.30377 206 ALA C C 1
ATOM 10358 O O . ALA C 1 206 ? -11.33109 39.32565 71.38035 1.000 76.70920 206 ALA C O 1
ATOM 10360 N N . GLU C 1 207 ? -13.31892 40.39711 71.48429 1.000 72.79806 207 GLU C N 1
ATOM 10361 C CA . GLU C 1 207 ? -13.90554 39.46290 72.43918 1.000 68.63261 207 GLU C CA 1
ATOM 10362 C C . GLU C 1 207 ? -13.93622 38.06757 71.82893 1.000 65.84402 207 GLU C C 1
ATOM 10363 O O . GLU C 1 207 ? -14.36305 37.89684 70.68265 1.000 63.51065 207 GLU C O 1
ATOM 10369 N N . SER C 1 208 ? -13.46430 37.06957 72.57955 1.000 56.83328 208 SER C N 1
ATOM 10370 C CA . SER C 1 208 ? -13.34473 35.74053 71.99493 1.000 50.87727 208 SER C CA 1
ATOM 10371 C C . SER C 1 208 ? -13.05152 34.70330 73.07001 1.000 52.59029 208 SER C C 1
ATOM 10372 O O . SER C 1 208 ? -12.27989 34.95974 73.99671 1.000 51.92196 208 SER C O 1
ATOM 10375 N N . VAL C 1 209 ? -13.67774 33.53353 72.94006 1.000 48.36393 209 VAL C N 1
ATOM 10376 C CA . VAL C 1 209 ? -13.22004 32.38874 73.70523 1.000 52.48757 209 VAL C CA 1
ATOM 10377 C C . VAL C 1 209 ? -11.76421 32.14300 73.34642 1.000 47.53794 209 VAL C C 1
ATOM 10378 O O . VAL C 1 209 ? -11.38042 32.19297 72.17110 1.000 42.82010 209 VAL C O 1
ATOM 10382 N N . PHE C 1 210 ? -10.93500 31.93575 74.36012 1.000 47.00253 210 PHE C N 1
ATOM 10383 C CA . PHE C 1 210 ? -9.65175 31.30609 74.12182 1.000 43.47460 210 PHE C CA 1
ATOM 10384 C C . PHE C 1 210 ? -9.90621 29.85986 73.73254 1.000 41.75319 210 PHE C C 1
ATOM 10385 O O . PHE C 1 210 ? -10.66428 29.15520 74.40574 1.000 46.48258 210 PHE C O 1
ATOM 10393 N N . VAL C 1 211 ? -9.29590 29.41652 72.64037 1.000 35.41169 211 VAL C N 1
ATOM 10394 C CA . VAL C 1 211 ? -9.42093 28.03451 72.19622 1.000 33.63944 211 VAL C CA 1
ATOM 10395 C C . VAL C 1 211 ? -8.05536 27.37211 72.36013 1.000 35.40078 211 VAL C C 1
ATOM 10396 O O . VAL C 1 211 ? -7.11999 27.70040 71.61808 1.000 33.53516 211 VAL C O 1
ATOM 10400 N N . PRO C 1 212 ? -7.88616 26.46627 73.32270 1.000 35.49179 212 PRO C N 1
ATOM 10401 C CA . PRO C 1 212 ? -6.61182 25.74720 73.44412 1.000 35.39904 212 PRO C CA 1
ATOM 10402 C C . PRO C 1 212 ? -6.35572 24.90460 72.20726 1.000 33.93823 212 PRO C C 1
ATOM 10403 O O . PRO C 1 212 ? -7.22778 24.15598 71.75621 1.000 37.44339 212 PRO C O 1
ATOM 10407 N N . PHE C 1 213 ? -5.14304 25.00133 71.66876 1.000 30.98966 213 PHE C N 1
ATOM 10408 C CA . PHE C 1 213 ? -4.78913 24.10609 70.57302 1.000 34.21283 213 PHE C CA 1
ATOM 10409 C C . PHE C 1 213 ? -4.60948 22.66808 71.06718 1.000 36.20007 213 PHE C C 1
ATOM 10410 O O . PHE C 1 213 ? -5.12384 21.72333 70.45666 1.000 33.80327 213 PHE C O 1
ATOM 10418 N N . CYS C 1 214 ? -3.86151 22.48658 72.16423 1.000 35.53415 214 CYS C N 1
ATOM 10419 C CA . CYS C 1 214 ? -3.73996 21.19628 72.83203 1.000 36.59029 214 CYS C CA 1
ATOM 10420 C C . CYS C 1 214 ? -4.64514 21.22783 74.03936 1.000 32.73207 214 CYS C C 1
ATOM 10421 O O . CYS C 1 214 ? -4.34146 21.94146 74.99996 1.000 35.55442 214 CYS C O 1
ATOM 10424 N N . PRO C 1 215 ? -5.76520 20.50877 74.03659 1.000 36.54019 215 PRO C N 1
ATOM 10425 C CA . PRO C 1 215 ? -6.74420 20.68090 75.12371 1.000 36.09844 215 PRO C CA 1
ATOM 10426 C C . PRO C 1 215 ? -6.17860 20.38034 76.50411 1.000 44.26249 215 PRO C C 1
ATOM 10427 O O . PRO C 1 215 ? -6.61080 20.98208 77.49411 1.000 44.36431 215 PRO C O 1
ATOM 10431 N N . GLU C 1 216 ? -5.19916 19.48323 76.60369 1.000 42.49446 216 GLU C N 1
ATOM 10432 C CA . GLU C 1 216 ? -4.66759 19.15685 77.91769 1.000 45.40120 216 GLU C CA 1
ATOM 10433 C C . GLU C 1 216 ? -3.82416 20.27965 78.49831 1.000 46.10561 216 GLU C C 1
ATOM 10434 O O . GLU C 1 216 ? -3.66369 20.33837 79.72134 1.000 43.79697 216 GLU C O 1
ATOM 10440 N N . LEU C 1 217 ? -3.27918 21.17294 77.66694 1.000 38.40363 217 LEU C N 1
ATOM 10441 C CA . LEU C 1 217 ? -2.46517 22.25018 78.21635 1.000 37.61781 217 LEU C CA 1
ATOM 10442 C C . LEU C 1 217 ? -3.28093 23.50118 78.52333 1.000 41.60680 217 LEU C C 1
ATOM 10443 O O . LEU C 1 217 ? -2.72817 24.47649 79.04396 1.000 41.11491 217 LEU C O 1
ATOM 10448 N N . GLY C 1 218 ? -4.57389 23.49093 78.21233 1.000 41.36689 218 GLY C N 1
ATOM 10449 C CA . GLY C 1 218 ? -5.45990 24.56854 78.60709 1.000 45.06039 218 GLY C CA 1
ATOM 10450 C C . GLY C 1 218 ? -5.00024 25.94019 78.15893 1.000 41.78152 218 GLY C C 1
ATOM 10451 O O . GLY C 1 218 ? -4.45459 26.12847 77.06804 1.000 42.93986 218 GLY C O 1
ATOM 10452 N N . ARG C 1 219 ? -5.16604 26.90236 79.06192 1.000 44.43409 219 ARG C N 1
ATOM 10453 C CA . ARG C 1 219 ? -5.08120 28.33018 78.76645 1.000 45.19363 219 ARG C CA 1
ATOM 10454 C C . ARG C 1 219 ? -3.66150 28.82944 79.01703 1.000 46.58199 219 ARG C C 1
ATOM 10455 O O . ARG C 1 219 ? -3.35186 29.43992 80.03955 1.000 52.33654 219 ARG C O 1
ATOM 10463 N N . GLU C 1 220 ? -2.78954 28.57261 78.05675 1.000 41.70787 220 GLU C N 1
ATOM 10464 C CA . GLU C 1 220 ? -1.41911 29.05217 78.09120 1.000 42.30331 220 GLU C CA 1
ATOM 10465 C C . GLU C 1 220 ? -1.17462 29.88773 76.84492 1.000 42.19809 220 GLU C C 1
ATOM 10466 O O . GLU C 1 220 ? -1.72451 29.59964 75.77668 1.000 39.77828 220 GLU C O 1
ATOM 10472 N N . LYS C 1 221 ? -0.34313 30.92577 76.97767 1.000 43.45756 221 LYS C N 1
ATOM 10473 C CA . LYS C 1 221 ? -0.18937 31.86698 75.87209 1.000 45.76734 221 LYS C CA 1
ATOM 10474 C C . LYS C 1 221 ? 0.37534 31.18664 74.62738 1.000 46.27825 221 LYS C C 1
ATOM 10475 O O . LYS C 1 221 ? 0.09126 31.61732 73.50781 1.000 46.04025 221 LYS C O 1
ATOM 10481 N N . ASP C 1 222 ? 1.14192 30.10970 74.79452 1.000 44.74706 222 ASP C N 1
ATOM 10482 C CA . ASP C 1 222 ? 1.68746 29.35151 73.67285 1.000 44.19447 222 ASP C CA 1
ATOM 10483 C C . ASP C 1 222 ? 0.75089 28.25998 73.18398 1.000 40.22152 222 ASP C C 1
ATOM 10484 O O . ASP C 1 222 ? 1.17834 27.40020 72.40801 1.000 44.51560 222 ASP C O 1
ATOM 10489 N N . ASN C 1 223 ? -0.49099 28.22710 73.65538 1.000 35.22680 223 ASN C N 1
ATOM 10490 C CA . ASN C 1 223 ? -1.39375 27.13876 73.30240 1.000 39.54233 223 ASN C CA 1
ATOM 10491 C C . ASN C 1 223 ? -2.63254 27.65966 72.57582 1.000 37.77130 223 ASN C C 1
ATOM 10492 O O . ASN C 1 223 ? -3.70607 27.05541 72.63698 1.000 34.26375 223 ASN C O 1
ATOM 10497 N N . GLU C 1 224 ? -2.49093 28.76880 71.86886 1.000 34.66704 224 GLU C N 1
ATOM 10498 C CA . GLU C 1 224 ? -3.64169 29.46400 71.29952 1.000 40.12275 224 GLU C CA 1
ATOM 10499 C C . GLU C 1 224 ? -3.96782 28.94921 69.89824 1.000 35.69834 224 GLU C C 1
ATOM 10500 O O . GLU C 1 224 ? -3.11853 28.98159 69.00019 1.000 34.01251 224 GLU C O 1
ATOM 10506 N N . ALA C 1 225 ? -5.20339 28.48715 69.71328 1.000 32.58851 225 ALA C N 1
ATOM 10507 C CA . ALA C 1 225 ? -5.69036 28.02695 68.42044 1.000 34.51991 225 ALA C CA 1
ATOM 10508 C C . ALA C 1 225 ? -6.53441 29.10443 67.72319 1.000 34.42105 225 ALA C C 1
ATOM 10509 O O . ALA C 1 225 ? -6.96692 30.08710 68.33013 1.000 33.04302 225 ALA C O 1
ATOM 10511 N N . THR C 1 226 ? -6.77980 28.87910 66.43355 1.000 33.52779 226 THR C N 1
ATOM 10512 C CA . THR C 1 226 ? -7.75404 29.62876 65.63974 1.000 35.15162 226 THR C CA 1
ATOM 10513 C C . THR C 1 226 ? -8.37897 28.67165 64.62712 1.000 35.50324 226 THR C C 1
ATOM 10514 O O . THR C 1 226 ? -7.86737 27.57258 64.38285 1.000 35.49508 226 THR C O 1
ATOM 10518 N N . TYR C 1 227 ? -9.52224 29.05912 64.08538 1.000 29.77941 227 TYR C N 1
ATOM 10519 C CA . TYR C 1 227 ? -10.25186 28.22168 63.14190 1.000 31.94019 227 TYR C CA 1
ATOM 10520 C C . TYR C 1 227 ? -10.18119 28.85437 61.75583 1.000 35.20982 227 TYR C C 1
ATOM 10521 O O . TYR C 1 227 ? -10.56686 30.01886 61.58393 1.000 33.17400 227 TYR C O 1
ATOM 10530 N N . ARG C 1 228 ? -9.65732 28.09853 60.77812 1.000 34.74412 228 ARG C N 1
ATOM 10531 C CA . ARG C 1 228 ? -9.44779 28.58628 59.41821 1.000 35.50123 228 ARG C CA 1
ATOM 10532 C C . ARG C 1 228 ? -10.32972 27.82423 58.44212 1.000 30.84508 228 ARG C C 1
ATOM 10533 O O . ARG C 1 228 ? -10.46482 26.60568 58.56534 1.000 29.31328 228 ARG C O 1
ATOM 10541 N N . PRO C 1 229 ? -10.89210 28.49796 57.43152 1.000 29.32932 229 PRO C N 1
ATOM 10542 C CA . PRO C 1 229 ? -11.74589 27.79660 56.46665 1.000 29.97452 229 PRO C CA 1
ATOM 10543 C C . PRO C 1 229 ? -10.94247 26.88455 55.54910 1.000 31.78920 229 PRO C C 1
ATOM 10544 O O . PRO C 1 229 ? -9.91493 27.28506 54.99282 1.000 34.17509 229 PRO C O 1
ATOM 10548 N N . ILE C 1 230 ? -11.44279 25.66335 55.36142 1.000 29.76739 230 ILE C N 1
ATOM 10549 C CA . ILE C 1 230 ? -10.91707 24.75373 54.34440 1.000 33.34764 230 ILE C CA 1
ATOM 10550 C C . ILE C 1 230 ? -11.93408 24.46574 53.25902 1.000 34.76697 230 ILE C C 1
ATOM 10551 O O . ILE C 1 230 ? -11.61371 23.76938 52.28316 1.000 33.01951 230 ILE C O 1
ATOM 10556 N N . PHE C 1 231 ? -13.14633 24.99044 53.38321 1.000 31.91537 231 PHE C N 1
ATOM 10557 C CA . PHE C 1 231 ? -14.24388 24.57347 52.51514 1.000 33.17926 231 PHE C CA 1
ATOM 10558 C C . PHE C 1 231 ? -15.26086 25.69705 52.51082 1.000 31.43472 231 PHE C C 1
ATOM 10559 O O . PHE C 1 231 ? -15.70273 26.11428 53.58034 1.000 27.51917 231 PHE C O 1
ATOM 10567 N N . ILE C 1 232 ? -15.59774 26.20890 51.32542 1.000 28.72002 232 ILE C N 1
ATOM 10568 C CA . ILE C 1 232 ? -16.65120 27.20691 51.15645 1.000 30.61252 232 ILE C CA 1
ATOM 10569 C C . ILE C 1 232 ? -17.46840 26.80285 49.94059 1.000 31.01549 232 ILE C C 1
ATOM 10570 O O . ILE C 1 232 ? -16.92740 26.72885 48.83209 1.000 28.58033 232 ILE C O 1
ATOM 10575 N N . SER C 1 233 ? -18.76279 26.54746 50.13577 1.000 29.36514 233 SER C N 1
ATOM 10576 C CA . SER C 1 233 ? -19.61173 26.06518 49.05713 1.000 28.44846 233 SER C CA 1
ATOM 10577 C C . SER C 1 233 ? -20.19560 27.21786 48.23962 1.000 26.17597 233 SER C C 1
ATOM 10578 O O . SER C 1 233 ? -20.06463 28.39548 48.57889 1.000 25.69198 233 SER C O 1
ATOM 10581 N N . LYS C 1 234 ? -20.89124 26.86128 47.16704 1.000 29.02718 234 LYS C N 1
ATOM 10582 C CA . LYS C 1 234 ? -21.74864 27.81259 46.49704 1.000 30.13807 234 LYS C CA 1
ATOM 10583 C C . LYS C 1 234 ? -22.92519 28.17021 47.40989 1.000 33.46861 234 LYS C C 1
ATOM 10584 O O . LYS C 1 234 ? -23.16876 27.52465 48.43907 1.000 29.26470 234 LYS C O 1
ATOM 10590 N N . THR C 1 235 ? -23.64395 29.23240 47.02854 1.000 29.94088 235 THR C N 1
ATOM 10591 C CA . THR C 1 235 ? -24.75633 29.73513 47.82232 1.000 32.03607 235 THR C CA 1
ATOM 10592 C C . THR C 1 235 ? -26.01556 28.94854 47.49359 1.000 31.07927 235 THR C C 1
ATOM 10593 O O . THR C 1 235 ? -26.30223 28.67085 46.32674 1.000 30.62777 235 THR C O 1
ATOM 10597 N N . PHE C 1 236 ? -26.74406 28.56786 48.53336 1.000 28.17862 236 PHE C N 1
ATOM 10598 C CA . PHE C 1 236 ? -28.06197 27.96250 48.44540 1.000 30.09568 236 PHE C CA 1
ATOM 10599 C C . PHE C 1 236 ? -29.09975 28.96238 48.94873 1.000 31.09981 236 PHE C C 1
ATOM 10600 O O . PHE C 1 236 ? -28.76880 30.03736 49.45857 1.000 28.24204 236 PHE C O 1
ATOM 10608 N N . SER C 1 237 ? -30.37226 28.59663 48.81628 1.000 29.21225 237 SER C N 1
ATOM 10609 C CA . SER C 1 237 ? -31.40575 29.39291 49.45603 1.000 30.95856 237 SER C CA 1
ATOM 10610 C C . SER C 1 237 ? -32.64428 28.53709 49.62200 1.000 30.34197 237 SER C C 1
ATOM 10611 O O . SER C 1 237 ? -32.84875 27.57450 48.88552 1.000 30.69978 237 SER C O 1
ATOM 10614 N N . ASP C 1 238 ? -33.46289 28.91372 50.59701 1.000 29.31969 238 ASP C N 1
ATOM 10615 C CA . ASP C 1 238 ? -34.75582 28.30384 50.85527 1.000 35.38380 238 ASP C CA 1
ATOM 10616 C C . ASP C 1 238 ? -35.59753 29.36919 51.52852 1.000 33.61595 238 ASP C C 1
ATOM 10617 O O . ASP C 1 238 ? -35.07905 30.12624 52.34993 1.000 31.87613 238 ASP C O 1
ATOM 10622 N N . ASN C 1 239 ? -36.87226 29.44838 51.14949 1.000 31.00855 239 ASN C N 1
ATOM 10623 C CA . ASN C 1 239 ? -37.83450 30.32759 51.81644 1.000 37.51042 239 ASN C CA 1
ATOM 10624 C C . ASN C 1 239 ? -37.35187 31.77714 51.87916 1.000 31.06861 239 ASN C C 1
ATOM 10625 O O . ASN C 1 239 ? -37.60880 32.49670 52.84269 1.000 33.32992 239 ASN C O 1
ATOM 10630 N N . GLY C 1 240 ? -36.65425 32.22009 50.83751 1.000 36.37969 240 GLY C N 1
ATOM 10631 C CA . GLY C 1 240 ? -36.19990 33.59421 50.78477 1.000 31.75455 240 GLY C CA 1
ATOM 10632 C C . GLY C 1 240 ? -34.92098 33.87834 51.53140 1.000 31.59470 240 GLY C C 1
ATOM 10633 O O . GLY C 1 240 ? -34.53085 35.04695 51.63257 1.000 33.09209 240 GLY C O 1
ATOM 10634 N N . VAL C 1 241 ? -34.25456 32.85779 52.05460 1.000 30.51602 241 VAL C N 1
ATOM 10635 C CA . VAL C 1 241 ? -33.06640 33.01868 52.88839 1.000 29.25841 241 VAL C CA 1
ATOM 10636 C C . VAL C 1 241 ? -31.87488 32.45233 52.12767 1.000 29.91330 241 VAL C C 1
ATOM 10637 O O . VAL C 1 241 ? -31.84049 31.23949 51.88592 1.000 32.84719 241 VAL C O 1
ATOM 10641 N N . PRO C 1 242 ? -30.85680 33.25004 51.81397 1.000 28.89510 242 PRO C N 1
ATOM 10642 C CA . PRO C 1 242 ? -29.61649 32.70782 51.23519 1.000 29.58893 242 PRO C CA 1
ATOM 10643 C C . PRO C 1 242 ? -28.62216 32.27443 52.30342 1.000 30.88548 242 PRO C C 1
ATOM 10644 O O . PRO C 1 242 ? -28.54750 32.84201 53.39692 1.000 32.89778 242 PRO C O 1
ATOM 10648 N N . TYR C 1 243 ? -27.84721 31.24256 51.96809 1.000 28.07285 243 TYR C N 1
ATOM 10649 C CA . TYR C 1 243 ? -26.89488 30.67047 52.91402 1.000 29.85462 243 TYR C CA 1
ATOM 10650 C C . TYR C 1 243 ? -25.93238 29.74867 52.19390 1.000 28.97662 243 TYR C C 1
ATOM 10651 O O . TYR C 1 243 ? -26.18815 29.32064 51.06301 1.000 29.40587 243 TYR C O 1
ATOM 10660 N N . ASP C 1 244 ? -24.82394 29.42596 52.87341 1.000 30.54539 244 ASP C N 1
ATOM 10661 C CA . ASP C 1 244 ? -23.86137 28.48719 52.31213 1.000 28.37932 244 ASP C CA 1
ATOM 10662 C C . ASP C 1 244 ? -23.20795 27.70208 53.45378 1.000 30.96303 244 ASP C C 1
ATOM 10663 O O . ASP C 1 244 ? -23.55811 27.86215 54.62106 1.000 27.41008 244 ASP C O 1
ATOM 10668 N N . PHE C 1 245 ? -22.27450 26.82572 53.09575 1.000 26.58579 245 PHE C N 1
ATOM 10669 C CA . PHE C 1 245 ? -21.70161 25.84028 54.01043 1.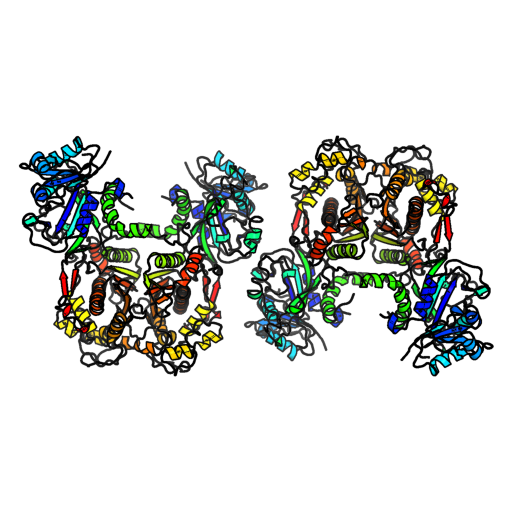000 30.03070 245 PHE C CA 1
ATOM 10670 C C . PHE C 1 245 ? -20.19493 26.01102 54.04958 1.000 30.14052 245 PHE C C 1
ATOM 10671 O O . PHE C 1 245 ? -19.54747 26.05631 52.99631 1.000 30.13593 245 PHE C O 1
ATOM 10679 N N . VAL C 1 246 ? -19.63902 26.14891 55.25093 1.000 24.15963 246 VAL C N 1
ATOM 10680 C CA . VAL C 1 246 ? -18.19562 26.28224 55.38366 1.000 26.64460 246 VAL C CA 1
ATOM 10681 C C . VAL C 1 246 ? -17.72263 25.23143 56.38454 1.000 26.73073 246 VAL C C 1
ATOM 10682 O O . VAL C 1 246 ? -18.46221 24.83324 57.28975 1.000 24.63879 246 VAL C O 1
ATOM 10686 N N . VAL C 1 247 ? -16.50394 24.73894 56.18903 1.000 26.76962 247 VAL C N 1
ATOM 10687 C CA . VAL C 1 247 ? -15.85117 23.88937 57.19196 1.000 27.39720 247 VAL C CA 1
ATOM 10688 C C . VAL C 1 247 ? -14.58909 24.61545 57.62749 1.000 28.96315 247 VAL C C 1
ATOM 10689 O O . VAL C 1 247 ? -13.75557 24.97737 56.78919 1.000 29.78273 247 VAL C O 1
ATOM 10693 N N . LEU C 1 248 ? -14.47996 24.87294 58.92632 1.000 27.79321 248 LEU C N 1
ATOM 10694 C CA . LEU C 1 248 ? -13.30145 25.47534 59.52561 1.000 32.02102 248 LEU C CA 1
ATOM 10695 C C . LEU C 1 248 ? -12.50975 24.38199 60.24162 1.000 32.66242 248 LEU C C 1
ATOM 10696 O O . LEU C 1 248 ? -13.08470 23.42450 60.75337 1.000 29.67964 248 LEU C O 1
ATOM 10701 N N . GLU C 1 249 ? -11.18803 24.53344 60.26694 1.000 30.33926 249 GLU C N 1
ATOM 10702 C CA . GLU C 1 249 ? -10.29575 23.56683 60.88684 1.000 31.53004 249 GLU C CA 1
ATOM 10703 C C . GLU C 1 249 ? -9.45427 24.26480 61.94502 1.000 31.24979 249 GLU C C 1
ATOM 10704 O O . GLU C 1 249 ? -9.01238 25.40340 61.74615 1.000 30.98384 249 GLU C O 1
ATOM 10710 N N . LYS C 1 250 ? -9.24410 23.58433 63.07230 1.000 32.32223 250 LYS C N 1
ATOM 10711 C CA . LYS C 1 250 ? -8.43892 24.15720 64.13811 1.000 33.02432 250 LYS C CA 1
ATOM 10712 C C . LYS C 1 250 ? -6.97393 24.18101 63.73910 1.000 33.51587 250 LYS C C 1
ATOM 10713 O O . LYS C 1 250 ? -6.43808 23.19253 63.24240 1.000 38.41426 250 LYS C O 1
ATOM 10719 N N . ARG C 1 251 ? -6.32289 25.30912 63.99252 1.000 31.66536 251 ARG C N 1
ATOM 10720 C CA . ARG C 1 251 ? -4.93381 25.53997 63.62000 1.000 34.70845 251 ARG C CA 1
ATOM 10721 C C . ARG C 1 251 ? -4.29279 26.35818 64.72074 1.000 33.93493 251 ARG C C 1
ATOM 10722 O O . ARG C 1 251 ? -4.98020 27.00872 65.50473 1.000 36.94489 251 ARG C O 1
ATOM 10730 N N . ARG C 1 252 ? -2.96953 26.37058 64.74973 1.000 39.39249 252 ARG C N 1
ATOM 10731 C CA . ARG C 1 252 ? -2.28144 27.30516 65.62936 1.000 39.85404 252 ARG C CA 1
ATOM 10732 C C . ARG C 1 252 ? -2.41909 28.72053 65.10831 1.000 42.61943 252 ARG C C 1
ATOM 10733 O O . ARG C 1 252 ? -2.35132 28.95965 63.90246 1.000 47.82541 252 ARG C O 1
ATOM 10741 N N . LYS C 1 253 ? -2.60142 29.66337 66.03059 1.000 39.21121 253 LYS C N 1
ATOM 10742 C CA . LYS C 1 253 ? -2.65635 31.07051 65.65643 1.000 45.61911 253 LYS C CA 1
ATOM 10743 C C . LYS C 1 253 ? -1.36997 31.50835 64.96349 1.000 50.31146 253 LYS C C 1
ATOM 10744 O O . LYS C 1 253 ? -1.40346 32.31008 64.02375 1.000 51.94277 253 LYS C O 1
ATOM 10750 N N . THR C 1 254 ? -0.22782 30.97410 65.38985 1.000 52.10456 254 THR C N 1
ATOM 10751 C CA . THR C 1 254 ? 1.04110 31.29956 64.74518 1.000 51.66358 254 THR C CA 1
ATOM 10752 C C . THR C 1 254 ? 1.25108 30.54251 63.43699 1.000 54.98923 254 THR C C 1
ATOM 10753 O O . THR C 1 254 ? 2.25205 30.77746 62.75049 1.000 54.97255 254 THR C O 1
ATOM 10757 N N . ASP C 1 255 ? 0.33785 29.64681 63.08494 1.000 52.04988 255 ASP C N 1
ATOM 10758 C CA . ASP C 1 255 ? 0.37239 28.92381 61.82327 1.000 57.30968 255 ASP C CA 1
ATOM 10759 C C . ASP C 1 255 ? -0.11291 29.82631 60.68747 1.000 60.67998 255 ASP C C 1
ATOM 10760 O O . ASP C 1 255 ? 0.67718 30.27226 59.84800 1.000 70.04372 255 ASP C O 1
ATOM 10765 N N . GLN C 1 282 ? -5.64970 5.33770 36.77059 1.000 75.11244 282 GLN C N 1
ATOM 10766 C CA . GLN C 1 282 ? -4.37011 5.12539 36.10444 1.000 73.08079 282 GLN C CA 1
ATOM 10767 C C . GLN C 1 282 ? -3.52698 4.09912 36.86356 1.000 77.51925 282 GLN C C 1
ATOM 10768 O O . GLN C 1 282 ? -3.70677 3.89597 38.07025 1.000 79.99084 282 GLN C O 1
ATOM 10774 N N . ALA C 1 283 ? -2.60916 3.44186 36.14252 1.000 75.69048 283 ALA C N 1
ATOM 10775 C CA . ALA C 1 283 ? -1.73719 2.42805 36.71627 1.000 75.06222 283 ALA C CA 1
ATOM 10776 C C . ALA C 1 283 ? -0.41160 3.04228 37.15306 1.000 74.27970 283 ALA C C 1
ATOM 10777 O O . ALA C 1 283 ? -0.00119 4.09156 36.64048 1.000 66.62436 283 ALA C O 1
ATOM 10779 N N . PRO C 1 284 ? 0.27767 2.42705 38.12506 1.000 75.44669 284 PRO C N 1
ATOM 10780 C CA . PRO C 1 284 ? 1.65237 2.87298 38.42007 1.000 71.25883 284 PRO C CA 1
ATOM 10781 C C . PRO C 1 284 ? 2.58036 2.75511 37.22009 1.000 62.78319 284 PRO C C 1
ATOM 10782 O O . PRO C 1 284 ? 3.46603 3.60497 37.04433 1.000 54.92944 284 PRO C O 1
ATOM 10786 N N . SER C 1 285 ? 2.40032 1.72533 36.38484 1.000 61.44029 285 SER C N 1
ATOM 10787 C CA . SER C 1 285 ? 3.27017 1.56214 35.22578 1.000 60.04999 285 SER C CA 1
ATOM 10788 C C . SER C 1 285 ? 2.98852 2.63352 34.17293 1.000 49.81024 285 SER C C 1
ATOM 10789 O O . SER C 1 285 ? 3.92168 3.26685 33.67186 1.000 46.33817 285 SER C O 1
ATOM 10792 N N . SER C 1 286 ? 1.70646 2.87719 33.85754 1.000 49.93244 286 SER C N 1
ATOM 10793 C CA . SER C 1 286 ? 1.34872 3.91983 32.88820 1.000 50.53777 286 SER C CA 1
ATOM 10794 C C . SER C 1 286 ? 1.89510 5.28050 33.30651 1.000 52.79484 286 SER C C 1
ATOM 10795 O O . SER C 1 286 ? 2.48487 6.00681 32.49340 1.000 47.05229 286 SER C O 1
ATOM 10798 N N . ALA C 1 287 ? 1.68300 5.65343 34.57516 1.000 51.59257 287 ALA C N 1
ATOM 10799 C CA . ALA C 1 287 ? 2.11849 6.96090 35.05592 1.000 48.63930 287 ALA C CA 1
ATOM 10800 C C . ALA C 1 287 ? 3.63737 7.07174 35.05576 1.000 43.89012 287 ALA C C 1
ATOM 10801 O O . ALA C 1 287 ? 4.18736 8.13999 34.76518 1.000 40.85190 287 ALA C O 1
ATOM 10803 N N . ALA C 1 288 ? 4.32859 5.97701 35.38693 1.000 42.48557 288 ALA C N 1
ATOM 10804 C CA . ALA C 1 288 ? 5.78790 5.95940 35.33896 1.000 44.46787 288 ALA C CA 1
ATOM 10805 C C . ALA C 1 288 ? 6.30644 6.15064 33.91285 1.000 41.75525 288 ALA C C 1
ATOM 10806 O O . ALA C 1 288 ? 7.31681 6.83119 33.69276 1.000 40.40720 288 ALA C O 1
ATOM 10808 N N . ALA C 1 289 ? 5.64366 5.53921 32.93321 1.000 40.18219 289 ALA C N 1
ATOM 10809 C CA . ALA C 1 289 ? 6.09081 5.67897 31.54834 1.000 43.34056 289 ALA C CA 1
ATOM 10810 C C . ALA C 1 289 ? 5.86959 7.09511 31.02082 1.000 42.26665 289 ALA C C 1
ATOM 10811 O O . ALA C 1 289 ? 6.66418 7.58572 30.21089 1.000 43.74403 289 ALA C O 1
ATOM 10813 N N . ILE C 1 290 ? 4.80304 7.75622 31.46744 1.000 39.21383 290 ILE C N 1
ATOM 10814 C CA . ILE C 1 290 ? 4.43268 9.07897 30.96428 1.000 43.49684 290 ILE C CA 1
ATOM 10815 C C . ILE C 1 290 ? 5.28219 10.18288 31.60811 1.000 43.63893 290 ILE C C 1
ATOM 10816 O O . ILE C 1 290 ? 5.57762 11.19997 30.97041 1.000 40.19273 290 ILE C O 1
ATOM 10821 N N . ALA C 1 291 ? 5.72835 9.96892 32.84661 1.000 47.20029 291 ALA C N 1
ATOM 10822 C CA . ALA C 1 291 ? 6.42503 10.98304 33.63972 1.000 44.95469 291 ALA C CA 1
ATOM 10823 C C . ALA C 1 291 ? 7.64005 11.61525 32.96673 1.000 42.12590 291 ALA C C 1
ATOM 10824 O O . ALA C 1 291 ? 7.75264 12.85000 33.00176 1.000 41.89291 291 ALA C O 1
ATOM 10826 N N . PRO C 1 292 ? 8.58668 10.86677 32.38254 1.000 44.35004 292 PRO C N 1
ATOM 10827 C CA . PRO C 1 292 ? 9.74303 11.53824 31.75047 1.000 42.52217 292 PRO C CA 1
ATOM 10828 C C . PRO C 1 292 ? 9.35615 12.46289 30.60314 1.000 42.38885 292 PRO C C 1
ATOM 10829 O O . PRO C 1 292 ? 10.06187 13.44575 30.34269 1.000 44.16772 292 PRO C O 1
ATOM 10833 N N . VAL C 1 293 ? 8.26515 12.17158 29.89680 1.000 41.25694 293 VAL C N 1
ATOM 10834 C CA . VAL C 1 293 ? 7.84498 13.03299 28.79381 1.000 39.19698 293 VAL C CA 1
ATOM 10835 C C . VAL C 1 293 ? 7.21018 14.30983 29.33236 1.000 42.91390 293 VAL C C 1
ATOM 10836 O O . VAL C 1 293 ? 7.54411 15.42079 28.90429 1.000 40.17214 293 VAL C O 1
ATOM 10840 N N . LEU C 1 294 ? 6.27616 14.16353 30.27668 1.000 44.49553 294 LEU C N 1
ATOM 10841 C CA . LEU C 1 294 ? 5.69081 15.32114 30.94456 1.000 43.79545 294 LEU C CA 1
ATOM 10842 C C . LEU C 1 294 ? 6.76659 16.19772 31.56756 1.000 43.71669 294 LEU C C 1
ATOM 10843 O O . LEU C 1 294 ? 6.64485 17.42471 31.57827 1.000 48.84503 294 LEU C O 1
ATOM 10848 N N . ALA C 1 295 ? 7.83371 15.58530 32.07948 1.000 45.14915 295 ALA C N 1
ATOM 10849 C CA . ALA C 1 295 ? 8.90538 16.35480 32.70124 1.000 47.53172 295 ALA C CA 1
ATOM 10850 C C . ALA C 1 295 ? 9.54370 17.32830 31.71207 1.000 49.28004 295 ALA C C 1
ATOM 10851 O O . ALA C 1 295 ? 9.64807 18.52547 31.99569 1.000 50.97211 295 ALA C O 1
ATOM 10853 N N . TRP C 1 296 ? 9.97157 16.85162 30.53578 1.000 45.64147 296 TRP C N 1
ATOM 10854 C CA . TRP C 1 296 ? 10.57456 17.80513 29.60692 1.000 46.08628 296 TRP C CA 1
ATOM 10855 C C . TRP C 1 296 ? 9.52993 18.75782 29.04436 1.000 44.83831 296 TRP C C 1
ATOM 10856 O O . TRP C 1 296 ? 9.80727 19.94766 28.87777 1.000 49.08413 296 TRP C O 1
ATOM 10867 N N . MET C 1 297 ? 8.31247 18.26826 28.79237 1.000 41.55285 297 MET C N 1
ATOM 10868 C CA . MET C 1 297 ? 7.26339 19.12943 28.26325 1.000 46.64312 297 MET C CA 1
ATOM 10869 C C . MET C 1 297 ? 6.93513 20.26573 29.21894 1.000 55.48379 297 MET C C 1
ATOM 10870 O O . MET C 1 297 ? 6.52452 21.34393 28.77942 1.000 53.39150 297 MET C O 1
ATOM 10875 N N . ASP C 1 298 ? 7.10657 20.04265 30.52012 1.000 51.11018 298 ASP C N 1
ATOM 10876 C CA . ASP C 1 298 ? 6.80270 21.02342 31.54962 1.000 56.79262 298 ASP C CA 1
ATOM 10877 C C . ASP C 1 298 ? 8.00779 21.88018 31.92786 1.000 64.12582 298 ASP C C 1
ATOM 10878 O O . ASP C 1 298 ? 7.87752 22.77636 32.76637 1.000 68.99163 298 ASP C O 1
ATOM 10883 N N . GLU C 1 299 ? 9.16682 21.64801 31.30925 1.000 61.21432 299 GLU C N 1
ATOM 10884 C CA . GLU C 1 299 ? 10.39488 22.31205 31.73870 1.000 65.06343 299 GLU C CA 1
ATOM 10885 C C . GLU C 1 299 ? 10.27960 23.83203 31.64603 1.000 73.30676 299 GLU C C 1
ATOM 10886 O O . GLU C 1 299 ? 10.59801 24.54417 32.60476 1.000 77.53674 299 GLU C O 1
ATOM 10892 N N . GLU C 1 300 ? 9.80707 24.35028 30.50558 1.000 74.26663 300 GLU C N 1
ATOM 10893 C CA . GLU C 1 300 ? 9.77952 25.80102 30.31647 1.000 78.43056 300 GLU C CA 1
ATOM 10894 C C . GLU C 1 300 ? 8.81811 26.48633 31.28429 1.000 81.57403 300 GLU C C 1
ATOM 10895 O O . GLU C 1 300 ? 9.01788 27.65680 31.62721 1.000 83.13956 300 GLU C O 1
ATOM 10901 N N . ASP C 1 301 ? 7.78009 25.78727 31.73869 1.000 79.88958 301 ASP C N 1
ATOM 10902 C CA . ASP C 1 301 ? 6.84931 26.38342 32.68785 1.000 79.22932 301 ASP C CA 1
ATOM 10903 C C . ASP C 1 301 ? 7.29636 26.20105 34.13154 1.000 80.49204 301 ASP C C 1
ATOM 10904 O O . ASP C 1 301 ? 7.08930 27.09766 34.95468 1.000 83.29127 301 ASP C O 1
ATOM 10909 N N . ARG C 1 302 ? 7.91026 25.06001 34.45715 1.000 79.07134 302 ARG C N 1
ATOM 10910 C CA . ARG C 1 302 ? 8.33539 24.82143 35.83282 1.000 78.26098 302 ARG C CA 1
ATOM 10911 C C . ARG C 1 302 ? 9.38375 25.83730 36.26726 1.000 81.18825 302 ARG C C 1
ATOM 10912 O O . ARG C 1 302 ? 9.36697 26.30435 37.41271 1.000 81.96107 302 ARG C O 1
ATOM 10920 N N . LYS C 1 303 ? 10.30068 26.19907 35.36528 1.000 79.86794 303 LYS C N 1
ATOM 10921 C CA . LYS C 1 303 ? 11.32279 27.18235 35.71342 1.000 82.62563 303 LYS C CA 1
ATOM 10922 C C . LYS C 1 303 ? 10.70840 28.55422 35.97881 1.000 86.07278 303 LYS C C 1
ATOM 10923 O O . LYS C 1 303 ? 11.11056 29.24764 36.92235 1.000 88.00643 303 LYS C O 1
ATOM 10929 N N . LYS C 1 304 ? 9.72262 28.95763 35.16595 1.000 86.68185 304 LYS C N 1
ATOM 10930 C CA . LYS C 1 304 ? 9.09267 30.26476 35.34408 1.000 86.96666 304 LYS C CA 1
ATOM 10931 C C . LYS C 1 304 ? 8.36694 30.37187 36.67873 1.000 86.61402 304 LYS C C 1
ATOM 10932 O O . LYS C 1 304 ? 8.21796 31.47535 37.21495 1.000 89.12729 304 LYS C O 1
ATOM 10938 N N . ARG C 1 305 ? 7.89876 29.24967 37.22390 1.000 84.03576 305 ARG C N 1
ATOM 10939 C CA . ARG C 1 305 ? 7.11696 29.29969 38.45320 1.000 84.37515 305 ARG C CA 1
ATOM 10940 C C . ARG C 1 305 ? 7.97852 29.46194 39.70400 1.000 88.72598 305 ARG C C 1
ATOM 10941 O O . ARG C 1 305 ? 7.52912 30.08795 40.67094 1.000 86.34020 305 ARG C O 1
ATOM 10949 N N . GLU C 1 306 ? 9.19625 28.90769 39.72803 1.000 89.65538 306 GLU C N 1
ATOM 10950 C CA . GLU C 1 306 ? 10.05862 29.06516 40.89761 1.000 86.24882 306 GLU C CA 1
ATOM 10951 C C . GLU C 1 306 ? 10.92669 30.31859 40.85058 1.000 89.08574 306 GLU C C 1
ATOM 10952 O O . GLU C 1 306 ? 11.60773 30.61199 41.83950 1.000 91.30496 306 GLU C O 1
ATOM 10958 N N . GLN C 1 307 ? 10.92742 31.05408 39.73675 1.000 87.66738 307 GLN C N 1
ATOM 10959 C CA . GLN C 1 307 ? 11.51142 32.38947 39.67158 1.000 87.43337 307 GLN C CA 1
ATOM 10960 C C . GLN C 1 307 ? 10.47554 33.48769 39.88614 1.000 88.76148 307 GLN C C 1
ATOM 10961 O O . GLN C 1 307 ? 10.80741 34.67146 39.76512 1.000 88.06328 307 GLN C O 1
ATOM 10967 N N . LYS C 1 308 ? 9.22994 33.12154 40.17520 1.000 87.29630 308 LYS C N 1
ATOM 10968 C CA . LYS C 1 308 ? 8.18223 34.06339 40.53292 1.000 83.47597 308 LYS C CA 1
ATOM 10969 C C . LYS C 1 308 ? 7.48933 33.55755 41.78806 1.000 78.74151 308 LYS C C 1
ATOM 10970 O O . LYS C 1 308 ? 7.39130 32.34918 42.01660 1.000 77.78307 308 LYS C O 1
ATOM 10976 N N . GLU C 1 309 ? 7.02317 34.48762 42.61261 1.000 76.85134 309 GLU C N 1
ATOM 10977 C CA . GLU C 1 309 ? 6.12239 34.15003 43.70653 1.000 72.54170 309 GLU C CA 1
ATOM 10978 C C . GLU C 1 309 ? 4.71051 34.14151 43.13558 1.000 65.29215 309 GLU C C 1
ATOM 10979 O O . GLU C 1 309 ? 4.16913 35.19490 42.80218 1.000 64.80554 309 GLU C O 1
ATOM 10985 N N . LEU C 1 310 ? 4.12397 32.95362 43.00050 1.000 66.06001 310 LEU C N 1
ATOM 10986 C CA . LEU C 1 310 ? 2.79057 32.83899 42.42423 1.000 59.79706 310 LEU C CA 1
ATOM 10987 C C . LEU C 1 310 ? 1.73779 33.36971 43.39267 1.000 56.55672 310 LEU C C 1
ATOM 10988 O O . LEU C 1 310 ? 1.67762 32.95113 44.55226 1.000 55.20706 310 LEU C O 1
ATOM 10993 N N . ILE C 1 311 ? 0.91105 34.30057 42.90986 1.000 46.74011 311 ILE C N 1
ATOM 10994 C CA . ILE C 1 311 ? -0.24380 34.77027 43.66724 1.000 46.63291 311 ILE C CA 1
ATOM 10995 C C . ILE C 1 311 ? -1.30554 33.67101 43.70731 1.000 44.39244 311 ILE C C 1
ATOM 10996 O O . ILE C 1 311 ? -1.45708 32.88227 42.76479 1.000 41.01852 311 ILE C O 1
ATOM 11001 N N . ARG C 1 312 ? -2.03423 33.59699 44.81973 1.000 44.21208 312 ARG C N 1
ATOM 11002 C CA . ARG C 1 312 ? -3.09347 32.60659 44.98577 1.000 39.30293 312 ARG C CA 1
ATOM 11003 C C . ARG C 1 312 ? -4.10203 33.14886 45.99100 1.000 42.19191 312 ARG C C 1
ATOM 11004 O O . ARG C 1 312 ? -3.70825 33.64636 47.04912 1.000 44.61684 312 ARG C O 1
ATOM 11012 N N . ALA C 1 313 ? -5.39100 33.07734 45.65561 1.000 40.28167 313 ALA C N 1
ATOM 11013 C CA . ALA C 1 313 ? -6.43649 33.57790 46.54632 1.000 42.15845 313 ALA C CA 1
ATOM 11014 C C . ALA C 1 313 ? -6.71587 32.57675 47.66445 1.000 40.18678 313 ALA C C 1
ATOM 11015 O O . ALA C 1 313 ? -6.94964 31.39538 47.38649 1.000 41.21768 313 ALA C O 1
ATOM 11017 N N . VAL C 1 314 ? -6.68850 33.05787 48.91307 1.000 39.17826 314 VAL C N 1
ATOM 11018 C CA . VAL C 1 314 ? -6.96717 32.30752 50.15081 1.000 38.11174 314 VAL C CA 1
ATOM 11019 C C . VAL C 1 314 ? -6.55850 30.84900 49.98484 1.000 36.23362 314 VAL C C 1
ATOM 11020 O O . VAL C 1 314 ? -7.41791 29.95759 49.89080 1.000 30.68003 314 VAL C O 1
ATOM 11024 N N . PRO C 1 315 ? -5.25550 30.58935 49.88377 1.000 35.32806 315 PRO C N 1
ATOM 11025 C CA . PRO C 1 315 ? -4.78128 29.24697 49.51126 1.000 37.73463 315 PRO C CA 1
ATOM 11026 C C . PRO C 1 315 ? -5.17971 28.15441 50.49376 1.000 39.46169 315 PRO C C 1
ATOM 11027 O O . PRO C 1 315 ? -5.19750 26.97985 50.10951 1.000 37.85430 315 PRO C O 1
ATOM 11031 N N . HIS C 1 316 ? -5.47238 28.49832 51.75227 1.000 35.28238 316 HIS C N 1
ATOM 11032 C CA . HIS C 1 316 ? -5.88470 27.50454 52.73535 1.000 36.84731 316 HIS C CA 1
ATOM 11033 C C . HIS C 1 316 ? -7.25302 26.90310 52.42951 1.000 37.00402 316 HIS C C 1
ATOM 11034 O O . HIS C 1 316 ? -7.59608 25.87200 53.00680 1.000 34.91166 316 HIS C O 1
ATOM 11041 N N . VAL C 1 317 ? -8.04645 27.50766 51.54658 1.000 32.00994 317 VAL C N 1
ATOM 11042 C CA . VAL C 1 317 ? -9.35737 26.94776 51.21842 1.000 31.14526 317 VAL C CA 1
ATOM 11043 C C . VAL C 1 317 ? -9.15158 25.89675 50.13032 1.000 36.84192 317 VAL C C 1
ATOM 11044 O O . VAL C 1 317 ? -8.77710 26.22744 49.00280 1.000 38.11941 317 VAL C O 1
ATOM 11048 N N . HIS C 1 318 ? -9.39923 24.62737 50.47955 1.000 35.82940 318 HIS C N 1
ATOM 11049 C CA . HIS C 1 318 ? -9.17220 23.48383 49.60123 1.000 39.09527 318 HIS C CA 1
ATOM 11050 C C . HIS C 1 318 ? -10.36099 23.22902 48.69098 1.000 37.23473 318 HIS C C 1
ATOM 11051 O O . HIS C 1 318 ? -10.18129 23.03477 47.48900 1.000 37.87140 318 HIS C O 1
ATOM 11058 N N . PHE C 1 319 ? -11.57919 23.15269 49.24072 1.000 31.14400 319 PHE C N 1
ATOM 11059 C CA . PHE C 1 319 ? -12.76042 23.00998 48.39601 1.000 35.99023 319 PHE C CA 1
ATOM 11060 C C . PHE C 1 319 ? -13.31955 24.39842 48.10864 1.000 35.10739 319 PHE C C 1
ATOM 11061 O O . PHE C 1 319 ? -13.88389 25.04949 48.99287 1.000 35.46291 319 PHE C O 1
ATOM 11069 N N . ARG C 1 320 ? -13.12174 24.85715 46.88556 1.000 31.84846 320 ARG C N 1
ATOM 11070 C CA . ARG C 1 320 ? -13.47512 26.21170 46.48466 1.000 36.79322 320 ARG C CA 1
ATOM 11071 C C . ARG C 1 320 ? -14.74712 26.19677 45.63872 1.000 35.39084 320 ARG C C 1
ATOM 11072 O O . ARG C 1 320 ? -14.73735 26.49334 44.45835 1.000 32.15479 320 ARG C O 1
ATOM 11080 N N . GLY C 1 321 ? -15.85908 25.82643 46.27620 1.000 34.57049 321 GLY C N 1
ATOM 11081 C CA . GLY C 1 321 ? -17.10835 25.72672 45.54712 1.000 30.46063 321 GLY C CA 1
ATOM 11082 C C . GLY C 1 321 ? -17.78737 27.05613 45.28372 1.000 31.12304 321 GLY C C 1
ATOM 11083 O O . GLY C 1 321 ? -18.55506 27.17501 44.32406 1.000 31.06589 321 GLY C O 1
ATOM 11084 N N . HIS C 1 322 ? -17.54270 28.06452 46.12370 1.000 29.48492 322 HIS C N 1
ATOM 11085 C CA . HIS C 1 322 ? -18.19306 29.35812 45.92091 1.000 30.61866 322 HIS C CA 1
ATOM 11086 C C . HIS C 1 322 ? -17.89189 29.89223 44.51238 1.000 29.88106 322 HIS C C 1
ATOM 11087 O O . HIS C 1 322 ? -16.74323 29.89703 44.07241 1.000 32.31593 322 HIS C O 1
ATOM 11094 N N . GLU C 1 323 ? -18.92146 30.34770 43.79760 1.000 33.35756 323 GLU C N 1
ATOM 11095 C CA . GLU C 1 323 ? -18.69397 30.76901 42.41313 1.000 33.15260 323 GLU C CA 1
ATOM 11096 C C . GLU C 1 323 ? -17.82110 32.01807 42.30135 1.000 33.81599 323 GLU C C 1
ATOM 11097 O O . GLU C 1 323 ? -17.17216 32.20835 41.26733 1.000 32.26448 323 GLU C O 1
ATOM 11103 N N . GLU C 1 324 ? -17.71320 32.82449 43.35977 1.000 31.78171 324 GLU C N 1
ATOM 11104 C CA . GLU C 1 324 ? -16.77811 33.94890 43.33647 1.000 28.85531 324 GLU C CA 1
ATOM 11105 C C . GLU C 1 324 ? -15.31440 33.51413 43.22267 1.000 30.45265 324 GLU C C 1
ATOM 11106 O O . GLU C 1 324 ? -14.46069 34.34574 42.89579 1.000 30.14063 324 GLU C O 1
ATOM 11112 N N . PHE C 1 325 ? -14.98255 32.24303 43.50554 1.000 32.83170 325 PHE C N 1
ATOM 11113 C CA . PHE C 1 325 ? -13.60254 31.80627 43.29959 1.000 31.01656 325 PHE C CA 1
ATOM 11114 C C . PHE C 1 325 ? -13.18449 31.88440 41.82789 1.000 31.05333 325 PHE C C 1
ATOM 11115 O O . PHE C 1 325 ? -11.99374 32.03623 41.53049 1.000 31.34014 325 PHE C O 1
ATOM 11123 N N . GLN C 1 326 ? -14.13385 31.80721 40.89690 1.000 30.03923 326 GLN C N 1
ATOM 11124 C CA . GLN C 1 326 ? -13.78603 32.05157 39.49647 1.000 32.86766 326 GLN C CA 1
ATOM 11125 C C . GLN C 1 326 ? -13.14584 33.41721 39.33418 1.000 33.33571 326 GLN C C 1
ATOM 11126 O O . GLN C 1 326 ? -12.14712 33.57382 38.62047 1.000 33.84934 326 GLN C O 1
ATOM 11132 N N . TYR C 1 327 ? -13.72796 34.42169 39.98935 1.000 32.03263 327 TYR C N 1
ATOM 11133 C CA . TYR C 1 327 ? -13.25773 35.78838 39.86800 1.000 31.40815 327 TYR C CA 1
ATOM 11134 C C . TYR C 1 327 ? -11.90944 35.96915 40.54712 1.000 31.13727 327 TYR C C 1
ATOM 11135 O O . TYR C 1 327 ? -10.97774 36.54259 39.96233 1.000 31.69281 327 TYR C O 1
ATOM 11144 N N . LEU C 1 328 ? -11.79224 35.48178 41.78862 1.000 32.41218 328 LEU C N 1
ATOM 11145 C CA . LEU C 1 328 ? -10.53832 35.56396 42.52406 1.000 32.66657 328 LEU C CA 1
ATOM 11146 C C . LEU C 1 328 ? -9.42867 34.82748 41.78623 1.000 32.08029 328 LEU C C 1
ATOM 11147 O O . LEU C 1 328 ? -8.30963 35.34242 41.65817 1.000 31.28348 328 LEU C O 1
ATOM 11152 N N . ASP C 1 329 ? -9.72321 33.62155 41.29106 1.000 27.37465 329 ASP C N 1
ATOM 11153 C CA . ASP C 1 329 ? -8.72567 32.87761 40.53011 1.000 32.71545 329 ASP C CA 1
ATOM 11154 C C . ASP C 1 329 ? -8.37439 33.58051 39.21889 1.000 34.32949 329 ASP C C 1
ATOM 11155 O O . ASP C 1 329 ? -7.23053 33.48853 38.75320 1.000 33.99927 329 ASP C O 1
ATOM 11160 N N . LEU C 1 330 ? -9.33127 34.28172 38.60370 1.000 33.95680 330 LEU C N 1
ATOM 11161 C CA . LEU C 1 330 ? -8.99924 35.00755 37.37774 1.000 31.82606 330 LEU C CA 1
ATOM 11162 C C . LEU C 1 330 ? -8.00491 36.13431 37.66042 1.000 34.90571 330 LEU C C 1
ATOM 11163 O O . LEU C 1 330 ? -7.03200 36.31865 36.91331 1.000 33.65576 330 LEU C O 1
ATOM 11168 N N . ILE C 1 331 ? -8.20738 36.86916 38.75397 1.000 32.29506 331 ILE C N 1
ATOM 11169 C CA . ILE C 1 331 ? -7.26978 37.92500 39.12466 1.000 31.34526 331 ILE C CA 1
ATOM 11170 C C . ILE C 1 331 ? -5.88250 37.34173 39.33968 1.000 31.69806 331 ILE C C 1
ATOM 11171 O O . ILE C 1 331 ? -4.88569 37.86670 38.83675 1.000 34.84034 331 ILE C O 1
ATOM 11176 N N . ALA C 1 332 ? -5.79923 36.24007 40.09361 1.000 35.12791 332 ALA C N 1
ATOM 11177 C CA . ALA C 1 332 ? -4.50988 35.60668 40.33814 1.000 35.95584 332 ALA C CA 1
ATOM 11178 C C . ALA C 1 332 ? -3.85361 35.17549 39.03199 1.000 36.32560 332 ALA C C 1
ATOM 11179 O O . ALA C 1 332 ? -2.65935 35.41654 38.81981 1.000 36.81863 332 ALA C O 1
ATOM 11181 N N . ASP C 1 333 ? -4.62566 34.55628 38.13606 1.000 35.18914 333 ASP C N 1
ATOM 11182 C CA . ASP C 1 333 ? -4.06010 34.06284 36.88024 1.000 38.23493 333 ASP C CA 1
ATOM 11183 C C . ASP C 1 333 ? -3.50393 35.19406 36.02495 1.000 41.23895 333 ASP C C 1
ATOM 11184 O O . ASP C 1 333 ? -2.45372 35.03408 35.38526 1.000 41.13049 333 ASP C O 1
ATOM 11189 N N . ILE C 1 334 ? -4.22122 36.32655 35.95506 1.000 34.74341 334 ILE C N 1
ATOM 11190 C CA . ILE C 1 334 ? -3.73532 37.46006 35.17541 1.000 34.77341 334 ILE C CA 1
ATOM 11191 C C . ILE C 1 334 ? -2.42693 37.98880 35.75207 1.000 33.55692 334 ILE C C 1
ATOM 11192 O O . ILE C 1 334 ? -1.45152 38.21032 35.02802 1.000 34.21217 334 ILE C O 1
ATOM 11197 N N . ILE C 1 335 ? -2.37351 38.17551 37.06906 1.000 36.30718 335 ILE C N 1
ATOM 11198 C CA . ILE C 1 335 ? -1.12831 38.61743 37.69205 1.000 37.47213 335 ILE C CA 1
ATOM 11199 C C . ILE C 1 335 ? -0.00816 37.60087 37.46496 1.000 40.28044 335 ILE C C 1
ATOM 11200 O O . ILE C 1 335 ? 1.14751 37.98038 37.23565 1.000 41.29353 335 ILE C O 1
ATOM 11205 N N . ASN C 1 336 ? -0.31757 36.29849 37.53064 1.000 40.31084 336 ASN C N 1
ATOM 11206 C CA . ASN C 1 336 ? 0.73959 35.28632 37.40389 1.000 41.70013 336 ASN C CA 1
ATOM 11207 C C . ASN C 1 336 ? 1.19262 35.09913 35.96034 1.000 43.19544 336 ASN C C 1
ATOM 11208 O O . ASN C 1 336 ? 2.38651 34.91594 35.69549 1.000 38.93154 336 ASN C O 1
ATOM 11213 N N . ASN C 1 337 ? 0.25378 35.09638 35.02693 1.000 40.45459 337 ASN C N 1
ATOM 11214 C CA . ASN C 1 337 ? 0.53802 34.64561 33.68365 1.000 42.46765 337 ASN C CA 1
ATOM 11215 C C . ASN C 1 337 ? 0.20383 35.66970 32.61671 1.000 40.78895 337 ASN C C 1
ATOM 11216 O O . ASN C 1 337 ? 0.45175 35.40256 31.43679 1.000 43.28274 337 ASN C O 1
ATOM 11221 N N . GLY C 1 338 ? -0.35355 36.82070 32.98305 1.000 37.79870 338 GLY C N 1
ATOM 11222 C CA . GLY C 1 338 ? -0.65814 37.83031 31.99173 1.000 38.22326 338 GLY C CA 1
ATOM 11223 C C . GLY C 1 338 ? 0.58342 38.55234 31.50152 1.000 39.76560 338 GLY C C 1
ATOM 11224 O O . GLY C 1 338 ? 1.63763 38.53440 32.13722 1.000 38.04747 338 GLY C O 1
ATOM 11225 N N . ARG C 1 339 ? 0.45042 39.20291 30.34534 1.000 37.63688 339 ARG C N 1
ATOM 11226 C CA . ARG C 1 339 ? 1.54696 39.95020 29.74507 1.000 43.65020 339 ARG C CA 1
ATOM 11227 C C . ARG C 1 339 ? 1.32590 41.43997 29.96851 1.000 41.63499 339 ARG C C 1
ATOM 11228 O O . ARG C 1 339 ? 0.21490 41.94328 29.79167 1.000 40.75563 339 ARG C O 1
ATOM 11236 N N . THR C 1 340 ? 2.38964 42.14426 30.34604 1.000 43.33231 340 THR C N 1
ATOM 11237 C CA . THR C 1 340 ? 2.30435 43.56558 30.65564 1.000 43.79600 340 THR C CA 1
ATOM 11238 C C . THR C 1 340 ? 2.63326 44.39929 29.42174 1.000 42.38102 340 THR C C 1
ATOM 11239 O O . THR C 1 340 ? 3.64130 44.14657 28.75451 1.000 48.92336 340 THR C O 1
ATOM 11243 N N . MET C 1 341 ? 1.78321 45.38804 29.12419 1.000 42.44824 341 MET C N 1
ATOM 11244 C CA . MET C 1 341 ? 2.01803 46.35736 28.05213 1.000 48.70215 341 MET C CA 1
ATOM 11245 C C . MET C 1 341 ? 1.64147 47.74907 28.54758 1.000 53.48963 341 MET C C 1
ATOM 11246 O O . MET C 1 341 ? 0.90550 47.89923 29.52490 1.000 51.52046 341 MET C O 1
ATOM 11251 N N . ASP C 1 342 ? 2.16382 48.77179 27.86763 1.000 53.92947 342 ASP C N 1
ATOM 11252 C CA . ASP C 1 342 ? 1.88492 50.15581 28.24493 1.000 59.17481 342 ASP C CA 1
ATOM 11253 C C . ASP C 1 342 ? 0.46450 50.56010 27.86827 1.000 56.68471 342 ASP C C 1
ATOM 11254 O O . ASP C 1 342 ? -0.03498 50.20578 26.79770 1.000 56.21697 342 ASP C O 1
ATOM 11259 N N . ASP C 1 343 ? -0.17784 51.33443 28.74215 1.000 60.87751 343 ASP C N 1
ATOM 11260 C CA . ASP C 1 343 ? -1.52603 51.83105 28.49634 1.000 67.53515 343 ASP C CA 1
ATOM 11261 C C . ASP C 1 343 ? -1.52367 53.33749 28.25441 1.000 65.53903 343 ASP C C 1
ATOM 11262 O O . ASP C 1 343 ? -0.67349 54.06923 28.77253 1.000 65.31063 343 ASP C O 1
ATOM 11267 N N . ARG C 1 344 ? -2.51640 53.78425 27.47439 1.000 68.44143 344 ARG C N 1
ATOM 11268 C CA . ARG C 1 344 ? -2.63808 55.18887 27.08770 1.000 69.19228 344 ARG C CA 1
ATOM 11269 C C . ARG C 1 344 ? -2.81718 56.11531 28.28613 1.000 71.43184 344 ARG C C 1
ATOM 11270 O O . ARG C 1 344 ? -2.44146 57.29251 28.21882 1.000 74.27491 344 ARG C O 1
ATOM 11278 N N . THR C 1 345 ? -3.41636 55.62718 29.37450 1.000 69.41250 345 THR C N 1
ATOM 11279 C CA . THR C 1 345 ? -3.54067 56.43284 30.58413 1.000 71.28690 345 THR C CA 1
ATOM 11280 C C . THR C 1 345 ? -2.27329 56.38278 31.45425 1.000 71.08330 345 THR C C 1
ATOM 11281 O O . THR C 1 345 ? -2.32905 56.72575 32.64469 1.000 68.74330 345 THR C O 1
ATOM 11285 N N . GLY C 1 346 ? -1.15225 55.96938 30.86404 1.000 72.38513 346 GLY C N 1
ATOM 11286 C CA . GLY C 1 346 ? 0.17228 56.03504 31.46764 1.000 70.11670 346 GLY C CA 1
ATOM 11287 C C . GLY C 1 346 ? 0.40435 55.11029 32.64027 1.000 69.52881 346 GLY C C 1
ATOM 11288 O O . GLY C 1 346 ? 1.09816 55.48605 33.59449 1.000 67.99448 346 GLY C O 1
ATOM 11289 N N . VAL C 1 347 ? -0.14133 53.90186 32.59346 1.000 66.27532 347 VAL C N 1
ATOM 11290 C CA . VAL C 1 347 ? -0.14131 53.09567 33.80098 1.000 62.29483 347 VAL C CA 1
ATOM 11291 C C . VAL C 1 347 ? 0.41234 51.69294 33.57054 1.000 65.58830 347 VAL C C 1
ATOM 11292 O O . VAL C 1 347 ? 0.97861 51.08471 34.48728 1.000 74.08056 347 VAL C O 1
ATOM 11296 N N . GLY C 1 348 ? 0.30120 51.16799 32.35697 1.000 58.15576 348 GLY C N 1
ATOM 11297 C CA . GLY C 1 348 ? 0.70521 49.77884 32.19878 1.000 59.66584 348 GLY C CA 1
ATOM 11298 C C . GLY C 1 348 ? -0.38507 48.79424 32.58450 1.000 53.85791 348 GLY C C 1
ATOM 11299 O O . GLY C 1 348 ? -1.03313 48.93319 33.63243 1.000 46.26005 348 GLY C O 1
ATOM 11300 N N . VAL C 1 349 ? -0.59531 47.78909 31.73544 1.000 49.05529 349 VAL C N 1
ATOM 11301 C CA . VAL C 1 349 ? -1.73372 46.87882 31.82960 1.000 47.09702 349 VAL C CA 1
ATOM 11302 C C . VAL C 1 349 ? -1.24846 45.44437 31.67886 1.000 44.60667 349 VAL C C 1
ATOM 11303 O O . VAL C 1 349 ? -0.42539 45.15279 30.80730 1.000 40.69996 349 VAL C O 1
ATOM 11307 N N . ILE C 1 350 ? -1.76073 44.55022 32.52747 1.000 41.40325 350 ILE C N 1
ATOM 11308 C CA . ILE C 1 350 ? -1.42582 43.12634 32.50899 1.000 36.58166 350 ILE C CA 1
ATOM 11309 C C . ILE C 1 350 ? -2.63295 42.38696 31.94806 1.000 37.75081 350 ILE C C 1
ATOM 11310 O O . ILE C 1 350 ? -3.71908 42.45115 32.53439 1.000 32.93807 350 ILE C O 1
ATOM 11315 N N . SER C 1 351 ? -2.46610 41.67503 30.82496 1.000 33.06621 351 SER C N 1
ATOM 11316 C CA . SER C 1 351 ? -3.63678 41.13017 30.14442 1.000 32.49534 351 SER C CA 1
ATOM 11317 C C . SER C 1 351 ? -3.45603 39.66738 29.74515 1.000 32.56593 351 SER C C 1
ATOM 11318 O O . SER C 1 351 ? -2.33828 39.18608 29.54285 1.000 33.01071 351 SER C O 1
ATOM 11321 N N . LYS C 1 352 ? -4.58963 38.97363 29.65494 1.000 32.30564 352 LYS C N 1
ATOM 11322 C CA . LYS C 1 352 ? -4.78147 37.69969 28.97559 1.000 36.85530 352 LYS C CA 1
ATOM 11323 C C . LYS C 1 352 ? -5.90686 37.87548 27.96528 1.000 34.36414 352 LYS C C 1
ATOM 11324 O O . LYS C 1 352 ? -6.64796 38.85053 28.01490 1.000 32.58337 352 LYS C O 1
ATOM 11330 N N . PHE C 1 353 ? -6.06995 36.91023 27.06150 1.000 33.05257 353 PHE C N 1
ATOM 11331 C CA . PHE C 1 353 ? -7.05128 37.02622 25.98896 1.000 30.25598 353 PHE C CA 1
ATOM 11332 C C . PHE C 1 353 ? -7.92529 35.78191 25.94750 1.000 30.66058 353 PHE C C 1
ATOM 11333 O O . PHE C 1 353 ? -7.41818 34.66544 25.79009 1.000 34.91901 353 PHE C O 1
ATOM 11341 N N . GLY C 1 354 ? -9.22366 35.96534 26.14205 1.000 28.62676 354 GLY C N 1
ATOM 11342 C CA . GLY C 1 354 ? -10.17841 34.87895 26.01791 1.000 30.07327 354 GLY C CA 1
ATOM 11343 C C . GLY C 1 354 ? -10.37044 34.17892 27.35350 1.000 33.82435 354 GLY C C 1
ATOM 11344 O O . GLY C 1 354 ? -9.63123 33.24484 27.67484 1.000 35.30837 354 GLY C O 1
ATOM 11345 N N . CYS C 1 355 ? -11.38677 34.57515 28.11516 1.000 31.06863 355 CYS C N 1
ATOM 11346 C CA . CYS C 1 355 ? -11.60222 34.05579 29.46436 1.000 31.11075 355 CYS C CA 1
ATOM 11347 C C . CYS C 1 355 ? -13.10302 33.94462 29.65003 1.000 31.78184 355 CYS C C 1
ATOM 11348 O O . CYS C 1 355 ? -13.87025 34.59976 28.94073 1.000 33.07681 355 CYS C O 1
ATOM 11351 N N . THR C 1 356 ? -13.52543 33.08382 30.56199 1.000 25.06919 356 THR C N 1
ATOM 11352 C CA . THR C 1 356 ? -14.94289 32.83543 30.80341 1.000 30.73352 356 THR C CA 1
ATOM 11353 C C . THR C 1 356 ? -15.20830 32.62303 32.29224 1.000 34.05781 356 THR C C 1
ATOM 11354 O O . THR C 1 356 ? -14.34103 32.15468 33.03218 1.000 32.84681 356 THR C O 1
ATOM 11358 N N . MET C 1 357 ? -16.43010 32.96573 32.70915 1.000 33.47757 357 MET C N 1
ATOM 11359 C CA . MET C 1 357 ? -16.99793 32.60397 34.00476 1.000 32.47775 357 MET C CA 1
ATOM 11360 C C . MET C 1 357 ? -18.48530 32.32096 33.81273 1.000 32.97173 357 MET C C 1
ATOM 11361 O O . MET C 1 357 ? -19.11081 32.82999 32.87569 1.000 31.32108 357 MET C O 1
ATOM 11366 N N . ARG C 1 358 ? -19.06097 31.53747 34.73224 1.000 27.32763 358 ARG C N 1
ATOM 11367 C CA . ARG C 1 358 ? -20.48463 31.19427 34.72796 1.000 29.94415 358 ARG C CA 1
ATOM 11368 C C . ARG C 1 358 ? -21.05639 31.33943 36.14169 1.000 29.76643 358 ARG C C 1
ATOM 11369 O O . ARG C 1 358 ? -20.47267 30.81888 37.09971 1.000 31.09530 358 ARG C O 1
ATOM 11377 N N . TYR C 1 359 ? -22.21423 31.99317 36.27695 1.000 31.62076 359 TYR C N 1
ATOM 11378 C CA . TYR C 1 359 ? -22.86683 32.14442 37.58186 1.000 32.27854 359 TYR C CA 1
ATOM 11379 C C . TYR C 1 359 ? -24.29513 31.60680 37.54124 1.000 29.57914 359 TYR C C 1
ATOM 11380 O O . TYR C 1 359 ? -25.06235 31.92697 36.63231 1.000 30.16525 359 TYR C O 1
ATOM 11389 N N . SER C 1 360 ? -24.64152 30.77502 38.51562 1.000 31.28921 360 SER C N 1
ATOM 11390 C CA . SER C 1 360 ? -26.01180 30.30050 38.67286 1.000 30.43286 360 SER C CA 1
ATOM 11391 C C . SER C 1 360 ? -26.90819 31.43015 39.15951 1.000 32.64939 360 SER C C 1
ATOM 11392 O O . SER C 1 360 ? -26.47793 32.31721 39.89785 1.000 33.80924 360 SER C O 1
ATOM 11395 N N . LEU C 1 361 ? -28.17477 31.37375 38.75225 1.000 33.89828 361 LEU C N 1
ATOM 11396 C CA . LEU C 1 361 ? -29.16840 32.38545 39.08671 1.000 33.43357 361 LEU C CA 1
ATOM 11397 C C . LEU C 1 361 ? -30.38940 31.78080 39.75381 1.000 33.45821 361 LEU C C 1
ATOM 11398 O O . LEU C 1 361 ? -31.34568 32.50543 40.03585 1.000 34.73375 361 LEU C O 1
ATOM 11403 N N . ASP C 1 362 ? -30.39972 30.47261 39.97683 1.000 31.44923 362 ASP C N 1
ATOM 11404 C CA . ASP C 1 362 ? -31.59368 29.80434 40.45628 1.000 35.44973 362 ASP C CA 1
ATOM 11405 C C . ASP C 1 362 ? -31.73117 29.80637 41.97762 1.000 36.93207 362 ASP C C 1
ATOM 11406 O O . ASP C 1 362 ? -32.83086 29.54797 42.47267 1.000 35.95339 362 ASP C O 1
ATOM 11411 N N . GLN C 1 363 ? -30.66955 30.07718 42.73458 1.000 32.89650 363 GLN C N 1
ATOM 11412 C CA . GLN C 1 363 ? -30.82119 30.12846 44.19227 1.000 30.84994 363 GLN C CA 1
ATOM 11413 C C . GLN C 1 363 ? -30.44704 31.46495 44.78049 1.000 33.29593 363 GLN C C 1
ATOM 11414 O O . GLN C 1 363 ? -31.07347 31.90624 45.74436 1.000 34.51933 363 GLN C O 1
ATOM 11420 N N . ALA C 1 364 ? -29.37671 32.06933 44.29016 1.000 29.63946 364 ALA C N 1
ATOM 11421 C CA . ALA C 1 364 ? -28.92484 33.35870 44.77070 1.000 31.36706 364 ALA C CA 1
ATOM 11422 C C . ALA C 1 364 ? -28.51729 34.17616 43.55604 1.000 31.96981 364 ALA C C 1
ATOM 11423 O O . ALA C 1 364 ? -28.63906 33.71955 42.41508 1.000 29.51965 364 ALA C O 1
ATOM 11425 N N . PHE C 1 365 ? -27.99838 35.37992 43.81210 1.000 28.79520 365 PHE C N 1
ATOM 11426 C CA . PHE C 1 365 ? -27.64790 36.34045 42.79275 1.000 31.74437 365 PHE C CA 1
ATOM 11427 C C . PHE C 1 365 ? -26.17770 36.71248 42.93702 1.000 29.46412 365 PHE C C 1
ATOM 11428 O O . PHE C 1 365 ? -25.72066 36.98123 44.05211 1.000 27.53292 365 PHE C O 1
ATOM 11436 N N . PRO C 1 366 ? -25.41670 36.73874 41.83582 1.000 29.89932 366 PRO C N 1
ATOM 11437 C CA . PRO C 1 366 ? -23.94865 36.93255 41.87134 1.000 30.92985 366 PRO C CA 1
ATOM 11438 C C . PRO C 1 366 ? -23.52927 38.39126 41.98992 1.000 30.36608 366 PRO C C 1
ATOM 11439 O O . PRO C 1 366 ? -22.92384 38.97828 41.08181 1.000 31.65316 366 PRO C O 1
ATOM 11443 N N . LEU C 1 367 ? -23.86902 38.98912 43.13408 1.000 32.78620 367 LEU C N 1
ATOM 11444 C CA . LEU C 1 367 ? -23.34020 40.28082 43.55212 1.000 30.00315 367 LEU C CA 1
ATOM 11445 C C . LEU C 1 367 ? -22.07871 39.99713 44.36332 1.000 31.89559 367 LEU C C 1
ATOM 11446 O O . LEU C 1 367 ? -22.15973 39.46923 45.48165 1.000 31.74628 367 LEU C O 1
ATOM 11451 N N . LEU C 1 368 ? -20.91348 40.32931 43.81247 1.000 31.67794 368 LEU C N 1
ATOM 11452 C CA . LEU C 1 368 ? -19.67762 39.81633 44.39671 1.000 32.49571 368 LEU C CA 1
ATOM 11453 C C . LEU C 1 368 ? -19.45580 40.41217 45.78337 1.000 36.16559 368 LEU C C 1
ATOM 11454 O O . LEU C 1 368 ? -19.86837 41.54402 46.07757 1.000 33.88082 368 LEU C O 1
ATOM 11459 N N . THR C 1 369 ? -18.80491 39.62445 46.64908 1.000 37.38736 369 THR C N 1
ATOM 11460 C CA . THR C 1 369 ? -18.71313 39.94882 48.06683 1.000 32.88445 369 THR C CA 1
ATOM 11461 C C . THR C 1 369 ? -17.31954 40.33246 48.54227 1.000 38.06352 369 THR C C 1
ATOM 11462 O O . THR C 1 369 ? -17.20381 40.92990 49.61509 1.000 34.92969 369 THR C O 1
ATOM 11466 N N . THR C 1 370 ? -16.25537 40.00293 47.80366 1.000 34.44137 370 THR C N 1
ATOM 11467 C CA . THR C 1 370 ? -14.94265 40.36738 48.32832 1.000 32.96311 370 THR C CA 1
ATOM 11468 C C . THR C 1 370 ? -14.64613 41.85006 48.16243 1.000 34.96148 370 THR C C 1
ATOM 11469 O O . THR C 1 370 ? -13.66120 42.34196 48.72032 1.000 35.19866 370 THR C O 1
ATOM 11473 N N . LYS C 1 371 ? -15.47798 42.56240 47.41656 1.000 32.35241 371 LYS C N 1
ATOM 11474 C CA . LYS C 1 371 ? -15.48846 44.01530 47.39193 1.000 40.60479 371 LYS C CA 1
ATOM 11475 C C . LYS C 1 371 ? -16.90750 44.43116 47.02462 1.000 37.34153 371 LYS C C 1
ATOM 11476 O O . LYS C 1 371 ? -17.53149 43.80750 46.16135 1.000 38.87667 371 LYS C O 1
ATOM 11482 N N . ARG C 1 372 ? -17.42090 45.46336 47.68681 1.000 36.77560 372 ARG C N 1
ATOM 11483 C CA . ARG C 1 372 ? -18.80710 45.86157 47.47220 1.000 35.53625 372 ARG C CA 1
ATOM 11484 C C . ARG C 1 372 ? -19.01816 46.35975 46.04430 1.000 38.22485 372 ARG C C 1
ATOM 11485 O O . ARG C 1 372 ? -18.18901 47.08756 45.48918 1.000 38.69867 372 ARG C O 1
ATOM 11493 N N . VAL C 1 373 ? -20.13491 45.93898 45.44325 1.000 36.15547 373 VAL C N 1
ATOM 11494 C CA . VAL C 1 373 ? -20.55200 46.37532 44.11553 1.000 35.24484 373 VAL C CA 1
ATOM 11495 C C . VAL C 1 373 ? -21.60213 47.46579 44.28246 1.000 36.65825 373 VAL C C 1
ATOM 11496 O O . VAL C 1 373 ? -22.48991 47.36856 45.14106 1.000 34.96017 373 VAL C O 1
ATOM 11500 N N . PHE C 1 374 ? -21.50203 48.50709 43.45671 1.000 38.96641 374 PHE C N 1
ATOM 11501 C CA . PHE C 1 374 ? -22.42598 49.64624 43.46216 1.000 32.94750 374 PHE C CA 1
ATOM 11502 C C . PHE C 1 374 ? -23.75735 49.22134 42.84169 1.000 34.12359 374 PHE C C 1
ATOM 11503 O O . PHE C 1 374 ? -24.05857 49.50209 41.67783 1.000 34.42379 374 PHE C O 1
ATOM 11511 N N . TRP C 1 375 ? -24.58878 48.56636 43.65301 1.000 32.84141 375 TRP C N 1
ATOM 11512 C CA . TRP C 1 375 ? -25.84145 48.00493 43.14615 1.000 30.56824 375 TRP C CA 1
ATOM 11513 C C . TRP C 1 375 ? -26.74824 49.07316 42.54606 1.000 33.73090 375 TRP C C 1
ATOM 11514 O O . TRP C 1 375 ? -27.35516 48.85092 41.49295 1.000 33.30363 375 TRP C O 1
ATOM 11525 N N . LYS C 1 376 ? -26.88720 50.22143 43.22296 1.000 32.72329 376 LYS C N 1
ATOM 11526 C CA . LYS C 1 376 ? -27.77438 51.27163 42.72286 1.000 37.50581 376 LYS C CA 1
ATOM 11527 C C . LYS C 1 376 ? -27.35232 51.73155 41.32961 1.000 30.64087 376 LYS C C 1
ATOM 11528 O O . LYS C 1 376 ? -28.19751 51.98115 40.46445 1.000 34.41104 376 LYS C O 1
ATOM 11534 N N . GLY C 1 377 ? -26.04897 51.86795 41.10227 1.000 33.65840 377 GLY C N 1
ATOM 11535 C CA . GLY C 1 377 ? -25.57406 52.13910 39.75709 1.000 37.21268 377 GLY C CA 1
ATOM 11536 C C . GLY C 1 377 ? -25.94498 51.04475 38.76935 1.000 32.44503 377 GLY C C 1
ATOM 11537 O O . GLY C 1 377 ? -26.39093 51.32912 37.65535 1.000 33.35463 377 GLY C O 1
ATOM 11538 N N . VAL C 1 378 ? -25.76640 49.78233 39.15890 1.000 30.22802 378 VAL C N 1
ATOM 11539 C CA . VAL C 1 378 ? -26.08690 48.66373 38.26610 1.000 30.48047 378 VAL C CA 1
ATOM 11540 C C . VAL C 1 378 ? -27.54081 48.74126 37.82645 1.000 33.29423 378 VAL C C 1
ATOM 11541 O O . VAL C 1 378 ? -27.85644 48.69772 36.63055 1.000 30.91554 378 VAL C O 1
ATOM 11545 N N . LEU C 1 379 ? -28.44097 48.90959 38.79470 1.000 30.04083 379 LEU C N 1
ATOM 11546 C CA . LEU C 1 379 ? -29.87826 48.88947 38.53634 1.000 30.44411 379 LEU C CA 1
ATOM 11547 C C . LEU C 1 379 ? -30.32373 50.11501 37.74488 1.000 33.33570 379 LEU C C 1
ATOM 11548 O O . LEU C 1 379 ? -31.05290 49.99491 36.74831 1.000 32.84023 379 LEU C O 1
ATOM 11553 N N . GLU C 1 380 ? -29.89632 51.30870 38.16203 1.000 33.35112 380 GLU C N 1
ATOM 11554 C CA . GLU C 1 380 ? -30.34519 52.50260 37.44358 1.000 32.69295 380 GLU C CA 1
ATOM 11555 C C . GLU C 1 380 ? -29.80612 52.53498 36.01989 1.000 33.01119 380 GLU C C 1
ATOM 11556 O O . GLU C 1 380 ? -30.53580 52.90408 35.09429 1.000 32.55213 380 GLU C O 1
ATOM 11562 N N . GLU C 1 381 ? -28.53802 52.15914 35.81437 1.000 32.92515 381 GLU C N 1
ATOM 11563 C CA . GLU C 1 381 ? -28.00494 52.16577 34.44965 1.000 32.80856 381 GLU C CA 1
ATOM 11564 C C . GLU C 1 381 ? -28.74992 51.17559 33.55586 1.000 30.84476 381 GLU C C 1
ATOM 11565 O O . GLU C 1 381 ? -29.04983 51.48093 32.39256 1.000 32.65759 381 GLU C O 1
ATOM 11571 N N . LEU C 1 382 ? -29.09157 49.99692 34.08419 1.000 29.75048 382 LEU C N 1
ATOM 11572 C CA . LEU C 1 382 ? -29.79394 49.01466 33.26014 1.000 31.17179 382 LEU C CA 1
ATOM 11573 C C . LEU C 1 382 ? -31.19152 49.49220 32.89083 1.000 34.53200 382 LEU C C 1
ATOM 11574 O O . LEU C 1 382 ? -31.62418 49.32576 31.74182 1.000 32.20112 382 LEU C O 1
ATOM 11579 N N . LEU C 1 383 ? -31.91206 50.09547 33.84411 1.000 33.14173 383 LEU C N 1
ATOM 11580 C CA . LEU C 1 383 ? -33.21695 50.66950 33.53340 1.000 30.32072 383 LEU C CA 1
ATOM 11581 C C . LEU C 1 383 ? -33.09457 51.74677 32.46231 1.000 34.12138 383 LEU C C 1
ATOM 11582 O O . LEU C 1 383 ? -33.97499 51.90547 31.61145 1.000 33.15754 383 LEU C O 1
ATOM 11587 N N . TRP C 1 384 ? -31.99759 52.49256 32.50711 1.000 31.15512 384 TRP C N 1
ATOM 11588 C CA . TRP C 1 384 ? -31.68410 53.52947 31.54433 1.000 32.71565 384 TRP C CA 1
ATOM 11589 C C . TRP C 1 384 ? -31.41431 52.93607 30.15506 1.000 32.22958 384 TRP C C 1
ATOM 11590 O O . TRP C 1 384 ? -31.93957 53.42600 29.14632 1.000 29.41101 384 TRP C O 1
ATOM 11601 N N . PHE C 1 385 ? -30.62326 51.85721 30.09589 1.000 33.69905 385 PHE C N 1
ATOM 11602 C CA . PHE C 1 385 ? -30.43740 51.10349 28.85455 1.000 32.30317 385 PHE C CA 1
ATOM 11603 C C . PHE C 1 385 ? -31.77706 50.67344 28.27788 1.000 34.61259 385 PHE C C 1
ATOM 11604 O O . PHE C 1 385 ? -32.07491 50.91602 27.10288 1.000 37.02611 385 PHE C O 1
ATOM 11612 N N . ILE C 1 386 ? -32.60779 50.04086 29.10836 1.000 32.20555 386 ILE C N 1
ATOM 11613 C CA . ILE C 1 386 ? -33.88527 49.50817 28.64020 1.000 34.31400 386 ILE C CA 1
ATOM 11614 C C . ILE C 1 386 ? -34.78944 50.62314 28.11027 1.000 37.90238 386 ILE C C 1
ATOM 11615 O O . ILE C 1 386 ? -35.61151 50.39602 27.20728 1.000 37.35001 386 ILE C O 1
ATOM 11620 N N . ARG C 1 387 ? -34.64459 51.84437 28.63424 1.000 33.38773 387 ARG C N 1
ATOM 11621 C CA . ARG C 1 387 ? -35.43840 52.95676 28.10552 1.000 37.96656 387 ARG C CA 1
ATOM 11622 C C . ARG C 1 387 ? -34.95587 53.44617 26.73971 1.000 35.65646 387 ARG C C 1
ATOM 11623 O O . ARG C 1 387 ? -35.61707 54.30811 26.14347 1.000 36.74577 387 ARG C O 1
ATOM 11631 N N . GLY C 1 388 ? -33.81408 52.95929 26.25351 1.000 35.81607 388 GLY C N 1
ATOM 11632 C CA . GLY C 1 388 ? -33.18828 53.55118 25.08535 1.000 37.67696 388 GLY C CA 1
ATOM 11633 C C . GLY C 1 388 ? -32.66534 54.95406 25.30849 1.000 40.47000 388 GLY C C 1
ATOM 11634 O O . GLY C 1 388 ? -32.37871 55.66743 24.34435 1.000 38.06269 388 GLY C O 1
ATOM 11635 N N . ASP C 1 389 ? -32.51922 55.35979 26.56161 1.000 35.45495 389 ASP C N 1
ATOM 11636 C CA . ASP C 1 389 ? -32.13671 56.72130 26.91200 1.000 39.22125 389 ASP C CA 1
ATOM 11637 C C . ASP C 1 389 ? -30.62641 56.90891 26.75742 1.000 35.79630 389 ASP C C 1
ATOM 11638 O O . ASP C 1 389 ? -29.84038 56.02150 27.08789 1.000 36.43573 389 ASP C O 1
ATOM 11643 N N . THR C 1 390 ? -30.21675 58.07817 26.26529 1.000 32.11175 390 THR C N 1
ATOM 11644 C CA . THR C 1 390 ? -28.80322 58.37655 26.04565 1.000 32.90593 390 THR C CA 1
ATOM 11645 C C . THR C 1 390 ? -28.33618 59.62288 26.79372 1.000 33.21713 390 THR C C 1
ATOM 11646 O O . THR C 1 390 ? -27.23062 60.12083 26.53650 1.000 32.93178 390 THR C O 1
ATOM 11650 N N . ASN C 1 391 ? -29.14381 60.13183 27.71324 1.000 36.54682 391 ASN C N 1
ATOM 11651 C CA . ASN C 1 391 ? -28.83175 61.32747 28.49057 1.000 37.37130 391 ASN C CA 1
ATOM 11652 C C . ASN C 1 391 ? -28.22013 60.87227 29.81539 1.000 37.33010 391 ASN C C 1
ATOM 11653 O O . ASN C 1 391 ? -28.93783 60.50313 30.74370 1.000 34.24320 391 ASN C O 1
ATOM 11658 N N . ALA C 1 392 ? -26.88730 60.91716 29.90985 1.000 34.97062 392 ALA C N 1
ATOM 11659 C CA . ALA C 1 392 ? -26.22855 60.50723 31.14503 1.000 39.16882 392 ALA C CA 1
ATOM 11660 C C . ALA C 1 392 ? -26.61528 61.38732 32.32637 1.000 40.93083 392 ALA C C 1
ATOM 11661 O O . ALA C 1 392 ? -26.47653 60.95212 33.47623 1.000 40.52087 392 ALA C O 1
ATOM 11663 N N . ASN C 1 393 ? -27.09504 62.61082 32.07794 1.000 38.06907 393 ASN C N 1
ATOM 11664 C CA . ASN C 1 393 ? -27.52013 63.45516 33.19180 1.000 38.74602 393 ASN C CA 1
ATOM 11665 C C . ASN C 1 393 ? -28.70002 62.83988 33.94065 1.000 40.96340 393 ASN C C 1
ATOM 11666 O O . ASN C 1 393 ? -28.83657 63.04379 35.15212 1.000 43.24033 393 ASN C O 1
ATOM 11671 N N . HIS C 1 394 ? -29.56666 62.09572 33.24372 1.000 37.65862 394 HIS C N 1
ATOM 11672 C CA . HIS C 1 394 ? -30.64479 61.38816 33.92596 1.000 39.91382 394 HIS C CA 1
ATOM 11673 C C . HIS C 1 394 ? -30.09727 60.38498 34.93652 1.000 40.93157 394 HIS C C 1
ATOM 11674 O O . HIS C 1 394 ? -30.75187 60.09936 35.94146 1.000 44.43232 394 HIS C O 1
ATOM 11681 N N . LEU C 1 395 ? -28.90656 59.84104 34.69240 1.000 36.83270 395 LEU C N 1
ATOM 11682 C CA . LEU C 1 395 ? -28.26615 59.02099 35.72058 1.000 43.96233 395 LEU C CA 1
ATOM 11683 C C . LEU C 1 395 ? -27.59823 59.89058 36.77904 1.000 43.20043 395 LEU C C 1
ATOM 11684 O O . LEU C 1 395 ? -27.73308 59.63603 37.98043 1.000 41.05204 395 LEU C O 1
ATOM 11689 N N . SER C 1 396 ? -26.87702 60.92681 36.34139 1.000 41.89662 396 SER C N 1
ATOM 11690 C CA . SER C 1 396 ? -26.16150 61.78979 37.27264 1.000 44.17013 396 SER C CA 1
ATOM 11691 C C . SER C 1 396 ? -27.11135 62.36566 38.31731 1.000 48.43939 396 SER C C 1
ATOM 11692 O O . SER C 1 396 ? -26.82981 62.32447 39.52257 1.000 44.14060 396 SER C O 1
ATOM 11695 N N . GLU C 1 397 ? -28.27453 62.85538 37.87762 1.000 44.75928 397 GLU C N 1
ATOM 11696 C CA . GLU C 1 397 ? -29.21200 63.46546 38.81139 1.000 49.40774 397 GLU C CA 1
ATOM 11697 C C . GLU C 1 397 ? -29.84690 62.44448 39.74929 1.000 52.15539 397 GLU C C 1
ATOM 11698 O O . GLU C 1 397 ? -30.54834 62.83926 40.68788 1.000 56.03969 397 GLU C O 1
ATOM 11704 N N . LYS C 1 398 ? -29.60981 61.15114 39.53985 1.000 49.44182 398 LYS C N 1
ATOM 11705 C CA . LYS C 1 398 ? -30.05965 60.12238 40.46536 1.000 47.15502 398 LYS C CA 1
ATOM 11706 C C . LYS C 1 398 ? -28.94887 59.63569 41.38638 1.000 47.06659 398 LYS C C 1
ATOM 11707 O O . LYS C 1 398 ? -29.15211 58.66353 42.11173 1.000 47.54132 398 LYS C O 1
ATOM 11713 N N . GLY C 1 399 ? -27.78080 60.27738 41.36858 1.000 46.96996 399 GLY C N 1
ATOM 11714 C CA . GLY C 1 399 ? -26.66075 59.85186 42.18070 1.000 46.41527 399 GLY C CA 1
ATOM 11715 C C . GLY C 1 399 ? -25.75857 58.80576 41.55555 1.000 46.32612 399 GLY C C 1
ATOM 11716 O O . GLY C 1 399 ? -24.89197 58.26476 42.25117 1.000 47.35921 399 GLY C O 1
ATOM 11717 N N . VAL C 1 400 ? -25.92223 58.50878 40.27135 1.000 42.97780 400 VAL C N 1
ATOM 11718 C CA . VAL C 1 400 ? -25.09136 57.54297 39.55884 1.000 40.37204 400 VAL C CA 1
ATOM 11719 C C . VAL C 1 400 ? -24.21588 58.33372 38.59714 1.000 44.36943 400 VAL C C 1
ATOM 11720 O O . VAL C 1 400 ? -24.70018 58.83729 37.57599 1.000 42.28340 400 VAL C O 1
ATOM 11724 N N . LYS C 1 401 ? -22.92846 58.44855 38.92222 1.000 43.36390 401 LYS C N 1
ATOM 11725 C CA . LYS C 1 401 ? -22.01124 59.34492 38.22970 1.000 45.08789 401 LYS C CA 1
ATOM 11726 C C . LYS C 1 401 ? -21.02962 58.59691 37.33650 1.000 45.58825 401 LYS C C 1
ATOM 11727 O O . LYS C 1 401 ? -20.01695 59.17049 36.91542 1.000 45.87033 401 LYS C O 1
ATOM 11733 N N . ILE C 1 402 ? -21.30757 57.33128 37.03253 1.000 39.81318 402 ILE C N 1
ATOM 11734 C CA . ILE C 1 402 ? -20.29840 56.50236 36.38092 1.000 43.12156 402 ILE C CA 1
ATOM 11735 C C . ILE C 1 402 ? -20.00078 56.97797 34.96330 1.000 42.33855 402 ILE C C 1
ATOM 11736 O O . ILE C 1 402 ? -18.87496 56.82653 34.48038 1.000 45.78110 402 ILE C O 1
ATOM 11741 N N . TRP C 1 403 ? -20.97940 57.56148 34.27677 1.000 43.80058 403 TRP C N 1
ATOM 11742 C CA . TRP C 1 403 ? -20.78483 58.04719 32.91277 1.000 44.62723 403 TRP C CA 1
ATOM 11743 C C . TRP C 1 403 ? -20.22819 59.46691 32.82081 1.000 48.24428 403 TRP C C 1
ATOM 11744 O O . TRP C 1 403 ? -19.82417 59.88097 31.72725 1.000 53.19579 403 TRP C O 1
ATOM 11755 N N . ASP C 1 404 ? -20.17979 60.21280 33.92648 1.000 46.61616 404 ASP C N 1
ATOM 11756 C CA . ASP C 1 404 ? -19.97233 61.65976 33.84709 1.000 52.04670 404 ASP C CA 1
ATOM 11757 C C . ASP C 1 404 ? -18.60773 62.02105 33.26637 1.000 51.48313 404 ASP C C 1
ATOM 11758 O O . ASP C 1 404 ? -18.50049 62.94679 32.45216 1.000 55.31333 404 ASP C O 1
ATOM 11763 N N . LYS C 1 405 ? -17.55981 61.29410 33.65042 1.000 52.05883 405 LYS C N 1
ATOM 11764 C CA . LYS C 1 405 ? -16.21605 61.60547 33.17071 1.000 52.32876 405 LYS C CA 1
ATOM 11765 C C . LYS C 1 405 ? -16.08170 61.43212 31.66278 1.000 54.47731 405 LYS C C 1
ATOM 11766 O O . LYS C 1 405 ? -15.10666 61.91783 31.07764 1.000 55.79397 405 LYS C O 1
ATOM 11772 N N . ASN C 1 406 ? -17.03131 60.75785 31.01731 1.000 51.49415 406 ASN C N 1
ATOM 11773 C CA . ASN C 1 406 ? -16.95045 60.49616 29.58753 1.000 51.23246 406 ASN C CA 1
ATOM 11774 C C . ASN C 1 406 ? -17.96029 61.29788 28.77943 1.000 51.49554 406 ASN C C 1
ATOM 11775 O O . ASN C 1 406 ? -18.10767 61.06034 27.57960 1.000 49.46830 406 ASN C O 1
ATOM 11780 N N . VAL C 1 407 ? -18.67464 62.22873 29.40253 1.000 53.67956 407 VAL C N 1
ATOM 11781 C CA . VAL C 1 407 ? -19.57916 63.08547 28.65094 1.000 49.54214 407 VAL C CA 1
ATOM 11782 C C . VAL C 1 407 ? -19.36185 64.54643 29.01831 1.000 49.48576 407 VAL C C 1
ATOM 11783 O O . VAL C 1 407 ? -20.26612 65.37393 28.85705 1.000 48.52896 407 VAL C O 1
ATOM 11787 N N . THR C 1 408 ? -18.17532 64.87843 29.51964 1.000 49.76104 408 THR C N 1
ATOM 11788 C CA . THR C 1 408 ? -17.88877 66.27846 29.78422 1.000 51.99997 408 THR C CA 1
ATOM 11789 C C . THR C 1 408 ? -17.65572 67.01772 28.47471 1.000 53.30379 408 THR C C 1
ATOM 11790 O O . THR C 1 408 ? -17.42390 66.41755 27.41994 1.000 50.77587 408 THR C O 1
ATOM 11794 N N . ARG C 1 409 ? -17.73753 68.34656 28.55323 1.000 56.61753 409 ARG C N 1
ATOM 11795 C CA . ARG C 1 409 ? -17.40639 69.16983 27.39955 1.000 55.29746 409 ARG C CA 1
ATOM 11796 C C . ARG C 1 409 ? -16.03244 68.80300 26.85366 1.000 55.73127 409 ARG C C 1
ATOM 11797 O O . ARG C 1 409 ? -15.84198 68.70012 25.63614 1.000 55.53652 409 ARG C O 1
ATOM 11805 N N . GLU C 1 410 ? -15.07935 68.54864 27.75050 1.000 55.41809 410 GLU C N 1
ATOM 11806 C CA . GLU C 1 410 ? -13.70136 68.28400 27.35159 1.000 56.00803 410 GLU C CA 1
ATOM 11807 C C . GLU C 1 410 ? -13.56329 66.92670 26.67022 1.000 59.92297 410 GLU C C 1
ATOM 11808 O O . GLU C 1 410 ? -12.96419 66.82156 25.58973 1.000 61.90464 410 GLU C O 1
ATOM 11814 N N . PHE C 1 411 ? -14.11509 65.87171 27.27762 1.000 54.52174 411 PHE C N 1
ATOM 11815 C CA . PHE C 1 411 ? -13.93853 64.54166 26.70199 1.000 54.37149 411 PHE C CA 1
ATOM 11816 C C . PHE C 1 411 ? -14.62140 64.43710 25.34633 1.000 56.14727 411 PHE C C 1
ATOM 11817 O O . PHE C 1 411 ? -14.10112 63.78455 24.43342 1.000 58.50690 411 PHE C O 1
ATOM 11825 N N . LEU C 1 412 ? -15.79967 65.05129 25.20488 1.000 51.47966 412 LEU C N 1
ATOM 11826 C CA . LEU C 1 412 ? -16.48752 65.03740 23.92063 1.000 52.37931 412 LEU C CA 1
ATOM 11827 C C . LEU C 1 412 ? -15.68066 65.77861 22.86503 1.000 57.08810 412 LEU C C 1
ATOM 11828 O O . LEU C 1 412 ? -15.60662 65.34276 21.70723 1.000 55.78618 412 LEU C O 1
ATOM 11833 N N . ASP C 1 413 ? -15.05677 66.89644 23.25070 1.000 57.05146 413 ASP C N 1
ATOM 11834 C CA . ASP C 1 413 ? -14.19761 67.61864 22.31856 1.000 60.21428 413 ASP C CA 1
ATOM 11835 C C . ASP C 1 413 ? -13.04396 66.74021 21.84899 1.000 56.77054 413 ASP C C 1
ATOM 11836 O O . ASP C 1 413 ? -12.70949 66.72848 20.66043 1.000 62.70267 413 ASP C O 1
ATOM 11841 N N . SER C 1 414 ? -12.43859 65.98159 22.76313 1.000 59.78079 414 SER C N 1
ATOM 11842 C CA . SER C 1 414 ? -11.38485 65.04478 22.37856 1.000 59.44999 414 SER C CA 1
ATOM 11843 C C . SER C 1 414 ? -11.91234 63.95318 21.45805 1.000 58.92501 414 SER C C 1
ATOM 11844 O O . SER C 1 414 ? -11.15869 63.41249 20.63920 1.000 60.95407 414 SER C O 1
ATOM 11847 N N . ARG C 1 415 ? -13.19470 63.61315 21.57724 1.000 58.77355 415 ARG C N 1
ATOM 11848 C CA . ARG C 1 415 ? -13.84505 62.66462 20.67790 1.000 56.92541 415 ARG C CA 1
ATOM 11849 C C . ARG C 1 415 ? -14.25361 63.30614 19.35694 1.000 60.64982 415 ARG C C 1
ATOM 11850 O O . ARG C 1 415 ? -14.91875 62.65612 18.54060 1.000 56.20985 415 ARG C O 1
ATOM 11858 N N . ASN C 1 416 ? -13.86838 64.56261 19.13619 1.000 56.77458 416 ASN C N 1
ATOM 11859 C CA . ASN C 1 416 ? -14.24770 65.29052 17.93397 1.000 58.83250 416 ASN C CA 1
ATOM 11860 C C . ASN C 1 416 ? -15.76304 65.39744 17.83305 1.000 59.55493 416 ASN C C 1
ATOM 11861 O O . ASN C 1 416 ? -16.33851 65.34603 16.74482 1.000 58.03441 416 ASN C O 1
ATOM 11866 N N . LEU C 1 417 ? -16.41591 65.55454 18.98325 1.000 55.21385 417 LEU C N 1
ATOM 11867 C CA . LEU C 1 417 ? -17.86750 65.70369 19.06145 1.000 52.89625 417 LEU C CA 1
ATOM 11868 C C . LEU C 1 417 ? -18.22084 67.04098 19.70688 1.000 53.31725 417 LEU C C 1
ATOM 11869 O O . LEU C 1 417 ? -18.91920 67.08315 20.72673 1.000 49.62125 417 LEU C O 1
ATOM 11874 N N . PRO C 1 418 ? -17.76974 68.16242 19.12412 1.000 58.54729 418 PRO C N 1
ATOM 11875 C CA . PRO C 1 418 ? -18.06938 69.46618 19.73247 1.000 51.46362 418 PRO C CA 1
ATOM 11876 C C . PRO C 1 418 ? -19.53614 69.83296 19.65729 1.000 50.55049 418 PRO C C 1
ATOM 11877 O O . PRO C 1 418 ? -19.98414 70.69660 20.41623 1.000 49.75879 418 PRO C O 1
ATOM 11881 N N . HIS C 1 419 ? -20.29869 69.21286 18.76533 1.000 52.27380 419 HIS C N 1
ATOM 11882 C CA . HIS C 1 419 ? -21.72669 69.47846 18.67518 1.000 50.87998 419 HIS C CA 1
ATOM 11883 C C . HIS C 1 419 ? -22.54244 68.68777 19.68651 1.000 51.88292 419 HIS C C 1
ATOM 11884 O O . HIS C 1 419 ? -23.76492 68.85470 19.72743 1.000 52.40318 419 HIS C O 1
ATOM 11891 N N . ARG C 1 420 ? -21.90905 67.83323 20.49682 1.000 51.73496 420 ARG C N 1
ATOM 11892 C CA . ARG C 1 420 ? -22.62573 67.09383 21.52754 1.000 43.67149 420 ARG C CA 1
ATOM 11893 C C . ARG C 1 420 ? -22.82835 67.96256 22.75580 1.000 44.39791 420 ARG C C 1
ATOM 11894 O O . ARG C 1 420 ? -21.87932 68.56286 23.27051 1.000 41.31019 420 ARG C O 1
ATOM 11902 N N . GLU C 1 421 ? -24.06106 67.99213 23.24294 1.000 39.87550 421 GLU C N 1
ATOM 11903 C CA . GLU C 1 421 ? -24.35657 68.58999 24.53101 1.000 42.36447 421 GLU C CA 1
ATOM 11904 C C . GLU C 1 421 ? -23.75677 67.73766 25.65568 1.000 48.30732 421 GLU C C 1
ATOM 11905 O O . GLU C 1 421 ? -23.57142 66.52375 25.51795 1.000 45.26492 421 GLU C O 1
ATOM 11911 N N . VAL C 1 422 ? -23.42060 68.39156 26.76983 1.000 47.35790 422 VAL C N 1
ATOM 11912 C CA . VAL C 1 422 ? -22.85461 67.67187 27.90570 1.000 49.15051 422 VAL C CA 1
ATOM 11913 C C . VAL C 1 422 ? -23.87586 66.67596 28.43545 1.000 45.88322 422 VAL C C 1
ATOM 11914 O O . VAL C 1 422 ? -25.05099 67.00457 28.62490 1.000 45.15231 422 VAL C O 1
ATOM 11918 N N . GLY C 1 423 ? -23.43560 65.43080 28.64016 1.000 47.81211 423 GLY C N 1
ATOM 11919 C CA . GLY C 1 423 ? -24.31361 64.35838 29.06022 1.000 44.40919 423 GLY C CA 1
ATOM 11920 C C . GLY C 1 423 ? -24.78206 63.42145 27.95818 1.000 45.54512 423 GLY C C 1
ATOM 11921 O O . GLY C 1 423 ? -25.41711 62.40368 28.27003 1.000 45.02733 423 GLY C O 1
ATOM 11922 N N . ASP C 1 424 ? -24.47882 63.71728 26.68995 1.000 37.16566 424 ASP C N 1
ATOM 11923 C CA . ASP C 1 424 ? -25.03095 62.98069 25.55329 1.000 40.57474 424 ASP C CA 1
ATOM 11924 C C . ASP C 1 424 ? -24.02431 61.90656 25.13905 1.000 41.85051 424 ASP C C 1
ATOM 11925 O O . ASP C 1 424 ? -22.96736 62.22218 24.57876 1.000 41.63721 424 ASP C O 1
ATOM 11930 N N . ILE C 1 425 ? -24.34486 60.63314 25.40869 1.000 36.52128 425 ILE C N 1
ATOM 11931 C CA . ILE C 1 425 ? -23.38809 59.56556 25.11030 1.000 39.68960 425 ILE C CA 1
ATOM 11932 C C . ILE C 1 425 ? -23.40160 59.16550 23.64149 1.000 37.66876 425 ILE C C 1
ATOM 11933 O O . ILE C 1 425 ? -22.61471 58.29659 23.22998 1.000 35.90845 425 ILE C O 1
ATOM 11938 N N . GLY C 1 426 ? -24.24905 59.79478 22.82933 1.000 41.67716 426 GLY C N 1
ATOM 11939 C CA . GLY C 1 426 ? -24.36935 59.45364 21.43271 1.000 37.51914 426 GLY C CA 1
ATOM 11940 C C . GLY C 1 426 ? -25.31061 58.28060 21.23207 1.000 37.82647 426 GLY C C 1
ATOM 11941 O O . GLY C 1 426 ? -26.08841 57.91419 22.12432 1.000 34.94539 426 GLY C O 1
ATOM 11942 N N . PRO C 1 427 ? -25.26911 57.66826 20.04094 1.000 38.33890 427 PRO C N 1
ATOM 11943 C CA . PRO C 1 427 ? -26.13671 56.50681 19.77629 1.000 33.26007 427 PRO C CA 1
ATOM 11944 C C . PRO C 1 427 ? -25.57611 55.22852 20.40104 1.000 35.60071 427 PRO C C 1
ATOM 11945 O O . PRO C 1 427 ? -25.23541 54.26734 19.71731 1.000 33.82614 427 PRO C O 1
ATOM 11949 N N . GLY C 1 428 ? -25.45922 55.23028 21.72971 1.000 35.12872 428 GLY C N 1
ATOM 11950 C CA . GLY C 1 428 ? -24.76891 54.18291 22.45571 1.000 38.42827 428 GLY C CA 1
ATOM 11951 C C . GLY C 1 428 ? -25.69368 53.07166 22.90577 1.000 37.39683 428 GLY C C 1
ATOM 11952 O O . GLY C 1 428 ? -26.80065 52.90168 22.38777 1.000 40.82943 428 GLY C O 1
ATOM 11953 N N . TYR C 1 429 ? -25.25743 52.35889 23.95292 1.000 37.57243 429 TYR C N 1
ATOM 11954 C CA . TYR C 1 429 ? -25.79363 51.05716 24.33608 1.000 32.34716 429 TYR C CA 1
ATOM 11955 C C . TYR C 1 429 ? -27.29670 50.88168 24.22901 1.000 33.25924 429 TYR C C 1
ATOM 11956 O O . TYR C 1 429 ? -27.77454 50.06305 23.44472 1.000 33.40684 429 TYR C O 1
ATOM 11965 N N . GLY C 1 430 ? -28.05651 51.60790 25.05112 1.000 36.42792 430 GLY C N 1
ATOM 11966 C CA . GLY C 1 430 ? -29.50182 51.43962 25.02820 1.000 35.83768 430 GLY C CA 1
ATOM 11967 C C . GLY C 1 430 ? -30.15108 51.97183 23.76619 1.000 32.76446 430 GLY C C 1
ATOM 11968 O O . GLY C 1 430 ? -31.25590 51.54258 23.40535 1.000 33.62885 430 GLY C O 1
ATOM 11969 N N . PHE C 1 431 ? -29.48250 52.88292 23.07575 1.000 32.22071 431 PHE C N 1
ATOM 11970 C CA . PHE C 1 431 ? -30.00997 53.32706 21.79209 1.000 33.97744 431 PHE C CA 1
ATOM 11971 C C . PHE C 1 431 ? -29.91076 52.21499 20.74902 1.000 33.96299 431 PHE C C 1
ATOM 11972 O O . PHE C 1 431 ? -30.87195 51.95674 20.01206 1.000 32.35518 431 PHE C O 1
ATOM 11980 N N . GLN C 1 432 ? -28.76918 51.52556 20.68599 1.000 34.31974 432 GLN C N 1
ATOM 11981 C CA . GLN C 1 432 ? -28.66333 50.40978 19.74202 1.000 33.47300 432 GLN C CA 1
ATOM 11982 C C . GLN C 1 432 ? -29.56002 49.23830 20.14034 1.000 33.51079 432 GLN C C 1
ATOM 11983 O O . GLN C 1 432 ? -30.06853 48.53437 19.26449 1.000 31.80702 432 GLN C O 1
ATOM 11989 N N . TRP C 1 433 ? -29.78579 49.02709 21.44898 1.000 31.50785 433 TRP C N 1
ATOM 11990 C CA . TRP C 1 433 ? -30.66331 47.94906 21.89527 1.000 32.54215 433 TRP C CA 1
ATOM 11991 C C . TRP C 1 433 ? -32.08900 48.15115 21.41510 1.000 33.92511 433 TRP C C 1
ATOM 11992 O O . TRP C 1 433 ? -32.78781 47.18229 21.09310 1.000 34.95038 433 TRP C O 1
ATOM 12003 N N . ARG C 1 434 ? -32.57944 49.39257 21.47898 1.000 32.62842 434 ARG C N 1
ATOM 12004 C CA . ARG C 1 434 ? -33.97476 49.67067 21.18530 1.000 33.09754 434 ARG C CA 1
ATOM 12005 C C . ARG C 1 434 ? -34.17842 50.29020 19.80687 1.000 31.50571 434 ARG C C 1
ATOM 12006 O O . ARG C 1 434 ? -35.29537 50.22160 19.28691 1.000 30.30932 434 ARG C O 1
ATOM 12014 N N . HIS C 1 435 ? -33.13421 50.87189 19.20453 1.000 30.44292 435 HIS C N 1
ATOM 12015 C CA . HIS C 1 435 ? -33.25014 51.53155 17.89614 1.000 33.35615 435 HIS C CA 1
ATOM 12016 C C . HIS C 1 435 ? -32.04908 51.23940 17.00120 1.000 33.48964 435 HIS C C 1
ATOM 12017 O O . HIS C 1 435 ? -31.53463 52.14513 16.33921 1.000 33.25104 435 HIS C O 1
ATOM 12024 N N . PHE C 1 436 ? -31.56243 49.98886 16.97162 1.000 33.36606 436 PHE C N 1
ATOM 12025 C CA . PHE C 1 436 ? -30.36071 49.68554 16.18787 1.000 30.56559 436 PHE C CA 1
ATOM 12026 C C . PHE C 1 436 ? -30.49617 50.21475 14.76100 1.000 30.08930 436 PHE C C 1
ATOM 12027 O O . PHE C 1 436 ? -31.45720 49.89346 14.06702 1.000 29.31016 436 PHE C O 1
ATOM 12035 N N . GLY C 1 437 ? -29.50932 50.99420 14.32650 1.000 30.37031 437 GLY C N 1
ATOM 12036 C CA . GLY C 1 437 ? -29.44056 51.47261 12.95933 1.000 35.64591 437 GLY C CA 1
ATOM 12037 C C . GLY C 1 437 ? -30.14695 52.78707 12.68225 1.000 38.95181 437 GLY C C 1
ATOM 12038 O O . GLY C 1 437 ? -29.98770 53.33547 11.58118 1.000 39.91987 437 GLY C O 1
ATOM 12039 N N . ALA C 1 438 ? -30.90835 53.31393 13.63976 1.000 35.82257 438 ALA C N 1
ATOM 12040 C CA . ALA C 1 438 ? -31.60686 54.58134 13.45933 1.000 38.24806 438 ALA C CA 1
ATOM 12041 C C . ALA C 1 438 ? -30.63285 55.75572 13.43350 1.000 37.87666 438 ALA C C 1
ATOM 12042 O O . ALA C 1 438 ? -29.55566 55.72099 14.03307 1.000 36.04111 438 ALA C O 1
ATOM 12044 N N . ALA C 1 439 ? -31.01650 56.80654 12.71333 1.000 38.94957 439 ALA C N 1
ATOM 12045 C CA . ALA C 1 439 ? -30.17082 57.98352 12.61781 1.000 37.80193 439 ALA C CA 1
ATOM 12046 C C . ALA C 1 439 ? -30.29255 58.78383 13.90813 1.000 40.16761 439 ALA C C 1
ATOM 12047 O O . ALA C 1 439 ? -31.40339 59.02308 14.39107 1.000 40.62565 439 ALA C O 1
ATOM 12049 N N . TYR C 1 440 ? -29.15311 59.19563 14.46419 1.000 40.95774 440 TYR C N 1
ATOM 12050 C CA . TYR C 1 440 ? -29.10378 59.84259 15.77168 1.000 43.02667 440 TYR C CA 1
ATOM 12051 C C . TYR C 1 440 ? -29.02594 61.35355 15.61898 1.000 41.94024 440 TYR C C 1
ATOM 12052 O O . TYR C 1 440 ? -28.14055 61.85868 14.91838 1.000 44.52702 440 TYR C O 1
ATOM 12061 N N . LYS C 1 441 ? -29.94944 62.06654 16.27642 1.000 39.96049 441 LYS C N 1
ATOM 12062 C CA . LYS C 1 441 ? -29.86009 63.52171 16.36694 1.000 44.17909 441 LYS C CA 1
ATOM 12063 C C . LYS C 1 441 ? -29.23109 63.95825 17.68754 1.000 40.20288 441 LYS C C 1
ATOM 12064 O O . LYS C 1 441 ? -28.05870 64.34738 17.71358 1.000 39.67980 441 LYS C O 1
ATOM 12070 N N . ASP C 1 442 ? -29.94681 63.79145 18.79809 1.000 40.38522 442 ASP C N 1
ATOM 12071 C CA . ASP C 1 442 ? -29.36598 64.05317 20.11870 1.000 44.75103 442 ASP C CA 1
ATOM 12072 C C . ASP C 1 442 ? -30.18494 63.32618 21.18246 1.000 39.03995 442 ASP C C 1
ATOM 12073 O O . ASP C 1 442 ? -31.13473 62.59438 20.87879 1.000 39.58350 442 ASP C O 1
ATOM 12078 N N . MET C 1 443 ? -29.83249 63.55946 22.44133 1.000 40.45757 443 MET C N 1
ATOM 12079 C CA . MET C 1 443 ? -30.41752 62.81029 23.55148 1.000 41.10137 443 MET C CA 1
ATOM 12080 C C . MET C 1 443 ? -31.82879 63.24577 23.90801 1.000 43.72097 443 MET C C 1
ATOM 12081 O O . MET C 1 443 ? -32.43979 62.63042 24.78644 1.000 40.71414 443 MET C O 1
ATOM 12086 N N . HIS C 1 444 ? -32.34491 64.30828 23.29030 1.000 44.18791 444 HIS C N 1
ATOM 12087 C CA . HIS C 1 444 ? -33.69863 64.78327 23.54685 1.000 42.75461 444 HIS C CA 1
ATOM 12088 C C . HIS C 1 444 ? -34.70530 64.28417 22.52223 1.000 44.35773 444 HIS C C 1
ATOM 12089 O O . HIS C 1 444 ? -35.91045 64.37221 22.76593 1.000 45.71855 444 HIS C O 1
ATOM 12096 N N . THR C 1 445 ? -34.23151 63.76755 21.39251 1.000 45.37858 445 THR C N 1
ATOM 12097 C CA . THR C 1 445 ? -35.08769 63.38055 20.28179 1.000 42.28718 445 THR C CA 1
ATOM 12098 C C . THR C 1 445 ? -35.94612 62.17714 20.63812 1.000 42.88980 445 THR C C 1
ATOM 12099 O O . THR C 1 445 ? -35.49210 61.24774 21.30939 1.000 43.37135 445 THR C O 1
ATOM 12103 N N . ASP C 1 446 ? -37.18329 62.17765 20.15777 1.000 42.58416 446 ASP C N 1
ATOM 12104 C CA . ASP C 1 446 ? -38.04338 61.00326 20.26424 1.000 44.09819 446 ASP C CA 1
ATOM 12105 C C . ASP C 1 446 ? -37.70609 60.04533 19.12269 1.000 46.02865 446 ASP C C 1
ATOM 12106 O O . ASP C 1 446 ? -37.82301 60.41145 17.95142 1.000 40.28179 446 ASP C O 1
ATOM 12111 N N . TYR C 1 447 ? -37.26971 58.82775 19.45500 1.000 43.25966 447 TYR C N 1
ATOM 12112 C CA . TYR C 1 447 ? -36.92520 57.83721 18.44267 1.000 39.57797 447 TYR C CA 1
ATOM 12113 C C . TYR C 1 447 ? -37.94534 56.71469 18.33317 1.000 40.42212 447 TYR C C 1
ATOM 12114 O O . TYR C 1 447 ? -37.66768 55.71591 17.66544 1.000 42.30185 447 TYR C O 1
ATOM 12123 N N . THR C 1 448 ? -39.09252 56.82791 18.99926 1.000 39.30167 448 THR C N 1
ATOM 12124 C CA . THR C 1 448 ? -40.10973 55.78414 18.92603 1.000 40.66769 448 THR C CA 1
ATOM 12125 C C . THR C 1 448 ? -40.34843 55.35912 17.48250 1.000 42.55524 448 THR C C 1
ATOM 12126 O O . THR C 1 448 ? -40.61379 56.19447 16.60986 1.000 46.21685 448 THR C O 1
ATOM 12130 N N . GLY C 1 449 ? -40.20778 54.05978 17.22594 1.000 43.61688 449 GLY C N 1
ATOM 12131 C CA . GLY C 1 449 ? -40.47734 53.49036 15.92124 1.000 42.06906 449 GLY C CA 1
ATOM 12132 C C . GLY C 1 449 ? -39.32138 53.49008 14.94250 1.000 40.47919 449 GLY C C 1
ATOM 12133 O O . GLY C 1 449 ? -39.45927 52.91918 13.85625 1.000 41.21948 449 GLY C O 1
ATOM 12134 N N . GLN C 1 450 ? -38.19088 54.10047 15.28114 1.000 40.94142 450 GLN C N 1
ATOM 12135 C CA . GLN C 1 450 ? -37.02454 54.12229 14.40785 1.000 39.57135 450 GLN C CA 1
ATOM 12136 C C . GLN C 1 450 ? -36.04689 53.00376 14.77663 1.000 39.25158 450 GLN C C 1
ATOM 12137 O O . GLN C 1 450 ? -35.83149 52.71647 15.95547 1.000 36.83320 450 GLN C O 1
ATOM 12143 N N . GLY C 1 451 ? -35.44615 52.38763 13.76576 1.000 38.06783 451 GLY C N 1
ATOM 12144 C CA . GLY C 1 451 ? -34.46988 51.33880 13.99136 1.000 36.40774 451 GLY C CA 1
ATOM 12145 C C . GLY C 1 451 ? -35.09980 50.00988 14.36765 1.000 37.40053 451 GLY C C 1
ATOM 12146 O O . GLY C 1 451 ? -36.31166 49.80929 14.28231 1.000 39.81494 451 GLY C O 1
ATOM 12147 N N . VAL C 1 452 ? -34.24316 49.08407 14.80401 1.000 34.42077 452 VAL C N 1
ATOM 12148 C CA . VAL C 1 452 ? -34.66166 47.73767 15.18061 1.000 35.25589 452 VAL C CA 1
ATOM 12149 C C . VAL C 1 452 ? -34.70324 47.63876 16.70056 1.000 35.51876 452 VAL C C 1
ATOM 12150 O O . VAL C 1 452 ? -33.71297 47.94167 17.37565 1.000 33.52733 452 VAL C O 1
ATOM 12154 N N . ASP C 1 453 ? -35.84632 47.21374 17.23665 1.000 29.48586 453 ASP C N 1
ATOM 12155 C CA . ASP C 1 453 ? -35.99777 47.01454 18.67624 1.000 35.26078 453 ASP C CA 1
ATOM 12156 C C . ASP C 1 453 ? -35.61079 45.57026 19.00468 1.000 32.35971 453 ASP C C 1
ATOM 12157 O O . ASP C 1 453 ? -36.44753 44.66519 19.08157 1.000 29.11523 453 ASP C O 1
ATOM 12162 N N . GLN C 1 454 ? -34.30451 45.36587 19.19875 1.000 29.27476 454 GLN C N 1
ATOM 12163 C CA . GLN C 1 454 ? -33.77835 44.02404 19.44991 1.000 33.46999 454 GLN C CA 1
ATOM 12164 C C . GLN C 1 454 ? -34.33678 43.42644 20.73674 1.000 33.86337 454 GLN C C 1
ATOM 12165 O O . GLN C 1 454 ? -34.58060 42.21695 20.81658 1.000 32.13146 454 GLN C O 1
ATOM 12171 N N . LEU C 1 455 ? -34.50193 44.25118 21.77289 1.000 32.23654 455 LEU C N 1
ATOM 12172 C CA . LEU C 1 455 ? -35.01236 43.73512 23.03811 1.000 34.73714 455 LEU C CA 1
ATOM 12173 C C . LEU C 1 455 ? -36.43679 43.22477 22.87651 1.000 31.53060 455 LEU C C 1
ATOM 12174 O O . LEU C 1 455 ? -36.76949 42.13069 23.33526 1.000 34.08574 455 LEU C O 1
ATOM 12179 N N . LYS C 1 456 ? -37.28125 43.98654 22.18727 1.000 35.96906 456 LYS C N 1
ATOM 12180 C CA . LYS C 1 456 ? -38.64446 43.53380 21.94472 1.000 35.92798 456 LYS C CA 1
ATOM 12181 C C . LYS C 1 456 ? -38.65103 42.23559 21.13825 1.000 34.00147 456 LYS C C 1
ATOM 12182 O O . LYS C 1 456 ? -39.48006 41.34948 21.37504 1.000 37.45760 456 LYS C O 1
ATOM 12188 N N . ASN C 1 457 ? -37.74245 42.12262 20.16314 1.000 32.87095 457 ASN C N 1
ATOM 12189 C CA . ASN C 1 457 ? -37.66493 40.92587 19.33327 1.000 35.88085 457 ASN C CA 1
ATOM 12190 C C . ASN C 1 457 ? -37.24478 39.71402 20.15538 1.000 34.19201 457 ASN C C 1
ATOM 12191 O O . ASN C 1 457 ? -37.84982 38.64248 20.03876 1.000 33.36837 457 ASN C O 1
ATOM 12196 N N . VAL C 1 458 ? -36.22518 39.87578 21.00278 1.000 33.86327 458 VAL C N 1
ATOM 12197 C CA . VAL C 1 458 ? -35.77854 38.77441 21.86645 1.000 31.90914 458 VAL C CA 1
ATOM 12198 C C . VAL C 1 458 ? -36.92409 38.28959 22.74266 1.000 33.68946 458 VAL C C 1
ATOM 12199 O O . VAL C 1 458 ? -37.23285 37.09367 22.79130 1.000 35.34198 458 VAL C O 1
ATOM 12203 N N . ILE C 1 459 ? -37.59807 39.22242 23.41911 1.000 37.20801 459 ILE C N 1
ATOM 12204 C CA . ILE C 1 459 ? -38.70107 38.86203 24.30273 1.000 32.52919 459 ILE C CA 1
ATOM 12205 C C . ILE C 1 459 ? -39.80925 38.15215 23.52978 1.000 35.16706 459 ILE C C 1
ATOM 12206 O O . ILE C 1 459 ? -40.36115 37.15400 24.00075 1.000 34.67882 459 ILE C O 1
ATOM 12211 N N . GLN C 1 460 ? -40.16779 38.66146 22.33993 1.000 35.65150 460 GLN C N 1
ATOM 12212 C CA . GLN C 1 460 ? -41.24525 38.03032 21.57431 1.000 37.83976 460 GLN C CA 1
ATOM 12213 C C . GLN C 1 460 ? -40.85896 36.63004 21.11465 1.000 33.59953 460 GLN C C 1
ATOM 12214 O O . GLN C 1 460 ? -41.70372 35.73181 21.07845 1.000 36.13227 460 GLN C O 1
ATOM 12220 N N . MET C 1 461 ? -39.59378 36.42347 20.75924 1.000 35.42765 461 MET C N 1
ATOM 12221 C CA . MET C 1 461 ? -39.14292 35.08690 20.37604 1.000 35.66124 461 MET C CA 1
ATOM 12222 C C . MET C 1 461 ? -39.11294 34.13689 21.57205 1.000 41.83279 461 MET C C 1
ATOM 12223 O O . MET C 1 461 ? -39.47751 32.95768 21.44708 1.000 39.17518 461 MET C O 1
ATOM 12228 N N . LEU C 1 462 ? -38.67978 34.62229 22.74024 1.000 38.57834 462 LEU C N 1
ATOM 12229 C CA . LEU C 1 462 ? -38.69159 33.77370 23.93290 1.000 38.39698 462 LEU C CA 1
ATOM 12230 C C . LEU C 1 462 ? -40.10209 33.33316 24.27075 1.000 38.22837 462 LEU C C 1
ATOM 12231 O O . LEU C 1 462 ? -40.31807 32.20264 24.70788 1.000 40.32685 462 LEU C O 1
ATOM 12236 N N . ARG C 1 463 ? -41.07294 34.21925 24.06599 1.000 39.11009 463 ARG C N 1
ATOM 12237 C CA . ARG C 1 463 ? -42.46177 33.95109 24.41349 1.000 41.07180 463 ARG C CA 1
ATOM 12238 C C . ARG C 1 463 ? -43.14276 33.01565 23.43887 1.000 41.72111 463 ARG C C 1
ATOM 12239 O O . ARG C 1 463 ? -44.12644 32.36567 23.80525 1.000 45.79644 463 ARG C O 1
ATOM 12247 N N . THR C 1 464 ? -42.68650 32.98024 22.19225 1.000 40.81504 464 THR C N 1
ATOM 12248 C CA . THR C 1 464 ? -43.40231 32.26136 21.15415 1.000 43.20248 464 THR C CA 1
ATOM 12249 C C . THR C 1 464 ? -42.61736 31.10788 20.55525 1.000 45.15347 464 THR C C 1
ATOM 12250 O O . THR C 1 464 ? -43.22869 30.10843 20.18519 1.000 43.88102 464 THR C O 1
ATOM 12254 N N . ASN C 1 465 ? -41.28771 31.19868 20.47959 1.000 43.28316 465 ASN C N 1
ATOM 12255 C CA . ASN C 1 465 ? -40.46861 30.15965 19.84819 1.000 40.66742 465 ASN C CA 1
ATOM 12256 C C . ASN C 1 465 ? -39.12082 30.06166 20.56723 1.000 42.83358 465 ASN C C 1
ATOM 12257 O O . ASN C 1 465 ? -38.06891 30.38060 20.00246 1.000 44.01414 465 ASN C O 1
ATOM 12262 N N . PRO C 1 466 ? -39.11678 29.59418 21.82782 1.000 41.99463 466 PRO C N 1
ATOM 12263 C CA . PRO C 1 466 ? -37.87930 29.64284 22.64170 1.000 42.26351 466 PRO C CA 1
ATOM 12264 C C . PRO C 1 466 ? -36.74455 28.71833 22.19424 1.000 42.71956 466 PRO C C 1
ATOM 12265 O O . PRO C 1 466 ? -35.65687 28.80342 22.78200 1.000 42.43489 466 PRO C O 1
ATOM 12269 N N . THR C 1 467 ? -36.93810 27.83602 21.21812 1.000 42.31118 467 THR C N 1
ATOM 12270 C CA . THR C 1 467 ? -35.82262 27.03928 20.70035 1.000 42.46424 467 THR C CA 1
ATOM 12271 C C . THR C 1 467 ? -35.09526 27.72463 19.55210 1.000 45.76278 467 THR C C 1
ATOM 12272 O O . THR C 1 467 ? -34.20023 27.12338 18.95077 1.000 41.51571 467 THR C O 1
ATOM 12276 N N . ASP C 1 468 ? -35.47117 28.95743 19.22889 1.000 38.34922 468 ASP C N 1
ATOM 12277 C CA . ASP C 1 468 ? -34.80007 29.70892 18.18615 1.000 40.28240 468 ASP C CA 1
ATOM 12278 C C . ASP C 1 468 ? -33.36398 30.03697 18.58410 1.000 38.79747 468 ASP C C 1
ATOM 12279 O O . ASP C 1 468 ? -33.06515 30.32606 19.74450 1.000 38.10277 468 ASP C O 1
ATOM 12284 N N . ARG C 1 469 ? -32.46680 30.00676 17.60148 1.000 38.36479 469 ARG C N 1
ATOM 12285 C CA . ARG C 1 469 ? -31.04233 30.16696 17.85280 1.000 33.11082 469 ARG C CA 1
ATOM 12286 C C . ARG C 1 469 ? -30.52015 31.52755 17.41470 1.000 34.46038 469 ARG C C 1
ATOM 12287 O O . ARG C 1 469 ? -29.30305 31.70874 17.28884 1.000 37.07081 469 ARG C O 1
ATOM 12295 N N . ARG C 1 470 ? -31.41657 32.49382 17.18727 1.000 37.02292 470 ARG C N 1
ATOM 12296 C CA . ARG C 1 470 ? -31.03206 33.85025 16.81059 1.000 34.55778 470 ARG C CA 1
ATOM 12297 C C . ARG C 1 470 ? -31.43294 34.88447 17.86260 1.000 35.23090 470 ARG C C 1
ATOM 12298 O O . ARG C 1 470 ? -31.61856 36.05629 17.51994 1.000 31.21105 470 ARG C O 1
ATOM 12306 N N . MET C 1 471 ? -31.58923 34.49334 19.13431 1.000 35.67184 471 MET C N 1
ATOM 12307 C CA . MET C 1 471 ? -32.07992 35.43462 20.15449 1.000 34.37357 471 MET C CA 1
ATOM 12308 C C . MET C 1 471 ? -30.91310 36.23275 20.73260 1.000 32.86737 471 MET C C 1
ATOM 12309 O O . MET C 1 471 ? -30.44165 36.00096 21.84890 1.000 33.96770 471 MET C O 1
ATOM 12314 N N . LEU C 1 472 ? -30.47179 37.21928 19.96447 1.000 33.52219 472 LEU C N 1
ATOM 12315 C CA . LEU C 1 472 ? -29.30349 38.02298 20.28079 1.000 33.36109 472 LEU C CA 1
ATOM 12316 C C . LEU C 1 472 ? -29.66814 39.49591 20.36798 1.000 34.42536 472 LEU C C 1
ATOM 12317 O O . LEU C 1 472 ? -30.68667 39.94875 19.85610 1.000 32.82778 472 LEU C O 1
ATOM 12322 N N . MET C 1 473 ? -28.80901 40.24496 21.02490 1.000 34.13306 473 MET C N 1
ATOM 12323 C CA . MET C 1 473 ? -28.96322 41.68521 21.07844 1.000 35.23674 473 MET C CA 1
ATOM 12324 C C . MET C 1 473 ? -27.55428 42.24343 21.03329 1.000 36.35384 473 MET C C 1
ATOM 12325 O O . MET C 1 473 ? -26.68654 41.76102 21.76273 1.000 38.36701 473 MET C O 1
ATOM 12330 N N . THR C 1 474 ? -27.29985 43.21708 20.16972 1.000 33.17381 474 THR C N 1
ATOM 12331 C CA . THR C 1 474 ? -25.95219 43.74456 20.06201 1.000 31.95079 474 THR C CA 1
ATOM 12332 C C . THR C 1 474 ? -25.95516 45.25873 20.18130 1.000 34.89117 474 THR C C 1
ATOM 12333 O O . THR C 1 474 ? -26.88100 45.94051 19.72746 1.000 34.87465 474 THR C O 1
ATOM 12337 N N . ALA C 1 475 ? -24.89981 45.77234 20.79217 1.000 34.12086 475 ALA C N 1
ATOM 12338 C CA . ALA C 1 475 ? -24.64400 47.19890 20.84034 1.000 37.01072 475 ALA C CA 1
ATOM 12339 C C . ALA C 1 475 ? -23.52837 47.59573 19.90202 1.000 35.70815 475 ALA C C 1
ATOM 12340 O O . ALA C 1 475 ? -23.26369 48.79587 19.73900 1.000 35.93100 475 ALA C O 1
ATOM 12342 N N . TRP C 1 476 ? -22.86760 46.61708 19.29061 1.000 32.94622 476 TRP C N 1
ATOM 12343 C CA . TRP C 1 476 ? -21.71372 46.89488 18.45294 1.000 32.66668 476 TRP C CA 1
ATOM 12344 C C . TRP C 1 476 ? -22.21033 47.26509 17.06020 1.000 35.02256 476 TRP C C 1
ATOM 12345 O O . TRP C 1 476 ? -22.52229 46.40093 16.23569 1.000 33.70748 476 TRP C O 1
ATOM 12356 N N . ASN C 1 477 ? -22.30486 48.56608 16.80311 1.000 38.17020 477 ASN C N 1
ATOM 12357 C CA . ASN C 1 477 ? -22.72019 49.09194 15.50435 1.000 34.05508 477 ASN C CA 1
ATOM 12358 C C . ASN C 1 477 ? -21.53359 49.86001 14.93432 1.000 35.95562 477 ASN C C 1
ATOM 12359 O O . ASN C 1 477 ? -21.35951 51.05685 15.21374 1.000 35.42264 477 ASN C O 1
ATOM 12364 N N . PRO C 1 478 ? -20.70608 49.21995 14.10845 1.000 32.94330 478 PRO C N 1
ATOM 12365 C CA . PRO C 1 478 ? -19.51402 49.91056 13.58591 1.000 37.85125 478 PRO C CA 1
ATOM 12366 C C . PRO C 1 478 ? -19.83510 51.16764 12.79183 1.000 34.74688 478 PRO C C 1
ATOM 12367 O O . PRO C 1 478 ? -18.99194 52.06566 12.71344 1.000 33.94075 478 PRO C O 1
ATOM 12371 N N . ALA C 1 479 ? -21.01354 51.25110 12.18318 1.000 32.04112 479 ALA C N 1
ATOM 12372 C CA . ALA C 1 479 ? -21.37249 52.46788 11.46317 1.000 40.57611 479 ALA C CA 1
ATOM 12373 C C . ALA C 1 479 ? -21.60047 53.64192 12.40411 1.000 39.71408 479 ALA C C 1
ATOM 12374 O O . ALA C 1 479 ? -21.52800 54.79303 11.96879 1.000 39.38070 479 ALA C O 1
ATOM 12376 N N . ALA C 1 480 ? -21.84579 53.38647 13.68547 1.000 37.23724 480 ALA C N 1
ATOM 12377 C CA . ALA C 1 480 ? -22.12844 54.45912 14.62279 1.000 40.07155 480 ALA C CA 1
ATOM 12378 C C . ALA C 1 480 ? -21.00347 54.73177 15.60424 1.000 38.86642 480 ALA C C 1
ATOM 12379 O O . ALA C 1 480 ? -21.13132 55.65837 16.40527 1.000 41.99458 480 ALA C O 1
ATOM 12381 N N . LEU C 1 481 ? -19.90503 53.97507 15.55527 1.000 40.44349 481 LEU C N 1
ATOM 12382 C CA . LEU C 1 481 ? -18.91313 54.03471 16.63046 1.000 42.21961 481 LEU C CA 1
ATOM 12383 C C . LEU C 1 481 ? -18.37902 55.44526 16.83187 1.000 42.19333 481 LEU C C 1
ATOM 12384 O O . LEU C 1 481 ? -18.13187 55.86075 17.96719 1.000 40.06300 481 LEU C O 1
ATOM 12389 N N . ASP C 1 482 ? -18.16408 56.18652 15.74130 1.000 42.26719 482 ASP C N 1
ATOM 12390 C CA . ASP C 1 482 ? -17.56902 57.51869 15.84005 1.000 44.99007 482 ASP C CA 1
ATOM 12391 C C . ASP C 1 482 ? -18.54907 58.55360 16.38986 1.000 42.77931 482 ASP C C 1
ATOM 12392 O O . ASP C 1 482 ? -18.12536 59.63142 16.82792 1.000 40.34868 482 ASP C O 1
ATOM 12397 N N . GLU C 1 483 ? -19.84484 58.26618 16.35649 1.000 41.17246 483 GLU C N 1
ATOM 12398 C CA . GLU C 1 483 ? -20.81640 59.16069 16.96335 1.000 39.28170 483 GLU C CA 1
ATOM 12399 C C . GLU C 1 483 ? -20.96407 58.93401 18.45520 1.000 41.13439 483 GLU C C 1
ATOM 12400 O O . GLU C 1 483 ? -21.63185 59.72904 19.12308 1.000 38.80780 483 GLU C O 1
ATOM 12406 N N . MET C 1 484 ? -20.36411 57.87434 18.99069 1.000 38.31694 484 MET C N 1
ATOM 12407 C CA . MET C 1 484 ? -20.53584 57.52511 20.38830 1.000 38.91709 484 MET C CA 1
ATOM 12408 C C . MET C 1 484 ? -19.45934 58.17813 21.23816 1.000 42.58206 484 MET C C 1
ATOM 12409 O O . MET C 1 484 ? -18.30600 58.32182 20.81341 1.000 45.32081 484 MET C O 1
ATOM 12414 N N . ALA C 1 485 ? -19.85057 58.57368 22.45170 1.000 38.83901 485 ALA C N 1
ATOM 12415 C CA . ALA C 1 485 ? -18.86130 59.02560 23.41920 1.000 43.54499 485 ALA C CA 1
ATOM 12416 C C . ALA C 1 485 ? -17.84134 57.93238 23.69821 1.000 43.73013 485 ALA C C 1
ATOM 12417 O O . ALA C 1 485 ? -16.64103 58.20898 23.78501 1.000 45.85000 485 ALA C O 1
ATOM 12419 N N . LEU C 1 486 ? -18.30451 56.68150 23.83225 1.000 40.85596 486 LEU C N 1
ATOM 12420 C CA . LEU C 1 486 ? -17.46210 55.51550 24.14021 1.000 43.58477 486 LEU C CA 1
ATOM 12421 C C . LEU C 1 486 ? -17.89412 54.32485 23.28711 1.000 41.49877 486 LEU C C 1
ATOM 12422 O O . LEU C 1 486 ? -19.09488 53.98820 23.25979 1.000 40.53290 486 LEU C O 1
ATOM 12427 N N . PRO C 1 487 ? -16.97184 53.65501 22.60270 1.000 41.82051 487 PRO C N 1
ATOM 12428 C CA . PRO C 1 487 ? -17.32930 52.39637 21.91389 1.000 40.01867 487 PRO C CA 1
ATOM 12429 C C . PRO C 1 487 ? -17.84485 51.37835 22.91415 1.000 40.25542 487 PRO C C 1
ATOM 12430 O O . PRO C 1 487 ? -17.29408 51.24732 24.01177 1.000 38.75078 487 PRO C O 1
ATOM 12434 N N . PRO C 1 488 ? -18.90274 50.64677 22.57740 1.000 41.29032 488 PRO C N 1
ATOM 12435 C CA . PRO C 1 488 ? -19.50430 49.73264 23.55505 1.000 36.51651 488 PRO C CA 1
ATOM 12436 C C . PRO C 1 488 ? -18.50782 48.67908 24.03346 1.000 39.42482 488 PRO C C 1
ATOM 12437 O O . PRO C 1 488 ? -17.63209 48.22353 23.29771 1.000 38.12401 488 PRO C O 1
ATOM 12441 N N . CYS C 1 489 ? -18.61353 48.33266 25.30765 1.000 38.28536 489 CYS C N 1
ATOM 12442 C CA . CYS C 1 489 ? -17.68698 47.39221 25.91563 1.000 40.67517 489 CYS C CA 1
ATOM 12443 C C . CYS C 1 489 ? -18.31127 46.00809 26.05950 1.000 38.62851 489 CYS C C 1
ATOM 12444 O O . CYS C 1 489 ? -17.79522 45.02487 25.52010 1.000 34.12112 489 CYS C O 1
ATOM 12447 N N . HIS C 1 490 ? -19.41525 45.91623 26.79698 1.000 43.14749 490 HIS C N 1
ATOM 12448 C CA . HIS C 1 490 ? -20.26313 44.73103 26.76892 1.000 38.19157 490 HIS C CA 1
ATOM 12449 C C . HIS C 1 490 ? -21.15123 44.85492 25.54380 1.000 39.32552 490 HIS C C 1
ATOM 12450 O O . HIS C 1 490 ? -22.06137 45.68481 25.49435 1.000 42.56215 490 HIS C O 1
ATOM 12457 N N . LEU C 1 491 ? -20.86533 44.07380 24.52893 1.000 39.42808 491 LEU C N 1
ATOM 12458 C CA . LEU C 1 491 ? -21.37527 44.43903 23.23622 1.000 38.44951 491 LEU C CA 1
ATOM 12459 C C . LEU C 1 491 ? -22.36678 43.45231 22.66050 1.000 37.99821 491 LEU C C 1
ATOM 12460 O O . LEU C 1 491 ? -23.07199 43.80796 21.71602 1.000 41.02872 491 LEU C O 1
ATOM 12465 N N . LEU C 1 492 ? -22.47343 42.25080 23.21086 1.000 33.55335 492 LEU C N 1
ATOM 12466 C CA . LEU C 1 492 ? -23.33286 41.24166 22.62652 1.000 36.66251 492 LEU C CA 1
ATOM 12467 C C . LEU C 1 492 ? -23.90379 40.37467 23.73123 1.000 34.47009 492 LEU C C 1
ATOM 12468 O O . LEU C 1 492 ? -23.18683 40.02681 24.67027 1.000 32.71867 492 LEU C O 1
ATOM 12473 N N . CYS C 1 493 ? -25.17687 40.00009 23.62281 1.000 29.88048 493 CYS C N 1
ATOM 12474 C CA . CYS C 1 493 ? -25.65793 38.96718 24.52576 1.000 34.98196 493 CYS C CA 1
ATOM 12475 C C . CYS C 1 493 ? -26.65151 38.08310 23.78939 1.000 35.19332 493 CYS C C 1
ATOM 12476 O O . CYS C 1 493 ? -27.29492 38.51582 22.83441 1.000 34.55892 493 CYS C O 1
ATOM 12479 N N . GLN C 1 494 ? -26.71387 36.81675 24.20223 1.000 29.00602 494 GLN C N 1
ATOM 12480 C CA . GLN C 1 494 ? -27.55399 35.81652 23.56220 1.000 26.24092 494 GLN C CA 1
ATOM 12481 C C . GLN C 1 494 ? -28.31480 35.04503 24.62164 1.000 28.95148 494 GLN C C 1
ATOM 12482 O O . GLN C 1 494 ? -27.78005 34.76072 25.70162 1.000 30.40732 494 GLN C O 1
ATOM 12488 N N . PHE C 1 495 ? -29.54396 34.66060 24.30024 1.000 28.09025 495 PHE C N 1
ATOM 12489 C CA . PHE C 1 495 ? -30.36990 33.94904 25.25713 1.000 32.13874 495 PHE C CA 1
ATOM 12490 C C . PHE C 1 495 ? -30.66502 32.53789 24.77575 1.000 34.83186 495 PHE C C 1
ATOM 12491 O O . PHE C 1 495 ? -30.55757 32.21814 23.58719 1.000 34.78044 495 PHE C O 1
ATOM 12499 N N . TYR C 1 496 ? -31.03107 31.69952 25.73703 1.000 32.70101 496 TYR C N 1
ATOM 12500 C CA . TYR C 1 496 ? -31.16000 30.26216 25.55259 1.000 32.80863 496 TYR C CA 1
ATOM 12501 C C . TYR C 1 496 ? -32.16026 29.73184 26.56948 1.000 32.29853 496 TYR C C 1
ATOM 12502 O O . TYR C 1 496 ? -32.07333 30.06514 27.75512 1.000 33.34367 496 TYR C O 1
ATOM 12511 N N . VAL C 1 497 ? -33.10930 28.92239 26.10832 1.000 32.32398 497 VAL C N 1
ATOM 12512 C CA . VAL C 1 497 ? -34.06699 28.24293 26.97303 1.000 32.66226 497 VAL C CA 1
ATOM 12513 C C . VAL C 1 497 ? -33.83644 26.74745 26.80966 1.000 34.59186 497 VAL C C 1
ATOM 12514 O O . VAL C 1 497 ? -33.70523 26.26550 25.67921 1.000 36.18431 497 VAL C O 1
ATOM 12518 N N . ASN C 1 498 ? -33.76128 26.01834 27.92994 1.000 35.39528 498 ASN C N 1
ATOM 12519 C CA . ASN C 1 498 ? -33.64951 24.56497 27.89027 1.000 38.22352 498 ASN C CA 1
ATOM 12520 C C . ASN C 1 498 ? -35.05511 23.96221 27.82004 1.000 41.89936 498 ASN C C 1
ATOM 12521 O O . ASN C 1 498 ? -36.02190 24.64315 27.46743 1.000 43.16507 498 ASN C O 1
ATOM 12526 N N . ASP C 1 499 ? -35.17472 22.66766 28.10831 1.000 45.49881 499 ASP C N 1
ATOM 12527 C CA . ASP C 1 499 ? -36.45032 21.96625 28.07814 1.000 43.41003 499 ASP C CA 1
ATOM 12528 C C . ASP C 1 499 ? -37.23728 22.10311 29.37864 1.000 44.46597 499 ASP C C 1
ATOM 12529 O O . ASP C 1 499 ? -38.31746 21.51474 29.49446 1.000 45.11940 499 ASP C O 1
ATOM 12534 N N . GLN C 1 500 ? -36.73316 22.86487 30.35209 1.000 43.06461 500 GLN C N 1
ATOM 12535 C CA . GLN C 1 500 ? -37.39866 23.03971 31.63910 1.000 46.77895 500 GLN C CA 1
ATOM 12536 C C . GLN C 1 500 ? -37.77544 24.49423 31.89329 1.000 42.17461 500 GLN C C 1
ATOM 12537 O O . GLN C 1 500 ? -37.85164 24.90866 33.04973 1.000 39.93755 500 GLN C O 1
ATOM 12543 N N . LYS C 1 501 ? -37.96652 25.28593 30.83671 1.000 41.55549 501 LYS C N 1
ATOM 12544 C CA . LYS C 1 501 ? -38.34794 26.69720 30.95043 1.000 41.90171 501 LYS C CA 1
ATOM 12545 C C . LYS C 1 501 ? -37.31969 27.51472 31.73982 1.000 39.67904 501 LYS C C 1
ATOM 12546 O O . LYS C 1 501 ? -37.64673 28.54885 32.33228 1.000 39.82649 501 LYS C O 1
ATOM 12552 N N . GLU C 1 502 ? -36.06521 27.07362 31.73553 1.000 39.61861 502 GLU C N 1
ATOM 12553 C CA . GLU C 1 502 ? -34.97449 27.78364 32.39019 1.000 37.17113 502 GLU C CA 1
ATOM 12554 C C . GLU C 1 502 ? -34.18759 28.59839 31.36173 1.000 38.06762 502 GLU C C 1
ATOM 12555 O O . GLU C 1 502 ? -33.84681 28.10308 30.28214 1.000 35.94220 502 GLU C O 1
ATOM 12561 N N . LEU C 1 503 ? -33.88035 29.84097 31.71527 1.000 32.49645 503 LEU C N 1
ATOM 12562 C CA . LEU C 1 503 ? -33.29778 30.80672 30.79999 1.000 33.48715 503 LEU C CA 1
ATOM 12563 C C . LEU C 1 503 ? -31.83850 31.04988 31.16178 1.000 31.45709 503 LEU C C 1
ATOM 12564 O O . LEU C 1 503 ? -31.51676 31.28664 32.33105 1.000 30.79699 503 LEU C O 1
ATOM 12569 N N . SER C 1 504 ? -30.97172 31.02754 30.15127 1.000 31.38690 504 SER C N 1
ATOM 12570 C CA . SER C 1 504 ? -29.55944 31.34781 30.27717 1.000 27.10270 504 SER C CA 1
ATOM 12571 C C . SER C 1 504 ? -29.19447 32.48934 29.33434 1.000 33.38944 504 SER C C 1
ATOM 12572 O O . SER C 1 504 ? -29.84976 32.72753 28.31642 1.000 29.46813 504 SER C O 1
ATOM 12575 N N . CYS C 1 505 ? -28.14180 33.21352 29.69767 1.000 32.89572 505 CYS C N 1
ATOM 12576 C CA . CYS C 1 505 ? -27.71680 34.37104 28.93289 1.000 33.04777 505 CYS C CA 1
ATOM 12577 C C . CYS C 1 505 ? -26.20326 34.35509 28.86454 1.000 28.90647 505 CYS C C 1
ATOM 12578 O O . CYS C 1 505 ? -25.54162 34.10706 29.87247 1.000 29.63452 505 CYS C O 1
ATOM 12581 N N . ILE C 1 506 ? -25.66880 34.54805 27.67831 1.000 26.33938 506 ILE C N 1
ATOM 12582 C CA . ILE C 1 506 ? -24.24484 34.79011 27.46845 1.000 25.90810 506 ILE C CA 1
ATOM 12583 C C . ILE C 1 506 ? -24.07777 36.26311 27.16416 1.000 29.23396 506 ILE C C 1
ATOM 12584 O O . ILE C 1 506 ? -24.88196 36.82959 26.42069 1.000 28.51671 506 ILE C O 1
ATOM 12589 N N . MET C 1 507 ? -23.03754 36.88458 27.70907 1.000 27.70497 507 MET C N 1
ATOM 12590 C CA . MET C 1 507 ? -22.65293 38.21816 27.28198 1.000 27.17641 507 MET C CA 1
ATOM 12591 C C . MET C 1 507 ? -21.18578 38.18227 26.90809 1.000 27.51096 507 MET C C 1
ATOM 12592 O O . MET C 1 507 ? -20.38473 37.59038 27.62833 1.000 28.14905 507 MET C O 1
ATOM 12597 N N . TYR C 1 508 ? -20.84425 38.80427 25.77447 1.000 26.05370 508 TYR C N 1
ATOM 12598 C CA . TYR C 1 508 ? -19.47054 38.92940 25.31117 1.000 28.40177 508 TYR C CA 1
ATOM 12599 C C . TYR C 1 508 ? -18.98933 40.35413 25.55022 1.000 31.68464 508 TYR C C 1
ATOM 12600 O O . TYR C 1 508 ? -19.62895 41.32285 25.10593 1.000 29.52597 508 TYR C O 1
ATOM 12609 N N . GLN C 1 509 ? -17.83386 40.47686 26.18752 1.000 27.77815 509 GLN C N 1
ATOM 12610 C CA . GLN C 1 509 ? -17.26128 41.76920 26.53550 1.000 33.02013 509 GLN C CA 1
ATOM 12611 C C . GLN C 1 509 ? -15.88290 41.84841 25.90494 1.000 30.91278 509 GLN C C 1
ATOM 12612 O O . GLN C 1 509 ? -15.04446 40.98468 26.15235 1.000 29.18941 509 GLN C O 1
ATOM 12618 N N . ARG C 1 510 ? -15.65100 42.87344 25.08066 1.000 30.99652 510 ARG C N 1
ATOM 12619 C CA . ARG C 1 510 ? -14.39333 42.95478 24.34037 1.000 32.10833 510 ARG C CA 1
ATOM 12620 C C . ARG C 1 510 ? -13.22171 43.34867 25.22385 1.000 32.17116 510 ARG C C 1
ATOM 12621 O O . ARG C 1 510 ? -12.07541 43.10951 24.83865 1.000 30.42497 510 ARG C O 1
ATOM 12629 N N . SER C 1 511 ? -13.47579 43.96185 26.38156 1.000 29.41420 511 SER C N 1
ATOM 12630 C CA . SER C 1 511 ? -12.40974 44.58887 27.16356 1.000 31.37980 511 SER C CA 1
ATOM 12631 C C . SER C 1 511 ? -12.86194 44.63853 28.61133 1.000 34.82065 511 SER C C 1
ATOM 12632 O O . SER C 1 511 ? -13.90376 45.23573 28.90807 1.000 36.78041 511 SER C O 1
ATOM 12635 N N . CYS C 1 512 ? -12.09064 44.02287 29.50525 1.000 32.16510 512 CYS C N 1
ATOM 12636 C CA . CYS C 1 512 ? -12.54179 43.74750 30.86762 1.000 36.13371 512 CYS C CA 1
ATOM 12637 C C . CYS C 1 512 ? -11.47630 44.16211 31.87091 1.000 36.65452 512 CYS C C 1
ATOM 12638 O O . CYS C 1 512 ? -10.44412 43.48783 31.99745 1.000 32.77932 512 CYS C O 1
ATOM 12641 N N . ASP C 1 513 ? -11.74353 45.24394 32.60599 1.000 34.07955 513 ASP C N 1
ATOM 12642 C CA . ASP C 1 513 ? -10.96718 45.56977 33.80356 1.000 37.77769 513 ASP C CA 1
ATOM 12643 C C . ASP C 1 513 ? -11.48056 44.69280 34.94451 1.000 39.35204 513 ASP C C 1
ATOM 12644 O O . ASP C 1 513 ? -12.52253 44.97275 35.55058 1.000 35.10920 513 ASP C O 1
ATOM 12649 N N . VAL C 1 514 ? -10.74998 43.61615 35.23553 1.000 33.22216 514 VAL C N 1
ATOM 12650 C CA . VAL C 1 514 ? -11.21464 42.67561 36.24166 1.000 34.35775 514 VAL C CA 1
ATOM 12651 C C . VAL C 1 514 ? -11.33226 43.36615 37.59083 1.000 39.14357 514 VAL C C 1
ATOM 12652 O O . VAL C 1 514 ? -12.27522 43.11119 38.34826 1.000 36.34323 514 VAL C O 1
ATOM 12656 N N . GLY C 1 515 ? -10.40165 44.28042 37.89094 1.000 36.48572 515 GLY C N 1
ATOM 12657 C CA . GLY C 1 515 ? -10.42612 44.96317 39.17617 1.000 42.21396 515 GLY C CA 1
ATOM 12658 C C . GLY C 1 515 ? -11.69595 45.76068 39.42320 1.000 43.59200 515 GLY C C 1
ATOM 12659 O O . GLY C 1 515 ? -12.29634 45.67545 40.49769 1.000 50.04133 515 GLY C O 1
ATOM 12660 N N . LEU C 1 516 ? -12.12859 46.54518 38.43842 1.000 43.25426 516 LEU C N 1
ATOM 12661 C CA . LEU C 1 516 ? -13.17265 47.54006 38.66935 1.000 43.05411 516 LEU C CA 1
ATOM 12662 C C . LEU C 1 516 ? -14.47881 47.25440 37.94222 1.000 45.06336 516 LEU C C 1
ATOM 12663 O O . LEU C 1 516 ? -15.53942 47.23261 38.57816 1.000 47.20084 516 LEU C O 1
ATOM 12668 N N . GLY C 1 517 ? -14.44362 47.03447 36.62432 1.000 40.15449 517 GLY C N 1
ATOM 12669 C CA . GLY C 1 517 ? -15.68226 46.91506 35.87479 1.000 33.42270 517 GLY C CA 1
ATOM 12670 C C . GLY C 1 517 ? -16.34624 45.55062 35.88666 1.000 33.19512 517 GLY C C 1
ATOM 12671 O O . GLY C 1 517 ? -17.57779 45.47010 35.82974 1.000 34.28966 517 GLY C O 1
ATOM 12672 N N . VAL C 1 518 ? -15.56003 44.46149 35.94010 1.000 34.48704 518 VAL C N 1
ATOM 12673 C CA . VAL C 1 518 ? -16.13398 43.12180 35.75943 1.000 31.19493 518 VAL C CA 1
ATOM 12674 C C . VAL C 1 518 ? -17.25473 42.80006 36.75330 1.000 31.45389 518 VAL C C 1
ATOM 12675 O O . VAL C 1 518 ? -18.30316 42.28513 36.32267 1.000 30.88000 518 VAL C O 1
ATOM 12679 N N . PRO C 1 519 ? -17.12697 43.06561 38.06172 1.000 34.65327 519 PRO C N 1
ATOM 12680 C CA . PRO C 1 519 ? -18.25506 42.70737 38.95610 1.000 30.55649 519 PRO C CA 1
ATOM 12681 C C . PRO C 1 519 ? -19.52887 43.48054 38.64476 1.000 30.17210 519 PRO C C 1
ATOM 12682 O O . PRO C 1 519 ? -20.62996 42.90705 38.63254 1.000 31.28351 519 PRO C O 1
ATOM 12686 N N . PHE C 1 520 ? -19.40200 44.77550 38.35991 1.000 30.74425 520 PHE C N 1
ATOM 12687 C CA . PHE C 1 520 ? -20.53569 45.56220 37.88233 1.000 33.39939 520 PHE C CA 1
ATOM 12688 C C . PHE C 1 520 ? -21.20409 44.88680 36.68511 1.000 30.64901 520 PHE C C 1
ATOM 12689 O O . PHE C 1 520 ? -22.43093 44.71516 36.65902 1.000 26.80033 520 PHE C O 1
ATOM 12697 N N . ASN C 1 521 ? -20.39985 44.44243 35.70498 1.000 30.00945 521 ASN C N 1
ATOM 12698 C CA . ASN C 1 521 ? -20.96631 43.85628 34.48197 1.000 28.41733 521 ASN C CA 1
ATOM 12699 C C . ASN C 1 521 ? -21.65746 42.53372 34.74527 1.000 31.64874 521 ASN C C 1
ATOM 12700 O O . ASN C 1 521 ? -22.69021 42.24361 34.12553 1.000 26.20792 521 ASN C O 1
ATOM 12705 N N . ILE C 1 522 ? -21.07277 41.69507 35.62570 1.000 29.63876 522 ILE C N 1
ATOM 12706 C CA . ILE C 1 522 ? -21.72558 40.45194 36.00881 1.000 26.94852 522 ILE C CA 1
ATOM 12707 C C . ILE C 1 522 ? -23.11031 40.73539 36.54963 1.000 30.90881 522 ILE C C 1
ATOM 12708 O O . ILE C 1 522 ? -24.08882 40.07395 36.18209 1.000 32.09928 522 ILE C O 1
ATOM 12713 N N . ALA C 1 523 ? -23.20857 41.69658 37.47112 1.000 29.62330 523 ALA C N 1
ATOM 12714 C CA . ALA C 1 523 ? -24.50957 41.98883 38.05652 1.000 29.40263 523 ALA C CA 1
ATOM 12715 C C . ALA C 1 523 ? -25.45782 42.61060 37.02756 1.000 25.13883 523 ALA C C 1
ATOM 12716 O O . ALA C 1 523 ? -26.65993 42.31679 37.05147 1.000 28.73627 523 ALA C O 1
ATOM 12718 N N . SER C 1 524 ? -24.95110 43.42457 36.09616 1.000 29.27961 524 SER C N 1
ATOM 12719 C CA . SER C 1 524 ? -25.83979 44.02331 35.08047 1.000 27.95438 524 SER C CA 1
ATOM 12720 C C . SER C 1 524 ? -26.57829 42.95574 34.28061 1.000 26.80090 524 SER C C 1
ATOM 12721 O O . SER C 1 524 ? -27.80982 42.96774 34.19117 1.000 24.11657 524 SER C O 1
ATOM 12724 N N . TYR C 1 525 ? -25.83613 41.99229 33.71682 1.000 32.03887 525 TYR C N 1
ATOM 12725 C CA . TYR C 1 525 ? -26.45470 41.01567 32.82592 1.000 27.77500 525 TYR C CA 1
ATOM 12726 C C . TYR C 1 525 ? -27.19501 39.92058 33.57004 1.000 27.53484 525 TYR C C 1
ATOM 12727 O O . TYR C 1 525 ? -28.17759 39.37121 33.04755 1.000 25.41306 525 TYR C O 1
ATOM 12736 N N . SER C 1 526 ? -26.77651 39.60496 34.79990 1.000 29.32920 526 SER C N 1
ATOM 12737 C CA . SER C 1 526 ? -27.57804 38.70801 35.61296 1.000 26.83473 526 SER C CA 1
ATOM 12738 C C . SER C 1 526 ? -28.92404 39.33413 35.94407 1.000 26.73737 526 SER C C 1
ATOM 12739 O O . SER C 1 526 ? -29.95731 38.65027 35.91807 1.000 27.49367 526 SER C O 1
ATOM 12742 N N . LEU C 1 527 ? -28.92393 40.62868 36.27657 1.000 25.46642 527 LEU C N 1
ATOM 12743 C CA . LEU C 1 527 ? -30.17404 41.35960 36.49321 1.000 31.45479 527 LEU C CA 1
ATOM 12744 C C . LEU C 1 527 ? -31.04858 41.34983 35.24295 1.000 30.35709 527 LEU C C 1
ATOM 12745 O O . LEU C 1 527 ? -32.26231 41.08595 35.31367 1.000 27.60910 527 LEU C O 1
ATOM 12750 N N . LEU C 1 528 ? -30.44846 41.65154 34.08692 1.000 27.37211 528 LEU C N 1
ATOM 12751 C CA . LEU C 1 528 ? -31.21072 41.59836 32.84149 1.000 26.92723 528 LEU C CA 1
ATOM 12752 C C . LEU C 1 528 ? -31.84115 40.22378 32.65836 1.000 29.11519 528 LEU C C 1
ATOM 12753 O O . LEU C 1 528 ? -33.00655 40.11776 32.26094 1.000 28.96712 528 LEU C O 1
ATOM 12758 N N . THR C 1 529 ? -31.09817 39.15500 32.99325 1.000 29.04486 529 THR C N 1
ATOM 12759 C CA . THR C 1 529 ? -31.63088 37.80695 32.82247 1.000 29.35130 529 THR C CA 1
ATOM 12760 C C . THR C 1 529 ? -32.81705 37.55085 33.75041 1.000 31.54893 529 THR C C 1
ATOM 12761 O O . THR C 1 529 ? -33.80167 36.91882 33.34937 1.000 31.96750 529 THR C O 1
ATOM 12765 N N . LEU C 1 530 ? -32.74931 38.03243 34.99340 1.000 29.51230 530 LEU C N 1
ATOM 12766 C CA . LEU C 1 530 ? -33.90474 37.92224 35.88402 1.000 32.10372 530 LEU C CA 1
ATOM 12767 C C . LEU C 1 530 ? -35.12010 38.64834 35.30839 1.000 28.89374 530 LEU C C 1
ATOM 12768 O O . LEU C 1 530 ? -36.23672 38.11427 35.31852 1.000 31.41339 530 LEU C O 1
ATOM 12773 N N . MET C 1 531 ? -34.92582 39.87222 34.80256 1.000 29.32506 531 MET C N 1
ATOM 12774 C CA . MET C 1 531 ? -36.05474 40.64843 34.27250 1.000 30.00251 531 MET C CA 1
ATOM 12775 C C . MET C 1 531 ? -36.68192 39.97909 33.05239 1.000 32.74025 531 MET C C 1
ATOM 12776 O O . MET C 1 531 ? -37.90696 39.80598 32.97930 1.000 29.28621 531 MET C O 1
ATOM 12781 N N . VAL C 1 532 ? -35.85028 39.56577 32.09623 1.000 28.73797 532 VAL C N 1
ATOM 12782 C CA . VAL C 1 532 ? -36.37318 38.92945 30.89418 1.000 31.27706 532 VAL C CA 1
ATOM 12783 C C . VAL C 1 532 ? -37.12002 37.66044 31.25629 1.000 32.09923 532 VAL C C 1
ATOM 12784 O O . VAL C 1 532 ? -38.22899 37.41531 30.76481 1.000 30.57214 532 VAL C O 1
ATOM 12788 N N . ALA C 1 533 ? -36.54944 36.85913 32.17072 1.000 31.25029 533 ALA C N 1
ATOM 12789 C CA . ALA C 1 533 ? -37.17741 35.59991 32.54454 1.000 31.34810 533 ALA C CA 1
ATOM 12790 C C . ALA C 1 533 ? -38.55885 35.82846 33.12950 1.000 30.27912 533 ALA C C 1
ATOM 12791 O O . ALA C 1 533 ? -39.49624 35.07675 32.83558 1.000 33.89974 533 ALA C O 1
ATOM 12793 N N . HIS C 1 534 ? -38.70115 36.84242 33.98351 1.000 32.11681 534 HIS C N 1
ATOM 12794 C CA . HIS C 1 534 ? -40.00847 37.12289 34.57720 1.000 33.89579 534 HIS C CA 1
ATOM 12795 C C . HIS C 1 534 ? -41.03934 37.49566 33.51485 1.000 33.36795 534 HIS C C 1
ATOM 12796 O O . HIS C 1 534 ? -42.15670 36.97038 33.51930 1.000 34.79924 534 HIS C O 1
ATOM 12803 N N . VAL C 1 535 ? -40.68048 38.36583 32.56823 1.000 32.51771 535 VAL C N 1
ATOM 12804 C CA . VAL C 1 535 ? -41.69501 38.79454 31.59869 1.000 34.61493 535 VAL C CA 1
ATOM 12805 C C . VAL C 1 535 ? -41.96904 37.73949 30.54243 1.000 37.80184 535 VAL C C 1
ATOM 12806 O O . VAL C 1 535 ? -42.94591 37.86902 29.79680 1.000 36.45296 535 VAL C O 1
ATOM 12810 N N . CYS C 1 536 ? -41.16064 36.67812 30.48046 1.000 36.23721 536 CYS C N 1
ATOM 12811 C CA . CYS C 1 536 ? -41.37822 35.58848 29.53963 1.000 37.05142 536 CYS C CA 1
ATOM 12812 C C . CYS C 1 536 ? -41.84530 34.31505 30.22691 1.000 38.45666 536 CYS C C 1
ATOM 12813 O O . CYS C 1 536 ? -41.81708 33.23864 29.61721 1.000 38.53752 536 CYS C O 1
ATOM 12816 N N . ASN C 1 537 ? -42.25599 34.41310 31.48918 1.000 40.31918 537 ASN C N 1
ATOM 12817 C CA . ASN C 1 537 ? -42.74650 33.27607 32.25976 1.000 39.52539 537 ASN C CA 1
ATOM 12818 C C . ASN C 1 537 ? -41.73168 32.13260 32.28486 1.000 36.08288 537 ASN C C 1
ATOM 12819 O O . ASN C 1 537 ? -42.08803 30.95980 32.17009 1.000 34.82337 537 ASN C O 1
ATOM 12824 N N . LEU C 1 538 ? -40.45917 32.47716 32.44716 1.000 34.53753 538 LEU C N 1
ATOM 12825 C CA . LEU C 1 538 ? -39.37355 31.50999 32.52479 1.000 35.17170 538 LEU C CA 1
ATOM 12826 C C . LEU C 1 538 ? -38.66003 31.66586 33.85868 1.000 36.57781 538 LEU C C 1
ATOM 12827 O O . LEU C 1 538 ? -38.90308 32.61335 34.60881 1.000 34.43684 538 LEU C O 1
ATOM 12832 N N . LYS C 1 539 ? -37.76758 30.71746 34.15378 1.000 34.46487 539 LYS C N 1
ATOM 12833 C CA . LYS C 1 539 ? -36.97976 30.77792 35.37957 1.000 34.39216 539 LYS C CA 1
ATOM 12834 C C . LYS C 1 539 ? -35.51746 31.04780 35.06199 1.000 33.60625 539 LYS C C 1
ATOM 12835 O O . LYS C 1 539 ? -34.94788 30.38625 34.18200 1.000 34.23430 539 LYS C O 1
ATOM 12841 N N . PRO C 1 540 ? -34.88130 31.98890 35.76186 1.000 31.70659 540 PRO C N 1
ATOM 12842 C CA . PRO C 1 540 ? -33.46544 32.29783 35.48813 1.000 30.68156 540 PRO C CA 1
ATOM 12843 C C . PRO C 1 540 ? -32.54364 31.17455 35.95596 1.000 34.62650 540 PRO C C 1
ATOM 12844 O O . PRO C 1 540 ? -32.61161 30.73395 37.10372 1.000 32.98770 540 PRO C O 1
ATOM 12848 N N . LYS C 1 541 ? -31.64867 30.74061 35.06704 1.000 32.40810 541 LYS C N 1
ATOM 12849 C CA . LYS C 1 541 ? -30.73946 29.63628 35.35095 1.000 34.28434 541 LYS C CA 1
ATOM 12850 C C . LYS C 1 541 ? -29.28547 30.08322 35.45041 1.000 32.69351 541 LYS C C 1
ATOM 12851 O O . LYS C 1 541 ? -28.62306 29.82826 36.45693 1.000 30.77639 541 LYS C O 1
ATOM 12857 N N . GLU C 1 542 ? -28.75151 30.74274 34.42934 1.000 28.74346 542 GLU C N 1
ATOM 12858 C CA . GLU C 1 542 ? -27.31174 30.92221 34.38582 1.000 31.58673 542 GLU C CA 1
ATOM 12859 C C . GLU C 1 542 ? -26.96475 32.19386 33.63197 1.000 32.73243 542 GLU C C 1
ATOM 12860 O O . GLU C 1 542 ? -27.58598 32.49426 32.61228 1.000 32.13565 542 GLU C O 1
ATOM 12866 N N . PHE C 1 543 ? -25.97933 32.93552 34.14456 1.000 31.77889 543 PHE C N 1
ATOM 12867 C CA . PHE C 1 543 ? -25.29946 33.98096 33.38793 1.000 31.11221 543 PHE C CA 1
ATOM 12868 C C . PHE C 1 543 ? -23.89329 33.51160 33.03686 1.000 30.20480 543 PHE C C 1
ATOM 12869 O O . PHE C 1 543 ? -23.13669 33.08324 33.91783 1.000 28.92725 543 PHE C O 1
ATOM 12877 N N . ILE C 1 544 ? -23.53554 33.61752 31.76357 1.000 28.28899 544 ILE C N 1
ATOM 12878 C CA . ILE C 1 544 ? -22.25330 33.14197 31.24833 1.000 25.63214 544 ILE C CA 1
ATOM 12879 C C . ILE C 1 544 ? -21.49725 34.33413 30.68299 1.000 29.11717 544 ILE C C 1
ATOM 12880 O O . ILE C 1 544 ? -21.97225 34.98900 29.75032 1.000 27.51732 544 ILE C O 1
ATOM 12885 N N . HIS C 1 545 ? -20.30637 34.57979 31.20000 1.000 29.47877 545 HIS C N 1
ATOM 12886 C CA . HIS C 1 545 ? -19.51472 35.75187 30.84821 1.000 29.38609 545 HIS C CA 1
ATOM 12887 C C . HIS C 1 545 ? -18.36944 35.33390 29.92817 1.000 29.53423 545 HIS C C 1
ATOM 12888 O O . HIS C 1 545 ? -17.48448 34.59065 30.34677 1.000 27.67415 545 HIS C O 1
ATOM 12895 N N . PHE C 1 546 ? -18.38601 35.80018 28.67809 1.000 27.47829 546 PHE C N 1
ATOM 12896 C CA . PHE C 1 546 ? -17.27119 35.59864 27.74872 1.000 28.13978 546 PHE C CA 1
ATOM 12897 C C . PHE C 1 546 ? -16.47095 36.88841 27.63107 1.000 30.06095 546 PHE C C 1
ATOM 12898 O O . PHE C 1 546 ? -17.04113 37.96687 27.41271 1.000 28.35881 546 PHE C O 1
ATOM 12906 N N . MET C 1 547 ? -15.15528 36.78514 27.76360 1.000 29.90860 547 MET C N 1
ATOM 12907 C CA . MET C 1 547 ? -14.32158 37.97386 27.89845 1.000 32.18840 547 MET C CA 1
ATOM 12908 C C . MET C 1 547 ? -13.20774 37.94958 26.86595 1.000 33.57057 547 MET C C 1
ATOM 12909 O O . MET C 1 547 ? -12.54457 36.92577 26.69834 1.000 30.07437 547 MET C O 1
ATOM 12914 N N . GLY C 1 548 ? -12.97856 39.09480 26.21743 1.000 30.09018 548 GLY C N 1
ATOM 12915 C CA . GLY C 1 548 ? -11.92225 39.26660 25.23066 1.000 28.98893 548 GLY C CA 1
ATOM 12916 C C . GLY C 1 548 ? -10.63376 39.71687 25.90013 1.000 31.89053 548 GLY C C 1
ATOM 12917 O O . GLY C 1 548 ? -9.95245 38.89500 26.52922 1.000 30.27288 548 GLY C O 1
ATOM 12918 N N . ASN C 1 549 ? -10.25122 40.98610 25.76193 1.000 31.02701 549 ASN C N 1
ATOM 12919 C CA . ASN C 1 549 ? -9.05582 41.46544 26.45507 1.000 29.36496 549 ASN C CA 1
ATOM 12920 C C . ASN C 1 549 ? -9.37089 41.61829 27.94782 1.000 33.52737 549 ASN C C 1
ATOM 12921 O O . ASN C 1 549 ? -10.14157 42.49418 28.35207 1.000 30.30065 549 ASN C O 1
ATOM 12926 N N . THR C 1 550 ? -8.78611 40.75405 28.77312 1.000 33.64342 550 THR C N 1
ATOM 12927 C CA . THR C 1 550 ? -9.11741 40.65416 30.19245 1.000 33.19051 550 THR C CA 1
ATOM 12928 C C . THR C 1 550 ? -7.88448 41.06699 30.98029 1.000 34.60528 550 THR C C 1
ATOM 12929 O O . THR C 1 550 ? -6.82250 40.45125 30.82674 1.000 35.17632 550 THR C O 1
ATOM 12933 N N . HIS C 1 551 ? -8.00789 42.11501 31.80032 1.000 30.43179 551 HIS C N 1
ATOM 12934 C CA . HIS C 1 551 ? -6.80034 42.73732 32.33686 1.000 33.07076 551 HIS C CA 1
ATOM 12935 C C . HIS C 1 551 ? -6.99625 43.33898 33.73347 1.000 34.96931 551 HIS C C 1
ATOM 12936 O O . HIS C 1 551 ? -8.11508 43.53026 34.21383 1.000 37.22279 551 HIS C O 1
ATOM 12943 N N . VAL C 1 552 ? -5.86781 43.62349 34.38287 1.000 34.94406 552 VAL C N 1
ATOM 12944 C CA . VAL C 1 552 ? -5.79680 44.47432 35.56698 1.000 36.43952 552 VAL C CA 1
ATOM 12945 C C . VAL C 1 552 ? -4.71388 45.51733 35.30881 1.000 38.88868 552 VAL C C 1
ATOM 12946 O O . VAL C 1 552 ? -3.76245 45.27680 34.55935 1.000 36.73784 552 VAL C O 1
ATOM 12950 N N . TYR C 1 553 ? -4.86386 46.69009 35.91840 1.000 36.43323 553 TYR C N 1
ATOM 12951 C CA . TYR C 1 553 ? -3.85731 47.73509 35.77711 1.000 37.10912 553 TYR C CA 1
ATOM 12952 C C . TYR C 1 553 ? -2.74781 47.51565 36.79272 1.000 41.28436 553 TYR C C 1
ATOM 12953 O O . TYR C 1 553 ? -3.00720 47.12771 37.93426 1.000 43.65660 553 TYR C O 1
ATOM 12962 N N . THR C 1 554 ? -1.49681 47.72541 36.36587 1.000 41.89125 554 THR C N 1
ATOM 12963 C CA . THR C 1 554 ? -0.36525 47.49359 37.26605 1.000 44.70673 554 THR C CA 1
ATOM 12964 C C . THR C 1 554 ? -0.49705 48.33111 38.53202 1.000 47.18305 554 THR C C 1
ATOM 12965 O O . THR C 1 554 ? 0.00930 47.94982 39.59580 1.000 46.15756 554 THR C O 1
ATOM 12969 N N . ASN C 1 555 ? -1.20320 49.45612 38.42611 1.000 46.45245 555 ASN C N 1
ATOM 12970 C CA . ASN C 1 555 ? -1.47797 50.33101 39.55777 1.000 53.28023 555 ASN C CA 1
ATOM 12971 C C . ASN C 1 555 ? -2.27885 49.64932 40.65872 1.000 49.73606 555 ASN C C 1
ATOM 12972 O O . ASN C 1 555 ? -2.14581 50.02137 41.83020 1.000 51.72157 555 ASN C O 1
ATOM 12977 N N . HIS C 1 556 ? -3.14830 48.70080 40.30824 1.000 45.08319 556 HIS C N 1
ATOM 12978 C CA . HIS C 1 556 ? -4.06645 48.08727 41.26320 1.000 45.49547 556 HIS C CA 1
ATOM 12979 C C . HIS C 1 556 ? -3.55913 46.77472 41.83819 1.000 43.70756 556 HIS C C 1
ATOM 12980 O O . HIS C 1 556 ? -4.29921 46.11520 42.57662 1.000 41.62560 556 HIS C O 1
ATOM 12987 N N . VAL C 1 557 ? -2.33142 46.37230 41.51117 1.000 43.60924 557 VAL C N 1
ATOM 12988 C CA . VAL C 1 557 ? -1.88345 45.02884 41.85687 1.000 42.88362 557 VAL C CA 1
ATOM 12989 C C . VAL C 1 557 ? -1.78230 44.85174 43.36690 1.000 47.05879 557 VAL C C 1
ATOM 12990 O O . VAL C 1 557 ? -2.18242 43.81293 43.90564 1.000 45.22460 557 VAL C O 1
ATOM 12994 N N . GLU C 1 558 ? -1.22766 45.83596 44.07776 1.000 47.85848 558 GLU C N 1
ATOM 12995 C CA . GLU C 1 558 ? -1.10482 45.65929 45.52401 1.000 52.53447 558 GLU C CA 1
ATOM 12996 C C . GLU C 1 558 ? -2.47647 45.62375 46.19038 1.000 47.31379 558 GLU C C 1
ATOM 12997 O O . GLU C 1 558 ? -2.70479 44.82710 47.10640 1.000 45.56357 558 GLU C O 1
ATOM 13003 N N . ALA C 1 559 ? -3.40792 46.45511 45.72506 1.000 41.38782 559 ALA C N 1
ATOM 13004 C CA . ALA C 1 559 ? -4.75764 46.43713 46.28415 1.000 44.19335 559 ALA C CA 1
ATOM 13005 C C . ALA C 1 559 ? -5.46955 45.12417 45.97151 1.000 43.00282 559 ALA C C 1
ATOM 13006 O O . ALA C 1 559 ? -6.23378 44.61055 46.80034 1.000 40.56545 559 ALA C O 1
ATOM 13008 N N . LEU C 1 560 ? -5.23798 44.56879 44.77517 1.000 41.18606 560 LEU C N 1
ATOM 13009 C CA . LEU C 1 560 ? -5.87315 43.30569 44.41318 1.000 37.73802 560 LEU C CA 1
ATOM 13010 C C . LEU C 1 560 ? -5.29620 42.15083 45.21830 1.000 37.95109 560 LEU C C 1
ATOM 13011 O O . LEU C 1 560 ? -6.01824 41.20616 45.55338 1.000 37.94063 560 LEU C O 1
ATOM 13016 N N . LYS C 1 561 ? -3.99793 42.19964 45.52480 1.000 37.46792 561 LYS C N 1
ATOM 13017 C CA . LYS C 1 561 ? -3.39936 41.15521 46.35175 1.000 40.70131 561 LYS C CA 1
ATOM 13018 C C . LYS C 1 561 ? -3.99997 41.17510 47.75291 1.000 41.50039 561 LYS C C 1
ATOM 13019 O O . LYS C 1 561 ? -4.20037 40.12168 48.37311 1.000 41.85660 561 LYS C O 1
ATOM 13025 N N . GLU C 1 562 ? -4.28534 42.37252 48.27257 1.000 43.43568 562 GLU C N 1
ATOM 13026 C CA . GLU C 1 562 ? -4.99104 42.46238 49.54374 1.000 45.34549 562 GLU C CA 1
ATOM 13027 C C . GLU C 1 562 ? -6.37431 41.82731 49.43977 1.000 43.77763 562 GLU C C 1
ATOM 13028 O O . GLU C 1 562 ? -6.79107 41.07400 50.33245 1.000 41.04512 562 GLU C O 1
ATOM 13034 N N . GLN C 1 563 ? -7.07983 42.08307 48.33000 1.000 38.36046 563 GLN C N 1
ATOM 13035 C CA . GLN C 1 563 ? -8.42274 41.53305 48.13768 1.000 38.89529 563 GLN C CA 1
ATOM 13036 C C . GLN C 1 563 ? -8.40398 40.00991 48.05991 1.000 37.51330 563 GLN C C 1
ATOM 13037 O O . GLN C 1 563 ? -9.33302 39.34126 48.53990 1.000 35.60464 563 GLN C O 1
ATOM 13043 N N . LEU C 1 564 ? -7.36909 39.44027 47.44832 1.000 33.55340 564 LEU C N 1
ATOM 13044 C CA . LEU C 1 564 ? -7.31480 37.98864 47.32908 1.000 34.87399 564 LEU C CA 1
ATOM 13045 C C . LEU C 1 564 ? -7.07016 37.29515 48.67274 1.000 38.51460 564 LEU C C 1
ATOM 13046 O O . LEU C 1 564 ? -7.08190 36.05741 48.72962 1.000 37.59887 564 LEU C O 1
ATOM 13051 N N . ARG C 1 565 ? -6.85132 38.05691 49.74511 1.000 38.34357 565 ARG C N 1
ATOM 13052 C CA . ARG C 1 565 ? -6.79372 37.49853 51.09073 1.000 41.85809 565 ARG C CA 1
ATOM 13053 C C . ARG C 1 565 ? -8.17746 37.33345 51.71493 1.000 40.76041 565 ARG C C 1
ATOM 13054 O O . ARG C 1 565 ? -8.27577 36.83575 52.84555 1.000 36.45336 565 ARG C O 1
ATOM 13062 N N . ARG C 1 566 ? -9.23965 37.70653 51.00469 1.000 34.43699 566 ARG C N 1
ATOM 13063 C CA . ARG C 1 566 ? -10.58183 37.73870 51.57162 1.000 38.73196 566 ARG C CA 1
ATOM 13064 C C . ARG C 1 566 ? -11.36368 36.50798 51.14530 1.000 39.44164 566 ARG C C 1
ATOM 13065 O O . ARG C 1 566 ? -11.46788 36.21265 49.95370 1.000 34.42500 566 ARG C O 1
ATOM 13073 N N . GLU C 1 567 ? -11.90049 35.79610 52.11346 1.000 39.22043 567 GLU C N 1
ATOM 13074 C CA . GLU C 1 567 ? -12.79354 34.69781 51.78910 1.000 39.96503 567 GLU C CA 1
ATOM 13075 C C . GLU C 1 567 ? -14.13855 35.26120 51.33959 1.000 34.15803 567 GLU C C 1
ATOM 13076 O O . GLU C 1 567 ? -14.67245 36.16587 51.98657 1.000 34.96096 567 GLU C O 1
ATOM 13082 N N . PRO C 1 568 ? -14.70249 34.77432 50.24252 1.000 33.69414 568 PRO C N 1
ATOM 13083 C CA . PRO C 1 568 ? -16.02347 35.25450 49.83127 1.000 36.46654 568 PRO C CA 1
ATOM 13084 C C . PRO C 1 568 ? -17.10011 34.86083 50.83250 1.000 32.04173 568 PRO C C 1
ATOM 13085 O O . PRO C 1 568 ? -16.99857 33.85125 51.53268 1.000 32.35000 568 PRO C O 1
ATOM 13089 N N . ARG C 1 569 ? -18.13441 35.68801 50.89656 1.000 30.55279 569 ARG C N 1
ATOM 13090 C CA . ARG C 1 569 ? -19.31493 35.52850 51.72357 1.000 31.89267 569 ARG C CA 1
ATOM 13091 C C . ARG C 1 569 ? -20.44190 34.96127 50.88374 1.000 30.13087 569 ARG C C 1
ATOM 13092 O O . ARG C 1 569 ? -20.37823 35.00808 49.65287 1.000 35.86533 569 ARG C O 1
ATOM 13100 N N . PRO C 1 570 ? -21.50161 34.42208 51.49333 1.000 28.49966 570 PRO C N 1
ATOM 13101 C CA . PRO C 1 570 ? -22.61265 33.91144 50.67418 1.000 30.46636 570 PRO C CA 1
ATOM 13102 C C . PRO C 1 570 ? -23.22814 35.03311 49.84631 1.000 29.97759 570 PRO C C 1
ATOM 13103 O O . PRO C 1 570 ? -23.28477 36.18435 50.28358 1.000 30.97284 570 PRO C O 1
ATOM 13107 N N . PHE C 1 571 ? -23.65795 34.68608 48.62955 1.000 30.22000 571 PHE C N 1
ATOM 13108 C CA . PHE C 1 571 ? -24.29775 35.65812 47.73547 1.000 27.79324 571 PHE C CA 1
ATOM 13109 C C . PHE C 1 571 ? -25.66227 36.08111 48.28695 1.000 29.94199 571 PHE C C 1
ATOM 13110 O O . PHE C 1 571 ? -26.32392 35.30994 48.98980 1.000 32.82915 571 PHE C O 1
ATOM 13118 N N . PRO C 1 572 ? -26.12243 37.29002 47.96719 1.000 29.80961 572 PRO C N 1
ATOM 13119 C CA . PRO C 1 572 ? -27.45336 37.72203 48.40549 1.000 28.96516 572 PRO C CA 1
ATOM 13120 C C . PRO C 1 572 ? -28.51078 37.15271 47.46177 1.000 34.67461 572 PRO C C 1
ATOM 13121 O O . PRO C 1 572 ? -28.20345 36.49766 46.46135 1.000 32.95856 572 PRO C O 1
ATOM 13125 N N . ILE C 1 573 ? -29.76846 37.40821 47.79465 1.000 30.36001 573 ILE C N 1
ATOM 13126 C CA . ILE C 1 573 ? -30.89566 37.13008 46.90939 1.000 33.09720 573 ILE C CA 1
ATOM 13127 C C . ILE C 1 573 ? -31.37222 38.45855 46.32767 1.000 29.50942 573 ILE C C 1
ATOM 13128 O O . ILE C 1 573 ? -31.38896 39.47270 47.03006 1.000 31.84234 573 ILE C O 1
ATOM 13133 N N . VAL C 1 574 ? -31.75004 38.46258 45.04938 1.000 31.02058 574 VAL C N 1
ATOM 13134 C CA . VAL C 1 574 ? -32.42760 39.61431 44.43078 1.000 28.37942 574 VAL C CA 1
ATOM 13135 C C . VAL C 1 574 ? -33.87036 39.21277 44.14556 1.000 30.00723 574 VAL C C 1
ATOM 13136 O O . VAL C 1 574 ? -34.12335 38.27559 43.37946 1.000 32.30492 574 VAL C O 1
ATOM 13140 N N . ASN C 1 575 ? -34.81813 39.88907 44.78426 1.000 27.72876 575 ASN C N 1
ATOM 13141 C CA . ASN C 1 575 ? -36.23161 39.60840 44.57099 1.000 26.87258 575 ASN C CA 1
ATOM 13142 C C . ASN C 1 575 ? -36.82223 40.67144 43.65427 1.000 34.26872 575 ASN C C 1
ATOM 13143 O O . ASN C 1 575 ? -36.49597 41.85570 43.76851 1.000 31.46033 575 ASN C O 1
ATOM 13148 N N . ILE C 1 576 ? -37.68152 40.23730 42.74430 1.000 33.70946 576 ILE C N 1
ATOM 13149 C CA . ILE C 1 576 ? -38.52100 41.14036 41.97713 1.000 33.31125 576 ILE C CA 1
ATOM 13150 C C . ILE C 1 576 ? -39.81802 41.32743 42.75621 1.000 35.21547 576 ILE C C 1
ATOM 13151 O O . ILE C 1 576 ? -40.55267 40.36332 42.99918 1.000 35.03509 576 ILE C O 1
ATOM 13156 N N . LEU C 1 577 ? -40.09185 42.56104 43.16190 1.000 35.82776 577 LEU C N 1
ATOM 13157 C CA . LEU C 1 577 ? -41.32302 42.88801 43.86465 1.000 38.39772 577 LEU C CA 1
ATOM 13158 C C . LEU C 1 577 ? -42.42828 43.19173 42.85479 1.000 39.43708 577 LEU C C 1
ATOM 13159 O O . LEU C 1 577 ? -42.17155 43.42535 41.67033 1.000 35.62700 577 LEU C O 1
ATOM 13164 N N . ASN C 1 578 ? -43.67367 43.13823 43.32816 1.000 37.52017 578 ASN C N 1
ATOM 13165 C CA . ASN C 1 578 ? -44.82313 43.55020 42.52626 1.000 37.46239 578 ASN C CA 1
ATOM 13166 C C . ASN C 1 578 ? -44.90416 42.78005 41.20994 1.000 39.23801 578 ASN C C 1
ATOM 13167 O O . ASN C 1 578 ? -45.23724 43.34658 40.16533 1.000 35.74466 578 ASN C O 1
ATOM 13172 N N . LYS C 1 579 ? -44.59690 41.47934 41.26105 1.000 35.26904 579 LYS C N 1
ATOM 13173 C CA . LYS C 1 579 ? -44.50918 40.68886 40.03793 1.000 36.70611 579 LYS C CA 1
ATOM 13174 C C . LYS C 1 579 ? -45.80535 40.70909 39.25166 1.000 38.98344 579 LYS C C 1
ATOM 13175 O O . LYS C 1 579 ? -45.78058 40.64930 38.01776 1.000 33.30070 579 LYS C O 1
ATOM 13181 N N . GLU C 1 580 ? -46.94211 40.79272 39.93807 1.000 37.67713 580 GLU C N 1
ATOM 13182 C CA . GLU C 1 580 ? -48.21390 40.73373 39.23642 1.000 40.95077 580 GLU C CA 1
ATOM 13183 C C . GLU C 1 580 ? -48.48927 42.00830 38.43770 1.000 43.33705 580 GLU C C 1
ATOM 13184 O O . GLU C 1 580 ? -49.23795 41.96578 37.45658 1.000 42.29882 580 GLU C O 1
ATOM 13190 N N . ARG C 1 581 ? -47.86740 43.12402 38.80699 1.000 38.44359 581 ARG C N 1
ATOM 13191 C CA . ARG C 1 581 ? -48.02039 44.35555 38.04884 1.000 40.37799 581 ARG C CA 1
ATOM 13192 C C . ARG C 1 581 ? -47.11597 44.40163 36.82645 1.000 41.43556 581 ARG C C 1
ATOM 13193 O O . ARG C 1 581 ? -47.39001 45.17177 35.90449 1.000 37.66878 581 ARG C O 1
ATOM 13201 N N . ILE C 1 582 ? -46.06518 43.58668 36.77869 1.000 39.93203 582 ILE C N 1
ATOM 13202 C CA . ILE C 1 582 ? -45.00263 43.75869 35.79567 1.000 39.40021 582 ILE C CA 1
ATOM 13203 C C . ILE C 1 582 ? -45.20698 42.74680 34.68393 1.000 40.12456 582 ILE C C 1
ATOM 13204 O O . ILE C 1 582 ? -44.89661 41.56143 34.84954 1.000 37.37097 582 ILE C O 1
ATOM 13209 N N . LYS C 1 583 ? -45.69681 43.23380 33.53567 1.000 38.62397 583 LYS C N 1
ATOM 13210 C CA . LYS C 1 583 ? -46.03674 42.40250 32.39121 1.000 38.29009 583 LYS C CA 1
ATOM 13211 C C . LYS C 1 583 ? -45.04959 42.51677 31.24931 1.000 37.74770 583 LYS C C 1
ATOM 13212 O O . LYS C 1 583 ? -44.99242 41.61342 30.41280 1.000 38.21806 583 LYS C O 1
ATOM 13218 N N . GLU C 1 584 ? -44.28765 43.60094 31.18880 1.000 36.35586 584 GLU C N 1
ATOM 13219 C CA . GLU C 1 584 ? -43.41418 43.88627 30.06903 1.000 36.50953 584 GLU C CA 1
ATOM 13220 C C . GLU C 1 584 ? -42.11753 44.45480 30.61753 1.000 35.62026 584 GLU C C 1
ATOM 13221 O O . GLU C 1 584 ? -42.07285 44.98325 31.72647 1.000 36.56644 584 GLU C O 1
ATOM 13227 N N . ILE C 1 585 ? -41.06124 44.36304 29.81521 1.000 36.51963 585 ILE C N 1
ATOM 13228 C CA . ILE C 1 585 ? -39.74728 44.77163 30.29176 1.000 34.64539 585 ILE C CA 1
ATOM 13229 C C . ILE C 1 585 ? -39.73852 46.25080 30.64486 1.000 35.81981 585 ILE C C 1
ATOM 13230 O O . ILE C 1 585 ? -39.03623 46.66934 31.57199 1.000 33.25741 585 ILE C O 1
ATOM 13235 N N . ASP C 1 586 ? -40.52960 47.06480 29.93402 1.000 36.19506 586 ASP C N 1
ATOM 13236 C CA . ASP C 1 586 ? -40.63173 48.48617 30.22767 1.000 35.00926 586 ASP C CA 1
ATOM 13237 C C . ASP C 1 586 ? -41.38597 48.79172 31.52928 1.000 36.32394 586 ASP C C 1
ATOM 13238 O O . ASP C 1 586 ? -41.28623 49.92016 32.01846 1.000 39.85317 586 ASP C O 1
ATOM 13243 N N . ASP C 1 587 ? -42.12315 47.83299 32.10922 1.000 37.07448 587 ASP C N 1
ATOM 13244 C CA . ASP C 1 587 ? -42.84175 48.07446 33.36545 1.000 38.10542 587 ASP C CA 1
ATOM 13245 C C . ASP C 1 587 ? -41.94897 48.12558 34.60901 1.000 36.33215 587 ASP C C 1
ATOM 13246 O O . ASP C 1 587 ? -42.39201 48.63911 35.63761 1.000 38.16395 587 ASP C O 1
ATOM 13251 N N . PHE C 1 588 ? -40.73743 47.57779 34.57228 1.000 35.67008 588 PHE C N 1
ATOM 13252 C CA . PHE C 1 588 ? -39.89418 47.58034 35.76385 1.000 35.76812 588 PHE C CA 1
ATOM 13253 C C . PHE C 1 588 ? -39.53290 49.00979 36.16038 1.000 35.03303 588 PHE C C 1
ATOM 13254 O O . PHE C 1 588 ? -39.22353 49.84284 35.31013 1.000 37.15888 588 PHE C O 1
ATOM 13262 N N . THR C 1 589 ? -39.54767 49.29099 37.46155 1.000 37.28808 589 THR C N 1
ATOM 13263 C CA . THR C 1 589 ? -39.01434 50.53998 37.99964 1.000 36.54203 589 THR C CA 1
ATOM 13264 C C . THR C 1 589 ? -37.95155 50.21383 39.03929 1.000 35.17371 589 THR C C 1
ATOM 13265 O O . THR C 1 589 ? -37.78660 49.06479 39.44310 1.000 35.20719 589 THR C O 1
ATOM 13269 N N . ALA C 1 590 ? -37.22570 51.24271 39.48076 1.000 37.93023 590 ALA C N 1
ATOM 13270 C CA . ALA C 1 590 ? -36.20206 51.03254 40.49828 1.000 37.53543 590 ALA C CA 1
ATOM 13271 C C . ALA C 1 590 ? -36.80354 50.52795 41.81070 1.000 39.90264 590 ALA C C 1
ATOM 13272 O O . ALA C 1 590 ? -36.14760 49.78446 42.55363 1.000 41.56144 590 ALA C O 1
ATOM 13274 N N . GLU C 1 591 ? -38.06109 50.84795 42.08551 1.000 35.12873 591 GLU C N 1
ATOM 13275 C CA . GLU C 1 591 ? -38.64280 50.36721 43.32809 1.000 39.81688 591 GLU C CA 1
ATOM 13276 C C . GLU C 1 591 ? -39.09915 48.92593 43.24012 1.000 35.20757 591 GLU C C 1
ATOM 13277 O O . GLU C 1 591 ? -39.67404 48.42876 44.20647 1.000 33.51120 591 GLU C O 1
ATOM 13283 N N . ASP C 1 592 ? -38.86777 48.23013 42.13061 1.000 33.20771 592 ASP C N 1
ATOM 13284 C CA . ASP C 1 592 ? -39.37367 46.86924 42.01433 1.000 35.28107 592 ASP C CA 1
ATOM 13285 C C . ASP C 1 592 ? -38.35286 45.80227 42.39985 1.000 33.17612 592 ASP C C 1
ATOM 13286 O O . ASP C 1 592 ? -38.57594 44.62185 42.12049 1.000 32.66114 592 ASP C O 1
ATOM 13291 N N . PHE C 1 593 ? -37.24920 46.17833 43.03145 1.000 30.65360 593 PHE C N 1
ATOM 13292 C CA . PHE C 1 593 ? -36.19328 45.22221 43.33739 1.000 33.03603 593 PHE C CA 1
ATOM 13293 C C . PHE C 1 593 ? -35.76507 45.34635 44.79400 1.000 33.49730 593 PHE C C 1
ATOM 13294 O O . PHE C 1 593 ? -35.68613 46.45070 45.32974 1.000 33.36402 593 PHE C O 1
ATOM 13302 N N . GLU C 1 594 ? -35.45475 44.21786 45.42892 1.000 31.50852 594 GLU C N 1
ATOM 13303 C CA . GLU C 1 594 ? -34.85437 44.28315 46.75566 1.000 33.45890 594 GLU C CA 1
ATOM 13304 C C . GLU C 1 594 ? -33.67936 43.32179 46.83760 1.000 32.50854 594 GLU C C 1
ATOM 13305 O O . GLU C 1 594 ? -33.78905 42.17394 46.40828 1.000 34.90424 594 GLU C O 1
ATOM 13311 N N . VAL C 1 595 ? -32.54938 43.80257 47.33651 1.000 30.14964 595 VAL C N 1
ATOM 13312 C CA . VAL C 1 595 ? -31.39972 42.94841 47.57578 1.000 33.57560 595 VAL C CA 1
ATOM 13313 C C . VAL C 1 595 ? -31.44573 42.48383 49.02337 1.000 36.91559 595 VAL C C 1
ATOM 13314 O O . VAL C 1 595 ? -31.57454 43.29522 49.94433 1.000 33.13488 595 VAL C O 1
ATOM 13318 N N . VAL C 1 596 ? -31.32239 41.18098 49.22852 1.000 32.95682 596 VAL C N 1
ATOM 13319 C CA . VAL C 1 596 ? -31.58492 40.57418 50.52555 1.000 40.26444 596 VAL C CA 1
ATOM 13320 C C . VAL C 1 596 ? -30.34203 39.81732 50.97567 1.000 35.73741 596 VAL C C 1
ATOM 13321 O O . VAL C 1 596 ? -29.81809 38.97643 50.23446 1.000 31.25038 596 VAL C O 1
ATOM 13325 N N . GLY C 1 597 ? -29.86266 40.13161 52.17550 1.000 36.93631 597 GLY C N 1
ATOM 13326 C CA . GLY C 1 597 ? -28.72312 39.42067 52.75785 1.000 34.55874 597 GLY C CA 1
ATOM 13327 C C . GLY C 1 597 ? -27.38482 39.66925 52.08564 1.000 33.44433 597 GLY C C 1
ATOM 13328 O O . GLY C 1 597 ? -26.61606 38.72654 51.87981 1.000 33.88731 597 GLY C O 1
ATOM 13329 N N . TYR C 1 598 ? -27.08694 40.91382 51.72990 1.000 34.15875 598 TYR C N 1
ATOM 13330 C CA . TYR C 1 598 ? -25.83518 41.24475 51.05237 1.000 33.95919 598 TYR C CA 1
ATOM 13331 C C . TYR C 1 598 ? -24.81558 41.66805 52.10267 1.000 34.94233 598 TYR C C 1
ATOM 13332 O O . TYR C 1 598 ? -25.00552 42.67713 52.78120 1.000 35.71860 598 TYR C O 1
ATOM 13341 N N . VAL C 1 599 ? -23.74498 40.89402 52.24972 1.000 36.69359 599 VAL C N 1
ATOM 13342 C CA . VAL C 1 599 ? -22.81888 41.12011 53.35766 1.000 36.02208 599 VAL C CA 1
ATOM 13343 C C . VAL C 1 599 ? -21.39109 41.16803 52.82077 1.000 36.49948 599 VAL C C 1
ATOM 13344 O O . VAL C 1 599 ? -20.57077 40.28805 53.14080 1.000 40.54642 599 VAL C O 1
ATOM 13348 N N . PRO C 1 600 ? -21.04433 42.16646 52.01440 1.000 34.27227 600 PRO C N 1
ATOM 13349 C CA . PRO C 1 600 ? -19.71710 42.18687 51.39296 1.000 35.49225 600 PRO C CA 1
ATOM 13350 C C . PRO C 1 600 ? -18.65784 42.71828 52.34796 1.000 37.39751 600 PRO C C 1
ATOM 13351 O O . PRO C 1 600 ? -18.95337 43.34629 53.36405 1.000 36.05909 600 PRO C O 1
ATOM 13355 N N . HIS C 1 601 ? -17.40511 42.42560 52.00850 1.000 33.86569 601 HIS C N 1
ATOM 13356 C CA . HIS C 1 601 ? -16.26292 42.98604 52.70826 1.000 35.17754 601 HIS C CA 1
ATOM 13357 C C . HIS C 1 601 ? -16.19415 44.49464 52.50971 1.000 40.41615 601 HIS C C 1
ATOM 13358 O O . HIS C 1 601 ? -16.70815 45.04878 51.53257 1.000 41.64508 601 HIS C O 1
ATOM 13365 N N . GLY C 1 602 ? -15.49026 45.15194 53.42393 1.000 44.42075 602 GLY C N 1
ATOM 13366 C CA . GLY C 1 602 ? -15.36912 46.59456 53.41830 1.000 46.61005 602 GLY C CA 1
ATOM 13367 C C . GLY C 1 602 ? -14.35274 47.11080 52.42010 1.000 52.79241 602 GLY C C 1
ATOM 13368 O O . GLY C 1 602 ? -13.93041 46.41725 51.49245 1.000 52.57144 602 GLY C O 1
ATOM 13369 N N . ARG C 1 603 ? -13.96703 48.36964 52.61777 1.000 59.16449 603 ARG C N 1
ATOM 13370 C CA . ARG C 1 603 ? -13.05364 49.05754 51.71426 1.000 60.41053 603 ARG C CA 1
ATOM 13371 C C . ARG C 1 603 ? -11.67276 48.39743 51.74667 1.000 62.34032 603 ARG C C 1
ATOM 13372 O O . ARG C 1 603 ? -11.33236 47.64689 52.66639 1.000 59.57018 603 ARG C O 1
ATOM 13380 N N . ILE C 1 604 ? -10.87658 48.67599 50.71649 1.000 63.24389 604 ILE C N 1
ATOM 13381 C CA . ILE C 1 604 ? -9.51029 48.17122 50.62668 1.000 65.58909 604 ILE C CA 1
ATOM 13382 C C . ILE C 1 604 ? -8.57598 49.16075 51.31360 1.000 71.04764 604 ILE C C 1
ATOM 13383 O O . ILE C 1 604 ? -8.55773 50.35144 50.97951 1.000 69.88078 604 ILE C O 1
ATOM 13388 N N . GLN C 1 605 ? -7.79635 48.66366 52.27950 1.000 77.25415 605 GLN C N 1
ATOM 13389 C CA . GLN C 1 605 ? -6.95025 49.50602 53.13035 1.000 79.43266 605 GLN C CA 1
ATOM 13390 C C . GLN C 1 605 ? -5.59448 49.72742 52.45706 1.000 81.92726 605 GLN C C 1
ATOM 13391 O O . GLN C 1 605 ? -4.57055 49.14666 52.83099 1.000 81.27655 605 GLN C O 1
ATOM 13397 N N . MET C 1 606 ? -5.59741 50.60123 51.44846 1.000 81.05985 606 MET C N 1
ATOM 13398 C CA . MET C 1 606 ? -4.39063 50.93542 50.68556 1.000 82.84719 606 MET C CA 1
ATOM 13399 C C . MET C 1 606 ? -4.09391 52.43700 50.73680 1.000 84.42537 606 MET C C 1
ATOM 13400 O O . MET C 1 606 ? -4.54131 53.20409 49.87757 1.000 83.35544 606 MET C O 1
ATOM 13405 N N . MET D 1 1 ? 13.43580 -10.74782 34.09495 1.000 51.17746 1 MET D N 1
ATOM 13406 C CA . MET D 1 1 ? 13.98835 -9.40039 34.07077 1.000 50.63429 1 MET D CA 1
ATOM 13407 C C . MET D 1 1 ? 13.41675 -8.53685 35.17596 1.000 51.96942 1 MET D C 1
ATOM 13408 O O . MET D 1 1 ? 12.19987 -8.40829 35.32479 1.000 48.17879 1 MET D O 1
ATOM 13413 N N . GLN D 1 2 ? 14.30300 -7.93331 35.95027 1.000 50.76365 2 GLN D N 1
ATOM 13414 C CA . GLN D 1 2 ? 13.88174 -6.93303 36.91205 1.000 48.85982 2 GLN D CA 1
ATOM 13415 C C . GLN D 1 2 ? 13.99271 -5.51749 36.36310 1.000 48.83310 2 GLN D C 1
ATOM 13416 O O . GLN D 1 2 ? 13.55396 -4.57216 37.02593 1.000 45.93088 2 GLN D O 1
ATOM 13422 N N . LYS D 1 3 ? 14.53165 -5.34920 35.15516 1.000 48.09006 3 LYS D N 1
ATOM 13423 C CA . LYS D 1 3 ? 14.67552 -4.00986 34.62000 1.000 48.15421 3 LYS D CA 1
ATOM 13424 C C . LYS D 1 3 ? 13.72442 -3.79388 33.45239 1.000 45.66799 3 LYS D C 1
ATOM 13425 O O . LYS D 1 3 ? 13.64033 -4.65317 32.56273 1.000 44.80047 3 LYS D O 1
ATOM 13431 N N . PRO D 1 4 ? 12.97417 -2.68570 33.44210 1.000 43.42190 4 PRO D N 1
ATOM 13432 C CA . PRO D 1 4 ? 12.03061 -2.43114 32.34718 1.000 44.58469 4 PRO D CA 1
ATOM 13433 C C . PRO D 1 4 ? 12.73659 -2.14190 31.03327 1.000 39.74726 4 PRO D C 1
ATOM 13434 O O . PRO D 1 4 ? 13.80475 -1.52668 30.99462 1.000 38.76611 4 PRO D O 1
ATOM 13438 N N . VAL D 1 5 ? 12.10616 -2.56862 29.94328 1.000 36.74463 5 VAL D N 1
ATOM 13439 C CA . VAL D 1 5 ? 12.61263 -2.33026 28.59672 1.000 37.92474 5 VAL D CA 1
ATOM 13440 C C . VAL D 1 5 ? 11.56545 -1.52749 27.83249 1.000 35.56138 5 VAL D C 1
ATOM 13441 O O . VAL D 1 5 ? 10.37368 -1.85712 27.87415 1.000 38.13397 5 VAL D O 1
ATOM 13445 N N . CYS D 1 6 ? 12.00447 -0.45751 27.17128 1.000 33.43822 6 CYS D N 1
ATOM 13446 C CA . CYS D 1 6 ? 11.14458 0.36238 26.32168 1.000 34.09508 6 CYS D CA 1
ATOM 13447 C C . CYS D 1 6 ? 11.79560 0.57855 24.95497 1.000 34.23818 6 CYS D C 1
ATOM 13448 O O . CYS D 1 6 ? 13.01488 0.47221 24.80850 1.000 36.31574 6 CYS D O 1
ATOM 13451 N N . LEU D 1 7 ? 10.96284 0.87595 23.94993 1.000 31.43390 7 LEU D N 1
ATOM 13452 C CA . LEU D 1 7 ? 11.40730 1.22805 22.59611 1.000 34.86505 7 LEU D CA 1
ATOM 13453 C C . LEU D 1 7 ? 11.17483 2.71454 22.34836 1.000 31.93440 7 LEU D C 1
ATOM 13454 O O . LEU D 1 7 ? 10.11336 3.24202 22.69165 1.000 32.32017 7 LEU D O 1
ATOM 13459 N N . VAL D 1 8 ? 12.17808 3.38877 21.79115 1.000 31.64390 8 VAL D N 1
ATOM 13460 C CA . VAL D 1 8 ? 12.08580 4.79672 21.42286 1.000 32.21426 8 VAL D CA 1
ATOM 13461 C C . VAL D 1 8 ? 12.39875 4.91849 19.93906 1.000 29.35585 8 VAL D C 1
ATOM 13462 O O . VAL D 1 8 ? 13.47423 4.50058 19.49946 1.000 29.34084 8 VAL D O 1
ATOM 13466 N N . VAL D 1 9 ? 11.49689 5.55249 19.18738 1.000 30.81978 9 VAL D N 1
ATOM 13467 C CA . VAL D 1 9 ? 11.62656 5.63602 17.73387 1.000 26.62353 9 VAL D CA 1
ATOM 13468 C C . VAL D 1 9 ? 10.83919 6.83650 17.22037 1.000 29.11643 9 VAL D C 1
ATOM 13469 O O . VAL D 1 9 ? 9.89581 7.30868 17.86611 1.000 29.58955 9 VAL D O 1
ATOM 13473 N N . ALA D 1 10 ? 11.24587 7.34512 16.05110 1.000 26.60300 10 ALA D N 1
ATOM 13474 C CA . ALA D 1 10 ? 10.50695 8.33580 15.28313 1.000 28.04829 10 ALA D CA 1
ATOM 13475 C C . ALA D 1 10 ? 10.23253 7.76115 13.89606 1.000 28.86231 10 ALA D C 1
ATOM 13476 O O . ALA D 1 10 ? 11.14514 7.23787 13.25335 1.000 30.17493 10 ALA D O 1
ATOM 13478 N N . MET D 1 11 ? 8.97998 7.81850 13.44659 1.000 31.23769 11 MET D N 1
ATOM 13479 C CA . MET D 1 11 ? 8.63694 7.18213 12.18231 1.000 32.13315 11 MET D CA 1
ATOM 13480 C C . MET D 1 11 ? 7.57232 7.97800 11.42388 1.000 29.47466 11 MET D C 1
ATOM 13481 O O . MET D 1 11 ? 6.73460 8.66054 12.02139 1.000 27.98608 11 MET D O 1
ATOM 13486 N N . THR D 1 12 ? 7.61841 7.87561 10.08429 1.000 27.16864 12 THR D N 1
ATOM 13487 C CA . THR D 1 12 ? 6.59683 8.43633 9.19716 1.000 30.71253 12 THR D CA 1
ATOM 13488 C C . THR D 1 12 ? 5.29786 7.62608 9.32950 1.000 31.24403 12 THR D C 1
ATOM 13489 O O . THR D 1 12 ? 5.28323 6.56414 9.96361 1.000 29.21784 12 THR D O 1
ATOM 13493 N N . PRO D 1 13 ? 4.18737 8.08769 8.73291 1.000 33.15493 13 PRO D N 1
ATOM 13494 C CA . PRO D 1 13 ? 2.94488 7.29225 8.79225 1.000 34.41560 13 PRO D CA 1
ATOM 13495 C C . PRO D 1 13 ? 3.04082 5.95503 8.09327 1.000 37.79459 13 PRO D C 1
ATOM 13496 O O . PRO D 1 13 ? 2.13563 5.12902 8.27714 1.000 37.80226 13 PRO D O 1
ATOM 13500 N N . LYS D 1 14 ? 4.07003 5.73648 7.26708 1.000 30.19764 14 LYS D N 1
ATOM 13501 C CA . LYS D 1 14 ? 4.30925 4.45636 6.61536 1.000 36.36389 14 LYS D CA 1
ATOM 13502 C C . LYS D 1 14 ? 5.35987 3.61745 7.34397 1.000 34.86514 14 LYS D C 1
ATOM 13503 O O . LYS D 1 14 ? 5.89398 2.66437 6.76029 1.000 32.72538 14 LYS D O 1
ATOM 13509 N N . ARG D 1 15 ? 5.66882 3.96295 8.60048 1.000 28.57003 15 ARG D N 1
ATOM 13510 C CA . ARG D 1 15 ? 6.68374 3.31938 9.43321 1.000 31.72346 15 ARG D CA 1
ATOM 13511 C C . ARG D 1 15 ? 8.10083 3.58040 8.94892 1.000 32.87692 15 ARG D C 1
ATOM 13512 O O . ARG D 1 15 ? 9.00939 2.86198 9.33646 1.000 29.62185 15 ARG D O 1
ATOM 13520 N N . GLY D 1 16 ? 8.31736 4.57898 8.09492 1.000 31.06174 16 GLY D N 1
ATOM 13521 C CA . GLY D 1 16 ? 9.66761 4.86655 7.63547 1.000 30.54232 16 GLY D CA 1
ATOM 13522 C C . GLY D 1 16 ? 10.51765 5.48821 8.73067 1.000 29.52395 16 GLY D C 1
ATOM 13523 O O . GLY D 1 16 ? 10.08124 6.41444 9.42320 1.000 27.84897 16 GLY D O 1
ATOM 13524 N N . ILE D 1 17 ? 11.74201 4.98420 8.89330 1.000 29.07573 17 ILE D N 1
ATOM 13525 C CA . ILE D 1 17 ? 12.63955 5.50350 9.92153 1.000 29.07208 17 ILE D CA 1
ATOM 13526 C C . ILE D 1 17 ? 13.98954 5.92544 9.38988 1.000 28.84188 17 ILE D C 1
ATOM 13527 O O . ILE D 1 17 ? 14.70905 6.66436 10.08172 1.000 29.71571 17 ILE D O 1
ATOM 13532 N N . GLY D 1 18 ? 14.41857 5.50028 8.20537 1.000 29.10270 18 GLY D N 1
ATOM 13533 C CA . GLY D 1 18 ? 15.76989 5.81774 7.79085 1.000 29.74300 18 GLY D CA 1
ATOM 13534 C C . GLY D 1 18 ? 15.91886 5.76089 6.28725 1.000 29.42567 18 GLY D C 1
ATOM 13535 O O . GLY D 1 18 ? 15.11527 5.13971 5.58750 1.000 29.96526 18 GLY D O 1
ATOM 13536 N N . ILE D 1 19 ? 16.96249 6.42851 5.80279 1.000 28.91819 19 ILE D N 1
ATOM 13537 C CA . ILE D 1 19 ? 17.38354 6.36241 4.40234 1.000 31.84235 19 ILE D CA 1
ATOM 13538 C C . ILE D 1 19 ? 18.87589 6.64324 4.37517 1.000 33.05441 19 ILE D C 1
ATOM 13539 O O . ILE D 1 19 ? 19.36693 7.49385 5.12474 1.000 33.03375 19 ILE D O 1
ATOM 13544 N N . ASN D 1 20 ? 19.61105 5.87522 3.56096 1.000 38.60675 20 ASN D N 1
ATOM 13545 C CA . ASN D 1 20 ? 21.05753 6.07026 3.38809 1.000 37.13384 20 ASN D CA 1
ATOM 13546 C C . ASN D 1 20 ? 21.80125 6.02635 4.72246 1.000 36.31632 20 ASN D C 1
ATOM 13547 O O . ASN D 1 20 ? 22.76719 6.76261 4.93064 1.000 38.52618 20 ASN D O 1
ATOM 13552 N N . ASN D 1 21 ? 21.34580 5.16409 5.63228 1.000 38.36657 21 ASN D N 1
ATOM 13553 C CA . ASN D 1 21 ? 21.88963 5.08160 6.99455 1.000 38.36316 21 ASN D CA 1
ATOM 13554 C C . ASN D 1 21 ? 21.91678 6.45221 7.67433 1.000 38.81629 21 ASN D C 1
ATOM 13555 O O . ASN D 1 21 ? 22.87362 6.81688 8.35837 1.000 42.01569 21 ASN D O 1
ATOM 13560 N N . GLY D 1 22 ? 20.86244 7.23456 7.44893 1.000 36.64167 22 GLY D N 1
ATOM 13561 C CA . GLY D 1 22 ? 20.66328 8.50059 8.11800 1.000 31.00981 22 GLY D CA 1
ATOM 13562 C C . GLY D 1 22 ? 19.18120 8.68554 8.35436 1.000 33.01443 22 GLY D C 1
ATOM 13563 O O . GLY D 1 22 ? 18.37785 7.80478 8.04106 1.000 35.09298 22 GLY D O 1
ATOM 13564 N N . LEU D 1 23 ? 18.82183 9.86377 8.89393 1.000 33.51382 23 LEU D N 1
ATOM 13565 C CA . LEU D 1 23 ? 17.38846 10.04502 9.08303 1.000 33.49574 23 LEU D CA 1
ATOM 13566 C C . LEU D 1 23 ? 16.74005 10.64261 7.83506 1.000 36.54745 23 LEU D C 1
ATOM 13567 O O . LEU D 1 23 ? 17.40106 11.32531 7.04851 1.000 36.37121 23 LEU D O 1
ATOM 13572 N N . PRO D 1 24 ? 15.44299 10.39527 7.63062 1.000 33.52624 24 PRO D N 1
ATOM 13573 C CA . PRO D 1 24 ? 14.79274 10.78023 6.36729 1.000 31.01633 24 PRO D CA 1
ATOM 13574 C C . PRO D 1 24 ? 14.29639 12.21885 6.29797 1.000 36.28489 24 PRO D C 1
ATOM 13575 O O . PRO D 1 24 ? 13.88741 12.64034 5.21269 1.000 32.84232 24 PRO D O 1
ATOM 13579 N N . TRP D 1 25 ? 14.27753 12.95527 7.40747 1.000 34.65667 25 TRP D N 1
ATOM 13580 C CA . TRP D 1 25 ? 13.72750 14.29908 7.51404 1.000 34.53090 25 TRP D CA 1
ATOM 13581 C C . TRP D 1 25 ? 14.83018 15.27175 7.91404 1.000 34.55385 25 TRP D C 1
ATOM 13582 O O . TRP D 1 25 ? 15.89499 14.85207 8.38594 1.000 36.90131 25 TRP D O 1
ATOM 13593 N N . PRO D 1 26 ? 14.61306 16.57653 7.74326 1.000 36.72879 26 PRO D N 1
ATOM 13594 C CA . PRO D 1 26 ? 15.50663 17.55818 8.36961 1.000 38.81325 26 PRO D CA 1
ATOM 13595 C C . PRO D 1 26 ? 15.39598 17.49765 9.88773 1.000 38.93938 26 PRO D C 1
ATOM 13596 O O . PRO D 1 26 ? 14.43880 16.95419 10.44017 1.000 38.68655 26 PRO D O 1
ATOM 13600 N N . HIS D 1 27 ? 16.39347 18.08140 10.55786 1.000 35.74600 27 HIS D N 1
ATOM 13601 C CA . HIS D 1 27 ? 16.54123 17.94531 12.00583 1.000 42.21098 27 HIS D CA 1
ATOM 13602 C C . HIS D 1 27 ? 15.28662 18.37055 12.77173 1.000 41.59290 27 HIS D C 1
ATOM 13603 O O . HIS D 1 27 ? 14.73339 19.44998 12.54395 1.000 36.61700 27 HIS D O 1
ATOM 13610 N N . LEU D 1 28 ? 14.84726 17.52437 13.70400 1.000 39.49605 28 LEU D N 1
ATOM 13611 C CA . LEU D 1 28 ? 13.65223 17.80386 14.49483 1.000 39.96582 28 LEU D CA 1
ATOM 13612 C C . LEU D 1 28 ? 14.12457 18.14866 15.89908 1.000 41.21589 28 LEU D C 1
ATOM 13613 O O . LEU D 1 28 ? 14.43428 17.26023 16.69847 1.000 34.89353 28 LEU D O 1
ATOM 13618 N N . THR D 1 29 ? 14.18720 19.45118 16.18556 1.000 36.81659 29 THR D N 1
ATOM 13619 C CA . THR D 1 29 ? 14.83342 19.91740 17.41065 1.000 39.12367 29 THR D CA 1
ATOM 13620 C C . THR D 1 29 ? 14.12685 19.38213 18.65376 1.000 38.94875 29 THR D C 1
ATOM 13621 O O . THR D 1 29 ? 14.77364 18.88025 19.58326 1.000 37.19298 29 THR D O 1
ATOM 13625 N N . THR D 1 30 ? 12.79219 19.44511 18.67259 1.000 36.58592 30 THR D N 1
ATOM 13626 C CA . THR D 1 30 ? 12.06091 19.00592 19.85781 1.000 37.78293 30 THR D CA 1
ATOM 13627 C C . THR D 1 30 ? 12.10645 17.48442 20.03246 1.000 35.48499 30 THR D C 1
ATOM 13628 O O . THR D 1 30 ? 12.18225 16.99287 21.16307 1.000 37.37438 30 THR D O 1
ATOM 13632 N N . ASP D 1 31 ? 12.08403 16.71573 18.93959 1.000 33.75227 31 ASP D N 1
ATOM 13633 C CA . ASP D 1 31 ? 12.22590 15.27127 19.09056 1.000 35.71193 31 ASP D CA 1
ATOM 13634 C C . ASP D 1 31 ? 13.60706 14.91470 19.61205 1.000 35.86793 31 ASP D C 1
ATOM 13635 O O . ASP D 1 31 ? 13.75202 13.96919 20.39300 1.000 36.55456 31 ASP D O 1
ATOM 13640 N N . PHE D 1 32 ? 14.63538 15.65373 19.18370 1.000 37.21817 32 PHE D N 1
ATOM 13641 C CA . PHE D 1 32 ? 15.97043 15.42678 19.72142 1.000 36.76473 32 PHE D CA 1
ATOM 13642 C C . PHE D 1 32 ? 16.00586 15.67684 21.23080 1.000 38.33809 32 PHE D C 1
ATOM 13643 O O . PHE D 1 32 ? 16.57491 14.87596 21.98511 1.000 36.71462 32 PHE D O 1
ATOM 13651 N N . LYS D 1 33 ? 15.38889 16.77168 21.69864 1.000 37.00575 33 LYS D N 1
ATOM 13652 C CA . LYS D 1 33 ? 15.32225 16.99789 23.14506 1.000 37.16288 33 LYS D CA 1
ATOM 13653 C C . LYS D 1 33 ? 14.58122 15.85897 23.84363 1.000 36.43707 33 LYS D C 1
ATOM 13654 O O . LYS D 1 33 ? 15.03805 15.34363 24.87059 1.000 39.33388 33 LYS D O 1
ATOM 13660 N N . HIS D 1 34 ? 13.45490 15.43389 23.27028 1.000 36.54646 34 HIS D N 1
ATOM 13661 C CA . HIS D 1 34 ? 12.63606 14.37587 23.85062 1.000 38.27490 34 HIS D CA 1
ATOM 13662 C C . HIS D 1 34 ? 13.42806 13.08372 23.99168 1.000 39.00387 34 HIS D C 1
ATOM 13663 O O . HIS D 1 34 ? 13.41942 12.44577 25.05367 1.000 39.24903 34 HIS D O 1
ATOM 13670 N N . PHE D 1 35 ? 14.16879 12.71035 22.95061 1.000 37.41446 35 PHE D N 1
ATOM 13671 C CA . PHE D 1 35 ? 14.95217 11.48408 23.02411 1.000 34.18696 35 PHE D CA 1
ATOM 13672 C C . PHE D 1 35 ? 15.99864 11.56973 24.12421 1.000 37.04617 35 PHE D C 1
ATOM 13673 O O . PHE D 1 35 ? 16.20380 10.60666 24.88107 1.000 37.02556 35 PHE D O 1
ATOM 13681 N N . SER D 1 36 ? 16.69206 12.70074 24.21168 1.000 34.87972 36 SER D N 1
ATOM 13682 C CA . SER D 1 36 ? 17.71552 12.85226 25.23846 1.000 40.05729 36 SER D CA 1
ATOM 13683 C C . SER D 1 36 ? 17.10059 12.80413 26.63311 1.000 39.86877 36 SER D C 1
ATOM 13684 O O . SER D 1 36 ? 17.56739 12.06073 27.50025 1.000 42.59151 36 SER D O 1
ATOM 13687 N N . ARG D 1 37 ? 16.02986 13.56809 26.85861 1.000 40.92507 37 ARG D N 1
ATOM 13688 C CA . ARG D 1 37 ? 15.42474 13.60193 28.18498 1.000 44.29048 37 ARG D CA 1
ATOM 13689 C C . ARG D 1 37 ? 14.88356 12.23486 28.58137 1.000 43.99063 37 ARG D C 1
ATOM 13690 O O . ARG D 1 37 ? 15.16052 11.74417 29.68079 1.000 47.83524 37 ARG D O 1
ATOM 13698 N N . VAL D 1 38 ? 14.12316 11.59345 27.69148 1.000 39.07535 38 VAL D N 1
ATOM 13699 C CA . VAL D 1 38 ? 13.51890 10.31478 28.04011 1.000 40.00748 38 VAL D CA 1
ATOM 13700 C C . VAL D 1 38 ? 14.60216 9.26995 28.31321 1.000 41.39946 38 VAL D C 1
ATOM 13701 O O . VAL D 1 38 ? 14.56245 8.57174 29.32518 1.000 37.43807 38 VAL D O 1
ATOM 13705 N N . THR D 1 39 ? 15.61699 9.17889 27.45198 1.000 40.66868 39 THR D N 1
ATOM 13706 C CA . THR D 1 39 ? 16.60072 8.12222 27.66463 1.000 37.88576 39 THR D CA 1
ATOM 13707 C C . THR D 1 39 ? 17.59827 8.44064 28.78145 1.000 42.29245 39 THR D C 1
ATOM 13708 O O . THR D 1 39 ? 18.26396 7.51522 29.26955 1.000 38.57708 39 THR D O 1
ATOM 13712 N N . LYS D 1 40 ? 17.70699 9.70220 29.20774 1.000 38.75698 40 LYS D N 1
ATOM 13713 C CA . LYS D 1 40 ? 18.65623 10.09858 30.24777 1.000 44.81593 40 LYS D CA 1
ATOM 13714 C C . LYS D 1 40 ? 18.04537 10.21609 31.63825 1.000 46.11764 40 LYS D C 1
ATOM 13715 O O . LYS D 1 40 ? 18.76141 10.05638 32.62994 1.000 48.57512 40 LYS D O 1
ATOM 13721 N N . THR D 1 41 ? 16.76342 10.52827 31.74724 1.000 50.69375 41 THR D N 1
ATOM 13722 C CA . THR D 1 41 ? 16.20085 10.82666 33.05348 1.000 54.49235 41 THR D CA 1
ATOM 13723 C C . THR D 1 41 ? 16.04920 9.53918 33.84543 1.000 55.34453 41 THR D C 1
ATOM 13724 O O . THR D 1 41 ? 15.35800 8.60825 33.41681 1.000 54.35908 41 THR D O 1
ATOM 13728 N N . THR D 1 42 ? 16.71757 9.48348 34.98943 1.000 58.86613 42 THR D N 1
ATOM 13729 C CA . THR D 1 42 ? 16.47612 8.40190 35.92094 1.000 68.82966 42 THR D CA 1
ATOM 13730 C C . THR D 1 42 ? 15.03020 8.46451 36.40860 1.000 72.41369 42 THR D C 1
ATOM 13731 O O . THR D 1 42 ? 14.45896 9.55082 36.55669 1.000 70.53050 42 THR D O 1
ATOM 13735 N N . PRO D 1 43 ? 14.41224 7.30849 36.64839 1.000 74.33282 43 PRO D N 1
ATOM 13736 C CA . PRO D 1 43 ? 13.00941 7.30060 37.09377 1.000 75.72040 43 PRO D CA 1
ATOM 13737 C C . PRO D 1 43 ? 12.77560 8.10179 38.35973 1.000 78.49998 43 PRO D C 1
ATOM 13738 O O . PRO D 1 43 ? 11.66471 8.60760 38.56661 1.000 80.13636 43 PRO D O 1
ATOM 13742 N N . GLU D 1 44 ? 13.79231 8.23094 39.21410 1.000 77.03261 44 GLU D N 1
ATOM 13743 C CA . GLU D 1 44 ? 13.66126 9.07055 40.39879 1.000 80.51913 44 GLU D CA 1
ATOM 13744 C C . GLU D 1 44 ? 13.34960 10.51281 40.01872 1.000 80.57436 44 GLU D C 1
ATOM 13745 O O . GLU D 1 44 ? 12.49365 11.15617 40.64071 1.000 78.29564 44 GLU D O 1
ATOM 13751 N N . GLU D 1 45 ? 14.02761 11.03503 38.98981 1.000 82.62179 45 GLU D N 1
ATOM 13752 C CA . GLU D 1 45 ? 13.83567 12.42784 38.59353 1.000 82.12139 45 GLU D CA 1
ATOM 13753 C C . GLU D 1 45 ? 12.54235 12.64696 37.82037 1.000 80.43304 45 GLU D C 1
ATOM 13754 O O . GLU D 1 45 ? 12.00008 13.75696 37.84411 1.000 81.97086 45 GLU D O 1
ATOM 13760 N N . ALA D 1 46 ? 12.04146 11.61953 37.12984 1.000 78.66755 46 ALA D N 1
ATOM 13761 C CA . ALA D 1 46 ? 10.80449 11.76849 36.36767 1.000 75.64101 46 ALA D CA 1
ATOM 13762 C C . ALA D 1 46 ? 9.63565 12.12941 37.28083 1.000 78.73959 46 ALA D C 1
ATOM 13763 O O . ALA D 1 46 ? 8.90673 13.09778 37.02527 1.000 73.02743 46 ALA D O 1
ATOM 13765 N N . SER D 1 47 ? 9.44685 11.35991 38.35994 1.000 78.73507 47 SER D N 1
ATOM 13766 C CA . SER D 1 47 ? 8.38991 11.65993 39.32180 1.000 79.83860 47 SER D CA 1
ATOM 13767 C C . SER D 1 47 ? 8.76685 12.81851 40.23992 1.000 81.84724 47 SER D C 1
ATOM 13768 O O . SER D 1 47 ? 7.90063 13.61975 40.61080 1.000 86.27981 47 SER D O 1
ATOM 13771 N N . ARG D 1 48 ? 10.04756 12.92662 40.59722 1.000 80.28246 48 ARG D N 1
ATOM 13772 C CA . ARG D 1 48 ? 10.53142 13.87439 41.60574 1.000 85.41478 48 ARG D CA 1
ATOM 13773 C C . ARG D 1 48 ? 9.92166 13.55681 42.97453 1.000 90.29650 48 ARG D C 1
ATOM 13774 O O . ARG D 1 48 ? 10.14543 12.47734 43.53523 1.000 89.13099 48 ARG D O 1
ATOM 13782 N N . GLY D 1 71 ? 27.72190 4.66198 43.96726 1.000 79.03945 71 GLY D N 1
ATOM 13783 C CA . GLY D 1 71 ? 26.27583 4.64805 43.83839 1.000 79.71743 71 GLY D CA 1
ATOM 13784 C C . GLY D 1 71 ? 25.71708 5.49617 42.70244 1.000 79.13731 71 GLY D C 1
ATOM 13785 O O . GLY D 1 71 ? 24.65407 6.10215 42.83599 1.000 77.42318 71 GLY D O 1
ATOM 13786 N N . LYS D 1 72 ? 26.42903 5.54762 41.57898 1.000 78.01755 72 LYS D N 1
ATOM 13787 C CA . LYS D 1 72 ? 25.93465 6.25414 40.40330 1.000 75.60967 72 LYS D CA 1
ATOM 13788 C C . LYS D 1 72 ? 24.99434 5.34823 39.61090 1.000 70.73814 72 LYS D C 1
ATOM 13789 O O . LYS D 1 72 ? 25.34093 4.20385 39.29652 1.000 68.57941 72 LYS D O 1
ATOM 13795 N N . ARG D 1 73 ? 23.80139 5.85426 39.30286 1.000 66.16955 73 ARG D N 1
ATOM 13796 C CA . ARG D 1 73 ? 22.79779 5.12511 38.53754 1.000 63.63857 73 ARG D CA 1
ATOM 13797 C C . ARG D 1 73 ? 22.62252 5.76492 37.16029 1.000 60.39148 73 ARG D C 1
ATOM 13798 O O . ARG D 1 73 ? 22.86739 6.96070 36.98114 1.000 63.21910 73 ARG D O 1
ATOM 13806 N N . PHE D 1 74 ? 22.19702 4.96301 36.18533 1.000 54.51332 74 PHE D N 1
ATOM 13807 C CA . PHE D 1 74 ? 22.03506 5.44205 34.81333 1.000 51.54676 74 PHE D CA 1
ATOM 13808 C C . PHE D 1 74 ? 21.15912 4.46276 34.04254 1.000 49.71186 74 PHE D C 1
ATOM 13809 O O . PHE D 1 74 ? 20.91820 3.33528 34.48161 1.000 49.63923 74 PHE D O 1
ATOM 13817 N N . ASN D 1 75 ? 20.69076 4.90831 32.87638 1.000 46.53106 75 ASN D N 1
ATOM 13818 C CA . ASN D 1 75 ? 19.93892 4.07271 31.95254 1.000 40.54600 75 ASN D CA 1
ATOM 13819 C C . ASN D 1 75 ? 20.86669 3.51395 30.88421 1.000 38.28791 75 ASN D C 1
ATOM 13820 O O . ASN D 1 75 ? 21.97856 4.00633 30.66864 1.000 37.58267 75 ASN D O 1
ATOM 13825 N N . ALA D 1 76 ? 20.38146 2.47890 30.20337 1.000 36.75252 76 ALA D N 1
ATOM 13826 C CA . ALA D 1 76 ? 21.07410 1.87659 29.07644 1.000 40.36359 76 ALA D CA 1
ATOM 13827 C C . ALA D 1 76 ? 20.30823 2.12033 27.77500 1.000 36.71242 76 ALA D C 1
ATOM 13828 O O . ALA D 1 76 ? 19.07486 2.18725 27.75767 1.000 36.95887 76 ALA D O 1
ATOM 13830 N N . VAL D 1 77 ? 21.05234 2.24428 26.68232 1.000 37.80853 77 VAL D N 1
ATOM 13831 C CA . VAL D 1 77 ? 20.48189 2.34102 25.34239 1.000 37.59960 77 VAL D CA 1
ATOM 13832 C C . VAL D 1 77 ? 21.11774 1.24120 24.50669 1.000 37.45385 77 VAL D C 1
ATOM 13833 O O . VAL D 1 77 ? 22.34939 1.12971 24.44511 1.000 40.43953 77 VAL D O 1
ATOM 13837 N N . VAL D 1 78 ? 20.28235 0.39100 23.91732 1.000 35.53399 78 VAL D N 1
ATOM 13838 C CA . VAL D 1 78 ? 20.73941 -0.74056 23.11951 1.000 37.22366 78 VAL D CA 1
ATOM 13839 C C . VAL D 1 78 ? 20.41084 -0.43843 21.66039 1.000 33.37861 78 VAL D C 1
ATOM 13840 O O . VAL D 1 78 ? 19.27735 -0.05882 21.33857 1.000 33.54874 78 VAL D O 1
ATOM 13844 N N . MET D 1 79 ? 21.40134 -0.57853 20.78475 1.000 33.65208 79 MET D N 1
ATOM 13845 C CA . MET D 1 79 ? 21.19166 -0.27032 19.37618 1.000 37.51798 79 MET D CA 1
ATOM 13846 C C . MET D 1 79 ? 21.89193 -1.30509 18.50163 1.000 38.09693 79 MET D C 1
ATOM 13847 O O . MET D 1 79 ? 22.81248 -2.00348 18.94096 1.000 35.60733 79 MET D O 1
ATOM 13852 N N . GLY D 1 80 ? 21.41273 -1.41784 17.25689 1.000 36.52659 80 GLY D N 1
ATOM 13853 C CA . GLY D 1 80 ? 22.05588 -2.25714 16.26619 1.000 34.28300 80 GLY D CA 1
ATOM 13854 C C . GLY D 1 80 ? 23.33963 -1.62215 15.74963 1.000 37.83861 80 GLY D C 1
ATOM 13855 O O . GLY D 1 80 ? 23.62562 -0.44295 15.96589 1.000 35.25432 80 GLY D O 1
ATOM 13856 N N . ARG D 1 81 ? 24.13379 -2.43078 15.04135 1.000 37.52118 81 ARG D N 1
ATOM 13857 C CA . ARG D 1 81 ? 25.42814 -1.94911 14.55056 1.000 39.87902 81 ARG D CA 1
ATOM 13858 C C . ARG D 1 81 ? 25.27456 -0.76009 13.59653 1.000 38.44630 81 ARG D C 1
ATOM 13859 O O . ARG D 1 81 ? 26.04531 0.20766 13.66354 1.000 38.94643 81 ARG D O 1
ATOM 13867 N N . LYS D 1 82 ? 24.29647 -0.81183 12.69521 1.000 35.04348 82 LYS D N 1
ATOM 13868 C CA . LYS D 1 82 ? 24.19208 0.25606 11.69490 1.000 41.68070 82 LYS D CA 1
ATOM 13869 C C . LYS D 1 82 ? 23.76171 1.57575 12.32531 1.000 38.10122 82 LYS D C 1
ATOM 13870 O O . LYS D 1 82 ? 24.24854 2.64411 11.93501 1.000 38.89702 82 LYS D O 1
ATOM 13876 N N . THR D 1 83 ? 22.87245 1.51923 13.32290 1.000 37.63017 83 THR D N 1
ATOM 13877 C CA . THR D 1 83 ? 22.47971 2.72724 14.04378 1.000 35.21219 83 THR D CA 1
ATOM 13878 C C . THR D 1 83 ? 23.67862 3.36986 14.73491 1.000 37.53843 83 THR D C 1
ATOM 13879 O O . THR D 1 83 ? 23.81509 4.59946 14.74643 1.000 39.94115 83 THR D O 1
ATOM 13883 N N . TRP D 1 84 ? 24.55607 2.55433 15.32634 1.000 38.35435 84 TRP D N 1
ATOM 13884 C CA . TRP D 1 84 ? 25.76588 3.09579 15.93887 1.000 41.42924 84 TRP D CA 1
ATOM 13885 C C . TRP D 1 84 ? 26.62415 3.80442 14.89948 1.000 42.48709 84 TRP D C 1
ATOM 13886 O O . TRP D 1 84 ? 27.03647 4.95426 15.09165 1.000 46.36763 84 TRP D O 1
ATOM 13897 N N . GLU D 1 85 ? 26.87346 3.13642 13.77193 1.000 42.03322 85 GLU D N 1
ATOM 13898 C CA . GLU D 1 85 ? 27.61256 3.75337 12.67189 1.000 45.85825 85 GLU D CA 1
ATOM 13899 C C . GLU D 1 85 ? 26.90918 4.97888 12.10014 1.000 41.31090 85 GLU D C 1
ATOM 13900 O O . GLU D 1 85 ? 27.58050 5.91512 11.66077 1.000 44.08256 85 GLU D O 1
ATOM 13906 N N . SER D 1 86 ? 25.57278 4.99281 12.07737 1.000 42.55297 86 SER D N 1
ATOM 13907 C CA . SER D 1 86 ? 24.85123 6.15569 11.55868 1.000 44.28725 86 SER D CA 1
ATOM 13908 C C . SER D 1 86 ? 25.10712 7.40754 12.37921 1.000 45.29240 86 SER D C 1
ATOM 13909 O O . SER D 1 86 ? 24.93938 8.51970 11.86732 1.000 47.55982 86 SER D O 1
ATOM 13912 N N . MET D 1 87 ? 25.47128 7.25194 13.63100 1.000 46.64974 87 MET D N 1
ATOM 13913 C CA . MET D 1 87 ? 25.63986 8.39270 14.51231 1.000 51.95193 87 MET D CA 1
ATOM 13914 C C . MET D 1 87 ? 26.96317 9.10107 14.22838 1.000 49.63644 87 MET D C 1
ATOM 13915 O O . MET D 1 87 ? 27.96928 8.45010 13.92754 1.000 47.67835 87 MET D O 1
ATOM 13920 N N . PRO D 1 88 ? 26.98256 10.42632 14.32518 1.000 46.74238 88 PRO D N 1
ATOM 13921 C CA . PRO D 1 88 ? 28.25007 11.15573 14.22140 1.000 53.78334 88 PRO D CA 1
ATOM 13922 C C . PRO D 1 88 ? 29.24511 10.67408 15.26878 1.000 58.52561 88 PRO D C 1
ATOM 13923 O O . PRO D 1 88 ? 28.87253 10.23175 16.35840 1.000 54.78146 88 PRO D O 1
ATOM 13927 N N . ARG D 1 89 ? 30.53173 10.75821 14.92382 1.000 57.48516 89 ARG D N 1
ATOM 13928 C CA . ARG D 1 89 ? 31.56717 10.47108 15.91036 1.000 61.89468 89 ARG D CA 1
ATOM 13929 C C . ARG D 1 89 ? 31.39016 11.34156 17.14744 1.000 63.02217 89 ARG D C 1
ATOM 13930 O O . ARG D 1 89 ? 31.74382 10.92627 18.26077 1.000 62.43974 89 ARG D O 1
ATOM 13938 N N . LYS D 1 90 ? 30.81313 12.53434 16.96484 1.000 58.32108 90 LYS D N 1
ATOM 13939 C CA . LYS D 1 90 ? 30.59306 13.47376 18.05944 1.000 59.37151 90 LYS D CA 1
ATOM 13940 C C . LYS D 1 90 ? 29.63660 12.91294 19.09924 1.000 56.88946 90 LYS D C 1
ATOM 13941 O O . LYS D 1 90 ? 29.83257 13.11387 20.30134 1.000 61.00092 90 LYS D O 1
ATOM 13947 N N . PHE D 1 91 ? 28.57750 12.24153 18.65593 1.000 59.16848 91 PHE D N 1
ATOM 13948 C CA . PHE D 1 91 ? 27.49987 11.80286 19.53401 1.000 57.05463 91 PHE D CA 1
ATOM 13949 C C . PHE D 1 91 ? 27.68151 10.39739 20.07160 1.000 54.40343 91 PHE D C 1
ATOM 13950 O O . PHE D 1 91 ? 26.81404 9.93201 20.81415 1.000 56.69492 91 PHE D O 1
ATOM 13958 N N . ARG D 1 92 ? 28.75202 9.69590 19.71493 1.000 54.53569 92 ARG D N 1
ATOM 13959 C CA . ARG D 1 92 ? 28.81416 8.29577 20.07541 1.000 55.18501 92 ARG D CA 1
ATOM 13960 C C . ARG D 1 92 ? 30.06494 7.99146 20.89310 1.000 55.28962 92 ARG D C 1
ATOM 13961 O O . ARG D 1 92 ? 31.17718 8.35506 20.48419 1.000 57.53367 92 ARG D O 1
ATOM 13969 N N . PRO D 1 93 ? 29.92869 7.35480 22.06201 1.000 52.22528 93 PRO D N 1
ATOM 13970 C CA . PRO D 1 93 ? 28.67952 6.89415 22.69329 1.000 51.23121 93 PRO D CA 1
ATOM 13971 C C . PRO D 1 93 ? 27.75276 8.03146 23.11945 1.000 49.12103 93 PRO D C 1
ATOM 13972 O O . PRO D 1 93 ? 28.19841 9.15589 23.34266 1.000 48.25169 93 PRO D O 1
ATOM 13976 N N . LEU D 1 94 ? 26.45162 7.75253 23.21160 1.000 44.52983 94 LEU D N 1
ATOM 13977 C CA . LEU D 1 94 ? 25.51218 8.71007 23.77951 1.000 45.03807 94 LEU D CA 1
ATOM 13978 C C . LEU D 1 94 ? 25.85323 8.95586 25.24579 1.000 48.67939 94 LEU D C 1
ATOM 13979 O O . LEU D 1 94 ? 25.89348 8.01930 26.05254 1.000 47.83961 94 LEU D O 1
ATOM 13984 N N . VAL D 1 95 ? 26.09789 10.22320 25.58320 1.000 51.56265 95 VAL D N 1
ATOM 13985 C CA . VAL D 1 95 ? 26.65825 10.57926 26.88265 1.000 50.28133 95 VAL D CA 1
ATOM 13986 C C . VAL D 1 95 ? 25.66262 10.26924 28.00293 1.000 47.00534 95 VAL D C 1
ATOM 13987 O O . VAL D 1 95 ? 24.43983 10.27331 27.80450 1.000 46.41270 95 VAL D O 1
ATOM 13991 N N . ASP D 1 96 ? 26.19696 9.95162 29.18663 1.000 51.08293 96 ASP D N 1
ATOM 13992 C CA . ASP D 1 96 ? 25.44878 9.72848 30.42659 1.000 50.57131 96 ASP D CA 1
ATOM 13993 C C . ASP D 1 96 ? 24.52681 8.51513 30.36395 1.000 46.48183 96 ASP D C 1
ATOM 13994 O O . ASP D 1 96 ? 23.64688 8.36636 31.22199 1.000 46.11350 96 ASP D O 1
ATOM 13999 N N . ARG D 1 97 ? 24.69784 7.64972 29.36756 1.000 42.73124 97 ARG D N 1
ATOM 14000 C CA . ARG D 1 97 ? 23.92864 6.42484 29.25183 1.000 39.69693 97 ARG D CA 1
ATOM 14001 C C . ARG D 1 97 ? 24.88909 5.30459 28.90137 1.000 41.16097 97 ARG D C 1
ATOM 14002 O O . ARG D 1 97 ? 25.88787 5.52377 28.21506 1.000 44.54144 97 ARG D O 1
ATOM 14010 N N . LEU D 1 98 ? 24.60909 4.10894 29.41734 1.000 41.74581 98 LEU D N 1
ATOM 14011 C CA . LEU D 1 98 ? 25.40608 2.94196 29.06805 1.000 39.88548 98 LEU D CA 1
ATOM 14012 C C . LEU D 1 98 ? 24.99868 2.48058 27.67652 1.000 43.85445 98 LEU D C 1
ATOM 14013 O O . LEU D 1 98 ? 23.82910 2.14406 27.44832 1.000 41.71172 98 LEU D O 1
ATOM 14018 N N . ASN D 1 99 ? 25.96778 2.43063 26.76537 1.000 41.49380 99 ASN D N 1
ATOM 14019 C CA . ASN D 1 99 ? 25.73592 2.09266 25.36906 1.000 40.38407 99 ASN D CA 1
ATOM 14020 C C . ASN D 1 99 ? 26.04857 0.61708 25.13276 1.000 38.84227 99 ASN D C 1
ATOM 14021 O O . ASN D 1 99 ? 27.17124 0.16786 25.38144 1.000 39.61386 99 ASN D O 1
ATOM 14026 N N . ILE D 1 100 ? 25.06713 -0.11933 24.61976 1.000 38.27628 100 ILE D N 1
ATOM 14027 C CA . ILE D 1 100 ? 25.24775 -1.48780 24.16126 1.000 37.89255 100 ILE D CA 1
ATOM 14028 C C . ILE D 1 100 ? 24.97608 -1.53749 22.66073 1.000 37.04599 100 ILE D C 1
ATOM 14029 O O . ILE D 1 100 ? 23.90518 -1.12679 22.20448 1.000 38.06163 100 ILE D O 1
ATOM 14034 N N . VAL D 1 101 ? 25.92771 -2.06807 21.90298 1.000 37.42708 101 VAL D N 1
ATOM 14035 C CA . VAL D 1 101 ? 25.77784 -2.28058 20.46838 1.000 39.26630 101 VAL D CA 1
ATOM 14036 C C . VAL D 1 101 ? 25.63251 -3.77568 20.22991 1.000 43.03966 101 VAL D C 1
ATOM 14037 O O . VAL D 1 101 ? 26.42449 -4.57323 20.74755 1.000 41.66715 101 VAL D O 1
ATOM 14041 N N . VAL D 1 102 ? 24.61047 -4.15725 19.47336 1.000 38.01213 102 VAL D N 1
ATOM 14042 C CA . VAL D 1 102 ? 24.41559 -5.54310 19.07948 1.000 39.48759 102 VAL D CA 1
ATOM 14043 C C . VAL D 1 102 ? 25.03922 -5.70204 17.69990 1.000 43.48576 102 VAL D C 1
ATOM 14044 O O . VAL D 1 102 ? 24.57442 -5.10421 16.72422 1.000 39.84070 102 VAL D O 1
ATOM 14048 N N . SER D 1 103 ? 26.11153 -6.48866 17.62645 1.000 42.77732 103 SER D N 1
ATOM 14049 C CA . SER D 1 103 ? 26.85494 -6.67901 16.38977 1.000 43.82155 103 SER D CA 1
ATOM 14050 C C . SER D 1 103 ? 27.62097 -7.99320 16.46068 1.000 48.37736 103 SER D C 1
ATOM 14051 O O . SER D 1 103 ? 28.02057 -8.43796 17.53982 1.000 46.01931 103 SER D O 1
ATOM 14054 N N . SER D 1 104 ? 27.81418 -8.61076 15.30007 1.000 52.32938 104 SER D N 1
ATOM 14055 C CA . SER D 1 104 ? 28.67710 -9.78213 15.21843 1.000 52.68314 104 SER D CA 1
ATOM 14056 C C . SER D 1 104 ? 30.11806 -9.41903 14.88987 1.000 55.79023 104 SER D C 1
ATOM 14057 O O . SER D 1 104 ? 31.03141 -10.17151 15.24331 1.000 58.30215 104 SER D O 1
ATOM 14060 N N . SER D 1 105 ? 30.34473 -8.28224 14.23166 1.000 54.21583 105 SER D N 1
ATOM 14061 C CA . SER D 1 105 ? 31.67321 -7.90403 13.76734 1.000 54.23927 105 SER D CA 1
ATOM 14062 C C . SER D 1 105 ? 32.37123 -6.87498 14.64851 1.000 59.13352 105 SER D C 1
ATOM 14063 O O . SER D 1 105 ? 33.59855 -6.92525 14.77324 1.000 63.57626 105 SER D O 1
ATOM 14066 N N . LEU D 1 106 ? 31.63695 -5.95164 15.26668 1.000 58.20316 106 LEU D N 1
ATOM 14067 C CA . LEU D 1 106 ? 32.26589 -4.88631 16.03921 1.000 55.79216 106 LEU D CA 1
ATOM 14068 C C . LEU D 1 106 ? 33.00012 -5.43706 17.25860 1.000 60.52793 106 LEU D C 1
ATOM 14069 O O . LEU D 1 106 ? 32.62841 -6.46555 17.83062 1.000 61.89094 106 LEU D O 1
ATOM 14074 N N . LYS D 1 107 ? 34.05125 -4.73091 17.66326 1.000 62.69910 107 LYS D N 1
ATOM 14075 C CA . LYS D 1 107 ? 34.87410 -5.14149 18.79132 1.000 60.29155 107 LYS D CA 1
ATOM 14076 C C . LYS D 1 107 ? 34.95681 -4.01537 19.81162 1.000 60.00653 107 LYS D C 1
ATOM 14077 O O . LYS D 1 107 ? 35.09097 -2.84361 19.44511 1.000 60.60234 107 LYS D O 1
ATOM 14083 N N . GLU D 1 108 ? 34.88064 -4.38614 21.09711 1.000 63.44892 108 GLU D N 1
ATOM 14084 C CA . GLU D 1 108 ? 34.81268 -3.39597 22.17189 1.000 61.72298 108 GLU D CA 1
ATOM 14085 C C . GLU D 1 108 ? 36.07264 -2.53899 22.23155 1.000 65.94220 108 GLU D C 1
ATOM 14086 O O . GLU D 1 108 ? 35.99134 -1.32045 22.43476 1.000 66.61686 108 GLU D O 1
ATOM 14092 N N . GLU D 1 109 ? 37.24669 -3.15689 22.05589 1.000 67.41648 109 GLU D N 1
ATOM 14093 C CA . GLU D 1 109 ? 38.49937 -2.40524 22.10075 1.000 65.51739 109 GLU D CA 1
ATOM 14094 C C . GLU D 1 109 ? 38.56089 -1.37003 20.98388 1.000 67.46191 109 GLU D C 1
ATOM 14095 O O . GLU D 1 109 ? 39.10138 -0.27314 21.17160 1.000 69.38114 109 GLU D O 1
ATOM 14101 N N . ASP D 1 110 ? 38.02627 -1.70688 19.80758 1.000 64.64799 110 ASP D N 1
ATOM 14102 C CA . ASP D 1 110 ? 38.05029 -0.76972 18.69141 1.000 67.35947 110 ASP D CA 1
ATOM 14103 C C . ASP D 1 110 ? 37.14061 0.43245 18.93269 1.000 66.55911 110 ASP D C 1
ATOM 14104 O O . ASP D 1 110 ? 37.46081 1.54007 18.48892 1.000 68.97007 110 ASP D O 1
ATOM 14109 N N . ILE D 1 111 ? 36.01132 0.24336 19.62284 1.000 64.50548 111 ILE D N 1
ATOM 14110 C CA . ILE D 1 111 ? 35.15645 1.37835 19.97256 1.000 62.53562 111 ILE D CA 1
ATOM 14111 C C . ILE D 1 111 ? 35.89126 2.31729 20.91708 1.000 63.72022 111 ILE D C 1
ATOM 14112 O O . ILE D 1 111 ? 35.90391 3.53771 20.72391 1.000 67.67409 111 ILE D O 1
ATOM 14117 N N . ALA D 1 112 ? 36.52066 1.75880 21.95242 1.000 63.30765 112 ALA D N 1
ATOM 14118 C CA . ALA D 1 112 ? 37.28294 2.58162 22.88412 1.000 66.14960 112 ALA D CA 1
ATOM 14119 C C . ALA D 1 112 ? 38.44975 3.26815 22.19031 1.000 66.29824 112 ALA D C 1
ATOM 14120 O O . ALA D 1 112 ? 38.86838 4.35607 22.60306 1.000 67.15072 112 ALA D O 1
ATOM 14122 N N . ALA D 1 113 ? 38.97929 2.65009 21.13263 1.000 69.14601 113 ALA D N 1
ATOM 14123 C CA . ALA D 1 113 ? 40.06823 3.25582 20.37420 1.000 71.17567 113 ALA D CA 1
ATOM 14124 C C . ALA D 1 113 ? 39.63536 4.54501 19.68867 1.000 68.96380 113 ALA D C 1
ATOM 14125 O O . ALA D 1 113 ? 40.45136 5.46068 19.53377 1.000 69.62161 113 ALA D O 1
ATOM 14127 N N . GLU D 1 114 ? 38.36106 4.63931 19.28792 1.000 68.96376 114 GLU D N 1
ATOM 14128 C CA . GLU D 1 114 ? 37.88717 5.78301 18.50778 1.000 70.52685 114 GLU D CA 1
ATOM 14129 C C . GLU D 1 114 ? 38.19905 7.11399 19.18909 1.000 69.64154 114 GLU D C 1
ATOM 14130 O O . GLU D 1 114 ? 38.75527 8.02881 18.56955 1.000 70.17583 114 GLU D O 1
ATOM 14136 N N . LYS D 1 115 ? 37.83620 7.24769 20.45853 1.000 70.76582 115 LYS D N 1
ATOM 14137 C CA . LYS D 1 115 ? 37.95381 8.52542 21.14254 1.000 69.89214 115 LYS D CA 1
ATOM 14138 C C . LYS D 1 115 ? 38.33856 8.26678 22.58896 1.000 71.84423 115 LYS D C 1
ATOM 14139 O O . LYS D 1 115 ? 38.10977 7.16841 23.11120 1.000 70.45231 115 LYS D O 1
ATOM 14145 N N . PRO D 1 116 ? 38.94930 9.24515 23.25567 1.000 73.63037 116 PRO D N 1
ATOM 14146 C CA . PRO D 1 116 ? 39.22054 9.09774 24.69122 1.000 75.62162 116 PRO D CA 1
ATOM 14147 C C . PRO D 1 116 ? 37.93766 8.94460 25.50060 1.000 76.82006 116 PRO D C 1
ATOM 14148 O O . PRO D 1 116 ? 36.91292 9.56783 25.21153 1.000 75.48126 116 PRO D O 1
ATOM 14152 N N . GLN D 1 117 ? 38.01351 8.10572 26.53166 1.000 79.89264 117 GLN D N 1
ATOM 14153 C CA . GLN D 1 117 ? 36.88436 7.84593 27.41687 1.000 80.30578 117 GLN D CA 1
ATOM 14154 C C . GLN D 1 117 ? 36.69398 9.02542 28.36498 1.000 79.16844 117 GLN D C 1
ATOM 14155 O O . GLN D 1 117 ? 37.58301 9.33995 29.16518 1.000 80.60138 117 GLN D O 1
ATOM 14161 N N . ALA D 1 118 ? 35.54093 9.68323 28.26875 1.000 77.61580 118 ALA D N 1
ATOM 14162 C CA . ALA D 1 118 ? 35.26114 10.83284 29.11813 1.000 75.81713 118 ALA D CA 1
ATOM 14163 C C . ALA D 1 118 ? 35.11855 10.40062 30.57412 1.000 79.91007 118 ALA D C 1
ATOM 14164 O O . ALA D 1 118 ? 34.77025 9.25492 30.87728 1.000 82.63124 118 ALA D O 1
ATOM 14166 N N . GLU D 1 119 ? 35.41215 11.32647 31.48306 1.000 81.74818 119 GLU D N 1
ATOM 14167 C CA . GLU D 1 119 ? 35.37870 11.00808 32.90541 1.000 82.03129 119 GLU D CA 1
ATOM 14168 C C . GLU D 1 119 ? 33.94179 10.81570 33.37789 1.000 73.42540 119 GLU D C 1
ATOM 14169 O O . GLU D 1 119 ? 33.05475 11.60834 33.04858 1.000 75.77844 119 GLU D O 1
ATOM 14175 N N . GLY D 1 120 ? 33.71396 9.75757 34.15003 1.000 73.91224 120 GLY D N 1
ATOM 14176 C CA . GLY D 1 120 ? 32.38108 9.43700 34.61514 1.000 72.55418 120 GLY D CA 1
ATOM 14177 C C . GLY D 1 120 ? 31.50381 8.71654 33.61713 1.000 67.79817 120 GLY D C 1
ATOM 14178 O O . GLY D 1 120 ? 30.29553 8.59683 33.84913 1.000 70.34206 120 GLY D O 1
ATOM 14179 N N . GLN D 1 121 ? 32.06527 8.21890 32.52407 1.000 67.27794 121 GLN D N 1
ATOM 14180 C CA . GLN D 1 121 ? 31.28824 7.57241 31.48056 1.000 60.50560 121 GLN D CA 1
ATOM 14181 C C . GLN D 1 121 ? 31.57720 6.07688 31.46037 1.000 60.88853 121 GLN D C 1
ATOM 14182 O O . GLN D 1 121 ? 32.67292 5.63338 31.81038 1.000 61.00569 121 GLN D O 1
ATOM 14188 N N . GLN D 1 122 ? 30.56884 5.30492 31.06538 1.000 58.77945 122 GLN D N 1
ATOM 14189 C CA . GLN D 1 122 ? 30.66621 3.85313 31.04126 1.000 50.81903 122 GLN D CA 1
ATOM 14190 C C . GLN D 1 122 ? 31.29584 3.36458 29.74430 1.000 52.04825 122 GLN D C 1
ATOM 14191 O O . GLN D 1 122 ? 31.01839 3.88904 28.66313 1.000 51.72424 122 GLN D O 1
ATOM 14197 N N . ARG D 1 123 ? 32.13634 2.34139 29.86555 1.000 52.99058 123 ARG D N 1
ATOM 14198 C CA . ARG D 1 123 ? 32.66169 1.63347 28.70766 1.000 52.63256 123 ARG D CA 1
ATOM 14199 C C . ARG D 1 123 ? 31.52168 1.08992 27.84878 1.000 52.98351 123 ARG D C 1
ATOM 14200 O O . ARG D 1 123 ? 30.54498 0.53444 28.36488 1.000 51.10700 123 ARG D O 1
ATOM 14208 N N . VAL D 1 124 ? 31.64734 1.25554 26.53201 1.000 48.47037 124 VAL D N 1
ATOM 14209 C CA . VAL D 1 124 ? 30.65473 0.74355 25.59213 1.000 46.44653 124 VAL D CA 1
ATOM 14210 C C . VAL D 1 124 ? 30.81313 -0.76581 25.45478 1.000 44.45228 124 VAL D C 1
ATOM 14211 O O . VAL D 1 124 ? 31.92370 -1.27003 25.26654 1.000 47.66829 124 VAL D O 1
ATOM 14215 N N . ARG D 1 125 ? 29.69813 -1.49248 25.52695 1.000 44.93867 125 ARG D N 1
ATOM 14216 C CA . ARG D 1 125 ? 29.68900 -2.94529 25.42578 1.000 44.58591 125 ARG D CA 1
ATOM 14217 C C . ARG D 1 125 ? 29.12943 -3.38457 24.07522 1.000 46.21763 125 ARG D C 1
ATOM 14218 O O . ARG D 1 125 ? 28.26034 -2.72149 23.50639 1.000 47.18497 125 ARG D O 1
ATOM 14226 N N . VAL D 1 126 ? 29.62209 -4.52336 23.57691 1.000 45.33899 126 VAL D N 1
ATOM 14227 C CA . VAL D 1 126 ? 29.16132 -5.13660 22.33392 1.000 45.02001 126 VAL D CA 1
ATOM 14228 C C . VAL D 1 126 ? 28.62293 -6.52872 22.64458 1.000 47.69340 126 VAL D C 1
ATOM 14229 O O . VAL D 1 126 ? 29.24698 -7.28836 23.39420 1.000 53.90343 126 VAL D O 1
ATOM 14233 N N . CYS D 1 127 ? 27.47495 -6.87382 22.06215 1.000 44.23839 127 CYS D N 1
ATOM 14234 C CA . CYS D 1 127 ? 26.83291 -8.15417 22.33459 1.000 43.99218 127 CYS D CA 1
ATOM 14235 C C . CYS D 1 127 ? 26.33583 -8.78927 21.04508 1.000 43.90641 127 CYS D C 1
ATOM 14236 O O . CYS D 1 127 ? 26.00735 -8.09729 20.07765 1.000 46.15173 127 CYS D O 1
ATOM 14239 N N . ALA D 1 128 ? 26.23601 -10.12105 21.05986 1.000 46.40240 128 ALA D N 1
ATOM 14240 C CA . ALA D 1 128 ? 25.88945 -10.88484 19.86453 1.000 43.74933 128 ALA D CA 1
ATOM 14241 C C . ALA D 1 128 ? 24.39627 -10.92364 19.56982 1.000 45.72214 128 ALA D C 1
ATOM 14242 O O . ALA D 1 128 ? 24.01354 -11.34006 18.46956 1.000 46.65497 128 ALA D O 1
ATOM 14244 N N . SER D 1 129 ? 23.54554 -10.52105 20.50863 1.000 43.15894 129 SER D N 1
ATOM 14245 C CA . SER D 1 129 ? 22.10623 -10.57866 20.29366 1.000 40.64724 129 SER D CA 1
ATOM 14246 C C . SER D 1 129 ? 21.42215 -9.69640 21.33084 1.000 41.73020 129 SER D C 1
ATOM 14247 O O . SER D 1 129 ? 22.04077 -9.24281 22.29616 1.000 41.41449 129 SER D O 1
ATOM 14250 N N . LEU D 1 130 ? 20.13700 -9.42993 21.10386 1.000 39.28494 130 LEU D N 1
ATOM 14251 C CA . LEU D 1 130 ? 19.36890 -8.71743 22.11987 1.000 40.97149 130 LEU D CA 1
ATOM 14252 C C . LEU D 1 130 ? 19.23595 -9.52406 23.41627 1.000 38.10494 130 LEU D C 1
ATOM 14253 O O . LEU D 1 130 ? 19.47344 -8.95289 24.49241 1.000 39.54212 130 LEU D O 1
ATOM 14258 N N . PRO D 1 131 ? 18.88977 -10.82022 23.40482 1.000 41.16463 131 PRO D N 1
ATOM 14259 C CA . PRO D 1 131 ? 18.88461 -11.56834 24.67986 1.000 44.71747 131 PRO D CA 1
ATOM 14260 C C . PRO D 1 131 ? 20.20090 -11.48398 25.43822 1.000 43.26442 131 PRO D C 1
ATOM 14261 O O . PRO D 1 131 ? 20.19158 -11.33158 26.66889 1.000 40.40217 131 PRO D O 1
ATOM 14265 N N . ALA D 1 132 ? 21.33488 -11.55685 24.73187 1.000 41.14034 132 ALA D N 1
ATOM 14266 C CA . ALA D 1 132 ? 22.63108 -11.43805 25.39439 1.000 42.48999 132 ALA D CA 1
ATOM 14267 C C . ALA D 1 132 ? 22.82521 -10.04901 25.97931 1.000 42.29777 132 ALA D C 1
ATOM 14268 O O . ALA D 1 132 ? 23.34677 -9.90386 27.09008 1.000 41.60626 132 ALA D O 1
ATOM 14270 N N . ALA D 1 133 ? 22.41340 -9.01584 25.24328 1.000 40.52730 133 ALA D N 1
ATOM 14271 C CA . ALA D 1 133 ? 22.50244 -7.65216 25.75474 1.000 36.97590 133 ALA D CA 1
ATOM 14272 C C . ALA D 1 133 ? 21.66281 -7.47600 27.01751 1.000 35.46678 133 ALA D C 1
ATOM 14273 O O . ALA D 1 133 ? 22.10058 -6.84265 27.98485 1.000 34.80010 133 ALA D O 1
ATOM 14275 N N . LEU D 1 134 ? 20.44761 -8.01744 27.01905 1.000 34.46000 134 LEU D N 1
ATOM 14276 C CA . LEU D 1 134 ? 19.57826 -7.88016 28.17777 1.000 37.21317 134 LEU D CA 1
ATOM 14277 C C . LEU D 1 134 ? 20.08434 -8.71090 29.36276 1.000 37.66696 134 LEU D C 1
ATOM 14278 O O . LEU D 1 134 ? 19.99360 -8.27167 30.51100 1.000 36.69871 134 LEU D O 1
ATOM 14283 N N . SER D 1 135 ? 20.62394 -9.90611 29.10394 1.000 35.96011 135 SER D N 1
ATOM 14284 C CA . SER D 1 135 ? 21.24214 -10.68905 30.17405 1.000 40.96524 135 SER D CA 1
ATOM 14285 C C . SER D 1 135 ? 22.40077 -9.9347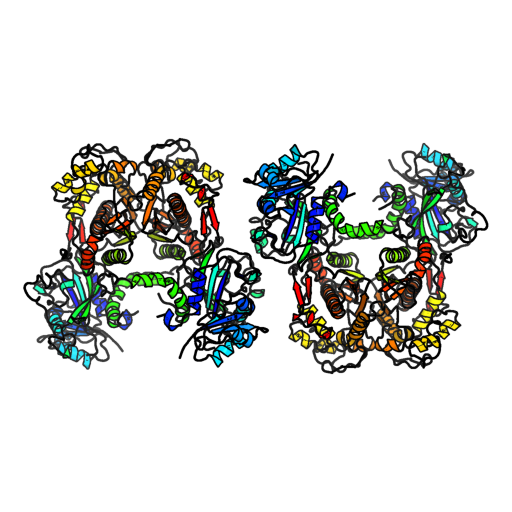6 30.80605 1.000 43.29777 135 SER D C 1
ATOM 14286 O O . SER D 1 135 ? 22.48254 -9.81862 32.03615 1.000 39.39116 135 SER D O 1
ATOM 14289 N N . LEU D 1 136 ? 23.32301 -9.43051 29.97417 1.000 42.10060 136 LEU D N 1
ATOM 14290 C CA . LEU D 1 136 ? 24.45395 -8.66669 30.49507 1.000 43.94221 136 LEU D CA 1
ATOM 14291 C C . LEU D 1 136 ? 23.97809 -7.52930 31.39231 1.000 45.81101 136 LEU D C 1
ATOM 14292 O O . LEU D 1 136 ? 24.48901 -7.34225 32.50586 1.000 44.44902 136 LEU D O 1
ATOM 14297 N N . LEU D 1 137 ? 22.96129 -6.78783 30.94218 1.000 37.39046 137 LEU D N 1
ATOM 14298 C CA . LEU D 1 137 ? 22.44500 -5.68249 31.74205 1.000 39.77579 137 LEU D CA 1
ATOM 14299 C C . LEU D 1 137 ? 21.92223 -6.16933 33.09438 1.000 44.48874 137 LEU D C 1
ATOM 14300 O O . LEU D 1 137 ? 22.18448 -5.54455 34.12544 1.000 42.29142 137 LEU D O 1
ATOM 14305 N N . GLU D 1 138 ? 21.18380 -7.28547 33.10614 1.000 43.06834 138 GLU D N 1
ATOM 14306 C CA . GLU D 1 138 ? 20.63854 -7.81553 34.35240 1.000 46.59631 138 GLU D CA 1
ATOM 14307 C C . GLU D 1 138 ? 21.74218 -8.32702 35.27633 1.000 48.17966 138 GLU D C 1
ATOM 14308 O O . GLU D 1 138 ? 21.64360 -8.19401 36.50169 1.000 47.64610 138 GLU D O 1
ATOM 14314 N N . GLU D 1 139 ? 22.78796 -8.92890 34.70716 1.000 46.56508 139 GLU D N 1
ATOM 14315 C CA . GLU D 1 139 ? 23.86323 -9.52427 35.50049 1.000 47.48483 139 GLU D CA 1
ATOM 14316 C C . GLU D 1 139 ? 24.90341 -8.48993 35.93541 1.000 49.58503 139 GLU D C 1
ATOM 14317 O O . GLU D 1 139 ? 25.03745 -8.19309 37.12550 1.000 54.45218 139 GLU D O 1
ATOM 14323 N N . GLU D 1 140 ? 25.62791 -7.89989 34.98007 1.000 48.04346 140 GLU D N 1
ATOM 14324 C CA . GLU D 1 140 ? 26.77091 -7.04528 35.30714 1.000 46.07093 140 GLU D CA 1
ATOM 14325 C C . GLU D 1 140 ? 26.39380 -5.61916 35.69997 1.000 48.65586 140 GLU D C 1
ATOM 14326 O O . GLU D 1 140 ? 27.27163 -4.87507 36.14226 1.000 52.70155 140 GLU D O 1
ATOM 14332 N N . TYR D 1 141 ? 25.14425 -5.19969 35.52631 1.000 45.90453 141 TYR D N 1
ATOM 14333 C CA . TYR D 1 141 ? 24.74235 -3.83001 35.83856 1.000 49.92606 141 TYR D CA 1
ATOM 14334 C C . TYR D 1 141 ? 23.51236 -3.82654 36.72368 1.000 48.99136 141 TYR D C 1
ATOM 14335 O O . TYR D 1 141 ? 22.65561 -2.94281 36.63052 1.000 48.89855 141 TYR D O 1
ATOM 14344 N N . LYS D 1 142 ? 23.44151 -4.81869 37.61624 1.000 50.88926 142 LYS D N 1
ATOM 14345 C CA . LYS D 1 142 ? 22.27432 -5.02242 38.47064 1.000 52.87787 142 LYS D CA 1
ATOM 14346 C C . LYS D 1 142 ? 22.02206 -3.82060 39.37283 1.000 50.67816 142 LYS D C 1
ATOM 14347 O O . LYS D 1 142 ? 20.87252 -3.40548 39.56334 1.000 51.28909 142 LYS D O 1
ATOM 14353 N N . ASP D 1 143 ? 23.08012 -3.23992 39.92468 1.000 50.46115 143 ASP D N 1
ATOM 14354 C CA . ASP D 1 143 ? 22.94724 -2.15284 40.88220 1.000 58.09481 143 ASP D CA 1
ATOM 14355 C C . ASP D 1 143 ? 23.02411 -0.76966 40.25255 1.000 58.51420 143 ASP D C 1
ATOM 14356 O O . ASP D 1 143 ? 22.85313 0.22102 40.96552 1.000 61.08469 143 ASP D O 1
ATOM 14361 N N . SER D 1 144 ? 23.26524 -0.66272 38.95038 1.000 58.38570 144 SER D N 1
ATOM 14362 C CA . SER D 1 144 ? 23.53187 0.64067 38.35987 1.000 55.30512 144 SER D CA 1
ATOM 14363 C C . SER D 1 144 ? 22.55207 1.05376 37.27294 1.000 54.82667 144 SER D C 1
ATOM 14364 O O . SER D 1 144 ? 22.35724 2.25599 37.07112 1.000 55.66844 144 SER D O 1
ATOM 14367 N N . VAL D 1 145 ? 21.91705 0.11221 36.58274 1.000 53.41334 145 VAL D N 1
ATOM 14368 C CA . VAL D 1 145 ? 21.04077 0.43401 35.46052 1.000 51.17969 145 VAL D CA 1
ATOM 14369 C C . VAL D 1 145 ? 19.59409 0.43435 35.92833 1.000 51.99684 145 VAL D C 1
ATOM 14370 O O . VAL D 1 145 ? 19.11724 -0.56125 36.48447 1.000 47.21811 145 VAL D O 1
ATOM 14374 N N . ASP D 1 146 ? 18.88611 1.54109 35.67978 1.000 48.33260 146 ASP D N 1
ATOM 14375 C CA . ASP D 1 146 ? 17.46248 1.61857 35.99406 1.000 47.90535 146 ASP D CA 1
ATOM 14376 C C . ASP D 1 146 ? 16.60358 1.12681 34.83388 1.000 48.81028 146 ASP D C 1
ATOM 14377 O O . ASP D 1 146 ? 15.88904 0.12854 34.96178 1.000 46.74610 146 ASP D O 1
ATOM 14382 N N . GLN D 1 147 ? 16.68555 1.81051 33.69023 1.000 46.00462 147 GLN D N 1
ATOM 14383 C CA . GLN D 1 147 ? 15.82289 1.57024 32.54382 1.000 44.09718 147 GLN D CA 1
ATOM 14384 C C . GLN D 1 147 ? 16.64724 1.21014 31.31634 1.000 40.01082 147 GLN D C 1
ATOM 14385 O O . GLN D 1 147 ? 17.77631 1.68407 31.14580 1.000 37.29897 147 GLN D O 1
ATOM 14391 N N . ILE D 1 148 ? 16.05083 0.39081 30.45079 1.000 34.63728 148 ILE D N 1
ATOM 14392 C CA . ILE D 1 148 ? 16.64927 -0.01450 29.18796 1.000 35.71698 148 ILE D CA 1
ATOM 14393 C C . ILE D 1 148 ? 15.78285 0.50692 28.04382 1.000 35.89344 148 ILE D C 1
ATOM 14394 O O . ILE D 1 148 ? 14.56304 0.28269 28.01881 1.000 34.28090 148 ILE D O 1
ATOM 14399 N N . PHE D 1 149 ? 16.41645 1.20449 27.10563 1.000 35.83761 149 PHE D N 1
ATOM 14400 C CA . PHE D 1 149 ? 15.75727 1.71142 25.90318 1.000 32.13948 149 PHE D CA 1
ATOM 14401 C C . PHE D 1 149 ? 16.40687 1.06601 24.69332 1.000 30.28648 149 PHE D C 1
ATOM 14402 O O . PHE D 1 149 ? 17.62854 1.13681 24.54299 1.000 34.88346 149 PHE D O 1
ATOM 14410 N N . VAL D 1 150 ? 15.59892 0.42469 23.84815 1.000 31.20378 150 VAL D N 1
ATOM 14411 C CA . VAL D 1 150 ? 16.03687 -0.01857 22.52370 1.000 31.86556 150 VAL D CA 1
ATOM 14412 C C . VAL D 1 150 ? 15.78134 1.13463 21.54871 1.000 32.88259 150 VAL D C 1
ATOM 14413 O O . VAL D 1 150 ? 14.63437 1.50566 21.30337 1.000 31.99187 150 VAL D O 1
ATOM 14417 N N . VAL D 1 151 ? 16.84607 1.72499 21.00941 1.000 32.89495 151 VAL D N 1
ATOM 14418 C CA . VAL D 1 151 ? 16.71947 2.96327 20.25442 1.000 28.45554 151 VAL D CA 1
ATOM 14419 C C . VAL D 1 151 ? 16.97391 2.76558 18.75587 1.000 35.51374 151 VAL D C 1
ATOM 14420 O O . VAL D 1 151 ? 17.11172 3.75410 18.02534 1.000 32.01907 151 VAL D O 1
ATOM 14424 N N . GLY D 1 152 ? 17.00174 1.52843 18.27322 1.000 32.63200 152 GLY D N 1
ATOM 14425 C CA . GLY D 1 152 ? 17.03172 1.23946 16.84921 1.000 35.03976 152 GLY D CA 1
ATOM 14426 C C . GLY D 1 152 ? 18.22629 0.38671 16.45738 1.000 36.18066 152 GLY D C 1
ATOM 14427 O O . GLY D 1 152 ? 19.10902 0.09345 17.25765 1.000 37.68901 152 GLY D O 1
ATOM 14428 N N . GLY D 1 153 ? 18.24179 -0.00951 15.18035 1.000 36.57249 153 GLY D N 1
ATOM 14429 C CA . GLY D 1 153 ? 17.31466 0.25791 14.09195 1.000 34.87474 153 GLY D CA 1
ATOM 14430 C C . GLY D 1 153 ? 16.29815 -0.85135 13.89690 1.000 35.05505 153 GLY D C 1
ATOM 14431 O O . GLY D 1 153 ? 15.95647 -1.54654 14.85784 1.000 33.87312 153 GLY D O 1
ATOM 14432 N N . ALA D 1 154 ? 15.85035 -1.04435 12.64953 1.000 32.49119 154 ALA D N 1
ATOM 14433 C CA . ALA D 1 154 ? 14.76931 -1.99264 12.36509 1.000 35.61629 154 ALA D CA 1
ATOM 14434 C C . ALA D 1 154 ? 15.06328 -3.39509 12.88819 1.000 31.86600 154 ALA D C 1
ATOM 14435 O O . ALA D 1 154 ? 14.14826 -4.09932 13.32979 1.000 35.37352 154 ALA D O 1
ATOM 14437 N N . GLY D 1 155 ? 16.31425 -3.84592 12.78037 1.000 35.15083 155 GLY D N 1
ATOM 14438 C CA . GLY D 1 155 ? 16.62941 -5.20775 13.19468 1.000 34.73742 155 GLY D CA 1
ATOM 14439 C C . GLY D 1 155 ? 16.45785 -5.41121 14.68781 1.000 37.96836 155 GLY D C 1
ATOM 14440 O O . GLY D 1 155 ? 15.91442 -6.42493 15.13264 1.000 38.70958 155 GLY D O 1
ATOM 14441 N N . LEU D 1 156 ? 16.90800 -4.44445 15.48132 1.000 39.36989 156 LEU D N 1
ATOM 14442 C CA . LEU D 1 156 ? 16.77883 -4.56481 16.92619 1.000 38.95295 156 LEU D CA 1
ATOM 14443 C C . LEU D 1 156 ? 15.34779 -4.31960 17.39448 1.000 36.31403 156 LEU D C 1
ATOM 14444 O O . LEU D 1 156 ? 14.91949 -4.91821 18.38796 1.000 38.95127 156 LEU D O 1
ATOM 14449 N N . TYR D 1 157 ? 14.60813 -3.42464 16.72001 1.000 33.07962 157 TYR D N 1
ATOM 14450 C CA . TYR D 1 157 ? 13.18608 -3.23415 17.01488 1.000 34.30541 157 TYR D CA 1
ATOM 14451 C C . TYR D 1 157 ? 12.38085 -4.50756 16.76391 1.000 30.50609 157 TYR D C 1
ATOM 14452 O O . TYR D 1 157 ? 11.46478 -4.83500 17.53004 1.000 31.45820 157 TYR D O 1
ATOM 14461 N N . GLU D 1 158 ? 12.63710 -5.18200 15.63703 1.000 32.00115 158 GLU D N 1
ATOM 14462 C CA . GLU D 1 158 ? 11.89956 -6.40979 15.34203 1.000 38.07935 158 GLU D CA 1
ATOM 14463 C C . GLU D 1 158 ? 12.21905 -7.49864 16.35870 1.000 33.92340 158 GLU D C 1
ATOM 14464 O O . GLU D 1 158 ? 11.32078 -8.23038 16.78025 1.000 34.67811 158 GLU D O 1
ATOM 14470 N N . ALA D 1 159 ? 13.48920 -7.62576 16.75267 1.000 33.22673 159 ALA D N 1
ATOM 14471 C CA . ALA D 1 159 ? 13.84528 -8.59711 17.78855 1.000 33.40183 159 ALA D CA 1
ATOM 14472 C C . ALA D 1 159 ? 13.16130 -8.26275 19.11260 1.000 35.83653 159 ALA D C 1
ATOM 14473 O O . ALA D 1 159 ? 12.62315 -9.15408 19.78258 1.000 39.19812 159 ALA D O 1
ATOM 14475 N N . ALA D 1 160 ? 13.14622 -6.97830 19.49614 1.000 33.60996 160 ALA D N 1
ATOM 14476 C CA . ALA D 1 160 ? 12.53374 -6.59660 20.76971 1.000 33.25812 160 ALA D CA 1
ATOM 14477 C C . ALA D 1 160 ? 11.03386 -6.86336 20.76647 1.000 35.86263 160 ALA D C 1
ATOM 14478 O O . ALA D 1 160 ? 10.47230 -7.32473 21.76663 1.000 37.92792 160 ALA D O 1
ATOM 14480 N N . LEU D 1 161 ? 10.36563 -6.56148 19.65823 1.000 34.61566 161 LEU D N 1
ATOM 14481 C CA . LEU D 1 161 ? 8.93653 -6.83012 19.55829 1.000 36.71489 161 LEU D CA 1
ATOM 14482 C C . LEU D 1 161 ? 8.64957 -8.32430 19.60119 1.000 34.98138 161 LEU D C 1
ATOM 14483 O O . LEU D 1 161 ? 7.70459 -8.75163 20.26641 1.000 35.87410 161 LEU D O 1
ATOM 14488 N N . SER D 1 162 ? 9.42609 -9.12533 18.86349 1.000 32.88069 162 SER D N 1
ATOM 14489 C CA . SER D 1 162 ? 9.19384 -10.57189 18.82592 1.000 38.07864 162 SER D CA 1
ATOM 14490 C C . SER D 1 162 ? 9.46728 -11.21778 20.16394 1.000 35.87775 162 SER D C 1
ATOM 14491 O O . SER D 1 162 ? 8.81811 -12.21030 20.50988 1.000 37.77415 162 SER D O 1
ATOM 14494 N N . LEU D 1 163 ? 10.42504 -10.68515 20.92009 1.000 37.55055 163 LEU D N 1
ATOM 14495 C CA . LEU D 1 163 ? 10.71036 -11.23325 22.24443 1.000 37.60254 163 LEU D CA 1
ATOM 14496 C C . LEU D 1 163 ? 9.63400 -10.86916 23.27063 1.000 41.05768 163 LEU D C 1
ATOM 14497 O O . LEU D 1 163 ? 9.49129 -11.57098 24.27640 1.000 42.56263 163 LEU D O 1
ATOM 14502 N N . GLY D 1 164 ? 8.87359 -9.79319 23.04897 1.000 38.95126 164 GLY D N 1
ATOM 14503 C CA . GLY D 1 164 ? 7.83738 -9.38495 23.98314 1.000 32.78991 164 GLY D CA 1
ATOM 14504 C C . GLY D 1 164 ? 8.31296 -8.58357 25.16789 1.000 34.79883 164 GLY D C 1
ATOM 14505 O O . GLY D 1 164 ? 7.53236 -8.36338 26.10650 1.000 37.33888 164 GLY D O 1
ATOM 14506 N N . VAL D 1 165 ? 9.56638 -8.12635 25.16341 1.000 35.03873 165 VAL D N 1
ATOM 14507 C CA . VAL D 1 165 ? 10.14240 -7.54582 26.37276 1.000 37.45227 165 VAL D CA 1
ATOM 14508 C C . VAL D 1 165 ? 9.79350 -6.08819 26.59080 1.000 38.88254 165 VAL D C 1
ATOM 14509 O O . VAL D 1 165 ? 10.00000 -5.58001 27.69869 1.000 39.93916 165 VAL D O 1
ATOM 14513 N N . ALA D 1 166 ? 9.28545 -5.39557 25.58460 1.000 34.89726 166 ALA D N 1
ATOM 14514 C CA . ALA D 1 166 ? 9.03635 -3.96300 25.70965 1.000 38.06913 166 ALA D CA 1
ATOM 14515 C C . ALA D 1 166 ? 7.66027 -3.72917 26.31452 1.000 36.73043 166 ALA D C 1
ATOM 14516 O O . ALA D 1 166 ? 6.64576 -4.11539 25.72740 1.000 37.34202 166 ALA D O 1
ATOM 14518 N N . SER D 1 167 ? 7.62340 -3.09934 27.48447 1.000 35.45110 167 SER D N 1
ATOM 14519 C CA . SER D 1 167 ? 6.33172 -2.73578 28.04459 1.000 36.61927 167 SER D CA 1
ATOM 14520 C C . SER D 1 167 ? 5.74176 -1.51019 27.34988 1.000 34.83781 167 SER D C 1
ATOM 14521 O O . SER D 1 167 ? 4.51861 -1.42386 27.20664 1.000 34.33198 167 SER D O 1
ATOM 14524 N N . HIS D 1 168 ? 6.57800 -0.56905 26.91358 1.000 29.80564 168 HIS D N 1
ATOM 14525 C CA . HIS D 1 168 ? 6.08259 0.65061 26.29003 1.000 35.22419 168 HIS D CA 1
ATOM 14526 C C . HIS D 1 168 ? 6.87130 0.99916 25.03137 1.000 33.25773 168 HIS D C 1
ATOM 14527 O O . HIS D 1 168 ? 8.06497 0.72670 24.92780 1.000 35.08865 168 HIS D O 1
ATOM 14534 N N . LEU D 1 169 ? 6.18680 1.63973 24.08527 1.000 34.25449 169 LEU D N 1
ATOM 14535 C CA . LEU D 1 169 ? 6.79930 2.18579 22.87989 1.000 31.20651 169 LEU D CA 1
ATOM 14536 C C . LEU D 1 169 ? 6.63627 3.69963 22.92358 1.000 32.93248 169 LEU D C 1
ATOM 14537 O O . LEU D 1 169 ? 5.50846 4.18982 23.03263 1.000 31.51928 169 LEU D O 1
ATOM 14542 N N . TYR D 1 170 ? 7.75579 4.43675 22.87068 1.000 30.46593 170 TYR D N 1
ATOM 14543 C CA . TYR D 1 170 ? 7.74469 5.89220 22.72817 1.000 28.44720 170 TYR D CA 1
ATOM 14544 C C . TYR D 1 170 ? 7.89461 6.21625 21.23508 1.000 31.68928 170 TYR D C 1
ATOM 14545 O O . TYR D 1 170 ? 8.99509 6.10761 20.68097 1.000 29.74560 170 TYR D O 1
ATOM 14554 N N . ILE D 1 171 ? 6.79899 6.62953 20.59012 1.000 29.55880 171 ILE D N 1
ATOM 14555 C CA . ILE D 1 171 ? 6.77239 6.85209 19.14686 1.000 27.88130 171 ILE D CA 1
ATOM 14556 C C . ILE D 1 171 ? 6.53428 8.32616 18.87436 1.000 32.22042 171 ILE D C 1
ATOM 14557 O O . ILE D 1 171 ? 5.53111 8.90283 19.32440 1.000 29.17547 171 ILE D O 1
ATOM 14562 N N . THR D 1 172 ? 7.46222 8.92208 18.13264 1.000 30.43362 172 THR D N 1
ATOM 14563 C CA . THR D 1 172 ? 7.29346 10.24429 17.55163 1.000 31.48156 172 THR D CA 1
ATOM 14564 C C . THR D 1 172 ? 6.68149 10.07496 16.17258 1.000 31.92879 172 THR D C 1
ATOM 14565 O O . THR D 1 172 ? 7.33038 9.54954 15.25759 1.000 31.85814 172 THR D O 1
ATOM 14569 N N . ARG D 1 173 ? 5.43446 10.50594 16.01864 1.000 31.74315 173 ARG D N 1
ATOM 14570 C CA . ARG D 1 173 ? 4.69752 10.32322 14.77020 1.000 32.55292 173 ARG D CA 1
ATOM 14571 C C . ARG D 1 173 ? 5.01411 11.49087 13.84343 1.000 34.75535 173 ARG D C 1
ATOM 14572 O O . ARG D 1 173 ? 4.45308 12.57863 13.98894 1.000 31.54071 173 ARG D O 1
ATOM 14580 N N . VAL D 1 174 ? 5.89143 11.26692 12.86830 1.000 30.86074 174 VAL D N 1
ATOM 14581 C CA . VAL D 1 174 ? 6.16815 12.29679 11.86973 1.000 32.73286 174 VAL D CA 1
ATOM 14582 C C . VAL D 1 174 ? 5.02063 12.30925 10.87154 1.000 30.96344 174 VAL D C 1
ATOM 14583 O O . VAL D 1 174 ? 4.62582 11.26386 10.34948 1.000 31.69352 174 VAL D O 1
ATOM 14587 N N . ALA D 1 175 ? 4.44847 13.48695 10.63176 1.000 32.46562 175 ALA D N 1
ATOM 14588 C CA . ALA D 1 175 ? 3.18205 13.53318 9.91975 1.000 31.10227 175 ALA D CA 1
ATOM 14589 C C . ALA D 1 175 ? 3.33420 13.48176 8.39723 1.000 37.64435 175 ALA D C 1
ATOM 14590 O O . ALA D 1 175 ? 2.35059 13.18389 7.70567 1.000 32.93529 175 ALA D O 1
ATOM 14592 N N . ARG D 1 176 ? 4.53599 13.73568 7.86970 1.000 36.87979 176 ARG D N 1
ATOM 14593 C CA . ARG D 1 176 ? 4.82194 13.70268 6.43878 1.000 39.10641 176 ARG D CA 1
ATOM 14594 C C . ARG D 1 176 ? 5.49052 12.39208 6.05328 1.000 36.58308 176 ARG D C 1
ATOM 14595 O O . ARG D 1 176 ? 6.24457 11.80956 6.83610 1.000 39.71952 176 ARG D O 1
ATOM 14603 N N . GLU D 1 177 ? 5.23631 11.95200 4.82346 1.000 38.77171 177 GLU D N 1
ATOM 14604 C CA . GLU D 1 177 ? 5.87356 10.76183 4.25899 1.000 38.86167 177 GLU D CA 1
ATOM 14605 C C . GLU D 1 177 ? 7.19240 11.14157 3.59600 1.000 41.32270 177 GLU D C 1
ATOM 14606 O O . GLU D 1 177 ? 7.20840 11.59447 2.45221 1.000 54.22861 177 GLU D O 1
ATOM 14612 N N . PHE D 1 178 ? 8.26649 10.93210 4.26666 1.000 40.96799 178 PHE D N 1
ATOM 14613 C CA . PHE D 1 178 ? 9.54137 11.10339 3.59128 1.000 35.70034 178 PHE D CA 1
ATOM 14614 C C . PHE D 1 178 ? 10.00062 9.78970 2.97206 1.000 38.72595 178 PHE D C 1
ATOM 14615 O O . PHE D 1 178 ? 9.71385 8.71282 3.50778 1.000 41.22423 178 PHE D O 1
ATOM 14623 N N . PRO D 1 179 ? 10.72879 9.85431 1.85408 1.000 35.08093 179 PRO D N 1
ATOM 14624 C CA . PRO D 1 179 ? 11.26792 8.62384 1.26148 1.000 35.18513 179 PRO D CA 1
ATOM 14625 C C . PRO D 1 179 ? 12.15710 7.88926 2.25516 1.000 32.85584 179 PRO D C 1
ATOM 14626 O O . PRO D 1 179 ? 13.00463 8.49071 2.92046 1.000 31.58445 179 PRO D O 1
ATOM 14630 N N . CYS D 1 180 ? 11.97461 6.57789 2.33142 1.000 29.31831 180 CYS D N 1
ATOM 14631 C CA . CYS D 1 180 ? 12.74462 5.75711 3.25585 1.000 34.71300 180 CYS D CA 1
ATOM 14632 C C . CYS D 1 180 ? 13.11844 4.44007 2.60135 1.000 30.49720 180 CYS D C 1
ATOM 14633 O O . CYS D 1 180 ? 12.33643 3.87026 1.83984 1.000 33.77165 180 CYS D O 1
ATOM 14636 N N . ASP D 1 181 ? 14.28843 3.92260 2.97801 1.000 32.67676 181 ASP D N 1
ATOM 14637 C CA . ASP D 1 181 ? 14.67627 2.55239 2.65986 1.000 32.02561 181 ASP D CA 1
ATOM 14638 C C . ASP D 1 181 ? 14.68332 1.61903 3.88145 1.000 34.03010 181 ASP D C 1
ATOM 14639 O O . ASP D 1 181 ? 14.90243 0.41457 3.71892 1.000 32.26071 181 ASP D O 1
ATOM 14644 N N . VAL D 1 182 ? 14.43540 2.12952 5.09489 1.000 34.13714 182 VAL D N 1
ATOM 14645 C CA . VAL D 1 182 ? 14.38098 1.30729 6.30941 1.000 30.91778 182 VAL D CA 1
ATOM 14646 C C . VAL D 1 182 ? 13.09387 1.63895 7.05540 1.000 32.32594 182 VAL D C 1
ATOM 14647 O O . VAL D 1 182 ? 12.77929 2.81580 7.27752 1.000 32.50049 182 VAL D O 1
ATOM 14651 N N . PHE D 1 183 ? 12.33979 0.60463 7.41458 1.000 33.47730 183 PHE D N 1
ATOM 14652 C CA . PHE D 1 183 ? 11.01942 0.74905 8.00747 1.000 32.55343 183 PHE D CA 1
ATOM 14653 C C . PHE D 1 183 ? 10.94596 0.02796 9.34973 1.000 34.26046 183 PHE D C 1
ATOM 14654 O O . PHE D 1 183 ? 11.53618 -1.04096 9.53412 1.000 31.46488 183 PHE D O 1
ATOM 14662 N N . PHE D 1 184 ? 10.24226 0.64290 10.28316 1.000 28.71840 184 PHE D N 1
ATOM 14663 C CA . PHE D 1 184 ? 9.86109 -0.03549 11.50568 1.000 33.12635 184 PHE D CA 1
ATOM 14664 C C . PHE D 1 184 ? 8.97007 -1.22114 11.14355 1.000 34.17376 184 PHE D C 1
ATOM 14665 O O . PHE D 1 184 ? 8.15012 -1.11345 10.22535 1.000 30.19279 184 PHE D O 1
ATOM 14673 N N . PRO D 1 185 ? 9.11140 -2.36457 11.81699 1.000 28.52908 185 PRO D N 1
ATOM 14674 C CA . PRO D 1 185 ? 8.26052 -3.51857 11.49163 1.000 33.24868 185 PRO D CA 1
ATOM 14675 C C . PRO D 1 185 ? 6.78817 -3.22808 11.74317 1.000 34.07604 185 PRO D C 1
ATOM 14676 O O . PRO D 1 185 ? 6.42556 -2.52532 12.69277 1.000 32.50796 185 PRO D O 1
ATOM 14680 N N . ALA D 1 186 ? 5.93664 -3.81607 10.90018 1.000 34.06492 186 ALA D N 1
ATOM 14681 C CA . ALA D 1 186 ? 4.50648 -3.83930 11.16888 1.000 37.84374 186 ALA D CA 1
ATOM 14682 C C . ALA D 1 186 ? 4.25082 -4.49477 12.52128 1.000 38.77511 186 ALA D C 1
ATOM 14683 O O . ALA D 1 186 ? 4.83274 -5.53379 12.83609 1.000 42.39110 186 ALA D O 1
ATOM 14685 N N . PHE D 1 187 ? 3.39395 -3.88472 13.32981 1.000 37.91624 187 PHE D N 1
ATOM 14686 C CA . PHE D 1 187 ? 3.21170 -4.35155 14.69403 1.000 39.25457 187 PHE D CA 1
ATOM 14687 C C . PHE D 1 187 ? 1.75461 -4.20502 15.11055 1.000 37.36251 187 PHE D C 1
ATOM 14688 O O . PHE D 1 187 ? 1.03236 -3.34864 14.58594 1.000 38.10827 187 PHE D O 1
ATOM 14696 N N . PRO D 1 188 ? 1.29486 -5.02196 16.05998 1.000 38.70136 188 PRO D N 1
ATOM 14697 C CA . PRO D 1 188 ? -0.08690 -4.89207 16.54809 1.000 36.97432 188 PRO D CA 1
ATOM 14698 C C . PRO D 1 188 ? -0.25164 -3.59201 17.32256 1.000 33.90108 188 PRO D C 1
ATOM 14699 O O . PRO D 1 188 ? 0.46310 -3.33949 18.29068 1.000 37.17135 188 PRO D O 1
ATOM 14703 N N . GLY D 1 189 ? -1.20069 -2.76220 16.88732 1.000 35.41852 189 GLY D N 1
ATOM 14704 C CA . GLY D 1 189 ? -1.30117 -1.38343 17.32705 1.000 33.39569 189 GLY D CA 1
ATOM 14705 C C . GLY D 1 189 ? -0.91198 -0.34167 16.28186 1.000 42.11064 189 GLY D C 1
ATOM 14706 O O . GLY D 1 189 ? -1.11807 0.85659 16.53131 1.000 35.99038 189 GLY D O 1
ATOM 14707 N N . ASP D 1 190 ? -0.36937 -0.73840 15.11934 1.000 38.86041 190 ASP D N 1
ATOM 14708 C CA . ASP D 1 190 ? 0.17151 0.27322 14.21114 1.000 40.15905 190 ASP D CA 1
ATOM 14709 C C . ASP D 1 190 ? -0.90567 1.03807 13.44091 1.000 36.89133 190 ASP D C 1
ATOM 14710 O O . ASP D 1 190 ? -0.56435 1.98006 12.72287 1.000 35.39073 190 ASP D O 1
ATOM 14715 N N . ASP D 1 191 ? -2.18392 0.67397 13.59244 1.000 37.85245 191 ASP D N 1
ATOM 14716 C CA . ASP D 1 191 ? -3.28686 1.54380 13.19644 1.000 39.72958 191 ASP D CA 1
ATOM 14717 C C . ASP D 1 191 ? -3.18743 2.93814 13.79700 1.000 38.64636 191 ASP D C 1
ATOM 14718 O O . ASP D 1 191 ? -3.86630 3.84732 13.32950 1.000 40.72186 191 ASP D O 1
ATOM 14723 N N . ILE D 1 192 ? -2.37226 3.13577 14.82866 1.000 37.62187 192 ILE D N 1
ATOM 14724 C CA . ILE D 1 192 ? -2.20600 4.46601 15.38965 1.000 39.35180 192 ILE D CA 1
ATOM 14725 C C . ILE D 1 192 ? -1.55094 5.43471 14.40067 1.000 40.31428 192 ILE D C 1
ATOM 14726 O O . ILE D 1 192 ? -1.56847 6.64400 14.62156 1.000 38.02674 192 ILE D O 1
ATOM 14731 N N . LEU D 1 193 ? -1.01614 4.93600 13.28312 1.000 39.83269 193 LEU D N 1
ATOM 14732 C CA . LEU D 1 193 ? -0.15854 5.73624 12.41934 1.000 35.25413 193 LEU D CA 1
ATOM 14733 C C . LEU D 1 193 ? -0.86367 6.30754 11.20533 1.000 37.85939 193 LEU D C 1
ATOM 14734 O O . LEU D 1 193 ? -0.44026 7.35008 10.70999 1.000 34.63157 193 LEU D O 1
ATOM 14739 N N . SER D 1 194 ? -1.87116 5.60979 10.68299 1.000 36.38882 194 SER D N 1
ATOM 14740 C CA . SER D 1 194 ? -2.50456 5.90376 9.40442 1.000 45.77173 194 SER D CA 1
ATOM 14741 C C . SER D 1 194 ? -3.66134 4.92323 9.22737 1.000 47.90217 194 SER D C 1
ATOM 14742 O O . SER D 1 194 ? -3.84798 3.98955 10.02020 1.000 43.92026 194 SER D O 1
ATOM 14745 N N . ASN D 1 195 ? -4.43878 5.15617 8.17544 1.000 41.72663 195 ASN D N 1
ATOM 14746 C CA . ASN D 1 195 ? -5.61529 4.35259 7.90099 1.000 45.14102 195 ASN D CA 1
ATOM 14747 C C . ASN D 1 195 ? -5.20405 3.02341 7.27563 1.000 54.15586 195 ASN D C 1
ATOM 14748 O O . ASN D 1 195 ? -4.15978 2.90809 6.62207 1.000 50.87801 195 ASN D O 1
ATOM 14753 N N . LYS D 1 196 ? -6.03364 2.01127 7.48679 1.000 58.61543 196 LYS D N 1
ATOM 14754 C CA . LYS D 1 196 ? -5.78877 0.68221 6.95165 1.000 68.39888 196 LYS D CA 1
ATOM 14755 C C . LYS D 1 196 ? -6.85142 0.35493 5.91236 1.000 77.55406 196 LYS D C 1
ATOM 14756 O O . LYS D 1 196 ? -8.04543 0.57790 6.14479 1.000 77.32095 196 LYS D O 1
ATOM 14762 N N . SER D 1 197 ? -6.41445 -0.15701 4.76384 1.000 85.40519 197 SER D N 1
ATOM 14763 C CA . SER D 1 197 ? -7.35073 -0.58389 3.73542 1.000 94.79249 197 SER D CA 1
ATOM 14764 C C . SER D 1 197 ? -8.02382 -1.89220 4.15504 1.000 101.43394 197 SER D C 1
ATOM 14765 O O . SER D 1 197 ? -7.81035 -2.41803 5.25422 1.000 100.61338 197 SER D O 1
ATOM 14768 N N . THR D 1 198 ? -8.86535 -2.41951 3.26415 1.000 105.72680 198 THR D N 1
ATOM 14769 C CA . THR D 1 198 ? -9.53777 -3.68182 3.55243 1.000 106.30999 198 THR D CA 1
ATOM 14770 C C . THR D 1 198 ? -8.55973 -4.85374 3.49673 1.000 109.42337 198 THR D C 1
ATOM 14771 O O . THR D 1 198 ? -8.65526 -5.78806 4.30418 1.000 109.58017 198 THR D O 1
ATOM 14775 N N . ALA D 1 199 ? -7.60192 -4.81380 2.56345 1.000 110.38645 199 ALA D N 1
ATOM 14776 C CA . ALA D 1 199 ? -6.55474 -5.82733 2.47067 1.000 109.90425 199 ALA D CA 1
ATOM 14777 C C . ALA D 1 199 ? -5.43872 -5.62171 3.48583 1.000 110.43407 199 ALA D C 1
ATOM 14778 O O . ALA D 1 199 ? -4.53394 -6.46210 3.56457 1.000 111.59624 199 ALA D O 1
ATOM 14780 N N . ALA D 1 200 ? -5.46816 -4.51796 4.23922 1.000 108.41123 200 ALA D N 1
ATOM 14781 C CA . ALA D 1 200 ? -4.47328 -4.30023 5.28388 1.000 107.20929 200 ALA D CA 1
ATOM 14782 C C . ALA D 1 200 ? -4.62109 -5.31837 6.40881 1.000 112.04862 200 ALA D C 1
ATOM 14783 O O . ALA D 1 200 ? -3.61836 -5.79755 6.95298 1.000 112.57620 200 ALA D O 1
ATOM 14785 N N . GLN D 1 201 ? -5.86291 -5.65780 6.77710 1.000 113.34220 201 GLN D N 1
ATOM 14786 C CA . GLN D 1 201 ? -6.07333 -6.72177 7.75663 1.000 114.71643 201 GLN D CA 1
ATOM 14787 C C . GLN D 1 201 ? -5.79671 -8.09600 7.15328 1.000 115.41440 201 GLN D C 1
ATOM 14788 O O . GLN D 1 201 ? -5.38716 -9.01560 7.87329 1.000 114.30712 201 GLN D O 1
ATOM 14794 N N . ALA D 1 202 ? -6.00226 -8.25143 5.83932 1.000 115.53491 202 ALA D N 1
ATOM 14795 C CA . ALA D 1 202 ? -5.70990 -9.52483 5.18531 1.000 114.97337 202 ALA D CA 1
ATOM 14796 C C . ALA D 1 202 ? -4.23741 -9.88972 5.32557 1.000 113.06124 202 ALA D C 1
ATOM 14797 O O . ALA D 1 202 ? -3.90005 -11.04160 5.62639 1.000 112.29195 202 ALA D O 1
ATOM 14799 N N . ALA D 1 203 ? -3.34718 -8.91657 5.12530 1.000 113.01859 203 ALA D N 1
ATOM 14800 C CA . ALA D 1 203 ? -1.91292 -9.13520 5.26142 1.000 111.46564 203 ALA D CA 1
ATOM 14801 C C . ALA D 1 203 ? -1.42299 -9.05690 6.70477 1.000 106.94893 203 ALA D C 1
ATOM 14802 O O . ALA D 1 203 ? -0.26465 -9.40549 6.96056 1.000 102.33191 203 ALA D O 1
ATOM 14804 N N . ALA D 1 204 ? -2.27374 -8.62610 7.65168 1.000 107.79776 204 ALA D N 1
ATOM 14805 C CA . ALA D 1 204 ? -1.78149 -8.32457 8.99659 1.000 104.23433 204 ALA D CA 1
ATOM 14806 C C . ALA D 1 204 ? -1.28277 -9.56004 9.74220 1.000 100.03362 204 ALA D C 1
ATOM 14807 O O . ALA D 1 204 ? -0.13082 -9.54191 10.20973 1.000 90.65296 204 ALA D O 1
ATOM 14809 N N . PRO D 1 205 ? -2.05870 -10.66288 9.89377 1.000 106.48238 205 PRO D N 1
ATOM 14810 C CA . PRO D 1 205 ? -1.46098 -11.85086 10.52418 1.000 104.79138 205 PRO D CA 1
ATOM 14811 C C . PRO D 1 205 ? -0.68386 -12.71280 9.53457 1.000 103.87793 205 PRO D C 1
ATOM 14812 O O . PRO D 1 205 ? -0.74662 -13.94602 9.57669 1.000 105.91217 205 PRO D O 1
ATOM 14816 N N . ALA D 1 206 ? 0.05810 -12.05602 8.64142 1.000 101.03167 206 ALA D N 1
ATOM 14817 C CA . ALA D 1 206 ? 1.10142 -12.59119 7.77089 1.000 96.52507 206 ALA D CA 1
ATOM 14818 C C . ALA D 1 206 ? 2.36718 -11.74905 7.81703 1.000 94.63637 206 ALA D C 1
ATOM 14819 O O . ALA D 1 206 ? 3.47098 -12.29412 7.71498 1.000 95.28902 206 ALA D O 1
ATOM 14821 N N . GLU D 1 207 ? 2.23023 -10.42616 7.96497 1.000 91.34609 207 GLU D N 1
ATOM 14822 C CA . GLU D 1 207 ? 3.35372 -9.49996 7.96963 1.000 85.46755 207 GLU D CA 1
ATOM 14823 C C . GLU D 1 207 ? 3.59169 -8.83018 9.31320 1.000 73.94640 207 GLU D C 1
ATOM 14824 O O . GLU D 1 207 ? 4.68277 -8.29350 9.52852 1.000 67.00808 207 GLU D O 1
ATOM 14830 N N . SER D 1 208 ? 2.60313 -8.82293 10.20282 1.000 68.31150 208 SER D N 1
ATOM 14831 C CA . SER D 1 208 ? 2.76383 -8.18843 11.50075 1.000 57.28276 208 SER D CA 1
ATOM 14832 C C . SER D 1 208 ? 3.44705 -9.13924 12.47394 1.000 54.15400 208 SER D C 1
ATOM 14833 O O . SER D 1 208 ? 3.13807 -10.33281 12.51522 1.000 52.82362 208 SER D O 1
ATOM 14836 N N . VAL D 1 209 ? 4.39450 -8.60005 13.24618 1.000 48.73713 209 VAL D N 1
ATOM 14837 C CA . VAL D 1 209 ? 5.08596 -9.40262 14.24731 1.000 48.80021 209 VAL D CA 1
ATOM 14838 C C . VAL D 1 209 ? 4.10616 -9.90537 15.29569 1.000 45.24983 209 VAL D C 1
ATOM 14839 O O . VAL D 1 209 ? 3.17407 -9.20102 15.71487 1.000 41.30981 209 VAL D O 1
ATOM 14843 N N . PHE D 1 210 ? 4.31764 -11.14307 15.72657 1.000 46.27458 210 PHE D N 1
ATOM 14844 C CA . PHE D 1 210 ? 3.64286 -11.65125 16.90473 1.000 42.27168 210 PHE D CA 1
ATOM 14845 C C . PHE D 1 210 ? 4.36197 -11.12062 18.13685 1.000 41.62186 210 PHE D C 1
ATOM 14846 O O . PHE D 1 210 ? 5.58858 -11.22584 18.25273 1.000 39.16515 210 PHE D O 1
ATOM 14854 N N . VAL D 1 211 ? 3.60326 -10.52390 19.04457 1.000 37.79451 211 VAL D N 1
ATOM 14855 C CA . VAL D 1 211 ? 4.15859 -9.96591 20.26872 1.000 37.95242 211 VAL D CA 1
ATOM 14856 C C . VAL D 1 211 ? 3.67593 -10.83281 21.42666 1.000 36.28167 211 VAL D C 1
ATOM 14857 O O . VAL D 1 211 ? 2.47509 -10.82793 21.73848 1.000 36.97360 211 VAL D O 1
ATOM 14861 N N . PRO D 1 212 ? 4.55518 -11.61461 22.05600 1.000 35.87679 212 PRO D N 1
ATOM 14862 C CA . PRO D 1 212 ? 4.14794 -12.39931 23.23333 1.000 37.48360 212 PRO D CA 1
ATOM 14863 C C . PRO D 1 212 ? 3.74060 -11.49810 24.38744 1.000 37.68101 212 PRO D C 1
ATOM 14864 O O . PRO D 1 212 ? 4.45956 -10.55770 24.74075 1.000 36.90478 212 PRO D O 1
ATOM 14868 N N . PHE D 1 213 ? 2.58914 -11.79823 24.99213 1.000 32.63176 213 PHE D N 1
ATOM 14869 C CA . PHE D 1 213 ? 2.21801 -11.07187 26.20152 1.000 36.10362 213 PHE D CA 1
ATOM 14870 C C . PHE D 1 213 ? 3.09232 -11.48837 27.37786 1.000 40.95430 213 PHE D C 1
ATOM 14871 O O . PHE D 1 213 ? 3.70776 -10.64405 28.03516 1.000 40.65807 213 PHE D O 1
ATOM 14879 N N . CYS D 1 214 ? 3.14809 -12.79018 27.66361 1.000 38.67334 214 CYS D N 1
ATOM 14880 C CA . CYS D 1 214 ? 4.13400 -13.32936 28.59366 1.000 40.68295 214 CYS D CA 1
ATOM 14881 C C . CYS D 1 214 ? 5.33463 -13.78690 27.78245 1.000 37.62759 214 CYS D C 1
ATOM 14882 O O . CYS D 1 214 ? 5.23749 -14.79704 27.07369 1.000 40.03251 214 CYS D O 1
ATOM 14885 N N . PRO D 1 215 ? 6.47143 -13.10421 27.85526 1.000 34.45320 215 PRO D N 1
ATOM 14886 C CA . PRO D 1 215 ? 7.55992 -13.42361 26.92849 1.000 36.02618 215 PRO D CA 1
ATOM 14887 C C . PRO D 1 215 ? 8.06285 -14.85169 27.05497 1.000 45.14587 215 PRO D C 1
ATOM 14888 O O . PRO D 1 215 ? 8.47084 -15.44561 26.05207 1.000 49.69306 215 PRO D O 1
ATOM 14892 N N . GLU D 1 216 ? 8.03011 -15.43587 28.24899 1.000 44.11964 216 GLU D N 1
ATOM 14893 C CA . GLU D 1 216 ? 8.53522 -16.79688 28.38841 1.000 47.28263 216 GLU D CA 1
ATOM 14894 C C . GLU D 1 216 ? 7.62521 -17.83448 27.74390 1.000 45.71594 216 GLU D C 1
ATOM 14895 O O . GLU D 1 216 ? 8.06486 -18.96669 27.51356 1.000 50.32464 216 GLU D O 1
ATOM 14901 N N . LEU D 1 217 ? 6.38310 -17.48542 27.43722 1.000 41.87857 217 LEU D N 1
ATOM 14902 C CA . LEU D 1 217 ? 5.48109 -18.43944 26.81570 1.000 39.48736 217 LEU D CA 1
ATOM 14903 C C . LEU D 1 217 ? 5.50238 -18.37650 25.29410 1.000 45.69057 217 LEU D C 1
ATOM 14904 O O . LEU D 1 217 ? 4.80379 -19.16715 24.64879 1.000 48.42515 217 LEU D O 1
ATOM 14909 N N . GLY D 1 218 ? 6.27593 -17.46077 24.71241 1.000 46.09760 218 GLY D N 1
ATOM 14910 C CA . GLY D 1 218 ? 6.45907 -17.41945 23.26615 1.000 47.77274 218 GLY D CA 1
ATOM 14911 C C . GLY D 1 218 ? 5.16595 -17.28780 22.48062 1.000 45.68479 218 GLY D C 1
ATOM 14912 O O . GLY D 1 218 ? 4.22039 -16.60725 22.89257 1.000 48.64718 218 GLY D O 1
ATOM 14913 N N . ARG D 1 219 ? 5.12316 -17.95751 21.32383 1.000 47.45867 219 ARG D N 1
ATOM 14914 C CA . ARG D 1 219 ? 4.00076 -17.84932 20.38856 1.000 53.16701 219 ARG D CA 1
ATOM 14915 C C . ARG D 1 219 ? 2.94650 -18.91566 20.68419 1.000 53.39674 219 ARG D C 1
ATOM 14916 O O . ARG D 1 219 ? 2.76913 -19.87985 19.94401 1.000 65.61684 219 ARG D O 1
ATOM 14924 N N . GLU D 1 220 ? 2.22070 -18.72133 21.77444 1.000 52.48218 220 GLU D N 1
ATOM 14925 C CA . GLU D 1 220 ? 1.01516 -19.49621 22.02951 1.000 51.88847 220 GLU D CA 1
ATOM 14926 C C . GLU D 1 220 ? -0.17237 -18.60560 21.70178 1.000 53.01524 220 GLU D C 1
ATOM 14927 O O . GLU D 1 220 ? -0.14770 -17.40611 21.99108 1.000 49.29539 220 GLU D O 1
ATOM 14933 N N . LYS D 1 221 ? -1.20091 -19.18251 21.07349 1.000 53.45304 221 LYS D N 1
ATOM 14934 C CA . LYS D 1 221 ? -2.29138 -18.35044 20.56475 1.000 57.77710 221 LYS D CA 1
ATOM 14935 C C . LYS D 1 221 ? -3.02154 -17.62089 21.68712 1.000 57.65712 221 LYS D C 1
ATOM 14936 O O . LYS D 1 221 ? -3.55962 -16.52832 21.47140 1.000 56.79483 221 LYS D O 1
ATOM 14942 N N . ASP D 1 222 ? -3.03176 -18.19114 22.88577 1.000 52.62726 222 ASP D N 1
ATOM 14943 C CA . ASP D 1 222 ? -3.55925 -17.52532 24.06704 1.000 53.67366 222 ASP D CA 1
ATOM 14944 C C . ASP D 1 222 ? -2.61927 -16.46801 24.62580 1.000 51.10822 222 ASP D C 1
ATOM 14945 O O . ASP D 1 222 ? -2.92998 -15.88580 25.66933 1.000 49.24433 222 ASP D O 1
ATOM 14950 N N . ASN D 1 223 ? -1.48105 -16.21330 23.98316 1.000 45.31578 223 ASN D N 1
ATOM 14951 C CA . ASN D 1 223 ? -0.45787 -15.35018 24.55927 1.000 46.36760 223 ASN D CA 1
ATOM 14952 C C . ASN D 1 223 ? -0.17264 -14.11839 23.69558 1.000 41.05667 223 ASN D C 1
ATOM 14953 O O . ASN D 1 223 ? 0.91289 -13.54348 23.77196 1.000 37.01397 223 ASN D O 1
ATOM 14958 N N . GLU D 1 224 ? -1.13047 -13.68384 22.88247 1.000 44.80843 224 GLU D N 1
ATOM 14959 C CA . GLU D 1 224 ? -0.88417 -12.58843 21.95006 1.000 39.49515 224 GLU D CA 1
ATOM 14960 C C . GLU D 1 224 ? -1.12201 -11.22836 22.60412 1.000 39.52728 224 GLU D C 1
ATOM 14961 O O . GLU D 1 224 ? -2.09651 -11.03242 23.33383 1.000 39.44281 224 GLU D O 1
ATOM 14967 N N . ALA D 1 225 ? -0.20069 -10.30042 22.35728 1.000 38.71093 225 ALA D N 1
ATOM 14968 C CA . ALA D 1 225 ? -0.25254 -8.93259 22.85964 1.000 38.10546 225 ALA D CA 1
ATOM 14969 C C . ALA D 1 225 ? -0.55373 -7.93656 21.73508 1.000 37.06604 225 ALA D C 1
ATOM 14970 O O . ALA D 1 225 ? -0.49992 -8.25738 20.54856 1.000 37.47604 225 ALA D O 1
ATOM 14972 N N . THR D 1 226 ? -0.85685 -6.70457 22.13291 1.000 36.24744 226 THR D N 1
ATOM 14973 C CA . THR D 1 226 ? -1.01481 -5.58638 21.19874 1.000 39.65619 226 THR D CA 1
ATOM 14974 C C . THR D 1 226 ? -0.60327 -4.31737 21.93568 1.000 37.42219 226 THR D C 1
ATOM 14975 O O . THR D 1 226 ? -0.49345 -4.31155 23.16113 1.000 34.26131 226 THR D O 1
ATOM 14979 N N . TYR D 1 227 ? -0.34326 -3.24335 21.19200 1.000 38.83137 227 TYR D N 1
ATOM 14980 C CA . TYR D 1 227 ? 0.06291 -1.97628 21.80088 1.000 37.96977 227 TYR D CA 1
ATOM 14981 C C . TYR D 1 227 ? -1.03135 -0.92448 21.63745 1.000 37.60394 227 TYR D C 1
ATOM 14982 O O . TYR D 1 227 ? -1.45162 -0.62080 20.51394 1.000 35.89437 227 TYR D O 1
ATOM 14991 N N . ARG D 1 228 ? -1.46874 -0.35539 22.76177 1.000 34.97042 228 ARG D N 1
ATOM 14992 C CA . ARG D 1 228 ? -2.53184 0.62516 22.78910 1.000 37.24261 228 ARG D CA 1
ATOM 14993 C C . ARG D 1 228 ? -2.01997 1.96254 23.30496 1.000 36.51708 228 ARG D C 1
ATOM 14994 O O . ARG D 1 228 ? -1.24688 2.00501 24.26821 1.000 32.63495 228 ARG D O 1
ATOM 15002 N N . PRO D 1 229 ? -2.45029 3.06859 22.70240 1.000 34.63240 229 PRO D N 1
ATOM 15003 C CA . PRO D 1 229 ? -1.99542 4.38408 23.16984 1.000 34.82309 229 PRO D CA 1
ATOM 15004 C C . PRO D 1 229 ? -2.52206 4.72129 24.56148 1.000 33.12156 229 PRO D C 1
ATOM 15005 O O . PRO D 1 229 ? -3.67525 4.44879 24.89644 1.000 34.76536 229 PRO D O 1
ATOM 15009 N N . ILE D 1 230 ? -1.66618 5.34726 25.36554 1.000 31.08880 230 ILE D N 1
ATOM 15010 C CA . ILE D 1 230 ? -2.05315 5.89784 26.66049 1.000 37.08480 230 ILE D CA 1
ATOM 15011 C C . ILE D 1 230 ? -1.73942 7.37671 26.77274 1.000 36.88378 230 ILE D C 1
ATOM 15012 O O . ILE D 1 230 ? -2.10327 7.99917 27.77611 1.000 35.71260 230 ILE D O 1
ATOM 15017 N N . PHE D 1 231 ? -1.09088 7.95597 25.75802 1.000 35.01082 231 PHE D N 1
ATOM 15018 C CA . PHE D 1 231 ? -0.51672 9.29913 25.79094 1.000 33.43677 231 PHE D CA 1
ATOM 15019 C C . PHE D 1 231 ? -0.47740 9.80190 24.35404 1.000 32.40676 231 PHE D C 1
ATOM 15020 O O . PHE D 1 231 ? 0.10634 9.12609 23.50746 1.000 29.55239 231 PHE D O 1
ATOM 15028 N N . ILE D 1 232 ? -1.09906 10.95132 24.07002 1.000 30.88498 232 ILE D N 1
ATOM 15029 C CA . ILE D 1 232 ? -1.00951 11.60286 22.75177 1.000 29.89247 232 ILE D CA 1
ATOM 15030 C C . ILE D 1 232 ? -0.82601 13.09728 22.99714 1.000 29.82405 232 ILE D C 1
ATOM 15031 O O . ILE D 1 232 ? -1.71358 13.74799 23.56003 1.000 28.91359 232 ILE D O 1
ATOM 15036 N N . SER D 1 233 ? 0.32858 13.63049 22.61083 1.000 28.25144 233 SER D N 1
ATOM 15037 C CA . SER D 1 233 ? 0.68188 15.01050 22.87455 1.000 31.08771 233 SER D CA 1
ATOM 15038 C C . SER D 1 233 ? 0.03046 15.94690 21.85768 1.000 34.65333 233 SER D C 1
ATOM 15039 O O . SER D 1 233 ? -0.58951 15.52421 20.87505 1.000 31.65687 233 SER D O 1
ATOM 15042 N N . LYS D 1 234 ? 0.16758 17.24540 22.11855 1.000 32.83134 234 LYS D N 1
ATOM 15043 C CA . LYS D 1 234 ? -0.14660 18.23320 21.09979 1.000 33.44104 234 LYS D CA 1
ATOM 15044 C C . LYS D 1 234 ? 0.88593 18.14409 19.96478 1.000 31.11238 234 LYS D C 1
ATOM 15045 O O . LYS D 1 234 ? 1.93374 17.49630 20.08537 1.000 31.25354 234 LYS D O 1
ATOM 15051 N N . THR D 1 235 ? 0.59381 18.81873 18.85734 1.000 33.29292 235 THR D N 1
ATOM 15052 C CA . THR D 1 235 ? 1.45830 18.76419 17.68011 1.000 30.75633 235 THR D CA 1
ATOM 15053 C C . THR D 1 235 ? 2.58371 19.78838 17.79711 1.000 35.79979 235 THR D C 1
ATOM 15054 O O . THR D 1 235 ? 2.35019 20.94038 18.17837 1.000 33.46145 235 THR D O 1
ATOM 15058 N N . PHE D 1 236 ? 3.80364 19.34530 17.51522 1.000 29.52883 236 PHE D N 1
ATOM 15059 C CA . PHE D 1 236 ? 4.99199 20.17498 17.41065 1.000 30.12618 236 PHE D CA 1
ATOM 15060 C C . PHE D 1 236 ? 5.41053 20.24006 15.94723 1.000 34.90020 236 PHE D C 1
ATOM 15061 O O . PHE D 1 236 ? 4.87125 19.52384 15.09363 1.000 32.58812 236 PHE D O 1
ATOM 15069 N N . SER D 1 237 ? 6.38959 21.09661 15.65904 1.000 32.11699 237 SER D N 1
ATOM 15070 C CA . SER D 1 237 ? 6.96604 21.10504 14.32182 1.000 33.22368 237 SER D CA 1
ATOM 15071 C C . SER D 1 237 ? 8.34830 21.73162 14.37163 1.000 36.31247 237 SER D C 1
ATOM 15072 O O . SER D 1 237 ? 8.65369 22.52936 15.25776 1.000 34.77589 237 SER D O 1
ATOM 15075 N N . ASP D 1 238 ? 9.18463 21.33177 13.41809 1.000 37.44819 238 ASP D N 1
ATOM 15076 C CA . ASP D 1 238 ? 10.50652 21.90525 13.21481 1.000 40.83450 238 ASP D CA 1
ATOM 15077 C C . ASP D 1 238 ? 10.79938 21.75534 11.73146 1.000 35.33045 238 ASP D C 1
ATOM 15078 O O . ASP D 1 238 ? 10.41901 20.74912 11.13332 1.000 37.50911 238 ASP D O 1
ATOM 15083 N N . ASN D 1 239 ? 11.41508 22.77705 11.13222 1.000 40.59442 239 ASN D N 1
ATOM 15084 C CA . ASN D 1 239 ? 11.84833 22.72721 9.72929 1.000 39.95474 239 ASN D CA 1
ATOM 15085 C C . ASN D 1 239 ? 10.73122 22.29732 8.78880 1.000 36.73142 239 ASN D C 1
ATOM 15086 O O . ASN D 1 239 ? 10.95690 21.56809 7.82406 1.000 37.58288 239 ASN D O 1
ATOM 15091 N N . GLY D 1 240 ? 9.51975 22.77211 9.05041 1.000 36.22060 240 GLY D N 1
ATOM 15092 C CA . GLY D 1 240 ? 8.40666 22.45003 8.18785 1.000 34.71034 240 GLY D CA 1
ATOM 15093 C C . GLY D 1 240 ? 7.83301 21.05736 8.35444 1.000 36.20024 240 GLY D C 1
ATOM 15094 O O . GLY D 1 240 ? 7.02194 20.63477 7.52022 1.000 37.04146 240 GLY D O 1
ATOM 15095 N N . VAL D 1 241 ? 8.23414 20.32453 9.38700 1.000 33.87567 241 VAL D N 1
ATOM 15096 C CA . VAL D 1 241 ? 7.78529 18.95604 9.61492 1.000 33.04992 241 VAL D CA 1
ATOM 15097 C C . VAL D 1 241 ? 6.88065 18.95131 10.84545 1.000 33.13881 241 VAL D C 1
ATOM 15098 O O . VAL D 1 241 ? 7.35547 19.22279 11.95037 1.000 31.32286 241 VAL D O 1
ATOM 15102 N N . PRO D 1 242 ? 5.59439 18.64540 10.71836 1.000 30.96305 242 PRO D N 1
ATOM 15103 C CA . PRO D 1 242 ? 4.76914 18.46701 11.91619 1.000 31.60316 242 PRO D CA 1
ATOM 15104 C C . PRO D 1 242 ? 4.91059 17.06026 12.48083 1.000 33.09300 242 PRO D C 1
ATOM 15105 O O . PRO D 1 242 ? 5.13653 16.09136 11.74866 1.000 32.01340 242 PRO D O 1
ATOM 15109 N N . TYR D 1 243 ? 4.80380 16.96224 13.81338 1.000 31.84862 243 TYR D N 1
ATOM 15110 C CA . TYR D 1 243 ? 4.92211 15.67266 14.48800 1.000 28.03195 243 TYR D CA 1
ATOM 15111 C C . TYR D 1 243 ? 4.43712 15.77680 15.93380 1.000 32.81073 243 TYR D C 1
ATOM 15112 O O . TYR D 1 243 ? 4.33302 16.86824 16.49352 1.000 31.72438 243 TYR D O 1
ATOM 15121 N N . ASP D 1 244 ? 4.14532 14.62333 16.53134 1.000 31.75281 244 ASP D N 1
ATOM 15122 C CA . ASP D 1 244 ? 3.71373 14.57602 17.92650 1.000 30.19709 244 ASP D CA 1
ATOM 15123 C C . ASP D 1 244 ? 4.27019 13.31533 18.57462 1.000 32.72988 244 ASP D C 1
ATOM 15124 O O . ASP D 1 244 ? 4.89401 12.46657 17.92298 1.000 30.17884 244 ASP D O 1
ATOM 15129 N N . PHE D 1 245 ? 4.02856 13.19602 19.87428 1.000 30.06859 245 PHE D N 1
ATOM 15130 C CA . PHE D 1 245 ? 4.58801 12.13019 20.68824 1.000 29.80080 245 PHE D CA 1
ATOM 15131 C C . PHE D 1 245 ? 3.45970 11.27820 21.22998 1.000 30.99575 245 PHE D C 1
ATOM 15132 O O . PHE D 1 245 ? 2.49461 11.81039 21.78732 1.000 32.30254 245 PHE D O 1
ATOM 15140 N N . VAL D 1 246 ? 3.56638 9.96165 21.04270 1.000 30.43758 246 VAL D N 1
ATOM 15141 C CA . VAL D 1 246 ? 2.60808 9.03180 21.62147 1.000 30.71296 246 VAL D CA 1
ATOM 15142 C C . VAL D 1 246 ? 3.38428 8.01003 22.44864 1.000 33.14850 246 VAL D C 1
ATOM 15143 O O . VAL D 1 246 ? 4.55311 7.71787 22.16422 1.000 29.05110 246 VAL D O 1
ATOM 15147 N N . VAL D 1 247 ? 2.75216 7.51011 23.51832 1.000 29.00026 247 VAL D N 1
ATOM 15148 C CA . VAL D 1 247 ? 3.27645 6.36392 24.26765 1.000 30.80129 247 VAL D CA 1
ATOM 15149 C C . VAL D 1 247 ? 2.26765 5.23053 24.15943 1.000 30.84947 247 VAL D C 1
ATOM 15150 O O . VAL D 1 247 ? 1.08239 5.41791 24.45944 1.000 32.80905 247 VAL D O 1
ATOM 15154 N N . LEU D 1 248 ? 2.72965 4.06643 23.71483 1.000 28.46722 248 LEU D N 1
ATOM 15155 C CA . LEU D 1 248 ? 1.89044 2.88180 23.64058 1.000 31.19091 248 LEU D CA 1
ATOM 15156 C C . LEU D 1 248 ? 2.34333 1.89554 24.71703 1.000 33.35439 248 LEU D C 1
ATOM 15157 O O . LEU D 1 248 ? 3.52927 1.83597 25.05166 1.000 32.79641 248 LEU D O 1
ATOM 15162 N N . GLU D 1 249 ? 1.38348 1.11617 25.23370 1.000 31.78684 249 GLU D N 1
ATOM 15163 C CA . GLU D 1 249 ? 1.56733 0.18840 26.34686 1.000 34.02820 249 GLU D CA 1
ATOM 15164 C C . GLU D 1 249 ? 1.15609 -1.21923 25.92775 1.000 35.16571 249 GLU D C 1
ATOM 15165 O O . GLU D 1 249 ? 0.12285 -1.40118 25.27652 1.000 35.42782 249 GLU D O 1
ATOM 15171 N N . LYS D 1 250 ? 1.95501 -2.22328 26.30384 1.000 38.05887 250 LYS D N 1
ATOM 15172 C CA . LYS D 1 250 ? 1.62406 -3.59657 25.93451 1.000 35.18708 250 LYS D CA 1
ATOM 15173 C C . LYS D 1 250 ? 0.37989 -4.06845 26.67491 1.000 35.34731 250 LYS D C 1
ATOM 15174 O O . LYS D 1 250 ? 0.24731 -3.85810 27.87886 1.000 38.36243 250 LYS D O 1
ATOM 15180 N N . ARG D 1 251 ? -0.53235 -4.71395 25.94961 1.000 33.28835 251 ARG D N 1
ATOM 15181 C CA . ARG D 1 251 ? -1.78841 -5.21525 26.50321 1.000 40.29139 251 ARG D CA 1
ATOM 15182 C C . ARG D 1 251 ? -2.08004 -6.56341 25.86306 1.000 41.09142 251 ARG D C 1
ATOM 15183 O O . ARG D 1 251 ? -1.55471 -6.87834 24.79634 1.000 40.74825 251 ARG D O 1
ATOM 15191 N N . ARG D 1 252 ? -2.92967 -7.35942 26.51382 1.000 43.07308 252 ARG D N 1
ATOM 15192 C CA . ARG D 1 252 ? -3.40234 -8.59254 25.89557 1.000 41.13801 252 ARG D CA 1
ATOM 15193 C C . ARG D 1 252 ? -4.31083 -8.26463 24.72949 1.000 51.26540 252 ARG D C 1
ATOM 15194 O O . ARG D 1 252 ? -5.12094 -7.34072 24.80418 1.000 51.05625 252 ARG D O 1
ATOM 15202 N N . LYS D 1 253 ? -4.17808 -9.03057 23.64459 1.000 51.22616 253 LYS D N 1
ATOM 15203 C CA . LYS D 1 253 ? -5.01081 -8.83912 22.45901 1.000 56.99109 253 LYS D CA 1
ATOM 15204 C C . LYS D 1 253 ? -6.38407 -9.48547 22.66404 1.000 71.10209 253 LYS D C 1
ATOM 15205 O O . LYS D 1 253 ? -6.82606 -10.33960 21.89674 1.000 79.67586 253 LYS D O 1
ATOM 15211 N N . THR D 1 254 ? -7.06450 -9.05375 23.73375 1.000 74.57158 254 THR D N 1
ATOM 15212 C CA . THR D 1 254 ? -8.34508 -9.66214 24.09440 1.000 84.40729 254 THR D CA 1
ATOM 15213 C C . THR D 1 254 ? -9.40431 -9.43551 23.02078 1.000 94.97528 254 THR D C 1
ATOM 15214 O O . THR D 1 254 ? -10.25220 -10.30946 22.80072 1.000 101.14302 254 THR D O 1
ATOM 15218 N N . ASP D 1 255 ? -9.38195 -8.27700 22.35534 1.000 93.40236 255 ASP D N 1
ATOM 15219 C CA . ASP D 1 255 ? -10.36837 -7.93145 21.32674 1.000 101.09387 255 ASP D CA 1
ATOM 15220 C C . ASP D 1 255 ? -11.79426 -8.08040 21.86344 1.000 109.10248 255 ASP D C 1
ATOM 15221 O O . ASP D 1 255 ? -12.63240 -8.77924 21.28659 1.000 110.78591 255 ASP D O 1
ATOM 15226 N N . ASP D 1 256 ? -12.06309 -7.41040 22.99131 1.000 110.97964 256 ASP D N 1
ATOM 15227 C CA . ASP D 1 256 ? -13.33262 -7.59588 23.69663 1.000 113.76613 256 ASP D CA 1
ATOM 15228 C C . ASP D 1 256 ? -14.52592 -7.23408 22.81704 1.000 117.66750 256 ASP D C 1
ATOM 15229 O O . ASP D 1 256 ? -15.47941 -8.01308 22.69431 1.000 117.66635 256 ASP D O 1
ATOM 15234 N N . ALA D 1 257 ? -14.49768 -6.04662 22.20497 1.000 120.43964 257 ALA D N 1
ATOM 15235 C CA . ALA D 1 257 ? -15.58655 -5.64562 21.31748 1.000 117.85396 257 ALA D CA 1
ATOM 15236 C C . ALA D 1 257 ? -15.53741 -6.41797 20.00346 1.000 118.91472 257 ALA D C 1
ATOM 15237 O O . ALA D 1 257 ? -16.56289 -6.92617 19.53291 1.000 119.94228 257 ALA D O 1
ATOM 15239 N N . ALA D 1 258 ? -14.34786 -6.52965 19.41035 1.000 119.04572 258 ALA D N 1
ATOM 15240 C CA . ALA D 1 258 ? -14.13895 -7.21202 18.12963 1.000 117.55106 258 ALA D CA 1
ATOM 15241 C C . ALA D 1 258 ? -15.11509 -6.73870 17.04883 1.000 116.72577 258 ALA D C 1
ATOM 15242 O O . ALA D 1 258 ? -15.37141 -5.54110 16.90268 1.000 113.30614 258 ALA D O 1
ATOM 15244 N N . GLY D 1 280 ? -5.05896 17.34232 44.91779 1.000 91.28859 280 GLY D N 1
ATOM 15245 C CA . GLY D 1 280 ? -5.57939 16.97443 46.22196 1.000 91.30367 280 GLY D CA 1
ATOM 15246 C C . GLY D 1 280 ? -4.62197 17.31076 47.34823 1.000 92.01744 280 GLY D C 1
ATOM 15247 O O . GLY D 1 280 ? -4.37173 16.48667 48.23156 1.000 88.22423 280 GLY D O 1
ATOM 15248 N N . LEU D 1 281 ? -4.09113 18.53410 47.30964 1.000 93.26752 281 LEU D N 1
ATOM 15249 C CA . LEU D 1 281 ? -3.12185 19.02563 48.29149 1.000 90.77749 281 LEU D CA 1
ATOM 15250 C C . LEU D 1 281 ? -3.86167 19.38402 49.58069 1.000 87.83383 281 LEU D C 1
ATOM 15251 O O . LEU D 1 281 ? -4.33736 20.50826 49.76335 1.000 87.80699 281 LEU D O 1
ATOM 15256 N N . GLN D 1 282 ? -3.96016 18.41394 50.49112 1.000 83.75195 282 GLN D N 1
ATOM 15257 C CA . GLN D 1 282 ? -4.68229 18.61017 51.74259 1.000 77.77011 282 GLN D CA 1
ATOM 15258 C C . GLN D 1 282 ? -4.27492 17.52552 52.73007 1.000 77.02694 282 GLN D C 1
ATOM 15259 O O . GLN D 1 282 ? -3.83402 16.43964 52.34127 1.000 77.18673 282 GLN D O 1
ATOM 15265 N N . ALA D 1 283 ? -4.42431 17.84059 54.01807 1.000 73.08162 283 ALA D N 1
ATOM 15266 C CA . ALA D 1 283 ? -4.22537 16.84169 55.05664 1.000 71.49226 283 ALA D CA 1
ATOM 15267 C C . ALA D 1 283 ? -5.32786 15.78703 54.96998 1.000 69.48442 283 ALA D C 1
ATOM 15268 O O . ALA D 1 283 ? -6.44879 16.08803 54.54390 1.000 66.86719 283 ALA D O 1
ATOM 15270 N N . PRO D 1 284 ? -5.02906 14.53194 55.33494 1.000 66.11540 284 PRO D N 1
ATOM 15271 C CA . PRO D 1 284 ? -6.10928 13.53038 55.38428 1.000 65.80444 284 PRO D CA 1
ATOM 15272 C C . PRO D 1 284 ? -7.23915 13.94120 56.31286 1.000 61.15546 284 PRO D C 1
ATOM 15273 O O . PRO D 1 284 ? -8.41301 13.68528 56.01373 1.000 60.48177 284 PRO D O 1
ATOM 15277 N N . SER D 1 285 ? -6.91053 14.59264 57.43085 1.000 60.48492 285 SER D N 1
ATOM 15278 C CA . SER D 1 285 ? -7.94288 15.07068 58.34011 1.000 56.86187 285 SER D CA 1
ATOM 15279 C C . SER D 1 285 ? -8.83661 16.10150 57.65452 1.000 51.94646 285 SER D C 1
ATOM 15280 O O . SER D 1 285 ? -10.06115 16.08102 57.82296 1.000 48.21059 285 SER D O 1
ATOM 15283 N N . SER D 1 286 ? -8.24526 16.99835 56.85807 1.000 50.33375 286 SER D N 1
ATOM 15284 C CA . SER D 1 286 ? -9.05143 17.95131 56.10328 1.000 48.37024 286 SER D CA 1
ATOM 15285 C C . SER D 1 286 ? -9.95213 17.23598 55.10528 1.000 49.04035 286 SER D C 1
ATOM 15286 O O . SER D 1 286 ? -11.12231 17.60638 54.93012 1.000 40.56606 286 SER D O 1
ATOM 15289 N N . ALA D 1 287 ? -9.41245 16.21480 54.42939 1.000 50.83704 287 ALA D N 1
ATOM 15290 C CA . ALA D 1 287 ? -10.18622 15.46212 53.44869 1.000 48.56070 287 ALA D CA 1
ATOM 15291 C C . ALA D 1 287 ? -11.31391 14.68411 54.10857 1.000 40.53835 287 ALA D C 1
ATOM 15292 O O . ALA D 1 287 ? -12.40284 14.55135 53.53666 1.000 40.72202 287 ALA D O 1
ATOM 15294 N N . ALA D 1 288 ? -11.06432 14.13123 55.29402 1.000 40.23693 288 ALA D N 1
ATOM 15295 C CA . ALA D 1 288 ? -12.10844 13.37992 55.97441 1.000 42.84948 288 ALA D CA 1
ATOM 15296 C C . ALA D 1 288 ? -13.20873 14.30432 56.48543 1.000 39.33169 288 ALA D C 1
ATOM 15297 O O . ALA D 1 288 ? -14.39464 13.95687 56.42512 1.000 38.54052 288 ALA D O 1
ATOM 15299 N N . ALA D 1 289 ? -12.83917 15.47728 57.00186 1.000 35.31813 289 ALA D N 1
ATOM 15300 C CA . ALA D 1 289 ? -13.85962 16.43486 57.43115 1.000 40.62399 289 ALA D CA 1
ATOM 15301 C C . ALA D 1 289 ? -14.76152 16.84160 56.26636 1.000 35.53834 289 ALA D C 1
ATOM 15302 O O . ALA D 1 289 ? -15.98494 16.92816 56.41396 1.000 37.92592 289 ALA D O 1
ATOM 15304 N N . ILE D 1 290 ? -14.17330 17.05531 55.09395 1.000 34.38345 290 ILE D N 1
ATOM 15305 C CA . ILE D 1 290 ? -14.91136 17.56317 53.94016 1.000 36.71524 290 ILE D CA 1
ATOM 15306 C C . ILE D 1 290 ? -15.78203 16.47634 53.31275 1.000 38.38988 290 ILE D C 1
ATOM 15307 O O . ILE D 1 290 ? -16.82867 16.77279 52.72439 1.000 35.16072 290 ILE D O 1
ATOM 15312 N N . ALA D 1 291 ? -15.39306 15.20515 53.47999 1.000 37.38842 291 ALA D N 1
ATOM 15313 C CA . ALA D 1 291 ? -15.98954 14.09103 52.73761 1.000 38.91966 291 ALA D CA 1
ATOM 15314 C C . ALA D 1 291 ? -17.50285 13.96984 52.87810 1.000 36.44420 291 ALA D C 1
ATOM 15315 O O . ALA D 1 291 ? -18.17954 13.82355 51.84720 1.000 41.10823 291 ALA D O 1
ATOM 15317 N N . PRO D 1 292 ? -18.10127 13.99312 54.07465 1.000 34.57080 292 PRO D N 1
ATOM 15318 C CA . PRO D 1 292 ? -19.56422 13.82902 54.13762 1.000 38.13487 292 PRO D CA 1
ATOM 15319 C C . PRO D 1 292 ? -20.33500 15.00708 53.54993 1.000 35.19127 292 PRO D C 1
ATOM 15320 O O . PRO D 1 292 ? -21.49208 14.81766 53.15010 1.000 37.69384 292 PRO D O 1
ATOM 15324 N N . VAL D 1 293 ? -19.74893 16.20749 53.48607 1.000 33.59382 293 VAL D N 1
ATOM 15325 C CA . VAL D 1 293 ? -20.44089 17.32054 52.82751 1.000 36.12530 293 VAL D CA 1
ATOM 15326 C C . VAL D 1 293 ? -20.46766 17.10636 51.31527 1.000 36.85815 293 VAL D C 1
ATOM 15327 O O . VAL D 1 293 ? -21.52085 17.21193 50.67572 1.000 37.92546 293 VAL D O 1
ATOM 15331 N N . LEU D 1 294 ? -19.31415 16.78648 50.72300 1.000 38.38100 294 LEU D N 1
ATOM 15332 C CA . LEU D 1 294 ? -19.28025 16.53535 49.28513 1.000 37.86795 294 LEU D CA 1
ATOM 15333 C C . LEU D 1 294 ? -20.19463 15.38071 48.92169 1.000 38.40835 294 LEU D C 1
ATOM 15334 O O . LEU D 1 294 ? -20.86651 15.41650 47.88709 1.000 44.72978 294 LEU D O 1
ATOM 15339 N N . ALA D 1 295 ? -20.26638 14.36977 49.78575 1.000 38.50237 295 ALA D N 1
ATOM 15340 C CA . ALA D 1 295 ? -21.07366 13.19001 49.49687 1.000 42.58586 295 ALA D CA 1
ATOM 15341 C C . ALA D 1 295 ? -22.53283 13.55470 49.24225 1.000 46.00567 295 ALA D C 1
ATOM 15342 O O . ALA D 1 295 ? -23.14209 13.07146 48.28180 1.000 50.07591 295 ALA D O 1
ATOM 15344 N N . TRP D 1 296 ? -23.12306 14.40451 50.08806 1.000 42.85478 296 TRP D N 1
ATOM 15345 C CA . TRP D 1 296 ? -24.51455 14.75818 49.82237 1.000 41.76325 296 TRP D CA 1
ATOM 15346 C C . TRP D 1 296 ? -24.64207 15.80881 48.72603 1.000 42.78202 296 TRP D C 1
ATOM 15347 O O . TRP D 1 296 ? -25.65360 15.83045 48.01562 1.000 43.38528 296 TRP D O 1
ATOM 15358 N N . MET D 1 297 ? -23.64365 16.68441 48.57351 1.000 40.75340 297 MET D N 1
ATOM 15359 C CA . MET D 1 297 ? -23.67769 17.66517 47.49217 1.000 40.53469 297 MET D CA 1
ATOM 15360 C C . MET D 1 297 ? -23.60194 16.98957 46.12723 1.000 49.16675 297 MET D C 1
ATOM 15361 O O . MET D 1 297 ? -24.24748 17.42801 45.16911 1.000 45.44120 297 MET D O 1
ATOM 15366 N N . ASP D 1 298 ? -22.81807 15.92889 46.01680 1.000 51.17775 298 ASP D N 1
ATOM 15367 C CA . ASP D 1 298 ? -22.65530 15.20736 44.76344 1.000 54.18797 298 ASP D CA 1
ATOM 15368 C C . ASP D 1 298 ? -23.70804 14.11840 44.58236 1.000 60.42332 298 ASP D C 1
ATOM 15369 O O . ASP D 1 298 ? -23.65367 13.38225 43.59521 1.000 65.05745 298 ASP D O 1
ATOM 15374 N N . GLU D 1 299 ? -24.67328 14.00539 45.50075 1.000 56.19706 299 GLU D N 1
ATOM 15375 C CA . GLU D 1 299 ? -25.63956 12.90962 45.43218 1.000 61.09586 299 GLU D CA 1
ATOM 15376 C C . GLU D 1 299 ? -26.39092 12.90089 44.10461 1.000 67.63100 299 GLU D C 1
ATOM 15377 O O . GLU D 1 299 ? -26.48020 11.86424 43.43869 1.000 67.94981 299 GLU D O 1
ATOM 15383 N N . GLU D 1 300 ? -26.94234 14.04771 43.70433 1.000 70.02653 300 GLU D N 1
ATOM 15384 C CA . GLU D 1 300 ? -27.78705 14.07973 42.51431 1.000 75.26499 300 GLU D CA 1
ATOM 15385 C C . GLU D 1 300 ? -26.99160 13.70970 41.26531 1.000 77.32210 300 GLU D C 1
ATOM 15386 O O . GLU D 1 300 ? -27.43198 12.88796 40.45311 1.000 79.57619 300 GLU D O 1
ATOM 15392 N N . ASP D 1 301 ? -25.79983 14.28828 41.11204 1.000 73.22579 301 ASP D N 1
ATOM 15393 C CA . ASP D 1 301 ? -24.96140 13.98043 39.95845 1.000 73.68466 301 ASP D CA 1
ATOM 15394 C C . ASP D 1 301 ? -24.51480 12.52675 39.97495 1.000 78.19812 301 ASP D C 1
ATOM 15395 O O . ASP D 1 301 ? -24.48657 11.86723 38.92970 1.000 81.33735 301 ASP D O 1
ATOM 15400 N N . ARG D 1 302 ? -24.15044 12.01792 41.15428 1.000 74.31392 302 ARG D N 1
ATOM 15401 C CA . ARG D 1 302 ? -23.73553 10.62595 41.28389 1.000 74.69450 302 ARG D CA 1
ATOM 15402 C C . ARG D 1 302 ? -24.86555 9.68687 40.89084 1.000 78.01126 302 ARG D C 1
ATOM 15403 O O . ARG D 1 302 ? -24.63267 8.65288 40.25193 1.000 79.46649 302 ARG D O 1
ATOM 15411 N N . LYS D 1 303 ? -26.09957 10.03580 41.26554 1.000 75.27988 303 LYS D N 1
ATOM 15412 C CA . LYS D 1 303 ? -27.25177 9.21453 40.91098 1.000 78.27111 303 LYS D CA 1
ATOM 15413 C C . LYS D 1 303 ? -27.44818 9.16259 39.40231 1.000 84.63394 303 LYS D C 1
ATOM 15414 O O . LYS D 1 303 ? -27.69374 8.08876 38.83993 1.000 85.42041 303 LYS D O 1
ATOM 15420 N N . LYS D 1 304 ? -27.33339 10.31342 38.72905 1.000 84.01932 304 LYS D N 1
ATOM 15421 C CA . LYS D 1 304 ? -27.51392 10.35304 37.28138 1.000 81.91260 304 LYS D CA 1
ATOM 15422 C C . LYS D 1 304 ? -26.42912 9.55992 36.55939 1.000 82.79035 304 LYS D C 1
ATOM 15423 O O . LYS D 1 304 ? -26.71776 8.86233 35.58083 1.000 83.50289 304 LYS D O 1
ATOM 15429 N N . ARG D 1 305 ? -25.17954 9.63870 37.03055 1.000 80.30951 305 ARG D N 1
ATOM 15430 C CA . ARG D 1 305 ? -24.09222 8.93395 36.35443 1.000 81.37257 305 ARG D CA 1
ATOM 15431 C C . ARG D 1 305 ? -24.31089 7.42710 36.34521 1.000 82.15273 305 ARG D C 1
ATOM 15432 O O . ARG D 1 305 ? -23.78877 6.72918 35.46773 1.000 83.10628 305 ARG D O 1
ATOM 15440 N N . GLU D 1 306 ? -25.07240 6.90649 37.30453 1.000 82.88317 306 GLU D N 1
ATOM 15441 C CA . GLU D 1 306 ? -25.28047 5.47090 37.42085 1.000 83.46537 306 GLU D CA 1
ATOM 15442 C C . GLU D 1 306 ? -26.54094 4.97594 36.71952 1.000 80.06751 306 GLU D C 1
ATOM 15443 O O . GLU D 1 306 ? -26.75147 3.76099 36.65288 1.000 83.14507 306 GLU D O 1
ATOM 15449 N N . GLN D 1 307 ? -27.38188 5.86980 36.20042 1.000 81.36138 307 GLN D N 1
ATOM 15450 C CA . GLN D 1 307 ? -28.48276 5.46091 35.33655 1.000 83.55659 307 GLN D CA 1
ATOM 15451 C C . GLN D 1 307 ? -28.11523 5.50121 33.85846 1.000 81.90296 307 GLN D C 1
ATOM 15452 O O . GLN D 1 307 ? -28.91511 5.06135 33.02430 1.000 80.91901 307 GLN D O 1
ATOM 15458 N N . LYS D 1 308 ? -26.93813 6.01692 33.51200 1.000 79.05196 308 LYS D N 1
ATOM 15459 C CA . LYS D 1 308 ? -26.55594 6.18933 32.12087 1.000 75.18269 308 LYS D CA 1
ATOM 15460 C C . LYS D 1 308 ? -25.14600 5.66891 31.89596 1.000 74.12483 308 LYS D C 1
ATOM 15461 O O . LYS D 1 308 ? -24.29458 5.71488 32.78915 1.000 72.80112 308 LYS D O 1
ATOM 15467 N N . GLU D 1 309 ? -24.92050 5.14960 30.69138 1.000 77.03450 309 GLU D N 1
ATOM 15468 C CA . GLU D 1 309 ? -23.58400 4.79454 30.22800 1.000 75.54122 309 GLU D CA 1
ATOM 15469 C C . GLU D 1 309 ? -22.96734 6.04351 29.60651 1.000 66.95065 309 GLU D C 1
ATOM 15470 O O . GLU D 1 309 ? -23.41149 6.51110 28.55424 1.000 69.35811 309 GLU D O 1
ATOM 15476 N N . LEU D 1 310 ? -21.96648 6.60258 30.27349 1.000 62.53719 310 LEU D N 1
ATOM 15477 C CA . LEU D 1 310 ? -21.35946 7.83493 29.79660 1.000 61.92894 310 LEU D CA 1
ATOM 15478 C C . LEU D 1 310 ? -20.53448 7.56495 28.54558 1.000 58.98210 310 LEU D C 1
ATOM 15479 O O . LEU D 1 310 ? -19.69381 6.65920 28.53097 1.000 57.26213 310 LEU D O 1
ATOM 15484 N N . ILE D 1 311 ? -20.79486 8.34325 27.48899 1.000 53.66354 311 ILE D N 1
ATOM 15485 C CA . ILE D 1 311 ? -19.95939 8.32336 26.29212 1.000 49.88967 311 ILE D CA 1
ATOM 15486 C C . ILE D 1 311 ? -18.59657 8.92159 26.61736 1.000 47.85899 311 ILE D C 1
ATOM 15487 O O . ILE D 1 311 ? -18.49670 9.93883 27.31338 1.000 46.67364 311 ILE D O 1
ATOM 15492 N N . ARG D 1 312 ? -17.53298 8.29052 26.12181 1.000 47.90928 312 ARG D N 1
ATOM 15493 C CA . ARG D 1 312 ? -16.17787 8.79825 26.31259 1.000 45.98484 312 ARG D CA 1
ATOM 15494 C C . ARG D 1 312 ? -15.35326 8.51257 25.06321 1.000 47.76737 312 ARG D C 1
ATOM 15495 O O . ARG D 1 312 ? -15.41246 7.41089 24.51137 1.000 46.15294 312 ARG D O 1
ATOM 15503 N N . ALA D 1 313 ? -14.59763 9.50449 24.60777 1.000 45.11399 313 ALA D N 1
ATOM 15504 C CA . ALA D 1 313 ? -13.76472 9.32319 23.42958 1.000 45.24863 313 ALA D CA 1
ATOM 15505 C C . ALA D 1 313 ? -12.46776 8.64031 23.83576 1.000 42.57233 313 ALA D C 1
ATOM 15506 O O . ALA D 1 313 ? -11.80146 9.08535 24.77436 1.000 43.81488 313 ALA D O 1
ATOM 15508 N N . VAL D 1 314 ? -12.12981 7.55694 23.13585 1.000 43.08245 314 VAL D N 1
ATOM 15509 C CA . VAL D 1 314 ? -10.92332 6.73904 23.32500 1.000 40.88785 314 VAL D CA 1
ATOM 15510 C C . VAL D 1 314 ? -10.46618 6.74995 24.78341 1.000 36.97940 314 VAL D C 1
ATOM 15511 O O . VAL D 1 314 ? -9.36674 7.23780 25.09733 1.000 36.06082 314 VAL D O 1
ATOM 15515 N N . PRO D 1 315 ? -11.26407 6.18907 25.69782 1.000 38.12697 315 PRO D N 1
ATOM 15516 C CA . PRO D 1 315 ? -10.97348 6.33892 27.14155 1.000 36.48765 315 PRO D CA 1
ATOM 15517 C C . PRO D 1 315 ? -9.63346 5.75638 27.58207 1.000 38.55874 315 PRO D C 1
ATOM 15518 O O . PRO D 1 315 ? -9.13188 6.13501 28.64917 1.000 36.92045 315 PRO D O 1
ATOM 15522 N N . HIS D 1 316 ? -9.05214 4.82807 26.81956 1.000 33.60960 316 HIS D N 1
ATOM 15523 C CA . HIS D 1 316 ? -7.75733 4.27385 27.19457 1.000 36.84117 316 HIS D CA 1
ATOM 15524 C C . HIS D 1 316 ? -6.63490 5.30609 27.12157 1.000 37.72493 316 HIS D C 1
ATOM 15525 O O . HIS D 1 316 ? -5.57264 5.08853 27.71620 1.000 35.12561 316 HIS D O 1
ATOM 15532 N N . VAL D 1 317 ? -6.82345 6.40468 26.39213 1.000 35.64177 317 VAL D N 1
ATOM 15533 C CA . VAL D 1 317 ? -5.80204 7.44641 26.31797 1.000 36.46070 317 VAL D CA 1
ATOM 15534 C C . VAL D 1 317 ? -5.92248 8.28832 27.57559 1.000 36.52653 317 VAL D C 1
ATOM 15535 O O . VAL D 1 317 ? -6.93410 8.96285 27.77933 1.000 37.79936 317 VAL D O 1
ATOM 15539 N N . HIS D 1 318 ? -4.88262 8.27222 28.40210 1.000 41.75296 318 HIS D N 1
ATOM 15540 C CA . HIS D 1 318 ? -4.92202 8.91164 29.70735 1.000 41.50900 318 HIS D CA 1
ATOM 15541 C C . HIS D 1 318 ? -4.39602 10.33627 29.66441 1.000 40.14317 318 HIS D C 1
ATOM 15542 O O . HIS D 1 318 ? -5.02456 11.23983 30.21990 1.000 36.04525 318 HIS D O 1
ATOM 15549 N N . PHE D 1 319 ? -3.24343 10.56066 29.03725 1.000 38.39058 319 PHE D N 1
ATOM 15550 C CA . PHE D 1 319 ? -2.77804 11.92307 28.82505 1.000 37.55593 319 PHE D CA 1
ATOM 15551 C C . PHE D 1 319 ? -3.29017 12.38832 27.46403 1.000 36.51304 319 PHE D C 1
ATOM 15552 O O . PHE D 1 319 ? -2.83720 11.90694 26.41902 1.000 33.97805 319 PHE D O 1
ATOM 15560 N N . ARG D 1 320 ? -4.27450 13.28073 27.47931 1.000 37.00726 320 ARG D N 1
ATOM 15561 C CA . ARG D 1 320 ? -4.91356 13.76003 26.25388 1.000 35.68279 320 ARG D CA 1
ATOM 15562 C C . ARG D 1 320 ? -4.39974 15.15503 25.90300 1.000 35.89138 320 ARG D C 1
ATOM 15563 O O . ARG D 1 320 ? -5.10678 16.15780 25.98532 1.000 36.22672 320 ARG D O 1
ATOM 15571 N N . GLY D 1 321 ? -3.12385 15.20088 25.51216 1.000 34.34473 321 GLY D N 1
ATOM 15572 C CA . GLY D 1 321 ? -2.51654 16.46912 25.15526 1.000 33.48804 321 GLY D CA 1
ATOM 15573 C C . GLY D 1 321 ? -3.00523 17.01434 23.82738 1.000 32.11886 321 GLY D C 1
ATOM 15574 O O . GLY D 1 321 ? -3.03716 18.22860 23.62768 1.000 35.42186 321 GLY D O 1
ATOM 15575 N N . HIS D 1 322 ? -3.40225 16.14204 22.91144 1.000 34.70600 322 HIS D N 1
ATOM 15576 C CA . HIS D 1 322 ? -3.78792 16.60173 21.58318 1.000 35.46036 322 HIS D CA 1
ATOM 15577 C C . HIS D 1 322 ? -4.98319 17.55096 21.66141 1.000 35.66335 322 HIS D C 1
ATOM 15578 O O . HIS D 1 322 ? -6.00812 17.23341 22.27171 1.000 35.47841 322 HIS D O 1
ATOM 15585 N N . GLU D 1 323 ? -4.87149 18.70818 20.99359 1.000 35.35775 323 GLU D N 1
ATOM 15586 C CA . GLU D 1 323 ? -5.90407 19.73855 21.12034 1.000 32.40998 323 GLU D CA 1
ATOM 15587 C C . GLU D 1 323 ? -7.22600 19.30706 20.50492 1.000 31.14922 323 GLU D C 1
ATOM 15588 O O . GLU D 1 323 ? -8.27454 19.79457 20.92713 1.000 30.86929 323 GLU D O 1
ATOM 15594 N N . GLU D 1 324 ? -7.21429 18.33589 19.59368 1.000 32.06975 324 GLU D N 1
ATOM 15595 C CA . GLU D 1 324 ? -8.47045 17.79197 19.09049 1.000 30.25952 324 GLU D CA 1
ATOM 15596 C C . GLU D 1 324 ? -9.29371 17.08310 20.17080 1.000 31.86155 324 GLU D C 1
ATOM 15597 O O . GLU D 1 324 ? -10.49650 16.87750 19.96484 1.000 29.66957 324 GLU D O 1
ATOM 15603 N N . PHE D 1 325 ? -8.68588 16.67995 21.31185 1.000 30.40206 325 PHE D N 1
ATOM 15604 C CA . PHE D 1 325 ? -9.49460 16.11454 22.39576 1.000 33.66402 325 PHE D CA 1
ATOM 15605 C C . PHE D 1 325 ? -10.54033 17.10006 22.92393 1.000 35.08119 325 PHE D C 1
ATOM 15606 O O . PHE D 1 325 ? -11.62772 16.67484 23.35004 1.000 32.49742 325 PHE D O 1
ATOM 15614 N N . GLN D 1 326 ? -10.25380 18.41001 22.88733 1.000 35.53609 326 GLN D N 1
ATOM 15615 C CA . GLN D 1 326 ? -11.29268 19.39364 23.20299 1.000 36.67093 326 GLN D CA 1
ATOM 15616 C C . GLN D 1 326 ? -12.54551 19.13401 22.39305 1.000 34.86179 326 GLN D C 1
ATOM 15617 O O . GLN D 1 326 ? -13.66907 19.21143 22.90412 1.000 35.54309 326 GLN D O 1
ATOM 15623 N N . TYR D 1 327 ? -12.36178 18.87316 21.10011 1.000 35.99687 327 TYR D N 1
ATOM 15624 C CA . TYR D 1 327 ? -13.48925 18.70434 20.19980 1.000 32.29066 327 TYR D CA 1
ATOM 15625 C C . TYR D 1 327 ? -14.20857 17.37835 20.45347 1.000 33.37288 327 TYR D C 1
ATOM 15626 O O . TYR D 1 327 ? -15.44531 17.33273 20.49820 1.000 34.56219 327 TYR D O 1
ATOM 15635 N N . LEU D 1 328 ? -13.45231 16.28741 20.61974 1.000 31.88075 328 LEU D N 1
ATOM 15636 C CA . LEU D 1 328 ? -14.06241 14.99992 20.95192 1.000 32.81327 328 LEU D CA 1
ATOM 15637 C C . LEU D 1 328 ? -14.73070 15.02756 22.32900 1.000 35.55120 328 LEU D C 1
ATOM 15638 O O . LEU D 1 328 ? -15.83203 14.48940 22.50652 1.000 31.92516 328 LEU D O 1
ATOM 15643 N N . ASP D 1 329 ? -14.08100 15.63492 23.32259 1.000 33.33478 329 ASP D N 1
ATOM 15644 C CA . ASP D 1 329 ? -14.71438 15.70204 24.63560 1.000 35.55624 329 ASP D CA 1
ATOM 15645 C C . ASP D 1 329 ? -15.98412 16.54283 24.60015 1.000 36.31077 329 ASP D C 1
ATOM 15646 O O . ASP D 1 329 ? -16.92907 16.25263 25.33953 1.000 34.33501 329 ASP D O 1
ATOM 15651 N N . LEU D 1 330 ? -16.03191 17.57925 23.74166 1.000 34.22319 330 LEU D N 1
ATOM 15652 C CA . LEU D 1 330 ? -17.25633 18.35832 23.58209 1.000 33.14207 330 LEU D CA 1
ATOM 15653 C C . LEU D 1 330 ? -18.39519 17.51113 23.01934 1.000 33.81334 330 LEU D C 1
ATOM 15654 O O . LEU D 1 330 ? -19.52495 17.57429 23.51292 1.000 35.32165 330 LEU D O 1
ATOM 15659 N N . ILE D 1 331 ? -18.12170 16.69824 21.99895 1.000 33.63866 331 ILE D N 1
ATOM 15660 C CA . ILE D 1 331 ? -19.16164 15.81261 21.47668 1.000 36.73905 331 ILE D CA 1
ATOM 15661 C C . ILE D 1 331 ? -19.69331 14.90907 22.58284 1.000 36.42898 331 ILE D C 1
ATOM 15662 O O . ILE D 1 331 ? -20.91088 14.77413 22.77610 1.000 37.23818 331 ILE D O 1
ATOM 15667 N N . ALA D 1 332 ? -18.78143 14.28382 23.33140 1.000 31.36464 332 ALA D N 1
ATOM 15668 C CA . ALA D 1 332 ? -19.19165 13.40568 24.42230 1.000 35.68964 332 ALA D CA 1
ATOM 15669 C C . ALA D 1 332 ? -19.99491 14.17046 25.46935 1.000 39.11013 332 ALA D C 1
ATOM 15670 O O . ALA D 1 332 ? -21.03250 13.68995 25.94708 1.000 36.55383 332 ALA D O 1
ATOM 15672 N N . ASP D 1 333 ? -19.55557 15.38457 25.80638 1.000 36.87767 333 ASP D N 1
ATOM 15673 C CA . ASP D 1 333 ? -20.21722 16.12540 26.87337 1.000 37.47491 333 ASP D CA 1
ATOM 15674 C C . ASP D 1 333 ? -21.61422 16.58208 26.46125 1.000 40.76334 333 ASP D C 1
ATOM 15675 O O . ASP D 1 333 ? -22.53077 16.61772 27.28888 1.000 39.21453 333 ASP D O 1
ATOM 15680 N N . ILE D 1 334 ? -21.79718 16.94663 25.19165 1.000 36.56541 334 ILE D N 1
ATOM 15681 C CA . ILE D 1 334 ? -23.12822 17.28487 24.69754 1.000 36.14078 334 ILE D CA 1
ATOM 15682 C C . ILE D 1 334 ? -24.04376 16.06985 24.74804 1.000 37.05244 334 ILE D C 1
ATOM 15683 O O . ILE D 1 334 ? -25.21447 16.16049 25.14362 1.000 37.30828 334 ILE D O 1
ATOM 15688 N N . ILE D 1 335 ? -23.53758 14.92046 24.30721 1.000 37.85465 335 ILE D N 1
ATOM 15689 C CA . ILE D 1 335 ? -24.33189 13.69502 24.32553 1.000 42.40778 335 ILE D CA 1
ATOM 15690 C C . ILE D 1 335 ? -24.68814 13.28750 25.75743 1.000 40.67935 335 ILE D C 1
ATOM 15691 O O . ILE D 1 335 ? -25.81730 12.86185 26.03007 1.000 40.23293 335 ILE D O 1
ATOM 15696 N N . ASN D 1 336 ? -23.73663 13.39547 26.69036 1.000 40.22085 336 ASN D N 1
ATOM 15697 C CA . ASN D 1 336 ? -23.99962 12.95099 28.06133 1.000 39.89557 336 ASN D CA 1
ATOM 15698 C C . ASN D 1 336 ? -24.91234 13.91387 28.81306 1.000 45.08094 336 ASN D C 1
ATOM 15699 O O . ASN D 1 336 ? -25.74812 13.47792 29.61271 1.000 44.61734 336 ASN D O 1
ATOM 15704 N N . ASN D 1 337 ? -24.75378 15.22738 28.58931 1.000 42.13565 337 ASN D N 1
ATOM 15705 C CA . ASN D 1 337 ? -25.33454 16.23971 29.46334 1.000 40.31143 337 ASN D CA 1
ATOM 15706 C C . ASN D 1 337 ? -26.21643 17.25831 28.75781 1.000 41.92629 337 ASN D C 1
ATOM 15707 O O . ASN D 1 337 ? -26.84542 18.06782 29.44428 1.000 38.79025 337 ASN D O 1
ATOM 15712 N N . GLY D 1 338 ? -26.27183 17.26506 27.42980 1.000 40.31533 338 GLY D N 1
ATOM 15713 C CA . GLY D 1 338 ? -27.12923 18.20522 26.73911 1.000 39.48757 338 GLY D CA 1
ATOM 15714 C C . GLY D 1 338 ? -28.59791 17.84161 26.85308 1.000 41.84964 338 GLY D C 1
ATOM 15715 O O . GLY D 1 338 ? -28.98112 16.72795 27.20860 1.000 43.70097 338 GLY D O 1
ATOM 15716 N N . ARG D 1 339 ? -29.44401 18.81206 26.54793 1.000 40.48360 339 ARG D N 1
ATOM 15717 C CA . ARG D 1 339 ? -30.88241 18.62880 26.62662 1.000 42.69060 339 ARG D CA 1
ATOM 15718 C C . ARG D 1 339 ? -31.42527 18.44007 25.22280 1.000 45.08353 339 ARG D C 1
ATOM 15719 O O . ARG D 1 339 ? -30.94175 19.06276 24.27774 1.000 42.26735 339 ARG D O 1
ATOM 15727 N N . THR D 1 340 ? -32.41284 17.56692 25.08405 1.000 45.75559 340 THR D N 1
ATOM 15728 C CA . THR D 1 340 ? -32.99225 17.28222 23.78496 1.000 46.24778 340 THR D CA 1
ATOM 15729 C C . THR D 1 340 ? -34.08644 18.29842 23.48421 1.000 51.78598 340 THR D C 1
ATOM 15730 O O . THR D 1 340 ? -34.99081 18.50483 24.29939 1.000 54.92719 340 THR D O 1
ATOM 15734 N N . MET D 1 341 ? -33.98230 18.94932 22.32253 1.000 50.75642 341 MET D N 1
ATOM 15735 C CA . MET D 1 341 ? -34.85264 20.05937 21.95334 1.000 54.68382 341 MET D CA 1
ATOM 15736 C C . MET D 1 341 ? -35.25735 19.93957 20.49088 1.000 55.76387 341 MET D C 1
ATOM 15737 O O . MET D 1 341 ? -34.52791 19.36961 19.67342 1.000 51.76657 341 MET D O 1
ATOM 15742 N N . ASP D 1 342 ? -36.41384 20.50843 20.15845 1.000 57.96570 342 ASP D N 1
ATOM 15743 C CA . ASP D 1 342 ? -36.74200 20.67301 18.75012 1.000 63.55731 342 ASP D CA 1
ATOM 15744 C C . ASP D 1 342 ? -35.93966 21.83561 18.17497 1.000 60.75249 342 ASP D C 1
ATOM 15745 O O . ASP D 1 342 ? -35.29721 22.60007 18.89950 1.000 58.49908 342 ASP D O 1
ATOM 15750 N N . ASP D 1 343 ? -35.95342 21.95577 16.85291 1.000 60.58606 343 ASP D N 1
ATOM 15751 C CA . ASP D 1 343 ? -35.22464 23.03083 16.19371 1.000 62.48194 343 ASP D CA 1
ATOM 15752 C C . ASP D 1 343 ? -35.97650 23.43691 14.93033 1.000 60.31752 343 ASP D C 1
ATOM 15753 O O . ASP D 1 343 ? -37.02211 22.86439 14.60089 1.000 57.31951 343 ASP D O 1
ATOM 15758 N N . ARG D 1 344 ? -35.41765 24.43233 14.22025 1.000 62.08226 344 ARG D N 1
ATOM 15759 C CA . ARG D 1 344 ? -36.04583 24.99384 13.01886 1.000 65.25408 344 ARG D CA 1
ATOM 15760 C C . ARG D 1 344 ? -36.35392 23.89943 11.99514 1.000 66.22285 344 ARG D C 1
ATOM 15761 O O . ARG D 1 344 ? -37.48098 23.78839 11.49917 1.000 67.91307 344 ARG D O 1
ATOM 15769 N N . THR D 1 345 ? -35.37692 23.03394 11.71675 1.000 66.69028 345 THR D N 1
ATOM 15770 C CA . THR D 1 345 ? -35.58316 22.01255 10.69513 1.000 70.33271 345 THR D CA 1
ATOM 15771 C C . THR D 1 345 ? -36.48948 20.88829 11.17029 1.000 68.67144 345 THR D C 1
ATOM 15772 O O . THR D 1 345 ? -36.84665 20.01816 10.36773 1.000 73.89560 345 THR D O 1
ATOM 15776 N N . GLY D 1 346 ? -36.87213 20.89476 12.44253 1.000 65.99962 346 GLY D N 1
ATOM 15777 C CA . GLY D 1 346 ? -37.76089 19.87853 12.95689 1.000 68.62636 346 GLY D CA 1
ATOM 15778 C C . GLY D 1 346 ? -37.15044 18.50002 12.97956 1.000 66.07041 346 GLY D C 1
ATOM 15779 O O . GLY D 1 346 ? -37.87723 17.50996 12.89798 1.000 72.30578 346 GLY D O 1
ATOM 15780 N N . VAL D 1 347 ? -35.82587 18.40883 13.06837 1.000 65.04203 347 VAL D N 1
ATOM 15781 C CA . VAL D 1 347 ? -35.14778 17.12158 13.14123 1.000 65.09717 347 VAL D CA 1
ATOM 15782 C C . VAL D 1 347 ? -34.75345 16.74154 14.57317 1.000 64.39603 347 VAL D C 1
ATOM 15783 O O . VAL D 1 347 ? -34.60241 15.54384 14.86674 1.000 63.41613 347 VAL D O 1
ATOM 15787 N N . GLY D 1 348 ? -34.63593 17.70983 15.48116 1.000 62.92863 348 GLY D N 1
ATOM 15788 C CA . GLY D 1 348 ? -34.30334 17.39509 16.85836 1.000 58.37289 348 GLY D CA 1
ATOM 15789 C C . GLY D 1 348 ? -32.82298 17.52586 17.14637 1.000 53.80104 348 GLY D C 1
ATOM 15790 O O . GLY D 1 348 ? -31.98592 17.02634 16.38409 1.000 52.01413 348 GLY D O 1
ATOM 15791 N N . VAL D 1 349 ? -32.48052 18.20517 18.24037 1.000 44.11302 349 VAL D N 1
ATOM 15792 C CA . VAL D 1 349 ? -31.08867 18.43365 18.59185 1.000 44.86106 349 VAL D CA 1
ATOM 15793 C C . VAL D 1 349 ? -30.86292 18.06309 20.04581 1.000 47.36931 349 VAL D C 1
ATOM 15794 O O . VAL D 1 349 ? -31.79865 17.89888 20.83441 1.000 49.22362 349 VAL D O 1
ATOM 15798 N N . ILE D 1 350 ? -29.58778 17.91105 20.37815 1.000 42.60849 350 ILE D N 1
ATOM 15799 C CA . ILE D 1 350 ? -29.10913 17.85881 21.74745 1.000 39.16685 350 ILE D CA 1
ATOM 15800 C C . ILE D 1 350 ? -28.13547 19.01677 21.90367 1.000 39.17373 350 ILE D C 1
ATOM 15801 O O . ILE D 1 350 ? -27.20891 19.15784 21.10057 1.000 35.15615 350 ILE D O 1
ATOM 15806 N N . SER D 1 351 ? -28.34829 19.85740 22.91035 1.000 36.98957 351 SER D N 1
ATOM 15807 C CA . SER D 1 351 ? -27.60950 21.11026 22.96026 1.000 37.07228 351 SER D CA 1
ATOM 15808 C C . SER D 1 351 ? -27.15668 21.44196 24.37704 1.000 36.99549 351 SER D C 1
ATOM 15809 O O . SER D 1 351 ? -27.83716 21.12467 25.35627 1.000 38.27561 351 SER D O 1
ATOM 15812 N N . LYS D 1 352 ? -25.97993 22.06404 24.47267 1.000 37.59548 352 LYS D N 1
ATOM 15813 C CA . LYS D 1 352 ? -25.58412 22.87263 25.62282 1.000 34.95897 352 LYS D CA 1
ATOM 15814 C C . LYS D 1 352 ? -25.49182 24.33573 25.19967 1.000 35.28734 352 LYS D C 1
ATOM 15815 O O . LYS D 1 352 ? -25.58317 24.66849 24.01388 1.000 35.58191 352 LYS D O 1
ATOM 15821 N N . PHE D 1 353 ? -25.23543 25.20758 26.17131 1.000 29.80973 353 PHE D N 1
ATOM 15822 C CA . PHE D 1 353 ? -25.13492 26.63964 25.92251 1.000 30.87212 353 PHE D CA 1
ATOM 15823 C C . PHE D 1 353 ? -23.87269 27.17470 26.57473 1.000 30.83861 353 PHE D C 1
ATOM 15824 O O . PHE D 1 353 ? -23.70309 27.06508 27.78934 1.000 33.01702 353 PHE D O 1
ATOM 15832 N N . GLY D 1 354 ? -22.98271 27.71638 25.76472 1.000 29.34879 354 GLY D N 1
ATOM 15833 C CA . GLY D 1 354 ? -21.79773 28.41128 26.22289 1.000 32.05215 354 GLY D CA 1
ATOM 15834 C C . GLY D 1 354 ? -20.65664 27.42025 26.33477 1.000 35.76072 354 GLY D C 1
ATOM 15835 O O . GLY D 1 354 ? -20.49214 26.80928 27.38934 1.000 36.54568 354 GLY D O 1
ATOM 15836 N N . CYS D 1 355 ? -19.82855 27.29606 25.30147 1.000 33.67968 355 CYS D N 1
ATOM 15837 C CA . CYS D 1 355 ? -18.73031 26.33200 25.27673 1.000 36.08803 355 CYS D CA 1
ATOM 15838 C C . CYS D 1 355 ? -17.54080 27.02235 24.62779 1.000 34.52034 355 CYS D C 1
ATOM 15839 O O . CYS D 1 355 ? -17.70621 28.01401 23.90190 1.000 31.59740 355 CYS D O 1
ATOM 15842 N N . THR D 1 356 ? -16.33547 26.54602 24.94728 1.000 26.30467 356 THR D N 1
ATOM 15843 C CA . THR D 1 356 ? -15.09338 27.14647 24.44812 1.000 30.06551 356 THR D CA 1
ATOM 15844 C C . THR D 1 356 ? -14.06130 26.07496 24.09393 1.000 34.65416 356 THR D C 1
ATOM 15845 O O . THR D 1 356 ? -13.98257 25.03330 24.76103 1.000 32.72457 356 THR D O 1
ATOM 15849 N N . MET D 1 357 ? -13.27918 26.33765 23.03604 1.000 30.48405 357 MET D N 1
ATOM 15850 C CA . MET D 1 357 ? -12.04740 25.60774 22.73824 1.000 32.79039 357 MET D CA 1
ATOM 15851 C C . MET D 1 357 ? -10.96566 26.60972 22.35357 1.000 30.85461 357 MET D C 1
ATOM 15852 O O . MET D 1 357 ? -11.26263 27.73218 21.93548 1.000 31.98328 357 MET D O 1
ATOM 15857 N N . ARG D 1 358 ? -9.69998 26.22201 22.53804 1.000 28.98849 358 ARG D N 1
ATOM 15858 C CA . ARG D 1 358 ? -8.55758 27.03077 22.11132 1.000 29.34513 358 ARG D CA 1
ATOM 15859 C C . ARG D 1 358 ? -7.59761 26.17853 21.28858 1.000 30.62372 358 ARG D C 1
ATOM 15860 O O . ARG D 1 358 ? -7.30524 25.03841 21.65642 1.000 28.98253 358 ARG D O 1
ATOM 15868 N N . TYR D 1 359 ? -7.07069 26.74596 20.20094 1.000 31.16738 359 TYR D N 1
ATOM 15869 C CA . TYR D 1 359 ? -6.15000 26.02068 19.32067 1.000 31.13502 359 TYR D CA 1
ATOM 15870 C C . TYR D 1 359 ? -4.90231 26.85214 19.05260 1.000 29.87756 359 TYR D C 1
ATOM 15871 O O . TYR D 1 359 ? -4.99956 28.00289 18.61720 1.000 31.26221 359 TYR D O 1
ATOM 15880 N N . SER D 1 360 ? -3.74204 26.26002 19.32415 1.000 29.62480 360 SER D N 1
ATOM 15881 C CA . SER D 1 360 ? -2.44966 26.86739 19.04008 1.000 33.29190 360 SER D CA 1
ATOM 15882 C C . SER D 1 360 ? -2.20828 26.92604 17.53830 1.000 35.51492 360 SER D C 1
ATOM 15883 O O . SER D 1 360 ? -2.60622 26.02832 16.78978 1.000 32.78366 360 SER D O 1
ATOM 15886 N N . LEU D 1 361 ? -1.53472 27.99462 17.10764 1.000 31.29617 361 LEU D N 1
ATOM 15887 C CA . LEU D 1 361 ? -1.24973 28.23718 15.69983 1.000 34.97372 361 LEU D CA 1
ATOM 15888 C C . LEU D 1 361 ? 0.24090 28.34757 15.41047 1.000 34.45862 361 LEU D C 1
ATOM 15889 O O . LEU D 1 361 ? 0.62458 28.48446 14.23896 1.000 36.57269 361 LEU D O 1
ATOM 15894 N N . ASP D 1 362 ? 1.08901 28.29415 16.43319 1.000 33.13939 362 ASP D N 1
ATOM 15895 C CA . ASP D 1 362 ? 2.50225 28.61091 16.27459 1.000 35.70697 362 ASP D CA 1
ATOM 15896 C C . ASP D 1 362 ? 3.37120 27.43391 15.84180 1.000 40.23214 362 ASP D C 1
ATOM 15897 O O . ASP D 1 362 ? 4.53785 27.65630 15.50723 1.000 40.97545 362 ASP D O 1
ATOM 15902 N N . GLN D 1 363 ? 2.85921 26.19710 15.85309 1.000 39.25529 363 GLN D N 1
ATOM 15903 C CA . GLN D 1 363 ? 3.62550 25.04780 15.37742 1.000 38.00103 363 GLN D CA 1
ATOM 15904 C C . GLN D 1 363 ? 2.92902 24.27206 14.27778 1.000 34.98050 363 GLN D C 1
ATOM 15905 O O . GLN D 1 363 ? 3.60690 23.72020 13.41910 1.000 36.65814 363 GLN D O 1
ATOM 15911 N N . ALA D 1 364 ? 1.60369 24.20993 14.28570 1.000 33.99161 364 ALA D N 1
ATOM 15912 C CA . ALA D 1 364 ? 0.83621 23.43854 13.31848 1.000 32.47522 364 ALA D CA 1
ATOM 15913 C C . ALA D 1 364 ? -0.52118 24.10826 13.18345 1.000 34.38118 364 ALA D C 1
ATOM 15914 O O . ALA D 1 364 ? -0.77363 25.15567 13.78771 1.000 35.91021 364 ALA D O 1
ATOM 15916 N N . PHE D 1 365 ? -1.42590 23.47158 12.44692 1.000 30.61242 365 PHE D N 1
ATOM 15917 C CA . PHE D 1 365 ? -2.66982 24.10483 12.06678 1.000 31.43129 365 PHE D CA 1
ATOM 15918 C C . PHE D 1 365 ? -3.83443 23.19474 12.43181 1.000 31.12994 365 PHE D C 1
ATOM 15919 O O . PHE D 1 365 ? -3.83419 22.01074 12.05236 1.000 29.42073 365 PHE D O 1
ATOM 15927 N N . PRO D 1 366 ? -4.86321 23.70739 13.12864 1.000 32.71111 366 PRO D N 1
ATOM 15928 C CA . PRO D 1 366 ? -5.91500 22.80280 13.63929 1.000 31.60075 366 PRO D CA 1
ATOM 15929 C C . PRO D 1 366 ? -6.91172 22.39407 12.56296 1.000 32.42282 366 PRO D C 1
ATOM 15930 O O . PRO D 1 366 ? -8.09670 22.75577 12.56690 1.000 34.83633 366 PRO D O 1
ATOM 15934 N N . LEU D 1 367 ? -6.43782 21.59488 11.60294 1.000 31.22722 367 LEU D N 1
ATOM 15935 C CA . LEU D 1 367 ? -7.32496 20.93978 10.64641 1.000 30.74592 367 LEU D CA 1
ATOM 15936 C C . LEU D 1 367 ? -7.64134 19.55636 11.20822 1.000 32.24647 367 LEU D C 1
ATOM 15937 O O . LEU D 1 367 ? -6.76681 18.67734 11.23101 1.000 31.26154 367 LEU D O 1
ATOM 15942 N N . LEU D 1 368 ? -8.87816 19.35425 11.66900 1.000 31.86847 368 LEU D N 1
ATOM 15943 C CA . LEU D 1 368 ? -9.13839 18.20058 12.53135 1.000 35.73245 368 LEU D CA 1
ATOM 15944 C C . LEU D 1 368 ? -8.93863 16.89575 11.76379 1.000 37.68953 368 LEU D C 1
ATOM 15945 O O . LEU D 1 368 ? -9.10595 16.83074 10.53739 1.000 35.80830 368 LEU D O 1
ATOM 15950 N N . THR D 1 369 ? -8.55860 15.84392 12.50249 1.000 35.27668 369 THR D N 1
ATOM 15951 C CA . THR D 1 369 ? -8.08892 14.61647 11.87928 1.000 38.43774 369 THR D CA 1
ATOM 15952 C C . THR D 1 369 ? -8.99276 13.41055 12.07528 1.000 40.25026 369 THR D C 1
ATOM 15953 O O . THR D 1 369 ? -8.90598 12.47583 11.27986 1.000 38.13760 369 THR D O 1
ATOM 15957 N N . THR D 1 370 ? -9.85639 13.39547 13.09187 1.000 37.78938 370 THR D N 1
ATOM 15958 C CA . THR D 1 370 ? -10.72206 12.23321 13.24044 1.000 36.47329 370 THR D CA 1
ATOM 15959 C C . THR D 1 370 ? -11.81688 12.18495 12.18968 1.000 40.14377 370 THR D C 1
ATOM 15960 O O . THR D 1 370 ? -12.50524 11.16394 12.08796 1.000 41.78479 370 THR D O 1
ATOM 15964 N N . LYS D 1 371 ? -12.00968 13.26493 11.43424 1.000 37.92256 371 LYS D N 1
ATOM 15965 C CA . LYS D 1 371 ? -12.79999 13.24730 10.21208 1.000 43.17990 371 LYS D CA 1
ATOM 15966 C C . LYS D 1 371 ? -12.21583 14.29496 9.26775 1.000 40.81243 371 LYS D C 1
ATOM 15967 O O . LYS D 1 371 ? -11.76106 15.34900 9.72076 1.000 40.39220 371 LYS D O 1
ATOM 15973 N N . ARG D 1 372 ? -12.19404 13.99609 7.96863 1.000 36.32477 372 ARG D N 1
ATOM 15974 C CA . ARG D 1 372 ? -11.55626 14.89987 7.01583 1.000 36.09314 372 ARG D CA 1
ATOM 15975 C C . ARG D 1 372 ? -12.35759 16.19365 6.88910 1.000 36.50417 372 ARG D C 1
ATOM 15976 O O . ARG D 1 372 ? -13.59170 16.18507 6.81907 1.000 38.24838 372 ARG D O 1
ATOM 15984 N N . VAL D 1 373 ? -11.64855 17.30955 6.87424 1.000 35.67963 373 VAL D N 1
ATOM 15985 C CA . VAL D 1 373 ? -12.24416 18.63475 6.71692 1.000 34.23448 373 VAL D CA 1
ATOM 15986 C C . VAL D 1 373 ? -12.13924 19.05800 5.25433 1.000 33.45286 373 VAL D C 1
ATOM 15987 O O . VAL D 1 373 ? -11.08495 18.88712 4.62880 1.000 34.19565 373 VAL D O 1
ATOM 15991 N N . PHE D 1 374 ? -13.22202 19.63417 4.71326 1.000 38.95712 374 PHE D N 1
ATOM 15992 C CA . PHE D 1 374 ? -13.26532 20.10144 3.31592 1.000 33.35478 374 PHE D CA 1
ATOM 15993 C C . PHE D 1 374 ? -12.41602 21.36203 3.18866 1.000 34.02240 374 PHE D C 1
ATOM 15994 O O . PHE D 1 374 ? -12.91116 22.49457 3.17846 1.000 34.10527 374 PHE D O 1
ATOM 16002 N N . TRP D 1 375 ? -11.10620 21.15285 3.04755 1.000 29.51592 375 TRP D N 1
ATOM 16003 C CA . TRP D 1 375 ? -10.16714 22.27004 3.06635 1.000 32.90643 375 TRP D CA 1
ATOM 16004 C C . TRP D 1 375 ? -10.40282 23.23050 1.90164 1.000 39.33141 375 TRP D C 1
ATOM 16005 O O . TRP D 1 375 ? -10.27442 24.45415 2.06225 1.000 31.61116 375 TRP D O 1
ATOM 16016 N N . LYS D 1 376 ? -10.72056 22.68840 0.71369 1.000 37.61618 376 LYS D N 1
ATOM 16017 C CA . LYS D 1 376 ? -10.98083 23.53202 -0.45134 1.000 38.12038 376 LYS D CA 1
ATOM 16018 C C . LYS D 1 376 ? -12.14964 24.47335 -0.19725 1.000 37.19382 376 LYS D C 1
ATOM 16019 O O . LYS D 1 376 ? -12.10463 25.65041 -0.58078 1.000 37.47506 376 LYS D O 1
ATOM 16025 N N . GLY D 1 377 ? -13.21930 23.95580 0.41248 1.000 37.35432 377 GLY D N 1
ATOM 16026 C CA . GLY D 1 377 ? -14.33411 24.80341 0.80036 1.000 37.56503 377 GLY D CA 1
ATOM 16027 C C . GLY D 1 377 ? -13.93080 25.88018 1.79009 1.000 36.30024 377 GLY D C 1
ATOM 16028 O O . GLY D 1 377 ? -14.32864 27.03727 1.65360 1.000 37.70849 377 GLY D O 1
ATOM 16029 N N . VAL D 1 378 ? -13.11998 25.52368 2.78706 1.000 35.92804 378 VAL D N 1
ATOM 16030 C CA . VAL D 1 378 ? -12.68862 26.51419 3.77226 1.000 37.41049 378 VAL D CA 1
ATOM 16031 C C . VAL D 1 378 ? -11.95983 27.65882 3.09046 1.000 38.08645 378 VAL D C 1
ATOM 16032 O O . VAL D 1 378 ? -12.28253 28.83506 3.29540 1.000 34.88446 378 VAL D O 1
ATOM 16036 N N . LEU D 1 379 ? -10.96908 27.32691 2.26191 1.000 35.12080 379 LEU D N 1
ATOM 16037 C CA . LEU D 1 379 ? -10.10579 28.34822 1.68306 1.000 36.71139 379 LEU D CA 1
ATOM 16038 C C . LEU D 1 379 ? -10.86877 29.23424 0.69895 1.000 38.75819 379 LEU D C 1
ATOM 16039 O O . LEU D 1 379 ? -10.79037 30.46819 0.76712 1.000 34.21350 379 LEU D O 1
ATOM 16044 N N . GLU D 1 380 ? -11.61643 28.62204 -0.22147 1.000 38.10430 380 GLU D N 1
ATOM 16045 C CA . GLU D 1 380 ? -12.32740 29.41367 -1.22321 1.000 37.76069 380 GLU D CA 1
ATOM 16046 C C . GLU D 1 380 ? -13.41220 30.27568 -0.58837 1.000 36.31946 380 GLU D C 1
ATOM 16047 O O . GLU D 1 380 ? -13.63636 31.41458 -1.01792 1.000 34.85417 380 GLU D O 1
ATOM 16053 N N . GLU D 1 381 ? -14.11870 29.74430 0.41389 1.000 37.74764 381 GLU D N 1
ATOM 16054 C CA . GLU D 1 381 ? -15.12720 30.55728 1.08343 1.000 35.85718 381 GLU D CA 1
ATOM 16055 C C . GLU D 1 381 ? -14.48751 31.74649 1.79323 1.000 33.24087 381 GLU D C 1
ATOM 16056 O O . GLU D 1 381 ? -14.98909 32.87531 1.70349 1.000 35.25110 381 GLU D O 1
ATOM 16062 N N . LEU D 1 382 ? -13.35931 31.52651 2.47541 1.000 34.48273 382 LEU D N 1
ATOM 16063 C CA . LEU D 1 382 ? -12.70319 32.63476 3.16311 1.000 35.14222 382 LEU D CA 1
ATOM 16064 C C . LEU D 1 382 ? -12.28132 33.72667 2.17872 1.000 36.03541 382 LEU D C 1
ATOM 16065 O O . LEU D 1 382 ? -12.49158 34.91992 2.43175 1.000 32.67582 382 LEU D O 1
ATOM 16070 N N . LEU D 1 383 ? -11.67932 33.33615 1.04925 1.000 35.25677 383 LEU D N 1
ATOM 16071 C CA . LEU D 1 383 ? -11.28730 34.31793 0.04128 1.000 36.32652 383 LEU D CA 1
ATOM 16072 C C . LEU D 1 383 ? -12.50561 35.05866 -0.50606 1.000 35.01795 383 LEU D C 1
ATOM 16073 O O . LEU D 1 383 ? -12.44386 36.26410 -0.76819 1.000 35.08719 383 LEU D O 1
ATOM 16078 N N . TRP D 1 384 ? -13.61394 34.33407 -0.68608 1.000 32.74949 384 TRP D N 1
ATOM 16079 C CA . TRP D 1 384 ? -14.88782 34.90388 -1.10017 1.000 33.94783 384 TRP D CA 1
ATOM 16080 C C . TRP D 1 384 ? -15.42162 35.91984 -0.08201 1.000 35.57335 384 TRP D C 1
ATOM 16081 O O . TRP D 1 384 ? -15.89928 36.99864 -0.46243 1.000 34.73343 384 TRP D O 1
ATOM 16092 N N . PHE D 1 385 ? -15.34682 35.59451 1.21306 1.000 32.46675 385 PHE D N 1
ATOM 16093 C CA . PHE D 1 385 ? -15.67280 36.55729 2.26950 1.000 30.93919 385 PHE D CA 1
ATOM 16094 C C . PHE D 1 385 ? -14.80763 37.79675 2.16175 1.000 33.19000 385 PHE D C 1
ATOM 16095 O O . PHE D 1 385 ? -15.30181 38.92710 2.24598 1.000 33.68870 385 PHE D O 1
ATOM 16103 N N . ILE D 1 386 ? -13.49922 37.60384 1.98723 1.000 32.29392 386 ILE D N 1
ATOM 16104 C CA . ILE D 1 386 ? -12.59285 38.73935 2.05535 1.000 32.48306 386 ILE D CA 1
ATOM 16105 C C . ILE D 1 386 ? -12.82808 39.69828 0.88777 1.000 41.38413 386 ILE D C 1
ATOM 16106 O O . ILE D 1 386 ? -12.59146 40.90802 1.00744 1.000 39.38147 386 ILE D O 1
ATOM 16111 N N . ARG D 1 387 ? -13.30962 39.18662 -0.24642 1.000 37.89623 387 ARG D N 1
ATOM 16112 C CA . ARG D 1 387 ? -13.64168 40.04682 -1.37457 1.000 40.50774 387 ARG D CA 1
ATOM 16113 C C . ARG D 1 387 ? -14.94538 40.80951 -1.18217 1.000 39.76347 387 ARG D C 1
ATOM 16114 O O . ARG D 1 387 ? -15.26683 41.63909 -2.02865 1.000 41.29889 387 ARG D O 1
ATOM 16122 N N . GLY D 1 388 ? -15.70269 40.54693 -0.11388 1.000 40.20787 388 GLY D N 1
ATOM 16123 C CA . GLY D 1 388 ? -17.02669 41.12689 0.00823 1.000 40.92177 388 GLY D CA 1
ATOM 16124 C C . GLY D 1 388 ? -18.05375 40.54208 -0.93334 1.000 40.80451 388 GLY D C 1
ATOM 16125 O O . GLY D 1 388 ? -19.11700 41.13565 -1.12479 1.000 41.36147 388 GLY D O 1
ATOM 16126 N N . ASP D 1 389 ? -17.77329 39.37652 -1.50835 1.000 39.93092 389 ASP D N 1
ATOM 16127 C CA . ASP D 1 389 ? -18.62437 38.78706 -2.53650 1.000 40.85045 389 ASP D CA 1
ATOM 16128 C C . ASP D 1 389 ? -19.86119 38.15945 -1.91189 1.000 40.88669 389 ASP D C 1
ATOM 16129 O O . ASP D 1 389 ? -19.78262 37.50083 -0.86897 1.000 37.11207 389 ASP D O 1
ATOM 16134 N N . THR D 1 390 ? -21.00806 38.35569 -2.55537 1.000 36.74258 390 THR D N 1
ATOM 16135 C CA . THR D 1 390 ? -22.25423 37.76318 -2.08699 1.000 35.86835 390 THR D CA 1
ATOM 16136 C C . THR D 1 390 ? -22.88469 36.84144 -3.11639 1.000 37.40434 390 THR D C 1
ATOM 16137 O O . THR D 1 390 ? -24.04142 36.42777 -2.93877 1.000 36.40243 390 THR D O 1
ATOM 16141 N N . ASN D 1 391 ? -22.14895 36.50349 -4.17875 1.000 39.04492 391 ASN D N 1
ATOM 16142 C CA . ASN D 1 391 ? -22.64025 35.67426 -5.27480 1.000 40.00217 391 ASN D CA 1
ATOM 16143 C C . ASN D 1 391 ? -22.15023 34.24678 -5.03224 1.000 40.16008 391 ASN D C 1
ATOM 16144 O O . ASN D 1 391 ? -20.97927 33.92896 -5.27284 1.000 34.98008 391 ASN D O 1
ATOM 16149 N N . ALA D 1 392 ? -23.06286 33.37578 -4.58638 1.000 40.37971 392 ALA D N 1
ATOM 16150 C CA . ALA D 1 392 ? -22.67661 31.99605 -4.28047 1.000 45.85662 392 ALA D CA 1
ATOM 16151 C C . ALA D 1 392 ? -22.34931 31.18879 -5.53382 1.000 42.25856 392 ALA D C 1
ATOM 16152 O O . ALA D 1 392 ? -21.73003 30.12103 -5.42298 1.000 40.56633 392 ALA D O 1
ATOM 16154 N N . ASN D 1 393 ? -22.74669 31.67351 -6.71792 1.000 41.78213 393 ASN D N 1
ATOM 16155 C CA . ASN D 1 393 ? -22.35550 31.00683 -7.95607 1.000 41.63628 393 ASN D CA 1
ATOM 16156 C C . ASN D 1 393 ? -20.84478 31.00806 -8.11705 1.000 40.71510 393 ASN D C 1
ATOM 16157 O O . ASN D 1 393 ? -20.28607 30.07050 -8.69369 1.000 44.97618 393 ASN D O 1
ATOM 16162 N N . HIS D 1 394 ? -20.17221 32.06339 -7.64093 1.000 34.87332 394 HIS D N 1
ATOM 16163 C CA . HIS D 1 394 ? -18.71705 32.12213 -7.73393 1.000 36.04263 394 HIS D CA 1
ATOM 16164 C C . HIS D 1 394 ? -18.04833 30.99737 -6.93395 1.000 43.96977 394 HIS D C 1
ATOM 16165 O O . HIS D 1 394 ? -16.98214 30.50910 -7.32663 1.000 42.20135 394 HIS D O 1
ATOM 16172 N N . LEU D 1 395 ? -18.65716 30.55954 -5.82567 1.000 37.40946 395 LEU D N 1
ATOM 16173 C CA . LEU D 1 395 ? -18.13947 29.37672 -5.14659 1.000 41.77711 395 LEU D CA 1
ATOM 16174 C C . LEU D 1 395 ? -18.55493 28.10501 -5.87373 1.000 42.10924 395 LEU D C 1
ATOM 16175 O O . LEU D 1 395 ? -17.73773 27.20098 -6.08709 1.000 39.89211 395 LEU D O 1
ATOM 16180 N N . SER D 1 396 ? -19.83708 28.01703 -6.23055 1.000 43.77815 396 SER D N 1
ATOM 16181 C CA . SER D 1 396 ? -20.35501 26.82490 -6.88754 1.000 48.02469 396 SER D CA 1
ATOM 16182 C C . SER D 1 396 ? -19.61788 26.53825 -8.19097 1.000 47.44223 396 SER D C 1
ATOM 16183 O O . SER D 1 396 ? -19.41997 25.37194 -8.54617 1.000 46.66475 396 SER D O 1
ATOM 16186 N N . GLU D 1 397 ? -19.18535 27.58085 -8.90118 1.000 45.74018 397 GLU D N 1
ATOM 16187 C CA . GLU D 1 397 ? -18.42729 27.37582 -10.13212 1.000 50.69991 397 GLU D CA 1
ATOM 16188 C C . GLU D 1 397 ? -17.03155 26.82991 -9.86729 1.000 51.98427 397 GLU D C 1
ATOM 16189 O O . GLU D 1 397 ? -16.40759 26.29073 -10.78475 1.000 52.17049 397 GLU D O 1
ATOM 16195 N N . LYS D 1 398 ? -16.52634 26.94642 -8.64157 1.000 49.75071 398 LYS D N 1
ATOM 16196 C CA . LYS D 1 398 ? -15.20740 26.43262 -8.30742 1.000 46.46591 398 LYS D CA 1
ATOM 16197 C C . LYS D 1 398 ? -15.26753 25.06703 -7.64105 1.000 46.06439 398 LYS D C 1
ATOM 16198 O O . LYS D 1 398 ? -14.23348 24.56576 -7.19471 1.000 47.72958 398 LYS D O 1
ATOM 16204 N N . GLY D 1 399 ? -16.44604 24.45216 -7.56830 1.000 44.05876 399 GLY D N 1
ATOM 16205 C CA . GLY D 1 399 ? -16.58616 23.15082 -6.94448 1.000 45.02250 399 GLY D CA 1
ATOM 16206 C C . GLY D 1 399 ? -16.97917 23.16220 -5.47899 1.000 46.79066 399 GLY D C 1
ATOM 16207 O O . GLY D 1 399 ? -16.89763 22.11218 -4.83059 1.000 48.24571 399 GLY D O 1
ATOM 16208 N N . VAL D 1 400 ? -17.41089 24.30547 -4.94623 1.000 44.46631 400 VAL D N 1
ATOM 16209 C CA . VAL D 1 400 ? -17.74530 24.49462 -3.53332 1.000 38.68110 400 VAL D CA 1
ATOM 16210 C C . VAL D 1 400 ? -19.25554 24.68768 -3.45628 1.000 41.18480 400 VAL D C 1
ATOM 16211 O O . VAL D 1 400 ? -19.76169 25.78912 -3.70932 1.000 42.43866 400 VAL D O 1
ATOM 16215 N N . LYS D 1 401 ? -19.98547 23.62863 -3.11295 1.000 40.44622 401 LYS D N 1
ATOM 16216 C CA . LYS D 1 401 ? -21.44349 23.61247 -3.18299 1.000 42.78987 401 LYS D CA 1
ATOM 16217 C C . LYS D 1 401 ? -22.11097 23.96638 -1.86156 1.000 45.01954 401 LYS D C 1
ATOM 16218 O O . LYS D 1 401 ? -23.33666 23.85744 -1.75662 1.000 47.46019 401 LYS D O 1
ATOM 16224 N N . ILE D 1 402 ? -21.34079 24.38915 -0.85553 1.000 45.47819 402 ILE D N 1
ATOM 16225 C CA . ILE D 1 402 ? -21.85690 24.43957 0.51710 1.000 44.73516 402 ILE D CA 1
ATOM 16226 C C . ILE D 1 402 ? -22.98271 25.46510 0.68717 1.000 46.22881 402 ILE D C 1
ATOM 16227 O O . ILE D 1 402 ? -23.82458 25.31374 1.57732 1.000 45.41813 402 ILE D O 1
ATOM 16232 N N . TRP D 1 403 ? -23.03128 26.51593 -0.14313 1.000 42.49229 403 TRP D N 1
ATOM 16233 C CA . TRP D 1 403 ? -24.10582 27.50297 -0.04291 1.000 45.53464 403 TRP D CA 1
ATOM 16234 C C . TRP D 1 403 ? -25.31846 27.18796 -0.90784 1.000 49.11712 403 TRP D C 1
ATOM 16235 O O . TRP D 1 403 ? -26.36928 27.80758 -0.70726 1.000 47.28145 403 TRP D O 1
ATOM 16246 N N . ASP D 1 404 ? -25.20766 26.23915 -1.84354 1.000 45.81418 404 ASP D N 1
ATOM 16247 C CA . ASP D 1 404 ? -26.20950 26.11087 -2.90121 1.000 49.62533 404 ASP D CA 1
ATOM 16248 C C . ASP D 1 404 ? -27.60042 25.81405 -2.34895 1.000 50.17467 404 ASP D C 1
ATOM 16249 O O . ASP D 1 404 ? -28.59649 26.36443 -2.83839 1.000 49.44097 404 ASP D O 1
ATOM 16254 N N . LYS D 1 405 ? -27.69080 24.96173 -1.32232 1.000 51.23570 405 LYS D N 1
ATOM 16255 C CA . LYS D 1 405 ? -28.98874 24.58129 -0.76880 1.000 49.97053 405 LYS D CA 1
ATOM 16256 C C . LYS D 1 405 ? -29.73220 25.76647 -0.16098 1.000 54.06975 405 LYS D C 1
ATOM 16257 O O . LYS D 1 405 ? -30.94962 25.68314 0.05953 1.000 50.69933 405 LYS D O 1
ATOM 16263 N N . ASN D 1 406 ? -29.03303 26.86620 0.11142 1.000 51.04185 406 ASN D N 1
ATOM 16264 C CA . ASN D 1 406 ? -29.63078 28.02033 0.76274 1.000 52.17082 406 ASN D CA 1
ATOM 16265 C C . ASN D 1 406 ? -29.79263 29.21110 -0.16828 1.000 52.08703 406 ASN D C 1
ATOM 16266 O O . ASN D 1 406 ? -30.15981 30.29230 0.29391 1.000 51.42731 406 ASN D O 1
ATOM 16271 N N . VAL D 1 407 ? -29.53304 29.04679 -1.46271 1.000 46.91270 407 VAL D N 1
ATOM 16272 C CA . VAL D 1 407 ? -29.71872 30.14745 -2.39932 1.000 49.22096 407 VAL D CA 1
ATOM 16273 C C . VAL D 1 407 ? -30.55580 29.69895 -3.59129 1.000 50.94037 407 VAL D C 1
ATOM 16274 O O . VAL D 1 407 ? -30.51044 30.31673 -4.66533 1.000 54.95311 407 VAL D O 1
ATOM 16278 N N . THR D 1 408 ? -31.32109 28.62347 -3.41353 1.000 53.01421 408 THR D N 1
ATOM 16279 C CA . THR D 1 408 ? -32.22400 28.17158 -4.45984 1.000 53.68181 408 THR D CA 1
ATOM 16280 C C . THR D 1 408 ? -33.42313 29.10611 -4.55877 1.000 55.73515 408 THR D C 1
ATOM 16281 O O . THR D 1 408 ? -33.78064 29.80894 -3.60341 1.000 55.28179 408 THR D O 1
ATOM 16285 N N . ARG D 1 409 ? -34.05290 29.09598 -5.73859 1.000 50.91885 409 ARG D N 1
ATOM 16286 C CA . ARG D 1 409 ? -35.28743 29.85107 -5.93099 1.000 55.94964 409 ARG D CA 1
ATOM 16287 C C . ARG D 1 409 ? -36.30088 29.52590 -4.83721 1.000 58.61873 409 ARG D C 1
ATOM 16288 O O . ARG D 1 409 ? -36.94317 30.42608 -4.28168 1.000 57.83306 409 ARG D O 1
ATOM 16296 N N . GLU D 1 410 ? -36.41182 28.24757 -4.47223 1.000 57.83148 410 GLU D N 1
ATOM 16297 C CA . GLU D 1 410 ? -37.37197 27.85055 -3.44841 1.000 62.70454 410 GLU D CA 1
ATOM 16298 C C . GLU D 1 410 ? -36.97246 28.37849 -2.07297 1.000 59.51183 410 GLU D C 1
ATOM 16299 O O . GLU D 1 410 ? -37.81272 28.89955 -1.33042 1.000 61.41646 410 GLU D O 1
ATOM 16305 N N . PHE D 1 411 ? -35.70106 28.22971 -1.69808 1.000 58.96838 411 PHE D N 1
ATOM 16306 C CA . PHE D 1 411 ? -35.30053 28.65973 -0.36192 1.000 55.68943 411 PHE D CA 1
ATOM 16307 C C . PHE D 1 411 ? -35.43212 30.16563 -0.21121 1.000 53.89943 411 PHE D C 1
ATOM 16308 O O . PHE D 1 411 ? -35.90380 30.65364 0.82087 1.000 57.61686 411 PHE D O 1
ATOM 16316 N N . LEU D 1 412 ? -35.01498 30.91517 -1.22976 1.000 55.35314 412 LEU D N 1
ATOM 16317 C CA . LEU D 1 412 ? -35.13389 32.36603 -1.17896 1.000 56.30158 412 LEU D CA 1
ATOM 16318 C C . LEU D 1 412 ? -36.58742 32.79231 -1.04639 1.000 58.18961 412 LEU D C 1
ATOM 16319 O O . LEU D 1 412 ? -36.90409 33.72035 -0.29163 1.000 58.48255 412 LEU D O 1
ATOM 16324 N N . ASP D 1 413 ? -37.48891 32.12428 -1.77289 1.000 60.20075 413 ASP D N 1
ATOM 16325 C CA . ASP D 1 413 ? -38.90527 32.45885 -1.66864 1.000 59.93090 413 ASP D CA 1
ATOM 16326 C C . ASP D 1 413 ? -39.45848 32.11455 -0.29180 1.000 58.20556 413 ASP D C 1
ATOM 16327 O O . ASP D 1 413 ? -40.35931 32.80319 0.19916 1.000 62.89007 413 ASP D O 1
ATOM 16332 N N . SER D 1 414 ? -38.93188 31.06452 0.34719 1.000 58.56661 414 SER D N 1
ATOM 16333 C CA . SER D 1 414 ? -39.33402 30.74841 1.71385 1.000 57.18487 414 SER D CA 1
ATOM 16334 C C . SER D 1 414 ? -38.90661 31.84033 2.68405 1.000 58.77786 414 SER D C 1
ATOM 16335 O O . SER D 1 414 ? -39.55183 32.03962 3.71739 1.000 58.99117 414 SER D O 1
ATOM 16338 N N . ARG D 1 415 ? -37.82517 32.54680 2.37059 1.000 58.06259 415 ARG D N 1
ATOM 16339 C CA . ARG D 1 415 ? -37.32376 33.65148 3.17450 1.000 55.87122 415 ARG D CA 1
ATOM 16340 C C . ARG D 1 415 ? -38.03121 34.96502 2.88134 1.000 57.74736 415 ARG D C 1
ATOM 16341 O O . ARG D 1 415 ? -37.58050 36.00383 3.37112 1.000 56.26035 415 ARG D O 1
ATOM 16349 N N . ASN D 1 416 ? -39.11009 34.94287 2.09609 1.000 60.97588 416 ASN D N 1
ATOM 16350 C CA . ASN D 1 416 ? -39.76340 36.15697 1.59635 1.000 60.37471 416 ASN D CA 1
ATOM 16351 C C . ASN D 1 416 ? -38.76570 37.05085 0.86408 1.000 57.70705 416 ASN D C 1
ATOM 16352 O O . ASN D 1 416 ? -38.67585 38.25623 1.09681 1.000 56.18331 416 ASN D O 1
ATOM 16357 N N . LEU D 1 417 ? -37.99459 36.43671 -0.02572 1.000 55.65001 417 LEU D N 1
ATOM 16358 C CA . LEU D 1 417 ? -37.07267 37.15701 -0.90264 1.000 56.15382 417 LEU D CA 1
ATOM 16359 C C . LEU D 1 417 ? -37.29313 36.71440 -2.34761 1.000 56.30237 417 LEU D C 1
ATOM 16360 O O . LEU D 1 417 ? -36.37759 36.20264 -3.00185 1.000 55.24852 417 LEU D O 1
ATOM 16365 N N . PRO D 1 418 ? -38.50700 36.90589 -2.88586 1.000 58.73951 418 PRO D N 1
ATOM 16366 C CA . PRO D 1 418 ? -38.73960 36.52966 -4.29428 1.000 57.11389 418 PRO D CA 1
ATOM 16367 C C . PRO D 1 418 ? -37.88415 37.31059 -5.27084 1.000 50.98726 418 PRO D C 1
ATOM 16368 O O . PRO D 1 418 ? -37.50324 36.76962 -6.31317 1.000 54.77853 418 PRO D O 1
ATOM 16372 N N . HIS D 1 419 ? -37.55627 38.56344 -4.95560 1.000 53.58204 419 HIS D N 1
ATOM 16373 C CA . HIS D 1 419 ? -36.76642 39.41246 -5.83973 1.000 53.71091 419 HIS D CA 1
ATOM 16374 C C . HIS D 1 419 ? -35.30058 39.00683 -5.89854 1.000 51.27759 419 HIS D C 1
ATOM 16375 O O . HIS D 1 419 ? -34.56834 39.52355 -6.74728 1.000 54.34941 419 HIS D O 1
ATOM 16382 N N . ARG D 1 420 ? -34.85195 38.10224 -5.03601 1.000 51.50657 420 ARG D N 1
ATOM 16383 C CA . ARG D 1 420 ? -33.45718 37.68484 -5.04502 1.000 47.64355 420 ARG D CA 1
ATOM 16384 C C . ARG D 1 420 ? -33.18512 36.73772 -6.20510 1.000 49.12653 420 ARG D C 1
ATOM 16385 O O . ARG D 1 420 ? -33.90926 35.75458 -6.40012 1.000 49.93708 420 ARG D O 1
ATOM 16393 N N . GLU D 1 421 ? -32.11778 37.01916 -6.94947 1.000 46.03419 421 GLU D N 1
ATOM 16394 C CA . GLU D 1 421 ? -31.63166 36.09455 -7.96682 1.000 48.07757 421 GLU D CA 1
ATOM 16395 C C . GLU D 1 421 ? -30.99396 34.86362 -7.31890 1.000 49.87005 421 GLU D C 1
ATOM 16396 O O . GLU D 1 421 ? -30.34228 34.95795 -6.27619 1.000 45.41035 421 GLU D O 1
ATOM 16402 N N . VAL D 1 422 ? -31.18949 33.69970 -7.94489 1.000 51.36586 422 VAL D N 1
ATOM 16403 C CA . VAL D 1 422 ? -30.61748 32.45592 -7.43865 1.000 47.88177 422 VAL D CA 1
ATOM 16404 C C . VAL D 1 422 ? -29.12262 32.63546 -7.21840 1.000 48.17371 422 VAL D C 1
ATOM 16405 O O . VAL D 1 422 ? -28.41704 33.16913 -8.07840 1.000 46.60782 422 VAL D O 1
ATOM 16409 N N . GLY D 1 423 ? -28.63694 32.22480 -6.03905 1.000 46.60685 423 GLY D N 1
ATOM 16410 C CA . GLY D 1 423 ? -27.23692 32.40768 -5.70271 1.000 44.23075 423 GLY D CA 1
ATOM 16411 C C . GLY D 1 423 ? -26.88887 33.66654 -4.92477 1.000 45.77402 423 GLY D C 1
ATOM 16412 O O . GLY D 1 423 ? -25.72030 33.82544 -4.52901 1.000 41.96311 423 GLY D O 1
ATOM 16413 N N . ASP D 1 424 ? -27.85200 34.56418 -4.69425 1.000 44.90422 424 ASP D N 1
ATOM 16414 C CA . ASP D 1 424 ? -27.61045 35.81945 -3.98556 1.000 41.96486 424 ASP D CA 1
ATOM 16415 C C . ASP D 1 424 ? -27.85983 35.60292 -2.48936 1.000 40.12962 424 ASP D C 1
ATOM 16416 O O . ASP D 1 424 ? -29.00460 35.40010 -2.06411 1.000 37.80821 424 ASP D O 1
ATOM 16421 N N . ILE D 1 425 ? -26.79159 35.67028 -1.68381 1.000 41.66355 425 ILE D N 1
ATOM 16422 C CA . ILE D 1 425 ? -26.93147 35.44727 -0.24006 1.000 36.69834 425 ILE D CA 1
ATOM 16423 C C . ILE D 1 425 ? -27.35397 36.69658 0.51400 1.000 41.15875 425 ILE D C 1
ATOM 16424 O O . ILE D 1 425 ? -27.47018 36.65578 1.75205 1.000 44.63454 425 ILE D O 1
ATOM 16429 N N . GLY D 1 426 ? -27.62755 37.79619 -0.18179 1.000 35.56628 426 GLY D N 1
ATOM 16430 C CA . GLY D 1 426 ? -28.01917 39.00961 0.48046 1.000 37.86111 426 GLY D CA 1
ATOM 16431 C C . GLY D 1 426 ? -26.82213 39.73869 1.05032 1.000 40.37177 426 GLY D C 1
ATOM 16432 O O . GLY D 1 426 ? -25.66693 39.44799 0.71122 1.000 37.82284 426 GLY D O 1
ATOM 16433 N N . PRO D 1 427 ? -27.07495 40.72132 1.93010 1.000 38.51651 427 PRO D N 1
ATOM 16434 C CA . PRO D 1 427 ? -25.97266 41.49827 2.52536 1.000 35.22382 427 PRO D CA 1
ATOM 16435 C C . PRO D 1 427 ? -25.33085 40.76088 3.70161 1.000 40.81565 427 PRO D C 1
ATOM 16436 O O . PRO D 1 427 ? -25.28274 41.25803 4.83296 1.000 35.82002 427 PRO D O 1
ATOM 16440 N N . GLY D 1 428 ? -24.81652 39.55593 3.42143 1.000 39.84602 428 GLY D N 1
ATOM 16441 C CA . GLY D 1 428 ? -24.29734 38.64238 4.42579 1.000 41.83366 428 GLY D CA 1
ATOM 16442 C C . GLY D 1 428 ? -22.81421 38.80296 4.68244 1.000 42.29224 428 GLY D C 1
ATOM 16443 O O . GLY D 1 428 ? -22.23173 39.85440 4.40937 1.000 43.96175 428 GLY D O 1
ATOM 16444 N N . TYR D 1 429 ? -22.17955 37.70972 5.14084 1.000 41.73660 429 TYR D N 1
ATOM 16445 C CA . TYR D 1 429 ? -20.91988 37.74213 5.88341 1.000 37.26249 429 TYR D CA 1
ATOM 16446 C C . TYR D 1 429 ? -19.88442 38.73140 5.36030 1.000 38.55351 429 TYR D C 1
ATOM 16447 O O . TYR D 1 429 ? -19.59486 39.74334 6.00975 1.000 37.76595 429 TYR D O 1
ATOM 16456 N N . GLY D 1 430 ? -19.35240 38.47021 4.16583 1.000 38.53728 430 GLY D N 1
ATOM 16457 C CA . GLY D 1 430 ? -18.28258 39.30141 3.64460 1.000 37.80108 430 GLY D CA 1
ATOM 16458 C C . GLY D 1 430 ? -18.75712 40.67791 3.22503 1.000 37.07070 430 GLY D C 1
ATOM 16459 O O . GLY D 1 430 ? -17.97472 41.63464 3.23105 1.000 34.99100 430 GLY D O 1
ATOM 16460 N N . PHE D 1 431 ? -20.03701 40.80457 2.87131 1.000 34.40069 431 PHE D N 1
ATOM 16461 C CA . PHE D 1 431 ? -20.59815 42.13587 2.65369 1.000 37.31280 431 PHE D CA 1
ATOM 16462 C C . PHE D 1 431 ? -20.52579 42.98498 3.92721 1.000 38.82928 431 PHE D C 1
ATOM 16463 O O . PHE D 1 431 ? -20.20252 44.17826 3.86545 1.000 36.26699 431 PHE D O 1
ATOM 16471 N N . GLN D 1 432 ? -20.81698 42.38946 5.09758 1.000 37.06747 432 GLN D N 1
ATOM 16472 C CA . GLN D 1 432 ? -20.77162 43.18221 6.32850 1.000 36.85091 432 GLN D CA 1
ATOM 16473 C C . GLN D 1 432 ? -19.33764 43.42215 6.78482 1.000 37.26483 432 GLN D C 1
ATOM 16474 O O . GLN D 1 432 ? -19.03270 44.49476 7.31924 1.000 37.32368 432 GLN D O 1
ATOM 16480 N N . TRP D 1 433 ? -18.44784 42.45515 6.55475 1.000 35.99523 433 TRP D N 1
ATOM 16481 C CA . TRP D 1 433 ? -17.03405 42.63841 6.86451 1.000 33.78103 433 TRP D CA 1
ATOM 16482 C C . TRP D 1 433 ? -16.46304 43.87396 6.18600 1.000 36.89518 433 TRP D C 1
ATOM 16483 O O . TRP D 1 433 ? -15.73901 44.65565 6.81396 1.000 36.77800 433 TRP D O 1
ATOM 16494 N N . ARG D 1 434 ? -16.73804 44.03446 4.87707 1.000 36.23235 434 ARG D N 1
ATOM 16495 C CA . ARG D 1 434 ? -16.15624 45.09155 4.05349 1.000 36.20218 434 ARG D CA 1
ATOM 16496 C C . ARG D 1 434 ? -17.05690 46.30649 3.88340 1.000 37.44990 434 ARG D C 1
ATOM 16497 O O . ARG D 1 434 ? -16.54264 47.39405 3.61460 1.000 35.41580 434 ARG D O 1
ATOM 16505 N N . HIS D 1 435 ? -18.37947 46.16177 4.01246 1.000 36.26684 435 HIS D N 1
ATOM 16506 C CA . HIS D 1 435 ? -19.30102 47.27932 3.78244 1.000 36.85502 435 HIS D CA 1
ATOM 16507 C C . HIS D 1 435 ? -20.36769 47.35687 4.86409 1.000 37.46420 435 HIS D C 1
ATOM 16508 O O . HIS D 1 435 ? -21.55071 47.52474 4.55849 1.000 35.71075 435 HIS D O 1
ATOM 16515 N N . PHE D 1 436 ? -19.99464 47.20761 6.14511 1.000 37.11448 436 PHE D N 1
ATOM 16516 C CA . PHE D 1 436 ? -21.02135 47.15575 7.18540 1.000 32.91656 436 PHE D CA 1
ATOM 16517 C C . PHE D 1 436 ? -21.94634 48.35940 7.09419 1.000 31.36629 436 PHE D C 1
ATOM 16518 O O . PHE D 1 436 ? -21.49565 49.50837 7.12376 1.000 33.63769 436 PHE D O 1
ATOM 16526 N N . GLY D 1 437 ? -23.25059 48.08197 7.04259 1.000 28.64420 437 GLY D N 1
ATOM 16527 C CA . GLY D 1 437 ? -24.25581 49.10996 7.14440 1.000 37.65185 437 GLY D CA 1
ATOM 16528 C C . GLY D 1 437 ? -24.65432 49.72305 5.82080 1.000 41.38184 437 GLY D C 1
ATOM 16529 O O . GLY D 1 437 ? -25.61143 50.50598 5.78465 1.000 39.67321 437 GLY D O 1
ATOM 16530 N N . ALA D 1 438 ? -23.95330 49.38636 4.74040 1.000 35.21030 438 ALA D N 1
ATOM 16531 C CA . ALA D 1 438 ? -24.34123 49.84877 3.42052 1.000 42.69654 438 ALA D CA 1
ATOM 16532 C C . ALA D 1 438 ? -25.64638 49.18958 2.99352 1.000 43.88358 438 ALA D C 1
ATOM 16533 O O . ALA D 1 438 ? -25.99924 48.09453 3.44246 1.000 39.88533 438 ALA D O 1
ATOM 16535 N N . ALA D 1 439 ? -26.38147 49.88943 2.14166 1.000 40.76646 439 ALA D N 1
ATOM 16536 C CA . ALA D 1 439 ? -27.64342 49.38354 1.62862 1.000 42.69559 439 ALA D CA 1
ATOM 16537 C C . ALA D 1 439 ? -27.35853 48.39415 0.50908 1.000 43.26766 439 ALA D C 1
ATOM 16538 O O . ALA D 1 439 ? -26.52350 48.66126 -0.36027 1.000 46.68021 439 ALA D O 1
ATOM 16540 N N . TYR D 1 440 ? -28.02366 47.24200 0.54764 1.000 41.87357 440 TYR D N 1
ATOM 16541 C CA . TYR D 1 440 ? -27.78073 46.18222 -0.41776 1.000 43.23675 440 TYR D CA 1
ATOM 16542 C C . TYR D 1 440 ? -28.69271 46.37079 -1.61622 1.000 44.50629 440 TYR D C 1
ATOM 16543 O O . TYR D 1 440 ? -29.87052 46.69742 -1.46071 1.000 42.48969 440 TYR D O 1
ATOM 16552 N N . LYS D 1 441 ? -28.15261 46.14759 -2.81364 1.000 46.04368 441 LYS D N 1
ATOM 16553 C CA . LYS D 1 441 ? -28.99163 46.10303 -4.00399 1.000 42.91725 441 LYS D CA 1
ATOM 16554 C C . LYS D 1 441 ? -29.06547 44.68801 -4.55942 1.000 40.20742 441 LYS D C 1
ATOM 16555 O O . LYS D 1 441 ? -30.10873 44.03478 -4.45054 1.000 39.50272 441 LYS D O 1
ATOM 16561 N N . ASP D 1 442 ? -27.94650 44.14153 -5.01323 1.000 43.72479 442 ASP D N 1
ATOM 16562 C CA . ASP D 1 442 ? -27.89175 42.74212 -5.41118 1.000 43.85820 442 ASP D CA 1
ATOM 16563 C C . ASP D 1 442 ? -26.42477 42.34097 -5.47269 1.000 38.82859 442 ASP D C 1
ATOM 16564 O O . ASP D 1 442 ? -25.53123 43.15453 -5.21928 1.000 40.13245 442 ASP D O 1
ATOM 16569 N N . MET D 1 443 ? -26.18178 41.07647 -5.81336 1.000 40.73754 443 MET D N 1
ATOM 16570 C CA . MET D 1 443 ? -24.82496 40.54307 -5.79713 1.000 41.74654 443 MET D CA 1
ATOM 16571 C C . MET D 1 443 ? -23.93611 41.08735 -6.90051 1.000 46.64707 443 MET D C 1
ATOM 16572 O O . MET D 1 443 ? -22.72876 40.81564 -6.87050 1.000 42.48236 443 MET D O 1
ATOM 16577 N N . HIS D 1 444 ? -24.49615 41.80049 -7.88913 1.000 43.76908 444 HIS D N 1
ATOM 16578 C CA . HIS D 1 444 ? -23.70560 42.35580 -8.97759 1.000 42.93944 444 HIS D CA 1
ATOM 16579 C C . HIS D 1 444 ? -23.28394 43.79718 -8.73684 1.000 44.37370 444 HIS D C 1
ATOM 16580 O O . HIS D 1 444 ? -22.45248 44.31184 -9.49563 1.000 43.03353 444 HIS D O 1
ATOM 16587 N N . THR D 1 445 ? -23.82658 44.45540 -7.71207 1.000 39.01065 445 THR D N 1
ATOM 16588 C CA . THR D 1 445 ? -23.51766 45.86065 -7.47118 1.000 41.59495 445 THR D CA 1
ATOM 16589 C C . THR D 1 445 ? -22.06373 46.04346 -7.04568 1.000 41.31176 445 THR D C 1
ATOM 16590 O O . THR D 1 445 ? -21.49264 45.20294 -6.34426 1.000 43.77978 445 THR D O 1
ATOM 16594 N N . ASP D 1 446 ? -21.46050 47.14665 -7.47612 1.000 38.09007 446 ASP D N 1
ATOM 16595 C CA . ASP D 1 446 ? -20.14433 47.55831 -6.99245 1.000 40.96065 446 ASP D CA 1
ATOM 16596 C C . ASP D 1 446 ? -20.35289 48.39019 -5.72990 1.000 45.58561 446 ASP D C 1
ATOM 16597 O O . ASP D 1 446 ? -20.93164 49.48290 -5.78623 1.000 41.06722 446 ASP D O 1
ATOM 16602 N N . TYR D 1 447 ? -19.86975 47.88388 -4.59253 1.000 40.44015 447 TYR D N 1
ATOM 16603 C CA . TYR D 1 447 ? -20.05823 48.55596 -3.31579 1.000 43.49735 447 TYR D CA 1
ATOM 16604 C C . TYR D 1 447 ? -18.82194 49.31863 -2.84733 1.000 44.97454 447 TYR D C 1
ATOM 16605 O O . TYR D 1 447 ? -18.76938 49.71943 -1.68057 1.000 43.95802 447 TYR D O 1
ATOM 16614 N N . THR D 1 448 ? -17.83907 49.53282 -3.72133 1.000 42.62463 448 THR D N 1
ATOM 16615 C CA . THR D 1 448 ? -16.59821 50.20607 -3.33893 1.000 44.80348 448 THR D CA 1
ATOM 16616 C C . THR D 1 448 ? -16.85988 51.52070 -2.61535 1.000 45.20188 448 THR D C 1
ATOM 16617 O O . THR D 1 448 ? -17.55484 52.40358 -3.13012 1.000 47.02764 448 THR D O 1
ATOM 16621 N N . GLY D 1 449 ? -16.30355 51.64786 -1.41105 1.000 49.19132 449 GLY D N 1
ATOM 16622 C CA . GLY D 1 449 ? -16.40635 52.87315 -0.64295 1.000 40.30242 449 GLY D CA 1
ATOM 16623 C C . GLY D 1 449 ? -17.67323 53.04182 0.16940 1.000 41.75053 449 GLY D C 1
ATOM 16624 O O . GLY D 1 449 ? -17.80767 54.05842 0.85831 1.000 42.56135 449 GLY D O 1
ATOM 16625 N N . GLN D 1 450 ? -18.61750 52.10964 0.09929 1.000 39.68797 450 GLN D N 1
ATOM 16626 C CA . GLN D 1 450 ? -19.82963 52.19747 0.90022 1.000 39.34221 450 GLN D CA 1
ATOM 16627 C C . GLN D 1 450 ? -19.68657 51.34728 2.16036 1.000 41.91674 450 GLN D C 1
ATOM 16628 O O . GLN D 1 450 ? -19.03796 50.29749 2.14839 1.000 39.27031 450 GLN D O 1
ATOM 16634 N N . GLY D 1 451 ? -20.31339 51.80728 3.24494 1.000 43.62623 451 GLY D N 1
ATOM 16635 C CA . GLY D 1 451 ? -20.31967 51.08170 4.50340 1.000 37.54578 451 GLY D CA 1
ATOM 16636 C C . GLY D 1 451 ? -18.99471 51.18083 5.23527 1.000 39.44158 451 GLY D C 1
ATOM 16637 O O . GLY D 1 451 ? -18.07453 51.90077 4.84331 1.000 37.45745 451 GLY D O 1
ATOM 16638 N N . VAL D 1 452 ? -18.89715 50.42468 6.32795 1.000 39.28779 452 VAL D N 1
ATOM 16639 C CA . VAL D 1 452 ? -17.66893 50.36297 7.10210 1.000 35.84972 452 VAL D CA 1
ATOM 16640 C C . VAL D 1 452 ? -16.89321 49.13161 6.67362 1.000 37.46453 452 VAL D C 1
ATOM 16641 O O . VAL D 1 452 ? -17.45329 48.02616 6.61772 1.000 36.66655 452 VAL D O 1
ATOM 16645 N N . ASP D 1 453 ? -15.61492 49.33108 6.32370 1.000 32.96618 453 ASP D N 1
ATOM 16646 C CA . ASP D 1 453 ? -14.70391 48.24012 5.97953 1.000 36.16100 453 ASP D CA 1
ATOM 16647 C C . ASP D 1 453 ? -13.99411 47.83643 7.26685 1.000 34.32326 453 ASP D C 1
ATOM 16648 O O . ASP D 1 453 ? -12.92763 48.35498 7.60415 1.000 33.42103 453 ASP D O 1
ATOM 16653 N N . GLN D 1 454 ? -14.61162 46.91266 8.00866 1.000 34.84737 454 GLN D N 1
ATOM 16654 C CA . GLN D 1 454 ? -14.04989 46.49584 9.29626 1.000 32.18204 454 GLN D CA 1
ATOM 16655 C C . GLN D 1 454 ? -12.69600 45.82462 9.12658 1.000 33.11270 454 GLN D C 1
ATOM 16656 O O . GLN D 1 454 ? -11.80107 46.00327 9.95843 1.000 36.99050 454 GLN D O 1
ATOM 16662 N N . LEU D 1 455 ? -12.53152 45.02829 8.06618 1.000 36.65963 455 LEU D N 1
ATOM 16663 C CA . LEU D 1 455 ? -11.30458 44.24266 7.91425 1.000 34.06431 455 LEU D CA 1
ATOM 16664 C C . LEU D 1 455 ? -10.10145 45.15782 7.71597 1.000 35.50328 455 LEU D C 1
ATOM 16665 O O . LEU D 1 455 ? -9.07824 45.01641 8.39306 1.000 32.44821 455 LEU D O 1
ATOM 16670 N N . LYS D 1 456 ? -10.24350 46.15510 6.83575 1.000 37.90997 456 LYS D N 1
ATOM 16671 C CA . LYS D 1 456 ? -9.20115 47.15565 6.64434 1.000 36.16684 456 LYS D CA 1
ATOM 16672 C C . LYS D 1 456 ? -8.90090 47.90544 7.94087 1.000 33.45946 456 LYS D C 1
ATOM 16673 O O . LYS D 1 456 ? -7.73263 48.14065 8.27127 1.000 39.43213 456 LYS D O 1
ATOM 16679 N N . ASN D 1 457 ? -9.93847 48.25788 8.70908 1.000 34.36602 457 ASN D N 1
ATOM 16680 C CA . ASN D 1 457 ? -9.71942 48.91439 9.99679 1.000 37.72683 457 ASN D CA 1
ATOM 16681 C C . ASN D 1 457 ? -8.95802 48.01415 10.97167 1.000 36.70938 457 ASN D C 1
ATOM 16682 O O . ASN D 1 457 ? -8.04377 48.47295 11.67239 1.000 38.04695 457 ASN D O 1
ATOM 16687 N N . VAL D 1 458 ? -9.31763 46.73475 11.04358 1.000 33.52090 458 VAL D N 1
ATOM 16688 C CA . VAL D 1 458 ? -8.56836 45.83073 11.92017 1.000 34.58149 458 VAL D CA 1
ATOM 16689 C C . VAL D 1 458 ? -7.09525 45.79615 11.51424 1.000 33.93367 458 VAL D C 1
ATOM 16690 O O . VAL D 1 458 ? -6.20373 46.00554 12.34633 1.000 33.68446 458 VAL D O 1
ATOM 16694 N N . ILE D 1 459 ? -6.82155 45.58733 10.21800 1.000 36.29528 459 ILE D N 1
ATOM 16695 C CA . ILE D 1 459 ? -5.43721 45.46031 9.74494 1.000 32.33692 459 ILE D CA 1
ATOM 16696 C C . ILE D 1 459 ? -4.64285 46.73787 9.99727 1.000 32.17884 459 ILE D C 1
ATOM 16697 O O . ILE D 1 459 ? -3.47933 46.68414 10.40968 1.000 35.90178 459 ILE D O 1
ATOM 16702 N N . GLN D 1 460 ? -5.25435 47.90738 9.75213 1.000 38.31249 460 GLN D N 1
ATOM 16703 C CA . GLN D 1 460 ? -4.58466 49.18221 10.01124 1.000 36.96537 460 GLN D CA 1
ATOM 16704 C C . GLN D 1 460 ? -4.30200 49.38058 11.49799 1.000 39.66201 460 GLN D C 1
ATOM 16705 O O . GLN D 1 460 ? -3.23784 49.89404 11.87471 1.000 38.98148 460 GLN D O 1
ATOM 16711 N N . MET D 1 461 ? -5.24379 49.00449 12.36203 1.000 34.71969 461 MET D N 1
ATOM 16712 C CA . MET D 1 461 ? -4.97066 49.11326 13.79525 1.000 39.29268 461 MET D CA 1
ATOM 16713 C C . MET D 1 461 ? -3.88593 48.13118 14.24447 1.000 38.56243 461 MET D C 1
ATOM 16714 O O . MET D 1 461 ? -3.02629 48.48528 15.06272 1.000 37.11137 461 MET D O 1
ATOM 16719 N N . LEU D 1 462 ? -3.89013 46.89746 13.71920 1.000 35.30678 462 LEU D N 1
ATOM 16720 C CA . LEU D 1 462 ? -2.83592 45.95513 14.10442 1.000 37.87889 462 LEU D CA 1
ATOM 16721 C C . LEU D 1 462 ? -1.46280 46.45964 13.68668 1.000 40.31773 462 LEU D C 1
ATOM 16722 O O . LEU D 1 462 ? -0.46910 46.19946 14.37934 1.000 38.25230 462 LEU D O 1
ATOM 16727 N N . ARG D 1 463 ? -1.39530 47.18203 12.55679 1.000 36.68917 463 ARG D N 1
ATOM 16728 C CA . ARG D 1 463 ? -0.13689 47.71564 12.04907 1.000 41.41393 463 ARG D CA 1
ATOM 16729 C C . ARG D 1 463 ? 0.33571 48.93056 12.82673 1.000 39.78294 463 ARG D C 1
ATOM 16730 O O . ARG D 1 463 ? 1.54213 49.16835 12.91662 1.000 45.27949 463 ARG D O 1
ATOM 16738 N N . THR D 1 464 ? -0.58171 49.70741 13.38644 1.000 39.05166 464 THR D N 1
ATOM 16739 C CA . THR D 1 464 ? -0.23233 50.98647 13.98817 1.000 45.53381 464 THR D CA 1
ATOM 16740 C C . THR D 1 464 ? -0.38802 51.02333 15.49971 1.000 44.65861 464 THR D C 1
ATOM 16741 O O . THR D 1 464 ? 0.46227 51.59953 16.17713 1.000 50.41043 464 THR D O 1
ATOM 16745 N N . ASN D 1 465 ? -1.43993 50.42752 16.06021 1.000 42.90775 465 ASN D N 1
ATOM 16746 C CA . ASN D 1 465 ? -1.69789 50.47831 17.50352 1.000 45.97790 465 ASN D CA 1
ATOM 16747 C C . ASN D 1 465 ? -2.13527 49.09678 17.99623 1.000 41.91412 465 ASN D C 1
ATOM 16748 O O . ASN D 1 465 ? -3.30346 48.87651 18.32590 1.000 39.86397 465 ASN D O 1
ATOM 16753 N N . PRO D 1 466 ? -1.21225 48.12994 18.05194 1.000 42.58690 466 PRO D N 1
ATOM 16754 C CA . PRO D 1 466 ? -1.63594 46.73187 18.25369 1.000 41.38761 466 PRO D CA 1
ATOM 16755 C C . PRO D 1 466 ? -2.19068 46.41805 19.63861 1.000 43.40509 466 PRO D C 1
ATOM 16756 O O . PRO D 1 466 ? -2.82881 45.36599 19.78603 1.000 42.20643 466 PRO D O 1
ATOM 16760 N N . THR D 1 467 ? -1.99761 47.27309 20.64740 1.000 43.68866 467 THR D N 1
ATOM 16761 C CA . THR D 1 467 ? -2.59550 47.05030 21.96315 1.000 41.92459 467 THR D CA 1
ATOM 16762 C C . THR D 1 467 ? -4.02279 47.56160 22.05263 1.000 46.13758 467 THR D C 1
ATOM 16763 O O . THR D 1 467 ? -4.61702 47.50379 23.13490 1.000 40.00904 467 THR D O 1
ATOM 16767 N N . ASP D 1 468 ? -4.56333 48.09132 20.95956 1.000 38.05694 468 ASP D N 1
ATOM 16768 C CA . ASP D 1 468 ? -5.93405 48.57381 20.94911 1.000 40.83524 468 ASP D CA 1
ATOM 16769 C C . ASP D 1 468 ? -6.89391 47.45047 21.31869 1.000 38.42876 468 ASP D C 1
ATOM 16770 O O . ASP D 1 468 ? -6.70877 46.30087 20.91124 1.000 35.59801 468 ASP D O 1
ATOM 16775 N N . ARG D 1 469 ? -7.95032 47.79559 22.06879 1.000 38.30681 469 ARG D N 1
ATOM 16776 C CA . ARG D 1 469 ? -8.88935 46.80484 22.58107 1.000 37.23522 469 ARG D CA 1
ATOM 16777 C C . ARG D 1 469 ? -10.23300 46.83208 21.85646 1.000 37.60410 469 ARG D C 1
ATOM 16778 O O . ARG D 1 469 ? -11.21783 46.26786 22.35406 1.000 37.77730 469 ARG D O 1
ATOM 16786 N N . ARG D 1 470 ? -10.27731 47.44692 20.66953 1.000 36.35785 470 ARG D N 1
ATOM 16787 C CA . ARG D 1 470 ? -11.46455 47.52301 19.82357 1.000 40.09058 470 ARG D CA 1
ATOM 16788 C C . ARG D 1 470 ? -11.25006 46.88372 18.44885 1.000 39.32788 470 ARG D C 1
ATOM 16789 O O . ARG D 1 470 ? -11.95491 47.24523 17.49417 1.000 35.17103 470 ARG D O 1
ATOM 16797 N N . MET D 1 471 ? -10.29060 45.95688 18.31347 1.000 35.37867 471 MET D N 1
ATOM 16798 C CA . MET D 1 471 ? -9.97998 45.35938 17.00284 1.000 37.69618 471 MET D CA 1
ATOM 16799 C C . MET D 1 471 ? -10.96408 44.22951 16.73020 1.000 36.05807 471 MET D C 1
ATOM 16800 O O . MET D 1 471 ? -10.67730 43.03806 16.91362 1.000 32.90106 471 MET D O 1
ATOM 16805 N N . LEU D 1 472 ? -12.15073 44.62244 16.27421 1.000 30.67011 472 LEU D N 1
ATOM 16806 C CA . LEU D 1 472 ? -13.27053 43.70437 16.12017 1.000 35.80499 472 LEU D CA 1
ATOM 16807 C C . LEU D 1 472 ? -13.82975 43.79615 14.71627 1.000 35.45017 472 LEU D C 1
ATOM 16808 O O . LEU D 1 472 ? -13.76377 44.83760 14.07352 1.000 33.06177 472 LEU D O 1
ATOM 16813 N N . MET D 1 473 ? -14.43402 42.70209 14.27604 1.000 33.89341 473 MET D N 1
ATOM 16814 C CA . MET D 1 473 ? -15.13494 42.65682 13.00681 1.000 36.80288 473 MET D CA 1
ATOM 16815 C C . MET D 1 473 ? -16.39949 41.84913 13.24389 1.000 39.24651 473 MET D C 1
ATOM 16816 O O . MET D 1 473 ? -16.33965 40.76951 13.84084 1.000 38.22481 473 MET D O 1
ATOM 16821 N N . THR D 1 474 ? -17.53685 42.37520 12.81060 1.000 33.85520 474 THR D N 1
ATOM 16822 C CA . THR D 1 474 ? -18.82107 41.75725 13.09507 1.000 33.05513 474 THR D CA 1
ATOM 16823 C C . THR D 1 474 ? -19.66038 41.60140 11.83489 1.000 36.90898 474 THR D C 1
ATOM 16824 O O . THR D 1 474 ? -19.66596 42.47455 10.95512 1.000 38.48925 474 THR D O 1
ATOM 16828 N N . ALA D 1 475 ? -20.39591 40.49383 11.76841 1.000 35.87531 475 ALA D N 1
ATOM 16829 C CA . ALA D 1 475 ? -21.35122 40.25790 10.69663 1.000 35.89201 475 ALA D CA 1
ATOM 16830 C C . ALA D 1 475 ? -22.79392 40.37448 11.15213 1.000 35.37886 475 ALA D C 1
ATOM 16831 O O . ALA D 1 475 ? -23.69967 40.33177 10.31058 1.000 40.58486 475 ALA D O 1
ATOM 16833 N N . TRP D 1 476 ? -23.03468 40.53911 12.44645 1.000 34.67316 476 TRP D N 1
ATOM 16834 C CA . TRP D 1 476 ? -24.38936 40.56763 12.98757 1.000 33.70363 476 TRP D CA 1
ATOM 16835 C C . TRP D 1 476 ? -24.92305 41.98633 12.85396 1.000 34.81134 476 TRP D C 1
ATOM 16836 O O . TRP D 1 476 ? -24.60675 42.86175 13.66367 1.000 37.67758 476 TRP D O 1
ATOM 16847 N N . ASN D 1 477 ? -25.72671 42.21883 11.82100 1.000 37.66950 477 ASN D N 1
ATOM 16848 C CA . ASN D 1 477 ? -26.35526 43.51860 11.57440 1.000 31.95601 477 ASN D CA 1
ATOM 16849 C C . ASN D 1 477 ? -27.86077 43.32945 11.64269 1.000 36.16116 477 ASN D C 1
ATOM 16850 O O . ASN D 1 477 ? -28.48913 42.94373 10.63885 1.000 34.68100 477 ASN D O 1
ATOM 16855 N N . PRO D 1 478 ? -28.49138 43.61608 12.78340 1.000 34.78615 478 PRO D N 1
ATOM 16856 C CA . PRO D 1 478 ? -29.93863 43.37190 12.89943 1.000 34.57795 478 PRO D CA 1
ATOM 16857 C C . PRO D 1 478 ? -30.75805 44.12225 11.86758 1.000 37.91363 478 PRO D C 1
ATOM 16858 O O . PRO D 1 478 ? -31.88258 43.70299 11.56707 1.000 41.25040 478 PRO D O 1
ATOM 16862 N N . ALA D 1 479 ? -30.25034 45.22370 11.32183 1.000 32.62688 479 ALA D N 1
ATOM 16863 C CA . ALA D 1 479 ? -31.03392 45.95882 10.32466 1.000 41.62511 479 ALA D CA 1
ATOM 16864 C C . ALA D 1 479 ? -31.00386 45.31171 8.94454 1.000 40.17410 479 ALA D C 1
ATOM 16865 O O . ALA D 1 479 ? -31.80300 45.69411 8.08499 1.000 43.98067 479 ALA D O 1
ATOM 16867 N N . ALA D 1 480 ? -30.10812 44.34902 8.72172 1.000 38.64237 480 ALA D N 1
ATOM 16868 C CA . ALA D 1 480 ? -29.94682 43.66365 7.44616 1.000 37.88269 480 ALA D CA 1
ATOM 16869 C C . ALA D 1 480 ? -30.39882 42.20806 7.47008 1.000 40.65569 480 ALA D C 1
ATOM 16870 O O . ALA D 1 480 ? -30.41172 41.56778 6.41642 1.000 38.60608 480 ALA D O 1
ATOM 16872 N N . LEU D 1 481 ? -30.78578 41.67712 8.63512 1.000 38.74462 481 LEU D N 1
ATOM 16873 C CA . LEU D 1 481 ? -30.88744 40.23067 8.80044 1.000 41.13121 481 LEU D CA 1
ATOM 16874 C C . LEU D 1 481 ? -31.95654 39.63665 7.90313 1.000 40.66506 481 LEU D C 1
ATOM 16875 O O . LEU D 1 481 ? -31.78545 38.53214 7.37246 1.000 43.04348 481 LEU D O 1
ATOM 16880 N N . ASP D 1 482 ? -33.07774 40.32745 7.74734 1.000 39.33197 482 ASP D N 1
ATOM 16881 C CA . ASP D 1 482 ? -34.14371 39.78311 6.91667 1.000 45.64860 482 ASP D CA 1
ATOM 16882 C C . ASP D 1 482 ? -33.84658 39.89355 5.42547 1.000 43.45713 482 ASP D C 1
ATOM 16883 O O . ASP D 1 482 ? -34.54046 39.26098 4.62376 1.000 48.26212 482 ASP D O 1
ATOM 16888 N N . GLU D 1 483 ? -32.83895 40.66078 5.03506 1.000 39.62723 483 GLU D N 1
ATOM 16889 C CA . GLU D 1 483 ? -32.40602 40.68065 3.64596 1.000 43.82179 483 GLU D CA 1
ATOM 16890 C C . GLU D 1 483 ? -31.41628 39.56627 3.32384 1.000 43.61508 483 GLU D C 1
ATOM 16891 O O . GLU D 1 483 ? -31.05310 39.37702 2.15785 1.000 42.19760 483 GLU D O 1
ATOM 16897 N N . MET D 1 484 ? -30.98146 38.81910 4.32378 1.000 44.46466 484 MET D N 1
ATOM 16898 C CA . MET D 1 484 ? -29.96977 37.80085 4.13150 1.000 38.68632 484 MET D CA 1
ATOM 16899 C C . MET D 1 484 ? -30.63677 36.46290 3.87329 1.000 42.06346 484 MET D C 1
ATOM 16900 O O . MET D 1 484 ? -31.71351 36.17878 4.40610 1.000 41.60782 484 MET D O 1
ATOM 16905 N N . ALA D 1 485 ? -30.00650 35.65261 3.02376 1.000 38.62231 485 ALA D N 1
ATOM 16906 C CA . ALA D 1 485 ? -30.44587 34.27071 2.89825 1.000 43.56861 485 ALA D CA 1
ATOM 16907 C C . ALA D 1 485 ? -30.40200 33.57086 4.25520 1.000 40.29198 485 ALA D C 1
ATOM 16908 O O . ALA D 1 485 ? -31.37065 32.91844 4.65673 1.000 40.30172 485 ALA D O 1
ATOM 16910 N N . LEU D 1 486 ? -29.29110 33.71970 4.98505 1.000 39.22682 486 LEU D N 1
ATOM 16911 C CA . LEU D 1 486 ? -29.09557 33.08294 6.29565 1.000 43.76746 486 LEU D CA 1
ATOM 16912 C C . LEU D 1 486 ? -28.54308 34.09844 7.28745 1.000 39.05599 486 LEU D C 1
ATOM 16913 O O . LEU D 1 486 ? -27.52729 34.75419 6.99311 1.000 41.20787 486 LEU D O 1
ATOM 16918 N N . PRO D 1 487 ? -29.13727 34.24168 8.46885 1.000 39.38848 487 PRO D N 1
ATOM 16919 C CA . PRO D 1 487 ? -28.48842 35.03618 9.52694 1.000 34.99040 487 PRO D CA 1
ATOM 16920 C C . PRO D 1 487 ? -27.13107 34.45418 9.87260 1.000 37.03569 487 PRO D C 1
ATOM 16921 O O . PRO D 1 487 ? -26.97975 33.22781 9.96552 1.000 38.11784 487 PRO D O 1
ATOM 16925 N N . PRO D 1 488 ? -26.11934 35.29955 10.06901 1.000 38.43609 488 PRO D N 1
ATOM 16926 C CA . PRO D 1 488 ? -24.75311 34.78906 10.25321 1.000 36.21085 488 PRO D CA 1
ATOM 16927 C C . PRO D 1 488 ? -24.63561 33.89329 11.47925 1.000 38.84457 488 PRO D C 1
ATOM 16928 O O . PRO D 1 488 ? -25.26600 34.13549 12.51173 1.000 37.49068 488 PRO D O 1
ATOM 16932 N N . CYS D 1 489 ? -23.80515 32.85642 11.35778 1.000 35.03476 489 CYS D N 1
ATOM 16933 C CA . CYS D 1 489 ? -23.49442 31.97852 12.49040 1.000 41.81352 489 CYS D CA 1
ATOM 16934 C C . CYS D 1 489 ? -22.22903 32.42205 13.21359 1.000 39.14622 489 CYS D C 1
ATOM 16935 O O . CYS D 1 489 ? -22.25975 32.72961 14.41199 1.000 38.58107 489 CYS D O 1
ATOM 16938 N N . HIS D 1 490 ? -21.10566 32.43597 12.50658 1.000 38.98559 490 HIS D N 1
ATOM 16939 C CA . HIS D 1 490 ? -19.89684 33.03395 13.05811 1.000 40.81329 490 HIS D CA 1
ATOM 16940 C C . HIS D 1 490 ? -20.05921 34.53186 12.87169 1.000 41.22799 490 HIS D C 1
ATOM 16941 O O . HIS D 1 490 ? -19.96345 35.04420 11.76293 1.000 42.55656 490 HIS D O 1
ATOM 16948 N N . LEU D 1 491 ? -20.37636 35.24638 13.94215 1.000 38.52417 491 LEU D N 1
ATOM 16949 C CA . LEU D 1 491 ? -20.85225 36.60707 13.77166 1.000 42.28430 491 LEU D CA 1
ATOM 16950 C C . LEU D 1 491 ? -19.90715 37.66048 14.32456 1.000 41.64472 491 LEU D C 1
ATOM 16951 O O . LEU D 1 491 ? -20.16520 38.85890 14.15895 1.000 37.14526 491 LEU D O 1
ATOM 16956 N N . LEU D 1 492 ? -18.80789 37.25824 14.94776 1.000 37.37836 492 LEU D N 1
ATOM 16957 C CA . LEU D 1 492 ? -17.95980 38.23395 15.60261 1.000 32.93905 492 LEU D CA 1
ATOM 16958 C C . LEU D 1 492 ? -16.57452 37.64524 15.74499 1.000 33.04008 492 LEU D C 1
ATOM 16959 O O . LEU D 1 492 ? -16.43763 36.50015 16.17091 1.000 30.86163 492 LEU D O 1
ATOM 16964 N N . CYS D 1 493 ? -15.55166 38.43109 15.43129 1.000 30.70170 493 CYS D N 1
ATOM 16965 C CA . CYS D 1 493 ? -14.22059 38.04620 15.85627 1.000 30.34424 493 CYS D CA 1
ATOM 16966 C C . CYS D 1 493 ? -13.47100 39.26518 16.37130 1.000 33.80881 493 CYS D C 1
ATOM 16967 O O . CYS D 1 493 ? -13.77495 40.40182 16.01130 1.000 33.37145 493 CYS D O 1
ATOM 16970 N N . GLN D 1 494 ? -12.53119 39.00813 17.28273 1.000 31.65043 494 GLN D N 1
ATOM 16971 C CA . GLN D 1 494 ? -11.70081 40.02221 17.90174 1.000 28.77805 494 GLN D CA 1
ATOM 16972 C C . GLN D 1 494 ? -10.25262 39.56757 17.84980 1.000 32.28480 494 GLN D C 1
ATOM 16973 O O . GLN D 1 494 ? -9.95959 38.37043 18.00730 1.000 30.01731 494 GLN D O 1
ATOM 16979 N N . PHE D 1 495 ? -9.34597 40.52408 17.67037 1.000 30.58044 495 PHE D N 1
ATOM 16980 C CA . PHE D 1 495 ? -7.91954 40.23229 17.60209 1.000 32.59176 495 PHE D CA 1
ATOM 16981 C C . PHE D 1 495 ? -7.15870 40.83485 18.77814 1.000 32.33352 495 PHE D C 1
ATOM 16982 O O . PHE D 1 495 ? -7.59179 41.80968 19.40838 1.000 32.63300 495 PHE D O 1
ATOM 16990 N N . TYR D 1 496 ? -6.00122 40.23199 19.05903 1.000 32.80356 496 TYR D N 1
ATOM 16991 C CA . TYR D 1 496 ? -5.17993 40.58538 20.20683 1.000 31.99937 496 TYR D CA 1
ATOM 16992 C C . TYR D 1 496 ? -3.71817 40.35451 19.86440 1.000 30.03650 496 TYR D C 1
ATOM 16993 O O . TYR D 1 496 ? -3.38503 39.38400 19.18240 1.000 33.44008 496 TYR D O 1
ATOM 17002 N N . VAL D 1 497 ? -2.85431 41.24983 20.33142 1.000 29.76090 497 VAL D N 1
ATOM 17003 C CA . VAL D 1 497 ? -1.41121 41.10144 20.19460 1.000 32.36477 497 VAL D CA 1
ATOM 17004 C C . VAL D 1 497 ? -0.79997 41.18945 21.58449 1.000 34.65405 497 VAL D C 1
ATOM 17005 O O . VAL D 1 497 ? -1.11943 42.10503 22.34484 1.000 34.64383 497 VAL D O 1
ATOM 17009 N N . ASN D 1 498 ? 0.07093 40.24274 21.91844 1.000 33.81810 498 ASN D N 1
ATOM 17010 C CA . ASN D 1 498 ? 0.74603 40.24195 23.20884 1.000 37.49787 498 ASN D CA 1
ATOM 17011 C C . ASN D 1 498 ? 2.01627 41.09143 23.11172 1.000 41.15232 498 ASN D C 1
ATOM 17012 O O . ASN D 1 498 ? 2.17647 41.89355 22.18685 1.000 41.80960 498 ASN D O 1
ATOM 17017 N N . ASP D 1 499 ? 2.91337 40.94959 24.08415 1.000 43.57277 499 ASP D N 1
ATOM 17018 C CA . ASP D 1 499 ? 4.17759 41.67608 24.10174 1.000 45.94488 499 ASP D CA 1
ATOM 17019 C C . ASP D 1 499 ? 5.24197 41.06470 23.18993 1.000 46.41630 499 ASP D C 1
ATOM 17020 O O . ASP D 1 499 ? 6.37695 41.55052 23.18659 1.000 44.83066 499 ASP D O 1
ATOM 17025 N N . GLN D 1 500 ? 4.91456 40.02640 22.41505 1.000 42.47957 500 GLN D N 1
ATOM 17026 C CA . GLN D 1 500 ? 5.91146 39.31086 21.62416 1.000 45.24263 500 GLN D CA 1
ATOM 17027 C C . GLN D 1 500 ? 5.57120 39.26527 20.13939 1.000 40.00884 500 GLN D C 1
ATOM 17028 O O . GLN D 1 500 ? 6.04057 38.36509 19.44199 1.000 43.15173 500 GLN D O 1
ATOM 17034 N N . LYS D 1 501 ? 4.76877 40.21607 19.64397 1.000 39.80824 501 LYS D N 1
ATOM 17035 C CA . LYS D 1 501 ? 4.34262 40.27683 18.23961 1.000 42.77171 501 LYS D CA 1
ATOM 17036 C C . LYS D 1 501 ? 3.52859 39.05423 17.82834 1.000 41.86287 501 LYS D C 1
ATOM 17037 O O . LYS D 1 501 ? 3.54805 38.64561 16.66244 1.000 38.42538 501 LYS D O 1
ATOM 17043 N N . GLU D 1 502 ? 2.78546 38.48191 18.77074 1.000 37.54462 502 GLU D N 1
ATOM 17044 C CA . GLU D 1 502 ? 2.03456 37.25976 18.53835 1.000 38.36215 502 GLU D CA 1
ATOM 17045 C C . GLU D 1 502 ? 0.54635 37.55500 18.54965 1.000 37.92252 502 GLU D C 1
ATOM 17046 O O . GLU D 1 502 ? 0.03434 38.18566 19.48799 1.000 37.42102 502 GLU D O 1
ATOM 17052 N N . LEU D 1 503 ? -0.13955 37.03978 17.53663 1.000 30.39298 503 LEU D N 1
ATOM 17053 C CA . LEU D 1 503 ? -1.50909 37.39250 17.21929 1.000 32.87584 503 LEU D CA 1
ATOM 17054 C C . LEU D 1 503 ? -2.45634 36.28018 17.64731 1.000 33.22408 503 LEU D C 1
ATOM 17055 O O . LEU D 1 503 ? -2.24279 35.11342 17.30771 1.000 32.27716 503 LEU D O 1
ATOM 17060 N N . SER D 1 504 ? -3.53178 36.65417 18.33722 1.000 31.64538 504 SER D N 1
ATOM 17061 C CA . SER D 1 504 ? -4.57907 35.71775 18.71206 1.000 30.27586 504 SER D CA 1
ATOM 17062 C C . SER D 1 504 ? -5.91207 36.25039 18.23147 1.000 30.19254 504 SER D C 1
ATOM 17063 O O . SER D 1 504 ? -6.09323 37.45331 18.02361 1.000 29.34451 504 SER D O 1
ATOM 17066 N N . CYS D 1 505 ? -6.86104 35.34609 18.08701 1.000 30.16836 505 CYS D N 1
ATOM 17067 C CA . CYS D 1 505 ? -8.15964 35.73540 17.57358 1.000 29.39984 505 CYS D CA 1
ATOM 17068 C C . CYS D 1 505 ? -9.23491 34.94312 18.29255 1.000 30.02491 505 CYS D C 1
ATOM 17069 O O . CYS D 1 505 ? -9.09288 33.73213 18.50141 1.000 29.08417 505 CYS D O 1
ATOM 17072 N N . ILE D 1 506 ? -10.29909 35.63748 18.67377 1.000 26.27659 506 ILE D N 1
ATOM 17073 C CA . ILE D 1 506 ? -11.50309 35.03012 19.22081 1.000 27.06288 506 ILE D CA 1
ATOM 17074 C C . ILE D 1 506 ? -12.57972 35.13485 18.16697 1.000 28.51497 506 ILE D C 1
ATOM 17075 O O . ILE D 1 506 ? -12.75579 36.19932 17.55883 1.000 28.14185 506 ILE D O 1
ATOM 17080 N N . MET D 1 507 ? -13.33228 34.06349 17.98173 1.000 28.37527 507 MET D N 1
ATOM 17081 C CA . MET D 1 507 ? -14.55014 34.14029 17.19639 1.000 28.92304 507 MET D CA 1
ATOM 17082 C C . MET D 1 507 ? -15.70954 33.64765 18.04136 1.000 29.70196 507 MET D C 1
ATOM 17083 O O . MET D 1 507 ? -15.59550 32.62378 18.72009 1.000 31.05182 507 MET D O 1
ATOM 17088 N N . TYR D 1 508 ? -16.82164 34.37174 17.98370 1.000 24.54605 508 TYR D N 1
ATOM 17089 C CA . TYR D 1 508 ? -18.04236 34.01886 18.68472 1.000 29.04762 508 TYR D CA 1
ATOM 17090 C C . TYR D 1 508 ? -19.04942 33.49285 17.67611 1.000 30.68596 508 TYR D C 1
ATOM 17091 O O . TYR D 1 508 ? -19.40386 34.19817 16.71280 1.000 28.82697 508 TYR D O 1
ATOM 17100 N N . GLN D 1 509 ? -19.54200 32.28205 17.93293 1.000 29.91728 509 GLN D N 1
ATOM 17101 C CA . GLN D 1 509 ? -20.50874 31.60375 17.08387 1.000 31.88510 509 GLN D CA 1
ATOM 17102 C C . GLN D 1 509 ? -21.80265 31.40077 17.86328 1.000 29.77780 509 GLN D C 1
ATOM 17103 O O . GLN D 1 509 ? -21.80292 30.77473 18.92770 1.000 32.88188 509 GLN D O 1
ATOM 17109 N N . ARG D 1 510 ? -22.90314 31.92541 17.34105 1.000 29.99862 510 ARG D N 1
ATOM 17110 C CA . ARG D 1 510 ? -24.16662 31.81727 18.06033 1.000 32.39678 510 ARG D CA 1
ATOM 17111 C C . ARG D 1 510 ? -24.75504 30.41823 17.99914 1.000 32.92363 510 ARG D C 1
ATOM 17112 O O . ARG D 1 510 ? -25.60884 30.07494 18.82363 1.000 32.28306 510 ARG D O 1
ATOM 17120 N N . SER D 1 511 ? -24.36339 29.61774 17.01788 1.000 33.51369 511 SER D N 1
ATOM 17121 C CA . SER D 1 511 ? -25.06890 28.37107 16.75130 1.000 36.65373 511 SER D CA 1
ATOM 17122 C C . SER D 1 511 ? -24.06897 27.43053 16.11216 1.000 36.29630 511 SER D C 1
ATOM 17123 O O . SER D 1 511 ? -23.46799 27.78721 15.10097 1.000 34.16017 511 SER D O 1
ATOM 17126 N N . CYS D 1 512 ? -23.85791 26.25872 16.71581 1.000 35.44650 512 CYS D N 1
ATOM 17127 C CA . CYS D 1 512 ? -22.75321 25.39134 16.32090 1.000 39.01056 512 CYS D CA 1
ATOM 17128 C C . CYS D 1 512 ? -23.24269 23.95666 16.19166 1.000 41.10905 512 CYS D C 1
ATOM 17129 O O . CYS D 1 512 ? -23.56778 23.31110 17.19484 1.000 39.51017 512 CYS D O 1
ATOM 17132 N N . ASP D 1 513 ? -23.27353 23.46711 14.95857 1.000 43.32490 513 ASP D N 1
ATOM 17133 C CA . ASP D 1 513 ? -23.46233 22.05123 14.65682 1.000 42.99014 513 ASP D CA 1
ATOM 17134 C C . ASP D 1 513 ? -22.10248 21.39026 14.80321 1.000 39.74887 513 ASP D C 1
ATOM 17135 O O . ASP D 1 513 ? -21.27971 21.42239 13.88623 1.000 40.88145 513 ASP D O 1
ATOM 17140 N N . VAL D 1 514 ? -21.87943 20.76302 15.95721 1.000 39.06921 514 VAL D N 1
ATOM 17141 C CA . VAL D 1 514 ? -20.55910 20.25777 16.29741 1.000 36.44019 514 VAL D CA 1
ATOM 17142 C C . VAL D 1 514 ? -20.14531 19.15479 15.33528 1.000 39.12892 514 VAL D C 1
ATOM 17143 O O . VAL D 1 514 ? -18.95684 19.00664 15.02480 1.000 38.72632 514 VAL D O 1
ATOM 17147 N N . GLY D 1 515 ? -21.11448 18.37137 14.84979 1.000 37.27836 515 GLY D N 1
ATOM 17148 C CA . GLY D 1 515 ? -20.80202 17.29393 13.92471 1.000 42.34888 515 GLY D CA 1
ATOM 17149 C C . GLY D 1 515 ? -20.27844 17.77076 12.57744 1.000 43.12246 515 GLY D C 1
ATOM 17150 O O . GLY D 1 515 ? -19.21327 17.33792 12.13765 1.000 47.45002 515 GLY D O 1
ATOM 17151 N N . LEU D 1 516 ? -21.00844 18.67026 11.90408 1.000 42.98370 516 LEU D N 1
ATOM 17152 C CA . LEU D 1 516 ? -20.66360 19.08512 10.53812 1.000 45.44296 516 LEU D CA 1
ATOM 17153 C C . LEU D 1 516 ? -20.01944 20.46272 10.44099 1.000 49.48935 516 LEU D C 1
ATOM 17154 O O . LEU D 1 516 ? -19.07808 20.63793 9.66067 1.000 44.37354 516 LEU D O 1
ATOM 17159 N N . GLY D 1 517 ? -20.52485 21.45823 11.17209 1.000 40.16477 517 GLY D N 1
ATOM 17160 C CA . GLY D 1 517 ? -20.06660 22.82099 10.96383 1.000 35.95974 517 GLY D CA 1
ATOM 17161 C C . GLY D 1 517 ? -18.79299 23.22467 11.67995 1.000 37.61315 517 GLY D C 1
ATOM 17162 O O . GLY D 1 517 ? -17.97724 23.97888 11.13239 1.000 35.44295 517 GLY D O 1
ATOM 17163 N N . VAL D 1 518 ? -18.62659 22.74190 12.92140 1.000 38.27547 518 VAL D N 1
ATOM 17164 C CA . VAL D 1 518 ? -17.57547 23.27228 13.79036 1.000 31.83104 518 VAL D CA 1
ATOM 17165 C C . VAL D 1 518 ? -16.17218 23.03278 13.25123 1.000 28.87023 518 VAL D C 1
ATOM 17166 O O . VAL D 1 518 ? -15.34410 23.95425 13.32945 1.000 32.90340 518 VAL D O 1
ATOM 17170 N N . PRO D 1 519 ? -15.80206 21.83586 12.77470 1.000 32.93901 519 PRO D N 1
ATOM 17171 C CA . PRO D 1 519 ? -14.43061 21.70545 12.23127 1.000 35.07614 519 PRO D CA 1
ATOM 17172 C C . PRO D 1 519 ? -14.17498 22.66322 11.06461 1.000 27.63832 519 PRO D C 1
ATOM 17173 O O . PRO D 1 519 ? -13.11281 23.30227 10.98726 1.000 29.85181 519 PRO D O 1
ATOM 17177 N N . PHE D 1 520 ? -15.15801 22.83475 10.19203 1.000 29.94111 520 PHE D N 1
ATOM 17178 C CA . PHE D 1 520 ? -15.04491 23.84882 9.13648 1.000 30.59579 520 PHE D CA 1
ATOM 17179 C C . PHE D 1 520 ? -14.76886 25.22352 9.73788 1.000 31.43643 520 PHE D C 1
ATOM 17180 O O . PHE D 1 520 ? -13.81007 25.91182 9.34974 1.000 31.11840 520 PHE D O 1
ATOM 17188 N N . ASN D 1 521 ? -15.56219 25.60782 10.75002 1.000 32.49797 521 ASN D N 1
ATOM 17189 C CA . ASN D 1 521 ? -15.41829 26.92894 11.36020 1.000 28.57620 521 ASN D CA 1
ATOM 17190 C C . ASN D 1 521 ? -14.05217 27.10871 12.01079 1.000 32.18773 521 ASN D C 1
ATOM 17191 O O . ASN D 1 521 ? -13.45943 28.18666 11.91834 1.000 29.56207 521 ASN D O 1
ATOM 17196 N N . ILE D 1 522 ? -13.54222 26.07375 12.70649 1.000 31.47434 522 ILE D N 1
ATOM 17197 C CA . ILE D 1 522 ? -12.21940 26.17797 13.31612 1.000 27.48153 522 ILE D CA 1
ATOM 17198 C C . ILE D 1 522 ? -11.17192 26.49743 12.25371 1.000 27.91515 522 ILE D C 1
ATOM 17199 O O . ILE D 1 522 ? -10.34298 27.40062 12.41712 1.000 31.14956 522 ILE D O 1
ATOM 17204 N N . ALA D 1 523 ? -11.15992 25.72865 11.16426 1.000 26.54643 523 ALA D N 1
ATOM 17205 C CA . ALA D 1 523 ? -10.17712 25.98122 10.11290 1.000 29.87761 523 ALA D CA 1
ATOM 17206 C C . ALA D 1 523 ? -10.36954 27.37242 9.45867 1.000 29.57750 523 ALA D C 1
ATOM 17207 O O . ALA D 1 523 ? -9.38992 28.06003 9.14960 1.000 27.71141 523 ALA D O 1
ATOM 17209 N N . SER D 1 524 ? -11.60383 27.83858 9.29497 1.000 28.41162 524 SER D N 1
ATOM 17210 C CA . SER D 1 524 ? -11.78729 29.13935 8.61563 1.000 28.39378 524 SER D CA 1
ATOM 17211 C C . SER D 1 524 ? -11.12750 30.29070 9.37420 1.000 31.25070 524 SER D C 1
ATOM 17212 O O . SER D 1 524 ? -10.37548 31.08765 8.79636 1.000 27.67034 524 SER D O 1
ATOM 17215 N N . TYR D 1 525 ? -11.40485 30.40408 10.68012 1.000 35.27817 525 TYR D N 1
ATOM 17216 C CA . TYR D 1 525 ? -10.86701 31.52815 11.43262 1.000 29.71205 525 TYR D CA 1
ATOM 17217 C C . TYR D 1 525 ? -9.43026 31.31657 11.85321 1.000 28.45715 525 TYR D C 1
ATOM 17218 O O . TYR D 1 525 ? -8.71698 32.29503 12.08046 1.000 32.06107 525 TYR D O 1
ATOM 17227 N N . SER D 1 526 ? -8.97726 30.07042 11.96441 1.000 29.03562 526 SER D N 1
ATOM 17228 C CA . SER D 1 526 ? -7.54699 29.85672 12.09480 1.000 28.90437 526 SER D CA 1
ATOM 17229 C C . SER D 1 526 ? -6.81909 30.28950 10.81969 1.000 29.14030 526 SER D C 1
ATOM 17230 O O . SER D 1 526 ? -5.76556 30.94079 10.87970 1.000 31.32047 526 SER D O 1
ATOM 17233 N N . LEU D 1 527 ? -7.36908 29.95429 9.65584 1.000 27.07573 527 LEU D N 1
ATOM 17234 C CA . LEU D 1 527 ? -6.76386 30.42797 8.40947 1.000 32.29827 527 LEU D CA 1
ATOM 17235 C C . LEU D 1 527 ? -6.77946 31.95904 8.33376 1.000 30.67570 527 LEU D C 1
ATOM 17236 O O . LEU D 1 527 ? -5.78340 32.58229 7.93839 1.000 31.70712 527 LEU D O 1
ATOM 17241 N N . LEU D 1 528 ? -7.87748 32.58883 8.75638 1.000 28.84178 528 LEU D N 1
ATOM 17242 C CA . LEU D 1 528 ? -7.92195 34.05294 8.73302 1.000 27.65518 528 LEU D CA 1
ATOM 17243 C C . LEU D 1 528 ? -6.82241 34.65782 9.60525 1.000 30.88399 528 LEU D C 1
ATOM 17244 O O . LEU D 1 528 ? -6.25300 35.69651 9.26272 1.000 31.44686 528 LEU D O 1
ATOM 17249 N N . THR D 1 529 ? -6.50274 34.01497 10.74179 1.000 30.34092 529 THR D N 1
ATOM 17250 C CA . THR D 1 529 ? -5.49771 34.55675 11.65099 1.000 26.02593 529 THR D CA 1
ATOM 17251 C C . THR D 1 529 ? -4.09611 34.47031 11.06269 1.000 31.21224 529 THR D C 1
ATOM 17252 O O . THR D 1 529 ? -3.28600 35.38924 11.24150 1.000 33.38770 529 THR D O 1
ATOM 17256 N N . LEU D 1 530 ? -3.76136 33.33486 10.43366 1.000 31.72617 530 LEU D N 1
ATOM 17257 C CA . LEU D 1 530 ? -2.54665 33.24747 9.62728 1.000 32.56400 530 LEU D CA 1
ATOM 17258 C C . LEU D 1 530 ? -2.48563 34.37429 8.58913 1.000 31.62461 530 LEU D C 1
ATOM 17259 O O . LEU D 1 530 ? -1.46553 35.05656 8.43980 1.000 34.52141 530 LEU D O 1
ATOM 17264 N N . MET D 1 531 ? -3.55597 34.56941 7.84385 1.000 27.18400 531 MET D N 1
ATOM 17265 C CA . MET D 1 531 ? -3.49793 35.59180 6.79435 1.000 31.75508 531 MET D CA 1
ATOM 17266 C C . MET D 1 531 ? -3.27830 36.98640 7.38148 1.000 34.69175 531 MET D C 1
ATOM 17267 O O . MET D 1 531 ? -2.38798 37.72763 6.94270 1.000 33.64917 531 MET D O 1
ATOM 17272 N N . VAL D 1 532 ? -4.04352 37.33803 8.41974 1.000 33.74572 532 VAL D N 1
ATOM 17273 C CA . VAL D 1 532 ? -3.90376 38.65125 9.03791 1.000 29.29938 532 VAL D CA 1
ATOM 17274 C C . VAL D 1 532 ? -2.51204 38.82557 9.64256 1.000 34.73000 532 VAL D C 1
ATOM 17275 O O . VAL D 1 532 ? -1.88732 39.88530 9.50084 1.000 32.54771 532 VAL D O 1
ATOM 17279 N N . ALA D 1 533 ? -2.00253 37.79261 10.33141 1.000 28.04868 533 ALA D N 1
ATOM 17280 C CA . ALA D 1 533 ? -0.69373 37.90234 10.95236 1.000 29.84204 533 ALA D CA 1
ATOM 17281 C C . ALA D 1 533 ? 0.38808 38.17316 9.92189 1.000 33.34415 533 ALA D C 1
ATOM 17282 O O . ALA D 1 533 ? 1.32809 38.94235 10.18470 1.000 33.66141 533 ALA D O 1
ATOM 17284 N N . HIS D 1 534 ? 0.30630 37.50890 8.76298 1.000 34.11475 534 HIS D N 1
ATOM 17285 C CA . HIS D 1 534 ? 1.31446 37.72063 7.72548 1.000 36.97544 534 HIS D CA 1
ATOM 17286 C C . HIS D 1 534 ? 1.31014 39.16396 7.22719 1.000 34.01641 534 HIS D C 1
ATOM 17287 O O . HIS D 1 534 ? 2.36234 39.80758 7.16658 1.000 36.11880 534 HIS D O 1
ATOM 17294 N N . VAL D 1 535 ? 0.13942 39.70169 6.87461 1.000 32.13537 535 VAL D N 1
ATOM 17295 C CA . VAL D 1 535 ? 0.14534 41.04619 6.29129 1.000 39.40776 535 VAL D CA 1
ATOM 17296 C C . VAL D 1 535 ? 0.28357 42.13463 7.34146 1.000 41.99840 535 VAL D C 1
ATOM 17297 O O . VAL D 1 535 ? 0.38901 43.31341 6.97991 1.000 38.56013 535 VAL D O 1
ATOM 17301 N N . CYS D 1 536 ? 0.33996 41.77366 8.62758 1.000 39.60087 536 CYS D N 1
ATOM 17302 C CA . CYS D 1 536 ? 0.63392 42.71723 9.69744 1.000 40.80863 536 CYS D CA 1
ATOM 17303 C C . CYS D 1 536 ? 1.99677 42.47330 10.32361 1.000 37.70392 536 CYS D C 1
ATOM 17304 O O . CYS D 1 536 ? 2.29731 43.05728 11.36681 1.000 36.54848 536 CYS D O 1
ATOM 17307 N N . ASN D 1 537 ? 2.82944 41.62786 9.71385 1.000 38.14885 537 ASN D N 1
ATOM 17308 C CA . ASN D 1 537 ? 4.15521 41.32767 10.25371 1.000 40.70819 537 ASN D CA 1
ATOM 17309 C C . ASN D 1 537 ? 4.06895 40.80843 11.69359 1.000 39.57429 537 ASN D C 1
ATOM 17310 O O . ASN D 1 537 ? 4.88449 41.15721 12.54737 1.000 38.26103 537 ASN D O 1
ATOM 17315 N N . LEU D 1 538 ? 3.07544 39.96864 11.97045 1.000 38.40642 538 LEU D N 1
ATOM 17316 C CA . LEU D 1 538 ? 2.93954 39.33955 13.28083 1.000 39.07463 538 LEU D CA 1
ATOM 17317 C C . LEU D 1 538 ? 3.05465 37.82325 13.14666 1.000 35.66483 538 LEU D C 1
ATOM 17318 O O . LEU D 1 538 ? 3.07428 37.26656 12.04865 1.000 34.61777 538 LEU D O 1
ATOM 17323 N N . LYS D 1 539 ? 3.14241 37.15158 14.28579 1.000 38.60109 539 LYS D N 1
ATOM 17324 C CA . LYS D 1 539 ? 3.23606 35.70156 14.31782 1.000 35.41176 539 LYS D CA 1
ATOM 17325 C C . LYS D 1 539 ? 1.92183 35.11110 14.80501 1.000 36.09598 539 LYS D C 1
ATOM 17326 O O . LYS D 1 539 ? 1.42290 35.53393 15.85529 1.000 33.48746 539 LYS D O 1
ATOM 17332 N N . PRO D 1 540 ? 1.30708 34.17791 14.08007 1.000 31.46696 540 PRO D N 1
ATOM 17333 C CA . PRO D 1 540 ? 0.01817 33.63159 14.53914 1.000 33.89053 540 PRO D CA 1
ATOM 17334 C C . PRO D 1 540 ? 0.22501 32.79043 15.79242 1.000 36.36988 540 PRO D C 1
ATOM 17335 O O . PRO D 1 540 ? 1.16394 32.00048 15.86794 1.000 33.64035 540 PRO D O 1
ATOM 17339 N N . LYS D 1 541 ? -0.64094 32.98805 16.79100 1.000 34.00941 541 LYS D N 1
ATOM 17340 C CA . LYS D 1 541 ? -0.46588 32.33701 18.08204 1.000 35.88068 541 LYS D CA 1
ATOM 17341 C C . LYS D 1 541 ? -1.63258 31.44038 18.46067 1.000 32.75674 541 LYS D C 1
ATOM 17342 O O . LYS D 1 541 ? -1.42844 30.26388 18.75262 1.000 30.98897 541 LYS D O 1
ATOM 17348 N N . GLU D 1 542 ? -2.86073 31.94045 18.43057 1.000 30.36559 542 GLU D N 1
ATOM 17349 C CA . GLU D 1 542 ? -3.93855 31.16552 19.01505 1.000 32.67648 542 GLU D CA 1
ATOM 17350 C C . GLU D 1 542 ? -5.25623 31.52153 18.35049 1.000 30.89269 542 GLU D C 1
ATOM 17351 O O . GLU D 1 542 ? -5.48575 32.67736 17.97288 1.000 32.87139 542 GLU D O 1
ATOM 17357 N N . PHE D 1 543 ? -6.09788 30.51442 18.16385 1.000 28.30833 543 PHE D N 1
ATOM 17358 C CA . PHE D 1 543 ? -7.48587 30.71869 17.77924 1.000 26.97550 543 PHE D CA 1
ATOM 17359 C C . PHE D 1 543 ? -8.36954 30.24741 18.92538 1.000 29.99835 543 PHE D C 1
ATOM 17360 O O . PHE D 1 543 ? -8.20190 29.12822 19.42913 1.000 31.18929 543 PHE D O 1
ATOM 17368 N N . ILE D 1 544 ? -9.28819 31.10662 19.35185 1.000 30.11422 544 ILE D N 1
ATOM 17369 C CA . ILE D 1 544 ? -10.15506 30.84332 20.49604 1.000 26.64405 544 ILE D CA 1
ATOM 17370 C C . ILE D 1 544 ? -11.59024 30.83256 19.98606 1.000 30.19119 544 ILE D C 1
ATOM 17371 O O . ILE D 1 544 ? -12.05223 31.82116 19.39811 1.000 27.45082 544 ILE D O 1
ATOM 17376 N N . HIS D 1 545 ? -12.29162 29.71934 20.19748 1.000 26.94859 545 HIS D N 1
ATOM 17377 C CA . HIS D 1 545 ? -13.66202 29.53932 19.71940 1.000 27.93208 545 HIS D CA 1
ATOM 17378 C C . HIS D 1 545 ? -14.63969 29.67417 20.89849 1.000 31.12905 545 HIS D C 1
ATOM 17379 O O . HIS D 1 545 ? -14.62892 28.85050 21.82463 1.000 31.45825 545 HIS D O 1
ATOM 17386 N N . PHE D 1 546 ? -15.46704 30.72601 20.87248 1.000 28.16621 546 PHE D N 1
ATOM 17387 C CA . PHE D 1 546 ? -16.55323 30.91914 21.82547 1.000 29.11068 546 PHE D CA 1
ATOM 17388 C C . PHE D 1 546 ? -17.86583 30.52545 21.16407 1.000 31.06179 546 PHE D C 1
ATOM 17389 O O . PHE D 1 546 ? -18.18277 31.00716 20.06838 1.000 31.71639 546 PHE D O 1
ATOM 17397 N N . MET D 1 547 ? -18.64732 29.69493 21.83816 1.000 30.16384 547 MET D N 1
ATOM 17398 C CA . MET D 1 547 ? -19.83052 29.09471 21.22999 1.000 31.19868 547 MET D CA 1
ATOM 17399 C C . MET D 1 547 ? -21.07909 29.34101 22.05801 1.000 33.55655 547 MET D C 1
ATOM 17400 O O . MET D 1 547 ? -21.07928 29.15881 23.28169 1.000 29.84318 547 MET D O 1
ATOM 17405 N N . GLY D 1 548 ? -22.16685 29.65282 21.36676 1.000 33.54550 548 GLY D N 1
ATOM 17406 C CA . GLY D 1 548 ? -23.44857 29.84384 22.01313 1.000 29.03379 548 GLY D CA 1
ATOM 17407 C C . GLY D 1 548 ? -24.22402 28.54263 22.08634 1.000 33.04729 548 GLY D C 1
ATOM 17408 O O . GLY D 1 548 ? -23.91274 27.65893 22.90513 1.000 31.68783 548 GLY D O 1
ATOM 17409 N N . ASN D 1 549 ? -25.26006 28.41543 21.26520 1.000 29.58992 549 ASN D N 1
ATOM 17410 C CA . ASN D 1 549 ? -26.04239 27.18513 21.24626 1.000 30.42072 549 ASN D CA 1
ATOM 17411 C C . ASN D 1 549 ? -25.22724 26.11453 20.51323 1.000 36.86047 549 ASN D C 1
ATOM 17412 O O . ASN D 1 549 ? -25.01025 26.19686 19.29542 1.000 32.46919 549 ASN D O 1
ATOM 17417 N N . THR D 1 550 ? -24.76419 25.11519 21.27165 1.000 35.14181 550 THR D N 1
ATOM 17418 C CA . THR D 1 550 ? -23.79904 24.11765 20.83126 1.000 34.85683 550 THR D CA 1
ATOM 17419 C C . THR D 1 550 ? -24.49130 22.76014 20.82863 1.000 37.91242 550 THR D C 1
ATOM 17420 O O . THR D 1 550 ? -24.81655 22.22605 21.89159 1.000 35.57716 550 THR D O 1
ATOM 17424 N N . HIS D 1 551 ? -24.71475 22.19925 19.64063 1.000 36.16005 551 HIS D N 1
ATOM 17425 C CA . HIS D 1 551 ? -25.63488 21.08327 19.50232 1.000 37.29482 551 HIS D CA 1
ATOM 17426 C C . HIS D 1 551 ? -25.07533 19.97364 18.60844 1.000 39.49371 551 HIS D C 1
ATOM 17427 O O . HIS D 1 551 ? -24.11744 20.16299 17.85659 1.000 38.12388 551 HIS D O 1
ATOM 17434 N N . VAL D 1 552 ? -25.66859 18.78690 18.74264 1.000 35.17061 552 VAL D N 1
ATOM 17435 C CA . VAL D 1 552 ? -25.55497 17.73063 17.75039 1.000 39.37849 552 VAL D CA 1
ATOM 17436 C C . VAL D 1 552 ? -26.96720 17.31388 17.36912 1.000 41.40376 552 VAL D C 1
ATOM 17437 O O . VAL D 1 552 ? -27.87464 17.30565 18.20925 1.000 39.67245 552 VAL D O 1
ATOM 17441 N N . TYR D 1 553 ? -27.16814 17.04368 16.08647 1.000 41.82808 553 TYR D N 1
ATOM 17442 C CA . TYR D 1 553 ? -28.45323 16.55441 15.61748 1.000 47.00014 553 TYR D CA 1
ATOM 17443 C C . TYR D 1 553 ? -28.60349 15.07895 15.97138 1.000 46.60421 553 TYR D C 1
ATOM 17444 O O . TYR D 1 553 ? -27.62389 14.32983 16.03522 1.000 45.55231 553 TYR D O 1
ATOM 17453 N N . THR D 1 554 ? -29.84998 14.67416 16.22860 1.000 48.96070 554 THR D N 1
ATOM 17454 C CA . THR D 1 554 ? -30.10094 13.39561 16.88657 1.000 53.16017 554 THR D CA 1
ATOM 17455 C C . THR D 1 554 ? -29.77465 12.20920 15.98825 1.000 55.84950 554 THR D C 1
ATOM 17456 O O . THR D 1 554 ? -29.37635 11.15111 16.49298 1.000 55.23815 554 THR D O 1
ATOM 17460 N N . ASN D 1 555 ? -29.94426 12.35193 14.67106 1.000 57.54163 555 ASN D N 1
ATOM 17461 C CA . ASN D 1 555 ? -29.54883 11.27078 13.77711 1.000 64.21415 555 ASN D CA 1
ATOM 17462 C C . ASN D 1 555 ? -28.06503 10.99018 13.90439 1.000 59.55629 555 ASN D C 1
ATOM 17463 O O . ASN D 1 555 ? -27.64845 9.82643 13.95779 1.000 61.73960 555 ASN D O 1
ATOM 17468 N N . HIS D 1 556 ? -27.25719 12.05156 13.97460 1.000 54.68376 556 HIS D N 1
ATOM 17469 C CA . HIS D 1 556 ? -25.80741 11.94926 13.87834 1.000 51.65195 556 HIS D CA 1
ATOM 17470 C C . HIS D 1 556 ? -25.19860 11.21816 15.06180 1.000 50.18393 556 HIS D C 1
ATOM 17471 O O . HIS D 1 556 ? -23.99081 10.95885 15.06548 1.000 49.51057 556 HIS D O 1
ATOM 17478 N N . VAL D 1 557 ? -26.02001 10.88809 16.06534 1.000 51.22938 557 VAL D N 1
ATOM 17479 C CA . VAL D 1 557 ? -25.49777 10.36965 17.32906 1.000 53.57700 557 VAL D CA 1
ATOM 17480 C C . VAL D 1 557 ? -24.73300 9.06524 17.11319 1.000 53.80686 557 VAL D C 1
ATOM 17481 O O . VAL D 1 557 ? -23.62693 8.88115 17.63594 1.000 52.87073 557 VAL D O 1
ATOM 17485 N N . GLU D 1 558 ? -25.31393 8.12812 16.36449 1.000 56.90776 558 GLU D N 1
ATOM 17486 C CA . GLU D 1 558 ? -24.61474 6.86459 16.15303 1.000 58.41455 558 GLU D CA 1
ATOM 17487 C C . GLU D 1 558 ? -23.30794 7.09492 15.40724 1.000 56.20049 558 GLU D C 1
ATOM 17488 O O . GLU D 1 558 ? -22.26821 6.53205 15.77453 1.000 53.78009 558 GLU D O 1
ATOM 17494 N N . ALA D 1 559 ? -23.33560 7.95634 14.38417 1.000 48.99592 559 ALA D N 1
ATOM 17495 C CA . ALA D 1 559 ? -22.12817 8.25643 13.62054 1.000 53.22759 559 ALA D CA 1
ATOM 17496 C C . ALA D 1 559 ? -21.06949 8.94190 14.47928 1.000 48.35216 559 ALA D C 1
ATOM 17497 O O . ALA D 1 559 ? -19.87693 8.63379 14.36745 1.000 47.94633 559 ALA D O 1
ATOM 17499 N N . LEU D 1 560 ? -21.48229 9.87669 15.34449 1.000 52.57992 560 LEU D N 1
ATOM 17500 C CA . LEU D 1 560 ? -20.52039 10.55544 16.21392 1.000 46.78125 560 LEU D CA 1
ATOM 17501 C C . LEU D 1 560 ? -19.88154 9.58753 17.20098 1.000 42.41287 560 LEU D C 1
ATOM 17502 O O . LEU D 1 560 ? -18.68952 9.70641 17.51084 1.000 40.27803 560 LEU D O 1
ATOM 17507 N N . LYS D 1 561 ? -20.65449 8.62439 17.71282 1.000 46.05299 561 LYS D N 1
ATOM 17508 C CA . LYS D 1 561 ? -20.07405 7.61653 18.59676 1.000 44.19415 561 LYS D CA 1
ATOM 17509 C C . LYS D 1 561 ? -18.98969 6.82369 17.87962 1.000 43.76534 561 LYS D C 1
ATOM 17510 O O . LYS D 1 561 ? -17.95840 6.48453 18.47187 1.000 42.21550 561 LYS D O 1
ATOM 17516 N N . GLU D 1 562 ? -19.20706 6.51516 16.60173 1.000 45.22546 562 GLU D N 1
ATOM 17517 C CA . GLU D 1 562 ? -18.16996 5.84364 15.82879 1.000 46.76519 562 GLU D CA 1
ATOM 17518 C C . GLU D 1 562 ? -16.93764 6.73156 15.69179 1.000 44.32121 562 GLU D C 1
ATOM 17519 O O . GLU D 1 562 ? -15.80144 6.25972 15.81139 1.000 42.76778 562 GLU D O 1
ATOM 17525 N N . GLN D 1 563 ? -17.14045 8.02815 15.45507 1.000 47.63095 563 GLN D N 1
ATOM 17526 C CA . GLN D 1 563 ? -15.99715 8.92824 15.37520 1.000 41.95362 563 GLN D CA 1
ATOM 17527 C C . GLN D 1 563 ? -15.26601 9.02620 16.70679 1.000 39.05902 563 GLN D C 1
ATOM 17528 O O . GLN D 1 563 ? -14.04333 9.18870 16.72780 1.000 37.53231 563 GLN D O 1
ATOM 17534 N N . LEU D 1 564 ? -15.98203 8.92179 17.82406 1.000 36.52423 564 LEU D N 1
ATOM 17535 C CA . LEU D 1 564 ? -15.30569 9.04378 19.10212 1.000 35.42721 564 LEU D CA 1
ATOM 17536 C C . LEU D 1 564 ? -14.44813 7.82629 19.44026 1.000 40.94835 564 LEU D C 1
ATOM 17537 O O . LEU D 1 564 ? -13.76437 7.84656 20.46352 1.000 36.95142 564 LEU D O 1
ATOM 17542 N N . ARG D 1 565 ? -14.43654 6.79375 18.59699 1.000 39.69669 565 ARG D N 1
ATOM 17543 C CA . ARG D 1 565 ? -13.53332 5.66277 18.76664 1.000 43.79919 565 ARG D CA 1
ATOM 17544 C C . ARG D 1 565 ? -12.17542 5.87861 18.10045 1.000 43.51387 565 ARG D C 1
ATOM 17545 O O . ARG D 1 565 ? -11.32294 4.98633 18.17354 1.000 39.12586 565 ARG D O 1
ATOM 17553 N N . ARG D 1 566 ? -11.93382 7.03486 17.47484 1.000 33.92377 566 ARG D N 1
ATOM 17554 C CA . ARG D 1 566 ? -10.72063 7.24402 16.68734 1.000 38.44675 566 ARG D CA 1
ATOM 17555 C C . ARG D 1 566 ? -9.71289 8.11446 17.43043 1.000 35.36737 566 ARG D C 1
ATOM 17556 O O . ARG D 1 566 ? -10.06685 9.17028 17.97089 1.000 36.15739 566 ARG D O 1
ATOM 17564 N N . GLU D 1 567 ? -8.45875 7.69461 17.42633 1.000 35.96473 567 GLU D N 1
ATOM 17565 C CA . GLU D 1 567 ? -7.41398 8.51801 18.03229 1.000 33.33450 567 GLU D CA 1
ATOM 17566 C C . GLU D 1 567 ? -6.97951 9.61361 17.06408 1.000 35.63584 567 GLU D C 1
ATOM 17567 O O . GLU D 1 567 ? -6.77625 9.34237 15.87652 1.000 37.15777 567 GLU D O 1
ATOM 17573 N N . PRO D 1 568 ? -6.86281 10.85354 17.51702 1.000 38.30447 568 PRO D N 1
ATOM 17574 C CA . PRO D 1 568 ? -6.41212 11.91893 16.61591 1.000 35.91630 568 PRO D CA 1
ATOM 17575 C C . PRO D 1 568 ? -4.97455 11.69670 16.18319 1.000 34.19052 568 PRO D C 1
ATOM 17576 O O . PRO D 1 568 ? -4.14434 11.15556 16.92559 1.000 31.83184 568 PRO D O 1
ATOM 17580 N N . ARG D 1 569 ? -4.70966 12.08425 14.93250 1.000 31.68798 569 ARG D N 1
ATOM 17581 C CA . ARG D 1 569 ? -3.41629 12.10963 14.27703 1.000 31.39147 569 ARG D CA 1
ATOM 17582 C C . ARG D 1 569 ? -2.77410 13.46567 14.51051 1.000 30.32734 569 ARG D C 1
ATOM 17583 O O . ARG D 1 569 ? -3.45746 14.42461 14.87628 1.000 34.95292 569 ARG D O 1
ATOM 17591 N N . PRO D 1 570 ? -1.47015 13.59904 14.30252 1.000 28.89790 570 PRO D N 1
ATOM 17592 C CA . PRO D 1 570 ? -0.86107 14.92379 14.44282 1.000 29.99253 570 PRO D CA 1
ATOM 17593 C C . PRO D 1 570 ? -1.46766 15.90049 13.43356 1.000 31.88256 570 PRO D C 1
ATOM 17594 O O . PRO D 1 570 ? -1.85788 15.51576 12.32648 1.000 27.69136 570 PRO D O 1
ATOM 17598 N N . PHE D 1 571 ? -1.58484 17.17058 13.85037 1.000 30.66156 571 PHE D N 1
ATOM 17599 C CA . PHE D 1 571 ? -2.14276 18.21644 12.98281 1.000 26.48082 571 PHE D CA 1
ATOM 17600 C C . PHE D 1 571 ? -1.18297 18.52295 11.83628 1.000 30.05293 571 PHE D C 1
ATOM 17601 O O . PHE D 1 571 ? 0.03932 18.42541 12.00117 1.000 33.94152 571 PHE D O 1
ATOM 17609 N N . PRO D 1 572 ? -1.71187 18.93723 10.66102 1.000 29.20518 572 PRO D N 1
ATOM 17610 C CA . PRO D 1 572 ? -0.82314 19.37052 9.57194 1.000 33.58258 572 PRO D CA 1
ATOM 17611 C C . PRO D 1 572 ? -0.21628 20.74397 9.82636 1.000 37.84975 572 PRO D C 1
ATOM 17612 O O . PRO D 1 572 ? -0.52587 21.41749 10.82330 1.000 32.71684 572 PRO D O 1
ATOM 17616 N N . ILE D 1 573 ? 0.64920 21.15677 8.90217 1.000 33.91661 573 ILE D N 1
ATOM 17617 C CA . ILE D 1 573 ? 1.14070 22.52319 8.79814 1.000 37.10971 573 ILE D CA 1
ATOM 17618 C C . ILE D 1 573 ? 0.47307 23.17065 7.59495 1.000 34.77587 573 ILE D C 1
ATOM 17619 O O . ILE D 1 573 ? 0.35781 22.54825 6.53313 1.000 34.35096 573 ILE D O 1
ATOM 17624 N N . VAL D 1 574 ? 0.00573 24.40116 7.76185 1.000 36.78712 574 VAL D N 1
ATOM 17625 C CA . VAL D 1 574 ? -0.43375 25.21725 6.62737 1.000 35.19735 574 VAL D CA 1
ATOM 17626 C C . VAL D 1 574 ? 0.64538 26.25039 6.33841 1.000 36.71923 574 VAL D C 1
ATOM 17627 O O . VAL D 1 574 ? 0.99444 27.05786 7.20715 1.000 34.58504 574 VAL D O 1
ATOM 17631 N N . ASN D 1 575 ? 1.18859 26.21535 5.12122 1.000 37.11250 575 ASN D N 1
ATOM 17632 C CA . ASN D 1 575 ? 2.19773 27.17221 4.69360 1.000 38.67066 575 ASN D CA 1
ATOM 17633 C C . ASN D 1 575 ? 1.58324 28.20161 3.75439 1.000 38.12202 575 ASN D C 1
ATOM 17634 O O . ASN D 1 575 ? 0.79246 27.85550 2.87482 1.000 35.00685 575 ASN D O 1
ATOM 17639 N N . ILE D 1 576 ? 1.91576 29.46897 3.97933 1.000 37.89724 576 ILE D N 1
ATOM 17640 C CA . ILE D 1 576 ? 1.63293 30.52240 3.01595 1.000 37.94367 576 ILE D CA 1
ATOM 17641 C C . ILE D 1 576 ? 2.79910 30.58374 2.04007 1.000 39.94275 576 ILE D C 1
ATOM 17642 O O . ILE D 1 576 ? 3.96250 30.68512 2.45289 1.000 39.20356 576 ILE D O 1
ATOM 17647 N N . LEU D 1 577 ? 2.49061 30.49435 0.75198 1.000 36.87498 577 LEU D N 1
ATOM 17648 C CA . LEU D 1 577 ? 3.48171 30.54819 -0.31310 1.000 42.08937 577 LEU D CA 1
ATOM 17649 C C . LEU D 1 577 ? 3.53041 31.94997 -0.91888 1.000 45.28933 577 LEU D C 1
ATOM 17650 O O . LEU D 1 577 ? 2.57500 32.72628 -0.82305 1.000 40.26819 577 LEU D O 1
ATOM 17655 N N . ASN D 1 578 ? 4.66876 32.27235 -1.53972 1.000 43.19123 578 ASN D N 1
ATOM 17656 C CA . ASN D 1 578 ? 4.83657 33.55206 -2.23600 1.000 50.33463 578 ASN D CA 1
ATOM 17657 C C . ASN D 1 578 ? 4.64962 34.73329 -1.28413 1.000 47.53712 578 ASN D C 1
ATOM 17658 O O . ASN D 1 578 ? 4.07892 35.76447 -1.65402 1.000 49.27541 578 ASN D O 1
ATOM 17663 N N . LYS D 1 579 ? 5.14803 34.57912 -0.05359 1.000 44.65586 579 LYS D N 1
ATOM 17664 C CA . LYS D 1 579 ? 4.91814 35.57417 0.99519 1.000 47.05441 579 LYS D CA 1
ATOM 17665 C C . LYS D 1 579 ? 5.35390 36.97616 0.57532 1.000 49.52955 579 LYS D C 1
ATOM 17666 O O . LYS D 1 579 ? 4.70616 37.96565 0.94301 1.000 43.43703 579 LYS D O 1
ATOM 17672 N N . GLU D 1 580 ? 6.47203 37.08710 -0.15197 1.000 47.64694 580 GLU D N 1
ATOM 17673 C CA . GLU D 1 580 ? 6.99640 38.40261 -0.49668 1.000 53.90301 580 GLU D CA 1
ATOM 17674 C C . GLU D 1 580 ? 6.13342 39.10409 -1.53667 1.000 50.02313 580 GLU D C 1
ATOM 17675 O O . GLU D 1 580 ? 6.17344 40.33330 -1.62952 1.000 49.28569 580 GLU D O 1
ATOM 17681 N N . ARG D 1 581 ? 5.33552 38.35245 -2.28887 1.000 45.51324 581 ARG D N 1
ATOM 17682 C CA . ARG D 1 581 ? 4.36013 38.91424 -3.20313 1.000 43.60616 581 ARG D CA 1
ATOM 17683 C C . ARG D 1 581 ? 3.09995 39.39425 -2.50297 1.000 50.21408 581 ARG D C 1
ATOM 17684 O O . ARG D 1 581 ? 2.30553 40.11576 -3.11846 1.000 46.23736 581 ARG D O 1
ATOM 17692 N N . ILE D 1 582 ? 2.88220 39.00065 -1.25000 1.000 45.90397 582 ILE D N 1
ATOM 17693 C CA . ILE D 1 582 ? 1.58871 39.15904 -0.59452 1.000 46.71961 582 ILE D CA 1
ATOM 17694 C C . ILE D 1 582 ? 1.73917 40.23845 0.46707 1.000 43.02164 582 ILE D C 1
ATOM 17695 O O . ILE D 1 582 ? 2.28060 39.99453 1.54899 1.000 43.28241 582 ILE D O 1
ATOM 17700 N N . LYS D 1 583 ? 1.23355 41.43427 0.17731 1.000 40.69029 583 LYS D N 1
ATOM 17701 C CA . LYS D 1 583 ? 1.43338 42.57765 1.05489 1.000 39.83869 583 LYS D CA 1
ATOM 17702 C C . LYS D 1 583 ? 0.15503 43.06260 1.71869 1.000 39.66652 583 LYS D C 1
ATOM 17703 O O . LYS D 1 583 ? 0.23200 43.78600 2.71641 1.000 39.86782 583 LYS D O 1
ATOM 17709 N N . GLU D 1 584 ? -1.00680 42.68996 1.18996 1.000 37.01483 584 GLU D N 1
ATOM 17710 C CA . GLU D 1 584 ? -2.28908 43.16288 1.68159 1.000 40.06122 584 GLU D CA 1
ATOM 17711 C C . GLU D 1 584 ? -3.25230 41.99021 1.66928 1.000 40.01675 584 GLU D C 1
ATOM 17712 O O . GLU D 1 584 ? -3.06134 41.01480 0.93585 1.000 35.25422 584 GLU D O 1
ATOM 17718 N N . ILE D 1 585 ? -4.30654 42.10200 2.48078 1.000 36.42501 585 ILE D N 1
ATOM 17719 C CA . ILE D 1 585 ? -5.19039 40.95774 2.67652 1.000 40.61926 585 ILE D CA 1
ATOM 17720 C C . ILE D 1 585 ? -5.87798 40.56693 1.37371 1.000 40.04765 585 ILE D C 1
ATOM 17721 O O . ILE D 1 585 ? -6.18866 39.38988 1.15278 1.000 40.18285 585 ILE D O 1
ATOM 17726 N N . ASP D 1 586 ? -6.09097 41.52673 0.47407 1.000 43.25878 586 ASP D N 1
ATOM 17727 C CA . ASP D 1 586 ? -6.70125 41.22329 -0.81780 1.000 40.90055 586 ASP D CA 1
ATOM 17728 C C . ASP D 1 586 ? -5.76760 40.45906 -1.75699 1.000 39.59681 586 ASP D C 1
ATOM 17729 O O . ASP D 1 586 ? -6.24124 39.89450 -2.74159 1.000 41.63362 586 ASP D O 1
ATOM 17734 N N . ASP D 1 587 ? -4.46455 40.41338 -1.47740 1.000 39.07292 587 ASP D N 1
ATOM 17735 C CA . ASP D 1 587 ? -3.49432 39.79552 -2.37982 1.000 37.80879 587 ASP D CA 1
ATOM 17736 C C . ASP D 1 587 ? -3.47639 38.26641 -2.33846 1.000 45.82660 587 ASP D C 1
ATOM 17737 O O . ASP D 1 587 ? -2.86962 37.65596 -3.22730 1.000 43.00831 587 ASP D O 1
ATOM 17742 N N . PHE D 1 588 ? -4.06838 37.62548 -1.32493 1.000 41.45350 588 PHE D N 1
ATOM 17743 C CA . PHE D 1 588 ? -4.02579 36.16693 -1.25859 1.000 43.73236 588 PHE D CA 1
ATOM 17744 C C . PHE D 1 588 ? -4.88917 35.55559 -2.35511 1.000 42.37479 588 PHE D C 1
ATOM 17745 O O . PHE D 1 588 ? -5.99040 36.03635 -2.63358 1.000 39.18365 588 PHE D O 1
ATOM 17753 N N . THR D 1 589 ? -4.39167 34.47142 -2.95148 1.000 38.30049 589 THR D N 1
ATOM 17754 C CA . THR D 1 589 ? -5.14062 33.60489 -3.84842 1.000 40.27176 589 THR D CA 1
ATOM 17755 C C . THR D 1 589 ? -5.07640 32.17287 -3.32184 1.000 39.40711 589 THR D C 1
ATOM 17756 O O . THR D 1 589 ? -4.25520 31.84310 -2.46660 1.000 38.75550 589 THR D O 1
ATOM 17760 N N . ALA D 1 590 ? -5.92011 31.30555 -3.88954 1.000 39.52664 590 ALA D N 1
ATOM 17761 C CA . ALA D 1 590 ? -5.97038 29.90351 -3.47244 1.000 43.61992 590 ALA D CA 1
ATOM 17762 C C . ALA D 1 590 ? -4.62678 29.18707 -3.62078 1.000 43.29159 590 ALA D C 1
ATOM 17763 O O . ALA D 1 590 ? -4.30586 28.29905 -2.82145 1.000 42.61314 590 ALA D O 1
ATOM 17765 N N . GLU D 1 591 ? -3.83604 29.53824 -4.62650 1.000 43.67920 591 GLU D N 1
ATOM 17766 C CA . GLU D 1 591 ? -2.55822 28.87010 -4.84786 1.000 38.52807 591 GLU D CA 1
ATOM 17767 C C . GLU D 1 591 ? -1.46846 29.38196 -3.92455 1.000 39.96596 591 GLU D C 1
ATOM 17768 O O . GLU D 1 591 ? -0.32648 28.92478 -4.01406 1.000 41.58757 591 GLU D O 1
ATOM 17774 N N . ASP D 1 592 ? -1.78233 30.29872 -3.02343 1.000 40.86624 592 ASP D N 1
ATOM 17775 C CA . ASP D 1 592 ? -0.79342 30.77800 -2.07157 1.000 39.09123 592 ASP D CA 1
ATOM 17776 C C . ASP D 1 592 ? -0.72685 29.91211 -0.80100 1.000 38.37913 592 ASP D C 1
ATOM 17777 O O . ASP D 1 592 ? 0.03714 30.22998 0.12154 1.000 34.92259 592 ASP D O 1
ATOM 17782 N N . PHE D 1 593 ? -1.47122 28.81284 -0.74470 1.000 36.12133 593 PHE D N 1
ATOM 17783 C CA . PHE D 1 593 ? -1.48217 27.97417 0.45437 1.000 38.57385 593 PHE D CA 1
ATOM 17784 C C . PHE D 1 593 ? -1.14813 26.52525 0.12229 1.000 39.87452 593 PHE D C 1
ATOM 17785 O O . PHE D 1 593 ? -1.58982 26.00120 -0.90153 1.000 39.22357 593 PHE D O 1
ATOM 17793 N N . GLU D 1 594 ? -0.39527 25.86420 1.00797 1.000 37.33476 594 GLU D N 1
ATOM 17794 C CA . GLU D 1 594 ? -0.21106 24.42077 0.92334 1.000 40.97478 594 GLU D CA 1
ATOM 17795 C C . GLU D 1 594 ? -0.42482 23.78024 2.29223 1.000 39.30372 594 GLU D C 1
ATOM 17796 O O . GLU D 1 594 ? 0.02950 24.30003 3.31665 1.000 37.73913 594 GLU D O 1
ATOM 17802 N N . VAL D 1 595 ? -1.13694 22.65918 2.29236 1.000 38.48399 595 VAL D N 1
ATOM 17803 C CA . VAL D 1 595 ? -1.39864 21.87311 3.48928 1.000 37.77777 595 VAL D CA 1
ATOM 17804 C C . VAL D 1 595 ? -0.42543 20.70672 3.48296 1.000 40.53367 595 VAL D C 1
ATOM 17805 O O . VAL D 1 595 ? -0.46071 19.87053 2.57296 1.000 38.63285 595 VAL D O 1
ATOM 17809 N N . VAL D 1 596 ? 0.42885 20.64589 4.50250 1.000 36.47794 596 VAL D N 1
ATOM 17810 C CA . VAL D 1 596 ? 1.54570 19.71463 4.56642 1.000 37.47301 596 VAL D CA 1
ATOM 17811 C C . VAL D 1 596 ? 1.27341 18.70062 5.66900 1.000 39.41507 596 VAL D C 1
ATOM 17812 O O . VAL D 1 596 ? 1.05456 19.07686 6.82707 1.000 31.97641 596 VAL D O 1
ATOM 17816 N N . GLY D 1 597 ? 1.29074 17.42120 5.30596 1.000 39.31604 597 GLY D N 1
ATOM 17817 C CA . GLY D 1 597 ? 1.20003 16.32387 6.26028 1.000 36.70159 597 GLY D CA 1
ATOM 17818 C C . GLY D 1 597 ? -0.16323 16.08931 6.88054 1.000 38.38705 597 GLY D C 1
ATOM 17819 O O . GLY D 1 597 ? -0.24834 15.78127 8.07536 1.000 37.44904 597 GLY D O 1
ATOM 17820 N N . TYR D 1 598 ? -1.23060 16.22830 6.10398 1.000 36.65232 598 TYR D N 1
ATOM 17821 C CA . TYR D 1 598 ? -2.58734 16.01370 6.59851 1.000 38.54598 598 TYR D CA 1
ATOM 17822 C C . TYR D 1 598 ? -2.94613 14.54072 6.42884 1.000 42.13078 598 TYR D C 1
ATOM 17823 O O . TYR D 1 598 ? -3.16195 14.07525 5.30746 1.000 41.87464 598 TYR D O 1
ATOM 17832 N N . VAL D 1 599 ? -3.01307 13.81082 7.54140 1.000 39.46610 599 VAL D N 1
ATOM 17833 C CA . VAL D 1 599 ? -3.28800 12.37483 7.53893 1.000 40.96666 599 VAL D CA 1
ATOM 17834 C C . VAL D 1 599 ? -4.56393 12.09399 8.33442 1.000 38.74093 599 VAL D C 1
ATOM 17835 O O . VAL D 1 599 ? -4.49423 11.57113 9.45601 1.000 37.11535 599 VAL D O 1
ATOM 17839 N N . PRO D 1 600 ? -5.74025 12.41645 7.80952 1.000 38.62791 600 PRO D N 1
ATOM 17840 C CA . PRO D 1 600 ? -6.97570 12.22895 8.57545 1.000 41.98514 600 PRO D CA 1
ATOM 17841 C C . PRO D 1 600 ? -7.53026 10.81757 8.45274 1.000 43.86260 600 PRO D C 1
ATOM 17842 O O . PRO D 1 600 ? -7.23977 10.08233 7.50717 1.000 42.24819 600 PRO D O 1
ATOM 17846 N N . HIS D 1 601 ? -8.37533 10.46666 9.41735 1.000 41.77813 601 HIS D N 1
ATOM 17847 C CA . HIS D 1 601 ? -9.11970 9.21862 9.33492 1.000 44.05258 601 HIS D CA 1
ATOM 17848 C C . HIS D 1 601 ? -10.07303 9.25936 8.14313 1.000 45.23357 601 HIS D C 1
ATOM 17849 O O . HIS D 1 601 ? -10.45289 10.32509 7.65481 1.000 38.84925 601 HIS D O 1
ATOM 17856 N N . GLY D 1 602 ? -10.47037 8.07513 7.68805 1.000 47.27925 602 GLY D N 1
ATOM 17857 C CA . GLY D 1 602 ? -11.33144 7.93712 6.53223 1.000 52.14209 602 GLY D CA 1
ATOM 17858 C C . GLY D 1 602 ? -12.80346 8.11093 6.85160 1.000 59.48375 602 GLY D C 1
ATOM 17859 O O . GLY D 1 602 ? -13.18917 8.64218 7.89446 1.000 57.16494 602 GLY D O 1
ATOM 17860 N N . ARG D 1 603 ? -13.63927 7.64935 5.92561 1.000 62.97179 603 ARG D N 1
ATOM 17861 C CA . ARG D 1 603 ? -15.07222 7.87385 6.03012 1.000 66.44238 603 ARG D CA 1
ATOM 17862 C C . ARG D 1 603 ? -15.68971 7.01639 7.13559 1.000 65.87498 603 ARG D C 1
ATOM 17863 O O . ARG D 1 603 ? -15.17010 5.96236 7.50974 1.000 62.73641 603 ARG D O 1
ATOM 17871 N N . ILE D 1 604 ? -16.82771 7.49381 7.65819 1.000 70.36307 604 ILE D N 1
ATOM 17872 C CA . ILE D 1 604 ? -17.52017 6.85679 8.78064 1.000 73.41330 604 ILE D CA 1
ATOM 17873 C C . ILE D 1 604 ? -18.39787 5.71396 8.27179 1.000 77.87983 604 ILE D C 1
ATOM 17874 O O . ILE D 1 604 ? -19.06041 5.83052 7.23216 1.000 81.04718 604 ILE D O 1
ATOM 17879 N N . GLN D 1 605 ? -18.40968 4.59394 9.00830 1.000 79.41353 605 GLN D N 1
ATOM 17880 C CA . GLN D 1 605 ? -19.25709 3.46431 8.62446 1.000 83.45540 605 GLN D CA 1
ATOM 17881 C C . GLN D 1 605 ? -20.73702 3.73751 8.88972 1.000 83.69838 605 GLN D C 1
ATOM 17882 O O . GLN D 1 605 ? -21.59311 3.28550 8.12085 1.000 84.35626 605 GLN D O 1
ATOM 17888 N N . MET D 1 606 ? -21.05848 4.46396 9.95990 1.000 85.34446 606 MET D N 1
ATOM 17889 C CA . MET D 1 606 ? -22.44799 4.78784 10.30396 1.000 80.11826 606 MET D CA 1
ATOM 17890 C C . MET D 1 606 ? -23.00045 5.90624 9.42170 1.000 79.71909 606 MET D C 1
ATOM 17891 O O . MET D 1 606 ? -24.07176 6.45525 9.68887 1.000 81.27852 606 MET D O 1
#

Solvent-accessible surface area: 95167 Å² total; per-residue (Å²): 110,167,19,65,2,4,0,8,12,16,0,2,11,113,56,0,18,8,27,127,77,32,128,18,19,61,104,6,74,21,25,89,73,4,44,22,92,0,0,80,18,34,68,112,110,10,80,164,128,147,103,23,4,0,0,0,0,15,85,130,32,8,86,49,25,70,152,159,68,29,40,20,81,78,15,0,1,0,0,22,13,114,60,38,99,30,110,84,9,15,89,92,72,128,100,60,185,49,76,67,100,8,44,27,13,84,44,4,70,43,0,8,68,26,0,34,116,106,22,122,112,24,1,22,24,0,2,0,17,2,17,27,60,11,6,83,39,0,0,51,61,0,28,0,40,8,0,3,1,2,6,1,2,74,113,29,28,11,69,59,89,1,18,6,1,18,15,40,62,6,9,28,81,122,63,88,30,25,152,72,52,37,102,97,106,23,16,32,0,6,62,37,55,138,101,30,171,109,178,106,5,54,0,11,2,68,8,0,0,0,0,82,11,14,22,32,99,34,0,0,0,0,2,2,1,0,18,29,53,79,74,109,99,60,152,128,57,113,64,2,46,64,7,8,20,4,0,64,14,12,47,46,39,101,88,37,78,112,105,114,134,87,168,91,40,131,0,4,81,38,1,71,56,42,22,2,34,0,5,57,2,0,55,18,0,8,50,0,28,21,82,17,88,83,34,94,17,159,111,43,79,6,8,17,9,59,11,8,12,60,4,86,0,41,10,90,50,11,3,0,0,3,0,0,75,154,9,89,40,102,0,0,10,15,12,3,8,1,3,4,127,11,21,4,10,1,58,76,3,22,131,86,37,1,119,69,15,43,150,11,6,48,79,128,51,0,58,82,64,125,8,95,134,14,93,69,0,2,2,0,2,3,14,0,0,1,6,28,26,3,44,17,78,23,137,52,18,117,37,109,14,113,81,79,41,35,36,5,0,123,79,4,6,78,68,4,85,104,63,47,39,28,23,74,3,8,2,3,1,5,8,15,53,9,33,118,67,0,1,51,11,0,32,12,2,4,3,1,3,9,7,8,65,93,130,42,0,1,0,0,0,0,4,14,10,0,28,0,6,108,24,0,17,32,16,0,0,5,7,0,0,0,0,17,0,0,0,38,10,10,125,22,107,36,56,33,0,0,0,2,0,0,12,0,3,0,42,48,97,50,17,110,28,7,58,46,5,4,173,36,28,0,7,4,9,0,16,13,48,21,64,70,105,128,117,4,130,79,8,89,53,8,60,26,132,0,17,71,45,21,16,36,34,6,27,39,188,21,130,139,120,162,23,59,3,5,0,8,10,18,0,0,14,139,54,0,18,9,52,132,80,33,130,18,21,59,105,5,79,22,24,92,77,4,44,17,80,0,0,72,27,32,60,127,98,8,87,155,126,112,107,17,1,0,0,0,0,13,82,128,33,2,76,47,30,67,121,170,108,36,39,23,75,76,15,0,1,0,0,24,16,114,67,38,102,31,106,87,11,53,88,56,64,126,114,66,174,54,48,48,112,13,43,30,13,85,42,4,74,42,0,8,70,30,0,35,127,102,21,120,117,25,0,29,21,0,1,0,17,2,18,25,58,10,8,77,32,0,0,46,64,0,25,0,39,8,0,2,1,2,6,1,2,72,67,23,105,24,80,61,88,0,22,12,1,14,15,14,61,3,5,35,82,92,74,61,103,98,145,41,116,65,134,79,135,54,27,32,1,5,61,35,56,144,106,26,180,106,183,112,4,60,0,18,1,82,3,0,0,0,1,95,11,21,16,32,95,32,0,0,0,0,1,2,1,0,20,32,52,86,91,133,135,133,164,54,46,127,66,1,35,62,10,2,13,7,0,63,29,11,49,49,66,104,82,97,129,105,87,134,138,94,158,63,26,126,1,3,72,39,1,67,58,46,23,2,31,0,5,63,1,0,61,14,0,9,47,0,28,19,92,17,70,77,26,96,13,167,84,47,73,4,9,16,5,52,11,6,13,59,3,85,0,46,11,74,64,12,3,0,0,2,0,0,63,152,10,90,39,96,0,0,10,12,13,2,8,1,2,5,138,10,25,4,9,0,43,78,2,19,143,91,43,0,118,65,15,40,151,16,4,41,77,126,59,0,62,82,68,124,9,92,133,17,95,72,1,1,1,0,2,2,15,0,0,1,7,27,27,4,47,18,64,20,130,57,18,116,52,108,17,113,79,82,42,34,36,5,0,133,83,4,9,97,73,5,91,93,70,46,40,15,24,68,3,8,1,3,1,5,7,14,55,7,36,119,66,0,1,51,13,0,33,12,2,4,2,1,2,17,6,20,69,88,130,28,0,8,0,0,0,0,5,13,10,0,25,0,4,109,26,0,8,30,16,0,0,6,7,0,0,0,0,15,0,0,0,40,11,10,132,21,111,35,65,42,0,1,0,2,0,0,12,0,4,0,40,50,108,51,18,98,30,9,60,40,5,2,148,24,11,0,5,4,9,0,16,14,49,19,64,66,104,130,115,3,126,77,7,92,48,7,62,24,140,1,18,69,43,23,16,40,34,5,26,36,198,23,128,129,111,166,22,60,3,5,0,7,12,16,0,0,17,143,66,0,18,8,53,133,79,30,124,18,21,60,107,6,77,26,26,82,74,4,41,16,79,0,0,75,17,11,57,126,72,9,87,167,122,125,108,13,0,0,0,0,0,12,80,126,30,18,81,49,26,73,164,154,68,66,36,14,79,71,16,0,2,0,0,20,14,106,71,34,98,33,109,71,15,49,87,138,59,125,109,68,175,45,46,59,106,12,46,27,13,86,44,3,70,42,0,7,69,27,0,40,118,104,23,119,115,23,1,21,25,0,0,0,17,2,18,24,60,14,7,74,36,0,0,50,61,1,24,0,40,6,0,3,1,1,5,1,1,75,71,27,103,24,80,62,85,0,20,15,1,15,11,14,54,6,6,34,82,80,75,100,80,42,174,56,115,67,132,66,159,50,21,32,0,4,59,33,54,142,106,25,185,103,174,109,4,55,0,15,1,66,4,0,0,0,1,93,10,22,22,29,98,33,0,0,0,0,2,1,1,0,17,31,50,92,101,130,125,147,46,122,62,1,41,66,7,6,19,3,0,65,11,11,50,46,70,101,61,55,106,92,104,137,114,133,155,81,31,118,0,2,77,47,0,57,62,45,23,2,33,0,5,60,2,0,52,18,0,7,48,0,31,40,93,16,90,76,31,131,16,178,99,74,33,9,10,15,3,51,10,7,15,59,4,86,0,36,10,72,65,12,3,1,0,2,0,0,65,150,12,90,39,100,0,0,11,18,12,3,6,2,3,6,133,9,24,5,10,0,45,85,3,17,154,88,37,1,125,66,20,41,154,13,3,49,77,125,57,0,70,89,70,126,9,92,133,12,93,67,0,0,3,0,2,3,15,1,0,1,6,26,26,3,46,17,61,21,129,54,19,114,48,107,15,119,77,76,44,36,38,5,0,122,83,5,6,74,61,4,80,99,49,45,43,11,33,71,4,8,2,4,1,6,7,13,55,8,35,122,68,0,0,55,12,1,33,12,2,5,4,2,4,19,9,19,70,98,107,36,0,9,0,1,0,0,5,14,12,0,27,0,5,106,26,0,12,30,16,0,0,4,7,0,0,0,0,17,0,0,0,41,12,8,121,18,111,34,74,39,0,0,0,2,0,0,12,0,4,0,36,49,118,58,20,105,29,7,66,19,6,4,161,30,15,0,6,3,10,0,15,14,46,20,64,66,111,133,114,3,128,77,7,92,50,8,60,26,138,1,18,66,45,23,16,39,32,6,24,37,192,29,71,148,116,171,20,64,3,4,0,7,12,17,0,2,10,111,56,0,17,9,26,125,78,30,126,17,19,60,106,7,79,20,24,92,71,3,41,12,84,0,0,77,24,18,56,101,85,11,86,156,129,120,100,15,1,0,0,0,0,14,83,129,32,4,76,47,28,54,127,161,99,28,41,21,77,75,14,0,1,0,0,22,13,121,74,46,112,34,107,72,11,50,82,59,66,120,156,65,173,56,56,55,126,12,45,27,14,88,42,3,70,42,0,7,70,27,0,41,137,104,25,128,102,23,0,20,21,0,0,0,18,2,18,27,59,11,6,87,40,0,0,55,63,1,26,0,38,7,0,2,1,2,5,1,2,74,107,28,27,11,68,59,88,0,18,8,2,10,22,11,86,8,8,23,74,88,62,108,14,22,126,66,45,28,113,93,102,34,20,23,0,5,62,36,58,139,103,27,156,107,135,128,4,54,0,20,3,92,8,0,0,0,0,95,12,21,20,32,98,32,0,0,0,0,2,2,1,0,19,33,61,108,84,98,88,133,96,119,104,150,71,50,116,65,1,39,63,8,8,24,7,0,63,13,10,43,52,61,91,76,52,111,114,100,131,128,91,129,86,25,122,0,4,77,35,0,78,63,44,21,2,32,0,5,60,1,0,50,17,0,8,45,0,28,22,82,17,95,91,24,109,13,155,107,64,55,11,5,20,3,63,11,7,15,60,4,86,0,43,12,74,66,11,2,1,0,3,0,0,46,134,9,89,45,100,0,0,11,17,14,3,10,0,3,4,135,10,24,4,7,1,47,76,2,25,138,106,33,1,122,65,18,42,154,12,5,57,91,129,52,0,59,74,64,127,6,94,134,14,93,69,0,1,2,0,2,3,16,0,0,1,6,26,27,3,43,18,78,25,148,56,16,114,40,106,16,114,79,76,42,36,36,5,0,121,76,4,8,90,67,4,90,93,68,47,53,20,30,74,4,9,1,4,1,6,6,14,54,8,31,117,67,0,0,55,9,0,37,14,1,5,2,1,2,17,7,18,64,90,138,27,0,8,0,0,0,0,5,10,9,0,29,0,6,105,24,0,16,35,15,0,0,6,6,0,0,0,0,18,0,0,1,38,11,10,138,22,103,36,67,40,0,0,0,2,0,0,13,0,4,0,35,45,103,55,28,94,28,8,64,34,6,4,153,33,31,0,6,4,8,0,17,14,46,20,63,82,106,158,122,1,119,79,8,91,52,9,57,27,131,1,17,70,45,22,16,35,28,7,25,33,142,34,160,126

Secondary structure (DSSP, 8-state):
--S-EEEEEEE-TT-EEEBTTB-SSS--HHHHHHHHHHHT--HHHHH----EEEEEEEHHHHHHS-GGGSSPTTSEEEEE-SS--HHHHHHHS---TTSPPPEEESSHHHHHHHHHHHTTTTEEEEEEEE-HHHHHHHHHHT-EEEEEEEEE-S----SEEPPP-TTGGGSS---S-TTTSHHHHSPP-BSSGGGTT-GGGBEEEEEEEEPPPEEETTEEEEEEEEEEEEGGG----HHHHHHHHHHHHHHTHHHHHHHTTS----SSTT--EE-STTHHHHHHHHHHHHH-EEE--TT-S-EEEEEEEEEEEE-SSS----SSS---HHHHHHHHHHHHTT--BHHHHHTTT--TTGGGSSHHHHHHTT-TTSPTTB--S-HHHHHHHBTPPP--TTS--TT-SB-HHHHHHHHHHH-TT-S--EEE---TTTGGGSSS--SEEEEEEEE-TTSEEEEEEEEEEEETTTTHHHHHHHHHHHHHHHHHHTT-EEEEEEEEEEEEEEEGGGHHHHHHHTTSPPPPP-EEEEPSGGG--SGGG--GGGEEEES---------/--S-EEEEEEE-TT-EEEBTTB-SSS--HHHHHHHHHHHH--HHHHH----EEEEEEEHHHHHHS-TTT-SPTTSEEEEE-SS--HHHHHTTS---TTPPPPEEESSHHHHHHHHHHHTTTTEEEEEE---HHHHHHHHHHT-EEEEEEEEE-S----SEEPPP-TTGGGTS----SSS-SSSPP----BSSGGG-S-GGGBEEEEEEEEPPPEEETTEEEEEEEEEEEETT-----HHHHHHHHHHHHHHTHHHHHHHTTSPPP-SSTT--EE-STHHHHHHHHHHHHHHPEEE--TTSS-EEEEEEEEEEEE-SSS----SSS---HHHHHHHHHHHHTT--BTHHHHTTT--TTGGGSSHHHHHHTT-TTSPTTB--S-HHHHHHHBTPPP--TTS--TT-SB-HHHHHHHHHHH-TT-S--EEE---TTTGGGSSS--SEEEEEEEE-TTSEEEEEEEEEEEETTTHHHHHHHHHHHHHHHHHHHTT-EEEEEEEEEEEEEEEGGGHHHHHHHTTSPPPPP-EEEEP-GGG--SGGG--GGGEEEES---------/--S-EEEEEEE-TT-EEEBTTB-SSS--HHHHHHHHHHHH--HHHHH----EEEEEEEHHHHHHS-GGGSSPTTSEEEEE-SS--HHHHHHHSPPPTTPPPPEEESSHHHHHHHHHHHTTTTEEEEEE---HHHHHHHHHHT-EEEEEEEEE-S----SEEPPP-TTGGGTS--TTSS--SSSPP----BSSGGG-S-GGGBEEEEEEEE---EEETTEEEEEEEEEEEETT---HHHHHHHHHHHHHHTHHHHHHHHTS----SSTT--EE-STTHHHHHHHHHHHHHPEEE--TTSS-EEEEEEEEEEEE-SSS----SSS---HHHHHHHHHHHHTT--BHHHHHTTT--TTGGGSSHHHHHHTT-TTSPTTB--S-HHHHHHHBTPPP--TTS--TT-SB-HHHHHHHHHHH-TT-S--EEE---TTTGGGSSS--SEEEEEEEE-TTSEEEEEEEEEEEETTTHHHHHHHHHHHHHHHHHHHTT-EEEEEEEEEEEEEEEGGGHHHHHHHTTSPPPPP-EEEEP-GGG--SGGG--GGGEEEES---------/--S-EEEEEEE-TT-EEEBTTB-SSS--HHHHHHHHHHHH--HHHHH----EEEEEEEHHHHHHS-GGG-SPTTSEEEEE-SS--HHHHHHHSPPPTT-PPPEEESSHHHHHHHHHHHTTTTEEEEEEEE-HHHHHHHHHHT-EEEEEEEEE-S----SEEPPP-TTGGGSS---HHHHHHHHHHSPP-BSSGGG-S-GGGBEEEEEEEEPPPEEETTEEEEEEEEEEEE---S----S-HHHHHHHHHHHHHHTHHHHHHHTTS----SSTT--EE-STHHHHHHHHHHHHHHPEEE--TTSS-EEEEEEEEEEEE-SSS----SSS---HHHHHHHHHHHHTT--BTHHHHTTT--TTGGGSSHHHHHHTT-TTSPTTB--S-HHHHHHHBTPPP--TT---TT-SB-HHHHHHHHHHH-TT-S--EEE---TTTGGGSSS--SEEEEEEEE-TTSEEEEEEEEEEEETTTHHHHHHHHHHHHHHHHHHHTT-EEEEEEEEEEEEEEESTTHHHHHHHTTSPPPPP-EEEE-SGGG--SGGG--GGGEEEES---------

InterPro domains:
  IPR000398 Thymidylate synthase [MF_00008] (324-610)
  IPR000398 Thymidylate synthase [PR00108] (365-386)
  IPR000398 Thymidylate synthase [PR00108] (458-477)
  IPR000398 Thymidylate synthase [PR00108] (484-499)
  IPR000398 Thymidylate synthase [PR00108] (503-529)
  IPR000398 Thymidylate synthase [PR00108] (541-558)
  IPR000398 Thymidylate synthase [TIGR03284] (326-610)
  IPR001796 Dihydrofolate reductase domain [PF00186] (75-192)
  IPR001796 Dihydrofolate reductase domain [PS51330] (4-250)
  IPR001796 Dihydrofolate reductase domain [cd00209] (7-249)
  IPR012262 Bifunctional dihydrofolate reductase/thymidylate synthase [PIRSF000389] (1-610)
  IPR017925 Dihydrofolate reductase conserved site [PS00075] (16-39)
  IPR020940 Thymidylate synthase, active site [PS00091] (469-497)
  IPR023451 Thymidylate synthase/dCMP hydroxymethylase domain [PF00303] (326-610)
  IPR023451 Thymidylate synthase/dCMP hydroxymethylase domain [cd00351] (326-561)
  IPR024072 Dihydrofolate reductase-like domain superfamily [G3DSA:3.40.430.10] (1-251)
  IPR024072 Dihydrofolate reductase-like domain superfamily [SSF53597] (2-251)
  IPR036926 Thymidylate synthase/dCMP hydroxymethylase superfamily [G3DSA:3.30.572.10] (312-610)
  IPR036926 Thymidylate synthase/dCMP hydroxymethylase superfamily [SSF55831] (293-610)
  IPR045097 Thymidylate synthase/dCMP hydroxymethylase [PTHR11548] (72-610)

B-factor: mean 43.22, std 14.61, range [21.72, 120.44]

Sequence (2241 aa):
MQKPVCLVVAMTPKRGIGINNGLPWPHLTTDFKHFSRVTKTTPEEASRGKRFNAVVMGRKTWESMPRKFRPLVDRLNIVVSSSLKEEDIAAEKPQAEGQQRVRVCASLPAALSLLEEEYKDSVDQIFVVGGAGLYEAALSLGVASHLYITRVAREFPCDVFFPAFPGDDILSNKSTAAQAAAPAESVFVPFCPELGREKDNEATYRPIFISKTFSDNGVPYDFVVLEKRRKTDDAQAPSSAAAIAPVLAWMDEEDRKKREQKELIRAVPHVHFRGHEEFQYLDLIADIINNGRTMDDRTGVGVISKFGCTMRYSLDQAFPLLTTKRVFWKGVLEELLWFIRGDTNANHLSEKGVKIWDKNVTREFLDSRNLPHREVGDIGPGYGFQWRHFGAAYKDMHTDYTGQGVDQLKNVIQMLRTNPTDRRMLMTAWNPAALDEMALPPCHLLCQFYVNDQKELSCIMYQRSCDVGLGVPFNIASYSLLTLMVAHVCNLKPKEFIHFMGNTHVYTNHVEALKEQLRREPRPFPIVNILNKERIKEIDDFTAEDFEVVGYVPHGRIQMMQKPVCLVVAMTPKRGIGINNGLPWPHLTTDFKHFSRVTKTTPEEASRGKRFNAVVMGRKTWESMPRKFRPLVDRLNIVVSSSLKEEDIAAEKPQAEGQQRVRVCASLPAALSLLEEEYKDSVDQIFVVGGAGLYEAALSLGVASHLYITRVAREFPCDVFFPAFPGDDILSNKSTAAQAAAPAESVFVPFCPELGREKDNEATYRPIFISKTFSDNGVPYDFVVLEKRRKTDGLQAPSSAAAIAPVLAWMDEEDRKKREQKELIRAVPHVHFRGHEEFQYLDLIADIINNGRTMDDRTGVGVISKFGCTMRYSLDQAFPLLTTKRVFWKGVLEELLWFIRGDTNANHLSEKGVKIWDKNVTREFLDSRNLPHREVGDIGPGYGFQWRHFGAAYKDMHTDYTGQGVDQLKNVIQMLRTNPTDRRMLMTAWNPAALDEMALPPCHLLCQFYVNDQKELSCIMYQRSCDVGLGVPFNIASYSLLTLMVAHVCNLKPKEFIHFMGNTHVYTNHVEALKEQLRREPRPFPIVNILNKERIKEIDDFTAEDFEVVGYVPHGRIQMMQKPVCLVVAMTPKRGIGINNGLPWPHLTTDFKHFSRVTKTTPEEASRGKRFNAVVMGRKTWESMPRKFRPLVDRLNIVVSSSLKEEDIAAEKPQAEGQQRVRVCASLPAALSLLEEEYKDSVDQIFVVGGAGLYEAALSLGVASHLYITRVAREFPCDVFFPAFPGDDILSNKSTAAQAAAPAESVFVPFCPELGREKDNEATYRPIFISKTFSDNGVPYDFVVLEKRRKTDQAPSSAAAIAPVLAWMDEEDRKKREQKELIRAVPHVHFRGHEEFQYLDLIADIINNGRTMDDRTGVGVISKFGCTMRYSLDQAFPLLTTKRVFWKGVLEELLWFIRGDTNANHLSEKGVKIWDKNVTREFLDSRNLPHREVGDIGPGYGFQWRHFGAAYKDMHTDYTGQGVDQLKNVIQMLRTNPTDRRMLMTAWNPAALDEMALPPCHLLCQFYVNDQKELSCIMYQRSCDVGLGVPFNIASYSLLTLMVAHVCNLKPKEFIHFMGNTHVYTNHVEALKEQLRREPRPFPIVNILNKERIKEIDDFTAEDFEVVGYVPHGRIQMMQKPVCLVVAMTPKRGIGINNGLPWPHLTTDFKHFSRVTKTTPEEASRGKRFNAVVMGRKTWESMPRKFRPLVDRLNIVVSSSLKEEDIAAEKPQAEGQQRVRVCASLPAALSLLEEEYKDSVDQIFVVGGAGLYEAALSLGVASHLYITRVAREFPCDVFFPAFPGDDILSNKSTAAQAAAPAESVFVPFCPELGREKDNEATYRPIFISKTFSDNGVPYDFVVLEKRRKTDDAAGLQAPSSAAAIAPVLAWMDEEDRKKREQKELIRAVPHVHFRGHEEFQYLDLIADIINNGRTMDDRTGVGVISKFGCTMRYSLDQAFPLLTTKRVFWKGVLEELLWFIRGDTNANHLSEKGVKIWDKNVTREFLDSRNLPHREVGDIGPGYGFQWRHFGAAYKDMHTDYTGQGVDQLKNVIQMLRTNPTDRRMLMTAWNPAALDEMALPPCHLLCQFYVNDQKELSCIMYQRSCDVGLGVPFNIASYSLLTLMVAHVCNLKPKEFIHFMGNTHVYTNHVEALKEQLRREPRPFPIVNILNKERIKEIDDFTAEDFEVVGYVPHGRIQM

Foldseek 3Di:
DPAAEEEEAEAELQQFAAAPLEGQDPDWVVSVVVVVCVQFDDPCPPVPLAAGAAEEEEPSNLVSDPPVCRPPWRHAYEYADPPDDLVVSCVVDPPDPRTYRYHYHPAPVRVVVCCCPVVVSHHHHYYYYDDQVNLLVCQQLQRHQKYKYKYWLFDGDHDGGHFAEAPSVLRADDPPCNVPCCVVGYRFGFNPSVVGPDPQGGKHWAWQAWAAWAADPQIIITITMTGIDHPVVPCPDPVVCVVCVVVVCVVCVVVVVLVVVDDQAFFQVSHNHDNYQCSLLLVVLRCQVSPFDWDQDPVGQIKTWDFKDKGKDWAQGFACLWFLEHDPVLLLVVVLLCLQVLAQFQVVVVVVVRCVCQVLQDCVLCVVLVNNVADRRGQFCFRSNCQQANPFDDDTRVDDQPPHHHNLVVVLLVCLQPPQQDFPSKGFGQDVVGCSRGSHHDFFGMKHWHADPQLEIEMEIEGAAEASVPPVSSVSNNVSVVQVLSSLLNVGRYTMYMYIYGIYIHGPVCSVQSSQSSHDDIGHHWHKAFAPSVQDNDSNRDDPVRIDTRSRRHYYDTPD/DPAAEEEEAEAELQQFAAAPLEGFDPDDVVSVVVVCCVQFPFPVVVVVVAAGAAEEEEPSNQVSDDLVCPPPWRHAYEYADDPDDQVVNCVPDPDDPPTDRHYYHPAVVRVVVCCVPVVVPHHHHYYYYDDQVNLLRCQQLQRHFKYKYKYWLFDGDHDGGRFAAAPSCLRAHDCDPVRDPDPDDHRFGFNPSVVGDDPQGGKHWAWQAWAAWAADPQIIITITMTGIDRPPDDDDDPVVCVVCVVVCCVVCPVVVVLQVVDPAFFFQVNHNHDNYQCNLLLVVLSCQVSPFDWDADPVRQIKGWDFKGKGKDWAQGAAQQWFLEHDPVLLLLVVLLCLQVLAQQQVVVVVVVNCPCQVLQPCVLCVVLVNNVADRRGQFCFRSNCQQANPFDTDTRVDDQPPHHDNLVVVLLVCCQPPQQDFPSKGFGQDVVGCSRGSHGDFFGMKHWHADPPLEIEMEIEGQEEASVHCVSSVRNNVSVVQVLSSLLNVGRYTMYMYIYGIYIHGPVCSVQSSQSSHDDIGHHWHKDFAPSVQDNDSNRDDPVRIDTGSRRHYYDTPD/DPAAEAEEAEAELVQFAAAPLEGFDPDWVVVVVVVLCVQFDFPVRVVVVAAGAAEEEEPSNLVSDDPVPNDPWNHAYEYADDPDDLVVSCVPDPDDPPTDRHYYAPAPVRVVVCCVPVVVPHHHHYYYYDDQVNLLVCQQLQRHFKYKYKHWLFDGDHDGGRFAAAASCLSAADCPPVDDPDPDHHRFGFNPSVVGDDPQRGKHWAWQAWAAWAADPQIIITITMTGIDHPPDPDPVRCVVCVVVVCVVCVVVVVLPVVDPQFFFQVSHNHDRYQCVLLLVVLSCQVSPFDWDADPVGFIWTWDFKGKGKDWQFGAAQLWFLEHDPVVLLVVVLLCLQVLAFQQVVVVVVVRCPCQVLQACVLCVVLVNNVADRRGQFCFRSNCQQANPFDTDTRVDDQVPHHDNLVVVLLVCLQPPQQDFPNKGFGQDVVGCSRGSHGDFQGMKGWHADPQLEIEMEIEGQAEASVPCVSSVSNNVSVVQCLSSLLNVGHYTMYMYIYGIHIHTPVCSVLSSQSSHDDIGHHWHKDFAPSVQDNDSNPDDPVRIDTRSRRHYYDRPD/DPAAEEEEAEAELQQFAAAPLEGQDPDDVVSVVVVLCVQFDFPCRVVPLAATAAEEEEPSNQVSDDLVCPPPFRHAYEYADDPDDQVVSCVSDPDDPPGDRHHYHPAPVRVVVCCCPVVVSHHHHYYHYDDQVNLLVCQQLQRHFKYKYKYWLFDGDHPGGRFAEAASCQRFHADPCNVVCCVPRYHFGFQPSVVGDDPQGGKHWDWQAWAAWAADPQIIITITMIGIDGPPCVVCDPDDVVVVVVCVVVVCVVCVVVVVLPVVDDQQFFQVSHNHDNYQCVLLLVVLSCQVSPFDWDADDVRQIWGWDFKGKGKDWAQGFACLWFLEHDPVVLLVVVLLCLQVLAQFQVVVVVVVRCVCQVLQDCVLCVVLVNNVADRRGQFCFRSNCCQANPFDDDTRPDDQPPHHHNLVVVLLVCCQPPQQDFPSKGFGQDVVGCSRGSHGDFQGMKHWHADPQLEIEMETEGQAEASPHVVSSVRNNVSVVQVLSSLLNVGRYTMYMYIYGIHIHRPVCSVQSSQSSHDDIGHHWHKAFAPSVQRNDSNRDDPVRIDTRSRRHYDDTPD

Organism: Toxoplasma gondii (NCBI:txid5811)

CATH classification: 3.40.430.10 (+1 more: 3.30.572.10)

Radius of gyration: 54.38 Å; Cα contacts (8 Å, |Δi|>4): 4681; chains: 4; bounding box: 98×134×170 Å

Nearest PDB structures (foldseek):
  7fgw-assembly1_A  TM=9.999E-01  e=0.000E+00  Toxoplasma gondii
  7fgy-assembly1_A  TM=9.984E-01  e=0.000E+00  Toxoplasma gondii
  7fgw-assembly2_D  TM=9.931E-01  e=0.000E+00  Toxoplasma gondii
  7fgx-assembly1_B  TM=9.881E-01  e=0.000E+00  Toxoplasma gondii
  7fgw-assembly1_B  TM=9.901E-01  e=0.000E+00  Toxoplasma gondii